Protein 3H7L (pdb70)

Nearest PDB structures (foldseek):
  3h7l-assembly1_A  TM=1.001E+00  e=5.854E-100  Vibrio parahaemolyticus
  6gdt-assembly2_B-3  TM=9.974E-01  e=3.362E-82  Vibrio cholerae O1 biovar El Tor str. N16961
  6gdt-assembly3_E  TM=9.983E-01  e=8.830E-82  Vibrio cholerae O1 biovar El Tor str. N16961
  5dgr-assembly1_B  TM=9.807E-01  e=1.541E-76  Photobacterium profundum
  5dgr-assembly1_A  TM=9.777E-01  e=1.490E-75  Photobacterium profundum

Foldseek 3Di:
DEWFFQLAADELQFWGKIKDFDQDPDDPDFKKFKAAPPVRHTDDIWGKAWQFDFQVAPRHTMIMTTPNVHRDWHKIWMDDDPYIHDIYTYHALRCNVPFLVFLLVQLVVFKDDDPQQVLQCFAAQPPPPGGFNLGFFGAFWLLGRKDFCWAPLLQPQATDGALLLLLLLLLLLLVLCPPHVSDPPVSSVSSLVSNQRSLVSLLRQADPQQFGFGIQHQQSPPDSVRGHRFYAAALSTHTDNLGGAALLRSLLSSLLSLLSNLPDPDHDPDHSVSSLVSNVSSLVSNVVCRLVSRNVSDDWLSSLLSNLSNLLSNCVRVVDVVSLVSNLVSLVVNLQQQDQDDPAHGFGAGDNPNQFGRDYLAAQLRSLVSLLSSLVPDDDDPSNVSNLVSSVSHLVRQLCLLVVTRHSLLQGKHWGDADVGGIDIASAYDQHGSRRGDDAARLNRLLNLLLSLLSSLVSHDDPVSNSSSSVNNVSSLGQCRQRDSVSDNQQAPGRDPHAFQCVVVPSGNGHSFGARAKAQDPVGRSYIDACPPVCVPPPSRNSRHRMTGRSSSSSNSSSSSSVSSSSVVVVVVVVD/DAWFFQLAADELQFWGKIKDFDQDQDDPDFKKFKAAPVVRDGPDMWGKAWQFDAQAAPRGTMIMTTPNVHRDWHKIWMDDDPYIHRIYTYYALRCVVPFLVFLLVQQVVFKQDDPQLVLQCFAAQPPPPGTFNLHIFGAFWLLGNKDFCWAPLLQVQATDGALLLLLLLLLLLLVLCPPHVSDDPVSSVSSLVSNQRSLVSLLRQADPQLFGFGIQHQQSPPDSVSGHGFYAAALRTHTDNLRGAALLRNLLSSLLSLLSNLPDPDHDPDHSVSSLVSSVSNLVSNVPCRLVSRNVSDDWLSSLLSNLSNLLSNCVRPVDVVSLVSNVVSLVRNLQQQQQDPPAHRFGDGDNPRQFGRDYLAAPLRSLVSLLSSLVPDPDPVVNVVSLVSSQSHLVRQLCLLVVGRHSLSQRWHWEDAVVGGIDIASAYDQRGSRRGDAAARLNHLLNLLLSLLSSLVSHDDVVSNSSSSVNNVSSLSCCSQSHSVSDNQQAPGRDPHAFQCVVVPSGDRHSFGARAKAQDPVGNSYIDALPPVCVPPPSRNRRHRMTGRSSSSSNSSSSSSVSSSSVVVVVVVD/DAWFAQLAADELQFWGKIKDFAQDQDDPDQKKFKAAPVPRHTPDMWGKAWLFDFQPAPRHTMIMTTDNVHRDWHWIWMDDDPYIHDIYTYYALRCNVVFQVQLLVQLVVFKQDDPQLVLQCFAAQPPPPGTFRLRFFGAFWLQGRKHFCWAPLLLVQATDGALLLLLLLLLLLLVLCPPHVSDDPVSSVSSLVSNQRSLVSLLRQADPQQFGFGMQHQQSPPDSVRGYGAYAAALSTHTDNLRGQALLSNLLSSLLSLLSNLVDPDHDPDHSVSSLVSSVSSLVSNVPCRLVSRNVSDDWLSSLLSNLSSLLSNCVRPVDVVSLVSNLVSLVVNLQQQDDDPPAHGFGCGDNPNQFTRDYLAAPLRSLLSLLSSVVPDDDDVSCVSSLVSSQSHLVRQLCLLVVGRHSLLQRWHFEDADVGGIDIANAYDQHGSSRGDAAARLNHLLNLLLSLLSSLVSHPDPVSNSSSSVNNVSSLSCCSQRDSVSENQQAPGGDPHAFQCVVVPSTDRHSFGARAKAADPVGRSYIDALDVVCVPPPSRNSRHRMTGRSSSSSNSSSSSSVSSSSVVVVVVVD

Sequence (1726 aa):
SLLLTNHIGYERLGPKKAIIQTEQPHLSSYTAQLICATSEQTVATFAVEEQGKVANWHQGYFYLIDFSSFTDSGDYFLQVEDSRSSTFTVGEHILLNQTLSDVIHYFKSQRCGGVFDQQDRQVPVLNANQTADVHGGWYDASSGDVSKYLSHLSYANYLNPQQTPMVVWNILKGLSLLEGSEDIAAFTRTRLIEEALFGADFLVRMQNEKGFFYMTVFDKWSKDTAQREICAYETQLGHKFDDYQAGFRQGGGVAIAALAAASRLGVHGEYDQQKYRNAAENGYWHLKEHNTQYLNDGEENIIDEYCALLASVELFKATKETRYLEESRLWAQRLVARQMSDEQIQHFWSSANQDGSRPYFHAAEAGLPTIALCEYLAIEDDSVQTESVKCIVNRACEFEIKISNKVTNPFGYPRQYVKGVNESKRDAFFVAHNNESGYWWQGENARLGSLATMAYLAQPHIASQEIQQQLSVFAQDALNWIVGLNPYDMCMLDGHGRNNPDYLPQYGFFNAKGGVCNGITGGFEDEEDIAFNPPAQKDDMLQNWRWGEQWIPHGAWYLLAIMSQAQHISQLATSKNISLLLTNHIGYERLGPKKAIIQTEQPHLSSYTAQLICATSEQTVATFAVEEQGKVANWHQGYFYLIDFSSFTDSGDYFLQVEDSRSSTFTVGEHILLNQTLSDVIHYFKSQRCGGVFDQQDRQVPVLNANQTADVHGGWYDASGDVSKYLSHLSYANYLNPQQTPMVVWNILKGLSLLEGSEDIAAFTRTRLIEEALFGADFLVRMQNEKGFFYMTVFDKWSKDTAQREICAYETQLGHKFDDYQAGFRQGGGVAIAALAAASRLGVHGEYDQQKYRNAAENGYWHLKEHNTQYLNDGEENIIDEYCALLASVELFKATKETRYLEESRRLWAQRLVARQMSDEQIQHFWSSANQDGSRPYFHAAEAGLPTIALCEYLAIEDDSVQTESSVKCIVNRACEFEIKISNKVTNPFGYPRQYVKGVNESKRDAFFVAHNNNESGYWWQGENARLGSLATMAYLAQPHIASQEIQQQLSVFAQDALNWIVGLNPYDMCMLDGHGRNNPDYLPQYGFFNAKGGVCNGITGGFEDEEDIAFNPPAQKDDMLQNWRWGEQWIPHGAWYLLAIMSQAQHISQLATSKNSLLLTNHIGYERLGPKKAIIQTEQPHLSSYTAQLICATSEQTVATFAVEEQGKVANWHQGYFYLIDFSSFTDSGDYFLQVEDSRSSTFTVGEHILLNQTLSDVIHYFKSQRCGGVFDQQDRQQVPVLNANQTADVHGGWYDASGDVSKYLSHLSYANYLNPQQTPMVVWNILKGLSLLEGSEDIAAFTRRTRLIEEALFGADFLVRMQNEEKGFFYMTVFDKWSKDTAQREICAYETQLGHKFDDYQAGFRQGGGVAIAALAAASRLGVHGEYDQQKYRNAAENGYWHLKEHNTQYLNDGEENIIDEYCALLASVELFKATKETRYLEESRLWAQRLVARQMSDEQIQHFWSSANQDGSRPYFHAAEAGLPTIALCEYLAIEDDSVQTESVKCIVNRACEFEIKISNKVTNPFGYPRQYVKGVNESSKRDAFFVAHNNESGYWWQGENARLGSLATMAYLAQPHIASQEIQQQLSVFAQDALNWIVGLNPYDMCMLDGHGRNNPDYLPQYGFFNAKGGVCNGITGGFEDEEDIAFNPPAQKDDMLQNWRWGEQWIPHGAWYLLAIMSSQAQHISQLATSKN

Organism: Vibrio parahaemolyticus serotype O3:K6 (strain RIMD 2210633) (NCBI:txid223926)

Solvent-accessible surface area: 58417 Å² total; per-residue (Å²): 78,77,9,0,1,0,14,17,1,0,4,62,72,15,31,1,30,0,0,5,14,9,129,68,79,57,20,69,22,1,13,0,55,0,13,26,31,127,61,118,114,74,71,26,56,9,9,0,40,29,59,15,103,0,51,85,8,107,26,2,39,0,2,26,0,62,0,39,71,20,52,86,70,29,58,13,8,0,60,7,108,107,14,111,2,34,59,1,36,1,9,96,30,15,0,7,106,92,0,5,48,52,0,3,100,3,0,101,69,30,50,10,26,52,100,40,20,125,53,0,113,117,0,56,6,37,124,32,163,105,71,14,68,0,25,2,0,0,30,5,13,16,6,8,20,0,0,4,0,0,14,4,5,43,1,20,36,14,0,0,0,0,0,0,0,0,0,2,0,1,12,32,0,4,49,35,4,108,87,43,174,32,22,66,85,145,24,71,78,35,0,24,65,1,0,13,44,0,0,11,0,0,12,28,0,31,19,182,152,4,6,1,12,2,0,0,0,1,80,88,45,56,63,33,80,62,2,35,0,0,4,13,53,50,52,127,0,83,38,92,68,51,25,36,0,0,1,0,2,0,0,0,0,0,0,0,0,0,0,9,0,4,104,24,79,84,88,23,119,53,65,42,105,93,0,55,65,4,0,27,94,0,0,73,22,2,75,130,60,5,72,126,28,7,62,69,30,93,28,4,0,1,0,0,0,0,0,0,0,0,0,0,6,0,40,65,14,29,167,65,92,109,0,6,58,19,0,19,7,3,0,2,27,0,19,39,4,20,55,52,46,179,93,12,115,47,2,6,0,0,29,76,98,4,53,11,0,14,14,4,6,0,0,11,0,0,0,2,1,0,0,9,10,0,15,79,24,15,108,51,92,78,10,12,85,28,0,61,58,20,0,20,106,0,0,46,17,9,16,131,2,4,107,108,66,56,26,2,4,10,2,0,6,8,2,0,46,1,69,149,67,94,45,60,30,4,7,8,9,0,20,90,10,61,9,70,29,15,12,9,0,2,2,0,1,1,0,0,0,0,0,2,0,9,19,0,14,104,29,8,99,45,126,122,24,47,105,65,0,14,65,10,0,5,10,0,0,2,2,0,0,0,3,0,5,55,15,8,0,2,0,10,43,27,46,87,86,53,20,69,35,9,54,119,127,45,52,122,17,21,140,0,0,0,2,2,0,2,2,0,4,69,144,60,45,69,36,4,4,22,41,26,127,79,15,111,114,59,95,121,29,12,36,7,0,2,19,4,15,1,0,0,0,0,0,0,0,0,0,0,0,0,4,1,33,15,18,28,97,88,54,91,72,154,142,194,92,76,9,0,1,0,15,12,0,0,3,60,61,15,27,2,28,0,0,4,15,10,138,104,67,36,25,79,20,2,12,0,50,0,17,24,37,126,56,124,119,77,66,25,61,11,16,0,39,30,54,25,122,2,52,89,13,108,26,9,51,0,3,31,0,70,0,41,69,16,53,84,72,27,73,12,8,0,43,6,100,121,11,119,1,34,58,2,36,1,10,85,31,15,1,7,104,88,0,3,46,52,0,5,102,5,0,102,71,29,50,11,25,55,88,41,20,126,54,0,125,117,0,56,6,29,126,31,161,109,68,16,68,0,22,2,0,0,34,5,14,18,6,8,20,0,0,2,0,0,14,2,4,46,2,20,37,17,0,0,0,0,0,0,0,0,0,2,0,2,12,33,0,5,54,34,3,107,86,49,174,28,25,62,86,152,24,70,80,39,0,21,68,2,0,10,46,0,0,12,0,0,12,33,0,34,23,162,144,4,7,1,11,0,0,1,0,0,84,87,47,52,61,35,84,67,1,42,0,0,3,9,48,50,50,124,0,78,37,88,69,52,22,42,0,0,1,0,2,0,0,0,0,0,0,0,0,0,0,7,0,4,106,24,79,82,91,23,116,55,65,41,117,94,0,60,56,2,0,27,87,0,0,73,20,2,69,138,57,4,70,121,30,9,62,66,39,87,22,3,0,1,0,0,0,0,0,0,0,0,0,0,5,0,31,48,14,29,143,66,92,112,0,13,63,23,0,36,5,1,2,12,18,0,21,34,8,21,55,52,41,189,101,15,114,48,2,7,0,1,25,57,106,3,52,14,0,14,14,6,4,0,0,11,0,0,0,1,0,0,0,10,7,0,12,82,20,13,123,51,81,103,18,27,102,46,8,55,62,27,0,20,104,0,0,52,16,8,13,134,3,4,104,114,61,55,22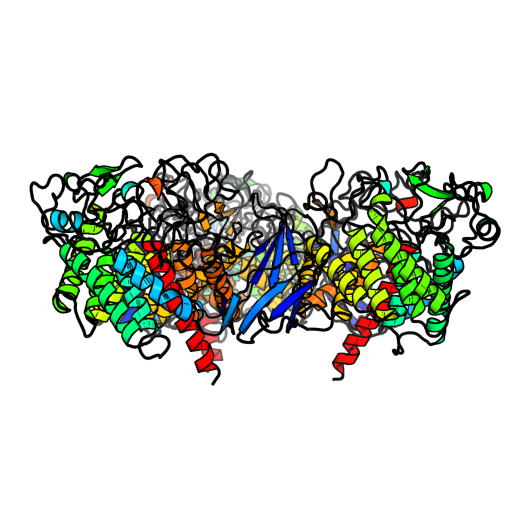,5,5,12,3,0,9,9,2,0,47,0,52,161,64,88,43,61,28,4,9,6,9,0,22,73,7,58,7,66,28,16,12,9,0,3,2,0,1,1,0,0,0,0,0,2,0,11,20,0,12,103,38,7,93,46,126,113,19,45,101,63,0,16,64,12,0,4,11,0,0,4,3,0,0,0,4,0,4,53,14,8,0,2,0,10,41,27,44,89,89,54,18,64,34,15,50,119,127,44,58,124,16,20,139,0,0,0,1,2,0,2,3,0,5,65,143,58,46,74,35,4,4,23,39,25,115,80,16,102,114,58,83,118,29,10,34,7,0,1,19,4,13,2,0,0,0,0,0,0,0,0,0,1,0,1,3,1,45,20,16,28,100,86,42,102,95,144,164,97,74,8,0,1,0,14,14,0,0,3,64,90,13,31,2,30,0,0,4,14,12,131,108,48,37,30,81,28,8,32,0,51,0,13,27,33,126,65,124,117,74,72,27,81,29,21,0,54,24,56,28,116,0,56,83,10,106,23,6,35,0,3,31,0,80,0,40,95,19,50,90,71,29,70,11,8,0,55,7,99,138,18,119,2,32,62,2,40,1,9,86,28,14,1,7,102,90,1,5,48,53,0,5,104,4,0,101,72,28,53,10,26,58,92,37,18,120,48,0,116,104,0,58,6,36,123,28,157,103,81,15,71,0,23,3,0,0,33,5,11,18,8,9,20,0,0,3,0,0,14,2,6,46,1,21,42,14,0,0,0,0,0,0,0,0,0,2,0,1,11,30,0,3,57,28,5,112,83,51,173,33,26,65,87,150,24,66,78,38,0,25,71,2,0,11,44,0,0,12,0,0,13,30,0,36,26,178,158,4,8,1,10,2,0,0,0,0,89,87,47,51,62,38,81,66,2,39,0,0,4,10,46,52,49,120,0,81,42,90,64,49,25,39,0,0,0,0,3,0,0,0,0,0,0,0,0,0,0,8,0,4,97,27,78,84,91,24,114,54,63,40,114,99,0,64,58,4,0,25,92,0,0,76,22,2,70,136,56,5,70,132,29,7,60,69,38,104,30,4,0,0,0,0,0,0,0,0,0,0,0,0,4,0,30,58,16,28,142,67,92,111,0,14,59,19,0,22,4,3,0,2,14,0,12,34,16,19,55,53,40,179,93,11,114,49,1,6,0,0,30,92,89,2,52,13,0,12,13,7,4,0,0,10,0,0,0,2,0,0,0,8,8,1,15,79,22,18,117,48,86,51,2,19,104,15,0,83,60,17,0,30,102,0,0,54,15,9,14,129,5,7,111,108,63,59,23,6,6,12,3,0,7,8,1,0,43,0,54,148,67,92,43,58,30,3,8,6,10,0,21,75,8,56,6,63,29,16,13,8,0,2,3,0,2,1,0,0,0,0,0,2,0,11,20,0,14,94,31,6,98,42,126,119,19,45,108,69,0,19,65,10,0,5,11,0,0,4,3,0,0,0,4,0,5,54,15,7,0,1,0,11,43,27,42,89,88,50,18,68,33,6,54,126,129,44,52,120,21,20,139,0,0,1,1,2,0,2,2,0,5,73,141,58,46,70,32,4,4,20,43,25,121,78,15,114,116,57,95,121,31,13,34,8,0,2,20,3,15,1,0,0,0,0,0,1,0,0,0,0,0,1,4,2,42,19,22,26,92,93,46,100,97,170,174

Radius of gyration: 39.63 Å; Cα contacts (8 Å, |Δi|>4): 4033; chains: 3; bounding box: 108×112×57 Å

B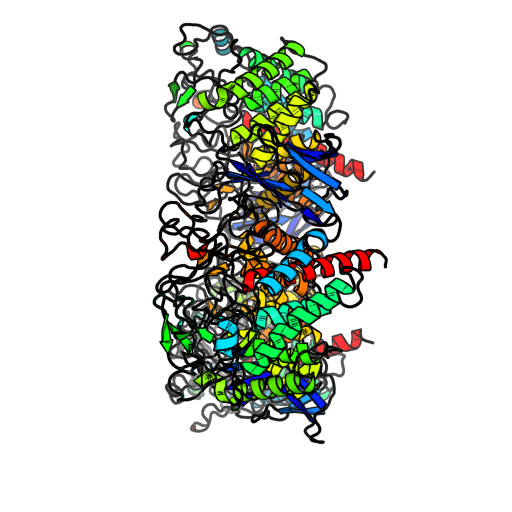-factor: mean 35.73, std 16.49, range [2.0, 120.87]

CATH classification: 2.60.40.10 (+1 more: 1.50.10.10)

Structure (mmCIF, N/CA/C/O backbone):
data_3H7L
#
_entry.id   3H7L
#
_cell.length_a   166.124
_cell.length_b   166.124
_cell.length_c   343.534
_cell.angle_alpha   90.00
_cell.angle_beta   90.00
_cell.angle_gamma   120.00
#
_symmetry.space_group_name_H-M   'P 65 2 2'
#
loop_
_entity.id
_entity.type
_entity.pdbx_description
1 polymer ENDOGLUCANASE
2 non-polymer GLYCEROL
3 water water
#
loop_
_atom_site.group_PDB
_atom_site.id
_atom_site.type_symbol
_atom_site.label_atom_id
_atom_site.label_alt_id
_atom_site.label_comp_id
_atom_site.label_asym_id
_atom_site.label_entity_id
_atom_site.label_seq_id
_atom_site.pdbx_PDB_ins_code
_atom_site.Cartn_x
_atom_site.Cartn_y
_atom_site.Cartn_z
_atom_site.occupancy
_atom_site.B_iso_or_equiv
_atom_site.auth_seq_id
_atom_site.auth_comp_id
_atom_site.auth_asym_id
_atom_site.auth_atom_id
_atom_site.pdbx_PDB_model_num
ATOM 1 N N . SER A 1 2 ? 32.270 133.042 9.527 1.00 45.10 1 SER A N 1
ATOM 2 C CA . SER A 1 2 ? 32.440 132.154 8.336 1.00 48.79 1 SER A CA 1
ATOM 3 C C . SER A 1 2 ? 33.484 132.707 7.362 1.00 44.90 1 SER A C 1
ATOM 4 O O . SER A 1 2 ? 33.318 133.809 6.828 1.00 44.92 1 SER A O 1
ATOM 7 N N . LEU A 1 3 ? 34.556 131.941 7.149 1.00 36.80 2 LEU A N 1
ATOM 8 C CA . LEU A 1 3 ? 35.603 132.299 6.184 1.00 34.85 2 LEU A CA 1
ATOM 9 C C . LEU A 1 3 ? 35.623 131.325 5.010 1.00 30.24 2 LEU A C 1
ATOM 10 O O . LEU A 1 3 ? 35.422 130.126 5.189 1.00 29.61 2 LEU A O 1
ATOM 15 N N . LEU A 1 4 ? 35.860 131.840 3.812 1.00 26.79 3 LEU A N 1
ATOM 16 C CA . LEU A 1 4 ? 36.073 130.983 2.659 1.00 27.93 3 LEU A CA 1
ATOM 17 C C . LEU A 1 4 ? 37.541 131.105 2.271 1.00 32.18 3 LEU A C 1
ATOM 18 O O . LEU A 1 4 ? 37.949 132.056 1.589 1.00 36.39 3 LEU A O 1
ATOM 23 N N . LEU A 1 5 ? 38.325 130.127 2.723 1.00 29.31 4 LEU A N 1
ATOM 24 C CA . LEU A 1 5 ? 39.788 130.161 2.626 1.00 27.06 4 LEU A CA 1
ATOM 25 C C . LEU A 1 5 ? 40.302 129.669 1.270 1.00 25.20 4 LEU A C 1
ATOM 26 O O . LEU A 1 5 ? 39.870 128.630 0.773 1.00 21.00 4 LEU A O 1
ATOM 31 N N . THR A 1 6 ? 41.212 130.441 0.676 1.00 26.52 5 THR A N 1
ATOM 32 C CA . THR A 1 6 ? 41.900 130.067 -0.561 1.00 28.23 5 THR A CA 1
ATOM 33 C C . THR A 1 6 ? 43.378 130.454 -0.489 1.00 32.52 5 THR A C 1
ATOM 34 O O . THR A 1 6 ? 43.837 131.088 0.478 1.00 29.35 5 THR A O 1
ATOM 38 N N . ASN A 1 7 ? 44.117 130.041 -1.516 1.00 34.38 6 ASN A N 1
ATOM 39 C CA . ASN A 1 7 ? 45.451 130.549 -1.781 1.00 34.59 6 ASN A CA 1
ATOM 40 C C . ASN A 1 7 ? 45.298 132.039 -2.100 1.00 32.30 6 ASN A C 1
ATOM 41 O O . ASN A 1 7 ? 44.565 132.404 -3.030 1.00 33.91 6 ASN A O 1
ATOM 46 N N . HIS A 1 8 ? 45.976 132.889 -1.321 1.00 31.26 7 HIS A N 1
ATOM 47 C CA . HIS A 1 8 ? 45.857 134.353 -1.462 1.00 25.20 7 HIS A CA 1
ATOM 48 C C . HIS A 1 8 ? 46.394 134.850 -2.797 1.00 28.58 7 HIS A C 1
ATOM 49 O O . HIS A 1 8 ? 45.936 135.865 -3.314 1.00 28.76 7 HIS A O 1
ATOM 56 N N . ILE A 1 9 ? 47.350 134.121 -3.365 1.00 26.81 8 ILE A N 1
ATOM 57 C CA . ILE A 1 9 ? 47.969 134.545 -4.603 1.00 28.60 8 ILE A CA 1
ATOM 58 C C . ILE A 1 9 ? 47.278 133.907 -5.791 1.00 28.52 8 ILE A C 1
ATOM 59 O O . ILE A 1 9 ? 46.740 134.603 -6.647 1.00 35.70 8 ILE A O 1
ATOM 64 N N . GLY A 1 10 ? 47.284 132.585 -5.845 1.00 31.60 9 GLY A N 1
ATOM 65 C CA . GLY A 1 10 ? 46.704 131.906 -6.996 1.00 33.39 9 GLY A CA 1
ATOM 66 C C . GLY A 1 10 ? 47.038 130.441 -7.184 1.00 35.00 9 GLY A C 1
ATOM 67 O O . GLY A 1 10 ? 47.748 129.831 -6.375 1.00 36.24 9 GLY A O 1
ATOM 68 N N . TYR A 1 11 ? 46.514 129.888 -8.273 1.00 32.34 10 TYR A N 1
ATOM 69 C CA . TYR A 1 11 ? 46.598 128.466 -8.560 1.00 31.39 10 TYR A CA 1
ATOM 70 C C . TYR A 1 11 ? 47.126 128.250 -9.964 1.00 30.93 10 TYR A C 1
ATOM 71 O O . TYR A 1 11 ? 46.921 129.093 -10.831 1.00 30.92 10 TYR A O 1
ATOM 80 N N . GLU A 1 12 ? 47.796 127.117 -10.177 1.00 31.35 11 GLU A N 1
ATOM 81 C CA . GLU A 1 12 ? 48.211 126.693 -11.507 1.00 30.81 11 GLU A CA 1
ATOM 82 C C . GLU A 1 12 ? 46.994 126.325 -12.318 1.00 31.10 11 GLU A C 1
ATOM 83 O O . GLU A 1 12 ? 46.113 125.617 -11.833 1.00 33.13 11 GLU A O 1
ATOM 89 N N . ARG A 1 13 ? 46.953 126.822 -13.551 1.00 35.34 12 ARG A N 1
ATOM 90 C CA . ARG A 1 13 ? 45.842 126.601 -14.475 1.00 35.12 12 ARG A CA 1
ATOM 91 C C . ARG A 1 13 ? 45.567 125.119 -14.692 1.00 36.68 12 ARG A C 1
ATOM 92 O O . ARG A 1 13 ? 44.406 124.699 -14.764 1.00 34.08 12 ARG A O 1
ATOM 100 N N . LEU A 1 14 ? 46.645 124.343 -14.797 1.00 36.66 13 LEU A N 1
ATOM 101 C CA . LEU A 1 14 ? 46.561 122.897 -14.902 1.00 39.54 13 LEU A CA 1
ATOM 102 C C . LEU A 1 14 ? 47.080 122.276 -13.616 1.00 40.78 13 LEU A C 1
ATOM 103 O O . LEU A 1 14 ? 48.152 121.676 -13.598 1.00 48.25 13 LEU A O 1
ATOM 108 N N . GLY A 1 15 ? 46.332 122.438 -12.531 1.00 40.02 14 GLY A N 1
ATOM 109 C CA . GLY A 1 15 ? 46.752 121.902 -11.248 1.00 34.13 14 GLY A CA 1
ATOM 110 C C . GLY A 1 15 ? 45.599 121.798 -10.273 1.00 34.89 14 GLY A C 1
ATOM 111 O O . GLY A 1 15 ? 44.487 122.249 -10.574 1.00 32.12 14 GLY A O 1
ATOM 112 N N . PRO A 1 16 ? 45.860 121.199 -9.095 1.00 30.50 15 PRO A N 1
ATOM 113 C CA . PRO A 1 16 ? 44.854 121.089 -8.041 1.00 31.15 15 PRO A CA 1
ATOM 114 C C . PRO A 1 16 ? 44.415 122.469 -7.539 1.00 32.46 15 PRO A C 1
ATOM 115 O O . PRO A 1 16 ? 45.247 123.347 -7.281 1.00 28.49 15 PRO A O 1
ATOM 119 N N . LYS A 1 17 ? 43.102 122.651 -7.451 1.00 32.17 16 LYS A N 1
ATOM 120 C CA . LYS A 1 17 ? 42.506 123.891 -7.003 1.00 26.45 16 LYS A CA 1
ATOM 121 C C . LYS A 1 17 ? 41.506 123.570 -5.895 1.00 31.97 16 LYS A C 1
ATOM 122 O O . LYS A 1 17 ? 40.480 122.933 -6.133 1.00 33.67 16 LYS A O 1
ATOM 128 N N . LYS A 1 18 ? 41.826 124.010 -4.683 1.00 30.08 17 LYS A N 1
ATOM 129 C CA . LYS A 1 18 ? 41.065 123.673 -3.491 1.00 29.30 17 LYS A CA 1
ATOM 130 C C . LYS A 1 18 ? 40.682 124.955 -2.781 1.00 31.92 17 LYS A C 1
ATOM 131 O O . LYS A 1 18 ? 41.457 125.910 -2.779 1.00 36.79 17 LYS A O 1
ATOM 137 N N . ALA A 1 19 ? 39.486 124.972 -2.191 1.00 33.37 18 ALA A N 1
ATOM 138 C CA . ALA A 1 19 ? 39.084 126.004 -1.237 1.00 26.36 18 ALA A CA 1
ATOM 139 C C . ALA A 1 19 ? 38.403 125.357 -0.047 1.00 26.63 18 ALA A C 1
ATOM 140 O O . ALA A 1 19 ? 37.839 124.268 -0.155 1.00 29.22 18 ALA A O 1
ATOM 142 N N . ILE A 1 20 ? 38.454 126.036 1.091 1.00 26.48 19 ILE A N 1
ATOM 143 C CA . ILE A 1 20 ? 37.912 125.496 2.324 1.00 29.36 19 ILE A CA 1
ATOM 144 C C . ILE A 1 20 ? 37.044 126.539 2.994 1.00 28.78 19 ILE A C 1
ATOM 145 O O . ILE A 1 20 ? 37.484 127.657 3.244 1.00 29.71 19 ILE A O 1
ATOM 150 N N . ILE A 1 21 ? 35.786 126.180 3.223 1.00 27.54 20 ILE A N 1
ATOM 151 C CA . ILE A 1 21 ? 34.907 126.965 4.069 1.00 30.87 20 ILE A CA 1
ATOM 152 C C . ILE A 1 21 ? 35.222 126.566 5.500 1.00 28.65 20 ILE A C 1
ATOM 153 O O . ILE A 1 21 ? 35.319 125.383 5.808 1.00 31.79 20 ILE A O 1
ATOM 158 N N . GLN A 1 22 ? 35.418 127.559 6.355 1.00 31.66 21 GLN A N 1
ATOM 159 C CA . GLN A 1 22 ? 35.668 127.330 7.770 1.00 29.66 21 GLN A CA 1
ATOM 160 C C . GLN A 1 22 ? 34.614 128.082 8.559 1.00 29.04 21 GLN A C 1
ATOM 161 O O . GLN A 1 22 ? 34.475 129.301 8.417 1.00 26.42 21 GLN A O 1
ATOM 167 N N . THR A 1 23 ? 33.877 127.350 9.391 1.00 29.44 22 THR A N 1
ATOM 168 C CA . THR A 1 23 ? 32.729 127.912 10.106 1.00 34.37 22 THR A CA 1
ATOM 169 C C . THR A 1 23 ? 32.404 127.125 11.375 1.00 35.91 22 THR A C 1
ATOM 170 O O . THR A 1 23 ? 32.865 125.999 11.549 1.00 35.64 22 THR A O 1
ATOM 174 N N . GLU A 1 24 ? 31.611 127.713 12.263 1.00 40.12 23 GLU A N 1
ATOM 175 C CA . GLU A 1 24 ? 31.184 126.986 13.461 1.00 48.37 23 GLU A CA 1
ATOM 176 C C . GLU A 1 24 ? 29.848 126.247 13.252 1.00 48.86 23 GLU A C 1
ATOM 177 O O . GLU A 1 24 ? 29.436 125.441 14.093 1.00 50.84 23 GLU A O 1
ATOM 183 N N . GLN A 1 25 ? 29.198 126.519 12.119 1.00 46.93 24 GLN A N 1
ATOM 184 C CA . GLN A 1 25 ? 28.006 125.793 11.691 1.00 47.75 24 GLN A CA 1
ATOM 185 C C . GLN A 1 25 ? 28.332 124.321 11.452 1.00 42.40 24 GLN A C 1
ATOM 186 O O . GLN A 1 25 ? 29.219 124.009 10.651 1.00 38.45 24 GLN A O 1
ATOM 192 N N . PRO A 1 26 ? 27.613 123.413 12.147 1.00 42.04 25 PRO A N 1
ATOM 193 C CA . PRO A 1 26 ? 27.717 121.975 11.916 1.00 36.22 25 PRO A CA 1
ATOM 194 C C . PRO A 1 26 ? 27.165 121.536 10.562 1.00 37.84 25 PRO A C 1
ATOM 195 O O . PRO A 1 26 ? 27.556 120.478 10.071 1.00 39.77 25 PRO A O 1
ATOM 199 N N . HIS A 1 27 ? 26.274 122.331 9.970 1.00 35.23 26 HIS A N 1
ATOM 200 C CA . HIS A 1 27 ? 25.782 122.089 8.606 1.00 35.08 26 HIS A CA 1
ATOM 201 C C . HIS A 1 27 ? 25.562 123.417 7.884 1.00 34.61 26 HIS A C 1
ATOM 202 O O . HIS A 1 27 ? 25.394 124.450 8.526 1.00 36.44 26 HIS A O 1
ATOM 209 N N . LEU A 1 28 ? 25.531 123.388 6.554 1.00 35.15 27 LEU A N 1
ATOM 210 C CA . LEU A 1 28 ? 25.249 124.596 5.765 1.00 36.08 27 LEU A CA 1
ATOM 211 C C . LEU A 1 28 ? 23.821 124.618 5.236 1.00 39.12 27 LEU A C 1
ATOM 212 O O . LEU A 1 28 ? 23.107 123.620 5.349 1.00 45.51 27 LEU A O 1
ATOM 217 N N . SER A 1 29 ? 23.408 125.756 4.669 1.00 37.63 28 SER A N 1
ATOM 218 C CA . SER A 1 29 ? 22.082 125.889 4.046 1.00 37.48 28 SER A CA 1
ATOM 219 C C . SER A 1 29 ? 22.160 125.805 2.521 1.00 36.71 28 SER A C 1
ATOM 220 O O . SER A 1 29 ? 21.129 125.782 1.832 1.00 36.68 28 SER A O 1
ATOM 223 N N . SER A 1 30 ? 23.385 125.757 2.005 1.00 33.84 29 SER A N 1
ATOM 224 C CA . SER A 1 30 ? 23.623 125.578 0.575 1.00 33.37 29 SER A CA 1
ATOM 225 C C . SER A 1 30 ? 24.876 124.759 0.418 1.00 31.19 29 SER A C 1
ATOM 226 O O . SER A 1 30 ? 25.803 124.894 1.215 1.00 35.77 29 SER A O 1
ATOM 229 N N . TYR A 1 31 ? 24.897 123.896 -0.594 1.00 31.43 30 TYR A N 1
ATOM 230 C CA . TYR A 1 31 ? 26.068 123.053 -0.858 1.00 33.01 30 TYR A CA 1
ATOM 231 C C . TYR A 1 31 ? 26.516 123.180 -2.308 1.00 30.98 30 TYR A C 1
ATOM 232 O O . TYR A 1 31 ? 27.062 122.252 -2.900 1.00 32.68 30 TYR A O 1
ATOM 241 N N . THR A 1 32 ? 26.263 124.353 -2.870 1.00 34.89 31 THR A N 1
ATOM 242 C CA . THR A 1 32 ? 26.821 124.732 -4.152 1.00 36.26 31 THR A CA 1
ATOM 243 C C . THR A 1 32 ? 27.658 125.992 -3.938 1.00 37.42 31 THR A C 1
ATOM 244 O O . THR A 1 32 ? 27.220 126.944 -3.284 1.00 39.14 31 THR A O 1
ATOM 248 N N . ALA A 1 33 ? 28.882 125.948 -4.451 1.00 37.49 32 ALA A N 1
ATOM 249 C CA . ALA A 1 33 ? 29.764 127.100 -4.534 1.00 39.14 32 ALA A CA 1
ATOM 250 C C . ALA A 1 33 ? 29.765 127.620 -5.967 1.00 36.74 32 ALA A C 1
ATOM 251 O O . ALA A 1 33 ? 29.747 126.834 -6.914 1.00 32.80 32 ALA A O 1
ATOM 253 N N . GLN A 1 34 ? 29.779 128.940 -6.126 1.00 37.57 33 GLN A N 1
ATOM 254 C CA . GLN A 1 34 ? 29.998 129.532 -7.444 1.00 39.77 33 GLN A CA 1
ATOM 255 C C . GLN A 1 34 ? 31.361 130.192 -7.530 1.00 38.56 33 GLN A C 1
ATOM 256 O O . GLN A 1 34 ? 31.794 130.926 -6.631 1.00 36.59 33 GLN A O 1
ATOM 262 N N . LEU A 1 35 ? 32.045 129.876 -8.618 1.00 37.87 34 LEU A N 1
ATOM 263 C CA . LEU A 1 35 ? 33.261 130.550 -8.999 1.00 38.94 34 LEU A CA 1
ATOM 264 C C . LEU A 1 35 ? 32.835 131.705 -9.881 1.00 37.52 34 LEU A C 1
ATOM 265 O O . LEU A 1 35 ? 32.149 131.511 -10.888 1.00 42.32 34 LEU A O 1
ATOM 270 N N . ILE A 1 36 ? 33.224 132.910 -9.477 1.00 38.59 35 ILE A N 1
ATOM 271 C CA . ILE A 1 36 ? 32.775 134.133 -10.127 1.00 39.04 35 ILE A CA 1
ATOM 272 C C . ILE A 1 36 ? 33.994 134.890 -10.625 1.00 39.56 35 ILE A C 1
ATOM 273 O O . ILE A 1 36 ? 34.952 135.081 -9.873 1.00 40.93 35 ILE A O 1
ATOM 278 N N . CYS A 1 37 ? 33.958 135.278 -11.901 1.00 41.14 36 CYS A N 1
ATOM 279 C CA . CYS A 1 37 ? 34.977 136.117 -12.518 1.00 40.62 36 CYS A CA 1
ATOM 280 C C . CYS A 1 37 ? 34.998 137.471 -11.834 1.00 40.22 36 CYS A C 1
ATOM 281 O O . CYS A 1 37 ? 33.970 138.119 -11.769 1.00 46.33 36 CYS A O 1
ATOM 284 N N . ALA A 1 38 ? 36.154 137.888 -11.316 1.00 40.58 37 ALA A N 1
ATOM 285 C CA . ALA A 1 38 ? 36.256 139.121 -10.501 1.00 43.17 37 ALA A CA 1
ATOM 286 C C . ALA A 1 38 ? 36.044 140.412 -11.289 1.00 47.96 37 ALA A C 1
ATOM 287 O O . ALA A 1 38 ? 35.556 141.400 -10.739 1.00 48.89 37 ALA A O 1
ATOM 289 N N . THR A 1 39 ? 36.409 140.389 -12.571 1.00 53.12 38 THR A N 1
ATOM 290 C CA . THR A 1 39 ? 36.237 141.528 -13.470 1.00 60.39 38 THR A CA 1
ATOM 291 C C . THR A 1 39 ? 34.762 141.757 -13.829 1.00 60.79 38 THR A C 1
ATOM 292 O O . THR A 1 39 ? 34.209 142.822 -13.538 1.00 61.99 38 THR A O 1
ATOM 296 N N . SER A 1 40 ? 34.133 140.757 -14.449 1.00 61.60 39 SER A N 1
ATOM 297 C CA . SER A 1 40 ? 32.760 140.884 -14.956 1.00 61.00 39 SER A CA 1
ATOM 298 C C . SER A 1 40 ? 31.687 140.604 -13.902 1.00 61.07 39 SER A C 1
ATOM 299 O O . SER A 1 40 ? 30.561 141.090 -14.014 1.00 62.72 39 SER A O 1
ATOM 302 N N . GLU A 1 41 ? 32.061 139.829 -12.884 1.00 60.88 40 GLU A N 1
ATOM 303 C CA . GLU A 1 41 ? 31.173 139.372 -11.796 1.00 62.89 40 GLU A CA 1
ATOM 304 C C . GLU A 1 41 ? 30.112 138.375 -12.252 1.00 62.63 40 GLU A C 1
ATOM 305 O O . GLU A 1 41 ? 29.103 138.159 -11.573 1.00 62.30 40 GLU A O 1
ATOM 311 N N . GLN A 1 42 ? 30.396 137.732 -13.386 1.00 62.55 41 GLN A N 1
ATOM 312 C CA . GLN A 1 42 ? 29.588 136.633 -13.899 1.00 62.02 41 GLN A CA 1
ATOM 313 C C . GLN A 1 42 ? 30.082 135.323 -13.307 1.00 59.05 41 GLN A C 1
ATOM 314 O O . GLN A 1 42 ? 31.286 135.128 -13.126 1.00 59.59 41 GLN A O 1
ATOM 320 N N . THR A 1 43 ? 29.142 134.435 -12.999 1.00 54.61 42 THR A N 1
ATOM 321 C CA . THR A 1 43 ? 29.457 133.097 -12.520 1.00 49.88 42 THR A CA 1
ATOM 322 C C . THR A 1 43 ? 29.919 132.250 -13.703 1.00 49.85 42 THR A C 1
ATOM 323 O O . THR A 1 43 ? 29.209 132.128 -14.698 1.00 51.41 42 THR A O 1
ATOM 327 N N . VAL A 1 44 ? 31.117 131.685 -13.600 1.00 46.36 43 VAL A N 1
ATOM 328 C CA . VAL A 1 44 ? 31.715 130.957 -14.722 1.00 43.40 43 VAL A CA 1
ATOM 329 C C . VAL A 1 44 ? 31.641 129.436 -14.574 1.00 43.09 43 VAL A C 1
ATOM 330 O O . VAL A 1 44 ? 31.685 128.708 -15.570 1.00 44.60 43 VAL A O 1
ATOM 334 N N . ALA A 1 45 ? 31.533 128.966 -13.333 1.00 38.06 44 ALA A N 1
ATOM 335 C CA . ALA A 1 45 ? 31.396 127.545 -13.027 1.00 40.30 44 ALA A CA 1
ATOM 336 C C . ALA A 1 45 ? 30.855 127.380 -11.616 1.00 42.29 44 ALA A C 1
ATOM 337 O O . ALA A 1 45 ? 31.048 128.261 -10.776 1.00 40.30 44 ALA A O 1
ATOM 339 N N . THR A 1 46 ? 30.174 126.260 -11.360 1.00 40.08 45 THR A N 1
ATOM 340 C CA . THR A 1 46 ? 29.702 125.930 -10.011 1.00 39.88 45 THR A CA 1
ATOM 341 C C . THR A 1 46 ? 30.225 124.573 -9.532 1.00 37.39 45 THR A C 1
ATOM 342 O O . THR A 1 46 ? 30.574 123.713 -10.341 1.00 42.65 45 THR A O 1
ATOM 346 N N . PHE A 1 47 ? 30.313 124.399 -8.214 1.00 35.96 46 PHE A N 1
ATOM 347 C CA . PHE A 1 47 ? 30.978 123.235 -7.609 1.00 35.65 46 PHE A CA 1
ATOM 348 C C . PHE A 1 47 ? 30.294 122.830 -6.305 1.00 37.03 46 PHE A C 1
ATOM 349 O O . PHE A 1 47 ? 29.667 123.662 -5.650 1.00 33.95 46 PHE A O 1
ATOM 357 N N . ALA A 1 48 ? 30.428 121.554 -5.939 1.00 36.29 47 ALA A N 1
ATOM 358 C CA . ALA A 1 48 ? 29.812 121.002 -4.728 1.00 34.76 47 ALA A CA 1
ATOM 359 C C . ALA A 1 48 ? 30.646 121.319 -3.512 1.00 36.20 47 ALA A C 1
ATOM 360 O O . ALA A 1 48 ? 31.871 121.424 -3.594 1.00 39.65 47 ALA A O 1
ATOM 362 N N . VAL A 1 49 ? 29.971 121.452 -2.381 1.00 34.44 48 VAL A N 1
ATOM 363 C CA . VAL A 1 49 ? 30.631 121.702 -1.114 1.00 32.94 48 VAL A CA 1
ATOM 364 C C . VAL A 1 49 ? 30.546 120.393 -0.336 1.00 37.23 48 VAL A C 1
ATOM 365 O O . VAL A 1 49 ? 29.458 119.848 -0.155 1.00 38.44 48 VAL A O 1
ATOM 369 N N . GLU A 1 50 ? 31.693 119.873 0.091 1.00 36.35 49 GLU A N 1
ATOM 370 C CA . GLU A 1 50 ? 31.733 118.586 0.770 1.00 32.65 49 GLU A CA 1
ATOM 371 C C . GLU A 1 50 ? 32.048 118.781 2.233 1.00 32.90 49 GLU A C 1
ATOM 372 O O . GLU A 1 50 ? 32.993 119.482 2.570 1.00 37.06 49 GLU A O 1
ATOM 378 N N . GLU A 1 51 ? 31.245 118.177 3.101 1.00 34.03 50 GLU A N 1
ATOM 379 C CA . GLU A 1 51 ? 31.479 118.242 4.549 1.00 37.15 50 GLU A CA 1
ATOM 380 C C . GLU A 1 51 ? 32.735 117.476 4.915 1.00 35.81 50 GLU A C 1
ATOM 381 O O . GLU A 1 51 ? 32.947 116.378 4.405 1.00 39.83 50 GLU A O 1
ATOM 387 N N . GLN A 1 52 ? 33.562 118.056 5.784 1.00 31.30 51 GLN A N 1
ATOM 388 C CA . GLN A 1 52 ? 34.767 117.379 6.273 1.00 32.53 51 GLN A CA 1
ATOM 389 C C . GLN A 1 52 ? 34.722 117.172 7.785 1.00 33.41 51 GLN A C 1
ATOM 390 O O . GLN A 1 52 ? 35.220 116.171 8.291 1.00 35.30 51 GLN A O 1
ATOM 396 N N . GLY A 1 53 ? 34.129 118.124 8.498 1.00 34.57 52 GLY A N 1
ATOM 397 C CA . GLY A 1 53 ? 33.947 118.012 9.942 1.00 39.31 52 GLY A CA 1
ATOM 398 C C . GLY A 1 53 ? 35.034 118.699 10.748 1.00 41.59 52 GLY A C 1
ATOM 399 O O . GLY A 1 53 ? 35.700 119.608 10.261 1.00 40.71 52 GLY A O 1
ATOM 400 N N . LYS A 1 54 ? 35.197 118.260 11.993 1.00 44.80 53 LYS A N 1
ATOM 401 C CA . LYS A 1 54 ? 36.251 118.742 12.882 1.00 44.78 53 LYS A CA 1
ATOM 402 C C . LYS A 1 54 ? 37.634 118.177 12.512 1.00 46.56 53 LYS A C 1
ATOM 403 O O . LYS A 1 54 ? 37.755 117.094 11.922 1.00 45.11 53 LYS A O 1
ATOM 409 N N . VAL A 1 55 ? 38.679 118.921 12.863 1.00 48.15 54 VAL A N 1
ATOM 410 C CA . VAL A 1 55 ? 40.053 118.449 12.697 1.00 45.20 54 VAL A CA 1
ATOM 411 C C . VAL A 1 55 ? 40.722 118.402 14.063 1.00 42.41 54 VAL A C 1
ATOM 412 O O . VAL A 1 55 ? 40.737 119.408 14.779 1.00 43.74 54 VAL A O 1
ATOM 416 N N . ALA A 1 56 ? 41.258 117.228 14.404 1.00 39.21 55 ALA A N 1
ATOM 417 C CA . ALA A 1 56 ? 41.919 116.974 15.679 1.00 40.06 55 ALA A CA 1
ATOM 418 C C . ALA A 1 56 ? 41.184 117.669 16.825 1.00 39.50 55 ALA A C 1
ATOM 419 O O . ALA A 1 56 ? 40.016 117.376 17.087 1.00 38.82 55 ALA A O 1
ATOM 421 N N . ASN A 1 57 ? 41.861 118.618 17.462 1.00 41.73 56 ASN A N 1
ATOM 422 C CA . ASN A 1 57 ? 41.248 119.464 18.475 1.00 43.58 56 ASN A CA 1
ATOM 423 C C . ASN A 1 57 ? 41.398 120.963 18.136 1.00 42.49 56 ASN A C 1
ATOM 424 O O . ASN A 1 57 ? 41.450 121.821 19.032 1.00 34.61 56 ASN A O 1
ATOM 429 N N . TRP A 1 58 ? 41.452 121.257 16.832 1.00 41.28 57 TRP A N 1
ATOM 430 C CA . TRP A 1 58 ? 41.542 122.626 16.313 1.00 41.63 57 TRP A CA 1
ATOM 431 C C . TRP A 1 58 ? 40.293 123.417 16.673 1.00 44.37 57 TRP A C 1
ATOM 432 O O . TRP A 1 58 ? 39.172 122.959 16.434 1.00 48.59 57 TRP A O 1
ATOM 443 N N . HIS A 1 59 ? 40.494 124.608 17.231 1.00 45.40 58 HIS A N 1
ATOM 444 C CA . HIS A 1 59 ? 39.404 125.421 17.779 1.00 49.09 58 HIS A CA 1
ATOM 445 C C . HIS A 1 59 ? 38.545 126.191 16.752 1.00 49.03 58 HIS A C 1
ATOM 446 O O . HIS A 1 59 ? 37.546 126.810 17.126 1.00 49.75 58 HIS A O 1
ATOM 453 N N . GLN A 1 60 ? 38.914 126.130 15.472 1.00 51.07 59 GLN A N 1
ATOM 454 C CA . GLN A 1 60 ? 38.236 126.903 14.412 1.00 51.64 59 GLN A CA 1
ATOM 455 C C . GLN A 1 60 ? 36.865 126.376 13.958 1.00 52.14 59 GLN A C 1
ATOM 456 O O . GLN A 1 60 ? 36.113 127.090 13.281 1.00 51.61 59 GLN A O 1
ATOM 462 N N . GLY A 1 61 ? 36.548 125.136 14.315 1.00 48.27 60 GLY A N 1
ATOM 463 C CA . GLY A 1 61 ? 35.223 124.597 14.051 1.00 42.62 60 GLY A CA 1
ATOM 464 C C . GLY A 1 61 ? 35.181 123.578 12.936 1.00 40.85 60 GLY A C 1
ATOM 465 O O . GLY A 1 61 ? 35.941 122.610 12.946 1.00 40.77 60 GLY A O 1
ATOM 466 N N . TYR A 1 62 ? 34.286 123.809 11.975 1.00 34.38 61 TYR A N 1
ATOM 467 C CA . TYR A 1 62 ? 33.963 122.841 10.935 1.00 33.41 61 TYR A CA 1
ATOM 468 C C . TYR A 1 62 ? 34.533 123.262 9.590 1.00 32.34 61 TYR A C 1
ATOM 469 O O . TYR A 1 62 ? 34.548 124.442 9.252 1.00 33.01 61 TYR A O 1
ATOM 478 N N . PHE A 1 63 ? 34.977 122.287 8.812 1.00 28.42 62 PHE A N 1
ATOM 479 C CA . PHE A 1 63 ? 35.635 122.581 7.555 1.00 27.70 62 PHE A CA 1
ATOM 480 C C . PHE A 1 63 ? 34.882 121.944 6.404 1.00 30.06 62 PHE A C 1
ATOM 481 O O . PHE A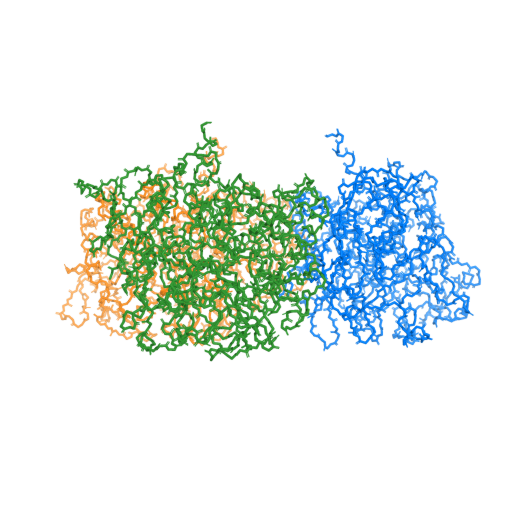 1 63 ? 34.410 120.816 6.520 1.00 31.67 62 PHE A O 1
ATOM 489 N N . TYR A 1 64 ? 34.760 122.684 5.306 1.00 24.48 63 TYR A N 1
ATOM 490 C CA . TYR A 1 64 ? 34.030 122.227 4.139 1.00 21.73 63 TYR A CA 1
ATOM 491 C C . TYR A 1 64 ? 34.921 122.394 2.920 1.00 23.95 63 TYR A C 1
ATOM 492 O O . TYR A 1 64 ? 35.481 123.451 2.712 1.00 29.02 63 TYR A O 1
ATOM 501 N N . LEU A 1 65 ? 35.059 121.337 2.132 1.00 26.40 64 LEU A N 1
ATOM 502 C CA . LEU A 1 65 ? 35.908 121.342 0.955 1.00 31.65 64 LEU A CA 1
ATOM 503 C C . LEU A 1 65 ? 35.157 121.762 -0.312 1.00 27.56 64 LEU A C 1
ATOM 504 O O . LEU A 1 65 ? 34.038 121.318 -0.557 1.00 26.01 64 LEU A O 1
ATOM 509 N N . ILE A 1 66 ? 35.791 122.624 -1.102 1.00 25.57 65 ILE A N 1
ATOM 510 C CA . ILE A 1 66 ? 35.369 122.913 -2.471 1.00 25.01 65 ILE A CA 1
ATOM 511 C C . ILE A 1 66 ? 36.529 122.561 -3.384 1.00 29.43 65 ILE A C 1
ATOM 512 O O . ILE A 1 66 ? 37.627 123.074 -3.205 1.00 33.36 65 ILE A O 1
ATOM 517 N N . ASP A 1 67 ? 36.292 121.671 -4.343 1.00 32.51 66 ASP A N 1
ATOM 518 C CA . ASP A 1 67 ? 37.333 121.235 -5.266 1.00 33.45 66 ASP A CA 1
ATOM 519 C C . ASP A 1 67 ? 37.054 121.763 -6.658 1.00 32.72 66 ASP A C 1
ATOM 520 O O . ASP A 1 67 ? 36.192 121.238 -7.367 1.00 37.34 66 ASP A O 1
ATOM 525 N N . PHE A 1 68 ? 37.790 122.796 -7.053 1.00 30.86 67 PHE A N 1
ATOM 526 C CA . PHE A 1 68 ? 37.606 123.387 -8.380 1.00 25.33 67 PHE A CA 1
ATOM 527 C C . PHE A 1 68 ? 38.717 123.061 -9.393 1.00 31.49 67 PHE A C 1
ATOM 528 O O . PHE A 1 68 ? 38.841 123.742 -10.421 1.00 28.83 67 PHE A O 1
ATOM 536 N N . SER A 1 69 ? 39.474 121.991 -9.108 1.00 29.21 68 SER A N 1
ATOM 537 C CA . SER A 1 69 ? 40.586 121.507 -9.940 1.00 32.57 68 SER A CA 1
ATOM 538 C C . SER A 1 69 ? 40.282 121.423 -11.429 1.00 33.90 68 SER A C 1
ATOM 539 O O . SER A 1 69 ? 41.139 121.726 -12.247 1.00 33.53 68 SER A O 1
ATOM 542 N N . SER A 1 70 ? 39.055 121.017 -11.753 1.00 40.49 69 SER A N 1
ATOM 543 C CA . SER A 1 70 ? 38.606 120.777 -13.122 1.00 43.27 69 SER A CA 1
ATOM 544 C C . SER A 1 70 ? 38.428 122.049 -13.950 1.00 45.96 69 SER A C 1
ATOM 545 O O . SER A 1 70 ? 38.375 121.982 -15.184 1.00 46.45 69 SER A O 1
ATOM 548 N N . PHE A 1 71 ? 38.317 123.191 -13.270 1.00 43.44 70 PHE A N 1
ATOM 549 C CA . PHE A 1 71 ? 38.299 124.493 -13.925 1.00 42.52 70 PHE A CA 1
ATOM 550 C C . PHE A 1 71 ? 39.708 124.804 -14.378 1.00 43.57 70 PHE A C 1
ATOM 551 O O . PHE A 1 71 ? 40.641 124.691 -13.599 1.00 44.24 70 PHE A O 1
ATOM 559 N N . THR A 1 72 ? 39.863 125.188 -15.640 1.00 43.38 71 THR A N 1
ATOM 560 C CA . THR A 1 72 ? 41.186 125.364 -16.229 1.00 43.14 71 THR A CA 1
ATOM 561 C C . THR A 1 72 ? 41.287 126.616 -17.096 1.00 44.15 71 THR A C 1
ATOM 562 O O . THR A 1 72 ? 42.003 126.616 -18.094 1.00 40.21 71 THR A O 1
ATOM 566 N N . ASP A 1 73 ? 40.569 127.675 -16.728 1.00 48.04 72 ASP A N 1
ATOM 567 C CA . ASP A 1 73 ? 40.652 128.941 -17.470 1.00 50.26 72 ASP A CA 1
ATOM 568 C C . ASP A 1 73 ? 41.403 130.007 -16.711 1.00 48.61 72 ASP A C 1
ATOM 569 O O . ASP A 1 73 ? 41.211 130.181 -15.511 1.00 50.76 72 ASP A O 1
ATOM 574 N N . SER A 1 74 ? 42.256 130.725 -17.429 1.00 47.39 73 SER A N 1
ATOM 575 C CA . SER A 1 74 ? 43.073 131.765 -16.831 1.00 44.94 73 SER A CA 1
ATOM 576 C C . SER A 1 74 ? 42.259 133.020 -16.507 1.00 44.88 73 SER A C 1
ATOM 577 O O . SER A 1 74 ? 41.225 133.265 -17.123 1.00 47.01 73 SER A O 1
ATOM 580 N N . GLY A 1 75 ? 42.720 133.798 -15.530 1.00 39.78 74 GLY A N 1
ATOM 581 C CA . GLY A 1 75 ? 42.024 135.013 -15.122 1.00 36.97 74 GLY A CA 1
ATOM 582 C C . GLY A 1 75 ? 41.941 135.160 -13.616 1.00 38.03 74 GLY A C 1
ATOM 583 O O . GLY A 1 75 ? 42.509 134.354 -12.870 1.00 38.75 74 GLY A O 1
ATOM 584 N N . ASP A 1 76 ? 41.230 136.191 -13.166 1.00 36.28 75 ASP A N 1
ATOM 585 C CA . ASP A 1 76 ? 41.054 136.422 -11.736 1.00 35.10 75 ASP A CA 1
ATOM 586 C C . ASP A 1 76 ? 39.630 136.153 -11.301 1.00 30.43 75 ASP A C 1
ATOM 587 O O . ASP A 1 76 ? 38.674 136.552 -11.964 1.00 27.69 75 ASP A O 1
ATOM 592 N N . TYR A 1 77 ? 39.508 135.443 -10.186 1.00 28.95 76 TYR A N 1
ATOM 593 C CA . TYR A 1 77 ? 38.242 134.880 -9.738 1.00 30.50 76 TYR A CA 1
ATOM 594 C C . TYR A 1 77 ? 38.101 135.000 -8.232 1.00 30.64 76 TYR A C 1
ATOM 595 O O . TYR A 1 77 ? 39.072 135.259 -7.527 1.00 29.37 76 TYR A O 1
ATOM 604 N N . PHE A 1 78 ? 36.883 134.811 -7.748 1.00 25.60 77 PHE A N 1
ATOM 605 C CA . PHE A 1 78 ? 36.668 134.551 -6.333 1.00 30.31 77 PHE A CA 1
ATOM 606 C C . PHE A 1 78 ? 35.574 133.508 -6.187 1.00 31.34 77 PHE A C 1
ATOM 607 O O . PHE A 1 78 ? 34.788 133.278 -7.121 1.00 33.59 77 PHE A O 1
ATOM 615 N N . LEU A 1 79 ? 35.536 132.875 -5.019 1.00 29.73 78 LEU A N 1
ATOM 616 C CA . LEU A 1 79 ? 34.502 131.900 -4.712 1.00 29.99 78 LEU A CA 1
ATOM 617 C C . LEU A 1 79 ? 33.405 132.504 -3.856 1.00 28.86 78 LEU A C 1
ATOM 618 O O . LEU A 1 79 ? 33.643 133.469 -3.121 1.00 27.99 78 LEU A O 1
ATOM 623 N N . GLN A 1 80 ? 32.200 131.946 -3.979 1.00 30.60 79 GLN A N 1
ATOM 624 C CA . GLN A 1 80 ? 31.059 132.371 -3.171 1.00 30.77 79 GLN A CA 1
ATOM 625 C C . GLN A 1 80 ? 30.127 131.234 -2.840 1.00 32.88 79 GLN A C 1
ATOM 626 O O . GLN A 1 80 ? 29.803 130.418 -3.695 1.00 31.22 79 GLN A O 1
ATOM 632 N N . VAL A 1 81 ? 29.717 131.185 -1.576 1.00 39.49 80 VAL A N 1
ATOM 633 C CA . VAL A 1 81 ? 28.652 130.310 -1.118 1.00 45.50 80 VAL A CA 1
ATOM 634 C C . VAL A 1 81 ? 27.830 131.132 -0.151 1.00 52.02 80 VAL A C 1
ATOM 635 O O . VAL A 1 81 ? 28.381 131.616 0.837 1.00 58.56 80 VAL A O 1
ATOM 639 N N . GLU A 1 82 ? 26.536 131.287 -0.434 1.00 55.06 81 GLU A N 1
ATOM 640 C CA . GLU A 1 82 ? 25.560 131.825 0.523 1.00 60.36 81 GLU A CA 1
ATOM 641 C C . GLU A 1 82 ? 26.099 133.001 1.359 1.00 60.77 81 GLU A C 1
ATOM 642 O O . GLU A 1 82 ? 26.135 134.140 0.890 1.00 58.24 81 GLU A O 1
ATOM 648 N N . ASP A 1 83 ? 26.544 132.683 2.580 1.00 64.45 82 ASP A N 1
ATOM 649 C CA . ASP A 1 83 ? 27.119 133.625 3.553 1.00 67.75 82 ASP A CA 1
ATOM 650 C C . ASP A 1 83 ? 28.398 134.331 3.065 1.00 65.24 82 ASP A C 1
ATOM 651 O O . ASP A 1 83 ? 28.537 135.555 3.166 1.00 63.67 82 ASP A O 1
ATOM 656 N N . SER A 1 84 ? 29.319 133.536 2.527 1.00 58.19 83 SER A N 1
ATOM 657 C CA . SER A 1 84 ? 30.713 133.907 2.472 1.00 50.75 83 SER A CA 1
ATOM 658 C C . SER A 1 84 ? 31.278 134.031 1.063 1.00 49.46 83 SER A C 1
ATOM 659 O O . SER A 1 84 ? 30.755 133.463 0.101 1.00 54.20 83 SER A O 1
ATOM 662 N N . ARG A 1 85 ? 32.376 134.769 0.967 1.00 43.86 84 ARG A N 1
ATOM 663 C CA . ARG A 1 85 ? 33.023 135.083 -0.294 1.00 35.05 84 ARG A CA 1
ATOM 664 C C . ARG A 1 85 ? 34.533 135.043 -0.052 1.00 32.94 84 ARG A C 1
ATOM 665 O O . ARG A 1 85 ? 35.018 135.493 0.989 1.00 31.20 84 ARG A O 1
ATOM 673 N N . SER A 1 86 ? 35.280 134.462 -0.982 1.00 32.30 85 SER A N 1
ATOM 674 C CA . SER A 1 86 ? 36.733 134.431 -0.845 1.00 31.59 85 SER A CA 1
ATOM 675 C C . SER A 1 86 ? 37.328 135.729 -1.364 1.00 34.67 85 SER A C 1
ATOM 676 O O . SER A 1 86 ? 36.644 136.503 -2.021 1.00 35.59 85 SER A O 1
ATOM 679 N N . SER A 1 87 ? 38.604 135.967 -1.077 1.00 33.67 86 SER A N 1
ATOM 680 C CA . SER A 1 87 ? 39.313 137.047 -1.731 1.00 32.58 86 SER A CA 1
ATOM 681 C C . SER A 1 87 ? 39.640 136.626 -3.163 1.00 35.02 86 SER A C 1
ATOM 682 O O . SER A 1 87 ? 39.449 135.473 -3.543 1.00 36.27 86 SER A O 1
ATOM 685 N N . THR A 1 88 ? 40.108 137.570 -3.964 1.00 39.43 87 THR A N 1
ATOM 686 C CA . THR A 1 88 ? 40.333 137.325 -5.382 1.00 40.32 87 THR A CA 1
ATOM 687 C C . THR A 1 88 ? 41.702 136.692 -5.685 1.00 36.09 87 THR A C 1
ATOM 688 O O . THR A 1 88 ? 42.742 137.250 -5.351 1.00 42.15 87 THR A O 1
ATOM 692 N N . PHE A 1 89 ? 41.698 135.534 -6.331 1.00 33.16 88 PHE A N 1
ATOM 693 C CA . PHE A 1 89 ? 42.944 134.845 -6.684 1.00 35.97 88 PHE A CA 1
ATOM 694 C C . PHE A 1 89 ? 43.112 134.782 -8.202 1.00 32.77 88 PHE A C 1
ATOM 695 O O . PHE A 1 89 ? 42.150 134.975 -8.936 1.00 29.66 88 PHE A O 1
ATOM 703 N N . THR A 1 90 ? 44.326 134.516 -8.667 1.00 31.89 89 THR A N 1
ATOM 704 C CA . THR A 1 90 ? 44.578 134.360 -10.105 1.00 34.48 89 THR A CA 1
ATOM 705 C C . THR A 1 90 ? 44.687 132.882 -10.470 1.00 35.05 89 THR A C 1
ATOM 706 O O . THR A 1 90 ? 45.184 132.081 -9.688 1.00 38.30 89 THR A O 1
ATOM 710 N N . VAL A 1 91 ? 44.203 132.514 -11.651 1.00 34.55 90 VAL A N 1
ATOM 711 C CA . VAL A 1 91 ? 44.454 131.186 -12.189 1.00 34.60 90 VAL A CA 1
ATOM 712 C C . VAL A 1 91 ? 45.352 131.374 -13.409 1.00 37.45 90 VAL A C 1
ATOM 713 O O . VAL A 1 91 ? 45.024 132.161 -14.295 1.00 38.56 90 VAL A O 1
ATOM 717 N N . GLY A 1 92 ? 46.504 130.698 -13.430 1.00 39.61 91 GLY A N 1
ATOM 718 C CA . GLY A 1 92 ? 47.428 130.769 -14.581 1.00 42.14 91 GLY A CA 1
ATOM 719 C C . GLY A 1 92 ? 48.698 129.938 -14.461 1.00 44.02 91 GLY A C 1
ATOM 720 O O . GLY A 1 92 ? 48.957 129.357 -13.405 1.00 44.18 91 GLY A O 1
ATOM 721 N N . GLU A 1 93 ? 49.482 129.886 -15.545 1.00 44.78 92 GLU A N 1
ATOM 722 C CA . GLU A 1 93 ? 50.789 129.198 -15.577 1.00 45.91 92 GLU A CA 1
ATOM 723 C C . GLU A 1 93 ? 51.845 129.889 -14.727 1.00 43.63 92 GLU A C 1
ATOM 724 O O . GLU A 1 93 ? 52.018 131.111 -14.808 1.00 42.92 92 GLU A O 1
ATOM 730 N N . HIS A 1 94 ? 52.556 129.085 -13.937 1.00 38.69 93 HIS A N 1
ATOM 731 C CA . HIS A 1 94 ? 53.709 129.525 -13.138 1.00 39.71 93 HIS A CA 1
ATOM 732 C C . HIS A 1 94 ? 53.398 130.693 -12.207 1.00 36.58 93 HIS A C 1
ATOM 733 O O . HIS A 1 94 ? 54.204 131.609 -12.079 1.00 34.78 93 HIS A O 1
ATOM 740 N N . ILE A 1 95 ? 52.238 130.645 -11.555 1.00 33.63 94 ILE A N 1
ATOM 741 C CA . ILE A 1 95 ? 51.744 131.802 -10.811 1.00 35.45 94 ILE A CA 1
ATOM 742 C C . ILE A 1 95 ? 52.614 132.193 -9.599 1.00 28.74 94 ILE A C 1
ATOM 743 O O . ILE A 1 95 ? 53.013 133.343 -9.486 1.00 24.90 94 ILE A O 1
ATOM 748 N N . LEU A 1 96 ? 52.964 131.238 -8.747 1.00 27.79 95 LEU A N 1
ATOM 749 C CA . LEU A 1 96 ? 53.825 131.543 -7.605 1.00 32.36 95 LEU A CA 1
ATOM 750 C C . LEU A 1 96 ? 55.242 131.939 -8.036 1.00 36.45 95 LEU A C 1
ATOM 751 O O . LEU A 1 96 ? 55.865 132.802 -7.413 1.00 36.51 95 LEU A O 1
ATOM 756 N N . LEU A 1 97 ? 55.737 131.315 -9.107 1.00 34.72 96 LEU A N 1
ATOM 757 C CA . LEU A 1 97 ? 57.010 131.703 -9.711 1.00 33.25 96 LEU A CA 1
ATOM 758 C C . LEU A 1 97 ? 56.975 133.173 -10.172 1.00 33.18 96 LEU A C 1
ATOM 759 O O . LEU A 1 97 ? 57.708 134.003 -9.626 1.00 31.67 96 LEU A O 1
ATOM 764 N N . ASN A 1 98 ? 56.104 133.464 -11.149 1.00 32.91 97 ASN A N 1
ATOM 765 C CA . ASN A 1 98 ? 55.893 134.797 -11.732 1.00 35.55 97 ASN A CA 1
ATOM 766 C C . ASN A 1 98 ? 55.697 135.918 -10.719 1.00 36.46 97 ASN A C 1
ATOM 767 O O . ASN A 1 98 ? 56.209 137.022 -10.912 1.00 37.70 97 ASN A O 1
ATOM 772 N N . GLN A 1 99 ? 54.954 135.627 -9.653 1.00 33.19 98 GLN A N 1
ATOM 773 C CA . GLN A 1 99 ? 54.537 136.642 -8.691 1.00 35.62 98 GLN A CA 1
ATOM 774 C C . GLN A 1 99 ? 55.482 136.822 -7.523 1.00 31.96 98 GLN A C 1
ATOM 775 O O . GLN A 1 99 ? 55.527 137.893 -6.925 1.00 37.35 98 GLN A O 1
ATOM 781 N N . THR A 1 100 ? 56.207 135.777 -7.150 1.00 30.79 99 THR A N 1
ATOM 782 C CA . THR A 1 100 ? 56.852 135.805 -5.842 1.00 26.07 99 THR A CA 1
ATOM 783 C C . THR A 1 100 ? 58.360 135.593 -5.813 1.00 28.81 99 THR A C 1
ATOM 784 O O . THR A 1 100 ? 58.997 135.946 -4.819 1.00 27.04 99 THR A O 1
ATOM 788 N N . LEU A 1 101 ? 58.939 135.029 -6.876 1.00 31.62 100 LEU A N 1
ATOM 789 C CA . LEU A 1 101 ? 60.362 134.662 -6.830 1.00 33.61 100 LEU A CA 1
ATOM 790 C C . LEU A 1 101 ? 61.272 135.879 -6.596 1.00 35.88 100 LEU A C 1
ATOM 791 O O . LEU A 1 101 ? 62.100 135.888 -5.662 1.00 34.01 100 LEU A O 1
ATOM 796 N N . SER A 1 102 ? 61.068 136.902 -7.423 1.00 31.84 101 SER A N 1
ATOM 797 C CA . SER A 1 102 ? 61.838 138.141 -7.382 1.00 32.63 101 SER A CA 1
ATOM 798 C C . SER A 1 102 ? 61.871 138.806 -6.003 1.00 27.23 101 SER A C 1
ATOM 799 O O . SER A 1 102 ? 62.906 139.309 -5.575 1.00 31.75 101 SER A O 1
ATOM 802 N N . ASP A 1 103 ? 60.745 138.777 -5.308 1.00 25.02 102 ASP A N 1
ATOM 803 C CA . ASP A 1 103 ? 60.664 139.335 -3.973 1.00 30.28 102 ASP A CA 1
ATOM 804 C C . ASP A 1 103 ? 61.428 138.520 -2.930 1.00 30.61 102 ASP A C 1
ATOM 805 O O . ASP A 1 103 ? 61.944 139.089 -1.974 1.00 32.65 102 ASP A O 1
ATOM 810 N N . VAL A 1 104 ? 61.499 137.199 -3.117 1.00 29.41 103 VAL A N 1
ATOM 811 C CA . VAL A 1 104 ? 62.291 136.335 -2.232 1.00 30.26 103 VAL A CA 1
ATOM 812 C C . VAL A 1 104 ? 63.809 136.558 -2.411 1.00 29.14 103 VAL A C 1
ATOM 813 O O . VAL A 1 104 ? 64.565 136.531 -1.431 1.00 24.43 103 VAL A O 1
ATOM 817 N N . ILE A 1 105 ? 64.239 136.806 -3.650 1.00 25.43 104 ILE A N 1
ATOM 818 C CA . ILE A 1 105 ? 65.633 137.143 -3.935 1.00 26.29 104 ILE A CA 1
ATOM 819 C C . ILE A 1 105 ? 66.003 138.455 -3.248 1.00 27.37 104 ILE A C 1
ATOM 820 O O . ILE A 1 105 ? 66.992 138.506 -2.506 1.00 27.56 104 ILE A O 1
ATOM 825 N N . HIS A 1 106 ? 65.186 139.493 -3.466 1.00 27.91 105 HIS A N 1
ATOM 826 C CA . HIS A 1 106 ? 65.361 140.786 -2.797 1.00 25.59 105 HIS A CA 1
ATOM 827 C C . HIS A 1 106 ? 65.351 140.627 -1.272 1.00 28.30 105 HIS A C 1
ATOM 828 O O . HIS A 1 106 ? 66.003 141.388 -0.556 1.00 30.93 105 HIS A O 1
ATOM 835 N N . TYR A 1 107 ? 64.606 139.638 -0.785 1.00 22.74 106 TYR A N 1
ATOM 836 C CA . TYR A 1 107 ? 64.592 139.312 0.627 1.00 31.75 106 TYR A CA 1
ATOM 837 C C . TYR A 1 107 ? 65.974 138.884 1.079 1.00 34.88 106 TYR A C 1
ATOM 838 O O . TYR A 1 107 ? 66.462 139.361 2.108 1.00 34.91 106 TYR A O 1
ATOM 847 N N . PHE A 1 108 ? 66.592 137.984 0.317 1.00 34.92 107 PHE A N 1
ATOM 848 C CA . PHE A 1 108 ? 67.899 137.468 0.701 1.00 37.59 107 PHE A CA 1
ATOM 849 C C . PHE A 1 108 ? 68.954 138.566 0.651 1.00 37.58 107 PHE A C 1
ATOM 850 O O . PHE A 1 108 ? 69.705 138.750 1.623 1.00 37.02 107 PHE A O 1
ATOM 858 N N . LYS A 1 109 ? 68.939 139.342 -0.436 1.00 29.23 108 LYS A N 1
ATOM 859 C CA . LYS A 1 109 ? 69.842 140.479 -0.586 1.00 26.46 108 LYS A CA 1
ATOM 860 C C . LYS A 1 109 ? 69.691 141.518 0.539 1.00 30.81 108 LYS A C 1
ATOM 861 O O . LYS A 1 109 ? 70.690 142.045 1.027 1.00 32.52 108 LYS A O 1
ATOM 867 N N . SER A 1 110 ? 68.453 141.782 0.961 1.00 32.50 109 SER A N 1
ATOM 868 C CA . SER A 1 110 ? 68.181 142.660 2.108 1.00 31.09 109 SER A CA 1
ATOM 869 C C . SER A 1 110 ? 68.687 142.109 3.443 1.00 33.14 109 SER A C 1
ATOM 870 O O . SER A 1 110 ? 68.899 142.873 4.395 1.00 34.63 109 SER A O 1
ATOM 873 N N . GLN A 1 111 ? 68.857 140.789 3.517 1.00 34.62 110 GLN A N 1
ATOM 874 C CA . GLN A 1 111 ? 69.270 140.137 4.763 1.00 32.37 110 GLN A CA 1
ATOM 875 C C . GLN A 1 111 ? 70.770 139.812 4.839 1.00 34.70 110 GLN A C 1
ATOM 876 O O . GLN A 1 111 ? 71.233 139.258 5.847 1.00 36.34 110 GLN A O 1
ATOM 882 N N . ARG A 1 112 ? 71.514 140.162 3.785 1.00 32.20 111 ARG A N 1
ATOM 883 C CA . ARG A 1 112 ? 72.981 140.044 3.764 1.00 30.71 111 ARG A CA 1
ATOM 884 C C . ARG A 1 112 ? 73.633 140.780 4.924 1.00 34.41 111 ARG A C 1
ATOM 885 O O . ARG A 1 112 ? 73.176 141.852 5.327 1.00 37.42 111 ARG A O 1
ATOM 893 N N . CYS A 1 113 ? 74.699 140.191 5.454 1.00 38.27 112 CYS A N 1
ATOM 894 C CA . CYS A 1 113 ? 75.467 140.788 6.532 1.00 36.92 112 CYS A CA 1
ATOM 895 C C . CYS A 1 113 ? 76.182 142.053 6.063 1.00 33.70 112 CYS A C 1
ATOM 896 O O . CYS A 1 113 ? 76.785 142.067 4.984 1.00 36.15 112 CYS A O 1
ATOM 899 N N . GLY A 1 114 ? 76.078 143.113 6.869 1.00 26.72 113 GLY A N 1
ATOM 900 C CA . GLY A 1 114 ? 76.641 144.417 6.529 1.00 28.89 113 GLY A CA 1
ATOM 901 C C . GLY A 1 114 ? 76.986 145.262 7.750 1.00 35.37 113 GLY A C 1
ATOM 902 O O . GLY A 1 114 ? 76.794 144.825 8.912 1.00 32.54 113 GLY A O 1
ATOM 903 N N . GLY A 1 115 ? 77.511 146.462 7.477 1.00 33.13 114 GLY A N 1
ATOM 904 C CA . GLY A 1 115 ? 77.782 147.477 8.495 1.00 37.12 114 GLY A CA 1
ATOM 905 C C . GLY A 1 115 ? 78.634 147.037 9.670 1.00 38.86 114 GLY A C 1
ATOM 906 O O . GLY A 1 115 ? 79.614 146.313 9.493 1.00 37.04 114 GLY A O 1
ATOM 907 N N . VAL A 1 116 ? 78.234 147.454 10.874 1.00 43.59 115 VAL A N 1
ATOM 908 C CA . VAL A 1 116 ? 78.988 147.174 12.111 1.00 44.70 115 VAL A CA 1
ATOM 909 C C . VAL A 1 116 ? 79.139 145.684 12.414 1.00 48.30 115 VAL A C 1
ATOM 910 O O . VAL A 1 116 ? 80.106 145.276 13.060 1.00 53.24 115 VAL A O 1
ATOM 914 N N . PHE A 1 117 ? 78.196 144.882 11.918 1.00 48.06 116 PHE A N 1
ATOM 915 C CA . PHE A 1 117 ? 78.222 143.434 12.102 1.00 42.94 116 PHE A CA 1
ATOM 916 C C . PHE A 1 117 ? 79.242 142.788 11.186 1.00 40.36 116 PHE A C 1
ATOM 917 O O . PHE A 1 117 ? 80.079 142.029 11.659 1.00 43.30 116 PHE A O 1
ATOM 925 N N . ASP A 1 118 ? 79.194 143.112 9.895 1.00 39.64 117 ASP A N 1
ATOM 926 C CA . ASP A 1 118 ? 80.125 142.548 8.912 1.00 39.96 117 ASP A CA 1
ATOM 927 C C . ASP A 1 118 ? 81.579 142.956 9.156 1.00 47.25 117 ASP A C 1
ATOM 928 O O . ASP A 1 118 ? 82.482 142.135 8.983 1.00 48.59 117 ASP A O 1
ATOM 933 N N . GLN A 1 119 ? 81.795 144.217 9.548 1.00 51.75 118 GLN A N 1
ATOM 934 C CA . GLN A 1 119 ? 83.136 144.727 9.865 1.00 55.81 118 GLN A CA 1
ATOM 935 C C . GLN A 1 119 ? 83.758 143.987 11.043 1.00 53.09 118 GLN A C 1
ATOM 936 O O . GLN A 1 119 ? 84.933 143.617 10.990 1.00 56.52 118 GLN A O 1
ATOM 942 N N . GLN A 1 120 ? 82.956 143.763 12.085 1.00 47.29 119 GLN A N 1
ATOM 943 C CA . GLN A 1 120 ? 83.359 142.956 13.233 1.00 46.70 119 GLN A CA 1
ATOM 944 C C . GLN A 1 120 ? 83.667 141.524 12.810 1.00 50.12 119 GLN A C 1
ATOM 945 O O . GLN A 1 120 ? 84.598 140.904 13.325 1.00 49.97 119 GLN A O 1
ATOM 951 N N . ASP A 1 121 ? 82.908 141.028 11.830 1.00 54.27 120 ASP A N 1
ATOM 952 C CA . ASP A 1 121 ? 83.043 139.657 11.325 1.00 52.89 120 ASP A CA 1
ATOM 953 C C . ASP A 1 121 ? 84.296 139.350 10.497 1.00 51.22 120 ASP A C 1
ATOM 954 O O . ASP A 1 121 ? 84.492 138.218 10.057 1.00 51.31 120 ASP A O 1
ATOM 959 N N . ARG A 1 122 ? 85.154 140.348 10.322 1.00 51.41 121 ARG A N 1
ATOM 960 C CA . ARG A 1 122 ? 86.469 140.137 9.720 1.00 51.37 121 ARG A CA 1
ATOM 961 C C . ARG A 1 122 ? 87.526 139.861 10.801 1.00 52.99 121 ARG A C 1
ATOM 962 O O . ARG A 1 122 ? 88.699 139.615 10.497 1.00 54.16 121 ARG A O 1
ATOM 970 N N . GLN A 1 123 ? 87.073 139.871 12.055 1.00 49.06 122 GLN A N 1
ATOM 971 C CA . GLN A 1 123 ? 87.920 139.821 13.234 1.00 51.18 122 GLN A CA 1
ATOM 972 C C . GLN A 1 123 ? 87.167 139.168 14.406 1.00 48.14 122 GLN A C 1
ATOM 973 O O . GLN A 1 123 ? 87.104 139.738 15.500 1.00 48.82 122 GLN A O 1
ATOM 979 N N . VAL A 1 124 ? 86.602 137.980 14.185 1.00 45.24 123 VAL A N 1
ATOM 980 C CA . VAL A 1 124 ? 85.745 137.337 15.190 1.00 45.75 123 VAL A CA 1
ATOM 981 C C . VAL A 1 124 ? 86.519 136.368 16.068 1.00 47.38 123 VAL A C 1
ATOM 982 O O . VAL A 1 124 ? 87.243 135.515 15.547 1.00 49.03 123 VAL A O 1
ATOM 986 N N . PRO A 1 125 ? 86.375 136.505 17.401 1.00 46.34 124 PRO A N 1
ATOM 987 C CA . PRO A 1 125 ? 86.890 135.564 18.406 1.00 52.71 124 PRO A CA 1
ATOM 988 C C . PRO A 1 125 ? 86.395 134.122 18.235 1.00 54.72 124 PRO A C 1
ATOM 989 O O . PRO A 1 125 ? 85.188 133.867 18.294 1.00 57.60 124 PRO A O 1
ATOM 993 N N . VAL A 1 126 ? 87.332 133.199 18.018 1.00 53.24 125 VAL A N 1
ATOM 994 C CA . VAL A 1 126 ? 87.041 131.768 18.019 1.00 47.40 125 VAL A CA 1
ATOM 995 C C . VAL A 1 126 ? 87.185 131.303 19.457 1.00 53.17 125 VAL A C 1
ATOM 996 O O . VAL A 1 126 ? 88.284 131.350 20.011 1.00 59.23 125 VAL A O 1
ATOM 1000 N N . LEU A 1 127 ? 86.073 130.871 20.052 1.00 56.19 126 LEU A N 1
ATOM 1001 C CA . LEU A 1 127 ? 85.992 130.602 21.489 1.00 58.24 126 LEU A CA 1
ATOM 1002 C C . LEU A 1 127 ? 87.033 129.594 21.968 1.00 61.64 126 LEU A C 1
ATOM 1003 O O . LEU A 1 127 ? 87.187 128.525 21.368 1.00 64.63 126 LEU A O 1
ATOM 1008 N N . ASN A 1 128 ? 87.750 129.971 23.033 1.00 63.56 127 ASN A N 1
ATOM 1009 C CA . ASN A 1 128 ? 88.833 129.178 23.644 1.00 65.95 127 ASN A CA 1
ATOM 1010 C C . ASN A 1 128 ? 89.901 128.690 22.658 1.00 68.21 127 ASN A C 1
ATOM 1011 O O . ASN A 1 128 ? 90.363 127.547 22.749 1.00 71.53 127 ASN A O 1
ATOM 1016 N N . ALA A 1 129 ? 90.278 129.555 21.718 1.00 68.66 128 ALA A N 1
ATOM 1017 C CA . ALA A 1 129 ? 91.263 129.208 20.689 1.00 71.16 128 ALA A CA 1
ATOM 1018 C C . ALA A 1 129 ? 92.341 130.282 20.542 1.00 73.16 128 ALA A C 1
ATOM 1019 O O . ALA A 1 129 ? 93.286 130.122 19.760 1.00 75.41 128 ALA A O 1
ATOM 1021 N N . ASN A 1 130 ? 92.183 131.366 21.305 1.00 73.48 129 ASN A N 1
ATOM 1022 C CA . ASN A 1 130 ? 93.132 132.482 21.362 1.00 74.59 129 ASN A CA 1
ATOM 1023 C C . ASN A 1 130 ? 93.536 133.047 19.992 1.00 73.06 129 ASN A C 1
ATOM 1024 O O . ASN A 1 130 ? 94.700 133.391 19.768 1.00 73.62 129 ASN A O 1
ATOM 1029 N N . GLN A 1 131 ? 92.555 133.126 19.091 1.00 70.37 130 GLN A N 1
ATOM 1030 C CA . GLN A 1 131 ? 92.748 133.641 17.733 1.00 67.90 130 GLN A CA 1
ATOM 1031 C C . GLN A 1 131 ? 91.461 134.229 17.136 1.00 64.52 130 GLN A C 1
ATOM 1032 O O . GLN A 1 131 ? 90.460 134.417 17.831 1.00 60.29 130 GLN A O 1
ATOM 1038 N N . THR A 1 132 ? 91.501 134.489 15.833 1.00 61.13 131 THR A N 1
ATOM 1039 C CA . THR A 1 132 ? 90.522 135.331 15.166 1.00 58.04 131 THR A CA 1
ATOM 1040 C C . THR A 1 132 ? 90.304 134.870 13.730 1.00 59.73 131 THR A C 1
ATOM 1041 O O . THR A 1 132 ? 91.255 134.430 13.062 1.00 58.12 131 THR A O 1
ATOM 1045 N N . ALA A 1 133 ? 89.053 134.945 13.266 1.00 56.47 132 ALA A N 1
ATOM 1046 C CA . ALA A 1 133 ? 88.735 134.571 11.888 1.00 52.70 132 ALA A CA 1
ATOM 1047 C C . ALA A 1 133 ? 88.034 135.687 11.121 1.00 50.32 132 ALA A C 1
ATOM 1048 O O . ALA A 1 133 ? 87.291 136.482 11.706 1.00 49.76 132 ALA A O 1
ATOM 1050 N N . ASP A 1 134 ? 88.305 135.747 9.815 1.00 48.30 133 ASP A N 1
ATOM 1051 C CA . ASP A 1 134 ? 87.585 136.618 8.886 1.00 48.97 133 ASP A CA 1
ATOM 1052 C C . ASP A 1 134 ? 86.443 135.818 8.266 1.00 49.68 133 ASP A C 1
ATOM 1053 O O . ASP A 1 134 ? 86.620 135.108 7.273 1.00 52.47 133 ASP A O 1
ATOM 1058 N N . VAL A 1 135 ? 85.266 135.940 8.865 1.00 47.35 134 VAL A N 1
ATOM 1059 C CA . VAL A 1 135 ? 84.086 135.235 8.375 1.00 44.95 134 VAL A CA 1
ATOM 1060 C C . VAL A 1 135 ? 82.977 136.215 7.928 1.00 45.21 134 VAL A C 1
ATOM 1061 O O . VAL A 1 135 ? 81.788 135.995 8.173 1.00 44.16 134 VAL A O 1
ATOM 1065 N N . HIS A 1 136 ? 83.380 137.298 7.261 1.00 44.81 135 HIS A N 1
ATOM 1066 C CA . HIS A 1 136 ? 82.429 138.291 6.760 1.00 40.29 135 HIS A CA 1
ATOM 1067 C C . HIS A 1 136 ? 81.606 137.696 5.606 1.00 41.16 135 HIS A C 1
ATOM 1068 O O . HIS A 1 136 ? 82.055 136.759 4.936 1.00 37.15 135 HIS A O 1
ATOM 1075 N N . GLY A 1 137 ? 80.401 138.226 5.401 1.00 38.17 136 GLY A N 1
ATOM 1076 C CA . GLY A 1 137 ? 79.515 137.745 4.346 1.00 34.78 136 GLY A CA 1
ATOM 1077 C C . GLY A 1 137 ? 78.390 136.924 4.934 1.00 36.69 136 GLY A C 1
ATOM 1078 O O . GLY A 1 137 ? 78.205 136.877 6.160 1.00 28.48 136 GLY A O 1
ATOM 1079 N N . GLY A 1 138 ? 77.632 136.272 4.059 1.00 37.31 137 GLY A N 1
ATOM 1080 C CA . GLY A 1 138 ? 76.486 135.465 4.489 1.00 39.97 137 GLY A CA 1
ATOM 1081 C C . GLY A 1 138 ? 75.286 136.318 4.848 1.00 39.58 137 GLY A C 1
ATOM 1082 O O . GLY A 1 138 ? 75.312 137.541 4.666 1.00 40.57 137 GLY A O 1
ATOM 1083 N N . TRP A 1 139 ? 74.238 135.668 5.357 1.00 33.61 138 TRP A N 1
ATOM 1084 C CA . TRP A 1 139 ? 73.010 136.341 5.761 1.00 26.13 138 TRP A CA 1
ATOM 1085 C C . TRP A 1 139 ? 72.785 136.267 7.265 1.00 32.34 138 TRP A C 1
ATOM 1086 O O . TRP A 1 139 ? 73.261 135.343 7.933 1.00 31.70 138 TRP A O 1
ATOM 1097 N N . TYR A 1 140 ? 72.059 137.252 7.793 1.00 35.43 139 TYR A N 1
ATOM 1098 C CA . TYR A 1 140 ? 71.564 137.189 9.159 1.00 36.92 139 TYR A CA 1
ATOM 1099 C C . TYR A 1 140 ? 70.560 136.062 9.170 1.00 38.32 139 TYR A C 1
ATOM 1100 O O . TYR A 1 140 ? 69.889 135.808 8.164 1.00 38.34 139 TYR A O 1
ATOM 1109 N N . ASP A 1 141 ? 70.461 135.382 10.300 1.00 37.79 140 ASP A N 1
ATOM 1110 C CA . ASP A 1 141 ? 69.686 134.156 10.352 1.00 40.68 140 ASP A CA 1
ATOM 1111 C C . ASP A 1 141 ? 68.177 134.391 10.377 1.00 39.94 140 ASP A C 1
ATOM 1112 O O . ASP A 1 141 ? 67.420 133.715 9.665 1.00 36.16 140 ASP A O 1
ATOM 1117 N N . ALA A 1 142 ? 67.768 135.355 11.199 1.00 38.23 141 ALA A N 1
ATOM 1118 C CA . ALA A 1 142 ? 66.369 135.621 11.478 1.00 36.31 141 ALA A CA 1
ATOM 1119 C C . ALA A 1 142 ? 66.093 137.125 11.510 1.00 34.08 141 ALA A C 1
ATOM 1120 O O . ALA A 1 142 ? 67.021 137.934 11.463 1.00 31.79 141 ALA A O 1
ATOM 1122 N N . SER A 1 143 ? 64.817 137.490 11.590 1.00 35.03 142 SER A N 1
ATOM 1123 C CA A SER A 1 143 ? 64.433 138.895 11.705 0.50 33.76 142 SER A CA 1
ATOM 1124 C CA B SER A 1 143 ? 64.405 138.887 11.727 0.50 36.67 142 SER A CA 1
ATOM 1125 C C . SER A 1 143 ? 64.769 139.454 13.098 1.00 38.24 142 SER A C 1
ATOM 1126 O O . SER A 1 143 ? 64.854 140.676 13.279 1.00 36.97 142 SER A O 1
ATOM 1131 N N . GLY A 1 144 ? 64.970 138.560 14.067 1.00 37.18 143 GLY A N 1
ATOM 1132 C CA . GLY A 1 144 ? 65.435 138.955 15.396 1.00 40.18 143 GLY A CA 1
ATOM 1133 C C . GLY A 1 144 ? 66.806 138.389 15.751 1.00 41.61 143 GLY A C 1
ATOM 1134 O O . GLY A 1 144 ? 67.147 138.306 16.932 1.00 42.74 143 GLY A O 1
ATOM 1135 N N . ASP A 1 145 ? 67.593 137.999 14.742 1.00 37.61 144 ASP A N 1
ATOM 1136 C CA . ASP A 1 145 ? 68.933 137.448 14.983 1.00 38.68 144 ASP A CA 1
ATOM 1137 C C . ASP A 1 145 ? 69.957 137.751 13.892 1.00 37.42 144 ASP A C 1
ATOM 1138 O O . ASP A 1 145 ? 69.848 137.256 12.763 1.00 36.43 144 ASP A O 1
ATOM 1143 N N . VAL A 1 146 ? 70.968 138.543 14.259 1.00 40.04 145 VAL A N 1
ATOM 1144 C CA . VAL A 1 146 ? 72.053 138.926 13.338 1.00 41.50 145 VAL A CA 1
ATOM 1145 C C . VAL A 1 146 ? 73.222 137.917 13.310 1.00 41.65 145 VAL A C 1
ATOM 1146 O O . VAL A 1 146 ? 74.174 138.056 12.518 1.00 37.73 145 VAL A O 1
ATOM 1150 N N . SER A 1 147 ? 73.124 136.898 14.160 1.00 36.58 146 SER A N 1
ATOM 1151 C CA . SER A 1 147 ? 74.037 135.764 14.128 1.00 35.84 146 SER A CA 1
ATOM 1152 C C . SER A 1 147 ? 73.964 134.984 12.801 1.00 38.24 146 SER A C 1
ATOM 1153 O O . SER A 1 147 ? 72.976 135.082 12.069 1.00 42.77 146 SER A O 1
ATOM 1156 N N . LYS A 1 148 ? 75.028 134.247 12.478 1.00 36.12 147 LYS A N 1
ATOM 1157 C CA . LYS A 1 148 ? 75.096 133.480 11.231 1.00 36.75 147 LYS A CA 1
ATOM 1158 C C . LYS A 1 148 ? 75.389 132.008 11.506 1.00 39.42 147 LYS A C 1
ATOM 1159 O O . LYS A 1 148 ? 76.336 131.673 12.219 1.00 40.91 147 LYS A O 1
ATOM 1165 N N . TYR A 1 149 ? 74.570 131.134 10.926 1.00 40.12 148 TYR A N 1
ATOM 1166 C CA . TYR A 1 149 ? 74.531 129.729 11.313 1.00 36.59 148 TYR A CA 1
ATOM 1167 C C . TYR A 1 149 ? 74.715 128.816 10.109 1.00 37.39 148 TYR A C 1
ATOM 1168 O O . TYR A 1 149 ? 74.117 129.032 9.064 1.00 41.02 148 TYR A O 1
ATOM 1177 N N . LEU A 1 150 ? 75.530 127.784 10.267 1.00 39.05 149 LEU A N 1
ATOM 1178 C CA . LEU A 1 150 ? 75.491 126.636 9.369 1.00 40.28 149 LEU A CA 1
ATOM 1179 C C . LEU A 1 150 ? 74.415 125.677 9.874 1.00 38.34 149 LEU A C 1
ATOM 1180 O O . LEU A 1 150 ? 73.722 125.017 9.079 1.00 37.30 149 LEU A O 1
ATOM 1185 N N . SER A 1 151 ? 74.305 125.626 11.204 1.00 24.63 150 SER A N 1
ATOM 1186 C CA . SER A 1 151 ? 73.254 124.925 11.928 1.00 29.48 150 SER A CA 1
ATOM 1187 C C . SER A 1 151 ? 73.258 125.363 13.389 1.00 31.80 150 SER A C 1
ATOM 1188 O O . SER A 1 151 ? 74.033 126.241 13.783 1.00 39.05 150 SER A O 1
ATOM 1191 N N . HIS A 1 152 ? 72.372 124.758 14.175 1.00 34.74 151 HIS A N 1
ATOM 1192 C CA . HIS A 1 152 ? 72.389 124.842 15.639 1.00 34.81 151 HIS A CA 1
ATOM 1193 C C . HIS A 1 152 ? 71.561 123.705 16.238 1.00 34.26 151 HIS A C 1
ATOM 1194 O O . HIS A 1 152 ? 71.223 122.757 15.520 1.00 33.65 151 HIS A O 1
ATOM 1201 N N . LEU A 1 153 ? 71.281 123.795 17.544 1.00 35.15 152 LEU A N 1
ATOM 1202 C CA . LEU A 1 153 ? 70.599 122.757 18.347 1.00 43.53 152 LEU A CA 1
ATOM 1203 C C . LEU A 1 153 ? 71.308 121.408 18.347 1.00 49.41 152 LEU A C 1
ATOM 1204 O O . LEU A 1 153 ? 70.653 120.368 18.484 1.00 50.77 152 LEU A O 1
ATOM 1209 N N . SER A 1 154 ? 72.637 121.432 18.213 1.00 52.94 153 SER A N 1
ATOM 1210 C CA . SER A 1 154 ? 73.429 120.218 18.000 1.00 50.75 153 SER A CA 1
ATOM 1211 C C . SER A 1 154 ? 73.340 119.255 19.176 1.00 48.39 153 SER A C 1
ATOM 1212 O O . SER A 1 154 ? 73.294 118.037 18.978 1.00 42.84 153 SER A O 1
ATOM 1215 N N . TYR A 1 155 ? 73.256 119.821 20.380 1.00 47.10 154 TYR A N 1
ATOM 1216 C CA . TYR A 1 155 ? 73.154 119.069 21.628 1.00 52.85 154 TYR A CA 1
ATOM 1217 C C . TYR A 1 155 ? 71.920 118.169 21.734 1.00 55.68 154 TYR A C 1
ATOM 1218 O O . TYR A 1 155 ? 71.919 117.213 22.510 1.00 61.20 154 TYR A O 1
ATOM 1227 N N . ALA A 1 156 ? 70.880 118.481 20.961 1.00 57.43 155 ALA A N 1
ATOM 1228 C CA . ALA A 1 156 ? 69.634 117.703 20.941 1.00 56.81 155 ALA A CA 1
ATOM 1229 C C . ALA A 1 156 ? 69.708 116.506 19.978 1.00 54.37 155 ALA A C 1
ATOM 1230 O O . ALA A 1 156 ? 68.856 115.609 20.019 1.00 52.34 155 ALA A O 1
ATOM 1232 N N . ASN A 1 157 ? 70.722 116.536 19.108 1.00 50.46 156 ASN A N 1
ATOM 1233 C CA . ASN A 1 157 ? 71.115 115.437 18.201 1.00 50.96 156 ASN A CA 1
ATOM 1234 C C . ASN A 1 157 ? 70.214 115.163 17.002 1.00 50.14 156 ASN A C 1
ATOM 1235 O O . ASN A 1 157 ? 70.705 114.881 15.903 1.00 47.60 156 ASN A O 1
ATOM 1240 N N . TYR A 1 158 ? 68.905 115.237 17.212 1.00 52.05 157 TYR A N 1
ATOM 1241 C CA . TYR A 1 158 ? 67.949 114.862 16.173 1.00 56.62 157 TYR A CA 1
ATOM 1242 C C . TYR A 1 158 ? 67.218 116.070 15.568 1.00 55.36 157 TYR A C 1
ATOM 1243 O O . TYR A 1 158 ? 66.301 115.912 14.753 1.00 56.18 157 TYR A O 1
ATOM 1252 N N . LEU A 1 159 ? 67.663 117.267 15.947 1.00 52.20 158 LEU A N 1
ATOM 1253 C CA . LEU A 1 159 ? 66.965 118.509 15.618 1.00 51.39 158 LEU A CA 1
ATOM 1254 C C . LEU A 1 159 ? 67.688 119.417 14.604 1.00 48.96 158 LEU A C 1
ATOM 1255 O O . LEU A 1 159 ? 67.055 120.267 13.984 1.00 52.21 158 LEU A O 1
ATOM 1260 N N . ASN A 1 160 ? 68.996 119.214 14.447 1.00 48.11 159 ASN A N 1
ATOM 1261 C CA . ASN A 1 160 ? 69.874 119.965 13.529 1.00 43.84 159 ASN A CA 1
ATOM 1262 C C . ASN A 1 160 ? 69.282 120.428 12.185 1.00 42.57 159 ASN A C 1
ATOM 1263 O O . ASN A 1 160 ? 69.110 119.612 11.264 1.00 35.82 159 ASN A O 1
ATOM 1268 N N . PRO A 1 161 ? 68.979 121.737 12.070 1.00 38.24 160 PRO A N 1
ATOM 1269 C CA . PRO A 1 161 ? 68.521 122.306 10.807 1.00 34.52 160 PRO A CA 1
ATOM 1270 C C . PRO A 1 161 ? 69.676 122.729 9.915 1.00 32.35 160 PRO A C 1
ATOM 1271 O O . PRO A 1 161 ? 70.662 123.259 10.400 1.00 31.50 160 PRO A O 1
ATOM 1275 N N . GLN A 1 162 ? 69.553 122.494 8.612 1.00 33.69 161 GLN A N 1
ATOM 1276 C CA . GLN A 1 162 ? 70.543 122.988 7.645 1.00 31.07 161 GLN A CA 1
ATOM 1277 C C . GLN A 1 162 ? 70.155 124.413 7.306 1.00 34.81 161 GLN A C 1
ATOM 1278 O O . GLN A 1 162 ? 69.032 124.655 6.864 1.00 39.76 161 GLN A O 1
ATOM 1284 N N . GLN A 1 163 ? 71.059 125.364 7.556 1.00 35.77 162 GLN A N 1
ATOM 1285 C CA . GLN A 1 163 ? 70.711 126.790 7.478 1.00 29.69 162 GLN A CA 1
ATOM 1286 C C . GLN A 1 163 ? 71.388 127.513 6.320 1.00 31.38 162 GLN A C 1
ATOM 1287 O O . GLN A 1 163 ? 70.970 127.332 5.181 1.00 31.52 162 GLN A O 1
ATOM 1293 N N . THR A 1 164 ? 72.423 128.308 6.585 1.00 33.41 163 THR A N 1
ATOM 1294 C CA . THR A 1 164 ? 73.125 129.029 5.502 1.00 33.57 163 THR A CA 1
ATOM 1295 C C . THR A 1 164 ? 73.536 128.172 4.288 1.00 33.79 163 THR A C 1
ATOM 1296 O O . THR A 1 164 ? 73.312 128.598 3.148 1.00 37.76 163 THR A O 1
ATOM 1300 N N . PRO A 1 165 ? 74.101 126.958 4.513 1.00 34.49 164 PRO A N 1
ATOM 1301 C CA . PRO A 1 165 ? 74.442 126.199 3.297 1.00 31.24 164 PRO A CA 1
ATOM 1302 C C . PRO A 1 165 ? 73.222 125.728 2.508 1.00 34.64 164 PRO A C 1
ATOM 1303 O O . PRO A 1 165 ? 73.303 125.599 1.269 1.00 35.51 164 PRO A O 1
ATOM 1307 N N . MET A 1 166 ? 72.112 125.487 3.219 1.00 35.75 165 MET A N 1
ATOM 1308 C CA . MET A 1 166 ? 70.848 125.069 2.598 1.00 36.32 165 MET A CA 1
ATOM 1309 C C . MET A 1 166 ? 70.325 126.149 1.653 1.00 35.60 165 MET A C 1
ATOM 1310 O O . MET A 1 166 ? 69.878 125.833 0.542 1.00 31.24 165 MET A O 1
ATOM 1315 N N . VAL A 1 167 ? 70.439 127.413 2.081 1.00 31.38 166 VAL A N 1
ATOM 1316 C CA . VAL A 1 167 ? 70.132 128.572 1.226 1.00 30.69 166 VAL A CA 1
ATOM 1317 C C . VAL A 1 167 ? 70.902 128.506 -0.101 1.00 27.52 166 VAL A C 1
ATOM 1318 O O . VAL A 1 167 ? 70.308 128.618 -1.181 1.00 27.56 166 VAL A O 1
ATOM 1322 N N . VAL A 1 168 ? 72.213 128.277 0.004 1.00 29.30 167 VAL A N 1
ATOM 1323 C CA . VAL A 1 168 ? 73.108 128.185 -1.150 1.00 30.11 167 VAL A CA 1
ATOM 1324 C C . VAL A 1 168 ? 72.791 126.980 -2.048 1.00 33.94 167 VAL A C 1
ATOM 1325 O O . VAL A 1 168 ? 72.690 127.122 -3.283 1.00 30.02 167 VAL A O 1
ATOM 1329 N N . TRP A 1 169 ? 72.630 125.806 -1.429 1.00 33.20 168 TRP A N 1
ATOM 1330 C CA . TRP A 1 169 ? 72.228 124.600 -2.158 1.00 33.56 168 TRP A CA 1
ATOM 1331 C C . TRP A 1 169 ? 70.904 124.804 -2.914 1.00 34.31 168 TRP A C 1
ATOM 1332 O O . TRP A 1 169 ? 70.822 124.527 -4.124 1.00 27.84 168 TRP A O 1
ATOM 1343 N N . ASN A 1 170 ? 69.892 125.313 -2.202 1.00 29.18 169 ASN A N 1
ATOM 1344 C CA . ASN A 1 170 ? 68.550 125.493 -2.771 1.00 30.28 169 ASN A CA 1
ATOM 1345 C C . ASN A 1 170 ? 68.512 126.386 -4.005 1.00 29.80 169 ASN A C 1
ATOM 1346 O O . ASN A 1 170 ? 67.840 126.057 -4.978 1.00 28.62 169 ASN A O 1
ATOM 1351 N N . ILE A 1 171 ? 69.250 127.498 -3.956 1.00 31.59 170 ILE A N 1
ATOM 1352 C CA . ILE A 1 171 ? 69.309 128.439 -5.072 1.00 30.44 170 ILE A CA 1
ATOM 1353 C C . ILE A 1 171 ? 69.984 127.788 -6.279 1.00 35.74 170 ILE A C 1
ATOM 1354 O O . ILE A 1 171 ? 69.496 127.882 -7.416 1.00 30.57 170 ILE A O 1
ATOM 1359 N N . LEU A 1 172 ? 71.081 127.092 -6.005 1.00 36.82 171 LEU A N 1
ATOM 1360 C CA . LEU A 1 172 ? 71.821 126.377 -7.033 1.00 37.58 171 LEU A CA 1
ATOM 1361 C C . LEU A 1 172 ? 71.004 125.245 -7.650 1.00 36.34 171 LEU A C 1
ATOM 1362 O O . LEU A 1 172 ? 71.027 125.053 -8.879 1.00 35.66 171 LEU A O 1
ATOM 1367 N N . LYS A 1 173 ? 70.270 124.524 -6.799 1.00 33.15 172 LYS A N 1
ATOM 1368 C CA . LYS A 1 173 ? 69.370 123.460 -7.248 1.00 34.19 172 LYS A CA 1
ATOM 1369 C C . LYS A 1 173 ? 68.254 124.007 -8.137 1.00 34.59 172 LYS A C 1
ATOM 1370 O O . LYS A 1 173 ? 67.998 123.473 -9.227 1.00 33.16 172 LYS A O 1
ATOM 1376 N N . GLY A 1 174 ? 67.621 125.084 -7.672 1.00 31.94 173 GLY A N 1
ATOM 1377 C CA . GLY A 1 174 ? 66.573 125.759 -8.422 1.00 33.02 173 GLY A CA 1
ATOM 1378 C C . GLY A 1 174 ? 67.066 126.271 -9.758 1.00 35.90 173 GLY A C 1
ATOM 1379 O O . GLY A 1 174 ? 66.387 126.119 -10.784 1.00 37.15 173 GLY A O 1
ATOM 1380 N N . LEU A 1 175 ? 68.258 126.867 -9.732 1.00 38.13 174 LEU A N 1
ATOM 1381 C CA . LEU A 1 175 ? 68.942 127.351 -10.927 1.00 40.67 174 LEU A CA 1
ATOM 1382 C C . LEU A 1 175 ? 69.090 126.261 -11.975 1.00 41.35 174 LEU A C 1
ATOM 1383 O O . LEU A 1 175 ? 68.802 126.492 -13.160 1.00 42.75 174 LEU A O 1
ATOM 1388 N N . SER A 1 176 ? 69.520 125.082 -11.517 1.00 41.44 175 SER A N 1
ATOM 1389 C CA . SER A 1 176 ? 69.746 123.928 -12.386 1.00 48.20 175 SER A CA 1
ATOM 1390 C C . SER A 1 176 ? 68.448 123.312 -12.911 1.00 47.27 175 SER A C 1
ATOM 1391 O O . SER A 1 176 ? 68.423 122.801 -14.033 1.00 47.32 175 SER A O 1
ATOM 1394 N N . LEU A 1 177 ? 67.380 123.382 -12.112 1.00 45.10 176 LEU A N 1
ATOM 1395 C CA . LEU A 1 177 ? 66.058 122.901 -12.536 1.00 43.58 176 LEU A CA 1
ATOM 1396 C C . LEU A 1 177 ? 65.455 123.720 -13.676 1.00 46.71 176 LEU A C 1
ATOM 1397 O O . LEU A 1 177 ? 64.828 123.170 -14.582 1.00 51.10 176 LEU A O 1
ATOM 1402 N N . LEU A 1 178 ? 65.651 125.031 -13.640 1.00 48.94 177 LEU A N 1
ATOM 1403 C CA . LEU A 1 178 ? 65.067 125.900 -14.652 1.00 50.72 177 LEU A CA 1
ATOM 1404 C C . LEU A 1 178 ? 66.096 126.321 -15.685 1.00 52.87 177 LEU A C 1
ATOM 1405 O O . LEU A 1 178 ? 65.834 127.217 -16.488 1.00 55.53 177 LEU A O 1
ATOM 1410 N N . GLU A 1 179 ? 67.258 125.670 -15.666 1.00 54.98 178 GLU A N 1
ATOM 1411 C CA . GLU A 1 179 ? 68.320 125.953 -16.628 1.00 59.31 178 GLU A CA 1
ATOM 1412 C C . GLU A 1 179 ? 67.914 125.528 -18.044 1.00 58.92 178 GLU A C 1
ATOM 1413 O O . GLU A 1 179 ? 67.521 124.381 -18.272 1.00 57.56 178 GLU A O 1
ATOM 1419 N N . GLY A 1 180 ? 67.980 126.471 -18.982 1.00 59.31 179 GLY A N 1
ATOM 1420 C CA . GLY A 1 180 ? 67.580 126.216 -20.366 1.00 60.76 179 GLY A CA 1
ATOM 1421 C C . GLY A 1 180 ? 66.095 126.385 -20.660 1.00 62.06 179 GLY A C 1
ATOM 1422 O O . GLY A 1 180 ? 65.661 126.237 -21.806 1.00 62.39 179 GLY A O 1
ATOM 1423 N N . SER A 1 181 ? 65.309 126.684 -19.631 1.00 63.45 180 SER A N 1
ATOM 1424 C CA . SER A 1 181 ? 63.886 126.957 -19.808 1.00 62.65 180 SER A CA 1
ATOM 1425 C C . SER A 1 181 ? 63.666 128.460 -19.809 1.00 62.96 180 SER A C 1
ATOM 1426 O O . SER A 1 181 ? 64.501 129.215 -19.311 1.00 62.93 180 SER A O 1
ATOM 1429 N N . GLU A 1 182 ? 62.538 128.893 -20.357 1.00 63.17 181 GLU A N 1
ATOM 1430 C CA . GLU A 1 182 ? 62.201 130.313 -20.379 1.00 62.99 181 GLU A CA 1
ATOM 1431 C C . GLU A 1 182 ? 61.300 130.720 -19.206 1.00 59.47 181 GLU A C 1
ATOM 1432 O O . GLU A 1 182 ? 60.740 131.821 -19.193 1.00 59.10 181 GLU A O 1
ATOM 1438 N N . ASP A 1 183 ? 61.190 129.827 -18.222 1.00 57.67 182 ASP A N 1
ATOM 1439 C CA . ASP A 1 183 ? 60.378 130.036 -17.015 1.00 56.02 182 ASP A CA 1
ATOM 1440 C C . ASP A 1 183 ? 60.796 131.280 -16.222 1.00 52.43 182 ASP A C 1
ATOM 1441 O O . ASP A 1 183 ? 59.950 132.095 -15.855 1.00 54.20 182 ASP A O 1
ATOM 1446 N N . ILE A 1 184 ? 62.095 131.426 -15.976 1.00 46.94 183 ILE A N 1
ATOM 1447 C CA . ILE A 1 184 ? 62.639 132.680 -15.459 1.00 41.46 183 ILE A CA 1
ATOM 1448 C C . ILE A 1 184 ? 63.402 133.447 -16.548 1.00 44.17 183 ILE A C 1
ATOM 1449 O O . ILE A 1 184 ? 63.815 132.876 -17.561 1.00 44.54 183 ILE A O 1
ATOM 1454 N N . ALA A 1 185 ? 63.570 134.748 -16.335 1.00 43.62 184 ALA A N 1
ATOM 1455 C CA . ALA A 1 185 ? 64.277 135.598 -17.283 1.00 44.48 184 ALA A CA 1
ATOM 1456 C C . ALA A 1 185 ? 65.780 135.589 -17.012 1.00 44.43 184 ALA A C 1
ATOM 1457 O O . ALA A 1 185 ? 66.220 135.178 -15.933 1.00 39.90 184 ALA A O 1
ATOM 1459 N N . ALA A 1 186 ? 66.555 136.040 -18.000 1.00 44.26 185 ALA A N 1
ATOM 1460 C CA . ALA A 1 186 ? 68.018 136.029 -17.931 1.00 42.33 185 ALA A CA 1
ATOM 1461 C C . ALA A 1 186 ? 68.560 136.784 -16.716 1.00 42.31 185 ALA A C 1
ATOM 1462 O O . ALA A 1 186 ? 69.483 136.319 -16.043 1.00 39.15 185 ALA A O 1
ATOM 1464 N N . PHE A 1 187 ? 67.962 137.939 -16.437 1.00 42.31 186 PHE A N 1
ATOM 1465 C CA . PHE A 1 187 ? 68.378 138.794 -15.336 1.00 39.24 186 PHE A CA 1
ATOM 1466 C C . PHE A 1 187 ? 68.048 138.178 -13.974 1.00 41.41 186 PHE A C 1
ATOM 1467 O O . PHE A 1 187 ? 68.771 138.412 -12.994 1.00 37.34 186 PHE A O 1
ATOM 1475 N N . THR A 1 188 ? 66.965 137.397 -13.920 1.00 40.20 187 THR A N 1
ATOM 1476 C CA . THR A 1 188 ? 66.593 136.670 -12.704 1.00 41.77 187 THR A CA 1
ATOM 1477 C C . THR A 1 188 ? 67.637 135.587 -12.405 1.00 42.48 187 THR A C 1
ATOM 1478 O O . THR A 1 188 ? 68.060 135.420 -11.253 1.00 33.70 187 THR A O 1
ATOM 1482 N N . ARG A 1 189 ? 68.058 134.882 -13.459 1.00 43.47 188 ARG A N 1
ATOM 1483 C CA . ARG A 1 189 ? 69.159 133.915 -13.377 1.00 46.07 188 ARG A CA 1
ATOM 1484 C C . ARG A 1 189 ? 70.446 134.571 -12.834 1.00 41.49 188 ARG A C 1
ATOM 1485 O O . ARG A 1 189 ? 71.015 134.076 -11.856 1.00 41.06 188 ARG A O 1
ATOM 1493 N N . THR A 1 190 ? 70.860 135.690 -13.445 1.00 33.77 189 THR A N 1
ATOM 1494 C CA . THR A 1 190 ? 71.987 136.508 -12.971 1.00 31.29 189 THR A CA 1
ATOM 1495 C C . THR A 1 190 ? 71.884 136.810 -11.456 1.00 35.31 189 THR A C 1
ATOM 1496 O O . THR A 1 190 ? 72.841 136.596 -10.701 1.00 34.21 189 THR A O 1
ATOM 1500 N N . ARG A 1 191 ? 70.712 137.287 -11.033 1.00 35.92 190 ARG A N 1
ATOM 1501 C CA . ARG A 1 191 ? 70.450 137.652 -9.645 1.00 35.30 190 ARG A CA 1
ATOM 1502 C C . ARG A 1 191 ? 70.509 136.452 -8.699 1.00 34.49 190 ARG A C 1
ATOM 1503 O O . ARG A 1 191 ? 71.006 136.559 -7.574 1.00 35.84 190 ARG A O 1
ATOM 1511 N N . LEU A 1 192 ? 70.007 135.308 -9.155 1.00 31.59 191 LEU A N 1
ATOM 1512 C CA . LEU A 1 192 ? 70.052 134.095 -8.338 1.00 33.31 191 LEU A CA 1
ATOM 1513 C C . LEU A 1 192 ? 71.489 133.588 -8.191 1.00 35.54 191 LEU A C 1
ATOM 1514 O O . LEU A 1 192 ? 71.920 133.276 -7.073 1.00 31.83 191 LEU A O 1
ATOM 1519 N N . ILE A 1 193 ? 72.224 133.554 -9.314 1.00 32.00 192 ILE A N 1
ATOM 1520 C CA . ILE A 1 193 ? 73.657 133.217 -9.330 1.00 29.18 192 ILE A CA 1
ATOM 1521 C C . ILE A 1 193 ? 74.441 134.095 -8.351 1.00 29.70 192 ILE A C 1
ATOM 1522 O O . ILE A 1 193 ? 75.204 133.579 -7.537 1.00 30.45 192 ILE A O 1
ATOM 1527 N N . GLU A 1 194 ? 74.209 135.408 -8.418 1.00 32.10 193 GLU A N 1
ATOM 1528 C CA . GLU A 1 194 ? 74.810 136.377 -7.501 1.00 34.76 193 GLU A CA 1
ATOM 1529 C C . GLU A 1 194 ? 74.568 136.059 -6.018 1.00 33.34 193 GLU A C 1
ATOM 1530 O O . GLU A 1 194 ? 75.483 136.153 -5.188 1.00 38.50 193 GLU A O 1
ATOM 1536 N N . GLU A 1 195 ? 73.336 135.675 -5.701 1.00 36.93 194 GLU A N 1
ATOM 1537 C CA . GLU A 1 195 ? 72.936 135.419 -4.323 1.00 32.60 194 GLU A CA 1
ATOM 1538 C C . GLU A 1 195 ? 73.524 134.115 -3.800 1.00 33.55 194 GLU A C 1
ATOM 1539 O O . GLU A 1 195 ? 73.862 133.994 -2.607 1.00 29.09 194 GLU A O 1
ATOM 1545 N N . ALA A 1 196 ? 73.639 133.151 -4.711 1.00 33.27 195 ALA A N 1
ATOM 1546 C CA . ALA A 1 196 ? 74.243 131.861 -4.424 1.00 34.20 195 ALA A CA 1
ATOM 1547 C C . ALA A 1 196 ? 75.742 132.033 -4.166 1.00 36.95 195 ALA A C 1
ATOM 1548 O O . ALA A 1 196 ? 76.252 131.588 -3.129 1.00 38.94 195 ALA A O 1
ATOM 1550 N N . LEU A 1 197 ? 76.424 132.722 -5.083 1.00 28.19 196 LEU A N 1
ATOM 1551 C CA . LEU A 1 197 ? 77.861 132.980 -4.951 1.00 31.09 196 LEU A CA 1
ATOM 1552 C C . LEU A 1 197 ? 78.220 133.805 -3.721 1.00 31.36 196 LEU A C 1
ATOM 1553 O O . LEU A 1 197 ? 79.283 133.601 -3.130 1.00 33.08 196 LEU A O 1
ATOM 1558 N N . PHE A 1 198 ? 77.332 134.721 -3.340 1.00 31.93 197 PHE A N 1
ATOM 1559 C CA . PHE A 1 198 ? 77.516 135.496 -2.123 1.00 33.19 197 PHE A CA 1
ATOM 1560 C C . PHE A 1 198 ? 77.633 134.574 -0.896 1.00 33.58 197 PHE A C 1
ATOM 1561 O O . PHE A 1 198 ? 78.542 134.736 -0.083 1.00 34.74 197 PHE A O 1
ATOM 1569 N N . GLY A 1 199 ? 76.727 133.606 -0.777 1.00 35.78 198 GLY A N 1
ATOM 1570 C CA . GLY A 1 199 ? 76.803 132.623 0.308 1.00 36.39 198 GLY A CA 1
ATOM 1571 C C . GLY A 1 199 ? 77.950 131.627 0.162 1.00 38.95 198 GLY A C 1
ATOM 1572 O O . GLY A 1 199 ? 78.525 131.181 1.165 1.00 33.09 198 GLY A O 1
ATOM 1573 N N . ALA A 1 200 ? 78.280 131.286 -1.089 1.00 35.94 199 ALA A N 1
ATOM 1574 C CA . ALA A 1 200 ? 79.387 130.379 -1.394 1.00 36.62 199 ALA A CA 1
ATOM 1575 C C . ALA A 1 200 ? 80.715 130.895 -0.816 1.00 39.58 199 ALA A C 1
ATOM 1576 O O . ALA A 1 200 ? 81.442 130.140 -0.156 1.00 36.14 199 ALA A O 1
ATOM 1578 N N . ASP A 1 201 ? 80.995 132.186 -1.040 1.00 37.92 200 ASP A N 1
ATOM 1579 C CA . ASP A 1 201 ? 82.204 132.840 -0.530 1.00 34.50 200 ASP A CA 1
ATOM 1580 C C . ASP A 1 201 ? 82.244 132.809 0.984 1.00 32.64 200 ASP A C 1
ATOM 1581 O O . ASP A 1 201 ? 83.314 132.671 1.585 1.00 35.97 200 ASP A O 1
ATOM 1586 N N . PHE A 1 202 ? 81.075 132.916 1.600 1.00 29.79 201 PHE A N 1
ATOM 1587 C CA . PHE A 1 202 ? 80.997 132.903 3.041 1.00 34.56 201 PHE A CA 1
ATOM 1588 C C . PHE A 1 202 ? 81.287 131.504 3.592 1.00 42.46 201 PHE A C 1
ATOM 1589 O O . PHE A 1 202 ? 81.814 131.359 4.704 1.00 44.29 201 PHE A O 1
ATOM 1597 N N . LEU A 1 203 ? 80.938 130.479 2.816 1.00 39.55 202 LEU A N 1
ATOM 1598 C CA . LEU A 1 203 ? 81.172 129.109 3.242 1.00 37.36 202 LEU A CA 1
ATOM 1599 C C . LEU A 1 203 ? 82.658 128.803 3.220 1.00 38.33 202 LEU A C 1
ATOM 1600 O O . LEU A 1 203 ? 83.169 128.176 4.149 1.00 35.39 202 LEU A O 1
ATOM 1605 N N . VAL A 1 204 ? 83.333 129.265 2.163 1.00 36.95 203 VAL A N 1
ATOM 1606 C CA . VAL A 1 204 ? 84.798 129.242 2.070 1.00 36.34 203 VAL A CA 1
ATOM 1607 C C . VAL A 1 204 ? 85.446 129.820 3.333 1.00 36.97 203 VAL A C 1
ATOM 1608 O O . VAL A 1 204 ? 86.271 129.164 3.969 1.00 41.67 203 VAL A O 1
ATOM 1612 N N . ARG A 1 205 ? 85.021 131.026 3.709 1.00 39.71 204 ARG A N 1
ATOM 1613 C CA . ARG A 1 205 ? 85.513 131.721 4.902 1.00 38.01 204 ARG A CA 1
ATOM 1614 C C . ARG A 1 205 ? 85.187 131.004 6.210 1.00 40.43 204 ARG A C 1
ATOM 1615 O O . ARG A 1 205 ? 85.892 131.174 7.208 1.00 43.18 204 ARG A O 1
ATOM 1623 N N . MET A 1 206 ? 84.124 130.204 6.211 1.00 43.12 205 MET A N 1
ATOM 1624 C CA . MET A 1 206 ? 83.729 129.472 7.420 1.00 43.42 205 MET A CA 1
ATOM 1625 C C . MET A 1 206 ? 84.493 128.157 7.589 1.00 42.96 205 MET A C 1
ATOM 1626 O O . MET A 1 206 ? 84.297 127.447 8.573 1.00 40.60 205 MET A O 1
ATOM 1631 N N . GLN A 1 207 ? 85.363 127.842 6.628 1.00 41.83 206 GLN A N 1
ATOM 1632 C CA . GLN A 1 207 ? 86.235 126.677 6.735 1.00 44.16 206 GLN A CA 1
ATOM 1633 C C . GLN A 1 207 ? 87.572 127.019 7.393 1.00 49.45 206 GLN A C 1
ATOM 1634 O O . GLN A 1 207 ? 88.317 127.888 6.917 1.00 50.38 206 GLN A O 1
ATOM 1640 N N . ASN A 1 208 ? 87.854 126.326 8.495 1.00 53.29 207 ASN A N 1
ATOM 1641 C CA . ASN A 1 208 ? 89.165 126.311 9.143 1.00 55.64 207 ASN A CA 1
ATOM 1642 C C . ASN A 1 208 ? 90.220 125.696 8.208 1.00 60.43 207 ASN A C 1
ATOM 1643 O O . ASN A 1 208 ? 89.867 124.975 7.271 1.00 65.02 207 ASN A O 1
ATOM 1648 N N . GLU A 1 209 ? 91.504 125.973 8.452 1.00 65.54 208 GLU A N 1
ATOM 1649 C CA . GLU A 1 209 ? 92.588 125.367 7.656 1.00 70.92 208 GLU A CA 1
ATOM 1650 C C . GLU A 1 209 ? 92.730 123.853 7.884 1.00 66.49 208 GLU A C 1
ATOM 1651 O O . GLU A 1 209 ? 93.222 123.139 7.005 1.00 68.42 208 GLU A O 1
ATOM 1657 N N . LYS A 1 210 ? 92.279 123.375 9.049 1.00 62.77 209 LYS A N 1
ATOM 1658 C CA . LYS A 1 210 ? 92.244 121.938 9.361 1.00 63.99 209 LYS A CA 1
ATOM 1659 C C . LYS A 1 210 ? 91.293 121.149 8.442 1.00 63.71 209 LYS A C 1
ATOM 1660 O O . LYS A 1 210 ? 91.528 119.966 8.174 1.00 65.03 209 LYS A O 1
ATOM 1666 N N . GLY A 1 211 ? 90.227 121.808 7.973 1.00 60.80 210 GLY A N 1
ATOM 1667 C CA . GLY A 1 211 ? 89.280 121.220 7.014 1.00 51.97 210 GLY A CA 1
ATOM 1668 C C . GLY A 1 211 ? 87.812 121.340 7.402 1.00 48.70 210 GLY A C 1
ATOM 1669 O O . GLY A 1 211 ? 86.931 121.330 6.536 1.00 44.08 210 GLY A O 1
ATOM 1670 N N . PHE A 1 212 ? 87.547 121.447 8.702 1.00 44.60 211 PHE A N 1
ATOM 1671 C CA . PHE A 1 212 ? 86.184 121.560 9.193 1.00 45.70 211 PHE A CA 1
ATOM 1672 C C . PHE A 1 212 ? 85.625 122.957 8.976 1.00 46.70 211 PHE A C 1
ATOM 1673 O O . PHE A 1 212 ? 86.371 123.938 8.932 1.00 46.40 211 PHE A O 1
ATOM 1681 N N . PHE A 1 213 ? 84.303 123.035 8.865 1.00 45.44 212 PHE A N 1
ATOM 1682 C CA . PHE A 1 213 ? 83.604 124.312 8.849 1.00 40.66 212 PHE A CA 1
ATOM 1683 C C . PHE A 1 213 ? 83.167 124.713 10.267 1.00 43.92 212 PHE A C 1
ATOM 1684 O O . PHE A 1 213 ? 82.839 123.855 11.105 1.00 40.64 212 PHE A O 1
ATOM 1692 N N . TYR A 1 214 ? 83.194 126.016 10.541 1.00 44.97 213 TYR A N 1
ATOM 1693 C CA . TYR A 1 214 ? 82.662 126.549 11.793 1.00 47.71 213 TYR A CA 1
ATOM 1694 C C . TYR A 1 214 ? 81.128 126.507 11.781 1.00 48.91 213 TYR A C 1
ATOM 1695 O O . TYR A 1 214 ? 80.503 126.722 10.736 1.00 47.57 213 TYR A O 1
ATOM 1704 N N . MET A 1 215 ? 80.521 126.250 12.936 1.00 47.64 214 MET A N 1
ATOM 1705 C CA . MET A 1 215 ? 79.072 126.074 12.990 1.00 45.95 214 MET A CA 1
ATOM 1706 C C . MET A 1 215 ? 78.275 127.383 13.095 1.00 48.69 214 MET A C 1
ATOM 1707 O O . MET A 1 215 ? 77.316 127.581 12.360 1.00 49.89 214 MET A O 1
ATOM 1712 N N . THR A 1 216 ? 78.665 128.258 14.015 1.00 50.35 215 THR A N 1
ATOM 1713 C CA . THR A 1 216 ? 77.898 129.466 14.299 1.00 52.40 215 THR A CA 1
ATOM 1714 C C . THR A 1 216 ? 78.819 130.661 14.525 1.00 51.74 215 THR A C 1
ATOM 1715 O O . THR A 1 216 ? 79.915 130.517 15.062 1.00 51.86 215 THR A O 1
ATOM 1719 N N . VAL A 1 217 ? 78.371 131.830 14.078 1.00 49.95 216 VAL A N 1
ATOM 1720 C CA . VAL A 1 217 ? 78.873 133.110 14.561 1.00 47.06 216 VAL A CA 1
ATOM 1721 C C . VAL A 1 217 ? 77.725 133.653 15.409 1.00 45.77 216 VAL A C 1
ATOM 1722 O O . VAL A 1 217 ? 76.724 134.090 14.870 1.00 46.10 216 VAL A O 1
ATOM 1726 N N . PHE A 1 218 ? 77.869 133.593 16.729 1.00 41.92 217 PHE A N 1
ATOM 1727 C CA . PHE A 1 218 ? 76.757 133.796 17.657 1.00 44.99 217 PHE A CA 1
ATOM 1728 C C . PHE A 1 218 ? 76.972 134.988 18.580 1.00 50.52 217 PHE A C 1
ATOM 1729 O O . PHE A 1 218 ? 78.081 135.211 19.065 1.00 55.93 217 PHE A O 1
ATOM 1737 N N . ASP A 1 219 ? 75.904 135.733 18.849 1.00 53.69 218 ASP A N 1
ATOM 1738 C CA . ASP A 1 219 ? 76.011 136.958 19.640 1.00 56.26 218 ASP A CA 1
ATOM 1739 C C . ASP A 1 219 ? 75.139 136.960 20.894 1.00 54.42 218 ASP A C 1
ATOM 1740 O O . ASP A 1 219 ? 74.981 138.001 21.536 1.00 55.13 218 ASP A O 1
ATOM 1745 N N . LYS A 1 220 ? 74.582 135.792 21.220 1.00 53.31 219 LYS A N 1
ATOM 1746 C CA . LYS A 1 220 ? 73.621 135.605 22.323 1.00 56.41 219 LYS A CA 1
ATOM 1747 C C . LYS A 1 220 ? 72.354 136.456 22.165 1.00 54.33 219 LYS A C 1
ATOM 1748 O O . LYS A 1 220 ? 71.747 136.889 23.153 1.00 54.59 219 LYS A O 1
ATOM 1754 N N . TRP A 1 221 ? 71.975 136.669 20.902 1.00 54.20 220 TRP A N 1
ATOM 1755 C CA . TRP A 1 221 ? 70.830 137.497 20.483 1.00 55.17 220 TRP A CA 1
ATOM 1756 C C . TRP A 1 221 ? 70.870 138.934 21.009 1.00 53.08 220 TRP A C 1
ATOM 1757 O O . TRP A 1 221 ? 69.823 139.523 21.282 1.00 52.70 220 TRP A O 1
ATOM 1768 N N . SER A 1 222 ? 72.069 139.498 21.132 1.00 51.90 221 SER A N 1
ATOM 1769 C CA . SER A 1 222 ? 72.230 140.808 21.771 1.00 51.32 221 SER A CA 1
ATOM 1770 C C . SER A 1 222 ? 72.365 141.970 20.779 1.00 52.83 221 SER A C 1
ATOM 1771 O O . SER A 1 222 ? 72.160 143.131 21.152 1.00 49.26 221 SER A O 1
ATOM 1774 N N . LYS A 1 223 ? 72.719 141.652 19.529 1.00 55.54 222 LYS A N 1
ATOM 1775 C CA . LYS A 1 223 ? 72.988 142.650 18.467 1.00 57.99 222 LYS A CA 1
ATOM 1776 C C . LYS A 1 223 ? 74.211 143.529 18.774 1.00 60.97 222 LYS A C 1
ATOM 1777 O O . LYS A 1 223 ? 74.527 144.458 18.019 1.00 59.80 222 LYS A O 1
ATOM 1783 N N . ASP A 1 224 ? 74.882 143.205 19.885 1.00 62.13 223 ASP A N 1
ATOM 1784 C CA . ASP A 1 224 ? 76.130 143.818 20.333 1.00 60.87 223 ASP A CA 1
ATOM 1785 C C . ASP A 1 224 ? 77.278 143.092 19.645 1.00 55.95 223 ASP A C 1
ATOM 1786 O O . ASP A 1 224 ? 77.461 141.887 19.852 1.00 53.89 223 ASP A O 1
ATOM 1791 N N . THR A 1 225 ? 78.036 143.836 18.834 1.00 53.59 224 THR A N 1
ATOM 1792 C CA . THR A 1 225 ? 79.153 143.294 18.041 1.00 53.62 224 THR A CA 1
ATOM 1793 C C . THR A 1 225 ? 80.301 142.748 18.901 1.00 58.04 224 THR A C 1
ATOM 1794 O O . THR A 1 225 ? 81.040 141.854 18.470 1.00 59.65 224 THR A O 1
ATOM 1798 N N . ALA A 1 226 ? 80.432 143.283 20.115 1.00 59.22 225 ALA A N 1
ATOM 1799 C CA . ALA A 1 226 ? 81.394 142.787 21.101 1.00 60.53 225 ALA A CA 1
ATOM 1800 C C . ALA A 1 226 ? 81.154 141.315 21.461 1.00 60.56 225 ALA A C 1
ATOM 1801 O O . ALA A 1 226 ? 82.102 140.590 21.765 1.00 64.53 225 ALA A O 1
ATOM 1803 N N . GLN A 1 227 ? 79.896 140.879 21.403 1.00 56.35 226 GLN A N 1
ATOM 1804 C CA . GLN A 1 227 ? 79.523 139.520 21.810 1.00 52.22 226 GLN A CA 1
ATOM 1805 C C . GLN A 1 227 ? 79.553 138.470 20.692 1.00 50.09 226 GLN A C 1
ATOM 1806 O O . GLN A 1 227 ? 79.282 137.290 20.946 1.00 47.66 226 GLN A O 1
ATOM 1812 N N . ARG A 1 228 ? 79.897 138.892 19.474 1.00 49.75 227 ARG A N 1
ATOM 1813 C CA . ARG A 1 228 ? 79.980 137.977 18.336 1.00 51.02 227 ARG A CA 1
ATOM 1814 C C . ARG A 1 228 ? 81.193 137.061 18.462 1.00 55.93 227 ARG A C 1
ATOM 1815 O O . ARG A 1 228 ? 82.336 137.519 18.419 1.00 60.75 227 ARG A O 1
ATOM 1823 N N . GLU A 1 229 ? 80.923 135.771 18.638 1.00 56.93 228 GLU A N 1
ATOM 1824 C CA . GLU A 1 229 ? 81.952 134.750 18.839 1.00 57.23 228 GLU A CA 1
ATOM 1825 C C . GLU A 1 229 ? 81.647 133.518 17.995 1.00 55.61 228 GLU A C 1
ATOM 1826 O O . GLU A 1 229 ? 80.500 133.055 17.960 1.00 57.06 228 GLU A O 1
ATOM 1832 N N . ILE A 1 230 ? 82.661 132.979 17.322 1.00 51.35 229 ILE A N 1
ATOM 1833 C CA . ILE A 1 230 ? 82.507 131.672 16.685 1.00 47.65 229 ILE A CA 1
ATOM 1834 C C . ILE A 1 230 ? 82.427 130.577 17.758 1.00 47.99 229 ILE A C 1
ATOM 1835 O O . ILE A 1 230 ? 83.392 130.331 18.478 1.00 48.59 229 ILE A O 1
ATOM 1840 N N . CYS A 1 231 ? 81.264 129.941 17.860 1.00 48.38 230 CYS A N 1
ATOM 1841 C CA . CYS A 1 231 ? 81.037 128.898 18.852 1.00 51.75 230 CYS A CA 1
ATOM 1842 C C . CYS A 1 231 ? 79.879 127.953 18.481 1.00 53.61 230 CYS A C 1
ATOM 1843 O O . CYS A 1 231 ? 79.384 127.960 17.357 1.00 48.07 230 CYS A O 1
ATOM 1846 N N . ALA A 1 232 ? 79.505 127.112 19.443 1.00 54.52 231 ALA A N 1
ATOM 1847 C CA . ALA A 1 232 ? 78.272 126.344 19.430 1.00 52.93 231 ALA A CA 1
ATOM 1848 C C . ALA A 1 232 ? 77.537 126.766 20.698 1.00 54.88 231 ALA A C 1
ATOM 1849 O O . ALA A 1 232 ? 78.166 127.300 21.622 1.00 54.43 231 ALA A O 1
ATOM 1851 N N . TYR A 1 233 ? 76.222 126.561 20.759 1.00 51.89 232 TYR A N 1
ATOM 1852 C CA . TYR A 1 233 ? 75.495 126.908 21.986 1.00 54.12 232 TYR A CA 1
ATOM 1853 C C . TYR A 1 233 ? 74.365 125.962 22.376 1.00 54.77 232 TYR A C 1
ATOM 1854 O O . TYR A 1 233 ? 73.900 125.156 21.558 1.00 52.52 232 TYR A O 1
ATOM 1863 N N . GLU A 1 234 ? 73.952 126.057 23.640 1.00 51.97 233 GLU A N 1
ATOM 1864 C CA . GLU A 1 234 ? 73.012 125.110 24.226 1.00 54.56 233 GLU A CA 1
ATOM 1865 C C . GLU A 1 234 ? 71.933 125.808 25.030 1.00 56.39 233 GLU A C 1
ATOM 1866 O O . GLU A 1 234 ? 72.158 126.903 25.549 1.00 62.16 233 GLU A O 1
ATOM 1872 N N . THR A 1 235 ? 70.778 125.145 25.140 1.00 58.19 234 THR A N 1
ATOM 1873 C CA . THR A 1 235 ? 69.557 125.640 25.816 1.00 63.02 234 THR A CA 1
ATOM 1874 C C . THR A 1 235 ? 68.954 126.912 25.193 1.00 66.09 234 THR A C 1
ATOM 1875 O O . THR A 1 235 ? 69.444 127.420 24.184 1.00 67.18 234 THR A O 1
ATOM 1879 N N . GLN A 1 236 ? 67.872 127.405 25.790 1.00 70.62 235 GLN A N 1
ATOM 1880 C CA . GLN A 1 236 ? 67.251 128.654 25.358 1.00 70.90 235 GLN A CA 1
ATOM 1881 C C . GLN A 1 236 ? 68.070 129.846 25.857 1.00 72.72 235 GLN A C 1
ATOM 1882 O O . GLN A 1 236 ? 68.037 130.927 25.257 1.00 74.19 235 GLN A O 1
ATOM 1888 N N . LEU A 1 237 ? 68.818 129.635 26.942 1.00 71.08 236 LEU A N 1
ATOM 1889 C CA . LEU A 1 237 ? 69.655 130.682 27.534 1.00 69.30 236 LEU A CA 1
ATOM 1890 C C . LEU A 1 237 ? 70.915 130.989 26.712 1.00 66.16 236 LEU A C 1
ATOM 1891 O O . LEU A 1 237 ? 71.541 132.034 26.901 1.00 65.57 236 LEU A O 1
ATOM 1896 N N . GLY A 1 238 ? 71.270 130.080 25.804 1.00 64.94 237 GLY A N 1
ATOM 1897 C CA . GLY A 1 238 ? 72.318 130.316 24.810 1.00 64.49 237 GLY A CA 1
ATOM 1898 C C . GLY A 1 238 ? 73.741 130.261 25.339 1.00 68.25 237 GLY A C 1
ATOM 1899 O O . GLY A 1 238 ? 74.584 131.069 24.928 1.00 66.20 237 GLY A O 1
ATOM 1900 N N . HIS A 1 239 ? 74.003 129.315 26.249 1.00 68.55 238 HIS A N 1
ATOM 1901 C CA . HIS A 1 239 ? 75.338 129.102 26.827 1.00 65.15 238 HIS A CA 1
ATOM 1902 C C . HIS A 1 239 ? 76.311 128.661 25.743 1.00 64.16 238 HIS A C 1
ATOM 1903 O O . HIS A 1 239 ? 76.084 127.656 25.072 1.00 59.20 238 HIS A O 1
ATOM 1910 N N . LYS A 1 240 ? 77.388 129.424 25.579 1.00 65.37 239 LYS A N 1
ATOM 1911 C CA . LYS A 1 240 ? 78.349 129.189 24.503 1.00 66.89 239 LYS A CA 1
ATOM 1912 C C . LYS A 1 240 ? 79.411 128.151 24.893 1.00 67.98 239 LYS A C 1
ATOM 1913 O O . LYS A 1 240 ? 80.015 128.229 25.969 1.00 67.98 239 LYS A O 1
ATOM 1919 N N . PHE A 1 241 ? 79.614 127.176 24.009 1.00 67.51 240 PHE A N 1
ATOM 1920 C CA . PHE A 1 241 ? 80.621 126.132 24.189 1.00 66.85 240 PHE A CA 1
ATOM 1921 C C . PHE A 1 241 ? 81.495 126.030 22.944 1.00 66.69 240 PHE A C 1
ATOM 1922 O O . PHE A 1 241 ? 81.154 126.572 21.893 1.00 66.57 240 PHE A O 1
ATOM 1930 N N . ASP A 1 242 ? 82.625 125.343 23.071 1.00 66.69 241 ASP A N 1
ATOM 1931 C CA . ASP A 1 242 ? 83.671 125.378 22.046 1.00 64.12 241 ASP A CA 1
ATOM 1932 C C . ASP A 1 242 ? 83.694 124.182 21.098 1.00 60.95 241 ASP A C 1
ATOM 1933 O O . ASP A 1 242 ? 84.743 123.849 20.546 1.00 63.94 241 ASP A O 1
ATOM 1938 N N . ASP A 1 243 ? 82.541 123.544 20.903 1.00 58.38 242 ASP A N 1
ATOM 1939 C CA . ASP A 1 243 ? 82.422 122.440 19.944 1.00 58.50 242 ASP A CA 1
ATOM 1940 C C . ASP A 1 243 ? 81.845 122.943 18.619 1.00 56.60 242 ASP A C 1
ATOM 1941 O O . ASP A 1 243 ? 80.788 122.500 18.162 1.00 58.69 242 ASP A O 1
ATOM 1946 N N . TYR A 1 244 ? 82.583 123.864 18.003 1.00 53.07 243 TYR A N 1
ATOM 1947 C CA . TYR A 1 244 ? 82.112 124.656 16.866 1.00 49.98 243 TYR A CA 1
ATOM 1948 C C . TYR A 1 244 ? 82.373 123.999 15.521 1.00 46.87 243 TYR A C 1
ATOM 1949 O O . TYR A 1 244 ? 82.072 124.574 14.472 1.00 45.82 243 TYR A O 1
ATOM 1958 N N . GLN A 1 245 ? 82.963 122.812 15.555 1.00 42.95 244 GLN A N 1
ATOM 1959 C CA . GLN A 1 245 ? 83.264 122.082 14.334 1.00 46.74 244 GLN A CA 1
ATOM 1960 C C . GLN A 1 245 ? 81.952 121.464 13.861 1.00 49.88 244 GLN A C 1
ATOM 1961 O O . GLN A 1 245 ? 81.232 120.827 14.649 1.00 50.30 244 GLN A O 1
ATOM 1967 N N . ALA A 1 246 ? 81.631 121.683 12.590 1.00 46.35 245 ALA A N 1
ATOM 1968 C CA . ALA A 1 246 ? 80.367 121.212 12.041 1.00 48.68 245 ALA A CA 1
ATOM 1969 C C . ALA A 1 246 ? 80.473 119.760 11.590 1.00 48.22 245 ALA A C 1
ATOM 1970 O O . ALA A 1 246 ? 81.254 119.435 10.691 1.00 46.98 245 ALA A O 1
ATOM 1972 N N . GLY A 1 247 ? 79.685 118.892 12.225 1.00 46.61 246 GLY A N 1
ATOM 1973 C CA . GLY A 1 247 ? 79.506 117.525 11.753 1.00 47.58 246 GLY A CA 1
ATOM 1974 C C . GLY A 1 247 ? 78.684 117.543 10.474 1.00 50.86 246 GLY A C 1
ATOM 1975 O O . GLY A 1 247 ? 78.112 118.579 10.114 1.00 53.63 246 GLY A O 1
ATOM 1976 N N . PHE A 1 248 ? 78.628 116.402 9.786 1.00 49.05 247 PHE A N 1
ATOM 1977 C CA . PHE A 1 248 ? 77.804 116.234 8.586 1.00 45.77 247 PHE A CA 1
ATOM 1978 C C . PHE A 1 248 ? 76.377 116.761 8.792 1.00 47.72 247 PHE A C 1
ATOM 1979 O O . PHE A 1 248 ? 75.849 117.493 7.951 1.00 40.12 247 PHE A O 1
ATOM 1987 N N . ARG A 1 249 ? 75.795 116.414 9.941 1.00 44.30 248 ARG A N 1
ATOM 1988 C CA . ARG A 1 249 ? 74.452 116.827 10.311 1.00 46.75 248 ARG A CA 1
ATOM 1989 C C . ARG A 1 249 ? 74.363 118.246 10.881 1.00 50.48 248 ARG A C 1
ATOM 1990 O O . ARG A 1 249 ? 73.271 118.810 10.995 1.00 50.40 248 ARG A O 1
ATOM 1998 N N . GLN A 1 250 ? 75.509 118.813 11.239 1.00 52.39 249 GLN A N 1
ATOM 1999 C CA . GLN A 1 250 ? 75.551 120.125 11.877 1.00 49.85 249 GLN A CA 1
ATOM 2000 C C . GLN A 1 250 ? 75.943 121.214 10.883 1.00 49.24 249 GLN A C 1
ATOM 2001 O O . GLN A 1 250 ? 76.624 122.178 11.236 1.00 50.36 249 GLN A O 1
ATOM 2007 N N . GLY A 1 251 ? 75.501 121.058 9.639 1.00 41.47 250 GLY A N 1
ATOM 2008 C CA . GLY A 1 251 ? 75.727 122.063 8.628 1.00 37.15 250 GLY A CA 1
ATOM 2009 C C . GLY A 1 251 ? 76.870 121.685 7.718 1.00 41.38 250 GLY A C 1
ATOM 2010 O O . GLY A 1 251 ? 76.913 122.117 6.553 1.00 35.94 250 GLY A O 1
ATOM 2011 N N . GLY A 1 252 ? 77.781 120.869 8.255 1.00 38.53 251 GLY A N 1
ATOM 2012 C CA . GLY A 1 252 ? 78.979 120.424 7.550 1.00 35.02 251 GLY A CA 1
ATOM 2013 C C . GLY A 1 252 ? 78.699 119.845 6.175 1.00 36.71 251 GLY A C 1
ATOM 2014 O O . GLY A 1 252 ? 79.280 120.291 5.184 1.00 31.86 251 GLY A O 1
ATOM 2015 N N . GLY A 1 253 ? 77.784 118.878 6.119 1.00 36.29 252 GLY A N 1
ATOM 2016 C CA . GLY A 1 253 ? 77.480 118.155 4.882 1.00 34.33 252 GLY A CA 1
ATOM 2017 C C . GLY A 1 253 ? 76.930 119.005 3.754 1.00 37.84 252 GLY A C 1
ATOM 2018 O O . GLY A 1 253 ? 77.382 118.888 2.606 1.00 38.85 252 GLY A O 1
ATOM 2019 N N . VAL A 1 254 ? 75.951 119.856 4.069 1.00 37.81 253 VAL A N 1
ATOM 2020 C CA . VAL A 1 254 ? 75.342 120.719 3.048 1.00 43.04 253 VAL A CA 1
ATOM 2021 C C . VAL A 1 254 ? 76.318 121.813 2.585 1.00 43.20 253 VAL A C 1
ATOM 2022 O O . VAL A 1 254 ? 76.322 122.194 1.394 1.00 33.29 253 VAL A O 1
ATOM 2026 N N . ALA A 1 255 ? 77.156 122.284 3.519 1.00 39.07 254 ALA A N 1
ATOM 2027 C CA . ALA A 1 255 ? 78.245 123.216 3.196 1.00 37.29 254 ALA A CA 1
ATOM 2028 C C . ALA A 1 255 ? 79.120 122.667 2.071 1.00 33.12 254 ALA A C 1
ATOM 2029 O O . ALA A 1 255 ? 79.390 123.370 1.088 1.00 38.51 254 ALA A O 1
ATOM 2031 N N . ILE A 1 256 ? 79.496 121.393 2.198 1.00 31.11 255 ILE A N 1
ATOM 2032 C CA . ILE A 1 256 ? 80.275 120.682 1.181 1.00 32.58 255 ILE A CA 1
ATOM 2033 C C . ILE A 1 256 ? 79.488 120.614 -0.134 1.00 30.97 255 ILE A C 1
ATOM 2034 O O . ILE A 1 256 ? 80.015 120.953 -1.195 1.00 32.54 255 ILE A O 1
ATOM 2039 N N . ALA A 1 257 ? 78.218 120.217 -0.039 1.00 31.31 256 ALA A N 1
ATOM 2040 C CA . ALA A 1 257 ? 77.343 120.068 -1.202 1.00 33.14 256 ALA A CA 1
ATOM 2041 C C . ALA A 1 257 ? 77.161 121.391 -1.920 1.00 35.94 256 ALA A C 1
ATOM 2042 O O . ALA A 1 257 ? 77.247 121.448 -3.152 1.00 32.81 256 ALA A O 1
ATOM 2044 N N . ALA A 1 258 ? 76.925 122.447 -1.138 1.00 32.80 257 ALA A N 1
ATOM 2045 C CA . ALA A 1 258 ? 76.740 123.795 -1.675 1.00 35.95 257 ALA A CA 1
ATOM 2046 C C . ALA A 1 258 ? 77.968 124.288 -2.452 1.00 36.99 257 ALA A C 1
ATOM 2047 O O . ALA A 1 258 ? 77.848 124.748 -3.594 1.00 32.08 257 ALA A O 1
ATOM 2049 N N . LEU A 1 259 ? 79.138 124.168 -1.822 1.00 38.00 258 LEU A N 1
ATOM 2050 C CA . LEU A 1 259 ? 80.404 124.566 -2.424 1.00 32.86 258 LEU A CA 1
ATOM 2051 C C . LEU A 1 259 ? 80.708 123.774 -3.687 1.00 34.57 258 LEU A C 1
ATOM 2052 O O . LEU A 1 259 ? 81.133 124.347 -4.690 1.00 29.57 258 LEU A O 1
ATOM 2057 N N . ALA A 1 260 ? 80.462 122.464 -3.627 1.00 38.30 259 ALA A N 1
ATOM 2058 C CA . ALA A 1 260 ? 80.623 121.569 -4.771 1.00 36.98 259 ALA A CA 1
ATOM 2059 C C . ALA A 1 260 ? 79.734 121.976 -5.941 1.00 38.42 259 ALA A C 1
ATOM 2060 O O . ALA A 1 260 ? 80.198 122.030 -7.089 1.00 37.92 259 ALA A O 1
ATOM 2062 N N . ALA A 1 261 ? 78.468 122.282 -5.642 1.00 36.95 260 ALA A N 1
ATOM 2063 C CA . ALA A 1 261 ? 77.507 122.727 -6.661 1.00 38.51 260 ALA A CA 1
ATOM 2064 C C . ALA A 1 261 ? 77.907 124.073 -7.254 1.00 37.36 260 ALA A C 1
ATOM 2065 O O . ALA A 1 261 ? 77.816 124.283 -8.477 1.00 33.43 260 ALA A O 1
ATOM 2067 N N . ALA A 1 262 ? 78.361 124.965 -6.369 1.00 35.41 261 ALA A N 1
ATOM 2068 C CA . ALA A 1 262 ? 78.867 126.284 -6.743 1.00 41.19 261 ALA A CA 1
ATOM 2069 C C . ALA A 1 262 ? 80.042 126.198 -7.717 1.00 41.94 261 ALA A C 1
ATOM 2070 O O . ALA A 1 262 ? 80.155 127.024 -8.631 1.00 43.31 261 ALA A O 1
ATOM 2072 N N . SER A 1 263 ? 80.892 125.184 -7.527 1.00 39.98 262 SER A N 1
ATOM 2073 C CA . SER A 1 263 ? 82.075 124.982 -8.353 1.00 44.17 262 SER A CA 1
ATOM 2074 C C . SER A 1 263 ? 81.765 124.606 -9.818 1.00 44.46 262 SER A C 1
ATOM 2075 O O . SER A 1 263 ? 82.632 124.715 -10.688 1.00 45.64 262 SER A O 1
ATOM 2078 N N . ARG A 1 264 ? 80.533 124.185 -10.088 1.00 45.70 263 ARG A N 1
ATOM 2079 C CA . ARG A 1 264 ? 80.123 123.817 -11.450 1.00 50.17 263 ARG A CA 1
ATOM 2080 C C . ARG A 1 264 ? 79.696 124.996 -12.326 1.00 47.29 263 ARG A C 1
ATOM 2081 O O . ARG A 1 264 ? 79.592 124.857 -13.549 1.00 48.34 263 ARG A O 1
ATOM 2089 N N . LEU A 1 265 ? 79.464 126.149 -11.701 1.00 47.92 264 LEU A N 1
ATOM 2090 C CA . LEU A 1 265 ? 79.018 127.354 -12.408 1.00 50.54 264 LEU A CA 1
ATOM 2091 C C . LEU A 1 265 ? 80.057 127.963 -13.359 1.00 52.53 264 LEU A C 1
ATOM 2092 O O . LEU A 1 265 ? 81.257 127.929 -13.079 1.00 55.05 264 LEU A O 1
ATOM 2097 N N . GLY A 1 266 ? 79.572 128.538 -14.464 1.00 52.64 265 GLY A N 1
ATOM 2098 C CA . GLY A 1 266 ? 80.400 129.267 -15.435 1.00 52.15 265 GLY A CA 1
ATOM 2099 C C . GLY A 1 266 ? 81.079 130.539 -14.924 1.00 51.91 265 GLY A C 1
ATOM 2100 O O . GLY A 1 266 ? 82.048 131.006 -15.522 1.00 53.21 265 GLY A O 1
ATOM 2101 N N . VAL A 1 267 ? 80.567 131.106 -13.831 1.00 46.87 266 VAL A N 1
ATOM 2102 C CA . VAL A 1 267 ? 81.146 132.296 -13.189 1.00 44.14 266 VAL A CA 1
ATOM 2103 C C . VAL A 1 267 ? 81.371 132.014 -11.696 1.00 39.56 266 VAL A C 1
ATOM 2104 O O . VAL A 1 267 ? 80.964 130.962 -11.210 1.00 37.57 266 VAL A O 1
ATOM 2108 N N . HIS A 1 268 ? 82.022 132.935 -10.981 1.00 35.68 267 HIS A N 1
ATOM 2109 C CA . HIS A 1 268 ? 82.359 132.730 -9.553 1.00 38.54 267 HIS A CA 1
ATOM 2110 C C . HIS A 1 268 ? 82.320 134.021 -8.726 1.00 36.15 267 HIS A C 1
ATOM 2111 O O . HIS A 1 268 ? 82.252 135.120 -9.274 1.00 33.77 267 HIS A O 1
ATOM 2118 N N . GLY A 1 269 ? 82.381 133.881 -7.403 1.00 39.13 268 GLY A N 1
ATOM 2119 C CA . GLY A 1 269 ? 82.336 135.030 -6.493 1.00 35.70 268 GLY A CA 1
ATOM 2120 C C . GLY A 1 269 ? 83.707 135.632 -6.282 1.00 40.25 268 GLY A C 1
ATOM 2121 O O . GLY A 1 269 ? 84.470 135.801 -7.238 1.00 41.65 268 GLY A O 1
ATOM 2122 N N . GLU A 1 270 ? 84.014 135.964 -5.028 1.00 43.16 269 GLU A N 1
ATOM 2123 C CA . GLU A 1 270 ? 85.340 136.459 -4.640 1.00 50.27 269 GLU A CA 1
ATOM 2124 C C . GLU A 1 270 ? 86.391 135.360 -4.829 1.00 52.80 269 GLU A C 1
ATOM 2125 O O . GLU A 1 270 ? 87.526 135.632 -5.204 1.00 55.64 269 GLU A O 1
ATOM 2131 N N . TYR A 1 271 ? 85.984 134.119 -4.575 1.00 55.08 270 TYR A N 1
ATOM 2132 C CA . TYR A 1 271 ? 86.814 132.941 -4.763 1.00 49.22 270 TYR A CA 1
ATOM 2133 C C . TYR A 1 271 ? 86.404 132.247 -6.055 1.00 49.87 270 TYR A C 1
ATOM 2134 O O . TYR A 1 271 ? 85.269 132.402 -6.499 1.00 52.75 270 TYR A O 1
ATOM 2143 N N . ASP A 1 272 ? 87.319 131.500 -6.671 1.00 51.06 271 ASP A N 1
ATOM 2144 C CA . ASP A 1 272 ? 87.016 130.831 -7.955 1.00 49.43 271 ASP A CA 1
ATOM 2145 C C . ASP A 1 272 ? 86.519 129.382 -7.819 1.00 47.15 271 ASP A C 1
ATOM 2146 O O . ASP A 1 272 ? 86.472 128.839 -6.705 1.00 37.23 271 ASP A O 1
ATOM 2151 N N . GLN A 1 273 ? 86.142 128.782 -8.956 1.00 43.14 272 GLN A N 1
ATOM 2152 C CA . GLN A 1 273 ? 85.560 127.434 -9.001 1.00 43.79 272 GLN A CA 1
ATOM 2153 C C . GLN A 1 273 ? 86.462 126.405 -8.328 1.00 49.02 272 GLN A C 1
ATOM 2154 O O . GLN A 1 273 ? 85.996 125.595 -7.521 1.00 48.64 272 GLN A O 1
ATOM 2160 N N . GLN A 1 274 ? 87.752 126.463 -8.665 1.00 54.04 273 GLN A N 1
ATOM 2161 C CA . GLN A 1 274 ? 88.791 125.623 -8.066 1.00 55.92 273 GLN A CA 1
ATOM 2162 C C . GLN A 1 274 ? 88.822 125.725 -6.533 1.00 50.31 273 GLN A C 1
ATOM 2163 O O . GLN A 1 274 ? 88.911 124.704 -5.838 1.00 43.10 273 GLN A O 1
ATOM 2169 N N . LYS A 1 275 ? 88.732 126.950 -6.021 1.00 47.41 274 LYS A N 1
ATOM 2170 C CA . LYS A 1 275 ? 88.727 127.188 -4.575 1.00 51.21 274 LYS A CA 1
ATOM 2171 C C . LYS A 1 275 ? 87.473 126.598 -3.893 1.00 52.80 274 LYS A C 1
ATOM 2172 O O . LYS A 1 275 ? 87.573 126.019 -2.797 1.00 49.95 274 LYS A O 1
ATOM 2178 N N . TYR A 1 276 ? 86.316 126.720 -4.557 1.00 51.09 275 TYR A N 1
ATOM 2179 C CA . TYR A 1 276 ? 85.068 126.101 -4.085 1.00 49.74 275 TYR A CA 1
ATOM 2180 C C . TYR A 1 276 ? 85.200 124.577 -4.038 1.00 49.45 275 TYR A C 1
ATOM 2181 O O . TYR A 1 276 ? 84.898 123.955 -3.011 1.00 48.15 275 TYR A O 1
ATOM 2190 N N . ARG A 1 277 ? 85.667 124.004 -5.150 1.00 45.94 276 ARG A N 1
ATOM 2191 C CA . ARG A 1 277 ? 85.898 122.564 -5.281 1.00 51.03 276 ARG A CA 1
ATOM 2192 C C . ARG A 1 277 ? 86.853 122.013 -4.215 1.00 48.17 276 ARG A C 1
ATOM 2193 O O . ARG A 1 277 ? 86.527 121.031 -3.549 1.00 46.35 276 ARG A O 1
ATOM 2201 N N . ASN A 1 278 ? 88.008 122.660 -4.047 1.00 49.55 277 ASN A N 1
ATOM 2202 C CA . ASN A 1 278 ? 89.013 122.231 -3.070 1.00 50.12 277 ASN A CA 1
ATOM 2203 C C . ASN A 1 278 ? 88.517 122.309 -1.644 1.00 48.49 277 ASN A C 1
ATOM 2204 O O . ASN A 1 278 ? 88.808 121.424 -0.846 1.00 53.44 277 ASN A O 1
ATOM 2209 N N . ALA A 1 279 ? 87.773 123.366 -1.330 1.00 46.99 278 ALA A N 1
ATOM 2210 C CA . ALA A 1 279 ? 87.179 123.531 0.000 1.00 47.65 278 ALA A CA 1
ATOM 2211 C C . ALA A 1 279 ? 86.160 122.430 0.285 1.00 46.21 278 ALA A C 1
ATOM 2212 O O . ALA A 1 279 ? 86.002 122.010 1.432 1.00 44.07 278 ALA A O 1
ATOM 2214 N N . ALA A 1 280 ? 85.493 121.960 -0.772 1.00 44.22 279 ALA A N 1
ATOM 2215 C CA . ALA A 1 280 ? 84.485 120.908 -0.661 1.00 45.78 279 ALA A CA 1
ATOM 2216 C C . ALA A 1 280 ? 85.135 119.554 -0.378 1.00 47.58 279 ALA A C 1
ATOM 2217 O O . ALA A 1 280 ? 84.834 118.915 0.647 1.00 45.74 279 ALA A O 1
ATOM 2219 N N . GLU A 1 281 ? 86.037 119.145 -1.276 1.00 45.84 280 GLU A N 1
ATOM 2220 C CA . GLU A 1 281 ? 86.826 117.911 -1.140 1.00 47.99 280 GLU A CA 1
ATOM 2221 C C . GLU A 1 281 ? 87.485 117.764 0.242 1.00 47.25 280 GLU A C 1
ATOM 2222 O O . GLU A 1 281 ? 87.306 116.743 0.914 1.00 48.31 280 GLU A O 1
ATOM 2228 N N . ASN A 1 282 ? 88.192 118.807 0.675 1.00 48.71 281 ASN A N 1
ATOM 2229 C CA . ASN A 1 282 ? 88.868 118.820 1.975 1.00 48.27 281 ASN A CA 1
ATOM 2230 C C . ASN A 1 282 ? 87.914 118.716 3.146 1.00 48.43 281 ASN A C 1
ATOM 2231 O O . ASN A 1 282 ? 88.222 118.042 4.136 1.00 46.75 281 ASN A O 1
ATOM 2236 N N . GLY A 1 283 ? 86.771 119.394 3.028 1.00 45.78 282 GLY A N 1
ATOM 2237 C CA . GLY A 1 283 ? 85.734 119.370 4.054 1.00 45.80 282 GLY A CA 1
ATOM 2238 C C . GLY A 1 283 ? 85.128 117.987 4.198 1.00 48.14 282 GLY A C 1
ATOM 2239 O O . GLY A 1 283 ? 84.882 117.513 5.323 1.00 45.71 282 GLY A O 1
ATOM 2240 N N . TYR A 1 284 ? 84.920 117.337 3.051 1.00 45.43 283 TYR A N 1
ATOM 2241 C CA . TYR A 1 284 ? 84.358 115.994 3.011 1.00 48.97 283 TYR A CA 1
ATOM 2242 C C . TYR A 1 284 ? 85.228 114.952 3.708 1.00 46.06 283 TYR A C 1
ATOM 2243 O O . TYR A 1 284 ? 84.799 114.336 4.694 1.00 40.08 283 TYR A O 1
ATOM 2252 N N . TRP A 1 285 ? 86.442 114.769 3.187 1.00 43.15 284 TRP A N 1
ATOM 2253 C CA . TRP A 1 285 ? 87.373 113.769 3.705 1.00 42.72 284 TRP A CA 1
ATOM 2254 C C . TRP A 1 285 ? 87.816 114.021 5.144 1.00 43.38 284 TRP A C 1
ATOM 2255 O O . TRP A 1 285 ? 88.148 113.076 5.865 1.00 46.88 284 TRP A O 1
ATOM 2266 N N . HIS A 1 286 ? 87.789 115.287 5.560 1.00 42.67 285 HIS A N 1
ATOM 2267 C CA . HIS A 1 286 ? 87.991 115.637 6.959 1.00 45.21 285 HIS A CA 1
ATOM 2268 C C . HIS A 1 286 ? 86.878 115.045 7.822 1.00 48.78 285 HIS A C 1
ATOM 2269 O O . HIS A 1 286 ? 87.139 114.506 8.903 1.00 50.30 285 HIS A O 1
ATOM 2276 N N . LEU A 1 287 ? 85.641 115.149 7.342 1.00 52.07 286 LEU A N 1
ATOM 2277 C CA . LEU A 1 287 ? 84.492 114.644 8.094 1.00 52.61 286 LEU A CA 1
ATOM 2278 C C . LEU A 1 287 ? 84.383 113.121 8.039 1.00 50.42 286 LEU A C 1
ATOM 2279 O O . LEU A 1 287 ? 83.983 112.497 9.024 1.00 46.06 286 LEU A O 1
ATOM 2284 N N . LYS A 1 288 ? 84.753 112.542 6.891 1.00 48.16 287 LYS A N 1
ATOM 2285 C CA . LYS A 1 288 ? 85.004 111.098 6.760 1.00 52.95 287 LYS A CA 1
ATOM 2286 C C . LYS A 1 288 ? 85.924 110.582 7.853 1.00 53.27 287 LYS A C 1
ATOM 2287 O O . LYS A 1 288 ? 85.712 109.502 8.397 1.00 57.63 287 LYS A O 1
ATOM 2293 N N . GLU A 1 289 ? 86.933 111.384 8.171 1.00 54.60 288 GLU A N 1
ATOM 2294 C CA . GLU A 1 289 ? 87.900 111.082 9.209 1.00 56.21 288 GLU A CA 1
ATOM 2295 C C . GLU A 1 289 ? 87.426 111.417 10.634 1.00 54.98 288 GLU A C 1
ATOM 2296 O O . GLU A 1 289 ? 87.711 110.666 11.573 1.00 52.78 288 GLU A O 1
ATOM 2302 N N . HIS A 1 290 ? 86.707 112.527 10.803 1.00 51.43 289 HIS A N 1
ATOM 2303 C CA . HIS A 1 290 ? 86.515 113.085 12.147 1.00 52.69 289 HIS A CA 1
ATOM 2304 C C . HIS A 1 290 ? 85.077 113.234 12.670 1.00 51.42 289 HIS A C 1
ATOM 2305 O O . HIS A 1 290 ? 84.888 113.595 13.844 1.00 42.20 289 HIS A O 1
ATOM 2312 N N . ASN A 1 291 ? 84.088 112.942 11.817 1.00 49.53 290 ASN A N 1
ATOM 2313 C CA . ASN A 1 291 ? 82.677 113.237 12.099 1.00 49.28 290 ASN A CA 1
ATOM 2314 C C . ASN A 1 291 ? 82.202 112.975 13.528 1.00 51.13 290 ASN A C 1
ATOM 2315 O O . ASN A 1 291 ? 81.679 113.878 14.180 1.00 47.90 290 ASN A O 1
ATOM 2320 N N . THR A 1 292 ? 82.436 111.753 14.009 1.00 54.08 291 THR A N 1
ATOM 2321 C CA . THR A 1 292 ? 81.877 111.251 15.272 1.00 55.04 291 THR A CA 1
ATOM 2322 C C . THR A 1 292 ? 82.415 111.953 16.524 1.00 56.85 291 THR A C 1
ATOM 2323 O O . THR A 1 292 ? 81.806 111.875 17.600 1.00 51.92 291 THR A O 1
ATOM 2327 N N . GLN A 1 293 ? 83.548 112.642 16.368 1.00 60.50 292 GLN A N 1
ATOM 2328 C CA . GLN A 1 293 ? 84.158 113.431 17.439 1.00 62.58 292 GLN A CA 1
ATOM 2329 C C . GLN A 1 293 ? 83.435 114.760 17.606 1.00 60.36 292 GLN A C 1
ATOM 2330 O O . GLN A 1 293 ? 83.480 115.369 18.679 1.00 60.00 292 GLN A O 1
ATOM 2336 N N . TYR A 1 294 ? 82.766 115.193 16.537 1.00 58.86 293 TYR A N 1
ATOM 2337 C CA . TYR A 1 294 ? 82.029 116.462 16.518 1.00 55.76 293 TYR A CA 1
ATOM 2338 C C . TYR A 1 294 ? 80.568 116.323 16.962 1.00 54.04 293 TYR A C 1
ATOM 2339 O O . TYR A 1 294 ? 79.989 117.276 17.492 1.00 55.15 293 TYR A O 1
ATOM 2348 N N . LEU A 1 295 ? 79.989 115.141 16.751 1.00 50.50 294 LEU A N 1
ATOM 2349 C CA . LEU A 1 295 ? 78.595 114.876 17.110 1.00 49.65 294 LEU A CA 1
ATOM 2350 C C . LEU A 1 295 ? 78.461 114.691 18.611 1.00 51.31 294 LEU A C 1
ATOM 2351 O O . LEU A 1 295 ? 79.170 113.879 19.196 1.00 58.76 294 LEU A O 1
ATOM 2356 N N . ASN A 1 296 ? 77.539 115.435 19.216 1.00 52.91 295 ASN A N 1
ATOM 2357 C CA . ASN A 1 296 ? 77.386 115.515 20.682 1.00 55.19 295 ASN A CA 1
ATOM 2358 C C . ASN A 1 296 ? 77.194 114.179 21.402 1.00 54.95 295 ASN A C 1
ATOM 2359 O O . ASN A 1 296 ? 77.687 113.999 22.511 1.00 54.78 295 ASN A O 1
ATOM 2364 N N . ASP A 1 297 ? 76.482 113.255 20.756 1.00 59.16 296 ASP A N 1
ATOM 2365 C CA . ASP A 1 297 ? 76.243 111.909 21.285 1.00 60.25 296 ASP A CA 1
ATOM 2366 C C . ASP A 1 297 ? 77.237 110.876 20.736 1.00 61.73 296 ASP A C 1
ATOM 2367 O O . ASP A 1 297 ? 77.337 109.765 21.253 1.00 62.60 296 ASP A O 1
ATOM 2372 N N . GLY A 1 298 ? 77.948 111.244 19.672 1.00 62.44 297 GLY A N 1
ATOM 2373 C CA . GLY A 1 298 ? 78.950 110.368 19.062 1.00 63.16 297 GLY A CA 1
ATOM 2374 C C . GLY A 1 298 ? 78.428 109.512 17.921 1.00 64.51 297 GLY A C 1
ATOM 2375 O O . GLY A 1 298 ? 79.197 109.069 17.061 1.00 61.80 297 GLY A O 1
ATOM 2376 N N . GLU A 1 299 ? 77.118 109.283 17.911 1.00 64.75 298 GLU A N 1
ATOM 2377 C CA . GLU A 1 299 ? 76.487 108.433 16.910 1.00 67.31 298 GLU A CA 1
ATOM 2378 C C . GLU A 1 299 ? 75.999 109.253 15.713 1.00 59.63 298 GLU A C 1
ATOM 2379 O O . GLU A 1 299 ? 75.317 110.269 15.876 1.00 54.08 298 GLU A O 1
ATOM 2385 N N . GLU A 1 300 ? 76.372 108.811 14.516 1.00 56.55 299 GLU A N 1
ATOM 2386 C CA . GLU A 1 300 ? 75.820 109.359 13.285 1.00 57.92 299 GLU A CA 1
ATOM 2387 C C . GLU A 1 300 ? 74.347 108.967 13.172 1.00 59.85 299 GLU A C 1
ATOM 2388 O O . GLU A 1 300 ? 73.987 107.836 13.511 1.00 67.92 299 GLU A O 1
ATOM 2394 N N . ASN A 1 301 ? 73.497 109.891 12.716 1.00 54.93 300 ASN A N 1
ATOM 2395 C CA . ASN A 1 301 ? 72.096 109.552 12.425 1.00 50.07 300 ASN A CA 1
ATOM 2396 C C . ASN A 1 301 ? 71.650 109.782 10.976 1.00 49.60 300 ASN A C 1
ATOM 2397 O O . ASN A 1 301 ? 72.480 109.862 10.060 1.00 50.83 300 ASN A O 1
ATOM 2402 N N . ILE A 1 302 ? 70.331 109.868 10.792 1.00 48.90 301 ILE A N 1
ATOM 2403 C CA . ILE A 1 302 ? 69.696 110.074 9.482 1.00 45.46 301 ILE A CA 1
ATOM 2404 C C . ILE A 1 302 ? 70.150 111.393 8.849 1.00 44.28 301 ILE A C 1
ATOM 2405 O O . ILE A 1 302 ? 70.426 111.451 7.640 1.00 43.13 301 ILE A O 1
ATOM 2410 N N . ILE A 1 303 ? 70.276 112.423 9.688 1.00 40.88 302 ILE A N 1
ATOM 2411 C CA . ILE A 1 303 ? 70.624 113.757 9.232 1.00 42.67 302 ILE A CA 1
ATOM 2412 C C . ILE A 1 303 ? 72.038 113.738 8.670 1.00 42.34 302 ILE A C 1
ATOM 2413 O O . ILE A 1 303 ? 72.269 114.259 7.574 1.00 44.48 302 ILE A O 1
ATOM 2418 N N . ASP A 1 304 ? 72.953 113.076 9.386 1.00 40.51 303 ASP A N 1
ATOM 2419 C CA . ASP A 1 304 ? 74.341 112.894 8.927 1.00 38.77 303 ASP A CA 1
ATOM 2420 C C . ASP A 1 304 ? 74.375 112.258 7.549 1.00 40.00 303 ASP A C 1
ATOM 2421 O O . ASP A 1 304 ? 75.097 112.725 6.667 1.00 38.67 303 ASP A O 1
ATOM 2426 N N . GLU A 1 305 ? 73.548 111.223 7.380 1.00 41.25 304 GLU A N 1
ATOM 2427 C CA . GLU A 1 305 ? 73.487 110.422 6.162 1.00 43.32 304 GLU A CA 1
ATOM 2428 C C . GLU A 1 305 ? 72.888 111.145 4.950 1.00 40.42 304 GLU A C 1
ATOM 2429 O O . GLU A 1 305 ? 73.437 111.028 3.853 1.00 35.83 304 GLU A O 1
ATOM 2435 N N . TYR A 1 306 ? 71.781 111.882 5.126 1.00 41.92 305 TYR A N 1
ATOM 2436 C CA . TYR A 1 306 ? 71.226 112.637 3.983 1.00 41.95 305 TYR A CA 1
ATOM 2437 C C . TYR A 1 306 ? 72.062 113.847 3.580 1.00 41.03 305 TYR A C 1
ATOM 2438 O O . TYR A 1 306 ? 72.142 114.173 2.390 1.00 38.80 305 TYR A O 1
ATOM 2447 N N . CYS A 1 307 ? 72.692 114.491 4.566 1.00 36.51 306 CYS A N 1
ATOM 2448 C CA . CYS A 1 307 ? 73.607 115.599 4.295 1.00 38.37 306 CYS A CA 1
ATOM 2449 C C . CYS A 1 307 ? 74.858 115.127 3.578 1.00 40.23 306 CYS A C 1
ATOM 2450 O O . CYS A 1 307 ? 75.288 115.743 2.591 1.00 39.77 306 CYS A O 1
ATOM 2453 N N . ALA A 1 308 ? 75.427 114.026 4.075 1.00 37.92 307 ALA A N 1
ATOM 2454 C CA . ALA A 1 308 ? 76.600 113.418 3.463 1.00 31.54 307 ALA A CA 1
ATOM 2455 C C . ALA A 1 308 ? 76.302 112.907 2.065 1.00 30.26 307 ALA A C 1
ATOM 2456 O O . ALA A 1 308 ? 77.160 112.983 1.178 1.00 29.29 307 ALA A O 1
ATOM 2458 N N . LEU A 1 309 ? 75.089 112.394 1.871 1.00 33.15 308 LEU A N 1
ATOM 2459 C CA . LEU A 1 309 ? 74.674 111.919 0.551 1.00 40.80 308 LEU A CA 1
ATOM 2460 C C . LEU A 1 309 ? 74.747 113.061 -0.461 1.00 40.21 308 LEU A C 1
ATOM 2461 O O . LEU A 1 309 ? 75.359 112.901 -1.513 1.00 38.98 308 LEU A O 1
ATOM 2466 N N . LEU A 1 310 ? 74.163 114.207 -0.092 1.00 42.43 309 LEU A N 1
ATOM 2467 C CA . LEU A 1 310 ? 74.174 115.434 -0.892 1.00 39.57 309 LEU A CA 1
ATOM 2468 C C . LEU A 1 310 ? 75.591 115.882 -1.223 1.00 36.60 309 LEU A C 1
ATOM 2469 O O . LEU A 1 310 ? 75.911 116.167 -2.393 1.00 36.15 309 LEU A O 1
ATOM 2474 N N . ALA A 1 311 ? 76.425 115.922 -0.181 1.00 30.64 310 ALA A N 1
ATOM 2475 C CA . ALA A 1 311 ? 77.856 116.229 -0.284 1.00 32.48 310 ALA A CA 1
ATOM 2476 C C . ALA A 1 311 ? 78.548 115.352 -1.329 1.00 36.29 310 ALA A C 1
ATOM 2477 O O . ALA A 1 311 ? 79.091 115.861 -2.315 1.00 38.00 310 ALA A O 1
ATOM 2479 N N . SER A 1 312 ? 78.471 114.036 -1.127 1.00 36.60 311 SER A N 1
ATOM 2480 C CA . SER A 1 312 ? 79.105 113.066 -2.009 1.00 36.05 311 SER A CA 1
ATOM 2481 C C . SER A 1 312 ? 78.527 113.055 -3.431 1.00 36.70 311 SER A C 1
ATOM 2482 O O . SER A 1 312 ? 79.264 112.813 -4.387 1.00 33.61 311 SER A O 1
ATOM 2485 N N . VAL A 1 313 ? 77.224 113.319 -3.567 1.00 36.96 312 VAL A N 1
ATOM 2486 C CA . VAL A 1 313 ? 76.591 113.373 -4.892 1.00 41.04 312 VAL A CA 1
ATOM 2487 C C . VAL A 1 313 ? 77.103 114.582 -5.678 1.00 43.20 312 VAL A C 1
ATOM 2488 O O . VAL A 1 313 ? 77.542 114.440 -6.830 1.00 40.34 312 VAL A O 1
ATOM 2492 N N . GLU A 1 314 ? 77.059 115.756 -5.040 1.00 44.41 313 GLU A N 1
ATOM 2493 C CA . GLU A 1 314 ? 77.501 116.996 -5.676 1.00 46.78 313 GLU A CA 1
ATOM 2494 C C . GLU A 1 314 ? 78.996 116.936 -6.006 1.00 45.67 313 GLU A C 1
ATOM 2495 O O . GLU A 1 314 ? 79.410 117.346 -7.100 1.00 41.50 313 GLU A O 1
ATOM 2501 N N . LEU A 1 315 ? 79.782 116.376 -5.082 1.00 46.34 314 LEU A N 1
ATOM 2502 C CA . LEU A 1 315 ? 81.212 116.119 -5.317 1.00 46.03 314 LEU A CA 1
ATOM 2503 C C . LEU A 1 315 ? 81.478 115.242 -6.536 1.00 46.62 314 LEU A C 1
ATOM 2504 O O . LEU A 1 315 ? 82.391 115.544 -7.307 1.00 47.26 314 LEU A O 1
ATOM 2509 N N . PHE A 1 316 ? 80.672 114.187 -6.718 1.00 47.64 315 PHE A N 1
ATOM 2510 C CA . PHE A 1 316 ? 80.731 113.356 -7.930 1.00 50.14 315 PHE A CA 1
ATOM 2511 C C . PHE A 1 316 ? 80.416 114.140 -9.204 1.00 52.41 315 PHE A C 1
ATOM 2512 O O . PHE A 1 316 ? 81.044 113.914 -10.241 1.00 52.44 315 PHE A O 1
ATOM 2520 N N . LYS A 1 317 ? 79.443 115.045 -9.128 1.00 54.85 316 LYS A N 1
ATOM 2521 C CA . LYS A 1 317 ? 79.006 115.794 -10.310 1.00 56.13 316 LYS A CA 1
ATOM 2522 C C . LYS A 1 317 ? 80.074 116.771 -10.784 1.00 55.10 316 LYS A C 1
ATOM 2523 O O . LYS A 1 317 ? 80.254 116.970 -11.994 1.00 54.31 316 LYS A O 1
ATOM 2529 N N . ALA A 1 318 ? 80.788 117.349 -9.816 1.00 52.18 317 ALA A N 1
ATOM 2530 C CA . ALA A 1 318 ? 81.829 118.346 -10.068 1.00 55.20 317 ALA A CA 1
ATOM 2531 C C . ALA A 1 318 ? 83.184 117.740 -10.463 1.00 58.14 317 ALA A C 1
ATOM 2532 O O . ALA A 1 318 ? 83.816 118.200 -11.423 1.00 59.26 317 ALA A O 1
ATOM 2534 N N . THR A 1 319 ? 83.623 116.718 -9.721 1.00 60.60 318 THR A N 1
ATOM 2535 C CA . THR A 1 319 ? 84.944 116.097 -9.941 1.00 60.07 318 THR A CA 1
ATOM 2536 C C . THR A 1 319 ? 84.937 114.965 -10.972 1.00 61.01 318 THR A C 1
ATOM 2537 O O . THR A 1 319 ? 85.951 114.727 -11.633 1.00 62.57 318 THR A O 1
ATOM 2541 N N . LYS A 1 320 ? 83.795 114.279 -11.086 1.00 60.87 319 LYS A N 1
ATOM 2542 C CA . LYS A 1 320 ? 83.618 113.070 -11.919 1.00 60.41 319 LYS A CA 1
ATOM 2543 C C . LYS A 1 320 ? 84.480 111.871 -11.472 1.00 58.53 319 LYS A C 1
ATOM 2544 O O . LYS A 1 320 ? 84.738 110.957 -12.248 1.00 59.07 319 LYS A O 1
ATOM 2550 N N . GLU A 1 321 ? 84.889 111.883 -10.205 1.00 56.71 320 GLU A N 1
ATOM 2551 C CA . GLU A 1 321 ? 85.697 110.822 -9.612 1.00 57.95 320 GLU A CA 1
ATOM 2552 C C . GLU A 1 321 ? 84.818 109.715 -9.045 1.00 59.32 320 GLU A C 1
ATOM 2553 O O . GLU A 1 321 ? 83.943 109.969 -8.206 1.00 56.08 320 GLU A O 1
ATOM 2559 N N . THR A 1 322 ? 85.097 108.487 -9.483 1.00 59.26 321 THR A N 1
ATOM 2560 C CA . THR A 1 322 ? 84.298 107.302 -9.164 1.00 60.69 321 THR A CA 1
ATOM 2561 C C . THR A 1 322 ? 84.187 107.014 -7.666 1.00 58.38 321 THR A C 1
ATOM 2562 O O . THR A 1 322 ? 83.225 106.381 -7.229 1.00 58.76 321 THR A O 1
ATOM 2566 N N . ARG A 1 323 ? 85.160 107.484 -6.884 1.00 57.05 322 ARG A N 1
ATOM 2567 C CA . ARG A 1 323 ? 85.154 107.272 -5.429 1.00 57.92 322 ARG A CA 1
ATOM 2568 C C . ARG A 1 323 ? 84.023 108.015 -4.720 1.00 56.81 322 ARG A C 1
ATOM 2569 O O . ARG A 1 323 ? 83.598 107.608 -3.638 1.00 57.07 322 ARG A O 1
ATOM 2577 N N . TYR A 1 324 ? 83.554 109.098 -5.341 1.00 54.17 323 TYR A N 1
ATOM 2578 C CA . TYR A 1 324 ? 82.417 109.865 -4.841 1.00 51.99 323 TYR A CA 1
ATOM 2579 C C . TYR A 1 324 ? 81.084 109.183 -5.171 1.00 52.07 323 TYR A C 1
ATOM 2580 O O . TYR A 1 324 ? 80.123 109.308 -4.411 1.00 53.10 323 TYR A O 1
ATOM 2589 N N . LEU A 1 325 ? 81.040 108.456 -6.289 1.00 52.46 324 LEU A N 1
ATOM 2590 C CA . LEU A 1 325 ? 79.913 107.564 -6.607 1.00 54.49 324 LEU A CA 1
ATOM 2591 C C . LEU A 1 325 ? 79.808 106.408 -5.605 1.00 53.86 324 LEU A C 1
ATOM 2592 O O . LEU A 1 325 ? 78.707 106.002 -5.242 1.00 54.19 324 LEU A O 1
ATOM 2597 N N . GLU A 1 326 ? 80.961 105.900 -5.169 1.00 51.92 325 GLU A N 1
ATOM 2598 C CA . GLU A 1 326 ? 81.050 104.888 -4.116 1.00 54.31 325 GLU A CA 1
ATOM 2599 C C . GLU A 1 326 ? 80.587 105.437 -2.772 1.00 51.32 325 GLU A C 1
ATOM 2600 O O . GLU A 1 326 ? 79.877 104.752 -2.030 1.00 51.01 325 GLU A O 1
ATOM 2606 N N . GLU A 1 327 ? 81.011 106.663 -2.460 1.00 50.25 326 GLU A N 1
ATOM 2607 C CA . GLU A 1 327 ? 80.588 107.357 -1.242 1.00 48.13 326 GLU A CA 1
ATOM 2608 C C . GLU A 1 327 ? 79.078 107.570 -1.277 1.00 46.55 326 GLU A C 1
ATOM 2609 O O . GLU A 1 327 ? 78.397 107.386 -0.272 1.00 44.83 326 GLU A O 1
ATOM 2615 N N . SER A 1 328 ? 78.565 107.934 -2.453 1.00 47.11 327 SER A N 1
ATOM 2616 C CA . SER A 1 328 ? 77.129 108.114 -2.663 1.00 47.74 327 SER A CA 1
ATOM 2617 C C . SER A 1 328 ? 76.383 106.816 -2.431 1.00 45.62 327 SER A C 1
ATOM 2618 O O . SER A 1 328 ? 75.386 106.813 -1.708 1.00 45.51 327 SER A O 1
ATOM 2621 N N . ARG A 1 329 ? 76.893 105.726 -3.024 1.00 43.56 328 ARG A N 1
ATOM 2622 C CA . ARG A 1 329 ? 76.354 104.370 -2.828 1.00 42.70 328 ARG A CA 1
ATOM 2623 C C . ARG A 1 329 ? 76.344 104.008 -1.348 1.00 41.05 328 ARG A C 1
ATOM 2624 O O . ARG A 1 329 ? 75.352 103.493 -0.846 1.00 39.05 328 ARG A O 1
ATOM 2632 N N . LEU A 1 330 ? 77.446 104.308 -0.662 1.00 43.38 329 LEU A N 1
ATOM 2633 C CA . LEU A 1 330 ? 77.568 104.102 0.780 1.00 44.36 329 LEU A CA 1
ATOM 2634 C C . LEU A 1 330 ? 76.456 104.815 1.551 1.00 45.25 329 LEU A C 1
ATOM 2635 O O . LEU A 1 330 ? 75.737 104.194 2.344 1.00 42.41 329 LEU A O 1
ATOM 2640 N N . TRP A 1 331 ? 76.328 106.120 1.308 1.00 46.75 330 TRP A N 1
ATOM 2641 C CA . TRP A 1 331 ? 75.423 106.959 2.082 1.00 42.89 330 TRP A CA 1
ATOM 2642 C C . TRP A 1 331 ? 73.966 106.650 1.782 1.00 43.31 330 TRP A C 1
ATOM 2643 O O . TRP A 1 331 ? 73.140 106.636 2.712 1.00 38.33 330 TRP A O 1
ATOM 2654 N N . ALA A 1 332 ? 73.685 106.373 0.499 1.00 37.62 331 ALA A N 1
ATOM 2655 C CA . ALA A 1 332 ? 72.372 105.910 0.035 1.00 39.66 331 ALA A CA 1
ATOM 2656 C C . ALA A 1 332 ? 71.877 104.694 0.810 1.00 42.29 331 ALA A C 1
ATOM 2657 O O . ALA A 1 332 ? 70.831 104.770 1.463 1.00 43.98 331 ALA A O 1
ATOM 2659 N N . GLN A 1 333 ? 72.653 103.604 0.772 1.00 44.57 332 GLN A N 1
ATOM 2660 C CA . GLN A 1 333 ? 72.279 102.331 1.412 1.00 46.84 332 GLN A CA 1
ATOM 2661 C C . GLN A 1 333 ? 72.093 102.481 2.911 1.00 48.70 332 GLN A C 1
ATOM 2662 O O . GLN A 1 333 ? 71.199 101.866 3.496 1.00 50.84 332 GLN A O 1
ATOM 2668 N N . ARG A 1 334 ? 72.933 103.319 3.513 1.00 50.09 333 ARG A N 1
ATOM 2669 C CA . ARG A 1 334 ? 72.855 103.629 4.938 1.00 54.32 333 ARG A CA 1
ATOM 2670 C C . ARG A 1 334 ? 71.612 104.440 5.288 1.00 55.48 333 ARG A C 1
ATOM 2671 O O . ARG A 1 334 ? 71.015 104.252 6.355 1.00 57.09 333 ARG A O 1
ATOM 2679 N N . LEU A 1 335 ? 71.230 105.334 4.379 1.00 55.44 334 LEU A N 1
ATOM 2680 C CA . LEU A 1 335 ? 70.036 106.153 4.546 1.00 53.63 334 LEU A CA 1
ATOM 2681 C C . LEU A 1 335 ? 68.779 105.314 4.335 1.00 52.50 334 LEU A C 1
ATOM 2682 O O . LEU A 1 335 ? 67.843 105.403 5.126 1.00 48.87 334 LEU A O 1
ATOM 2687 N N . VAL A 1 336 ? 68.779 104.502 3.274 1.00 49.24 335 VAL A N 1
ATOM 2688 C CA . VAL A 1 336 ? 67.704 103.538 2.979 1.00 48.66 335 VAL A CA 1
ATOM 2689 C C . VAL A 1 336 ? 67.304 102.717 4.226 1.00 48.57 335 VAL A C 1
ATOM 2690 O O . VAL A 1 336 ? 66.116 102.569 4.535 1.00 48.50 335 VAL A O 1
ATOM 2694 N N . ALA A 1 337 ? 68.315 102.256 4.961 1.00 47.39 336 ALA A N 1
ATOM 2695 C CA . ALA A 1 337 ? 68.151 101.493 6.205 1.00 49.43 336 ALA A CA 1
ATOM 2696 C C . ALA A 1 337 ? 67.467 102.233 7.358 1.00 46.39 336 ALA A C 1
ATOM 2697 O O . ALA A 1 337 ? 67.175 101.630 8.390 1.00 43.93 336 ALA A O 1
ATOM 2699 N N . ARG A 1 338 ? 67.230 103.533 7.190 1.00 48.61 337 ARG A N 1
ATOM 2700 C CA . ARG A 1 338 ? 66.471 104.318 8.177 1.00 45.87 337 ARG A CA 1
ATOM 2701 C C . ARG A 1 338 ? 64.961 104.149 8.005 1.00 44.13 337 ARG A C 1
ATOM 2702 O O . ARG A 1 338 ? 64.196 104.453 8.930 1.00 39.11 337 ARG A O 1
ATOM 2710 N N . GLN A 1 339 ? 64.547 103.683 6.819 1.00 43.54 338 GLN A N 1
ATOM 2711 C CA . GLN A 1 339 ? 63.147 103.341 6.557 1.00 47.69 338 GLN A CA 1
ATOM 2712 C C . GLN A 1 339 ? 62.742 102.030 7.246 1.00 51.48 338 GLN A C 1
ATOM 2713 O O . GLN A 1 339 ? 63.229 100.945 6.903 1.00 48.16 338 GLN A O 1
ATOM 2719 N N . MET A 1 340 ? 61.853 102.162 8.229 1.00 52.71 339 MET A N 1
ATOM 2720 C CA . MET A 1 340 ? 61.443 101.061 9.099 1.00 54.95 339 MET A CA 1
ATOM 2721 C C . MET A 1 340 ? 59.916 101.044 9.242 1.00 56.82 339 MET A C 1
ATOM 2722 O O . MET A 1 340 ? 59.273 102.084 9.118 1.00 60.83 339 MET A O 1
ATOM 2727 N N . SER A 1 341 ? 59.338 99.866 9.484 1.00 55.34 340 SER A N 1
ATOM 2728 C CA . SER A 1 341 ? 57.912 99.753 9.830 1.00 52.25 340 SER A CA 1
ATOM 2729 C C . SER A 1 341 ? 57.777 99.450 11.322 1.00 51.68 340 SER A C 1
ATOM 2730 O O . SER A 1 341 ? 58.742 99.015 11.948 1.00 53.86 340 SER A O 1
ATOM 2733 N N . ASP A 1 342 ? 56.603 99.698 11.899 1.00 51.12 341 ASP A N 1
ATOM 2734 C CA . ASP A 1 342 ? 56.327 99.261 13.277 1.00 57.38 341 ASP A CA 1
ATOM 2735 C C . ASP A 1 342 ? 54.848 98.920 13.538 1.00 59.62 341 ASP A C 1
ATOM 2736 O O . ASP A 1 342 ? 54.096 98.616 12.597 1.00 54.53 341 ASP A O 1
ATOM 2741 N N . GLU A 1 343 ? 54.465 98.952 14.817 1.00 63.40 342 GLU A N 1
ATOM 2742 C CA . GLU A 1 343 ? 53.088 98.739 15.265 1.00 69.91 342 GLU A CA 1
ATOM 2743 C C . GLU A 1 343 ? 52.112 99.720 14.620 1.00 68.68 342 GLU A C 1
ATOM 2744 O O . GLU A 1 343 ? 51.159 99.302 13.953 1.00 67.03 342 GLU A O 1
ATOM 2750 N N . GLN A 1 344 ? 52.381 101.015 14.807 1.00 66.16 343 GLN A N 1
ATOM 2751 C CA . GLN A 1 344 ? 51.516 102.093 14.324 1.00 60.41 343 GLN A CA 1
ATOM 2752 C C . GLN A 1 344 ? 51.653 102.380 12.826 1.00 56.62 343 GLN A C 1
ATOM 2753 O O . GLN A 1 344 ? 50.647 102.411 12.121 1.00 56.72 343 GLN A O 1
ATOM 2759 N N . ILE A 1 345 ? 52.879 102.581 12.337 1.00 52.66 344 ILE A N 1
ATOM 2760 C CA . ILE A 1 345 ? 53.090 103.051 10.951 1.00 55.46 344 ILE A CA 1
ATOM 2761 C C . ILE A 1 345 ? 53.901 102.085 10.077 1.00 55.12 344 ILE A C 1
ATOM 2762 O O . ILE A 1 345 ? 54.820 101.424 10.545 1.00 56.56 344 ILE A O 1
ATOM 2767 N N . GLN A 1 346 ? 53.546 102.015 8.801 1.00 59.34 345 GLN A N 1
ATOM 2768 C CA . GLN A 1 346 ? 54.361 101.341 7.797 1.00 63.17 345 GLN A CA 1
ATOM 2769 C C . GLN A 1 346 ? 55.317 102.327 7.116 1.00 63.15 345 GLN A C 1
ATOM 2770 O O . GLN A 1 346 ? 54.898 103.410 6.700 1.00 65.73 345 GLN A O 1
ATOM 2776 N N . HIS A 1 347 ? 56.592 101.944 7.027 1.00 60.91 346 HIS A N 1
ATOM 2777 C CA . HIS A 1 347 ? 57.629 102.631 6.222 1.00 59.08 346 HIS A CA 1
ATOM 2778 C C . HIS A 1 347 ? 57.961 104.101 6.574 1.00 58.07 346 HIS A C 1
ATOM 2779 O O . HIS A 1 347 ? 58.218 104.929 5.680 1.00 54.62 346 HIS A O 1
ATOM 2786 N N . PHE A 1 348 ? 57.988 104.410 7.873 1.00 52.94 347 PHE A N 1
ATOM 2787 C CA . PHE A 1 348 ? 58.400 105.740 8.337 1.00 52.88 347 PHE A CA 1
ATOM 2788 C C . PHE A 1 348 ? 59.920 105.969 8.227 1.00 53.68 347 PHE A C 1
ATOM 2789 O O . PHE A 1 348 ? 60.650 105.099 7.758 1.00 55.28 347 PHE A O 1
ATOM 2797 N N . TRP A 1 349 ? 60.381 107.156 8.620 1.00 51.10 348 TRP A N 1
ATOM 2798 C CA . TRP A 1 349 ? 61.808 107.420 8.743 1.00 42.77 348 TRP A CA 1
ATOM 2799 C C . TRP A 1 349 ? 62.159 107.465 10.211 1.00 43.22 348 TRP A C 1
ATOM 2800 O O . TRP A 1 349 ? 61.495 108.163 10.994 1.00 38.58 348 TRP A O 1
ATOM 2811 N N . SER A 1 350 ? 63.205 106.726 10.575 1.00 45.63 349 SER A N 1
ATOM 2812 C CA A SER A 1 350 ? 63.691 106.723 11.956 0.50 44.77 349 SER A CA 1
ATOM 2813 C CA B SER A 1 350 ? 63.704 106.691 11.948 0.50 46.56 349 SER A CA 1
ATOM 2814 C C . SER A 1 350 ? 64.907 107.614 12.131 1.00 46.02 349 SER A C 1
ATOM 2815 O O . SER A 1 350 ? 65.781 107.697 11.248 1.00 40.26 349 SER A O 1
ATOM 2820 N N . ALA A 1 351 ? 64.953 108.282 13.280 1.00 48.90 350 ALA A N 1
ATOM 2821 C CA . ALA A 1 351 ? 66.077 109.137 13.623 1.00 57.63 350 ALA A CA 1
ATOM 2822 C C . ALA A 1 351 ? 67.266 108.288 14.086 1.00 62.43 350 ALA A C 1
ATOM 2823 O O . ALA A 1 351 ? 68.344 108.354 13.485 1.00 63.99 350 ALA A O 1
ATOM 2825 N N . ASN A 1 352 ? 67.063 107.480 15.130 1.00 65.00 351 ASN A N 1
ATOM 2826 C CA . ASN A 1 352 ? 68.094 106.536 15.569 1.00 64.44 351 ASN A CA 1
ATOM 2827 C C . ASN A 1 352 ? 68.011 105.172 14.877 1.00 66.39 351 ASN A C 1
ATOM 2828 O O . ASN A 1 352 ? 67.272 105.010 13.897 1.00 64.46 351 ASN A O 1
ATOM 2833 N N . GLN A 1 353 ? 68.770 104.207 15.398 1.00 69.43 352 GLN A N 1
ATOM 2834 C CA . GLN A 1 353 ? 69.040 102.938 14.712 1.00 70.14 352 GLN A CA 1
ATOM 2835 C C . GLN A 1 353 ? 67.862 101.957 14.686 1.00 64.42 352 GLN A C 1
ATOM 2836 O O . GLN A 1 353 ? 67.590 101.326 13.660 1.00 56.17 352 GLN A O 1
ATOM 2842 N N . ASP A 1 354 ? 67.164 101.857 15.815 1.00 63.08 353 ASP A N 1
ATOM 2843 C CA . ASP A 1 354 ? 66.142 100.831 16.030 1.00 65.16 353 ASP A CA 1
ATOM 2844 C C . ASP A 1 354 ? 64.697 101.226 15.677 1.00 67.29 353 ASP A C 1
ATOM 2845 O O . ASP A 1 354 ? 63.825 100.360 15.571 1.00 72.50 353 ASP A O 1
ATOM 2850 N N . GLY A 1 355 ? 64.442 102.518 15.494 1.00 64.30 354 GLY A N 1
ATOM 2851 C CA . GLY A 1 355 ? 63.089 102.985 15.240 1.00 57.91 354 GLY A CA 1
ATOM 2852 C C . GLY A 1 355 ? 62.406 103.521 16.476 1.00 59.18 354 GLY A C 1
ATOM 2853 O O . GLY A 1 355 ? 61.267 103.976 16.400 1.00 62.41 354 GLY A O 1
ATOM 2854 N N . SER A 1 356 ? 63.099 103.483 17.615 1.00 60.34 355 SER A N 1
ATOM 2855 C CA . SER A 1 356 ? 62.527 103.935 18.890 1.00 60.71 355 SER A CA 1
ATOM 2856 C C . SER A 1 356 ? 62.269 105.439 18.913 1.00 63.27 355 SER A C 1
ATOM 2857 O O . SER A 1 356 ? 61.476 105.925 19.726 1.00 66.04 355 SER A O 1
ATOM 2860 N N . ARG A 1 357 ? 62.950 106.158 18.017 1.00 64.83 356 ARG A N 1
ATOM 2861 C CA . ARG A 1 357 ? 62.768 107.599 17.808 1.00 61.01 356 ARG A CA 1
ATOM 2862 C C . ARG A 1 357 ? 62.617 107.878 16.309 1.00 58.15 356 ARG A C 1
ATOM 2863 O O . ARG A 1 357 ? 63.571 107.701 15.538 1.00 55.76 356 ARG A O 1
ATOM 2871 N N . PRO A 1 358 ? 61.407 108.299 15.887 1.00 55.71 357 PRO A N 1
ATOM 2872 C CA . PRO A 1 358 ? 61.160 108.571 14.469 1.00 54.44 357 PRO A CA 1
ATOM 2873 C C . PRO A 1 358 ? 61.746 109.917 14.027 1.00 52.51 357 PRO A C 1
ATOM 2874 O O . PRO A 1 358 ? 61.977 110.814 14.862 1.00 49.00 357 PRO A O 1
ATOM 2878 N N . TYR A 1 359 ? 61.999 110.038 12.725 1.00 47.89 358 TYR A N 1
ATOM 2879 C CA . TYR A 1 359 ? 62.482 111.286 12.150 1.00 47.59 358 TYR A CA 1
ATOM 2880 C C . TYR A 1 359 ? 61.321 112.235 11.900 1.00 45.62 358 TYR A C 1
ATOM 2881 O O . TYR A 1 359 ? 60.381 111.905 11.189 1.00 47.70 358 TYR A O 1
ATOM 2890 N N . PHE A 1 360 ? 61.387 113.402 12.521 1.00 46.84 359 PHE A N 1
ATOM 2891 C CA . PHE A 1 360 ? 60.456 114.482 12.246 1.00 47.32 359 PHE A CA 1
ATOM 2892 C C . PHE A 1 360 ? 61.225 115.787 12.335 1.00 47.87 359 PHE A C 1
ATOM 2893 O O . PHE A 1 360 ? 61.921 116.046 13.322 1.00 45.94 359 PHE A O 1
ATOM 2901 N N . HIS A 1 361 ? 61.145 116.584 11.277 1.00 46.39 360 HIS A N 1
ATOM 2902 C CA . HIS A 1 361 ? 61.992 117.761 11.184 1.00 45.61 360 HIS A CA 1
ATOM 2903 C C . HIS A 1 361 ? 61.216 119.004 10.791 1.00 44.01 360 HIS A C 1
ATOM 2904 O O . HIS A 1 361 ? 60.750 119.106 9.644 1.00 36.99 360 HIS A O 1
ATOM 2911 N N . ALA A 1 362 ? 61.127 119.957 11.728 1.00 37.29 361 ALA A N 1
ATOM 2912 C CA . ALA A 1 362 ? 60.447 121.250 11.503 1.00 37.92 361 ALA A CA 1
ATOM 2913 C C . ALA A 1 362 ? 61.015 122.127 10.364 1.00 35.49 361 ALA A C 1
ATOM 2914 O O . ALA A 1 362 ? 60.395 123.110 9.962 1.00 33.79 361 ALA A O 1
ATOM 2916 N N . ALA A 1 363 ? 62.177 121.756 9.839 1.00 37.68 362 ALA A N 1
ATOM 2917 C CA . ALA A 1 363 ? 62.851 122.549 8.822 1.00 38.42 362 ALA A CA 1
ATOM 2918 C C . ALA A 1 363 ? 63.103 121.853 7.488 1.00 36.55 362 ALA A C 1
ATOM 2919 O O . ALA A 1 363 ? 63.186 122.525 6.465 1.00 44.62 362 ALA A O 1
ATOM 2921 N N . GLU A 1 364 ? 63.244 120.530 7.478 1.00 39.01 363 GLU A N 1
ATOM 2922 C CA . GLU A 1 364 ? 63.717 119.848 6.261 1.00 43.70 363 GLU A CA 1
ATOM 2923 C C . GLU A 1 364 ? 63.226 118.401 6.078 1.00 44.57 363 GLU A C 1
ATOM 2924 O O . GLU A 1 364 ? 63.866 117.608 5.385 1.00 43.98 363 GLU A O 1
ATOM 2930 N N . ALA A 1 365 ? 62.077 118.070 6.663 1.00 43.33 364 ALA A N 1
ATOM 2931 C CA . ALA A 1 365 ? 61.547 116.696 6.643 1.00 39.63 364 ALA A CA 1
ATOM 2932 C C . ALA A 1 365 ? 61.492 115.997 5.263 1.00 36.34 364 ALA A C 1
ATOM 2933 O O . ALA A 1 365 ? 61.439 114.764 5.196 1.00 37.55 364 ALA A O 1
ATOM 2935 N N . GLY A 1 366 ? 61.535 116.775 4.180 1.00 31.28 365 GLY A N 1
ATOM 2936 C CA . GLY A 1 366 ? 61.525 116.230 2.820 1.00 32.89 365 GLY A CA 1
ATOM 2937 C C . GLY A 1 366 ? 62.900 115.935 2.253 1.00 38.40 365 GLY A C 1
ATOM 2938 O O . GLY A 1 366 ? 63.039 115.559 1.076 1.00 33.49 365 GLY A O 1
ATOM 2939 N N . LEU A 1 367 ? 63.918 116.093 3.096 1.00 38.75 366 LEU A N 1
ATOM 2940 C CA . LEU A 1 367 ? 65.315 115.952 2.660 1.00 43.66 366 LEU A CA 1
ATOM 2941 C C . LEU A 1 367 ? 65.797 114.503 2.417 1.00 44.21 366 LEU A C 1
ATOM 2942 O O . LEU A 1 367 ? 66.524 114.275 1.440 1.00 42.90 366 LEU A O 1
ATOM 2947 N N . PRO A 1 368 ? 65.412 113.533 3.291 1.00 41.58 367 PRO A N 1
ATOM 2948 C CA . PRO A 1 368 ? 65.727 112.142 2.981 1.00 39.98 367 PRO A CA 1
ATOM 2949 C C . PRO A 1 368 ? 65.422 111.713 1.539 1.00 38.68 367 PRO A C 1
ATOM 2950 O O . PRO A 1 368 ? 66.297 111.160 0.872 1.00 38.78 367 PRO A O 1
ATOM 2954 N N . THR A 1 369 ? 64.218 111.997 1.056 1.00 37.81 368 THR A N 1
ATOM 2955 C CA . THR A 1 369 ? 63.824 111.583 -0.288 1.00 39.13 368 THR A CA 1
ATOM 2956 C C . THR A 1 369 ? 64.539 112.384 -1.371 1.00 38.97 368 THR A C 1
ATOM 2957 O O . THR A 1 369 ? 64.903 111.830 -2.400 1.00 40.80 368 THR A O 1
ATOM 2961 N N . ILE A 1 370 ? 64.743 113.680 -1.129 1.00 42.51 369 ILE A N 1
ATOM 2962 C CA . ILE A 1 370 ? 65.446 114.544 -2.084 1.00 39.85 369 ILE A CA 1
ATOM 2963 C C . ILE A 1 370 ? 66.880 114.045 -2.265 1.00 37.47 369 ILE A C 1
ATOM 2964 O O . ILE A 1 370 ? 67.355 113.892 -3.403 1.00 37.15 369 ILE A O 1
ATOM 2969 N N . ALA A 1 371 ? 67.543 113.767 -1.142 1.00 32.45 370 ALA A N 1
ATOM 2970 C CA . ALA A 1 371 ? 68.904 113.219 -1.151 1.00 37.14 370 ALA A CA 1
ATOM 2971 C C . ALA A 1 371 ? 68.990 111.904 -1.943 1.00 41.79 370 ALA A C 1
ATOM 297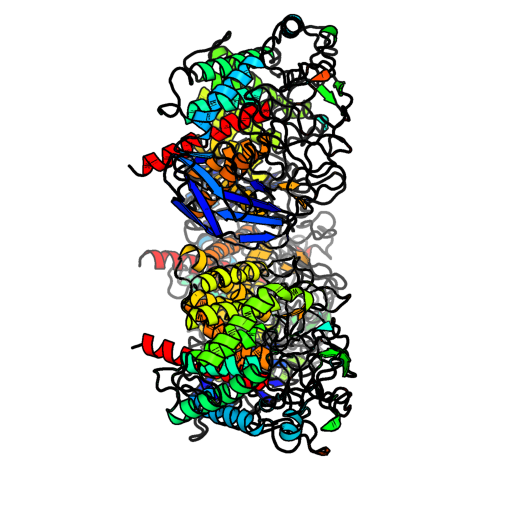2 O O . ALA A 1 371 ? 69.881 111.743 -2.786 1.00 46.17 370 ALA A O 1
ATOM 2974 N N . LEU A 1 372 ? 68.046 110.991 -1.699 1.00 40.54 371 LEU A N 1
ATOM 2975 C CA . LEU A 1 372 ? 67.992 109.725 -2.435 1.00 39.96 371 LEU A CA 1
ATOM 2976 C C . LEU A 1 372 ? 67.752 109.935 -3.926 1.00 38.97 371 LEU A C 1
ATOM 2977 O O . LEU A 1 372 ? 68.325 109.228 -4.746 1.00 40.59 371 LEU A O 1
ATOM 2982 N N . CYS A 1 373 ? 66.928 110.922 -4.268 1.00 37.67 372 CYS A N 1
ATOM 2983 C CA . CYS A 1 373 ? 66.636 111.244 -5.667 1.00 41.86 372 CYS A CA 1
ATOM 2984 C C . CYS A 1 373 ? 67.811 111.899 -6.378 1.00 43.14 372 CYS A C 1
ATOM 2985 O O . CYS A 1 373 ? 67.924 111.823 -7.614 1.00 45.97 372 CYS A O 1
ATOM 2988 N N . GLU A 1 374 ? 68.666 112.554 -5.591 1.00 44.26 373 GLU A N 1
ATOM 2989 C CA . GLU A 1 374 ? 69.912 113.119 -6.085 1.00 47.82 373 GLU A CA 1
ATOM 2990 C C . GLU A 1 374 ? 70.864 112.000 -6.496 1.00 51.02 373 GLU A C 1
ATOM 2991 O O . GLU A 1 374 ? 71.497 112.080 -7.554 1.00 48.99 373 GLU A O 1
ATOM 2997 N N . TYR A 1 375 ? 70.942 110.963 -5.655 1.00 53.14 374 TYR A N 1
ATOM 2998 C CA . TYR A 1 375 ? 71.687 109.734 -5.953 1.00 52.44 374 TYR A CA 1
ATOM 2999 C C . TYR A 1 375 ? 71.184 108.997 -7.203 1.00 51.32 374 TYR A C 1
ATOM 3000 O O . TYR A 1 375 ? 71.982 108.609 -8.056 1.00 51.32 374 TYR A O 1
ATOM 3009 N N . LEU A 1 376 ? 69.869 108.822 -7.316 1.00 50.56 375 LEU A N 1
ATOM 3010 C CA . LEU A 1 376 ? 69.280 108.064 -8.425 1.00 52.93 375 LEU A CA 1
ATOM 3011 C C . LEU A 1 376 ? 69.491 108.698 -9.803 1.00 53.39 375 LEU A C 1
ATOM 3012 O O . LEU A 1 376 ? 69.315 108.039 -10.826 1.00 58.63 375 LEU A O 1
ATOM 3017 N N . ALA A 1 377 ? 69.876 109.969 -9.814 1.00 55.10 376 ALA A N 1
ATOM 3018 C CA . ALA A 1 377 ? 70.124 110.714 -11.044 1.00 55.35 376 ALA A CA 1
ATOM 3019 C C . ALA A 1 377 ? 71.570 110.558 -11.528 1.00 57.00 376 ALA A C 1
ATOM 3020 O O . ALA A 1 377 ? 71.842 110.671 -12.730 1.00 49.86 376 ALA A O 1
ATOM 3022 N N . ILE A 1 378 ? 72.486 110.308 -10.585 1.00 59.51 377 ILE A N 1
ATOM 3023 C CA . ILE A 1 378 ? 73.916 110.126 -10.899 1.00 60.51 377 ILE A CA 1
ATOM 3024 C C . ILE A 1 378 ? 74.326 108.663 -11.062 1.00 62.90 377 ILE A C 1
ATOM 3025 O O . ILE A 1 378 ? 75.369 108.382 -11.655 1.00 63.58 377 ILE A O 1
ATOM 3030 N N . GLU A 1 379 ? 73.505 107.750 -10.534 1.00 64.86 378 GLU A N 1
ATOM 3031 C CA . GLU A 1 379 ? 73.721 106.307 -10.669 1.00 64.62 378 GLU A CA 1
ATOM 3032 C C . GLU A 1 379 ? 73.438 105.813 -12.098 1.00 68.74 378 GLU A C 1
ATOM 3033 O O . GLU A 1 379 ? 72.432 106.187 -12.705 1.00 64.48 378 GLU A O 1
ATOM 3039 N N . ASP A 1 380 ? 74.329 104.962 -12.610 1.00 78.41 379 ASP A N 1
ATOM 3040 C CA . ASP A 1 380 ? 74.437 104.683 -14.054 1.00 87.60 379 ASP A CA 1
ATOM 3041 C C . ASP A 1 380 ? 73.735 103.425 -14.581 1.00 90.77 379 ASP A C 1
ATOM 3042 O O . ASP A 1 380 ? 73.026 103.496 -15.591 1.00 91.74 379 ASP A O 1
ATOM 3047 N N . ASP A 1 381 ? 73.945 102.284 -13.918 1.00 94.54 380 ASP A N 1
ATOM 3048 C CA . ASP A 1 381 ? 73.350 101.003 -14.343 1.00 97.85 380 ASP A CA 1
ATOM 3049 C C . ASP A 1 381 ? 71.977 100.766 -13.703 1.00 99.73 380 ASP A C 1
ATOM 3050 O O . ASP A 1 381 ? 71.738 101.156 -12.552 1.00 100.74 380 ASP A O 1
ATOM 3055 N N . SER A 1 382 ? 71.097 100.108 -14.457 1.00 99.55 381 SER A N 1
ATOM 3056 C CA . SER A 1 382 ? 69.687 99.926 -14.088 1.00 101.24 381 SER A CA 1
ATOM 3057 C C . SER A 1 382 ? 69.419 99.127 -12.796 1.00 100.90 381 SER A C 1
ATOM 3058 O O . SER A 1 382 ? 68.482 99.436 -12.056 1.00 101.99 381 SER A O 1
ATOM 3061 N N . VAL A 1 383 ? 70.248 98.120 -12.528 1.00 99.37 382 VAL A N 1
ATOM 3062 C CA . VAL A 1 383 ? 69.981 97.133 -11.466 1.00 96.33 382 VAL A CA 1
ATOM 3063 C C . VAL A 1 383 ? 70.342 97.623 -10.051 1.00 91.94 382 VAL A C 1
ATOM 3064 O O . VAL A 1 383 ? 69.645 97.309 -9.080 1.00 89.37 382 VAL A O 1
ATOM 3068 N N . GLN A 1 384 ? 71.407 98.417 -9.957 1.00 89.47 383 GLN A N 1
ATOM 3069 C CA . GLN A 1 384 ? 71.868 98.996 -8.689 1.00 89.09 383 GLN A CA 1
ATOM 3070 C C . GLN A 1 384 ? 70.807 99.845 -7.981 1.00 89.24 383 GLN A C 1
ATOM 3071 O O . GLN A 1 384 ? 70.616 99.724 -6.762 1.00 87.86 383 GLN A O 1
ATOM 3077 N N . THR A 1 385 ? 70.117 100.674 -8.770 1.00 87.53 384 THR A N 1
ATOM 3078 C CA . THR A 1 385 ? 69.178 101.696 -8.285 1.00 83.59 384 THR A CA 1
ATOM 3079 C C . THR A 1 385 ? 67.917 101.144 -7.605 1.00 84.18 384 THR A C 1
ATOM 3080 O O . THR A 1 385 ? 67.321 101.820 -6.761 1.00 83.93 384 THR A O 1
ATOM 3084 N N . GLU A 1 386 ? 67.529 99.921 -7.971 1.00 82.89 385 GLU A N 1
ATOM 3085 C CA . GLU A 1 386 ? 66.165 99.429 -7.748 1.00 79.00 385 GLU A CA 1
ATOM 3086 C C . GLU A 1 386 ? 65.748 99.228 -6.300 1.00 72.77 385 GLU A C 1
ATOM 3087 O O . GLU A 1 386 ? 64.571 99.374 -5.983 1.00 70.04 385 GLU A O 1
ATOM 3093 N N . SER A 1 387 ? 66.703 98.934 -5.423 1.00 70.07 386 SER A N 1
ATOM 3094 C CA . SER A 1 387 ? 66.397 98.800 -3.994 1.00 73.66 386 SER A CA 1
ATOM 3095 C C . SER A 1 387 ? 66.069 100.148 -3.338 1.00 76.47 386 SER A C 1
ATOM 3096 O O . SER A 1 387 ? 65.389 100.200 -2.312 1.00 76.47 386 SER A O 1
ATOM 3099 N N . VAL A 1 388 ? 66.566 101.226 -3.941 1.00 77.10 387 VAL A N 1
ATOM 3100 C CA . VAL A 1 388 ? 66.337 102.589 -3.465 1.00 75.41 387 VAL A CA 1
ATOM 3101 C C . VAL A 1 388 ? 65.078 103.155 -4.128 1.00 72.89 387 VAL A C 1
ATOM 3102 O O . VAL A 1 388 ? 64.262 103.801 -3.462 1.00 70.68 387 VAL A O 1
ATOM 3106 N N . LYS A 1 389 ? 64.931 102.875 -5.431 1.00 68.85 388 LYS A N 1
ATOM 3107 C CA . LYS A 1 389 ? 63.811 103.321 -6.281 1.00 63.77 388 LYS A CA 1
ATOM 3108 C C . LYS A 1 389 ? 62.426 103.114 -5.661 1.00 63.40 388 LYS A C 1
ATOM 3109 O O . LYS A 1 389 ? 61.524 103.930 -5.851 1.00 61.69 388 LYS A O 1
ATOM 3115 N N . CYS A 1 390 ? 62.268 102.024 -4.918 1.00 64.03 389 CYS A N 1
ATOM 3116 C CA . CYS A 1 390 ? 61.006 101.730 -4.268 1.00 68.79 389 CYS A CA 1
ATOM 3117 C C . CYS A 1 390 ? 61.001 102.080 -2.785 1.00 65.04 389 CYS A C 1
ATOM 3118 O O . CYS A 1 390 ? 59.937 102.125 -2.171 1.00 68.42 389 CYS A O 1
ATOM 3121 N N . ILE A 1 391 ? 62.179 102.322 -2.210 1.00 63.86 390 ILE A N 1
ATOM 3122 C CA . ILE A 1 391 ? 62.274 102.893 -0.855 1.00 62.58 390 ILE A CA 1
ATOM 3123 C C . ILE A 1 391 ? 61.838 104.364 -0.931 1.00 60.00 390 ILE A C 1
ATOM 3124 O O . ILE A 1 391 ? 61.227 104.894 0.007 1.00 57.77 390 ILE A O 1
ATOM 3129 N N . VAL A 1 392 ? 62.135 104.992 -2.074 1.00 56.91 391 VAL A N 1
ATOM 3130 C CA . VAL A 1 392 ? 61.599 106.308 -2.439 1.00 53.36 391 VAL A CA 1
ATOM 3131 C C . VAL A 1 392 ? 60.069 106.235 -2.515 1.00 53.82 391 VAL A C 1
ATOM 3132 O O . VAL A 1 392 ? 59.379 106.958 -1.776 1.00 52.01 391 VAL A O 1
ATOM 3136 N N . ASN A 1 393 ? 59.559 105.335 -3.368 1.00 48.78 392 ASN A N 1
ATOM 3137 C CA . ASN A 1 393 ? 58.126 105.100 -3.515 1.00 42.22 392 ASN A CA 1
ATOM 3138 C C . ASN A 1 393 ? 57.413 104.857 -2.188 1.00 41.89 392 ASN A C 1
ATOM 3139 O O . ASN A 1 393 ? 56.335 105.404 -1.963 1.00 44.67 392 ASN A O 1
ATOM 3144 N N . ARG A 1 394 ? 58.031 104.079 -1.304 1.00 39.85 393 ARG A N 1
ATOM 3145 C CA . ARG A 1 394 ? 57.469 103.816 0.026 1.00 44.90 393 ARG A CA 1
ATOM 3146 C C . ARG A 1 394 ? 57.453 105.036 0.938 1.00 46.04 393 ARG A C 1
ATOM 3147 O O . ARG A 1 394 ? 56.543 105.186 1.754 1.00 46.36 393 ARG A O 1
ATOM 3155 N N . ALA A 1 395 ? 58.469 105.893 0.806 1.00 48.94 394 ALA A N 1
ATOM 3156 C CA . ALA A 1 395 ? 58.566 107.113 1.610 1.00 42.74 394 ALA A CA 1
ATOM 3157 C C . ALA A 1 395 ? 57.504 108.125 1.180 1.00 43.55 394 ALA A C 1
ATOM 3158 O O . ALA A 1 395 ? 56.797 108.675 2.035 1.00 37.31 394 ALA A O 1
ATOM 3160 N N . CYS A 1 396 ? 57.384 108.340 -0.139 1.00 41.75 395 CYS A N 1
ATOM 3161 C CA . CYS A 1 396 ? 56.346 109.202 -0.721 1.00 42.97 395 CYS A CA 1
ATOM 3162 C C . CYS A 1 396 ? 54.949 108.804 -0.243 1.00 50.03 395 CYS A C 1
ATOM 3163 O O . CYS A 1 396 ? 54.200 109.645 0.275 1.00 47.97 395 CYS A O 1
ATOM 3166 N N . GLU A 1 397 ? 54.633 107.514 -0.393 1.00 52.60 396 GLU A N 1
ATOM 3167 C CA . GLU A 1 397 ? 53.345 106.944 -0.008 1.00 52.91 396 GLU A CA 1
ATOM 3168 C C . GLU A 1 397 ? 53.104 107.014 1.490 1.00 47.71 396 GLU A C 1
ATOM 3169 O O . GLU A 1 397 ? 51.957 107.057 1.931 1.00 48.87 396 GLU A O 1
ATOM 3175 N N . PHE A 1 398 ? 54.183 107.020 2.263 1.00 42.51 397 PHE A N 1
ATOM 3176 C CA . PHE A 1 398 ? 54.082 107.178 3.705 1.00 43.02 397 PHE A CA 1
ATOM 3177 C C . PHE A 1 398 ? 53.590 108.580 4.075 1.00 46.37 397 PHE A C 1
ATOM 3178 O O . PHE A 1 398 ? 52.755 108.727 4.976 1.00 43.54 397 PHE A O 1
ATOM 3186 N N . GLU A 1 399 ? 54.116 109.593 3.380 1.00 48.13 398 GLU A N 1
ATOM 3187 C CA . GLU A 1 399 ? 53.749 110.995 3.626 1.00 45.49 398 GLU A CA 1
ATOM 3188 C C . GLU A 1 399 ? 52.264 111.205 3.374 1.00 41.95 398 GLU A C 1
ATOM 3189 O O . GLU A 1 399 ? 51.531 111.683 4.248 1.00 39.13 398 GLU A O 1
ATOM 3195 N N . ILE A 1 400 ? 51.851 110.795 2.179 1.00 33.70 399 ILE A N 1
ATOM 3196 C CA . ILE A 1 400 ? 50.463 110.771 1.744 1.00 39.25 399 ILE A CA 1
ATOM 3197 C C . ILE A 1 400 ? 49.537 110.068 2.740 1.00 40.18 399 ILE A C 1
ATOM 3198 O O . ILE A 1 400 ? 48.536 110.647 3.160 1.00 43.39 399 ILE A O 1
ATOM 3203 N N . LYS A 1 401 ? 49.897 108.848 3.137 1.00 43.25 400 LYS A N 1
ATOM 3204 C CA . LYS A 1 401 ? 49.065 108.044 4.040 1.00 43.03 400 LYS A CA 1
ATOM 3205 C C . LYS A 1 401 ? 49.009 108.555 5.469 1.00 40.17 400 LYS A C 1
ATOM 3206 O O . LYS A 1 401 ? 47.946 108.513 6.093 1.00 42.06 400 LYS A O 1
ATOM 3212 N N . ILE A 1 402 ? 50.129 109.052 5.992 1.00 37.46 401 ILE A N 1
ATOM 3213 C CA . ILE A 1 402 ? 50.102 109.617 7.343 1.00 36.07 401 ILE A CA 1
ATOM 3214 C C . ILE A 1 402 ? 49.294 110.921 7.356 1.00 42.92 401 ILE A C 1
ATOM 3215 O O . ILE A 1 402 ? 48.702 111.296 8.383 1.00 38.00 401 ILE A O 1
ATOM 3220 N N . SER A 1 403 ? 49.226 111.569 6.189 1.00 44.73 402 SER A N 1
ATOM 3221 C CA . SER A 1 403 ? 48.438 112.784 6.030 1.00 45.74 402 SER A CA 1
ATOM 3222 C C . SER A 1 403 ? 46.951 112.513 5.779 1.00 46.16 402 SER A C 1
ATOM 3223 O O . SER A 1 403 ? 46.126 113.405 6.008 1.00 41.57 402 SER A O 1
ATOM 3226 N N . ASN A 1 404 ? 46.622 111.293 5.326 1.00 46.12 403 ASN A N 1
ATOM 3227 C CA . ASN A 1 404 ? 45.225 110.833 5.172 1.00 46.50 403 ASN A CA 1
ATOM 3228 C C . ASN A 1 404 ? 44.679 110.086 6.385 1.00 47.38 403 ASN A C 1
ATOM 3229 O O . ASN A 1 404 ? 43.508 109.725 6.404 1.00 45.95 403 ASN A O 1
ATOM 3234 N N . LYS A 1 405 ? 45.527 109.845 7.384 1.00 49.14 404 LYS A N 1
ATOM 3235 C CA . LYS A 1 405 ? 45.168 108.977 8.512 1.00 52.76 404 LYS A CA 1
ATOM 3236 C C . LYS A 1 405 ? 44.073 109.559 9.419 1.00 52.75 404 LYS A C 1
ATOM 3237 O O . LYS A 1 405 ? 43.301 108.812 10.023 1.00 54.62 404 LYS A O 1
ATOM 3243 N N . VAL A 1 406 ? 44.015 110.885 9.518 1.00 49.43 405 VAL A N 1
ATOM 3244 C CA . VAL A 1 406 ? 42.896 111.549 10.186 1.00 49.55 405 VAL A CA 1
ATOM 3245 C C . VAL A 1 406 ? 42.225 112.562 9.244 1.00 51.84 405 VAL A C 1
ATOM 3246 O O . VAL A 1 406 ? 42.607 112.672 8.068 1.00 52.39 405 VAL A O 1
ATOM 3250 N N . THR A 1 407 ? 41.214 113.269 9.755 1.00 49.81 406 THR A N 1
ATOM 3251 C CA . THR A 1 407 ? 40.528 114.308 8.994 1.00 50.16 406 THR A CA 1
ATOM 3252 C C . THR A 1 407 ? 41.529 115.414 8.721 1.00 44.78 406 THR A C 1
ATOM 3253 O O . THR A 1 407 ? 42.113 115.967 9.659 1.00 37.15 406 THR A O 1
ATOM 3257 N N . ASN A 1 408 ? 41.741 115.700 7.437 1.00 35.69 407 ASN A N 1
ATOM 3258 C CA . ASN A 1 408 ? 42.754 116.672 7.009 1.00 38.29 407 ASN A CA 1
ATOM 3259 C C . ASN A 1 408 ? 42.391 117.397 5.691 1.00 35.74 407 ASN A C 1
ATOM 3260 O O . ASN A 1 408 ? 42.950 117.085 4.634 1.00 33.47 407 ASN A O 1
ATOM 3265 N N . PRO A 1 409 ? 41.457 118.374 5.763 1.00 36.80 408 PRO A N 1
ATOM 3266 C CA . PRO A 1 409 ? 40.945 119.095 4.588 1.00 35.91 408 PRO A CA 1
ATOM 3267 C C . PRO A 1 409 ? 42.027 119.926 3.902 1.00 35.45 408 PRO A C 1
ATOM 3268 O O . PRO A 1 409 ? 42.046 120.032 2.672 1.00 34.03 408 PRO A O 1
ATOM 3272 N N . PHE A 1 410 ? 42.925 120.488 4.707 1.00 33.75 409 PHE A N 1
ATOM 3273 C CA . PHE A 1 410 ? 43.994 121.336 4.211 1.00 34.26 409 PHE A CA 1
ATOM 3274 C C . PHE A 1 410 ? 45.079 120.561 3.476 1.00 34.33 409 PHE A C 1
ATOM 3275 O O . PHE A 1 410 ? 45.748 121.108 2.599 1.00 37.01 409 PHE A O 1
ATOM 3283 N N . GLY A 1 411 ? 45.222 119.280 3.809 1.00 36.10 410 GLY A N 1
ATOM 3284 C CA . GLY A 1 411 ? 46.287 118.459 3.253 1.00 33.79 410 GLY A CA 1
ATOM 3285 C C . GLY A 1 411 ? 47.630 118.873 3.831 1.00 34.63 410 GLY A C 1
ATOM 3286 O O . GLY A 1 411 ? 48.661 118.780 3.154 1.00 36.55 410 GLY A O 1
ATOM 3287 N N . TYR A 1 412 ? 47.600 119.354 5.079 1.00 33.68 411 TYR A N 1
ATOM 3288 C CA . TYR A 1 412 ? 48.798 119.702 5.822 1.00 34.88 411 TYR A CA 1
ATOM 3289 C C . TYR A 1 412 ? 49.581 118.420 6.005 1.00 37.93 411 TYR A C 1
ATOM 3290 O O . TYR A 1 412 ? 49.028 117.438 6.497 1.00 37.80 411 TYR A O 1
ATOM 3299 N N . PRO A 1 413 ? 50.865 118.420 5.601 1.00 40.56 412 PRO A N 1
ATOM 3300 C CA . PRO A 1 413 ? 51.671 117.204 5.691 1.00 40.34 412 PRO A CA 1
ATOM 3301 C C . PRO A 1 413 ? 51.879 116.786 7.146 1.00 41.14 412 PRO A C 1
ATOM 3302 O O . PRO A 1 413 ? 52.391 117.555 7.969 1.00 40.04 412 PRO A O 1
ATOM 3306 N N . ARG A 1 414 ? 51.417 115.581 7.452 1.00 43.66 413 ARG A N 1
ATOM 3307 C CA . ARG A 1 414 ? 51.478 115.056 8.803 1.00 41.48 413 ARG A CA 1
ATOM 3308 C C . ARG A 1 414 ? 52.761 114.269 8.979 1.00 42.03 413 ARG A C 1
ATOM 3309 O O . ARG A 1 414 ? 53.476 113.986 8.010 1.00 42.42 413 ARG A O 1
ATOM 3317 N N . GLN A 1 415 ? 53.054 113.923 10.220 1.00 43.37 414 GLN A N 1
ATOM 3318 C CA . GLN A 1 415 ? 54.349 113.360 10.563 1.00 50.64 414 GLN A CA 1
ATOM 3319 C C . GLN A 1 415 ? 54.238 112.405 11.753 1.00 52.88 414 GLN A C 1
ATOM 3320 O O . GLN A 1 415 ? 53.244 112.427 12.492 1.00 49.56 414 GLN A O 1
ATOM 3326 N N . TYR A 1 416 ? 55.254 111.554 11.900 1.00 51.03 415 TYR A N 1
ATOM 3327 C CA . TYR A 1 416 ? 55.364 110.607 13.006 1.00 48.25 415 TYR A CA 1
ATOM 3328 C C . TYR A 1 416 ? 56.325 111.194 14.048 1.00 44.39 415 TYR A C 1
ATOM 3329 O O . TYR A 1 416 ? 57.521 111.338 13.793 1.00 38.81 415 TYR A O 1
ATOM 3338 N N . VAL A 1 417 ? 55.783 111.566 15.205 1.00 44.21 416 VAL A N 1
ATOM 3339 C CA . VAL A 1 417 ? 56.554 112.276 16.226 1.00 49.05 416 VAL A CA 1
ATOM 3340 C C . VAL A 1 417 ? 56.687 111.469 17.516 1.00 55.55 416 VAL A C 1
ATOM 3341 O O . VAL A 1 417 ? 55.992 110.469 17.703 1.00 59.84 416 VAL A O 1
ATOM 3345 N N . LYS A 1 418 ? 57.588 111.910 18.393 1.00 56.26 417 LYS A N 1
ATOM 3346 C CA . LYS A 1 418 ? 57.752 111.329 19.715 1.00 56.11 417 LYS A CA 1
ATOM 3347 C C . LYS A 1 418 ? 58.327 112.382 20.640 1.00 55.28 417 LYS A C 1
ATOM 3348 O O . LYS A 1 418 ? 59.313 113.038 20.312 1.00 56.20 417 LYS A O 1
ATOM 3354 N N . GLY A 1 419 ? 57.707 112.543 21.798 1.00 55.59 418 GLY A N 1
ATOM 3355 C CA . GLY A 1 419 ? 58.293 113.349 22.847 1.00 58.88 418 GLY A CA 1
ATOM 3356 C C . GLY A 1 419 ? 59.257 112.535 23.691 1.00 63.84 418 GLY A C 1
ATOM 3357 O O . GLY A 1 419 ? 59.223 111.299 23.672 1.00 64.00 418 GLY A O 1
ATOM 3358 N N . VAL A 1 420 ? 60.134 113.227 24.416 1.00 67.83 419 VAL A N 1
ATOM 3359 C CA . VAL A 1 420 ? 60.914 112.602 25.483 1.00 70.09 419 VAL A CA 1
ATOM 3360 C C . VAL A 1 420 ? 59.928 112.161 26.583 1.00 71.30 419 VAL A C 1
ATOM 3361 O O . VAL A 1 420 ? 59.088 112.955 27.018 1.00 70.44 419 VAL A O 1
ATOM 3365 N N . ASN A 1 421 ? 60.000 110.881 26.963 1.00 74.21 420 ASN A N 1
ATOM 3366 C CA . ASN A 1 421 ? 59.096 110.246 27.956 1.00 79.64 420 ASN A CA 1
ATOM 3367 C C . ASN A 1 421 ? 57.630 110.102 27.526 1.00 79.93 420 ASN A C 1
ATOM 3368 O O . ASN A 1 421 ? 56.734 110.000 28.370 1.00 81.05 420 ASN A O 1
ATOM 3373 N N . GLU A 1 422 ? 57.392 110.110 26.219 1.00 79.33 421 GLU A N 1
ATOM 3374 C CA . GLU A 1 422 ? 56.074 109.824 25.664 1.00 79.56 421 GLU A CA 1
ATOM 3375 C C . GLU A 1 422 ? 56.273 108.745 24.634 1.00 74.68 421 GLU A C 1
ATOM 3376 O O . GLU A 1 422 ? 57.374 108.587 24.104 1.00 72.78 421 GLU A O 1
ATOM 3382 N N . SER A 1 423 ? 55.205 108.014 24.333 1.00 72.20 422 SER A N 1
ATOM 3383 C CA . SER A 1 423 ? 55.232 107.056 23.232 1.00 67.55 422 SER A CA 1
ATOM 3384 C C . SER A 1 423 ? 55.011 107.766 21.894 1.00 62.28 422 SER A C 1
ATOM 3385 O O . SER A 1 423 ? 54.483 108.882 21.848 1.00 59.08 422 SER A O 1
ATOM 3388 N N . LYS A 1 424 ? 55.445 107.112 20.821 1.00 58.37 423 LYS A N 1
ATOM 3389 C CA . LYS A 1 424 ? 55.268 107.597 19.457 1.00 58.79 423 LYS A CA 1
ATOM 3390 C C . LYS A 1 424 ? 53.801 107.826 19.086 1.00 60.30 423 LYS A C 1
ATOM 3391 O O . LYS A 1 424 ? 52.916 107.092 19.534 1.00 60.30 423 LYS A O 1
ATOM 3397 N N . ARG A 1 425 ? 53.570 108.853 18.268 1.00 59.50 424 ARG A N 1
ATOM 3398 C CA . ARG A 1 425 ? 52.244 109.199 17.750 1.00 53.73 424 ARG A CA 1
ATOM 3399 C C . ARG A 1 425 ? 52.348 109.871 16.386 1.00 50.67 424 ARG A C 1
ATOM 3400 O O . ARG A 1 425 ? 53.336 110.546 16.100 1.00 48.44 424 ARG A O 1
ATOM 3408 N N . ASP A 1 426 ? 51.338 109.672 15.541 1.00 49.34 425 ASP A N 1
ATOM 3409 C CA . ASP A 1 426 ? 51.181 110.517 14.355 1.00 49.51 425 ASP A CA 1
ATOM 3410 C C . ASP A 1 426 ? 50.613 111.876 14.783 1.00 47.05 425 ASP A C 1
ATOM 3411 O O . ASP A 1 426 ? 49.841 111.967 15.746 1.00 43.21 425 ASP A O 1
ATOM 3416 N N . ALA A 1 427 ? 51.037 112.932 14.094 1.00 46.50 426 ALA A N 1
ATOM 3417 C CA . ALA A 1 427 ? 50.613 114.298 14.409 1.00 41.36 426 ALA A CA 1
ATOM 3418 C C . ALA A 1 427 ? 50.658 115.170 13.166 1.00 39.86 426 ALA A C 1
ATOM 3419 O O . ALA A 1 427 ? 51.277 114.802 12.161 1.00 40.75 426 ALA A O 1
ATOM 3421 N N . PHE A 1 428 ? 49.983 116.313 13.236 1.00 36.66 427 PHE A N 1
ATOM 3422 C CA . PHE A 1 428 ? 50.153 117.368 12.253 1.00 37.96 427 PHE A CA 1
ATOM 3423 C C . PHE A 1 428 ? 51.517 118.044 12.462 1.00 37.93 427 PHE A C 1
ATOM 3424 O O . PHE A 1 428 ? 52.316 118.164 11.527 1.00 38.61 427 PHE A O 1
ATOM 3432 N N . PHE A 1 429 ? 51.781 118.441 13.705 1.00 38.72 428 PHE A N 1
ATOM 3433 C CA . PHE A 1 429 ? 52.917 119.293 14.035 1.00 41.78 428 PHE A CA 1
ATOM 3434 C C . PHE A 1 429 ? 53.985 118.554 14.851 1.00 41.57 428 PHE A C 1
ATOM 3435 O O . PHE A 1 429 ? 53.708 117.499 15.433 1.00 39.63 428 PHE A O 1
ATOM 3443 N N . VAL A 1 430 ? 55.198 119.113 14.875 1.00 41.75 429 VAL A N 1
ATOM 3444 C CA . VAL A 1 430 ? 56.318 118.593 15.682 1.00 41.31 429 VAL A CA 1
ATOM 3445 C C . VAL A 1 430 ? 56.046 118.615 17.203 1.00 43.30 429 VAL A C 1
ATOM 3446 O O . VAL A 1 430 ? 55.275 119.452 17.696 1.00 41.97 429 VAL A O 1
ATOM 3450 N N . ALA A 1 431 ? 56.671 117.680 17.927 1.00 42.80 430 ALA A N 1
ATOM 3451 C CA . ALA A 1 431 ? 56.465 117.538 19.370 1.00 41.14 430 ALA A CA 1
ATOM 3452 C C . ALA A 1 431 ? 57.184 118.636 20.132 1.00 44.14 430 ALA A C 1
ATOM 3453 O O . ALA A 1 431 ? 58.326 118.974 19.822 1.00 45.30 430 ALA A O 1
ATOM 3455 N N . HIS A 1 432 ? 56.500 119.181 21.132 1.00 44.77 431 HIS A N 1
ATOM 3456 C CA . HIS A 1 432 ? 56.984 120.320 21.902 1.00 47.28 431 HIS A CA 1
ATOM 3457 C C . HIS A 1 432 ? 58.004 119.908 22.953 1.00 53.04 431 HIS A C 1
ATOM 3458 O O . HIS A 1 432 ? 58.948 120.646 23.236 1.00 52.25 431 HIS A O 1
ATOM 3465 N N . ASN A 1 433 ? 57.798 118.731 23.535 1.00 56.97 432 ASN A N 1
ATOM 3466 C CA . ASN A 1 433 ? 58.691 118.208 24.551 1.00 61.28 432 ASN A CA 1
ATOM 3467 C C . ASN A 1 433 ? 59.719 117.261 23.927 1.00 59.44 432 ASN A C 1
ATOM 3468 O O . ASN A 1 433 ? 59.519 116.050 23.881 1.00 56.23 432 ASN A O 1
ATOM 3473 N N . ASN A 1 434 ? 60.812 117.821 23.417 1.00 60.54 433 ASN A N 1
ATOM 3474 C CA . ASN A 1 434 ? 61.852 117.006 22.786 1.00 61.80 433 ASN A CA 1
ATOM 3475 C C . ASN A 1 434 ? 63.216 117.145 23.466 1.00 61.21 433 ASN A C 1
ATOM 3476 O O . ASN A 1 434 ? 63.312 117.661 24.585 1.00 62.51 433 ASN A O 1
ATOM 3481 N N . GLU A 1 435 ? 64.261 116.699 22.772 1.00 60.59 434 GLU A N 1
ATOM 3482 C CA . GLU A 1 435 ? 65.621 116.626 23.317 1.00 62.53 434 GLU A CA 1
ATOM 3483 C C . GLU A 1 435 ? 66.310 117.987 23.485 1.00 61.22 434 GLU A C 1
ATOM 3484 O O . GLU A 1 435 ? 67.458 118.048 23.931 1.00 62.75 434 GLU A O 1
ATOM 3490 N N . SER A 1 436 ? 65.611 119.064 23.130 1.00 59.95 435 SER A N 1
ATOM 3491 C CA . SER A 1 436 ? 66.121 120.424 23.297 1.00 58.48 435 SER A CA 1
ATOM 3492 C C . SER A 1 436 ? 65.713 121.022 24.643 1.00 56.46 435 SER A C 1
ATOM 3493 O O . SER A 1 436 ? 66.491 121.744 25.271 1.00 54.88 435 SER A O 1
ATOM 3496 N N . GLY A 1 437 ? 64.487 120.732 25.066 1.00 55.80 436 GLY A N 1
ATOM 3497 C CA . GLY A 1 437 ? 63.967 121.246 26.332 1.00 61.69 436 GLY A CA 1
ATOM 3498 C C . GLY A 1 437 ? 63.285 122.596 26.210 1.00 62.04 436 GLY A C 1
ATOM 3499 O O . GLY A 1 437 ? 62.956 123.221 27.228 1.00 62.78 436 GLY A O 1
ATOM 3500 N N . TYR A 1 438 ? 63.081 123.039 24.963 1.00 61.72 437 TYR A N 1
ATOM 3501 C CA . TYR A 1 438 ? 62.384 124.299 24.656 1.00 57.68 437 TYR A CA 1
ATOM 3502 C C . TYR A 1 438 ? 61.904 124.405 23.198 1.00 52.23 437 TYR A C 1
ATOM 3503 O O . TYR A 1 438 ? 60.864 125.003 22.932 1.00 52.43 437 TYR A O 1
ATOM 3512 N N . TRP A 1 439 ? 62.659 123.829 22.266 1.00 46.45 438 TRP A N 1
ATOM 3513 C CA . TRP A 1 439 ? 62.575 124.238 20.861 1.00 44.08 438 TRP A CA 1
ATOM 3514 C C . TRP A 1 439 ? 61.499 123.567 20.027 1.00 46.55 438 TRP A C 1
ATOM 3515 O O . TRP A 1 439 ? 61.517 122.348 19.813 1.00 49.22 438 TRP A O 1
ATOM 3526 N N . TRP A 1 440 ? 60.582 124.396 19.535 1.00 48.71 439 TRP A N 1
ATOM 3527 C CA . TRP A 1 440 ? 59.606 124.033 18.498 1.00 45.39 439 TRP A CA 1
ATOM 3528 C C . TRP A 1 440 ? 59.071 125.339 17.914 1.00 44.49 439 TRP A C 1
ATOM 3529 O O . TRP A 1 440 ? 58.994 126.354 18.616 1.00 44.20 439 TRP A O 1
ATOM 3540 N N . GLN A 1 441 ? 58.701 125.312 16.637 1.00 40.51 440 GLN A N 1
ATOM 3541 C CA . GLN A 1 441 ? 58.190 126.506 15.958 1.00 40.34 440 GLN A CA 1
ATOM 3542 C C . GLN A 1 441 ? 57.390 126.165 14.701 1.00 39.77 440 GLN A C 1
ATOM 3543 O O . GLN A 1 441 ? 57.282 124.995 14.311 1.00 42.42 440 GLN A O 1
ATOM 3549 N N . GLY A 1 442 ? 56.835 127.193 14.064 1.00 33.26 441 GLY A N 1
ATOM 3550 C CA . GLY A 1 442 ? 56.150 127.018 12.787 1.00 35.49 441 GLY A CA 1
ATOM 3551 C C . GLY A 1 442 ? 57.036 126.287 11.793 1.00 33.18 441 GLY A C 1
ATOM 3552 O O . GLY A 1 442 ? 58.272 126.350 11.885 1.00 30.49 441 GLY A O 1
ATOM 3553 N N . GLU A 1 443 ? 56.410 125.594 10.848 1.00 27.48 442 GLU A N 1
ATOM 3554 C CA . GLU A 1 443 ? 57.129 124.645 10.015 1.00 29.01 442 GLU A CA 1
ATOM 3555 C C . GLU A 1 443 ? 57.102 124.984 8.539 1.00 29.61 442 GLU A C 1
ATOM 3556 O O . GLU A 1 443 ? 57.068 124.076 7.712 1.00 31.83 442 GLU A O 1
ATOM 3562 N N . ASN A 1 444 ? 57.133 126.269 8.192 1.00 32.07 443 ASN A N 1
ATOM 3563 C CA . ASN A 1 444 ? 57.025 126.651 6.773 1.00 30.89 443 ASN A CA 1
ATOM 3564 C C . ASN A 1 444 ? 58.134 126.119 5.868 1.00 33.33 443 ASN A C 1
ATOM 3565 O O . ASN A 1 444 ? 57.879 125.811 4.699 1.00 33.65 443 ASN A O 1
ATOM 3570 N N . ALA A 1 445 ? 59.353 126.020 6.402 1.00 34.35 444 ALA A N 1
ATOM 3571 C CA . ALA A 1 445 ? 60.486 125.425 5.675 1.00 34.62 444 ALA A CA 1
ATOM 3572 C C . ALA A 1 445 ? 60.242 123.938 5.422 1.00 35.17 444 ALA A C 1
ATOM 3573 O O . ALA A 1 445 ? 60.481 123.438 4.312 1.00 29.04 444 ALA A O 1
ATOM 3575 N N . ARG A 1 446 ? 59.758 123.241 6.458 1.00 34.48 445 ARG A N 1
ATOM 3576 C CA . ARG A 1 446 ? 59.423 121.819 6.346 1.00 34.56 445 ARG A CA 1
ATOM 3577 C C . ARG A 1 446 ? 58.486 121.606 5.156 1.00 32.49 445 ARG A C 1
ATOM 3578 O O . ARG A 1 446 ? 58.754 120.776 4.287 1.00 30.23 445 ARG A O 1
ATOM 3586 N N . LEU A 1 447 ? 57.433 122.418 5.106 1.00 29.27 446 LEU A N 1
ATOM 3587 C CA . LEU A 1 447 ? 56.423 122.370 4.054 1.00 29.13 446 LEU A CA 1
ATOM 3588 C C . LEU A 1 447 ? 56.973 122.692 2.674 1.00 26.14 446 LEU A C 1
ATOM 3589 O O . LEU A 1 447 ? 56.558 122.085 1.689 1.00 24.85 446 LEU A O 1
ATOM 3594 N N . GLY A 1 448 ? 57.896 123.650 2.618 1.00 26.81 447 GLY A N 1
ATOM 3595 C CA . GLY A 1 448 ? 58.624 123.978 1.396 1.00 27.78 447 GLY A CA 1
ATOM 3596 C C . GLY A 1 448 ? 59.473 122.815 0.904 1.00 31.17 447 GLY A C 1
ATOM 3597 O O . GLY A 1 448 ? 59.516 122.543 -0.301 1.00 22.69 447 GLY A O 1
ATOM 3598 N N . SER A 1 449 ? 60.136 122.131 1.840 1.00 28.91 448 SER A N 1
ATOM 3599 C CA . SER A 1 449 ? 60.942 120.941 1.519 1.00 36.56 448 SER A CA 1
ATOM 3600 C C . SER A 1 449 ? 60.100 119.746 1.084 1.00 36.65 448 SER A C 1
ATOM 3601 O O . SER A 1 449 ? 60.511 119.002 0.196 1.00 40.72 448 SER A O 1
ATOM 3604 N N . LEU A 1 450 ? 58.934 119.573 1.709 1.00 35.64 449 LEU A N 1
ATOM 3605 C CA . LEU A 1 450 ? 58.029 118.464 1.386 1.00 32.78 449 LEU A CA 1
ATOM 3606 C C . LEU A 1 450 ? 57.389 118.672 0.022 1.00 32.14 449 LEU A C 1
ATOM 3607 O O . LEU A 1 450 ? 57.237 117.724 -0.747 1.00 34.56 449 LEU A O 1
ATOM 3612 N N . ALA A 1 451 ? 57.053 119.922 -0.284 1.00 32.34 450 ALA A N 1
ATOM 3613 C CA . ALA A 1 451 ? 56.573 120.285 -1.616 1.00 31.99 450 ALA A CA 1
ATOM 3614 C C . ALA A 1 451 ? 57.646 120.025 -2.672 1.00 33.07 450 ALA A C 1
ATOM 3615 O O . ALA A 1 451 ? 57.361 119.472 -3.735 1.00 24.32 450 ALA A O 1
ATOM 3617 N N . THR A 1 452 ? 58.878 120.422 -2.350 1.00 34.74 451 THR A N 1
ATOM 3618 C CA . THR A 1 452 ? 60.029 120.191 -3.217 1.00 39.25 451 THR A CA 1
ATOM 3619 C C . THR A 1 452 ? 60.208 118.691 -3.459 1.00 37.56 451 THR A C 1
ATOM 3620 O O . THR A 1 452 ? 60.262 118.262 -4.620 1.00 33.69 451 THR A O 1
ATOM 3624 N N . MET A 1 453 ? 60.275 117.925 -2.359 1.00 32.94 452 MET A N 1
ATOM 3625 C CA . MET A 1 453 ? 60.328 116.456 -2.378 1.00 35.94 452 MET A CA 1
ATOM 3626 C C . MET A 1 453 ? 59.301 115.912 -3.342 1.00 37.82 452 MET A C 1
ATOM 3627 O O . MET A 1 453 ? 59.658 115.247 -4.314 1.00 41.97 452 MET A O 1
ATOM 3632 N N . ALA A 1 454 ? 58.038 116.256 -3.099 1.00 36.52 453 ALA A N 1
ATOM 3633 C CA . ALA A 1 454 ? 56.932 115.771 -3.910 1.00 35.42 453 ALA A CA 1
ATOM 3634 C C . ALA A 1 454 ? 57.070 116.081 -5.401 1.00 37.41 453 ALA A C 1
ATOM 3635 O O . ALA A 1 454 ? 56.618 115.307 -6.233 1.00 41.37 453 ALA A O 1
ATOM 3637 N N . TYR A 1 455 ? 57.699 117.202 -5.740 1.00 41.31 454 TYR A N 1
ATOM 3638 C CA . TYR A 1 455 ? 57.866 117.569 -7.140 1.00 43.81 454 TYR A CA 1
ATOM 3639 C C . TYR A 1 455 ? 59.048 116.844 -7.760 1.00 46.20 454 TYR A C 1
ATOM 3640 O O . TYR A 1 455 ? 58.999 116.440 -8.926 1.00 46.98 454 TYR A O 1
ATOM 3649 N N . LEU A 1 456 ? 60.097 116.668 -6.962 1.00 47.66 455 LEU A N 1
ATOM 3650 C CA . LEU A 1 456 ? 61.370 116.143 -7.453 1.00 48.58 455 LEU A CA 1
ATOM 3651 C C . LEU A 1 456 ? 61.457 114.616 -7.444 1.00 50.26 455 LEU A C 1
ATOM 3652 O O . LEU A 1 456 ? 62.312 114.041 -8.124 1.00 51.72 455 LEU A O 1
ATOM 3657 N N . ALA A 1 457 ? 60.575 113.973 -6.675 1.00 47.17 456 ALA A N 1
ATOM 3658 C CA . ALA A 1 457 ? 60.512 112.517 -6.614 1.00 43.02 456 ALA A CA 1
ATOM 3659 C C . ALA A 1 457 ? 59.682 111.957 -7.754 1.00 45.98 456 ALA A C 1
ATOM 3660 O O . ALA A 1 457 ? 59.744 110.763 -8.038 1.00 50.03 456 ALA A O 1
ATOM 3662 N N . GLN A 1 458 ? 58.932 112.828 -8.420 1.00 49.78 457 GLN A N 1
ATOM 3663 C CA . GLN A 1 458 ? 58.000 112.411 -9.472 1.00 52.09 457 GLN A CA 1
ATOM 3664 C C . GLN A 1 458 ? 58.555 111.620 -10.675 1.00 54.17 457 GLN A C 1
ATOM 3665 O O . GLN A 1 458 ? 57.863 110.720 -11.153 1.00 55.49 457 GLN A O 1
ATOM 3671 N N . PRO A 1 459 ? 59.779 111.947 -11.170 1.00 57.75 458 PRO A N 1
ATOM 3672 C CA . PRO A 1 459 ? 60.355 111.061 -12.197 1.00 61.65 458 PRO A CA 1
ATOM 3673 C C . PRO A 1 459 ? 60.680 109.643 -11.703 1.00 62.85 458 PRO A C 1
ATOM 3674 O O . PRO A 1 459 ? 60.662 108.706 -12.493 1.00 61.56 458 PRO A O 1
ATOM 3678 N N . HIS A 1 460 ? 60.950 109.491 -10.410 1.00 65.61 459 HIS A N 1
ATOM 3679 C CA . HIS A 1 460 ? 61.294 108.186 -9.838 1.00 67.19 459 HIS A CA 1
ATOM 3680 C C . HIS A 1 460 ? 60.094 107.406 -9.266 1.00 68.04 459 HIS A C 1
ATOM 3681 O O . HIS A 1 460 ? 60.278 106.372 -8.614 1.00 69.21 459 HIS A O 1
ATOM 3688 N N . ILE A 1 461 ? 58.878 107.901 -9.516 1.00 68.50 460 ILE A N 1
ATOM 3689 C CA . ILE A 1 461 ? 57.644 107.211 -9.109 1.00 65.52 460 ILE A CA 1
ATOM 3690 C C . ILE A 1 461 ? 57.048 106.491 -10.315 1.00 68.90 460 ILE A C 1
ATOM 3691 O O . ILE A 1 461 ? 56.920 107.077 -11.400 1.00 65.98 460 ILE A O 1
ATOM 3696 N N . ALA A 1 462 ? 56.705 105.218 -10.111 1.00 72.55 461 ALA A N 1
ATOM 3697 C CA . ALA A 1 462 ? 56.199 104.348 -11.168 1.00 74.95 461 ALA A CA 1
ATOM 3698 C C . ALA A 1 462 ? 54.771 104.710 -11.561 1.00 75.46 461 ALA A C 1
ATOM 3699 O O . ALA A 1 462 ? 54.499 105.063 -12.717 1.00 73.13 461 ALA A O 1
ATOM 3701 N N . SER A 1 463 ? 53.879 104.635 -10.576 1.00 77.26 462 SER A N 1
ATOM 3702 C CA . SER A 1 463 ? 52.443 104.803 -10.773 1.00 79.25 462 SER A CA 1
ATOM 3703 C C . SER A 1 463 ? 52.078 106.254 -11.101 1.00 79.10 462 SER A C 1
ATOM 3704 O O . SER A 1 463 ? 52.552 107.183 -10.441 1.00 80.63 462 SER A O 1
ATOM 3707 N N . GLN A 1 464 ? 51.245 106.447 -12.122 1.00 76.43 463 GLN A N 1
ATOM 3708 C CA . GLN A 1 464 ? 50.738 107.780 -12.447 1.00 75.95 463 GLN A CA 1
ATOM 3709 C C . GLN A 1 464 ? 49.722 108.246 -11.400 1.00 75.27 463 GLN A C 1
ATOM 3710 O O . GLN A 1 464 ? 49.572 109.442 -11.157 1.00 74.89 463 GLN A O 1
ATOM 3716 N N . GLU A 1 465 ? 49.035 107.277 -10.801 1.00 76.42 464 GLU A N 1
ATOM 3717 C CA . GLU A 1 465 ? 48.157 107.468 -9.650 1.00 77.98 464 GLU A CA 1
ATOM 3718 C C . GLU A 1 465 ? 48.855 108.198 -8.487 1.00 76.32 464 GLU A C 1
ATOM 3719 O O . GLU A 1 465 ? 48.327 109.181 -7.959 1.00 76.39 464 GLU A O 1
ATOM 3725 N N . ILE A 1 466 ? 50.038 107.714 -8.107 1.00 72.91 465 ILE A N 1
ATOM 3726 C CA . ILE A 1 466 ? 50.771 108.233 -6.947 1.00 71.93 465 ILE A CA 1
ATOM 3727 C C . ILE A 1 466 ? 51.415 109.584 -7.278 1.00 66.46 465 ILE A C 1
ATOM 3728 O O . ILE A 1 466 ? 51.516 110.461 -6.416 1.00 64.63 465 ILE A O 1
ATOM 3733 N N . GLN A 1 467 ? 51.813 109.750 -8.537 1.00 61.64 466 GLN A N 1
ATOM 3734 C CA . GLN A 1 467 ? 52.334 111.017 -9.034 1.00 55.77 466 GLN A CA 1
ATOM 3735 C C . GLN A 1 467 ? 51.356 112.175 -8.801 1.00 56.53 466 GLN A C 1
ATOM 3736 O O . GLN A 1 467 ? 51.729 113.200 -8.234 1.00 57.35 466 GLN A O 1
ATOM 3742 N N . GLN A 1 468 ? 50.102 111.992 -9.208 1.00 53.32 467 GLN A N 1
ATOM 3743 C CA . GLN A 1 468 ? 49.090 113.033 -9.069 1.00 52.08 467 GLN A CA 1
ATOM 3744 C C . GLN A 1 468 ? 48.661 113.267 -7.630 1.00 50.85 467 GLN A C 1
ATOM 3745 O O . GLN A 1 468 ? 48.148 114.333 -7.317 1.00 55.47 467 GLN A O 1
ATOM 3751 N N . GLN A 1 469 ? 48.873 112.281 -6.762 1.00 49.72 468 GLN A N 1
ATOM 3752 C CA . GLN A 1 469 ? 48.657 112.462 -5.331 1.00 56.01 468 GLN A CA 1
ATOM 3753 C C . GLN A 1 469 ? 49.732 113.378 -4.769 1.00 52.48 468 GLN A C 1
ATOM 3754 O O . GLN A 1 469 ? 49.474 114.143 -3.837 1.00 53.43 468 GLN A O 1
ATOM 3760 N N . LEU A 1 470 ? 50.938 113.273 -5.337 1.00 48.34 469 LEU A N 1
ATOM 3761 C CA . LEU A 1 470 ? 52.080 114.101 -4.941 1.00 42.02 469 LEU A CA 1
ATOM 3762 C C . LEU A 1 470 ? 51.921 115.544 -5.409 1.00 41.66 469 LEU A C 1
ATOM 3763 O O . LEU A 1 470 ? 52.287 116.469 -4.676 1.00 42.03 469 LEU A O 1
ATOM 3768 N N . SER A 1 471 ? 51.369 115.725 -6.615 1.00 37.09 470 SER A N 1
ATOM 3769 C CA . SER A 1 471 ? 50.990 117.049 -7.113 1.00 36.56 470 SER A CA 1
ATOM 3770 C C . SER A 1 471 ? 49.980 117.740 -6.189 1.00 36.78 470 SER A C 1
ATOM 3771 O O . SER A 1 471 ? 50.086 118.946 -5.954 1.00 38.59 470 SER A O 1
ATOM 3774 N N . VAL A 1 472 ? 49.022 116.973 -5.666 1.00 32.16 471 VAL A N 1
ATOM 3775 C CA . VAL A 1 472 ? 48.076 117.475 -4.661 1.00 32.66 471 VAL A CA 1
ATOM 3776 C C . VAL A 1 472 ? 48.789 117.785 -3.348 1.00 33.66 471 VAL A C 1
ATOM 3777 O O . VAL A 1 472 ? 48.598 118.864 -2.785 1.00 35.09 471 VAL A O 1
ATOM 3781 N N . PHE A 1 473 ? 49.617 116.842 -2.889 1.00 33.62 472 PHE A N 1
ATOM 3782 C CA . PHE A 1 473 ? 50.370 116.948 -1.626 1.00 35.08 472 PHE A CA 1
ATOM 3783 C C . PHE A 1 473 ? 51.175 118.256 -1.543 1.00 38.88 472 PHE A C 1
ATOM 3784 O O . PHE A 1 473 ? 51.107 118.990 -0.538 1.00 32.64 472 PHE A O 1
ATOM 3792 N N . ALA A 1 474 ? 51.912 118.520 -2.626 1.00 36.30 473 ALA A N 1
ATOM 3793 C CA . ALA A 1 474 ? 52.807 119.661 -2.772 1.00 34.68 473 ALA A CA 1
ATOM 3794 C C . ALA A 1 474 ? 52.068 121.001 -2.805 1.00 36.82 473 ALA A C 1
ATOM 3795 O O . ALA A 1 474 ? 52.420 121.929 -2.065 1.00 34.62 473 ALA A O 1
ATOM 3797 N N . GLN A 1 475 ? 51.061 121.089 -3.676 1.00 37.00 474 GLN A N 1
ATOM 3798 C CA . GLN A 1 475 ? 50.185 122.253 -3.764 1.00 36.81 474 GLN A CA 1
ATOM 3799 C C . GLN A 1 475 ? 49.523 122.572 -2.419 1.00 35.07 474 GLN A C 1
ATOM 3800 O O . GLN A 1 475 ? 49.465 123.730 -2.023 1.00 38.21 474 GLN A O 1
ATOM 3806 N N . ASP A 1 476 ? 49.051 121.540 -1.725 1.00 30.24 475 ASP A N 1
ATOM 3807 C CA . ASP A 1 476 ? 48.515 121.667 -0.368 1.00 36.30 475 ASP A CA 1
ATOM 3808 C C . ASP A 1 476 ? 49.471 122.387 0.584 1.00 36.70 475 ASP A C 1
ATOM 3809 O O . ASP A 1 476 ? 49.035 123.211 1.393 1.00 37.74 475 ASP A O 1
ATOM 3814 N N . ALA A 1 477 ? 50.763 122.050 0.479 1.00 37.47 476 ALA A N 1
ATOM 3815 C CA . ALA A 1 477 ? 51.823 122.620 1.317 1.00 32.68 476 ALA A CA 1
ATOM 3816 C C . ALA A 1 477 ? 52.088 124.081 0.953 1.00 31.32 476 ALA A C 1
ATOM 3817 O O . ALA A 1 477 ? 52.241 124.929 1.849 1.00 29.13 476 ALA A O 1
ATOM 3819 N N . LEU A 1 478 ? 52.121 124.363 -0.356 1.00 24.15 477 LEU A N 1
ATOM 3820 C CA . LEU A 1 478 ? 52.281 125.725 -0.871 1.00 23.04 477 LEU A CA 1
ATOM 3821 C C . LEU A 1 478 ? 51.086 126.630 -0.514 1.00 28.75 477 LEU A C 1
ATOM 3822 O O . LEU A 1 478 ? 51.285 127.744 0.001 1.00 31.19 477 LEU A O 1
ATOM 3827 N N . ASN A 1 479 ? 49.867 126.133 -0.766 1.00 23.46 478 ASN A N 1
ATOM 3828 C CA . ASN A 1 479 ? 48.616 126.788 -0.364 1.00 22.17 478 ASN A CA 1
ATOM 3829 C C . ASN A 1 479 ? 48.619 127.243 1.096 1.00 23.10 478 ASN A C 1
ATOM 3830 O O . ASN A 1 479 ? 48.241 128.374 1.381 1.00 31.81 478 ASN A O 1
ATOM 3835 N N . TRP A 1 480 ? 49.044 126.362 2.003 1.00 21.10 479 TRP A N 1
ATOM 3836 C CA . TRP A 1 480 ? 49.124 126.676 3.443 1.00 25.13 479 TRP A CA 1
ATOM 3837 C C . TRP A 1 480 ? 50.011 127.885 3.710 1.00 29.40 479 TRP A C 1
ATOM 3838 O O . TRP A 1 480 ? 49.617 128.779 4.458 1.00 32.36 479 TRP A O 1
ATOM 3849 N N . ILE A 1 481 ? 51.205 127.885 3.103 1.00 33.12 480 ILE A N 1
ATOM 3850 C CA . ILE A 1 481 ? 52.207 128.945 3.277 1.00 29.94 480 ILE A CA 1
ATOM 3851 C C . ILE A 1 481 ? 51.668 130.302 2.819 1.00 30.20 480 ILE A C 1
ATOM 3852 O O . ILE A 1 481 ? 51.888 131.314 3.474 1.00 30.12 480 ILE A O 1
ATOM 3857 N N . VAL A 1 482 ? 50.930 130.313 1.713 1.00 32.21 481 VAL A N 1
ATOM 3858 C CA . VAL A 1 482 ? 50.421 131.571 1.167 1.00 27.84 481 VAL A CA 1
ATOM 3859 C C . VAL A 1 482 ? 48.902 131.815 1.346 1.00 29.27 481 VAL A C 1
ATOM 3860 O O . VAL A 1 482 ? 48.215 132.313 0.438 1.00 32.94 481 VAL A O 1
ATOM 3864 N N . GLY A 1 483 ? 48.382 131.467 2.519 1.00 20.87 482 GLY A N 1
ATOM 3865 C CA . GLY A 1 483 ? 47.038 131.888 2.891 1.00 24.92 482 GLY A CA 1
ATOM 3866 C C . GLY A 1 483 ? 45.947 130.867 3.158 1.00 29.88 482 GLY A C 1
ATOM 3867 O O . GLY A 1 483 ? 45.055 131.116 3.987 1.00 31.47 482 GLY A O 1
ATOM 3868 N N . LEU A 1 484 ? 45.992 129.725 2.471 1.00 28.77 483 LEU A N 1
ATOM 3869 C CA . LEU A 1 484 ? 44.984 128.675 2.696 1.00 24.19 483 LEU A CA 1
ATOM 3870 C C . LEU A 1 484 ? 45.315 127.890 3.974 1.00 21.20 483 LEU A C 1
ATOM 3871 O O . LEU A 1 484 ? 45.923 126.814 3.951 1.00 22.75 483 LEU A O 1
ATOM 3876 N N . ASN A 1 485 ? 44.903 128.470 5.094 1.00 23.14 484 ASN A N 1
ATOM 3877 C CA . ASN A 1 485 ? 45.129 127.901 6.412 1.00 22.40 484 ASN A CA 1
ATOM 3878 C C . ASN A 1 485 ? 44.088 128.495 7.360 1.00 24.63 484 ASN A C 1
ATOM 3879 O O . ASN A 1 485 ? 43.490 129.519 7.027 1.00 28.35 484 ASN A O 1
ATOM 3884 N N . PRO A 1 486 ? 43.858 127.865 8.535 1.00 29.91 485 PRO A N 1
ATOM 3885 C CA . PRO A 1 486 ? 42.871 128.342 9.520 1.00 26.42 485 PRO A CA 1
ATOM 3886 C C . PRO A 1 486 ? 42.986 129.780 9.980 1.00 28.80 485 PRO A C 1
ATOM 3887 O O . PRO A 1 486 ? 42.081 130.276 10.661 1.00 35.27 485 PRO A O 1
ATOM 3891 N N . TYR A 1 487 ? 44.070 130.450 9.604 1.00 30.31 486 TYR A N 1
ATOM 3892 C CA . TYR A 1 487 ? 44.330 131.805 10.065 1.00 27.33 486 TYR A CA 1
ATOM 3893 C C . TYR A 1 487 ? 44.164 132.849 8.957 1.00 28.84 486 TYR A C 1
ATOM 3894 O O . TYR A 1 487 ? 44.290 134.052 9.217 1.00 29.25 486 TYR A O 1
ATOM 3903 N N . ASP A 1 488 ? 43.862 132.380 7.739 1.00 24.96 487 ASP A N 1
ATOM 3904 C CA . ASP A 1 488 ? 43.640 133.250 6.557 1.00 28.11 487 ASP A CA 1
ATOM 3905 C C . ASP A 1 488 ? 44.819 134.221 6.369 1.00 27.82 487 ASP A C 1
ATOM 3906 O O . ASP A 1 488 ? 44.643 135.416 6.104 1.00 30.17 487 ASP A O 1
ATOM 3911 N N . MET A 1 489 ? 46.025 133.682 6.525 1.00 26.87 488 MET A N 1
ATOM 3912 C CA . MET A 1 489 ? 47.244 134.476 6.640 1.00 24.17 488 MET A CA 1
ATOM 3913 C C . MET A 1 489 ? 48.258 133.989 5.631 1.00 29.45 488 MET A C 1
ATOM 3914 O O . MET A 1 489 ? 48.664 132.824 5.658 1.00 32.33 488 MET A O 1
ATOM 3919 N N . CYS A 1 490 ? 48.628 134.876 4.709 1.00 28.93 489 CYS A N 1
ATOM 3920 C CA . CYS A 1 490 ? 49.767 134.625 3.852 1.00 24.77 489 CYS A CA 1
ATOM 3921 C C . CYS A 1 490 ? 51.017 134.867 4.663 1.00 25.56 489 CYS A C 1
ATOM 3922 O O . CYS A 1 490 ? 51.175 135.920 5.280 1.00 29.80 489 CYS A O 1
ATOM 3925 N N . MET A 1 491 ? 51.897 133.880 4.683 1.00 23.45 490 MET A N 1
ATOM 3926 C CA . MET A 1 491 ? 53.075 133.962 5.526 1.00 25.53 490 MET A CA 1
ATOM 3927 C C . MET A 1 491 ? 54.297 134.465 4.749 1.00 29.12 490 MET A C 1
ATOM 3928 O O . MET A 1 491 ? 55.340 134.757 5.339 1.00 28.65 490 MET A O 1
ATOM 3933 N N . LEU A 1 492 ? 54.135 134.612 3.431 1.00 27.23 491 LEU A N 1
ATOM 3934 C CA . LEU A 1 492 ? 55.101 135.317 2.595 1.00 25.41 491 LEU A CA 1
ATOM 3935 C C . LEU A 1 492 ? 54.831 136.824 2.688 1.00 28.60 491 LEU A C 1
ATOM 3936 O O . LEU A 1 492 ? 53.793 137.303 2.228 1.00 32.82 491 LEU A O 1
ATOM 3941 N N . ASP A 1 493 ? 55.774 137.558 3.284 1.00 33.10 492 ASP A N 1
ATOM 3942 C CA . ASP A 1 493 ? 55.635 138.996 3.551 1.00 32.15 492 ASP A CA 1
ATOM 3943 C C . ASP A 1 493 ? 55.671 139.829 2.269 1.00 32.89 492 ASP A C 1
ATOM 3944 O O . ASP A 1 493 ? 56.558 139.651 1.424 1.00 33.72 492 ASP A O 1
ATOM 3949 N N . GLY A 1 494 ? 54.681 140.713 2.129 1.00 29.69 493 GLY A N 1
ATOM 3950 C CA . GLY A 1 494 ? 54.488 141.524 0.930 1.00 30.50 493 GLY A CA 1
ATOM 3951 C C . GLY A 1 494 ? 53.475 140.994 -0.062 1.00 32.96 493 GLY A C 1
ATOM 3952 O O . GLY A 1 494 ? 53.239 141.615 -1.101 1.00 34.54 493 GLY A O 1
ATOM 3953 N N . HIS A 1 495 ? 52.877 139.847 0.254 1.00 33.21 494 HIS A N 1
ATOM 3954 C CA . HIS A 1 495 ? 51.893 139.203 -0.628 1.00 28.00 494 HIS A CA 1
ATOM 3955 C C . HIS A 1 495 ? 50.685 138.781 0.160 1.00 30.57 494 HIS A C 1
ATOM 3956 O O . HIS A 1 495 ? 50.791 138.531 1.380 1.00 24.15 494 HIS A O 1
ATOM 3963 N N . GLY A 1 496 ? 49.546 138.710 -0.539 1.00 29.24 495 GLY A N 1
ATOM 3964 C CA . GLY A 1 496 ? 48.248 138.376 0.068 1.00 27.36 495 GLY A CA 1
ATOM 3965 C C . GLY A 1 496 ? 47.928 139.235 1.282 1.00 31.48 495 GLY A C 1
ATOM 3966 O O . GLY A 1 496 ? 48.199 140.440 1.284 1.00 34.02 495 GLY A O 1
ATOM 3967 N N . ARG A 1 497 ? 47.380 138.631 2.334 1.00 26.48 496 ARG A N 1
ATOM 3968 C CA . ARG A 1 497 ? 46.982 139.434 3.472 1.00 25.61 496 ARG A CA 1
ATOM 3969 C C . ARG A 1 497 ? 47.169 138.791 4.843 1.00 28.86 496 ARG A C 1
ATOM 3970 O O . ARG A 1 497 ? 47.497 137.608 4.948 1.00 27.25 496 ARG A O 1
ATOM 3978 N N . ASN A 1 498 ? 46.983 139.611 5.874 1.00 26.37 497 ASN A N 1
ATOM 3979 C CA . ASN A 1 498 ? 47.326 139.294 7.253 1.00 28.34 497 ASN A CA 1
ATOM 3980 C C . ASN A 1 498 ? 48.765 138.910 7.491 1.00 24.98 497 ASN A C 1
ATOM 3981 O O . ASN A 1 498 ? 49.022 138.053 8.327 1.00 27.12 497 ASN A O 1
ATOM 3986 N N . ASN A 1 499 ? 49.696 139.537 6.766 1.00 25.20 498 ASN A N 1
ATOM 3987 C CA . ASN A 1 499 ? 51.130 139.365 7.038 1.00 24.03 498 ASN A CA 1
ATOM 3988 C C . ASN A 1 499 ? 51.443 139.646 8.515 1.00 28.25 498 ASN A C 1
ATOM 3989 O O . ASN A 1 499 ? 51.103 140.716 9.039 1.00 25.33 498 ASN A O 1
ATOM 3994 N N . PRO A 1 500 ? 52.053 138.671 9.203 1.00 31.20 499 PRO A N 1
ATOM 3995 C CA . PRO A 1 500 ? 52.452 138.901 10.597 1.00 26.55 499 PRO A CA 1
ATOM 3996 C C . PRO A 1 500 ? 53.755 139.705 10.700 1.00 28.71 499 PRO A C 1
ATOM 3997 O O . PRO A 1 500 ? 54.633 139.557 9.856 1.00 32.65 499 PRO A O 1
ATOM 4001 N N . ASP A 1 501 ? 53.883 140.565 11.705 1.00 34.61 500 ASP A N 1
ATOM 4002 C CA . ASP A 1 501 ? 55.187 141.173 11.980 1.00 41.16 500 ASP A CA 1
ATOM 4003 C C . ASP A 1 501 ? 55.833 140.428 13.138 1.00 38.25 500 ASP A C 1
ATOM 4004 O O . ASP A 1 501 ? 55.178 139.608 13.782 1.00 40.58 500 ASP A O 1
ATOM 4009 N N . TYR A 1 502 ? 57.117 140.688 13.385 1.00 39.87 501 TYR A N 1
ATOM 4010 C CA . TYR A 1 502 ? 57.800 140.061 14.512 1.00 35.76 501 TYR A CA 1
ATOM 4011 C C . TYR A 1 502 ? 57.800 140.962 15.747 1.00 39.80 501 TYR A C 1
ATOM 4012 O O . TYR A 1 502 ? 56.872 140.884 16.551 1.00 42.37 501 TYR A O 1
ATOM 4021 N N . LEU A 1 503 ? 58.821 141.806 15.908 1.00 41.86 502 LEU A N 1
ATOM 4022 C CA . LEU A 1 503 ? 58.862 142.770 17.022 1.00 37.88 502 LEU A CA 1
ATOM 4023 C C . LEU A 1 503 ? 59.242 144.178 16.551 1.00 36.81 502 LEU A C 1
ATOM 4024 O O . LEU A 1 503 ? 60.355 144.643 16.831 1.00 36.04 502 LEU A O 1
ATOM 4029 N N . PRO A 1 504 ? 58.317 144.859 15.830 1.00 36.92 503 PRO A N 1
ATOM 4030 C CA . PRO A 1 504 ? 58.575 146.182 15.265 1.00 37.01 503 PRO A CA 1
ATOM 4031 C C . PRO A 1 504 ? 58.887 147.262 16.306 1.00 41.68 503 PRO A C 1
ATOM 4032 O O . PRO A 1 504 ? 59.619 148.204 16.005 1.00 43.89 503 PRO A O 1
ATOM 4036 N N . GLN A 1 505 ? 58.360 147.109 17.520 1.00 45.17 504 GLN A N 1
ATOM 4037 C CA . GLN A 1 505 ? 58.587 148.058 18.611 1.00 51.08 504 GLN A CA 1
ATOM 4038 C C . GLN A 1 505 ? 60.037 148.083 19.114 1.00 50.25 504 GLN A C 1
ATOM 4039 O O . GLN A 1 505 ? 60.430 149.013 19.808 1.00 54.12 504 GLN A O 1
ATOM 4045 N N . TYR A 1 506 ? 60.817 147.058 18.767 1.00 53.17 505 TYR A N 1
ATOM 4046 C CA . TYR A 1 506 ? 62.257 147.026 19.051 1.00 49.12 505 TYR A CA 1
ATOM 4047 C C . TYR A 1 506 ? 63.078 147.033 17.763 1.00 45.63 505 TYR A C 1
ATOM 4048 O O . TYR A 1 506 ? 64.288 146.790 17.779 1.00 48.16 505 TYR A O 1
ATOM 4057 N N . GLY A 1 507 ? 62.411 147.319 16.648 1.00 39.75 506 GLY A N 1
ATOM 4058 C CA . GLY A 1 507 ? 63.085 147.454 15.366 1.00 34.94 506 GLY A CA 1
ATOM 4059 C C . GLY A 1 507 ? 63.470 146.124 14.754 1.00 33.98 506 GLY A C 1
ATOM 4060 O O . GLY A 1 507 ? 64.398 146.050 13.952 1.00 35.69 506 GLY A O 1
ATOM 4061 N N . PHE A 1 508 ? 62.773 145.065 15.151 1.00 33.19 507 PHE A N 1
ATOM 4062 C CA . PHE A 1 508 ? 62.954 143.778 14.508 1.00 35.60 507 PHE A CA 1
ATOM 4063 C C . PHE A 1 508 ? 61.743 143.549 13.618 1.00 34.07 507 PHE A C 1
ATOM 4064 O O . PHE A 1 508 ? 60.714 143.027 14.044 1.00 31.39 507 PHE A O 1
ATOM 4072 N N . PHE A 1 509 ? 61.882 144.002 12.376 1.00 33.90 508 PHE A N 1
ATOM 4073 C CA . PHE A 1 509 ? 60.807 143.955 11.408 1.00 36.24 508 PHE A CA 1
ATOM 4074 C C . PHE A 1 509 ? 60.986 142.747 10.512 1.00 36.78 508 PHE A C 1
ATOM 4075 O O . PHE A 1 509 ? 62.118 142.376 10.174 1.00 36.55 508 PHE A O 1
ATOM 4083 N N . ASN A 1 510 ? 59.867 142.150 10.109 1.00 32.59 509 ASN A N 1
ATOM 4084 C CA . ASN A 1 510 ? 59.892 141.149 9.067 1.00 28.32 509 ASN A CA 1
ATOM 4085 C C . ASN A 1 510 ? 60.131 141.859 7.735 1.00 27.45 509 ASN A C 1
ATOM 4086 O O . ASN A 1 510 ? 59.698 143.000 7.540 1.00 25.74 509 ASN A O 1
ATOM 4091 N N . ALA A 1 511 ? 60.846 141.203 6.837 1.00 20.61 510 ALA A N 1
ATOM 4092 C CA . ALA A 1 511 ? 61.216 141.834 5.577 1.00 28.23 510 ALA A CA 1
ATOM 4093 C C . ALA A 1 511 ? 60.359 141.317 4.437 1.00 26.24 510 ALA A C 1
ATOM 4094 O O . ALA A 1 511 ? 60.076 140.125 4.357 1.00 27.60 510 ALA A O 1
ATOM 4096 N N . LYS A 1 512 ? 59.945 142.227 3.562 1.00 30.24 511 LYS A N 1
ATOM 4097 C CA . LYS A 1 512 ? 59.258 141.878 2.320 1.00 27.78 511 LYS A CA 1
ATOM 4098 C C . LYS A 1 512 ? 60.007 140.761 1.603 1.00 26.08 511 LYS A C 1
ATOM 4099 O O . LYS A 1 512 ? 61.233 140.777 1.538 1.00 29.21 511 LYS A O 1
ATOM 4105 N N . GLY A 1 513 ? 59.261 139.785 1.099 1.00 26.71 512 GLY A N 1
ATOM 4106 C CA . GLY A 1 513 ? 59.825 138.633 0.397 1.00 26.53 512 GLY A CA 1
ATOM 4107 C C . GLY A 1 513 ? 60.218 137.463 1.287 1.00 28.54 512 GLY A C 1
ATOM 4108 O O . GLY A 1 513 ? 60.602 136.403 0.790 1.00 29.64 512 GLY A O 1
ATOM 4109 N N . GLY A 1 514 ? 60.130 137.653 2.600 1.00 22.60 513 GLY A N 1
ATOM 4110 C CA . GLY A 1 514 ? 60.497 136.621 3.540 1.00 27.73 513 GLY A CA 1
ATOM 4111 C C . GLY A 1 514 ? 59.336 135.831 4.104 1.00 31.79 513 GLY A C 1
ATOM 4112 O O . GLY A 1 514 ? 58.198 136.310 4.171 1.00 30.23 513 GLY A O 1
ATOM 4113 N N . VAL A 1 515 ? 59.640 134.610 4.530 1.00 28.09 514 VAL A N 1
ATOM 4114 C CA . VAL A 1 515 ? 58.636 133.720 5.082 1.00 26.99 514 VAL A CA 1
ATOM 4115 C C . VAL A 1 515 ? 58.913 133.514 6.575 1.00 27.84 514 VAL A C 1
ATOM 4116 O O . VAL A 1 515 ? 60.041 133.172 6.963 1.00 28.59 514 VAL A O 1
ATOM 4120 N N . CYS A 1 516 ? 57.898 133.751 7.406 1.00 21.49 515 CYS A N 1
ATOM 4121 C CA . CYS A 1 516 ? 58.032 133.539 8.854 1.00 31.02 515 CYS A CA 1
ATOM 4122 C C . CYS A 1 516 ? 57.903 132.053 9.220 1.00 35.49 515 CYS A C 1
ATOM 4123 O O . CYS A 1 516 ? 57.679 131.208 8.338 1.00 35.66 515 CYS A O 1
ATOM 4126 N N . ASN A 1 517 ? 58.035 131.740 10.512 1.00 36.19 516 ASN A N 1
ATOM 4127 C CA . ASN A 1 517 ? 57.955 130.354 10.983 1.00 36.67 516 ASN A CA 1
ATOM 4128 C C . ASN A 1 517 ? 56.628 129.697 10.634 1.00 36.86 516 ASN A C 1
ATOM 4129 O O . ASN A 1 517 ? 56.592 128.716 9.880 1.00 35.15 516 ASN A O 1
ATOM 4134 N N . GLY A 1 518 ? 55.546 130.237 11.186 1.00 32.97 517 GLY A N 1
ATOM 4135 C CA . GLY A 1 518 ? 54.222 129.767 10.848 1.00 31.04 517 GLY A CA 1
ATOM 4136 C C . GLY A 1 518 ? 53.430 129.167 11.984 1.00 34.53 517 GLY A C 1
ATOM 4137 O O . GLY A 1 518 ? 53.649 129.472 13.168 1.00 27.48 517 GLY A O 1
ATOM 4138 N N . ILE A 1 519 ? 52.522 128.277 11.601 1.00 35.88 518 ILE A N 1
ATOM 4139 C CA . ILE A 1 519 ? 51.527 127.718 12.510 1.00 37.13 518 ILE A CA 1
ATOM 4140 C C . ILE A 1 519 ? 52.048 126.442 13.201 1.00 36.85 518 ILE A C 1
ATOM 4141 O O . ILE A 1 519 ? 52.703 125.604 12.573 1.00 29.40 518 ILE A O 1
ATOM 4146 N N . THR A 1 520 ? 51.774 126.328 14.500 1.00 34.37 519 THR A N 1
ATOM 4147 C CA . THR A 1 520 ? 52.250 125.207 15.311 1.00 37.14 519 THR A CA 1
ATOM 4148 C C . THR A 1 520 ? 51.098 124.397 15.890 1.00 38.83 519 THR A C 1
ATOM 4149 O O . THR A 1 520 ? 49.931 124.725 15.675 1.00 41.65 519 THR A O 1
ATOM 4153 N N . GLY A 1 521 ? 51.437 123.348 16.643 1.00 37.55 520 GLY A N 1
ATOM 4154 C CA . GLY A 1 521 ? 50.486 122.710 17.551 1.00 34.83 520 GLY A CA 1
ATOM 4155 C C . GLY A 1 521 ? 50.231 123.688 18.677 1.00 32.18 520 GLY A C 1
ATOM 4156 O O . GLY A 1 521 ? 51.080 124.530 18.951 1.00 38.02 520 GLY A O 1
ATOM 4157 N N . GLY A 1 522 ? 49.070 123.608 19.321 1.00 30.67 521 GLY A N 1
ATOM 4158 C CA . GLY A 1 522 ? 48.741 124.540 20.410 1.00 36.09 521 GLY A CA 1
ATOM 4159 C C . GLY A 1 522 ? 49.707 124.430 21.582 1.00 38.15 521 GLY A C 1
ATOM 4160 O O . GLY A 1 522 ? 50.310 123.376 21.796 1.00 33.51 521 GLY A O 1
ATOM 4161 N N . PHE A 1 523 ? 49.858 125.521 22.330 1.00 44.00 522 PHE A N 1
ATOM 4162 C CA . PHE A 1 523 ? 50.868 125.615 23.392 1.00 49.39 522 PHE A CA 1
ATOM 4163 C C . PHE A 1 523 ? 50.612 124.666 24.567 1.00 53.75 522 PHE A C 1
ATOM 4164 O O . PHE A 1 523 ? 51.553 124.062 25.087 1.00 56.92 522 PHE A O 1
ATOM 4172 N N . GLU A 1 524 ? 49.351 124.542 24.978 1.00 54.67 523 GLU A N 1
ATOM 4173 C CA . GLU A 1 524 ? 48.977 123.650 26.083 1.00 57.31 523 GLU A CA 1
ATOM 4174 C C . GLU A 1 524 ? 48.504 122.282 25.578 1.00 58.16 523 GLU A C 1
ATOM 4175 O O . GLU A 1 524 ? 48.763 121.252 26.205 1.00 59.77 523 GLU A O 1
ATOM 4181 N N . ASP A 1 525 ? 47.818 122.290 24.437 1.00 58.11 524 ASP A N 1
ATOM 4182 C CA . ASP A 1 525 ? 47.291 121.090 23.802 1.00 54.73 524 ASP A CA 1
ATOM 4183 C C . ASP A 1 525 ? 47.876 121.040 22.397 1.00 51.78 524 ASP A C 1
ATOM 4184 O O . ASP A 1 525 ? 47.614 121.915 21.585 1.00 51.22 524 ASP A O 1
ATOM 4189 N N . GLU A 1 526 ? 48.654 120.002 22.111 1.00 49.13 525 GLU A N 1
ATOM 4190 C CA . GLU A 1 526 ? 49.314 119.868 20.811 1.00 46.11 525 GLU A CA 1
ATOM 4191 C C . GLU A 1 526 ? 48.397 119.376 19.701 1.00 48.67 525 GLU A C 1
ATOM 4192 O O . GLU A 1 526 ? 48.769 119.413 18.523 1.00 44.64 525 GLU A O 1
ATOM 4198 N N . GLU A 1 527 ? 47.212 118.895 20.080 1.00 53.71 526 GLU A N 1
ATOM 4199 C CA . GLU A 1 527 ? 46.165 118.546 19.108 1.00 52.36 526 GLU A CA 1
ATOM 4200 C C . GLU A 1 527 ? 45.355 119.781 18.676 1.00 49.82 526 GLU A C 1
ATOM 4201 O O . GLU A 1 527 ? 44.748 119.783 17.603 1.00 47.04 526 GLU A O 1
ATOM 4207 N N . ASP A 1 528 ? 45.379 120.824 19.512 1.00 45.60 527 ASP A N 1
ATOM 4208 C CA . ASP A 1 528 ? 44.932 122.170 19.144 1.00 44.30 527 ASP A CA 1
ATOM 4209 C C . ASP A 1 528 ? 45.952 122.806 18.172 1.00 42.98 527 ASP A C 1
ATOM 4210 O O . ASP A 1 528 ? 46.977 122.201 17.841 1.00 42.46 527 ASP A O 1
ATOM 4215 N N . ILE A 1 529 ? 45.659 124.017 17.705 1.00 40.19 528 ILE A N 1
ATOM 4216 C CA . ILE A 1 529 ? 46.483 124.703 16.707 1.00 32.42 528 ILE A CA 1
ATOM 4217 C C . ILE A 1 529 ? 46.718 126.138 17.205 1.00 36.96 528 ILE A C 1
ATOM 4218 O O . ILE A 1 529 ? 45.857 126.705 17.895 1.00 38.07 528 ILE A O 1
ATOM 4223 N N . ALA A 1 530 ? 47.887 126.710 16.910 1.00 35.76 529 ALA A N 1
ATOM 4224 C CA . ALA A 1 530 ? 48.213 128.060 17.406 1.00 37.86 529 ALA A CA 1
ATOM 4225 C C . ALA A 1 530 ? 48.999 128.965 16.440 1.00 37.41 529 ALA A C 1
ATOM 4226 O O . ALA A 1 530 ? 49.856 128.499 15.671 1.00 40.77 529 ALA A O 1
ATOM 4228 N N . PHE A 1 531 ? 48.663 130.254 16.480 1.00 35.88 530 PHE A N 1
ATOM 4229 C CA . PHE A 1 531 ? 49.490 131.319 15.911 1.00 38.32 530 PHE A CA 1
ATOM 4230 C C . PHE A 1 531 ? 49.320 132.563 16.767 1.00 39.81 530 PHE A C 1
ATOM 4231 O O . PHE A 1 531 ? 48.235 133.149 16.807 1.00 43.02 530 PHE A O 1
ATOM 4239 N N . ASN A 1 532 ? 50.411 132.962 17.422 1.00 37.72 531 ASN A N 1
ATOM 4240 C CA . ASN A 1 532 ? 50.386 133.946 18.502 1.00 38.76 531 ASN A CA 1
ATOM 4241 C C . ASN A 1 532 ? 49.146 133.834 19.400 1.00 40.50 531 ASN A C 1
ATOM 4242 O O . ASN A 1 532 ? 48.342 134.775 19.447 1.00 41.61 531 ASN A O 1
ATOM 4247 N N . PRO A 1 533 ? 48.972 132.686 20.096 1.00 40.12 532 PRO A N 1
ATOM 4248 C CA . PRO A 1 533 ? 47.818 132.544 20.985 1.00 42.47 532 PRO A CA 1
ATOM 4249 C C . PRO A 1 533 ? 47.905 133.568 22.117 1.00 45.09 532 PRO A C 1
ATOM 4250 O O . PRO A 1 533 ? 49.016 133.886 22.545 1.00 44.32 532 PRO A O 1
ATOM 4254 N N . PRO A 1 534 ? 46.748 134.097 22.574 1.00 49.60 533 PRO A N 1
ATOM 4255 C CA . PRO A 1 534 ? 46.637 135.198 23.556 1.00 51.82 533 PRO A CA 1
ATOM 4256 C C . PRO A 1 534 ? 47.568 135.120 24.772 1.00 50.78 533 PRO A C 1
ATOM 4257 O O . PRO A 1 534 ? 48.115 136.142 25.191 1.00 51.12 533 PRO A O 1
ATOM 4261 N N . ALA A 1 535 ? 47.757 133.916 25.307 1.00 53.77 534 ALA A N 1
ATOM 4262 C CA . ALA A 1 535 ? 48.561 133.715 26.512 1.00 58.86 534 ALA A CA 1
ATOM 4263 C C . ALA A 1 535 ? 50.079 133.774 26.293 1.00 59.00 534 ALA A C 1
ATOM 4264 O O . ALA A 1 535 ? 50.828 134.000 27.241 1.00 62.48 534 ALA A O 1
ATOM 4266 N N . GLN A 1 536 ? 50.531 133.585 25.056 1.00 58.26 535 GLN A N 1
ATOM 4267 C CA . GLN A 1 536 ? 51.971 133.567 24.758 1.00 57.62 535 GLN A CA 1
ATOM 4268 C C . GLN A 1 536 ? 52.409 134.703 23.842 1.00 58.45 535 GLN A C 1
ATOM 4269 O O . GLN A 1 536 ? 53.604 134.972 23.706 1.00 56.64 535 GLN A O 1
ATOM 4275 N N . LYS A 1 537 ? 51.422 135.353 23.227 1.00 58.87 536 LYS A N 1
ATOM 4276 C CA . LYS A 1 537 ? 51.596 136.415 22.230 1.00 60.27 536 LYS A CA 1
ATOM 4277 C C . LYS A 1 537 ? 52.551 137.543 22.671 1.00 60.76 536 LYS A C 1
ATOM 4278 O O . LYS A 1 537 ? 53.389 137.999 21.888 1.00 56.44 536 LYS A O 1
ATOM 4284 N N . ASP A 1 538 ? 52.429 137.968 23.927 1.00 60.52 537 ASP A N 1
ATOM 4285 C CA . ASP A 1 538 ? 53.251 139.048 24.462 1.00 60.79 537 ASP A CA 1
ATOM 4286 C C . ASP A 1 538 ? 54.432 138.532 25.278 1.00 59.69 537 ASP A C 1
ATOM 4287 O O . ASP A 1 538 ? 55.312 139.310 25.661 1.00 58.14 537 ASP A O 1
ATOM 4292 N N . ASP A 1 539 ? 54.439 137.228 25.556 1.00 60.37 538 ASP A N 1
ATOM 4293 C CA . ASP A 1 539 ? 55.563 136.590 26.243 1.00 60.26 538 ASP A CA 1
ATOM 4294 C C . ASP A 1 539 ? 56.744 136.549 25.280 1.00 55.40 538 ASP A C 1
ATOM 4295 O O . ASP A 1 539 ? 56.726 135.847 24.273 1.00 52.90 538 ASP A O 1
ATOM 4300 N N . MET A 1 540 ? 57.770 137.316 25.608 1.00 53.59 539 MET A N 1
ATOM 4301 C CA . MET A 1 540 ? 58.896 137.501 24.712 1.00 55.68 539 MET A CA 1
ATOM 4302 C C . MET A 1 540 ? 59.827 136.296 24.661 1.00 55.23 539 MET A C 1
ATOM 4303 O O . MET A 1 540 ? 60.591 136.121 23.703 1.00 47.65 539 MET A O 1
ATOM 4308 N N . LEU A 1 541 ? 59.719 135.456 25.687 1.00 54.63 540 LEU A N 1
ATOM 4309 C CA . LEU A 1 541 ? 60.404 134.175 25.733 1.00 56.67 540 LEU A CA 1
ATOM 4310 C C . LEU A 1 541 ? 59.753 133.144 24.814 1.00 53.20 540 LEU A C 1
ATOM 4311 O O . LEU A 1 541 ? 60.335 132.089 24.566 1.00 51.78 540 LEU A O 1
ATOM 4316 N N . GLN A 1 542 ? 58.552 133.445 24.317 1.00 52.33 541 GLN A N 1
ATOM 4317 C CA . GLN A 1 542 ? 57.784 132.487 23.510 1.00 49.64 541 GLN A CA 1
ATOM 4318 C C . GLN A 1 542 ? 57.385 132.954 22.110 1.00 48.21 541 GLN A C 1
ATOM 4319 O O . GLN A 1 542 ? 57.230 132.128 21.215 1.00 48.48 541 GLN A O 1
ATOM 4325 N N . ASN A 1 543 ? 57.218 134.262 21.917 1.00 47.81 542 ASN A N 1
ATOM 4326 C CA . ASN A 1 543 ? 56.561 134.785 20.703 1.00 48.71 542 ASN A CA 1
ATOM 4327 C C . ASN A 1 543 ? 57.359 134.721 19.389 1.00 49.92 542 ASN A C 1
ATOM 4328 O O . ASN A 1 543 ? 56.849 135.086 18.326 1.00 56.98 542 ASN A O 1
ATOM 4333 N N . TRP A 1 544 ? 58.600 134.251 19.479 1.00 47.68 543 TRP A N 1
ATOM 4334 C CA . TRP A 1 544 ? 59.474 134.033 18.327 1.00 42.28 543 TRP A CA 1
ATOM 4335 C C . TRP A 1 544 ? 59.049 132.817 17.501 1.00 41.89 543 TRP A C 1
ATOM 4336 O O . TRP A 1 544 ? 59.452 132.682 16.347 1.00 41.34 543 TRP A O 1
ATOM 4347 N N . ARG A 1 545 ? 58.244 131.938 18.098 1.00 39.08 544 ARG A N 1
ATOM 4348 C CA . ARG A 1 545 ? 57.914 130.648 17.491 1.00 40.06 544 ARG A CA 1
ATOM 4349 C C . ARG A 1 545 ? 57.008 130.754 16.273 1.00 38.47 544 ARG A C 1
ATOM 4350 O O . ARG A 1 545 ? 57.022 129.878 15.415 1.00 41.37 544 ARG A O 1
ATOM 4358 N N . TRP A 1 546 ? 56.228 131.829 16.201 1.00 37.54 545 TRP A N 1
ATOM 4359 C CA . TRP A 1 546 ? 55.228 131.990 15.151 1.00 32.73 545 TRP A CA 1
ATOM 4360 C C . TRP A 1 546 ? 55.622 133.051 14.114 1.00 33.55 545 TRP A C 1
ATOM 4361 O O . TRP A 1 546 ? 55.863 132.728 12.940 1.00 29.93 545 TRP A O 1
ATOM 4372 N N . GLY A 1 547 ? 55.730 134.301 14.568 1.00 34.13 546 GLY A N 1
ATOM 4373 C CA . GLY A 1 547 ? 55.924 135.452 13.684 1.00 36.86 546 GLY A CA 1
ATOM 4374 C C . GLY A 1 547 ? 57.309 135.777 13.130 1.00 38.37 546 GLY A C 1
ATOM 4375 O O . GLY A 1 547 ? 57.422 136.554 12.182 1.00 40.59 546 GLY A O 1
ATOM 4376 N N . GLU A 1 548 ? 58.362 135.207 13.709 1.00 40.11 547 GLU A N 1
ATOM 4377 C CA . GLU A 1 548 ? 59.725 135.533 13.292 1.00 36.53 547 GLU A CA 1
ATOM 4378 C C . GLU A 1 548 ? 60.057 134.866 11.960 1.00 30.14 547 GLU A C 1
ATOM 4379 O O . GLU A 1 548 ? 59.713 133.710 11.740 1.00 28.51 547 GLU A O 1
ATOM 4385 N N . GLN A 1 549 ? 60.694 135.625 11.070 1.00 32.53 548 GLN A N 1
ATOM 4386 C CA . GLN A 1 549 ? 61.268 135.083 9.841 1.00 36.39 548 GLN A CA 1
ATOM 4387 C C . GLN A 1 549 ? 62.587 134.389 10.147 1.00 33.30 548 GLN A C 1
ATOM 4388 O O . GLN A 1 549 ? 63.196 134.636 11.179 1.00 32.27 548 GLN A O 1
ATOM 4394 N N . TRP A 1 550 ? 63.007 133.524 9.232 1.00 34.96 549 TRP A N 1
ATOM 4395 C CA . TRP A 1 550 ? 64.149 132.638 9.411 1.00 32.36 549 TRP A CA 1
ATOM 4396 C C . TRP A 1 550 ? 64.493 132.143 8.017 1.00 31.45 549 TRP A C 1
ATOM 4397 O O . TRP A 1 550 ? 63.624 131.615 7.333 1.00 29.96 549 TRP A O 1
ATOM 4408 N N . ILE A 1 551 ? 65.746 132.314 7.603 1.00 30.20 550 ILE A N 1
ATOM 4409 C CA . ILE A 1 551 ? 66.165 132.047 6.208 1.00 33.17 550 ILE A CA 1
ATOM 4410 C C . ILE A 1 551 ? 65.839 130.678 5.566 1.00 34.35 550 ILE A C 1
ATOM 4411 O O . ILE A 1 551 ? 65.599 130.633 4.356 1.00 32.15 550 ILE A O 1
ATOM 4416 N N . PRO A 1 552 ? 65.832 129.566 6.352 1.00 35.28 551 PRO A N 1
ATOM 4417 C CA . PRO A 1 552 ? 65.392 128.297 5.748 1.00 35.80 551 PRO A CA 1
ATOM 4418 C C . PRO A 1 552 ? 64.010 128.357 5.087 1.00 34.42 551 PRO A C 1
ATOM 4419 O O . PRO A 1 552 ? 63.875 127.923 3.938 1.00 32.53 551 PRO A O 1
ATOM 4423 N N . HIS A 1 553 ? 63.017 128.897 5.804 1.00 28.71 552 HIS A N 1
ATOM 4424 C CA . HIS A 1 553 ? 61.666 129.092 5.277 1.00 21.51 552 HIS A CA 1
ATOM 4425 C C . HIS A 1 553 ? 61.687 129.701 3.872 1.00 26.06 552 HIS A C 1
ATOM 4426 O O . HIS A 1 553 ? 61.096 129.151 2.948 1.00 27.83 552 HIS A O 1
ATOM 4433 N N . GLY A 1 554 ? 62.388 130.822 3.712 1.00 22.25 553 GLY A N 1
ATOM 4434 C CA . GLY A 1 554 ? 62.419 131.511 2.439 1.00 18.32 553 GLY A CA 1
ATOM 4435 C C . GLY A 1 554 ? 63.074 130.671 1.369 1.00 25.01 553 GLY A C 1
ATOM 4436 O O . GLY A 1 554 ? 62.583 130.602 0.226 1.00 24.38 553 GLY A O 1
ATOM 4437 N N . ALA A 1 555 ? 64.182 130.035 1.754 1.00 25.90 554 ALA A N 1
ATOM 4438 C CA . ALA A 1 555 ? 65.004 129.228 0.846 1.00 30.74 554 ALA A CA 1
ATOM 4439 C C . ALA A 1 555 ? 64.235 128.000 0.373 1.00 32.11 554 ALA A C 1
ATOM 4440 O O . ALA A 1 555 ? 64.238 127.665 -0.826 1.00 26.81 554 ALA A O 1
ATOM 4442 N N . TRP A 1 556 ? 63.551 127.357 1.319 1.00 27.72 555 TRP A N 1
ATOM 4443 C CA . TRP A 1 556 ? 62.732 126.197 0.994 1.00 29.46 555 TRP A CA 1
ATOM 4444 C C . TRP A 1 556 ? 61.502 126.523 0.159 1.00 31.85 555 TRP A C 1
ATOM 4445 O O . TRP A 1 556 ? 61.150 125.741 -0.730 1.00 25.56 555 TRP A O 1
ATOM 4456 N N . TYR A 1 557 ? 60.869 127.669 0.443 1.00 31.86 556 TYR A N 1
ATOM 4457 C CA . TYR A 1 557 ? 59.782 128.188 -0.384 1.00 26.54 556 TYR A CA 1
ATOM 4458 C C . TYR A 1 557 ? 60.267 128.488 -1.808 1.00 25.17 556 TYR A C 1
ATOM 4459 O O . TYR A 1 557 ? 59.571 128.218 -2.801 1.00 29.95 556 TYR A O 1
ATOM 4468 N N . LEU A 1 558 ? 61.457 129.065 -1.897 1.00 20.40 557 LEU A N 1
ATOM 4469 C CA . LEU A 1 558 ? 62.031 129.446 -3.177 1.00 25.57 557 LEU A CA 1
ATOM 4470 C C . LEU A 1 558 ? 62.339 128.224 -4.038 1.00 27.23 557 LEU A C 1
ATOM 4471 O O . LEU A 1 558 ? 62.050 128.220 -5.232 1.00 28.18 557 LEU A O 1
ATOM 4476 N N . LEU A 1 559 ? 62.904 127.187 -3.420 1.00 33.26 558 LEU A N 1
ATOM 4477 C CA . LEU A 1 559 ? 63.142 125.921 -4.114 1.00 33.64 558 LEU A CA 1
ATOM 4478 C C . LEU A 1 559 ? 61.826 125.255 -4.500 1.00 36.80 558 LEU A C 1
ATOM 4479 O O . LEU A 1 559 ? 61.694 124.780 -5.641 1.00 34.17 558 LEU A O 1
ATOM 4484 N N . ALA A 1 560 ? 60.860 125.254 -3.573 1.00 25.08 559 ALA A N 1
ATOM 4485 C CA . ALA A 1 560 ? 59.536 124.683 -3.844 1.00 23.99 559 ALA A CA 1
ATOM 4486 C C . ALA A 1 560 ? 58.836 125.273 -5.068 1.00 23.41 559 ALA A C 1
ATOM 4487 O O . ALA A 1 560 ? 58.177 124.541 -5.802 1.00 22.93 559 ALA A O 1
ATOM 4489 N N . ILE A 1 561 ? 58.967 126.581 -5.277 1.00 24.34 560 ILE A N 1
ATOM 4490 C CA . ILE A 1 561 ? 58.262 127.221 -6.380 1.00 28.79 560 ILE A CA 1
ATOM 4491 C C . ILE A 1 561 ? 59.020 127.041 -7.684 1.00 28.67 560 ILE A C 1
ATOM 4492 O O . ILE A 1 561 ? 58.421 127.006 -8.748 1.00 29.62 560 ILE A O 1
ATOM 4497 N N . MET A 1 562 ? 60.339 126.917 -7.590 1.00 33.53 561 MET A N 1
ATOM 4498 C CA . MET A 1 562 ? 61.166 126.651 -8.762 1.00 32.00 561 MET A CA 1
ATOM 4499 C C . MET A 1 562 ? 60.991 125.182 -9.191 1.00 36.14 561 MET A C 1
ATOM 4500 O O . MET A 1 562 ? 60.884 124.891 -10.393 1.00 27.46 561 MET A O 1
ATOM 4505 N N . SER A 1 563 ? 60.924 124.279 -8.201 1.00 33.95 562 SER A N 1
ATOM 4506 C CA . SER A 1 563 ? 60.554 122.867 -8.418 1.00 31.89 562 SER A CA 1
ATOM 4507 C C . SER A 1 563 ? 59.191 122.738 -9.073 1.00 32.81 562 SER A C 1
ATOM 4508 O O . SER A 1 563 ? 59.048 122.001 -10.058 1.00 34.04 562 SER A O 1
ATOM 4511 N N . GLN A 1 564 ? 58.205 123.457 -8.523 1.00 29.50 563 GLN A N 1
ATOM 4512 C CA . GLN A 1 564 ? 56.841 123.487 -9.067 1.00 31.36 563 GLN A CA 1
ATOM 4513 C C . GLN A 1 564 ? 56.824 123.916 -10.531 1.00 31.01 563 GLN A C 1
ATOM 4514 O O . GLN A 1 564 ? 56.189 123.277 -11.362 1.00 31.83 563 GLN A O 1
ATOM 4520 N N . ALA A 1 565 ? 57.541 124.997 -10.821 1.00 34.28 564 ALA A N 1
ATOM 4521 C CA . ALA A 1 565 ? 57.608 125.577 -12.151 1.00 36.14 564 ALA A CA 1
ATOM 4522 C C . ALA A 1 565 ? 58.208 124.606 -13.143 1.00 39.90 564 ALA A C 1
ATOM 4523 O O . ALA A 1 565 ? 57.813 124.577 -14.310 1.00 43.68 564 ALA A O 1
ATOM 4525 N N . GLN A 1 566 ? 59.164 123.817 -12.668 1.00 42.35 565 GLN A N 1
ATOM 4526 C CA . GLN A 1 566 ? 59.842 122.842 -13.499 1.00 48.36 565 GLN A CA 1
ATOM 4527 C C . GLN A 1 566 ? 58.875 121.715 -13.842 1.00 47.43 565 GLN A C 1
ATOM 4528 O O . GLN A 1 566 ? 58.720 121.372 -15.019 1.00 47.48 565 GLN A O 1
ATOM 4534 N N . HIS A 1 567 ? 58.220 121.182 -12.807 1.00 45.43 566 HIS A N 1
ATOM 4535 C CA . HIS A 1 567 ? 57.189 120.142 -12.927 1.00 44.22 566 HIS A CA 1
ATOM 4536 C C . HIS A 1 567 ? 56.019 120.518 -13.850 1.00 40.21 566 HIS A C 1
ATOM 4537 O O . HIS A 1 567 ? 55.537 119.677 -14.617 1.00 44.14 566 HIS A O 1
ATOM 4544 N N . ILE A 1 568 ? 55.571 121.770 -13.759 1.00 37.68 567 ILE A N 1
ATOM 4545 C CA . ILE A 1 568 ? 54.501 122.300 -14.606 1.00 39.24 567 ILE A CA 1
ATOM 4546 C C . ILE A 1 568 ? 54.954 122.365 -16.059 1.00 39.81 567 ILE A C 1
ATOM 4547 O O . ILE A 1 568 ? 54.231 121.931 -16.955 1.00 45.64 567 ILE A O 1
ATOM 4552 N N . SER A 1 569 ? 56.157 122.886 -16.277 1.00 43.52 568 SER A N 1
ATOM 4553 C CA . SER A 1 569 ? 56.754 122.946 -17.608 1.00 51.59 568 SER A CA 1
ATOM 4554 C C . SER A 1 569 ? 56.897 121.556 -18.217 1.00 56.22 568 SER A C 1
ATOM 4555 O O . SER A 1 569 ? 56.613 121.368 -19.398 1.00 53.33 568 SER A O 1
ATOM 4558 N N . GLN A 1 570 ? 57.312 120.600 -17.382 1.00 62.25 569 GLN A N 1
ATOM 4559 C CA . GLN A 1 570 ? 57.524 119.204 -17.761 1.00 68.19 569 GLN A CA 1
ATOM 4560 C C . GLN A 1 570 ? 56.259 118.504 -18.239 1.00 69.90 569 GLN A C 1
ATOM 4561 O O . GLN A 1 570 ? 56.314 117.709 -19.173 1.00 74.13 569 GLN A O 1
ATOM 4567 N N . LEU A 1 571 ? 55.134 118.791 -17.587 1.00 73.10 570 LEU A N 1
ATOM 4568 C CA . LEU A 1 571 ? 53.836 118.233 -17.975 1.00 74.97 570 LEU A CA 1
ATOM 4569 C C . LEU A 1 571 ? 53.356 118.752 -19.332 1.00 77.81 570 LEU A C 1
ATOM 4570 O O . LEU A 1 571 ? 52.863 117.975 -20.154 1.00 80.00 570 LEU A O 1
ATOM 4575 N N . ALA A 1 572 ? 53.509 120.059 -19.556 1.00 79.81 571 ALA A N 1
ATOM 4576 C CA . ALA A 1 572 ? 53.140 120.701 -20.821 1.00 81.79 571 ALA A CA 1
ATOM 4577 C C . ALA A 1 572 ? 54.070 120.310 -21.983 1.00 85.96 571 ALA A C 1
ATOM 4578 O O . ALA A 1 572 ? 53.663 120.357 -23.149 1.00 84.56 571 ALA A O 1
ATOM 4580 N N . THR A 1 573 ? 55.309 119.930 -21.654 1.00 92.08 572 THR A N 1
ATOM 4581 C CA . THR A 1 573 ? 56.293 119.425 -22.630 1.00 96.30 572 THR A CA 1
ATOM 4582 C C . THR A 1 573 ? 55.898 118.027 -23.133 1.00 97.94 572 THR A C 1
ATOM 4583 O O . THR A 1 573 ? 55.950 117.758 -24.339 1.00 99.31 572 THR A O 1
ATOM 4587 N N . SER A 1 574 ? 55.495 117.159 -22.199 1.00 98.51 573 SER A N 1
ATOM 4588 C CA . SER A 1 574 ? 55.056 115.788 -22.498 1.00 99.24 573 SER A CA 1
ATOM 4589 C C . SER A 1 574 ? 53.760 115.732 -23.310 1.00 102.32 573 SER A C 1
ATOM 4590 O O . SER A 1 574 ? 53.557 114.797 -24.091 1.00 102.69 573 SER A O 1
ATOM 4593 N N . LYS A 1 575 ? 52.897 116.731 -23.112 1.00 104.64 574 LYS A N 1
ATOM 4594 C CA . LYS A 1 575 ? 51.608 116.832 -23.803 1.00 106.13 574 LYS A CA 1
ATOM 4595 C C . LYS A 1 575 ? 51.706 117.025 -25.319 1.00 109.63 574 LYS A C 1
ATOM 4596 O O . LYS A 1 575 ? 50.820 116.586 -26.053 1.00 113.00 574 LYS A O 1
ATOM 4602 N N . ASN A 1 576 ? 52.771 117.676 -25.786 1.00 111.42 575 ASN A N 1
ATOM 4603 C CA . ASN A 1 576 ? 52.967 117.890 -27.227 1.00 113.27 575 ASN A CA 1
ATOM 4604 C C . ASN A 1 576 ? 53.401 116.640 -28.003 1.00 114.36 575 ASN A C 1
ATOM 4605 O O . ASN A 1 576 ? 52.975 116.430 -29.142 1.00 114.68 575 ASN A O 1
ATOM 4610 N N . ILE A 1 577 ? 54.241 115.816 -27.379 1.00 115.32 576 ILE A N 1
ATOM 4611 C CA . ILE A 1 577 ? 54.664 114.546 -27.970 1.00 115.15 576 ILE A CA 1
ATOM 4612 C C . ILE A 1 577 ? 53.809 113.384 -27.446 1.00 113.18 576 ILE A C 1
ATOM 4613 O O . ILE A 1 577 ? 52.588 113.362 -27.629 1.00 108.26 576 ILE A O 1
ATOM 4618 N N . SER B 1 2 ? 83.812 88.124 10.239 1.00 60.12 1 SER B N 1
ATOM 4619 C CA . SER B 1 2 ? 83.035 88.471 9.011 1.00 58.21 1 SER B CA 1
ATOM 4620 C C . SER B 1 2 ? 83.053 87.337 7.975 1.00 55.18 1 SER B C 1
ATOM 4621 O O . SER B 1 2 ? 84.117 86.967 7.474 1.00 54.09 1 SER B O 1
ATOM 4624 N N . LEU B 1 3 ? 81.871 86.797 7.664 1.00 49.29 2 LEU B N 1
ATOM 4625 C CA . LEU B 1 3 ? 81.717 85.748 6.646 1.00 39.52 2 LEU B CA 1
ATOM 4626 C C . LEU B 1 3 ? 80.901 86.223 5.457 1.00 35.22 2 LEU B C 1
ATOM 4627 O O . LEU B 1 3 ? 79.897 86.917 5.612 1.00 36.86 2 LEU B O 1
ATOM 4632 N N . LEU B 1 4 ? 81.318 85.825 4.266 1.00 33.49 3 LEU B N 1
ATOM 4633 C CA . LEU B 1 4 ? 80.533 86.103 3.066 1.00 30.43 3 LEU B CA 1
ATOM 4634 C C . LEU B 1 4 ? 79.868 84.807 2.564 1.00 27.51 3 LEU B C 1
ATOM 4635 O O . LEU B 1 4 ? 80.505 83.984 1.900 1.00 30.69 3 LEU B O 1
ATOM 4640 N N . LEU B 1 5 ? 78.583 84.648 2.904 1.00 25.40 4 LEU B N 1
ATOM 4641 C CA . LEU B 1 5 ? 77.836 83.391 2.732 1.00 22.65 4 LEU B CA 1
ATOM 4642 C C . LEU B 1 5 ? 77.287 83.218 1.324 1.00 25.32 4 LEU B C 1
ATOM 4643 O O . LEU B 1 5 ? 76.701 84.139 0.772 1.00 25.33 4 LEU B O 1
ATOM 4648 N N . THR B 1 6 ? 77.499 82.034 0.753 1.00 24.89 5 THR B N 1
ATOM 4649 C CA . THR B 1 6 ? 76.950 81.658 -0.555 1.00 28.49 5 THR B CA 1
ATOM 4650 C C . THR B 1 6 ? 76.462 80.207 -0.543 1.00 27.69 5 THR B C 1
ATOM 4651 O O . THR B 1 6 ? 76.683 79.454 0.406 1.00 27.60 5 THR B O 1
ATOM 4655 N N . ASN B 1 7 ? 75.776 79.833 -1.611 1.00 27.21 6 ASN B N 1
ATOM 4656 C CA . ASN B 1 7 ? 75.586 78.444 -1.933 1.00 23.43 6 ASN B CA 1
ATOM 4657 C C . ASN B 1 7 ? 76.980 77.841 -2.136 1.00 24.49 6 ASN B C 1
ATOM 4658 O O . ASN B 1 7 ? 77.757 78.329 -2.969 1.00 28.94 6 ASN B O 1
ATOM 4663 N N . HIS B 1 8 ? 77.300 76.800 -1.368 1.00 18.22 7 HIS B N 1
ATOM 4664 C CA . HIS B 1 8 ? 78.630 76.168 -1.425 1.00 20.38 7 HIS B CA 1
ATOM 4665 C C . HIS B 1 8 ? 78.908 75.460 -2.739 1.00 23.66 7 HIS B C 1
ATOM 4666 O O . HIS B 1 8 ? 80.069 75.278 -3.118 1.00 27.53 7 HIS B O 1
ATOM 4673 N N . ILE B 1 9 ? 77.841 75.065 -3.424 1.00 23.93 8 ILE B N 1
ATOM 4674 C CA . ILE B 1 9 ? 77.953 74.313 -4.660 1.00 25.51 8 ILE B CA 1
ATOM 4675 C C . ILE B 1 9 ? 77.849 75.234 -5.857 1.00 25.52 8 ILE B C 1
ATOM 4676 O O . ILE B 1 9 ? 78.812 75.391 -6.602 1.00 26.54 8 ILE B O 1
ATOM 4681 N N . GLY B 1 10 ? 76.694 75.863 -6.023 1.00 26.83 9 GLY B N 1
ATOM 4682 C CA . GLY B 1 10 ? 76.508 76.762 -7.136 1.00 22.43 9 GLY B CA 1
ATOM 4683 C C . GLY B 1 10 ? 75.100 77.253 -7.355 1.00 28.18 9 GLY B C 1
ATOM 4684 O O . GLY B 1 10 ? 74.182 76.929 -6.584 1.00 24.94 9 GLY B O 1
ATOM 4685 N N . TYR B 1 11 ? 74.944 78.036 -8.426 1.00 21.63 10 TYR B N 1
ATOM 4686 C CA . TYR B 1 11 ? 73.694 78.714 -8.749 1.00 24.96 10 TYR B CA 1
ATOM 4687 C C . TYR B 1 11 ? 73.314 78.419 -10.182 1.00 25.12 10 TYR B C 1
ATOM 4688 O O . TYR B 1 11 ? 74.180 78.180 -11.025 1.00 25.26 10 TYR B O 1
ATOM 4697 N N . GLU B 1 12 ? 72.016 78.439 -10.449 1.00 23.07 11 GLU B N 1
ATOM 4698 C CA . GLU B 1 12 ? 71.529 78.347 -11.811 1.00 27.17 11 GLU B CA 1
ATOM 4699 C C . GLU B 1 12 ? 71.878 79.611 -12.574 1.00 28.66 11 GLU B C 1
ATOM 4700 O O . GLU B 1 12 ? 71.622 80.731 -12.103 1.00 22.50 11 GLU B O 1
ATOM 4706 N N . ARG B 1 13 ? 72.474 79.409 -13.750 1.00 32.46 12 ARG B N 1
ATOM 4707 C CA . ARG B 1 13 ? 72.796 80.481 -14.694 1.00 33.76 12 ARG B CA 1
ATOM 4708 C C . ARG B 1 13 ? 71.643 81.465 -14.895 1.00 33.65 12 ARG B C 1
ATOM 4709 O O . ARG B 1 13 ? 71.842 82.687 -14.850 1.00 32.05 12 ARG B O 1
ATOM 4717 N N . LEU B 1 14 ? 70.446 80.913 -15.097 1.00 34.35 13 LEU B N 1
ATOM 4718 C CA . LEU B 1 14 ? 69.227 81.690 -15.287 1.00 36.50 13 LEU B CA 1
ATOM 4719 C C . LEU B 1 14 ? 68.321 81.489 -14.080 1.00 36.56 13 LEU B C 1
ATOM 4720 O O . LEU B 1 14 ? 67.286 80.823 -14.163 1.00 41.71 13 LEU B O 1
ATOM 4725 N N . GLY B 1 15 ? 68.733 82.056 -12.952 1.00 34.22 14 GLY B N 1
ATOM 4726 C CA . GLY B 1 15 ? 68.029 81.854 -11.697 1.00 31.48 14 GLY B CA 1
ATOM 4727 C C . GLY B 1 15 ? 68.484 82.844 -10.651 1.00 30.24 14 GLY B C 1
ATOM 4728 O O . GLY B 1 15 ? 69.487 83.538 -10.845 1.00 33.61 14 GLY B O 1
ATOM 4729 N N . PRO B 1 16 ? 67.739 82.928 -9.536 1.00 30.06 15 PRO B N 1
ATOM 4730 C CA . PRO B 1 16 ? 68.074 83.843 -8.449 1.00 24.85 15 PRO B CA 1
ATOM 4731 C C . PRO B 1 16 ? 69.470 83.568 -7.913 1.00 20.52 15 PRO B C 1
ATOM 4732 O O . PRO B 1 16 ? 69.864 82.404 -7.748 1.00 14.53 15 PRO B O 1
ATOM 4736 N N . LYS B 1 17 ? 70.225 84.638 -7.696 1.00 20.40 16 LYS B N 1
ATOM 4737 C CA . LYS B 1 17 ? 71.563 84.539 -7.152 1.00 22.35 16 LYS B CA 1
ATOM 4738 C C . LYS B 1 17 ? 71.675 85.492 -5.972 1.00 23.97 16 LYS B C 1
ATOM 4739 O O . LYS B 1 17 ? 71.536 86.702 -6.122 1.00 26.82 16 LYS B O 1
ATOM 4745 N N . LYS B 1 18 ? 71.897 84.924 -4.795 1.00 24.80 17 LYS B N 1
ATOM 4746 C CA . LYS B 1 18 ? 71.992 85.686 -3.555 1.00 21.79 17 LYS B CA 1
ATOM 4747 C C . LYS B 1 18 ? 73.299 85.358 -2.825 1.00 23.35 17 LYS B C 1
ATOM 4748 O O . LYS B 1 18 ? 73.762 84.215 -2.852 1.00 25.44 17 LYS B O 1
ATOM 4754 N N . ALA B 1 19 ? 73.903 86.372 -2.205 1.00 23.92 18 ALA B N 1
ATOM 4755 C CA . ALA B 1 19 ? 74.907 86.158 -1.172 1.00 21.02 18 ALA B CA 1
ATOM 4756 C C . ALA B 1 19 ? 74.586 87.052 0.007 1.00 24.02 18 ALA B C 1
ATOM 4757 O O . ALA B 1 19 ? 73.826 88.006 -0.126 1.00 27.52 18 ALA B O 1
ATOM 4759 N N . ILE B 1 20 ? 75.162 86.737 1.163 1.00 27.85 19 ILE B N 1
ATOM 4760 C CA . ILE B 1 20 ? 74.883 87.454 2.411 1.00 29.57 19 ILE B CA 1
ATOM 4761 C C . ILE B 1 20 ? 76.164 87.628 3.225 1.00 33.34 19 ILE B C 1
ATOM 4762 O O . ILE B 1 20 ? 76.906 86.663 3.429 1.00 34.78 19 ILE B O 1
ATOM 4767 N N . ILE B 1 21 ? 76.436 88.856 3.667 1.00 31.70 20 ILE B N 1
ATOM 4768 C CA . ILE B 1 21 ? 77.549 89.095 4.569 1.00 31.54 20 ILE B CA 1
ATOM 4769 C C . ILE B 1 21 ? 77.027 88.964 5.990 1.00 32.64 20 ILE B C 1
ATOM 4770 O O . ILE B 1 21 ? 75.997 89.536 6.339 1.00 31.40 20 ILE B O 1
ATOM 4775 N N . GLN B 1 22 ? 77.737 88.183 6.790 1.00 34.26 21 GLN B N 1
ATOM 4776 C CA . GLN B 1 22 ? 77.414 88.006 8.190 1.00 40.15 21 GLN B CA 1
ATOM 4777 C C . GLN B 1 22 ? 78.576 88.530 9.026 1.00 42.90 21 GLN B C 1
ATOM 4778 O O . GLN B 1 22 ? 79.690 88.001 8.968 1.00 43.89 21 GLN B O 1
ATOM 4784 N N . THR B 1 23 ? 78.301 89.580 9.795 1.00 45.45 22 THR B N 1
ATOM 4785 C CA . THR B 1 23 ? 79.324 90.289 10.564 1.00 47.84 22 THR B CA 1
ATOM 4786 C C . THR B 1 23 ? 78.716 90.903 11.820 1.00 46.36 22 THR B C 1
ATOM 4787 O O . THR B 1 23 ? 77.500 90.970 11.949 1.00 47.92 22 THR B O 1
ATOM 4791 N N . GLU B 1 24 ? 79.560 91.327 12.751 1.00 50.59 23 GLU B N 1
ATOM 4792 C CA . GLU B 1 24 ? 79.086 91.961 13.985 1.00 57.58 23 GLU B CA 1
ATOM 4793 C C . GLU B 1 24 ? 79.088 93.487 13.865 1.00 56.95 23 GLU B C 1
ATOM 4794 O O . GLU B 1 24 ? 78.520 94.191 14.704 1.00 57.11 23 GLU B O 1
ATOM 4800 N N . GLN B 1 25 ? 79.746 93.967 12.812 1.00 56.30 24 GLN B N 1
ATOM 4801 C CA . GLN B 1 25 ? 79.762 95.367 12.407 1.00 56.39 24 GLN B CA 1
ATOM 4802 C C . GLN B 1 25 ? 78.366 95.878 12.037 1.00 57.07 24 GLN B C 1
ATOM 4803 O O . GLN B 1 25 ? 77.739 95.363 11.098 1.00 52.71 24 GLN B O 1
ATOM 4809 N N . PRO B 1 26 ? 77.880 96.906 12.769 1.00 57.73 25 PRO B N 1
ATOM 4810 C CA . PRO B 1 26 ? 76.595 97.557 12.482 1.00 54.37 25 PRO B CA 1
ATOM 4811 C C . PRO B 1 26 ? 76.553 98.252 11.122 1.00 48.26 25 PRO B C 1
ATOM 4812 O O . PRO B 1 26 ? 75.474 98.421 10.566 1.00 49.78 25 PRO B O 1
ATOM 4816 N N . HIS B 1 27 ? 77.711 98.658 10.602 1.00 47.75 26 HIS B N 1
ATOM 4817 C CA . HIS B 1 27 ? 77.812 99.275 9.276 1.00 52.74 26 HIS B CA 1
ATOM 4818 C C . HIS B 1 27 ? 79.090 98.821 8.579 1.00 51.04 26 HIS B C 1
ATOM 4819 O O . HIS B 1 27 ? 80.038 98.379 9.230 1.00 50.81 26 HIS B O 1
ATOM 4826 N N . LEU B 1 28 ? 79.110 98.927 7.256 1.00 48.81 27 LEU B N 1
ATOM 4827 C CA . LEU B 1 28 ? 80.297 98.584 6.483 1.00 50.19 27 LEU B CA 1
ATOM 4828 C C . LEU B 1 28 ? 81.062 99.824 6.073 1.00 52.80 27 LEU B C 1
ATOM 4829 O O . LEU B 1 28 ? 80.523 100.928 6.087 1.00 56.72 27 LEU B O 1
ATOM 4834 N N . SER B 1 29 ? 82.321 99.631 5.700 1.00 55.22 28 SER B N 1
ATOM 4835 C CA . SER B 1 29 ? 83.143 100.703 5.154 1.00 55.36 28 SER B CA 1
ATOM 4836 C C . SER B 1 29 ? 82.921 100.855 3.642 1.00 54.28 28 SER B C 1
ATOM 4837 O O . SER B 1 29 ? 83.331 101.857 3.048 1.00 56.48 28 SER B O 1
ATOM 4840 N N . SER B 1 30 ? 82.280 99.860 3.027 1.00 52.48 29 SER B N 1
ATOM 4841 C CA . SER B 1 30 ? 81.952 99.910 1.598 1.00 52.24 29 SER B CA 1
ATOM 4842 C C . SER B 1 30 ? 80.726 99.070 1.274 1.00 50.29 29 SER B C 1
ATOM 4843 O O . SER B 1 30 ? 80.502 98.022 1.874 1.00 48.91 29 SER B O 1
ATOM 4846 N N . TYR B 1 31 ? 79.939 99.550 0.315 1.00 47.59 30 TYR B N 1
ATOM 4847 C CA . TYR B 1 31 ? 78.669 98.928 -0.043 1.00 43.42 30 TYR B CA 1
ATOM 4848 C C . TYR B 1 31 ? 78.690 98.517 -1.509 1.00 45.65 30 TYR B C 1
ATOM 4849 O O . TYR B 1 31 ? 77.719 98.697 -2.247 1.00 47.19 30 TYR B O 1
ATOM 4858 N N . THR B 1 32 ? 79.824 97.954 -1.911 1.00 49.87 31 THR B N 1
ATOM 4859 C CA . THR B 1 32 ? 80.022 97.442 -3.259 1.00 54.18 31 THR B CA 1
ATOM 4860 C C . THR B 1 32 ? 80.755 96.100 -3.181 1.00 52.75 31 THR B C 1
ATOM 4861 O O . THR B 1 32 ? 81.714 95.942 -2.411 1.00 52.54 31 THR B O 1
ATOM 4865 N N . ALA B 1 33 ? 80.264 95.138 -3.961 1.00 48.98 32 ALA B N 1
ATOM 4866 C CA . ALA B 1 33 ? 80.825 93.801 -4.032 1.00 44.95 32 ALA B CA 1
ATOM 4867 C C . ALA B 1 33 ? 81.253 93.519 -5.454 1.00 44.21 32 ALA B C 1
ATOM 4868 O O . ALA B 1 33 ? 80.583 93.919 -6.407 1.00 44.19 32 ALA B O 1
ATOM 4870 N N . GLN B 1 34 ? 82.370 92.821 -5.596 1.00 42.29 33 GLN B N 1
ATOM 4871 C CA . GLN B 1 34 ? 82.840 92.434 -6.913 1.00 47.04 33 GLN B CA 1
ATOM 4872 C C . GLN B 1 34 ? 82.759 90.925 -7.104 1.00 45.89 33 GLN B C 1
ATOM 4873 O O . GLN B 1 34 ? 83.116 90.147 -6.210 1.00 44.54 33 GLN B O 1
ATOM 4879 N N . LEU B 1 35 ? 82.240 90.524 -8.262 1.00 42.74 34 LEU B N 1
ATOM 4880 C CA . LEU B 1 35 ? 82.227 89.124 -8.645 1.00 40.82 34 LEU B CA 1
ATOM 4881 C C . LEU B 1 35 ? 83.508 88.872 -9.405 1.00 45.04 34 LEU B C 1
ATOM 4882 O O . LEU B 1 35 ? 83.788 89.518 -10.415 1.00 48.25 34 LEU B O 1
ATOM 4887 N N . ILE B 1 36 ? 84.302 87.947 -8.889 1.00 45.97 35 ILE B N 1
ATOM 4888 C CA . ILE B 1 36 ? 85.609 87.680 -9.443 1.00 47.16 35 ILE B CA 1
ATOM 4889 C C . ILE B 1 36 ? 85.675 86.253 -9.968 1.00 51.36 35 ILE B C 1
ATOM 4890 O O . ILE B 1 36 ? 85.398 85.301 -9.241 1.00 53.73 35 ILE B O 1
ATOM 4895 N N . CYS B 1 37 ? 86.022 86.128 -11.244 1.00 55.11 36 CYS B N 1
ATOM 4896 C CA . CYS B 1 37 ? 86.331 84.850 -11.867 1.00 57.59 36 CYS B CA 1
ATOM 4897 C C . CYS B 1 37 ? 87.459 84.135 -11.108 1.00 57.96 36 CYS B C 1
ATOM 4898 O O . CYS B 1 37 ? 88.490 84.735 -10.830 1.00 58.37 36 CYS B O 1
ATOM 4901 N N . ALA B 1 38 ? 87.252 82.869 -10.749 1.00 60.10 37 ALA B N 1
ATOM 4902 C CA . ALA B 1 38 ? 88.236 82.136 -9.931 1.00 62.53 37 ALA B CA 1
ATOM 4903 C C . ALA B 1 38 ? 89.493 81.712 -10.702 1.00 64.95 37 ALA B C 1
ATOM 4904 O O . ALA B 1 38 ? 90.553 81.531 -10.102 1.00 65.55 37 ALA B O 1
ATOM 4906 N N . THR B 1 39 ? 89.368 81.555 -12.022 1.00 66.80 38 THR B N 1
ATOM 4907 C CA . THR B 1 39 ? 90.505 81.225 -12.884 1.00 68.77 38 THR B CA 1
ATOM 4908 C C . THR B 1 39 ? 91.356 82.459 -13.168 1.00 69.09 38 THR B C 1
ATOM 4909 O O . THR B 1 39 ? 92.524 82.508 -12.775 1.00 70.27 38 THR B O 1
ATOM 4913 N N . SER B 1 40 ? 90.756 83.456 -13.822 1.00 68.33 39 SER B N 1
ATOM 4914 C CA . SER B 1 40 ? 91.492 84.616 -14.331 1.00 66.56 39 SER B CA 1
ATOM 4915 C C . SER B 1 40 ? 91.806 85.667 -13.267 1.00 64.99 39 SER B C 1
ATOM 4916 O O . SER B 1 40 ? 92.686 86.504 -13.464 1.00 66.85 39 SER B O 1
ATOM 4919 N N . GLU B 1 41 ? 91.080 85.608 -12.150 1.00 63.02 40 GLU B N 1
ATOM 4920 C CA . GLU B 1 41 ? 91.130 86.604 -11.062 1.00 61.20 40 GLU B CA 1
ATOM 4921 C C . GLU B 1 41 ? 90.682 88.016 -11.460 1.00 59.18 40 GLU B C 1
ATOM 4922 O O . GLU B 1 41 ? 90.816 88.962 -10.677 1.00 54.70 40 GLU B O 1
ATOM 4928 N N . GLN B 1 42 ? 90.120 88.133 -12.661 1.00 60.59 41 GLN B N 1
ATOM 4929 C CA . GLN B 1 42 ? 89.587 89.386 -13.180 1.00 66.04 41 GLN B CA 1
ATOM 4930 C C . GLN B 1 42 ? 88.170 89.586 -12.669 1.00 63.89 41 GLN B C 1
ATOM 4931 O O . GLN B 1 42 ? 87.359 88.660 -12.727 1.00 65.68 41 GLN B O 1
ATOM 4937 N N . THR B 1 43 ? 87.882 90.789 -12.167 1.00 62.16 42 THR B N 1
ATOM 4938 C CA . THR B 1 43 ? 86.521 91.187 -11.789 1.00 59.24 42 THR B CA 1
ATOM 4939 C C . THR B 1 43 ? 85.632 91.164 -13.030 1.00 58.95 42 THR B C 1
ATOM 4940 O O . THR B 1 43 ? 85.933 91.816 -14.025 1.00 62.08 42 THR B O 1
ATOM 4944 N N . VAL B 1 44 ? 84.554 90.388 -12.970 1.00 56.67 43 VAL B N 1
ATOM 4945 C CA . VAL B 1 44 ? 83.669 90.225 -14.116 1.00 53.05 43 VAL B CA 1
ATOM 4946 C C . VAL B 1 44 ? 82.374 91.029 -13.982 1.00 49.38 43 VAL B C 1
ATOM 4947 O O . VAL B 1 44 ? 81.719 91.306 -14.989 1.00 48.90 43 VAL B O 1
ATOM 4951 N N . ALA B 1 45 ? 82.016 91.394 -12.746 1.00 44.68 44 ALA B N 1
ATOM 4952 C CA . ALA B 1 45 ? 80.831 92.219 -12.475 1.00 42.91 44 ALA B CA 1
ATOM 4953 C C . ALA B 1 45 ? 80.855 92.834 -11.073 1.00 44.50 44 ALA B C 1
ATOM 4954 O O . ALA B 1 45 ? 81.636 92.413 -10.209 1.00 42.34 44 ALA B O 1
ATOM 4956 N N . THR B 1 46 ? 79.984 93.824 -10.866 1.00 44.26 45 THR B N 1
ATOM 4957 C CA . THR B 1 46 ? 79.942 94.630 -9.644 1.00 44.08 45 THR B CA 1
ATOM 4958 C C . THR B 1 46 ? 78.500 94.753 -9.148 1.00 41.84 45 THR B C 1
ATOM 4959 O O . THR B 1 46 ? 77.585 94.946 -9.950 1.00 43.09 45 THR B O 1
ATOM 4963 N N . PHE B 1 47 ? 78.297 94.617 -7.835 1.00 42.24 46 PHE B N 1
ATOM 4964 C CA . PHE B 1 47 ? 76.947 94.576 -7.253 1.00 41.19 46 PHE B CA 1
ATOM 4965 C C . PHE B 1 47 ? 76.793 95.407 -5.988 1.00 38.37 46 PHE B C 1
ATOM 4966 O O . PHE B 1 47 ? 77.762 95.683 -5.291 1.00 38.78 46 PHE B O 1
ATOM 4974 N N . ALA B 1 48 ? 75.560 95.817 -5.720 1.00 36.20 47 ALA B N 1
ATOM 4975 C CA . ALA B 1 48 ? 75.254 96.633 -4.562 1.00 40.22 47 ALA B CA 1
ATOM 4976 C C . ALA B 1 48 ? 75.154 95.747 -3.334 1.00 40.57 47 ALA B C 1
ATOM 4977 O O . ALA B 1 48 ? 74.858 94.558 -3.444 1.00 43.76 47 ALA B O 1
ATOM 4979 N N . VAL B 1 49 ? 75.404 96.335 -2.171 1.00 36.47 48 VAL B N 1
ATOM 4980 C CA . VAL B 1 49 ? 75.285 95.644 -0.894 1.00 34.76 48 VAL B CA 1
ATOM 4981 C C . VAL B 1 49 ? 74.227 96.376 -0.065 1.00 39.20 48 VAL B C 1
ATOM 4982 O O . VAL B 1 49 ? 74.357 97.578 0.185 1.00 42.50 48 VAL B O 1
ATOM 4986 N N . GLU B 1 50 ? 73.181 95.659 0.345 1.00 39.96 49 GLU B N 1
ATOM 4987 C CA . GLU B 1 50 ? 72.043 96.272 1.032 1.00 41.81 49 GLU B CA 1
ATOM 4988 C C . GLU B 1 50 ? 72.006 95.895 2.503 1.00 41.00 49 GLU B C 1
ATOM 4989 O O . GLU B 1 50 ? 72.132 94.729 2.846 1.00 41.78 49 GLU B O 1
ATOM 4995 N N . GLU B 1 51 ? 71.820 96.885 3.370 1.00 46.80 50 GLU B N 1
ATOM 4996 C CA . GLU B 1 51 ? 71.650 96.636 4.803 1.00 48.20 50 GLU B CA 1
ATOM 4997 C C . GLU B 1 51 ? 70.341 95.898 5.073 1.00 49.18 50 GLU B C 1
ATOM 4998 O O . GLU B 1 51 ? 69.370 96.048 4.325 1.00 54.44 50 GLU B O 1
ATOM 5004 N N . GLN B 1 52 ? 70.325 95.085 6.126 1.00 43.64 51 GLN B N 1
ATOM 5005 C CA . GLN B 1 52 ? 69.123 94.369 6.540 1.00 39.86 51 GLN B CA 1
ATOM 5006 C C . GLN B 1 52 ? 68.955 94.537 8.039 1.00 41.72 51 GLN B C 1
ATOM 5007 O O . GLN B 1 52 ? 67.844 94.593 8.551 1.00 44.61 51 GLN B O 1
ATOM 5013 N N . GLY B 1 53 ? 70.076 94.619 8.742 1.00 46.72 52 GLY B N 1
ATOM 5014 C CA . GLY B 1 53 ? 70.056 94.748 10.189 1.00 50.58 52 GLY B CA 1
ATOM 5015 C C . GLY B 1 53 ? 70.019 93.386 10.849 1.00 52.49 52 GLY B C 1
ATOM 5016 O O . GLY B 1 53 ? 70.818 92.498 10.525 1.00 50.70 52 GLY B O 1
ATOM 5017 N N . LYS B 1 54 ? 69.077 93.217 11.768 1.00 53.08 53 LYS B N 1
ATOM 5018 C CA . LYS B 1 54 ? 69.032 92.011 12.577 1.00 51.95 53 LYS B CA 1
ATOM 5019 C C . LYS B 1 54 ? 67.779 91.178 12.345 1.00 48.77 53 LYS B C 1
ATOM 5020 O O . LYS B 1 54 ? 66.692 91.706 12.070 1.00 48.64 53 LYS B O 1
ATOM 5026 N N . VAL B 1 55 ? 67.960 89.864 12.449 1.00 41.89 54 VAL B N 1
ATOM 5027 C CA . VAL B 1 55 ? 66.893 88.901 12.239 1.00 34.56 54 VAL B CA 1
ATOM 5028 C C . VAL B 1 55 ? 66.462 88.361 13.593 1.00 29.78 54 VAL B C 1
ATOM 5029 O O . VAL B 1 55 ? 67.304 87.911 14.374 1.00 29.93 54 VAL B O 1
ATOM 5033 N N . ALA B 1 56 ? 65.152 88.437 13.846 1.00 28.11 55 ALA B N 1
ATOM 5034 C CA . ALA B 1 56 ? 64.493 87.871 15.019 1.00 36.22 55 ALA B CA 1
ATOM 5035 C C . ALA B 1 56 ? 65.313 88.100 16.291 1.00 37.08 55 ALA B C 1
ATOM 5036 O O . ALA B 1 56 ? 65.505 89.244 16.711 1.00 38.08 55 ALA B O 1
ATOM 5038 N N . ASN B 1 57 ? 65.828 87.025 16.875 1.00 40.20 56 ASN B N 1
ATOM 5039 C CA . ASN B 1 57 ? 66.743 87.152 18.000 1.00 40.68 56 ASN B CA 1
ATOM 5040 C C . ASN B 1 57 ? 68.002 86.328 17.787 1.00 38.27 56 ASN B C 1
ATOM 5041 O O . ASN B 1 57 ? 68.655 85.913 18.748 1.00 41.33 56 ASN B O 1
ATOM 5046 N N . TRP B 1 58 ? 68.335 86.119 16.515 1.00 34.07 57 TRP B N 1
ATOM 5047 C CA . TRP B 1 58 ? 69.474 85.305 16.083 1.00 36.77 57 TRP B CA 1
ATOM 5048 C C . TRP B 1 58 ? 70.785 85.936 16.545 1.00 39.49 57 TRP B C 1
ATOM 5049 O O . TRP B 1 58 ? 70.989 87.141 16.382 1.00 38.33 57 TRP B O 1
ATOM 5060 N N . HIS B 1 59 ? 71.674 85.115 17.098 1.00 42.26 58 HIS B N 1
ATOM 5061 C CA . HIS B 1 59 ? 72.891 85.605 17.742 1.00 40.69 58 HIS B CA 1
ATOM 5062 C C . HIS B 1 59 ? 74.065 85.939 16.810 1.00 40.77 58 HIS B C 1
ATOM 5063 O O . HIS B 1 59 ? 75.090 86.407 17.288 1.00 43.60 58 HIS B O 1
ATOM 5070 N N . GLN B 1 60 ? 73.922 85.742 15.497 1.00 42.13 59 GLN B N 1
ATOM 5071 C CA . GLN B 1 60 ? 75.043 86.007 14.561 1.00 45.39 59 GLN B CA 1
ATOM 5072 C C . GLN B 1 60 ? 75.311 87.470 14.192 1.00 48.72 59 GLN B C 1
ATOM 5073 O O . GLN B 1 60 ? 76.316 87.765 13.531 1.00 52.91 59 GLN B O 1
ATOM 5079 N N . GLY B 1 61 ? 74.418 88.372 14.595 1.00 49.23 60 GLY B N 1
ATOM 5080 C CA . GLY B 1 61 ? 74.613 89.803 14.372 1.00 46.38 60 GLY B CA 1
ATOM 5081 C C . GLY B 1 61 ? 73.923 90.378 13.151 1.00 43.19 60 GLY B C 1
ATOM 5082 O O . GLY B 1 61 ? 72.700 90.311 13.032 1.00 48.32 60 GLY B O 1
ATOM 5083 N N . TYR B 1 62 ? 74.711 90.951 12.246 1.00 40.62 61 TYR B N 1
ATOM 5084 C CA . TYR B 1 62 ? 74.176 91.801 11.174 1.00 41.85 61 TYR B CA 1
ATOM 5085 C C . TYR B 1 62 ? 74.281 91.159 9.803 1.00 38.08 61 TYR B C 1
ATOM 5086 O O . TYR B 1 62 ? 75.276 90.501 9.488 1.00 37.40 61 TYR B O 1
ATOM 5095 N N . PHE B 1 63 ? 73.263 91.375 8.979 1.00 31.29 62 PHE B N 1
ATOM 5096 C CA . PHE B 1 63 ? 73.242 90.781 7.646 1.00 32.51 62 PHE B CA 1
ATOM 5097 C C . PHE B 1 63 ? 73.129 91.821 6.577 1.00 29.18 62 PHE B C 1
ATOM 5098 O O . PHE B 1 63 ? 72.476 92.841 6.769 1.00 32.85 62 PHE B O 1
ATOM 5106 N N . TYR B 1 64 ? 73.791 91.551 5.458 1.00 27.52 63 TYR B N 1
ATOM 5107 C CA . TYR B 1 64 ? 73.817 92.448 4.317 1.00 30.77 63 TYR B CA 1
ATOM 5108 C C . TYR B 1 64 ? 73.563 91.617 3.066 1.00 32.48 63 TYR B C 1
ATOM 5109 O O . TYR B 1 64 ? 74.123 90.538 2.921 1.00 32.38 63 TYR B O 1
ATOM 5118 N N . LEU B 1 65 ? 72.731 92.123 2.161 1.00 32.46 64 LEU B N 1
ATOM 5119 C CA . LEU B 1 65 ? 72.250 91.326 1.039 1.00 35.59 64 LEU B CA 1
ATOM 5120 C C . LEU B 1 65 ? 72.942 91.716 -0.253 1.00 31.60 64 LEU B C 1
ATOM 5121 O O . LEU B 1 65 ? 73.030 92.891 -0.576 1.00 36.88 64 LEU B O 1
ATOM 5126 N N . ILE B 1 66 ? 73.447 90.726 -0.979 1.00 31.65 65 ILE B N 1
ATOM 5127 C CA . ILE B 1 66 ? 73.986 90.945 -2.318 1.00 29.58 65 ILE B CA 1
ATOM 5128 C C . ILE B 1 66 ? 73.156 90.137 -3.308 1.00 35.60 65 ILE B C 1
ATOM 5129 O O . ILE B 1 66 ? 73.115 88.909 -3.235 1.00 38.21 65 ILE B O 1
ATOM 5134 N N . ASP B 1 67 ? 72.487 90.834 -4.224 1.00 37.47 66 ASP B N 1
ATOM 5135 C CA . ASP B 1 67 ? 71.653 90.191 -5.237 1.00 36.95 66 ASP B CA 1
ATOM 5136 C C . ASP B 1 67 ? 72.355 90.247 -6.585 1.00 38.37 66 ASP B C 1
ATOM 5137 O O . ASP B 1 67 ? 72.375 91.284 -7.243 1.00 44.45 66 ASP B O 1
ATOM 5142 N N . PHE B 1 68 ? 72.900 89.116 -7.013 1.00 36.77 67 PHE B N 1
ATOM 5143 C CA . PHE B 1 68 ? 73.621 89.070 -8.280 1.00 31.45 67 PHE B CA 1
ATOM 5144 C C . PHE B 1 68 ? 72.922 88.264 -9.378 1.00 31.38 67 PHE B C 1
ATOM 5145 O O . PHE B 1 68 ? 73.573 87.687 -10.249 1.00 35.60 67 PHE B O 1
ATOM 5153 N N . SER B 1 69 ? 71.589 88.262 -9.336 1.00 29.95 68 SER B N 1
ATOM 5154 C CA . SER B 1 69 ? 70.753 87.468 -10.240 1.00 31.47 68 SER B CA 1
ATOM 5155 C C . SER B 1 69 ? 70.906 87.810 -11.720 1.00 35.23 68 SER B C 1
ATOM 5156 O O . SER B 1 69 ? 70.745 86.937 -12.574 1.00 31.55 68 SER B O 1
ATOM 5159 N N . SER B 1 70 ? 71.217 89.075 -12.007 1.00 40.55 69 SER B N 1
ATOM 5160 C CA . SER B 1 70 ? 71.325 89.580 -13.381 1.00 46.19 69 SER B CA 1
ATOM 5161 C C . SER B 1 70 ? 72.524 89.004 -14.128 1.00 46.99 69 SER B C 1
ATOM 5162 O O . SER B 1 70 ? 72.524 88.965 -15.365 1.00 47.30 69 SER B O 1
ATOM 5165 N N . PHE B 1 71 ? 73.541 88.571 -13.377 1.00 44.39 70 PHE B N 1
ATOM 5166 C CA . PHE B 1 71 ? 74.703 87.898 -13.955 1.00 46.65 70 PHE B CA 1
ATOM 5167 C C . PHE B 1 71 ? 74.297 86.545 -14.532 1.00 49.05 70 PHE B C 1
ATOM 5168 O O . PHE B 1 71 ? 73.691 85.744 -13.841 1.00 52.58 70 PHE B O 1
ATOM 5176 N N . THR B 1 72 ? 74.612 86.294 -15.800 1.00 46.28 71 THR B N 1
ATOM 5177 C CA . THR B 1 72 ? 74.163 85.063 -16.451 1.00 43.21 71 THR B CA 1
ATOM 5178 C C . THR B 1 72 ? 75.264 84.352 -17.218 1.00 43.07 71 THR B C 1
ATOM 5179 O O . THR B 1 72 ? 74.995 83.718 -18.236 1.00 45.21 71 THR B O 1
ATOM 5183 N N . ASP B 1 73 ? 76.501 84.454 -16.743 1.00 44.71 72 ASP B N 1
ATOM 5184 C CA . ASP B 1 73 ? 77.618 83.806 -17.429 1.00 49.52 72 ASP B CA 1
ATOM 5185 C C . ASP B 1 73 ? 78.097 82.563 -16.689 1.00 49.88 72 ASP B C 1
ATOM 5186 O O . ASP B 1 73 ? 78.326 82.601 -15.480 1.00 54.82 72 ASP B O 1
ATOM 5191 N N . SER B 1 74 ? 78.253 81.468 -17.427 1.00 48.31 73 SER B N 1
ATOM 5192 C CA . SER B 1 74 ? 78.737 80.208 -16.873 1.00 49.09 73 SER B CA 1
ATOM 5193 C C . SER B 1 74 ? 80.191 80.267 -16.405 1.00 46.17 73 SER B C 1
ATOM 5194 O O . SER B 1 74 ? 81.007 80.956 -17.001 1.00 50.76 73 SER B O 1
ATOM 5197 N N . GLY B 1 75 ? 80.510 79.534 -15.341 1.00 45.49 74 GLY B N 1
ATOM 5198 C CA . GLY B 1 75 ? 81.889 79.428 -14.862 1.00 40.43 74 GLY B CA 1
ATOM 5199 C C . GLY B 1 75 ? 82.014 79.422 -13.357 1.00 37.78 74 GLY B C 1
ATOM 5200 O O . GLY B 1 75 ? 81.017 79.394 -12.652 1.00 42.40 74 GLY B O 1
ATOM 5201 N N . ASP B 1 76 ? 83.247 79.451 -12.864 1.00 38.99 75 ASP B N 1
ATOM 5202 C CA . ASP B 1 76 ? 83.499 79.463 -11.427 1.00 39.06 75 ASP B CA 1
ATOM 5203 C C . ASP B 1 76 ? 83.920 80.842 -10.943 1.00 39.45 75 ASP B C 1
ATOM 5204 O O . ASP B 1 76 ? 84.865 81.442 -11.463 1.00 41.81 75 ASP B O 1
ATOM 5209 N N . TYR B 1 77 ? 83.207 81.343 -9.944 1.00 35.58 76 TYR B N 1
ATOM 5210 C CA . TYR B 1 77 ? 83.434 82.687 -9.447 1.00 35.32 76 TYR B CA 1
ATOM 5211 C C . TYR B 1 77 ? 83.468 82.670 -7.939 1.00 38.23 76 TYR B C 1
ATOM 5212 O O . TYR B 1 77 ? 83.186 81.643 -7.328 1.00 41.30 76 TYR B O 1
ATOM 5221 N N . PHE B 1 78 ? 83.838 83.808 -7.352 1.00 36.80 77 PHE B N 1
ATOM 5222 C CA . PHE B 1 78 ? 83.615 84.073 -5.931 1.00 39.44 77 PHE B CA 1
ATOM 5223 C C . PHE B 1 78 ? 83.284 85.543 -5.725 1.00 40.27 77 PHE B C 1
ATOM 5224 O O . PHE B 1 78 ? 83.381 86.354 -6.656 1.00 35.70 77 PHE B O 1
ATOM 5232 N N . LEU B 1 79 ? 82.896 85.885 -4.504 1.00 41.14 78 LEU B N 1
ATOM 5233 C CA . LEU B 1 79 ? 82.548 87.260 -4.196 1.00 45.04 78 LEU B CA 1
ATOM 5234 C C . LEU B 1 79 ? 83.523 87.915 -3.226 1.00 45.90 78 LEU B C 1
ATOM 5235 O O . LEU B 1 79 ? 84.039 87.263 -2.309 1.00 46.88 78 LEU B O 1
ATOM 5240 N N . GLN B 1 80 ? 83.773 89.205 -3.455 1.00 47.91 79 GLN B N 1
ATOM 5241 C CA . GLN B 1 80 ? 84.707 89.992 -2.651 1.00 49.39 79 GLN B CA 1
ATOM 5242 C C . GLN B 1 80 ? 84.087 91.298 -2.160 1.00 49.49 79 GLN B C 1
ATOM 5243 O O . GLN B 1 80 ? 83.535 92.080 -2.942 1.00 42.05 79 GLN B O 1
ATOM 5249 N N . VAL B 1 81 ? 84.175 91.521 -0.853 1.00 51.96 80 VAL B N 1
ATOM 5250 C CA . VAL B 1 81 ? 83.881 92.823 -0.277 1.00 59.35 80 VAL B CA 1
ATOM 5251 C C . VAL B 1 81 ? 85.052 93.173 0.618 1.00 65.31 80 VAL B C 1
ATOM 5252 O O . VAL B 1 81 ? 85.310 92.458 1.583 1.00 73.04 80 VAL B O 1
ATOM 5256 N N . GLU B 1 82 ? 85.760 94.254 0.286 1.00 68.34 81 GLU B N 1
ATOM 5257 C CA . GLU B 1 82 ? 86.829 94.803 1.130 1.00 73.04 81 GLU B CA 1
ATOM 5258 C C . GLU B 1 82 ? 87.768 93.723 1.670 1.00 74.81 81 GLU B C 1
ATOM 5259 O O . GLU B 1 82 ? 88.675 93.254 0.976 1.00 75.72 81 GLU B O 1
ATOM 5265 N N . ASP B 1 83 ? 87.501 93.323 2.912 1.00 75.00 82 ASP B N 1
ATOM 5266 C CA . ASP B 1 83 ? 88.251 92.286 3.612 1.00 77.89 82 ASP B CA 1
ATOM 5267 C C . ASP B 1 83 ? 87.745 90.873 3.288 1.00 75.92 82 ASP B C 1
ATOM 5268 O O . ASP B 1 83 ? 88.539 89.974 2.981 1.00 80.10 82 ASP B O 1
ATOM 5273 N N . SER B 1 84 ? 86.424 90.701 3.340 1.00 66.88 83 SER B N 1
ATOM 5274 C CA . SER B 1 84 ? 85.776 89.393 3.251 1.00 58.00 83 SER B CA 1
ATOM 5275 C C . SER B 1 84 ? 85.686 88.818 1.829 1.00 53.73 83 SER B C 1
ATOM 5276 O O . SER B 1 84 ? 85.480 89.541 0.852 1.00 51.24 83 SER B O 1
ATOM 5279 N N . ARG B 1 85 ? 85.818 87.499 1.749 1.00 49.21 84 ARG B N 1
ATOM 5280 C CA . ARG B 1 85 ? 85.877 86.761 0.497 1.00 46.91 84 ARG B CA 1
ATOM 5281 C C . ARG B 1 85 ? 84.992 85.500 0.626 1.00 44.87 84 ARG B C 1
ATOM 5282 O O . ARG B 1 85 ? 84.976 84.847 1.673 1.00 43.72 84 ARG B O 1
ATOM 5290 N N . SER B 1 86 ? 84.227 85.174 -0.407 1.00 41.71 85 SER B N 1
ATOM 5291 C CA . SER B 1 86 ? 83.395 83.973 -0.344 1.00 41.25 85 SER B CA 1
ATOM 5292 C C . SER B 1 86 ? 84.161 82.815 -0.931 1.00 43.37 85 SER B C 1
ATOM 5293 O O . SER B 1 86 ? 85.053 83.025 -1.748 1.00 47.62 85 SER B O 1
ATOM 5296 N N . SER B 1 87 ? 83.801 81.592 -0.541 1.00 42.83 86 SER B N 1
ATOM 5297 C CA . SER B 1 87 ? 84.331 80.403 -1.213 1.00 39.21 86 SER B CA 1
ATOM 5298 C C . SER B 1 87 ? 83.824 80.394 -2.652 1.00 41.32 86 SER B C 1
ATOM 5299 O O . SER B 1 87 ? 82.830 81.057 -2.977 1.00 39.70 86 SER B O 1
ATOM 5302 N N . THR B 1 88 ? 84.526 79.675 -3.521 1.00 41.99 87 THR B N 1
ATOM 5303 C CA . THR B 1 88 ? 84.203 79.706 -4.944 1.00 43.31 87 THR B CA 1
ATOM 5304 C C . THR B 1 88 ? 83.043 78.779 -5.296 1.00 38.27 87 THR B C 1
ATOM 5305 O O . THR B 1 88 ? 82.987 77.639 -4.848 1.00 43.51 87 THR B O 1
ATOM 5309 N N . PHE B 1 89 ? 82.124 79.279 -6.106 1.00 33.02 88 PHE B N 1
ATOM 5310 C CA . PHE B 1 89 ? 80.944 78.538 -6.510 1.00 30.04 88 PHE B CA 1
ATOM 5311 C C . PHE B 1 89 ? 80.856 78.516 -8.031 1.00 32.23 88 PHE B C 1
ATOM 5312 O O . PHE B 1 89 ? 81.503 79.318 -8.695 1.00 29.48 88 PHE B O 1
ATOM 5320 N N . THR B 1 90 ? 80.024 77.621 -8.562 1.00 32.94 89 THR B N 1
ATOM 5321 C CA . THR B 1 90 ? 79.830 77.452 -9.995 1.00 33.96 89 THR B CA 1
ATOM 5322 C C . THR B 1 90 ? 78.531 78.111 -10.410 1.00 36.41 89 THR B C 1
ATOM 5323 O O . THR B 1 90 ? 77.576 78.134 -9.646 1.00 37.18 89 THR B O 1
ATOM 5327 N N . VAL B 1 91 ? 78.500 78.665 -11.618 1.00 34.19 90 VAL B N 1
ATOM 5328 C CA . VAL B 1 91 ? 77.271 79.166 -12.200 1.00 28.20 90 VAL B CA 1
ATOM 5329 C C . VAL B 1 91 ? 77.059 78.377 -13.479 1.00 33.97 90 VAL B C 1
ATOM 5330 O O . VAL B 1 91 ? 77.938 78.344 -14.339 1.00 39.58 90 VAL B O 1
ATOM 5334 N N . GLY B 1 92 ? 75.915 77.708 -13.594 1.00 36.97 91 GLY B N 1
ATOM 5335 C CA . GLY B 1 92 ? 75.648 76.846 -14.753 1.00 36.90 91 GLY B CA 1
ATOM 5336 C C . GLY B 1 92 ? 74.219 76.349 -14.841 1.00 37.10 91 GLY B C 1
ATOM 5337 O O . GLY B 1 92 ? 73.391 76.692 -14.015 1.00 41.75 91 GLY B O 1
ATOM 5338 N N . GLU B 1 93 ? 73.925 75.550 -15.858 1.00 39.55 92 GLU B N 1
ATOM 5339 C CA . GLU B 1 93 ? 72.615 74.929 -15.968 1.00 43.45 92 GLU B CA 1
ATOM 5340 C C . GLU B 1 93 ? 72.594 73.598 -15.234 1.00 39.64 92 GLU B C 1
ATOM 5341 O O . GLU B 1 93 ? 73.532 72.802 -15.349 1.00 38.64 92 GLU B O 1
ATOM 5347 N N . HIS B 1 94 ? 71.514 73.379 -14.485 1.00 33.10 93 HIS B N 1
ATOM 5348 C CA . HIS B 1 94 ? 71.258 72.134 -13.760 1.00 30.05 93 HIS B CA 1
ATOM 5349 C C . HIS B 1 94 ? 72.308 71.764 -12.722 1.00 27.35 93 HIS B C 1
ATOM 5350 O O . HIS B 1 94 ? 72.553 70.586 -12.484 1.00 28.93 93 HIS B O 1
ATOM 5357 N N . ILE B 1 95 ? 72.887 72.775 -12.084 1.00 24.11 94 ILE B N 1
ATOM 5358 C CA . ILE B 1 95 ? 74.035 72.562 -11.217 1.00 27.45 94 ILE B CA 1
ATOM 5359 C C . ILE B 1 95 ? 73.825 71.559 -10.058 1.00 26.30 94 ILE B C 1
ATOM 5360 O O . ILE B 1 95 ? 74.584 70.608 -9.971 1.00 32.90 94 ILE B O 1
ATOM 5365 N N . LEU B 1 96 ? 72.790 71.698 -9.229 1.00 22.74 95 LEU B N 1
ATOM 5366 C CA . LEU B 1 96 ? 72.615 70.748 -8.122 1.00 20.04 95 LEU B CA 1
ATOM 5367 C C . LEU B 1 96 ? 72.280 69.336 -8.604 1.00 20.90 95 LEU B C 1
ATOM 5368 O O . LEU B 1 96 ? 72.717 68.352 -8.015 1.00 22.51 95 LEU B O 1
ATOM 5373 N N . LEU B 1 97 ? 71.533 69.245 -9.696 1.00 21.41 96 LEU B N 1
ATOM 5374 C CA . LEU B 1 97 ? 71.265 67.967 -10.354 1.00 23.56 96 LEU B CA 1
ATOM 5375 C C . LEU B 1 97 ? 72.548 67.261 -10.813 1.00 24.52 96 LEU B C 1
ATOM 5376 O O . LEU B 1 97 ? 72.820 66.144 -10.376 1.00 28.56 96 LEU B O 1
ATOM 5381 N N . ASN B 1 98 ? 73.306 67.916 -11.698 1.00 25.51 97 ASN B N 1
ATOM 5382 C CA . ASN B 1 98 ? 74.612 67.444 -12.178 1.00 26.95 97 ASN B CA 1
ATOM 5383 C C . ASN B 1 98 ? 75.527 67.032 -11.029 1.00 30.68 97 ASN B C 1
ATOM 5384 O O . ASN B 1 98 ? 76.055 65.923 -11.007 1.00 35.73 97 ASN B O 1
ATOM 5389 N N . GLN B 1 99 ? 75.668 67.931 -10.060 1.00 25.98 98 GLN B N 1
ATOM 5390 C CA . GLN B 1 99 ? 76.668 67.813 -9.014 1.00 23.92 98 GLN B CA 1
ATOM 5391 C C . GLN B 1 99 ? 76.321 66.860 -7.877 1.00 25.13 98 GLN B C 1
ATOM 5392 O O . GLN B 1 99 ? 77.232 66.332 -7.224 1.00 22.55 98 GLN B O 1
ATOM 5398 N N . THR B 1 100 ? 75.029 66.666 -7.596 1.00 23.10 99 THR B N 1
ATOM 5399 C CA . THR B 1 100 ? 74.658 66.007 -6.336 1.00 21.27 99 THR B CA 1
ATOM 5400 C C . THR B 1 100 ? 73.712 64.804 -6.395 1.00 24.46 99 THR B C 1
ATOM 5401 O O . THR B 1 100 ? 73.670 64.011 -5.436 1.00 22.02 99 THR B O 1
ATOM 5405 N N . LEU B 1 101 ? 72.982 64.640 -7.498 1.00 19.42 100 LEU B N 1
ATOM 5406 C CA . LEU B 1 101 ? 71.931 63.617 -7.538 1.00 21.99 100 LEU B CA 1
ATOM 5407 C C . LEU B 1 101 ? 72.478 62.206 -7.318 1.00 26.80 100 LEU B C 1
ATOM 5408 O O . LEU B 1 101 ? 71.982 61.464 -6.453 1.00 25.57 100 LEU B O 1
ATOM 5413 N N . SER B 1 102 ? 73.512 61.867 -8.085 1.00 25.29 101 SER B N 1
ATOM 5414 C CA . SER B 1 102 ? 74.145 60.558 -8.028 1.00 24.99 101 SER B CA 1
ATOM 5415 C C . SER B 1 102 ? 74.600 60.204 -6.603 1.00 20.56 101 SER B C 1
ATOM 5416 O O . SER B 1 102 ? 74.461 59.064 -6.164 1.00 25.31 101 SER B O 1
ATOM 5419 N N . ASP B 1 103 ? 75.118 61.194 -5.887 1.00 20.06 102 ASP B N 1
ATOM 5420 C CA . ASP B 1 103 ? 75.535 61.007 -4.498 1.00 17.94 102 ASP B CA 1
ATOM 5421 C C . ASP B 1 103 ? 74.409 60.691 -3.536 1.00 16.03 102 ASP B C 1
ATOM 5422 O O . ASP B 1 103 ? 74.595 59.868 -2.631 1.00 22.62 102 ASP B O 1
ATOM 5427 N N . VAL B 1 104 ? 73.247 61.312 -3.747 1.00 14.78 103 VAL B N 1
ATOM 5428 C CA . VAL B 1 104 ? 72.058 61.057 -2.931 1.00 16.27 103 VAL B CA 1
ATOM 5429 C C . VAL B 1 104 ? 71.516 59.637 -3.179 1.00 20.59 103 VAL B C 1
ATOM 5430 O O . VAL B 1 104 ? 71.147 58.936 -2.225 1.00 17.98 103 VAL B O 1
ATOM 5434 N N . ILE B 1 105 ? 71.521 59.208 -4.444 1.00 12.35 104 ILE B N 1
ATOM 5435 C CA . ILE B 1 105 ? 71.143 57.844 -4.813 1.00 14.18 104 ILE B CA 1
ATOM 5436 C C . ILE B 1 105 ? 72.030 56.798 -4.129 1.00 14.35 104 ILE B C 1
ATOM 5437 O O . ILE B 1 105 ? 71.513 55.833 -3.551 1.00 19.83 104 ILE B O 1
ATOM 5442 N N . HIS B 1 106 ? 73.351 56.990 -4.203 1.00 11.47 105 HIS B N 1
ATOM 5443 C CA . HIS B 1 106 ? 74.326 56.140 -3.498 1.00 11.98 105 HIS B CA 1
ATOM 5444 C C . HIS B 1 106 ? 74.120 56.131 -1.970 1.00 14.55 105 HIS B C 1
ATOM 5445 O O . HIS B 1 106 ? 74.349 55.113 -1.313 1.00 15.65 105 HIS B O 1
ATOM 5452 N N . TYR B 1 107 ? 73.670 57.258 -1.425 1.00 12.58 106 TYR B N 1
ATOM 5453 C CA . TYR B 1 107 ? 73.328 57.357 -0.014 1.00 17.38 106 TYR B CA 1
ATOM 5454 C C . TYR B 1 107 ? 72.190 56.424 0.344 1.00 20.92 106 TYR B C 1
ATOM 5455 O O . TYR B 1 107 ? 72.266 55.711 1.363 1.00 19.04 106 TYR B O 1
ATOM 5464 N N . PHE B 1 108 ? 71.153 56.405 -0.495 1.00 13.53 107 PHE B N 1
ATOM 5465 C CA . PHE B 1 108 ? 70.031 55.525 -0.245 1.00 13.44 107 PHE B CA 1
ATOM 5466 C C . PHE B 1 108 ? 70.455 54.082 -0.338 1.00 20.15 107 PHE B C 1
ATOM 5467 O O . PHE B 1 108 ? 70.181 53.300 0.585 1.00 16.81 107 PHE B O 1
ATOM 5475 N N . LYS B 1 109 ? 71.185 53.754 -1.403 1.00 14.95 108 LYS B N 1
ATOM 5476 C CA . LYS B 1 109 ? 71.710 52.407 -1.571 1.00 18.08 108 LYS B CA 1
ATOM 5477 C C . LYS B 1 109 ? 72.605 51.958 -0.399 1.00 17.59 108 LYS B C 1
ATOM 5478 O O . LYS B 1 109 ? 72.532 50.800 0.040 1.00 15.21 108 LYS B O 1
ATOM 5484 N N . SER B 1 110 ? 73.431 52.869 0.111 1.00 17.36 109 SER B N 1
ATOM 5485 C CA . SER B 1 110 ? 74.250 52.584 1.301 1.00 17.88 109 SER B CA 1
ATOM 5486 C C . SER B 1 110 ? 73.447 52.406 2.595 1.00 16.50 109 SER B C 1
ATOM 5487 O O . SER B 1 110 ? 73.996 51.940 3.586 1.00 21.01 109 SER B O 1
ATOM 5490 N N . GLN B 1 111 ? 72.164 52.776 2.579 1.00 17.65 110 GLN B N 1
ATOM 5491 C CA . GLN B 1 111 ? 71.318 52.741 3.781 1.00 17.68 110 GLN B CA 1
ATOM 5492 C C . GLN B 1 111 ? 70.284 51.638 3.753 1.00 20.46 110 GLN B C 1
ATOM 5493 O O . GLN B 1 111 ? 69.486 51.506 4.683 1.00 23.33 110 GLN B O 1
ATOM 5499 N N . ARG B 1 112 ? 70.306 50.841 2.693 1.00 17.43 111 ARG B N 1
ATOM 5500 C CA . ARG B 1 112 ? 69.435 49.684 2.596 1.00 20.63 111 ARG B CA 1
ATOM 5501 C C . ARG B 1 112 ? 69.654 48.749 3.772 1.00 19.60 111 ARG B C 1
ATOM 5502 O O . ARG B 1 112 ? 70.786 48.533 4.181 1.00 25.82 111 ARG B O 1
ATOM 5510 N N . CYS B 1 113 ? 68.570 48.212 4.317 1.00 23.01 112 CYS B N 1
ATOM 5511 C CA . CYS B 1 113 ? 68.650 47.287 5.435 1.00 25.56 112 CYS B CA 1
ATOM 5512 C C . CYS B 1 113 ? 69.440 46.037 5.041 1.00 26.03 112 CYS B C 1
ATOM 5513 O O . CYS B 1 113 ? 69.273 45.504 3.941 1.00 22.54 112 CYS B O 1
ATOM 5516 N N . GLY B 1 114 ? 70.325 45.588 5.927 1.00 21.78 113 GLY B N 1
ATOM 5517 C CA . GLY B 1 114 ? 71.176 44.442 5.617 1.00 20.85 113 GLY B CA 1
ATOM 5518 C C . GLY B 1 114 ? 71.636 43.652 6.822 1.00 26.49 113 GLY B C 1
ATOM 5519 O O . GLY B 1 114 ? 71.178 43.886 7.965 1.00 25.35 113 GLY B O 1
ATOM 5520 N N . GLY B 1 115 ? 72.525 42.700 6.535 1.00 25.79 114 GLY B N 1
ATOM 5521 C CA . GLY B 1 115 ? 73.224 41.885 7.526 1.00 18.03 114 GLY B CA 1
ATOM 5522 C C . GLY B 1 115 ? 72.300 41.270 8.545 1.00 23.61 114 GLY B C 1
ATOM 5523 O O . GLY B 1 115 ? 71.266 40.696 8.183 1.00 19.10 114 GLY B O 1
ATOM 5524 N N . VAL B 1 116 ? 72.647 41.438 9.821 1.00 12.99 115 VAL B N 1
ATOM 5525 C CA . VAL B 1 116 ? 71.900 40.811 10.907 1.00 17.03 115 VAL B CA 1
ATOM 5526 C C . VAL B 1 116 ? 70.522 41.419 11.058 1.00 19.35 115 VAL B C 1
ATOM 5527 O O . VAL B 1 116 ? 69.583 40.744 11.465 1.00 31.71 115 VAL B O 1
ATOM 5531 N N . PHE B 1 117 ? 70.407 42.693 10.715 1.00 20.41 116 PHE B N 1
ATOM 5532 C CA . PHE B 1 117 ? 69.156 43.403 10.854 1.00 20.46 116 PHE B CA 1
ATOM 5533 C C . PHE B 1 117 ? 68.141 42.899 9.846 1.00 19.51 116 PHE B C 1
ATOM 5534 O O . PHE B 1 117 ? 67.015 42.591 10.225 1.00 23.01 116 PHE B O 1
ATOM 5542 N N . ASP B 1 118 ? 68.541 42.776 8.579 1.00 21.97 117 ASP B N 1
ATOM 5543 C CA . ASP B 1 118 ? 67.648 42.221 7.570 1.00 17.41 117 ASP B CA 1
ATOM 5544 C C . ASP B 1 118 ? 67.337 40.746 7.805 1.00 21.46 117 ASP B C 1
ATOM 5545 O O . ASP B 1 118 ? 66.213 40.321 7.569 1.00 24.48 117 ASP B O 1
ATOM 5550 N N . GLN B 1 119 ? 68.326 39.977 8.265 1.00 26.51 118 GLN B N 1
ATOM 5551 C CA . GLN B 1 119 ? 68.110 38.577 8.660 1.00 35.34 118 GLN B CA 1
ATOM 5552 C C . GLN B 1 119 ? 67.017 38.462 9.724 1.00 28.81 118 GLN B C 1
ATOM 5553 O O . GLN B 1 119 ? 66.076 37.679 9.570 1.00 27.44 118 GLN B O 1
ATOM 5559 N N . GLN B 1 120 ? 67.128 39.268 10.778 1.00 27.60 119 GLN B N 1
ATOM 5560 C CA . GLN B 1 120 ? 66.122 39.298 11.850 1.00 27.21 119 GLN B CA 1
ATOM 5561 C C . GLN B 1 120 ? 64.748 39.728 11.336 1.00 29.48 119 GLN B C 1
ATOM 5562 O O . GLN B 1 120 ? 63.718 39.251 11.817 1.00 24.27 119 GLN B O 1
ATOM 5568 N N . ASP B 1 121 ? 64.756 40.588 10.315 1.00 28.77 120 ASP B N 1
ATOM 5569 C CA . ASP B 1 121 ? 63.540 41.143 9.736 1.00 26.95 120 ASP B CA 1
ATOM 5570 C C . ASP B 1 121 ? 62.690 40.186 8.910 1.00 30.57 120 ASP B C 1
ATOM 5571 O O . ASP B 1 121 ? 61.548 40.517 8.577 1.00 35.78 120 ASP B O 1
ATOM 5576 N N . ARG B 1 122 ? 63.222 39.005 8.596 1.00 28.77 121 ARG B N 1
ATOM 5577 C CA . ARG B 1 122 ? 62.442 37.967 7.901 1.00 26.54 121 ARG B CA 1
ATOM 5578 C C . ARG B 1 122 ? 61.539 37.214 8.884 1.00 27.65 121 ARG B C 1
ATOM 5579 O O . ARG B 1 122 ? 60.743 36.366 8.479 1.00 30.22 121 ARG B O 1
ATOM 5587 N N . GLN B 1 123 ? 61.662 37.551 10.175 1.00 29.79 122 GLN B N 1
ATOM 5588 C CA . GLN B 1 123 ? 60.952 36.898 11.270 1.00 31.09 122 GLN B CA 1
ATOM 5589 C C . GLN B 1 123 ? 60.794 37.897 12.422 1.00 32.62 122 GLN B C 1
ATOM 5590 O O . GLN B 1 123 ? 61.330 37.671 13.512 1.00 38.93 122 GLN B O 1
ATOM 5596 N N . VAL B 1 124 ? 60.064 38.988 12.193 1.00 32.43 123 VAL B N 1
ATOM 5597 C CA . VAL B 1 124 ? 59.878 40.033 13.216 1.00 33.39 123 VAL B CA 1
ATOM 5598 C C . VAL B 1 124 ? 58.599 39.802 14.025 1.00 33.10 123 VAL B C 1
ATOM 5599 O O . VAL B 1 124 ? 57.530 39.628 13.440 1.00 33.43 123 VAL B O 1
ATOM 5603 N N . PRO B 1 125 ? 58.707 39.789 15.370 1.00 30.62 124 PRO B N 1
ATOM 5604 C CA . PRO B 1 125 ? 57.511 39.766 16.215 1.00 28.97 124 PRO B CA 1
ATOM 5605 C C . PRO B 1 125 ? 56.569 40.947 15.950 1.00 28.23 124 PRO B C 1
ATOM 5606 O O . PRO B 1 125 ? 56.991 42.107 15.980 1.00 28.85 124 PRO B O 1
ATOM 5610 N N . VAL B 1 126 ? 55.310 40.627 15.672 1.00 24.05 125 VAL B N 1
ATOM 5611 C CA . VAL B 1 126 ? 54.235 41.612 15.615 1.00 26.45 125 VAL B CA 1
ATOM 5612 C C . VAL B 1 126 ? 53.669 41.715 17.019 1.00 28.92 125 VAL B C 1
ATOM 5613 O O . VAL B 1 126 ? 53.176 40.725 17.561 1.00 35.55 125 VAL B O 1
ATOM 5617 N N . LEU B 1 127 ? 53.749 42.903 17.605 1.00 31.90 126 LEU B N 1
ATOM 5618 C CA . LEU B 1 127 ? 53.524 43.085 19.040 1.00 29.08 126 LEU B CA 1
ATOM 5619 C C . LEU B 1 127 ? 52.106 42.704 19.477 1.00 31.51 126 LEU B C 1
ATOM 5620 O O . LEU B 1 127 ? 51.123 43.107 18.845 1.00 31.86 126 LEU B O 1
ATOM 5625 N N . ASN B 1 128 ? 52.040 41.896 20.544 1.00 32.13 127 ASN B N 1
ATOM 5626 C CA . ASN B 1 128 ? 50.804 41.342 21.141 1.00 33.37 127 ASN B CA 1
ATOM 5627 C C . ASN B 1 128 ? 49.907 40.519 20.216 1.00 36.92 127 ASN B C 1
ATOM 5628 O O . ASN B 1 128 ? 48.712 40.365 20.480 1.00 42.16 127 ASN B O 1
ATOM 5633 N N . ALA B 1 129 ? 50.489 39.974 19.151 1.00 39.00 128 ALA B N 1
ATOM 5634 C CA . ALA B 1 129 ? 49.721 39.250 18.144 1.00 39.31 128 ALA B CA 1
ATOM 5635 C C . ALA B 1 129 ? 50.186 37.806 18.004 1.00 43.45 128 ALA B C 1
ATOM 5636 O O . ALA B 1 129 ? 49.688 37.078 17.136 1.00 47.28 128 ALA B O 1
ATOM 5638 N N . ASN B 1 130 ? 51.124 37.397 18.865 1.00 45.31 129 ASN B N 1
ATOM 5639 C CA . ASN B 1 130 ? 51.645 36.017 18.903 1.00 49.48 129 ASN B CA 1
ATOM 5640 C C . ASN B 1 130 ? 51.881 35.410 17.501 1.00 50.30 129 ASN B C 1
ATOM 5641 O O . ASN B 1 130 ? 51.409 34.311 17.180 1.00 52.63 129 ASN B O 1
ATOM 5646 N N . GLN B 1 131 ? 52.588 36.179 16.672 1.00 48.51 130 GLN B N 1
ATOM 5647 C CA . GLN B 1 131 ? 52.928 35.814 15.301 1.00 45.45 130 GLN B CA 1
ATOM 5648 C C . GLN B 1 131 ? 54.071 36.692 14.807 1.00 42.44 130 GLN B C 1
ATOM 5649 O O . GLN B 1 131 ? 54.430 37.697 15.422 1.00 39.75 130 GLN B O 1
ATOM 5655 N N . THR B 1 132 ? 54.613 36.310 13.664 1.00 40.44 131 THR B N 1
ATOM 5656 C CA . THR B 1 132 ? 55.862 36.843 13.187 1.00 33.27 131 THR B CA 1
ATOM 5657 C C . THR B 1 132 ? 55.646 37.289 11.731 1.00 31.44 131 THR B C 1
ATOM 5658 O O . THR B 1 132 ? 54.713 36.823 11.077 1.00 32.56 131 THR B O 1
ATOM 5662 N N . ALA B 1 133 ? 56.461 38.216 11.233 1.00 28.16 132 ALA B N 1
ATOM 5663 C CA . ALA B 1 133 ? 56.275 38.704 9.859 1.00 26.08 132 ALA B CA 1
ATOM 5664 C C . ALA B 1 133 ? 57.586 38.882 9.111 1.00 26.29 132 ALA B C 1
ATOM 5665 O O . ALA B 1 133 ? 58.585 39.305 9.700 1.00 22.87 132 ALA B O 1
ATOM 5667 N N . ASP B 1 134 ? 57.572 38.560 7.814 1.00 29.60 133 ASP B N 1
ATOM 5668 C CA . ASP B 1 134 ? 58.714 38.830 6.929 1.00 29.69 133 ASP B CA 1
ATOM 5669 C C . ASP B 1 134 ? 58.640 40.245 6.339 1.00 29.17 133 ASP B C 1
ATOM 5670 O O . ASP B 1 134 ? 57.973 40.493 5.327 1.00 26.82 133 ASP B O 1
ATOM 5675 N N . VAL B 1 135 ? 59.347 41.169 6.986 1.00 28.18 134 VAL B N 1
ATOM 5676 C CA . VAL B 1 135 ? 59.412 42.557 6.529 1.00 23.72 134 VAL B CA 1
ATOM 5677 C C . VAL B 1 135 ? 60.849 43.026 6.237 1.00 26.42 134 VAL B C 1
ATOM 5678 O O . VAL B 1 135 ? 61.239 44.163 6.537 1.00 29.16 134 VAL B O 1
ATOM 5682 N N . HIS B 1 136 ? 61.621 42.138 5.618 1.00 26.98 135 HIS B N 1
ATOM 5683 C CA . HIS B 1 136 ? 62.986 42.448 5.212 1.00 26.79 135 HIS B CA 1
ATOM 5684 C C . HIS B 1 136 ? 62.933 43.482 4.077 1.00 23.92 135 HIS B C 1
ATOM 5685 O O . HIS B 1 136 ? 61.897 43.629 3.431 1.00 21.09 135 HIS B O 1
ATOM 5692 N N . GLY B 1 137 ? 64.028 44.220 3.887 1.00 23.23 136 GLY B N 1
ATOM 5693 C CA . GLY B 1 137 ? 64.104 45.276 2.891 1.00 17.82 136 GLY B CA 1
ATOM 5694 C C . GLY B 1 137 ? 63.967 46.671 3.478 1.00 24.78 136 GLY B C 1
ATOM 5695 O O . GLY B 1 137 ? 64.019 46.864 4.703 1.00 21.37 136 GLY B O 1
ATOM 5696 N N . GLY B 1 138 ? 63.794 47.655 2.602 1.00 17.21 137 GLY B N 1
ATOM 5697 C CA . GLY B 1 138 ? 63.701 49.055 3.019 1.00 14.58 137 GLY B CA 1
ATOM 5698 C C . GLY B 1 138 ? 65.027 49.644 3.449 1.00 16.65 137 GLY B C 1
ATOM 5699 O O . GLY B 1 138 ? 66.055 48.967 3.393 1.00 18.76 137 GLY B O 1
ATOM 5700 N N . TRP B 1 139 ? 64.994 50.906 3.887 1.00 17.43 138 TRP B N 1
ATOM 5701 C CA . TRP B 1 139 ? 66.170 51.613 4.371 1.00 18.02 138 TRP B CA 1
ATOM 5702 C C . TRP B 1 139 ? 66.099 51.854 5.874 1.00 20.93 138 TRP B C 1
ATOM 5703 O O . TRP B 1 139 ? 65.018 52.001 6.420 1.00 19.85 138 TRP B O 1
ATOM 5714 N N . TYR B 1 140 ? 67.258 51.921 6.524 1.00 19.83 139 TYR B N 1
ATOM 5715 C CA . TYR B 1 140 ? 67.357 52.408 7.905 1.00 23.78 139 TYR B CA 1
ATOM 5716 C C . TYR B 1 140 ? 66.887 53.858 7.984 1.00 22.76 139 TYR B C 1
ATOM 5717 O O . TYR B 1 140 ? 67.171 54.670 7.092 1.00 19.53 139 TYR B O 1
ATOM 5726 N N . ASP B 1 141 ? 66.181 54.184 9.061 1.00 17.65 140 ASP B N 1
ATOM 5727 C CA . ASP B 1 141 ? 65.535 55.474 9.132 1.00 18.04 140 ASP B CA 1
ATOM 5728 C C . ASP B 1 141 ? 66.495 56.663 9.241 1.00 21.92 140 ASP B C 1
ATOM 5729 O O . ASP B 1 141 ? 66.244 57.722 8.660 1.00 26.89 140 ASP B O 1
ATOM 5734 N N . ALA B 1 142 ? 67.591 56.472 9.971 1.00 20.46 141 ALA B N 1
ATOM 5735 C CA . ALA B 1 142 ? 68.466 57.562 10.349 1.00 19.86 141 ALA B CA 1
ATOM 5736 C C . ALA B 1 142 ? 69.902 57.057 10.471 1.00 20.93 141 ALA B C 1
ATOM 5737 O O . ALA B 1 142 ? 70.124 55.842 10.490 1.00 14.11 141 ALA B O 1
ATOM 5739 N N . SER B 1 143 ? 70.868 57.977 10.566 1.00 23.33 142 SER B N 1
ATOM 5740 C CA . SER B 1 143 ? 72.272 57.604 10.845 1.00 24.39 142 SER B CA 1
ATOM 5741 C C . SER B 1 143 ? 72.487 56.977 12.226 1.00 22.63 142 SER B C 1
ATOM 5742 O O . SER B 1 143 ? 73.465 56.260 12.441 1.00 23.20 142 SER B O 1
ATOM 5745 N N . GLY B 1 144 ? 71.562 57.215 13.143 1.00 25.15 143 GLY B N 1
ATOM 5746 C CA . GLY B 1 144 ? 71.639 56.569 14.443 1.00 25.01 143 GLY B CA 1
ATOM 5747 C C . GLY B 1 144 ? 70.435 55.706 14.750 1.00 29.67 143 GLY B C 1
ATOM 5748 O O . GLY B 1 144 ? 70.127 55.510 15.916 1.00 21.32 143 GLY B O 1
ATOM 5749 N N . ASP B 1 145 ? 69.750 55.194 13.717 1.00 24.96 144 ASP B N 1
ATOM 5750 C CA . ASP B 1 145 ? 68.583 54.340 13.936 1.00 22.78 144 ASP B CA 1
ATOM 5751 C C . ASP B 1 145 ? 68.434 53.313 12.826 1.00 22.21 144 ASP B C 1
ATOM 5752 O O . ASP B 1 145 ? 68.104 53.664 11.702 1.00 25.89 144 ASP B O 1
ATOM 5757 N N . VAL B 1 146 ? 68.643 52.038 13.159 1.00 23.96 145 VAL B N 1
ATOM 5758 C CA . VAL B 1 146 ? 68.421 50.939 12.207 1.00 24.46 145 VAL B CA 1
ATOM 5759 C C . VAL B 1 146 ? 66.959 50.469 12.122 1.00 22.99 145 VAL B C 1
ATOM 5760 O O . VAL B 1 146 ? 66.671 49.454 11.478 1.00 18.44 145 VAL B O 1
ATOM 5764 N N . SER B 1 147 ? 66.048 51.201 12.768 1.00 19.95 146 SER B N 1
ATOM 5765 C CA . SER B 1 147 ? 64.618 50.914 12.679 1.00 21.51 146 SER B CA 1
ATOM 5766 C C . SER B 1 147 ? 64.087 51.397 11.349 1.00 18.88 146 SER B C 1
ATOM 5767 O O . SER B 1 147 ? 64.705 52.232 10.700 1.00 22.56 146 SER B O 1
ATOM 5770 N N . LYS B 1 148 ? 62.943 50.861 10.941 1.00 16.76 147 LYS B N 1
ATOM 5771 C CA . LYS B 1 148 ? 62.351 51.232 9.674 1.00 20.62 147 LYS B CA 1
ATOM 5772 C C . LYS B 1 148 ? 60.915 51.691 9.913 1.00 24.49 147 LYS B C 1
ATOM 5773 O O . LYS B 1 148 ? 60.213 51.121 10.742 1.00 20.62 147 LYS B O 1
ATOM 5779 N N . TYR B 1 149 ? 60.495 52.739 9.198 1.00 29.12 148 TYR B N 1
ATOM 5780 C CA . TYR B 1 149 ? 59.276 53.476 9.530 1.00 24.24 148 TYR B CA 1
ATOM 5781 C C . TYR B 1 149 ? 58.465 53.792 8.298 1.00 22.33 148 TYR B C 1
ATOM 5782 O O . TYR B 1 149 ? 59.001 54.272 7.316 1.00 21.09 148 TYR B O 1
ATOM 5791 N N . LEU B 1 150 ? 57.162 53.567 8.372 1.00 21.88 149 LEU B N 1
ATOM 5792 C CA . LEU B 1 150 ? 56.233 54.265 7.503 1.00 19.78 149 LEU B CA 1
ATOM 5793 C C . LEU B 1 150 ? 56.044 55.699 7.987 1.00 23.60 149 LEU B C 1
ATOM 5794 O O . LEU B 1 150 ? 55.947 56.643 7.165 1.00 17.58 149 LEU B O 1
ATOM 5799 N N . SER B 1 151 ? 55.992 55.835 9.321 1.00 12.04 150 SER B N 1
ATOM 5800 C CA . SER B 1 151 ? 55.815 57.101 10.043 1.00 13.00 150 SER B CA 1
ATOM 5801 C C . SER B 1 151 ? 56.047 56.867 11.539 1.00 19.38 150 SER B C 1
ATOM 5802 O O . SER B 1 151 ? 56.259 55.732 11.970 1.00 17.58 150 SER B O 1
ATOM 5805 N N . HIS B 1 152 ? 56.022 57.949 12.315 1.00 20.49 151 HIS B N 1
ATOM 5806 C CA . HIS B 1 152 ? 55.900 57.877 13.771 1.00 21.08 151 HIS B CA 1
ATOM 5807 C C . HIS B 1 152 ? 55.256 59.140 14.336 1.00 22.71 151 HIS B C 1
ATOM 5808 O O . HIS B 1 152 ? 54.693 59.936 13.579 1.00 18.31 151 HIS B O 1
ATOM 5815 N N . LEU B 1 153 ? 55.291 59.281 15.661 1.00 19.32 152 LEU B N 1
ATOM 5816 C CA . LEU B 1 153 ? 54.660 60.388 16.406 1.00 23.38 152 LEU B CA 1
ATOM 5817 C C . LEU B 1 153 ? 53.148 60.448 16.228 1.00 26.65 152 LEU B C 1
ATOM 5818 O O . LEU B 1 153 ? 52.547 61.527 16.332 1.00 27.90 152 LEU B O 1
ATOM 5823 N N . SER B 1 154 ? 52.542 59.282 15.980 1.00 27.29 153 SER B N 1
ATOM 5824 C CA . SER B 1 154 ? 51.097 59.161 15.759 1.00 26.21 153 SER B CA 1
ATOM 5825 C C . SER B 1 154 ? 50.249 59.666 16.932 1.00 26.72 153 SER B C 1
ATOM 5826 O O . SER B 1 154 ? 49.155 60.214 16.719 1.00 18.80 153 SER B O 1
ATOM 5829 N N . TYR B 1 155 ? 50.787 59.503 18.146 1.00 24.71 154 TYR B N 1
ATOM 5830 C CA . TYR B 1 155 ? 50.119 59.874 19.394 1.00 25.56 154 TYR B CA 1
ATOM 5831 C C . TYR B 1 155 ? 49.967 61.370 19.548 1.00 26.07 154 TYR B C 1
ATOM 5832 O O . TYR B 1 155 ? 49.174 61.824 20.373 1.00 33.56 154 TYR B O 1
ATOM 5841 N N . ALA B 1 156 ? 50.743 62.132 18.777 1.00 26.28 155 ALA B N 1
ATOM 5842 C CA . ALA B 1 156 ? 50.666 63.596 18.795 1.00 24.54 155 ALA B CA 1
ATOM 5843 C C . ALA B 1 156 ? 49.693 64.119 17.738 1.00 26.07 155 ALA B C 1
ATOM 5844 O O . ALA B 1 156 ? 49.425 65.321 17.664 1.00 23.37 155 ALA B O 1
ATOM 5846 N N . ASN B 1 157 ? 49.201 63.205 16.903 1.00 27.58 156 ASN B N 1
ATOM 5847 C CA . ASN B 1 157 ? 48.149 63.469 15.911 1.00 23.84 156 ASN B CA 1
ATOM 5848 C C . ASN B 1 157 ? 48.451 64.410 14.747 1.00 20.11 156 ASN B C 1
ATOM 5849 O O . ASN B 1 157 ? 48.036 64.134 13.626 1.00 25.72 156 ASN B O 1
ATOM 5854 N N . TYR B 1 158 ? 49.174 65.502 15.003 1.00 21.45 157 TYR B N 1
ATOM 5855 C CA . TYR B 1 158 ? 49.450 66.526 13.985 1.00 25.23 157 TYR B CA 1
ATOM 5856 C C . TYR B 1 158 ? 50.899 66.545 13.482 1.00 26.56 157 TYR B C 1
ATOM 5857 O O . TYR B 1 158 ? 51.308 67.457 12.757 1.00 26.16 157 TYR B O 1
ATOM 5866 N N . LEU B 1 159 ? 51.661 65.520 13.837 1.00 26.23 158 LEU B N 1
ATOM 5867 C CA . LEU B 1 159 ? 53.093 65.537 13.601 1.00 29.10 158 LEU B CA 1
ATOM 5868 C C . LEU B 1 159 ? 53.606 64.482 12.634 1.00 29.46 158 LEU B C 1
ATOM 5869 O O . LEU B 1 159 ? 54.769 64.536 12.243 1.00 31.18 158 LEU B O 1
ATOM 5874 N N . ASN B 1 160 ? 52.732 63.551 12.260 1.00 24.97 159 ASN B N 1
ATOM 5875 C CA . ASN B 1 160 ? 53.063 62.388 11.448 1.00 20.90 159 ASN B CA 1
ATOM 5876 C C . ASN B 1 160 ? 53.877 62.720 10.207 1.00 23.07 159 ASN B C 1
ATOM 5877 O O . ASN B 1 160 ? 53.365 63.359 9.279 1.00 24.64 159 ASN B O 1
ATOM 5882 N N . PRO B 1 161 ? 55.163 62.330 10.199 1.00 22.03 160 PRO B N 1
ATOM 5883 C CA . PRO B 1 161 ? 55.926 62.534 8.984 1.00 18.79 160 PRO B CA 1
ATOM 5884 C C . PRO B 1 161 ? 55.848 61.303 8.096 1.00 18.90 160 PRO B C 1
ATOM 5885 O O . PRO B 1 161 ? 55.821 60.187 8.594 1.00 18.79 160 PRO B O 1
ATOM 5889 N N . GLN B 1 162 ? 55.786 61.498 6.786 1.00 16.91 161 GLN B N 1
ATOM 5890 C CA . GLN B 1 162 ? 55.806 60.353 5.874 1.00 11.17 161 GLN B CA 1
ATOM 5891 C C . GLN B 1 162 ? 57.274 59.995 5.677 1.00 16.48 161 GLN B C 1
ATOM 5892 O O . GLN B 1 162 ? 58.101 60.877 5.405 1.00 17.06 161 GLN B O 1
ATOM 5898 N N . GLN B 1 163 ? 57.615 58.722 5.867 1.00 12.38 162 GLN B N 1
ATOM 5899 C CA . GLN B 1 163 ? 59.015 58.346 5.912 1.00 14.29 162 GLN B CA 1
ATOM 5900 C C . GLN B 1 163 ? 59.395 57.439 4.741 1.00 18.55 162 GLN B C 1
ATOM 5901 O O . GLN B 1 163 ? 59.598 57.953 3.634 1.00 27.47 162 GLN B O 1
ATOM 5907 N N . THR B 1 164 ? 59.482 56.126 4.957 1.00 15.89 163 THR B N 1
ATOM 5908 C CA . THR B 1 164 ? 59.819 55.191 3.879 1.00 18.38 163 THR B CA 1
ATOM 5909 C C . THR B 1 164 ? 58.992 55.416 2.599 1.00 22.54 163 THR B C 1
ATOM 5910 O O . THR B 1 164 ? 59.590 55.565 1.537 1.00 21.70 163 THR B O 1
ATOM 5914 N N . PRO B 1 165 ? 57.637 55.514 2.703 1.00 23.12 164 PRO B N 1
ATOM 5915 C CA . PRO B 1 165 ? 56.937 55.619 1.427 1.00 21.39 164 PRO B CA 1
ATOM 5916 C C . PRO B 1 165 ? 57.171 56.935 0.702 1.00 24.64 164 PRO B C 1
ATOM 5917 O O . PRO B 1 165 ? 57.065 56.974 -0.523 1.00 24.64 164 PRO B O 1
ATOM 5921 N N . MET B 1 166 ? 57.511 57.994 1.433 1.00 25.59 165 MET B N 1
ATOM 5922 C CA . MET B 1 166 ? 57.835 59.275 0.786 1.00 24.50 165 MET B CA 1
ATOM 5923 C C . MET B 1 166 ? 59.056 59.135 -0.137 1.00 26.96 165 MET B C 1
ATOM 5924 O O . MET B 1 166 ? 59.045 59.641 -1.264 1.00 24.32 165 MET B O 1
ATOM 5929 N N . VAL B 1 167 ? 60.073 58.410 0.333 1.00 21.11 166 VAL B N 1
ATOM 5930 C CA . VAL B 1 167 ? 61.255 58.104 -0.467 1.00 20.45 166 VAL B CA 1
ATOM 5931 C C . VAL B 1 167 ? 60.875 57.503 -1.829 1.00 21.93 166 VAL B C 1
ATOM 5932 O O . VAL B 1 167 ? 61.331 57.988 -2.857 1.00 25.05 166 VAL B O 1
ATOM 5936 N N . VAL B 1 168 ? 60.017 56.485 -1.826 1.00 21.22 167 VAL B N 1
ATOM 5937 C CA . VAL B 1 168 ? 59.596 55.806 -3.053 1.00 17.23 167 VAL B CA 1
ATOM 5938 C C . VAL B 1 168 ? 58.819 56.756 -3.977 1.00 26.14 167 VAL B C 1
ATOM 5939 O O . VAL B 1 168 ? 59.112 56.853 -5.188 1.00 20.70 167 VAL B O 1
ATOM 5943 N N . TRP B 1 169 ? 57.845 57.459 -3.397 1.00 19.23 168 TRP B N 1
ATOM 5944 C CA . TRP B 1 169 ? 57.001 58.376 -4.152 1.00 18.14 168 TRP B CA 1
ATOM 5945 C C . TRP B 1 169 ? 57.833 59.512 -4.759 1.00 19.63 168 TRP B C 1
ATOM 5946 O O . TRP B 1 169 ? 57.713 59.821 -5.967 1.00 22.01 168 TRP B O 1
ATOM 5957 N N . ASN B 1 170 ? 58.674 60.125 -3.926 1.00 17.73 169 ASN B N 1
ATOM 5958 C CA . ASN B 1 170 ? 59.608 61.169 -4.373 1.00 16.94 169 ASN B CA 1
ATOM 5959 C C . ASN B 1 170 ? 60.484 60.743 -5.543 1.00 19.49 169 ASN B C 1
ATOM 5960 O O . ASN B 1 170 ? 60.591 61.472 -6.515 1.00 21.88 169 ASN B O 1
ATOM 5965 N N . ILE B 1 171 ? 61.088 59.560 -5.452 1.00 20.55 170 ILE B N 1
ATOM 5966 C CA . ILE B 1 171 ? 61.948 59.062 -6.517 1.00 23.07 170 ILE B CA 1
ATOM 5967 C C . ILE B 1 171 ? 61.146 58.874 -7.830 1.00 23.71 170 ILE B C 1
ATOM 5968 O O . ILE B 1 171 ? 61.556 59.343 -8.891 1.00 23.31 170 ILE B O 1
ATOM 5973 N N . LEU B 1 172 ? 59.991 58.227 -7.720 1.00 19.77 171 LEU B N 1
ATOM 5974 C CA . LEU B 1 172 ? 59.097 58.005 -8.847 1.00 23.06 171 LEU B CA 1
ATOM 5975 C C . LEU B 1 172 ? 58.566 59.301 -9.451 1.00 22.90 171 LEU B C 1
ATOM 5976 O O . LEU B 1 172 ? 58.514 59.427 -10.671 1.00 29.90 171 LEU B O 1
ATOM 5981 N N . LYS B 1 173 ? 58.202 60.257 -8.595 1.00 20.35 172 LYS B N 1
ATOM 5982 C CA . LYS B 1 173 ? 57.793 61.594 -9.024 1.00 18.85 172 LYS B CA 1
ATOM 5983 C C . LYS B 1 173 ? 58.918 62.334 -9.760 1.00 22.34 172 LYS B C 1
ATOM 5984 O O . LYS B 1 173 ? 58.683 62.925 -10.829 1.00 24.02 172 LYS B O 1
ATOM 5990 N N . GLY B 1 174 ? 60.132 62.281 -9.207 1.00 15.29 173 GLY B N 1
ATOM 5991 C CA . GLY B 1 174 ? 61.307 62.836 -9.869 1.00 18.27 173 GLY B CA 1
ATOM 5992 C C . GLY B 1 174 ? 61.574 62.205 -11.235 1.00 24.60 173 GLY B C 1
ATOM 5993 O O . GLY B 1 174 ? 61.893 62.900 -12.209 1.00 23.15 173 GLY B O 1
ATOM 5994 N N . LEU B 1 175 ? 61.431 60.882 -11.291 1.00 26.58 174 LEU B N 1
ATOM 5995 C CA . LEU B 1 175 ? 61.588 60.112 -12.518 1.00 30.28 174 LEU B CA 1
ATOM 5996 C C . LEU B 1 175 ? 60.643 60.612 -13.606 1.00 28.87 174 LEU B C 1
ATOM 5997 O O . LEU B 1 175 ? 61.076 60.890 -14.718 1.00 32.37 174 LEU B O 1
ATOM 6002 N N . SER B 1 176 ? 59.365 60.761 -13.267 1.00 29.85 175 SER B N 1
ATOM 6003 C CA . SER B 1 176 ? 58.359 61.159 -14.251 1.00 29.69 175 SER B CA 1
ATOM 6004 C C . SER B 1 176 ? 58.506 62.607 -14.696 1.00 29.68 175 SER B C 1
ATOM 6005 O O . SER B 1 176 ? 58.193 62.936 -15.855 1.00 30.70 175 SER B O 1
ATOM 6008 N N . LEU B 1 177 ? 58.999 63.468 -13.804 1.00 23.89 176 LEU B N 1
ATOM 6009 C CA . LEU B 1 177 ? 59.307 64.843 -14.197 1.00 24.56 176 LEU B CA 1
ATOM 6010 C C . LEU B 1 177 ? 60.365 64.933 -15.297 1.00 29.77 176 LEU B C 1
ATOM 6011 O O . LEU B 1 177 ? 60.204 65.693 -16.245 1.00 30.34 176 LEU B O 1
ATOM 6016 N N . LEU B 1 178 ? 61.437 64.152 -15.181 1.00 35.07 177 LEU B N 1
ATOM 6017 C CA . LEU B 1 178 ? 62.546 64.245 -16.142 1.00 32.50 177 LEU B CA 1
ATOM 6018 C C . LEU B 1 178 ? 62.451 63.247 -17.279 1.00 33.17 177 LEU B C 1
ATOM 6019 O O . LEU B 1 178 ? 63.291 63.255 -18.179 1.00 41.21 177 LEU B O 1
ATOM 6024 N N . GLU B 1 179 ? 61.424 62.401 -17.227 1.00 32.16 178 GLU B N 1
ATOM 6025 C CA . GLU B 1 179 ? 61.168 61.384 -18.233 1.00 35.68 178 GLU B CA 1
ATOM 6026 C C . GLU B 1 179 ? 61.015 61.976 -19.637 1.00 40.40 178 GLU B C 1
ATOM 6027 O O . GLU B 1 179 ? 60.177 62.845 -19.870 1.00 41.04 178 GLU B O 1
ATOM 6033 N N . GLY B 1 180 ? 61.841 61.509 -20.565 1.00 42.65 179 GLY B N 1
ATOM 6034 C CA . GLY B 1 180 ? 61.803 62.001 -21.938 1.00 45.60 179 GLY B CA 1
ATOM 6035 C C . GLY B 1 180 ? 62.712 63.185 -22.225 1.00 44.82 179 GLY B C 1
ATOM 6036 O O . GLY B 1 180 ? 62.782 63.649 -23.362 1.00 51.24 179 GLY B O 1
ATOM 6037 N N . SER B 1 181 ? 63.396 63.688 -21.204 1.00 40.86 180 SER B N 1
ATOM 6038 C CA . SER B 1 181 ? 64.399 64.725 -21.394 1.00 40.70 180 SER B CA 1
ATOM 6039 C C . SER B 1 181 ? 65.786 64.113 -21.224 1.00 44.71 180 SER B C 1
ATOM 6040 O O . SER B 1 181 ? 65.919 62.951 -20.806 1.00 43.41 180 SER B O 1
ATOM 6043 N N . GLU B 1 182 ? 66.816 64.896 -21.535 1.00 44.54 181 GLU B N 1
ATOM 6044 C CA . GLU B 1 182 ? 68.185 64.440 -21.346 1.00 43.71 181 GLU B CA 1
ATOM 6045 C C . GLU B 1 182 ? 68.852 65.067 -20.135 1.00 41.01 181 GLU B C 1
ATOM 6046 O O . GLU B 1 182 ? 70.074 65.175 -20.077 1.00 42.17 181 GLU B O 1
ATOM 6052 N N . ASP B 1 183 ? 68.041 65.465 -19.161 1.00 34.72 182 ASP B N 1
ATOM 6053 C CA . ASP B 1 183 ? 68.553 66.111 -17.964 1.00 36.36 182 ASP B CA 1
ATOM 6054 C C . ASP B 1 183 ? 69.338 65.129 -17.109 1.00 31.24 182 ASP B C 1
ATOM 6055 O O . ASP B 1 183 ? 70.303 65.506 -16.459 1.00 26.29 182 ASP B O 1
ATOM 6060 N N . ILE B 1 184 ? 68.922 63.867 -17.131 1.00 27.22 183 ILE B N 1
ATOM 6061 C CA . ILE B 1 184 ? 69.699 62.791 -16.537 1.00 28.40 183 ILE B CA 1
ATOM 6062 C C . ILE B 1 184 ? 69.995 61.704 -17.564 1.00 29.20 183 ILE B C 1
ATOM 6063 O O . ILE B 1 184 ? 69.264 61.546 -18.554 1.00 30.77 183 ILE B O 1
ATOM 6068 N N . ALA B 1 185 ? 71.064 60.955 -17.310 1.00 26.43 184 ALA B N 1
ATOM 6069 C CA . ALA B 1 185 ? 71.499 59.901 -18.203 1.00 26.55 184 ALA B CA 1
ATOM 6070 C C . ALA B 1 185 ? 70.674 58.646 -18.005 1.00 27.51 184 ALA B C 1
ATOM 6071 O O . ALA B 1 185 ? 70.042 58.467 -16.953 1.00 26.66 184 ALA B O 1
ATOM 6073 N N . ALA B 1 186 ? 70.691 57.783 -19.025 1.00 25.87 185 ALA B N 1
ATOM 6074 C CA . ALA B 1 186 ? 69.978 56.506 -18.998 1.00 25.10 185 ALA B CA 1
ATOM 6075 C C . ALA B 1 186 ? 70.302 55.676 -17.745 1.00 27.71 185 ALA B C 1
ATOM 6076 O O . ALA B 1 186 ? 69.385 55.213 -17.053 1.00 29.25 185 ALA B O 1
ATOM 6078 N N . PHE B 1 187 ? 71.599 55.538 -17.441 1.00 26.05 186 PHE B N 1
ATOM 6079 C CA . PHE B 1 187 ? 72.080 54.788 -16.278 1.00 18.30 186 PHE B CA 1
ATOM 6080 C C . PHE B 1 187 ? 71.607 55.388 -14.944 1.00 27.55 186 PHE B C 1
ATOM 6081 O O . PHE B 1 187 ? 71.333 54.646 -13.986 1.00 17.49 186 PHE B O 1
ATOM 6089 N N . THR B 1 188 ? 71.513 56.719 -14.896 1.00 24.93 187 THR B N 1
ATOM 6090 C CA . THR B 1 188 ? 70.971 57.419 -13.730 1.00 27.24 187 THR B CA 1
ATOM 6091 C C . THR B 1 188 ? 69.511 57.039 -13.517 1.00 27.00 187 THR B C 1
ATOM 6092 O O . THR B 1 188 ? 69.104 56.736 -12.392 1.00 26.57 187 THR B O 1
ATOM 6096 N N . ARG B 1 189 ? 68.746 57.035 -14.612 1.00 30.61 188 ARG B N 1
ATOM 6097 C CA . ARG B 1 189 ? 67.348 56.618 -14.591 1.00 29.83 188 ARG B CA 1
ATOM 6098 C C . ARG B 1 189 ? 67.201 55.158 -14.124 1.00 27.37 188 ARG B C 1
ATOM 6099 O O . ARG B 1 189 ? 66.369 54.861 -13.264 1.00 23.83 188 ARG B O 1
ATOM 6107 N N . THR B 1 190 ? 68.029 54.263 -14.665 1.00 24.27 189 THR B N 1
ATOM 6108 C CA . THR B 1 190 ? 68.073 52.870 -14.206 1.00 21.62 189 THR B CA 1
ATOM 6109 C C . THR B 1 190 ? 68.309 52.777 -12.671 1.00 22.80 189 THR B C 1
ATOM 6110 O O . THR B 1 190 ? 67.681 51.978 -11.973 1.00 24.64 189 THR B O 1
ATOM 6114 N N . ARG B 1 191 ? 69.211 53.611 -12.168 1.00 20.71 190 ARG B N 1
ATOM 6115 C CA . ARG B 1 191 ? 69.601 53.585 -10.770 1.00 23.41 190 ARG B CA 1
ATOM 6116 C C . ARG B 1 191 ? 68.483 54.077 -9.843 1.00 21.84 190 ARG B C 1
ATOM 6117 O O . ARG B 1 191 ? 68.288 53.538 -8.755 1.00 28.30 190 ARG B O 1
ATOM 6125 N N . LEU B 1 192 ? 67.754 55.097 -10.292 1.00 23.92 191 LEU B N 1
ATOM 6126 C CA . LEU B 1 192 ? 66.632 55.652 -9.536 1.00 23.08 191 LEU B CA 1
ATOM 6127 C C . LEU B 1 192 ? 65.481 54.654 -9.489 1.00 27.21 191 LEU B C 1
ATOM 6128 O O . LEU B 1 192 ? 64.901 54.419 -8.414 1.00 23.85 191 LEU B O 1
ATOM 6133 N N . ILE B 1 193 ? 65.177 54.053 -10.647 1.00 12.40 192 ILE B N 1
ATOM 6134 C CA . ILE B 1 193 ? 64.184 52.981 -10.723 1.00 15.57 192 ILE B CA 1
ATOM 6135 C C . ILE B 1 193 ? 64.474 51.825 -9.740 1.00 19.44 192 ILE B C 1
ATOM 6136 O O . ILE B 1 193 ? 63.558 51.332 -9.062 1.00 19.45 192 ILE B O 1
ATOM 6141 N N . GLU B 1 194 ? 65.734 51.402 -9.669 1.00 18.85 193 GLU B N 1
ATOM 6142 C CA . GLU B 1 194 ? 66.120 50.300 -8.795 1.00 26.00 193 GLU B CA 1
ATOM 6143 C C . GLU B 1 194 ? 65.848 50.620 -7.333 1.00 22.92 193 GLU B C 1
ATOM 6144 O O . GLU B 1 194 ? 65.304 49.789 -6.604 1.00 25.03 193 GLU B O 1
ATOM 6150 N N . GLU B 1 195 ? 66.220 51.833 -6.927 1.00 25.75 194 GLU B N 1
ATOM 6151 C CA . GLU B 1 195 ? 66.042 52.293 -5.545 1.00 21.08 194 GLU B CA 1
ATOM 6152 C C . GLU B 1 195 ? 64.570 52.401 -5.152 1.00 24.23 194 GLU B C 1
ATOM 6153 O O . GLU B 1 195 ? 64.197 52.042 -4.028 1.00 16.54 194 GLU B O 1
ATOM 6159 N N . ALA B 1 196 ? 63.745 52.873 -6.090 1.00 19.62 195 ALA B N 1
ATOM 6160 C CA . ALA B 1 196 ? 62.315 53.008 -5.862 1.00 21.22 195 ALA B CA 1
ATOM 6161 C C . ALA B 1 196 ? 61.668 51.635 -5.693 1.00 25.04 195 ALA B C 1
ATOM 6162 O O . ALA B 1 196 ? 60.912 51.406 -4.734 1.00 21.28 195 ALA B O 1
ATOM 6164 N N . LEU B 1 197 ? 62.003 50.718 -6.599 1.00 23.12 196 LEU B N 1
ATOM 6165 C CA . LEU B 1 197 ? 61.434 49.377 -6.576 1.00 23.97 196 LEU B CA 1
ATOM 6166 C C . LEU B 1 197 ? 61.905 48.576 -5.389 1.00 23.12 196 LEU B C 1
ATOM 6167 O O . LEU B 1 197 ? 61.149 47.762 -4.858 1.00 30.30 196 LEU B O 1
ATOM 6172 N N . PHE B 1 198 ? 63.149 48.801 -4.979 1.00 22.09 197 PHE B N 1
ATOM 6173 C CA . PHE B 1 198 ? 63.632 48.256 -3.723 1.00 23.16 197 PHE B CA 1
ATOM 6174 C C . PHE B 1 198 ? 62.694 48.640 -2.557 1.00 20.15 197 PHE B C 1
ATOM 6175 O O . PHE B 1 198 ? 62.346 47.797 -1.735 1.00 27.47 197 PHE B O 1
ATOM 6183 N N . GLY B 1 199 ? 62.286 49.907 -2.512 1.00 20.26 198 GLY B N 1
ATOM 6184 C CA . GLY B 1 199 ? 61.335 50.396 -1.523 1.00 14.81 198 GLY B CA 1
ATOM 6185 C C . GLY B 1 199 ? 59.935 49.847 -1.703 1.00 19.79 198 GLY B C 1
ATOM 6186 O O . GLY B 1 199 ? 59.289 49.479 -0.718 1.00 19.74 198 GLY B O 1
ATOM 6187 N N . ALA B 1 200 ? 59.471 49.777 -2.958 1.00 18.56 199 ALA B N 1
ATOM 6188 C CA . ALA B 1 200 ? 58.138 49.256 -3.274 1.00 14.39 199 ALA B CA 1
ATOM 6189 C C . ALA B 1 200 ? 57.952 47.830 -2.756 1.00 21.24 199 ALA B C 1
ATOM 6190 O O . ALA B 1 200 ? 56.905 47.512 -2.207 1.00 27.12 199 ALA B O 1
ATOM 6192 N N . ASP B 1 201 ? 58.986 46.999 -2.903 1.00 21.56 200 ASP B N 1
ATOM 6193 C CA . ASP B 1 201 ? 58.998 45.629 -2.394 1.00 19.55 200 ASP B CA 1
ATOM 6194 C C . ASP B 1 201 ? 58.822 45.561 -0.888 1.00 19.89 200 ASP B C 1
ATOM 6195 O O . ASP B 1 201 ? 58.071 44.731 -0.382 1.00 20.41 200 ASP B O 1
ATOM 6200 N N . PHE B 1 202 ? 59.523 46.434 -0.177 1.00 20.23 201 PHE B N 1
ATOM 6201 C CA . PHE B 1 202 ? 59.380 46.539 1.264 1.00 18.93 201 PHE B CA 1
ATOM 6202 C C . PHE B 1 202 ? 57.939 46.916 1.627 1.00 24.17 201 PHE B C 1
ATOM 6203 O O . PHE B 1 202 ? 57.356 46.333 2.541 1.00 22.33 201 PHE B O 1
ATOM 6211 N N . LEU B 1 203 ? 57.359 47.856 0.879 1.00 24.15 202 LEU B N 1
ATOM 6212 C CA . LEU B 1 203 ? 55.995 48.294 1.136 1.00 24.17 202 LEU B CA 1
ATOM 6213 C C . LEU B 1 203 ? 54.993 47.143 1.013 1.00 26.50 202 LEU B C 1
ATOM 6214 O O . LEU B 1 203 ? 54.184 46.936 1.929 1.00 25.44 202 LEU B O 1
ATOM 6219 N N . VAL B 1 204 ? 55.090 46.380 -0.084 1.00 18.14 203 VAL B N 1
ATOM 6220 C CA . VAL B 1 204 ? 54.332 45.128 -0.272 1.00 17.55 203 VAL B CA 1
ATOM 6221 C C . VAL B 1 204 ? 54.435 44.204 0.959 1.00 20.01 203 VAL B C 1
ATOM 6222 O O . VAL B 1 204 ? 53.427 43.720 1.467 1.00 22.54 203 VAL B O 1
ATOM 6226 N N . ARG B 1 205 ? 55.655 43.992 1.436 1.00 19.89 204 ARG B N 1
ATOM 6227 C CA . ARG B 1 205 ? 55.896 43.129 2.581 1.00 26.82 204 ARG B CA 1
ATOM 6228 C C . ARG B 1 205 ? 55.364 43.706 3.877 1.00 17.23 204 ARG B C 1
ATOM 6229 O O . ARG B 1 205 ? 55.051 42.961 4.781 1.00 28.29 204 ARG B O 1
ATOM 6237 N N . MET B 1 206 ? 55.278 45.031 3.954 1.00 22.01 205 MET B N 1
ATOM 6238 C CA . MET B 1 206 ? 54.776 45.723 5.143 1.00 24.25 205 MET B CA 1
ATOM 6239 C C . MET B 1 206 ? 53.243 45.696 5.255 1.00 25.98 205 MET B C 1
ATOM 6240 O O . MET B 1 206 ? 52.705 46.057 6.297 1.00 27.27 205 MET B O 1
ATOM 6245 N N . GLN B 1 207 ? 52.553 45.249 4.204 1.00 22.74 206 GLN B N 1
ATOM 6246 C CA . GLN B 1 207 ? 51.097 45.110 4.242 1.00 25.11 206 GLN B CA 1
ATOM 6247 C C . GLN B 1 207 ? 50.617 43.797 4.851 1.00 29.66 206 GLN B C 1
ATOM 6248 O O . GLN B 1 207 ? 50.936 42.703 4.358 1.00 22.79 206 GLN B O 1
ATOM 6254 N N . ASN B 1 208 ? 49.823 43.927 5.913 1.00 30.22 207 ASN B N 1
ATOM 6255 C CA . ASN B 1 208 ? 49.145 42.796 6.524 1.00 31.74 207 ASN B CA 1
ATOM 6256 C C . ASN B 1 208 ? 48.066 42.290 5.579 1.00 32.08 207 ASN B C 1
ATOM 6257 O O . ASN B 1 208 ? 47.529 43.061 4.779 1.00 33.54 207 ASN B O 1
ATOM 6262 N N . GLU B 1 209 ? 47.763 40.995 5.669 1.00 35.35 208 GLU B N 1
ATOM 6263 C CA . GLU B 1 209 ? 46.733 40.357 4.837 1.00 39.50 208 GLU B CA 1
ATOM 6264 C C . GLU B 1 209 ? 45.337 41.006 4.936 1.00 35.80 208 GLU B C 1
ATOM 6265 O O . GLU B 1 209 ? 44.548 40.921 3.982 1.00 34.88 208 GLU B O 1
ATOM 6271 N N . LYS B 1 210 ? 45.053 41.679 6.058 1.00 31.07 209 LYS B N 1
ATOM 6272 C CA . LYS B 1 210 ? 43.788 42.410 6.224 1.00 31.14 209 LYS B CA 1
ATOM 6273 C C . LYS B 1 210 ? 43.709 43.666 5.327 1.00 30.48 209 LYS B C 1
ATOM 6274 O O . LYS B 1 210 ? 42.618 44.129 4.982 1.00 29.52 209 LYS B O 1
ATOM 6280 N N . GLY B 1 211 ? 44.863 44.208 4.946 1.00 27.90 210 GLY B N 1
ATOM 6281 C CA . GLY B 1 211 ? 44.914 45.344 4.024 1.00 22.62 210 GLY B CA 1
ATOM 6282 C C . GLY B 1 211 ? 45.727 46.502 4.560 1.00 25.29 210 GLY B C 1
ATOM 6283 O O . GLY B 1 211 ? 46.194 47.344 3.785 1.00 17.30 210 GLY B O 1
ATOM 6284 N N . PHE B 1 212 ? 45.902 46.551 5.888 1.00 20.06 211 PHE B N 1
ATOM 6285 C CA . PHE B 1 212 ? 46.666 47.628 6.487 1.00 17.49 211 PHE B CA 1
ATOM 6286 C C . PHE B 1 212 ? 48.164 47.384 6.379 1.00 19.85 211 PHE B C 1
ATOM 6287 O O . PHE B 1 212 ? 48.611 46.235 6.275 1.00 19.98 211 PHE B O 1
ATOM 6295 N N . PHE B 1 213 ? 48.928 48.476 6.397 1.00 21.02 212 PHE B N 1
ATOM 6296 C CA . PHE B 1 213 ? 50.381 48.422 6.458 1.00 20.31 212 PHE B CA 1
ATOM 6297 C C . PHE B 1 213 ? 50.851 48.592 7.900 1.00 24.34 212 PHE B C 1
ATOM 6298 O O . PHE B 1 213 ? 50.242 49.336 8.673 1.00 28.98 212 PHE B O 1
ATOM 6306 N N . TYR B 1 214 ? 51.927 47.898 8.261 1.00 26.54 213 TYR B N 1
ATOM 6307 C CA . TYR B 1 214 ? 52.549 48.063 9.575 1.00 25.39 213 TYR B CA 1
ATOM 6308 C C . TYR B 1 214 ? 53.274 49.398 9.635 1.00 23.68 213 TYR B C 1
ATOM 6309 O O . TYR B 1 214 ? 53.853 49.829 8.648 1.00 22.68 213 TYR B O 1
ATOM 6318 N N . MET B 1 215 ? 53.267 50.051 10.791 1.00 22.06 214 MET B N 1
ATOM 6319 C CA . MET B 1 215 ? 53.785 51.416 10.841 1.00 20.04 214 MET B CA 1
ATOM 6320 C C . MET B 1 215 ? 55.303 51.449 11.018 1.00 18.80 214 MET B C 1
ATOM 6321 O O . MET B 1 215 ? 55.979 52.400 10.601 1.00 16.90 214 MET B O 1
ATOM 6326 N N . THR B 1 216 ? 55.839 50.423 11.668 1.00 22.24 215 THR B N 1
ATOM 6327 C CA . THR B 1 216 ? 57.208 50.485 12.172 1.00 27.34 215 THR B CA 1
ATOM 6328 C C . THR B 1 216 ? 57.764 49.112 12.488 1.00 28.26 215 THR B C 1
ATOM 6329 O O . THR B 1 216 ? 57.054 48.246 12.993 1.00 27.13 215 THR B O 1
ATOM 6333 N N . VAL B 1 217 ? 59.040 48.932 12.161 1.00 28.36 216 VAL B N 1
ATOM 6334 C CA . VAL B 1 217 ? 59.888 47.932 12.785 1.00 25.21 216 VAL B CA 1
ATOM 6335 C C . VAL B 1 217 ? 60.774 48.721 13.746 1.00 24.20 216 VAL B C 1
ATOM 6336 O O . VAL B 1 217 ? 61.637 49.476 13.306 1.00 26.24 216 VAL B O 1
ATOM 6340 N N . PHE B 1 218 ? 60.560 48.557 15.049 1.00 24.87 217 PHE B N 1
ATOM 6341 C CA . PHE B 1 218 ? 61.226 49.414 16.045 1.00 24.20 217 PHE B CA 1
ATOM 6342 C C . PHE B 1 218 ? 62.013 48.643 17.106 1.00 25.73 217 PHE B C 1
ATOM 6343 O O . PHE B 1 218 ? 61.569 47.611 17.612 1.00 26.70 217 PHE B O 1
ATOM 6351 N N . ASP B 1 219 ? 63.186 49.163 17.439 1.00 24.88 218 ASP B N 1
ATOM 6352 C CA . ASP B 1 219 ? 64.128 48.443 18.259 1.00 22.33 218 ASP B CA 1
ATOM 6353 C C . ASP B 1 219 ? 64.447 49.206 19.531 1.00 20.90 218 ASP B C 1
ATOM 6354 O O . ASP B 1 219 ? 65.391 48.853 20.232 1.00 22.77 218 ASP B O 1
ATOM 6359 N N . LYS B 1 220 ? 63.696 50.272 19.787 1.00 23.66 219 LYS B N 1
ATOM 6360 C CA . LYS B 1 220 ? 63.961 51.217 20.895 1.00 26.67 219 LYS B CA 1
ATOM 6361 C C . LYS B 1 220 ? 65.348 51.885 20.834 1.00 27.24 219 LYS B C 1
ATOM 6362 O O . LYS B 1 220 ? 65.951 52.179 21.870 1.00 29.58 219 LYS B O 1
ATOM 6368 N N . TRP B 1 221 ? 65.826 52.122 19.609 1.00 31.60 220 TRP B N 1
ATOM 6369 C CA . TRP B 1 221 ? 67.146 52.730 19.315 1.00 33.30 220 TRP B CA 1
ATOM 6370 C C . TRP B 1 221 ? 68.349 51.944 19.855 1.00 33.75 220 TRP B C 1
ATOM 6371 O O . TRP B 1 221 ? 69.420 52.521 20.062 1.00 35.43 220 TRP B O 1
ATOM 6382 N N . SER B 1 222 ? 68.175 50.636 20.055 1.00 32.83 221 SER B N 1
ATOM 6383 C CA . SER B 1 222 ? 69.122 49.821 20.828 1.00 32.26 221 SER B CA 1
ATOM 6384 C C . SER B 1 222 ? 70.183 49.181 19.964 1.00 33.09 221 SER B C 1
ATOM 6385 O O . SER B 1 222 ? 71.277 48.867 20.445 1.00 33.60 221 SER B O 1
ATOM 6388 N N . LYS B 1 223 ? 69.834 48.969 18.696 1.00 33.28 222 LYS B N 1
ATOM 6389 C CA . LYS B 1 223 ? 70.646 48.227 17.718 1.00 37.08 222 LYS B CA 1
ATOM 6390 C C . LYS B 1 223 ? 70.779 46.739 18.060 1.00 38.95 222 LYS B C 1
ATOM 6391 O O . LYS B 1 223 ? 71.602 46.024 17.474 1.00 43.10 222 LYS B O 1
ATOM 6397 N N . ASP B 1 224 ? 69.950 46.287 18.999 1.00 33.39 223 ASP B N 1
ATOM 6398 C CA . ASP B 1 224 ? 69.817 44.887 19.316 1.00 33.46 223 ASP B CA 1
ATOM 6399 C C . ASP B 1 224 ? 68.784 44.329 18.353 1.00 30.59 223 ASP B C 1
ATOM 6400 O O . ASP B 1 224 ? 67.692 44.881 18.229 1.00 33.23 223 ASP B O 1
ATOM 6405 N N . THR B 1 225 ? 69.135 43.244 17.664 1.00 31.23 224 THR B N 1
ATOM 6406 C CA . THR B 1 225 ? 68.219 42.601 16.714 1.00 30.71 224 THR B CA 1
ATOM 6407 C C . THR B 1 225 ? 67.062 41.926 17.428 1.00 30.49 224 THR B C 1
ATOM 6408 O O . THR B 1 225 ? 65.961 41.829 16.885 1.00 28.83 224 THR B O 1
ATOM 6412 N N . ALA B 1 226 ? 67.312 41.471 18.653 1.00 30.76 225 ALA B N 1
ATOM 6413 C CA . ALA B 1 226 ? 66.275 40.809 19.447 1.00 31.62 225 ALA B CA 1
ATOM 6414 C C . ALA B 1 226 ? 65.172 41.770 19.911 1.00 31.86 225 ALA B C 1
ATOM 6415 O O . ALA B 1 226 ? 64.106 41.323 20.344 1.00 36.74 225 ALA B O 1
ATOM 6417 N N . GLN B 1 227 ? 65.427 43.078 19.818 1.00 29.30 226 GLN B N 1
ATOM 6418 C CA . GLN B 1 227 ? 64.440 44.089 20.218 1.00 26.45 226 GLN B CA 1
ATOM 6419 C C . GLN B 1 227 ? 63.598 44.620 19.063 1.00 20.86 226 GLN B C 1
ATOM 6420 O O . GLN B 1 227 ? 62.735 45.458 19.273 1.00 24.17 226 GLN B O 1
ATOM 6426 N N . ARG B 1 228 ? 63.846 44.125 17.853 1.00 26.41 227 ARG B N 1
ATOM 6427 C CA . ARG B 1 228 ? 63.118 44.571 16.669 1.00 24.35 227 ARG B CA 1
ATOM 6428 C C . ARG B 1 228 ? 61.708 44.008 16.669 1.00 25.93 227 ARG B C 1
ATOM 6429 O O . ARG B 1 228 ? 61.510 42.801 16.524 1.00 33.05 227 ARG B O 1
ATOM 6437 N N . GLU B 1 229 ? 60.733 44.891 16.859 1.00 27.69 228 GLU B N 1
ATOM 6438 C CA . GLU B 1 229 ? 59.323 44.510 16.859 1.00 25.77 228 GLU B CA 1
ATOM 6439 C C . GLU B 1 229 ? 58.475 45.416 15.982 1.00 26.13 228 GLU B C 1
ATOM 6440 O O . GLU B 1 229 ? 58.706 46.628 15.890 1.00 24.67 228 GLU B O 1
ATOM 6446 N N . ILE B 1 230 ? 57.462 44.825 15.368 1.00 24.77 229 ILE B N 1
ATOM 6447 C CA . ILE B 1 230 ? 56.441 45.605 14.725 1.00 24.92 229 ILE B CA 1
ATOM 6448 C C . ILE B 1 230 ? 55.475 46.191 15.765 1.00 28.89 229 ILE B C 1
ATOM 6449 O O . ILE B 1 230 ? 54.742 45.460 16.440 1.00 28.14 229 ILE B O 1
ATOM 6454 N N . CYS B 1 231 ? 55.496 47.517 15.875 1.00 27.88 230 CYS B N 1
ATOM 6455 C CA . CYS B 1 231 ? 54.677 48.246 16.824 1.00 33.71 230 CYS B CA 1
ATOM 6456 C C . CYS B 1 231 ? 54.537 49.700 16.388 1.00 36.63 230 CYS B C 1
ATOM 6457 O O . CYS B 1 231 ? 54.971 50.082 15.300 1.00 42.87 230 CYS B O 1
ATOM 6460 N N . ALA B 1 232 ? 53.887 50.485 17.241 1.00 37.82 231 ALA B N 1
ATOM 6461 C CA . ALA B 1 232 ? 53.930 51.937 17.202 1.00 31.00 231 ALA B CA 1
ATOM 6462 C C . ALA B 1 232 ? 54.507 52.322 18.540 1.00 27.05 231 ALA B C 1
ATOM 6463 O O . ALA B 1 232 ? 54.512 51.517 19.463 1.00 31.81 231 ALA B O 1
ATOM 6465 N N . TYR B 1 233 ? 55.000 53.543 18.658 1.00 27.86 232 TYR B N 1
ATOM 6466 C CA . TYR B 1 233 ? 55.560 53.968 19.926 1.00 24.63 232 TYR B CA 1
ATOM 6467 C C . TYR B 1 233 ? 55.260 55.391 20.286 1.00 24.01 232 TYR B C 1
ATOM 6468 O O . TYR B 1 233 ? 54.818 56.177 19.442 1.00 20.43 232 TYR B O 1
ATOM 6477 N N . GLU B 1 234 ? 55.494 55.709 21.561 1.00 23.56 233 GLU B N 1
ATOM 6478 C CA . GLU B 1 234 ? 55.144 57.008 22.120 1.00 22.54 233 GLU B CA 1
ATOM 6479 C C . GLU B 1 234 ? 56.245 57.529 23.027 1.00 22.63 233 GLU B C 1
ATOM 6480 O O . GLU B 1 234 ? 56.963 56.743 23.651 1.00 26.84 233 GLU B O 1
ATOM 6486 N N . THR B 1 235 ? 56.346 58.862 23.102 1.00 20.27 234 THR B N 1
ATOM 6487 C CA . THR B 1 235 ? 57.305 59.610 23.946 1.00 25.83 234 THR B CA 1
ATOM 6488 C C . THR B 1 235 ? 58.764 59.447 23.507 1.00 28.59 234 THR B C 1
ATOM 6489 O O . THR B 1 235 ? 59.079 58.642 22.623 1.00 29.00 234 THR B O 1
ATOM 6493 N N . GLN B 1 236 ? 59.653 60.201 24.157 1.00 28.36 235 GLN B N 1
ATOM 6494 C CA . GLN B 1 236 ? 61.082 60.180 23.844 1.00 25.89 235 GLN B CA 1
ATOM 6495 C C . GLN B 1 236 ? 61.738 58.873 24.291 1.00 29.80 235 GLN B C 1
ATOM 6496 O O . GLN B 1 236 ? 62.849 58.540 23.856 1.00 32.50 235 GLN B O 1
ATOM 6502 N N . LEU B 1 237 ? 61.028 58.125 25.139 1.00 28.35 236 LEU B N 1
ATOM 6503 C CA . LEU B 1 237 ? 61.533 56.875 25.699 1.00 28.39 236 LEU B CA 1
ATOM 6504 C C . LEU B 1 237 ? 61.135 55.647 24.865 1.00 27.23 236 LEU B C 1
ATOM 6505 O O . LEU B 1 237 ? 61.656 54.550 25.067 1.00 29.78 236 LEU B O 1
ATOM 6510 N N . GLY B 1 238 ? 60.226 55.844 23.922 1.00 23.30 237 GLY B N 1
ATOM 6511 C CA . GLY B 1 238 ? 59.918 54.828 22.930 1.00 24.91 237 GLY B CA 1
ATOM 6512 C C . GLY B 1 238 ? 59.122 53.666 23.468 1.00 28.21 237 GLY B C 1
ATOM 6513 O O . GLY B 1 238 ? 59.410 52.523 23.126 1.00 33.67 237 GLY B O 1
ATOM 6514 N N . HIS B 1 239 ? 58.125 53.956 24.311 1.00 26.92 238 HIS B N 1
ATOM 6515 C CA . HIS B 1 239 ? 57.218 52.936 24.840 1.00 22.70 238 HIS B CA 1
ATOM 6516 C C . HIS B 1 239 ? 56.437 52.347 23.693 1.00 23.96 238 HIS B C 1
ATOM 6517 O O . HIS B 1 239 ? 55.844 53.085 22.919 1.00 29.37 238 HIS B O 1
ATOM 6524 N N . LYS B 1 240 ? 56.442 51.023 23.581 1.00 22.49 239 LYS B N 1
ATOM 6525 C CA . LYS B 1 240 ? 55.839 50.363 22.433 1.00 28.74 239 LYS B CA 1
ATOM 6526 C C . LYS B 1 240 ? 54.401 49.968 22.691 1.00 31.76 239 LYS B C 1
ATOM 6527 O O . LYS B 1 240 ? 54.052 49.507 23.779 1.00 30.30 239 LYS B O 1
ATOM 6533 N N . PHE B 1 241 ? 53.569 50.154 21.670 1.00 32.68 240 PHE B N 1
ATOM 6534 C CA . PHE B 1 241 ? 52.157 49.808 21.736 1.00 30.81 240 PHE B CA 1
ATOM 6535 C C . PHE B 1 241 ? 51.741 49.120 20.453 1.00 33.40 240 PHE B C 1
ATOM 6536 O O . PHE B 1 241 ? 52.391 49.297 19.418 1.00 32.63 240 PHE B O 1
ATOM 6544 N N . ASP B 1 242 ? 50.662 48.337 20.530 1.00 33.28 241 ASP B N 1
ATOM 6545 C CA . ASP B 1 242 ? 50.224 47.478 19.431 1.00 35.73 241 ASP B CA 1
ATOM 6546 C C . ASP B 1 242 ? 49.273 48.125 18.405 1.00 37.95 241 ASP B C 1
ATOM 6547 O O . ASP B 1 242 ? 48.580 47.413 17.667 1.00 36.76 241 ASP B O 1
ATOM 6552 N N . ASP B 1 243 ? 49.240 49.457 18.358 1.00 33.76 242 ASP B N 1
ATOM 6553 C CA . ASP B 1 243 ? 48.513 50.151 17.302 1.00 34.56 242 ASP B CA 1
ATOM 6554 C C . ASP B 1 243 ? 49.439 50.433 16.116 1.00 33.68 242 ASP B C 1
ATOM 6555 O O . ASP B 1 243 ? 49.729 51.583 15.792 1.00 29.09 242 ASP B O 1
ATOM 6560 N N . TYR B 1 244 ? 49.876 49.357 15.466 1.00 32.23 243 TYR B N 1
ATOM 6561 C CA . TYR B 1 244 ? 50.848 49.414 14.375 1.00 31.39 243 TYR B CA 1
ATOM 6562 C C . TYR B 1 244 ? 50.184 49.616 13.026 1.00 28.81 243 TYR B C 1
ATOM 6563 O O . TYR B 1 244 ? 50.863 49.680 12.007 1.00 31.76 243 TYR B O 1
ATOM 6572 N N . GLN B 1 245 ? 48.860 49.676 13.016 1.00 27.67 244 GLN B N 1
ATOM 6573 C CA . GLN B 1 245 ? 48.118 49.862 11.779 1.00 22.37 244 GLN B CA 1
ATOM 6574 C C . GLN B 1 245 ? 48.288 51.296 11.309 1.00 23.74 244 GLN B C 1
ATOM 6575 O O . GLN B 1 245 ? 47.943 52.244 12.035 1.00 26.99 244 GLN B O 1
ATOM 6581 N N . ALA B 1 246 ? 48.830 51.461 10.102 1.00 22.52 245 ALA B N 1
ATOM 6582 C CA . ALA B 1 246 ? 49.094 52.799 9.578 1.00 20.10 245 ALA B CA 1
ATOM 6583 C C . ALA B 1 246 ? 47.814 53.424 9.037 1.00 22.98 245 ALA B C 1
ATOM 6584 O O . ALA B 1 246 ? 47.190 52.888 8.119 1.00 31.03 245 ALA B O 1
ATOM 6586 N N . GLY B 1 247 ? 47.432 54.565 9.602 1.00 19.44 246 GLY B N 1
ATOM 6587 C CA . GLY B 1 247 ? 46.330 55.349 9.074 1.00 22.43 246 GLY B CA 1
ATOM 6588 C C . GLY B 1 247 ? 46.712 56.006 7.755 1.00 27.77 246 GLY B C 1
ATOM 6589 O O . GLY B 1 247 ? 47.824 55.824 7.257 1.00 29.38 246 GLY B O 1
ATOM 6590 N N . PHE B 1 248 ? 45.793 56.770 7.180 1.00 25.02 247 PHE B N 1
ATOM 6591 C CA . PHE B 1 248 ? 46.110 57.572 6.013 1.00 25.41 247 PHE B CA 1
ATOM 6592 C C . PHE B 1 248 ? 47.273 58.514 6.338 1.00 25.49 247 PHE B C 1
ATOM 6593 O O . PHE B 1 248 ? 48.235 58.577 5.570 1.00 26.84 247 PHE B O 1
ATOM 6601 N N . ARG B 1 249 ? 47.211 59.194 7.493 1.00 18.56 248 ARG B N 1
ATOM 6602 C CA . ARG B 1 249 ? 48.266 60.149 7.898 1.00 14.52 248 ARG B CA 1
ATOM 6603 C C . ARG B 1 249 ? 49.540 59.520 8.485 1.00 14.09 248 ARG B C 1
ATOM 6604 O O . ARG B 1 249 ? 50.549 60.206 8.682 1.00 16.59 248 ARG B O 1
ATOM 6612 N N . GLN B 1 250 ? 49.499 58.222 8.745 1.00 10.30 249 GLN B N 1
ATOM 6613 C CA . GLN B 1 250 ? 50.582 57.545 9.418 1.00 17.00 249 GLN B CA 1
ATOM 6614 C C . GLN B 1 250 ? 51.388 56.696 8.437 1.00 18.80 249 GLN B C 1
ATOM 6615 O O . GLN B 1 250 ? 51.884 55.625 8.790 1.00 17.92 249 GLN B O 1
ATOM 6621 N N . GLY B 1 251 ? 51.537 57.180 7.207 1.00 20.33 250 GLY B N 1
ATOM 6622 C CA . GLY B 1 251 ? 52.360 56.478 6.239 1.00 12.93 250 GLY B CA 1
ATOM 6623 C C . GLY B 1 251 ? 51.581 55.669 5.239 1.00 20.33 250 GLY B C 1
ATOM 6624 O O . GLY B 1 251 ? 52.074 55.425 4.132 1.00 27.07 250 GLY B O 1
ATOM 6625 N N . GLY B 1 252 ? 50.362 55.279 5.610 1.00 19.72 251 GLY B N 1
ATOM 6626 C CA . GLY B 1 252 ? 49.520 54.404 4.792 1.00 15.11 251 GLY B CA 1
ATOM 6627 C C . GLY B 1 252 ? 49.097 54.993 3.458 1.00 23.13 251 GLY B C 1
ATOM 6628 O O . GLY B 1 252 ? 49.114 54.296 2.443 1.00 23.76 251 GLY B O 1
ATOM 6629 N N . GLY B 1 253 ? 48.727 56.274 3.456 1.00 24.89 252 GLY B N 1
ATOM 6630 C CA . GLY B 1 253 ? 48.303 56.965 2.240 1.00 18.75 252 GLY B CA 1
ATOM 6631 C C . GLY B 1 253 ? 49.410 57.019 1.200 1.00 23.93 252 GLY B C 1
ATOM 6632 O O . GLY B 1 253 ? 49.229 56.603 0.047 1.00 16.58 252 GLY B O 1
ATOM 6633 N N . VAL B 1 254 ? 50.571 57.510 1.620 1.00 20.69 253 VAL B N 1
ATOM 6634 C CA . VAL B 1 254 ? 51.722 57.582 0.739 1.00 21.00 253 VAL B CA 1
ATOM 6635 C C . VAL B 1 254 ? 52.228 56.191 0.308 1.00 22.48 253 VAL B C 1
ATOM 6636 O O . VAL B 1 254 ? 52.697 56.042 -0.829 1.00 22.19 253 VAL B O 1
ATOM 6640 N N . ALA B 1 255 ? 52.079 55.183 1.176 1.00 18.35 254 ALA B N 1
ATOM 6641 C CA . ALA B 1 255 ? 52.376 53.784 0.815 1.00 19.09 254 ALA B CA 1
ATOM 6642 C C . ALA B 1 255 ? 51.536 53.299 -0.367 1.00 21.03 254 ALA B C 1
ATOM 6643 O O . ALA B 1 255 ? 52.073 52.714 -1.305 1.00 26.41 254 ALA B O 1
ATOM 6645 N N . ILE B 1 256 ? 50.231 53.558 -0.311 1.00 18.80 255 ILE B N 1
ATOM 6646 C CA . ILE B 1 256 ? 49.309 53.273 -1.407 1.00 15.54 255 ILE B CA 1
ATOM 6647 C C . ILE B 1 256 ? 49.739 54.024 -2.668 1.00 20.18 255 ILE B C 1
ATOM 6648 O O . ILE B 1 256 ? 49.851 53.418 -3.746 1.00 21.51 255 ILE B O 1
ATOM 6653 N N . ALA B 1 257 ? 49.993 55.329 -2.520 1.00 19.46 256 ALA B N 1
ATOM 6654 C CA . ALA B 1 257 ? 50.411 56.195 -3.632 1.00 19.03 256 ALA B CA 1
ATOM 6655 C C . ALA B 1 257 ? 51.696 55.687 -4.307 1.00 24.66 256 ALA B C 1
ATOM 6656 O O . ALA B 1 257 ? 51.755 55.552 -5.536 1.00 24.73 256 ALA B O 1
ATOM 6658 N N . ALA B 1 258 ? 52.704 55.384 -3.489 1.00 21.67 257 ALA B N 1
ATOM 6659 C CA . ALA B 1 258 ? 53.984 54.856 -3.961 1.00 19.66 257 ALA B CA 1
ATOM 6660 C C . ALA B 1 258 ? 53.855 53.513 -4.690 1.00 22.64 257 ALA B C 1
ATOM 6661 O O . ALA B 1 258 ? 54.495 53.309 -5.715 1.00 19.16 257 ALA B O 1
ATOM 6663 N N . LEU B 1 259 ? 53.018 52.613 -4.176 1.00 25.19 258 LEU B N 1
ATOM 6664 C CA . LEU B 1 259 ? 52.779 51.322 -4.840 1.00 21.37 258 LEU B CA 1
ATOM 6665 C C . LEU B 1 259 ? 52.030 51.441 -6.165 1.00 22.02 258 LEU B C 1
ATOM 6666 O O . LEU B 1 259 ? 52.313 50.722 -7.129 1.00 19.45 258 LEU B O 1
ATOM 6671 N N . ALA B 1 260 ? 51.074 52.356 -6.199 1.00 25.27 259 ALA B N 1
ATOM 6672 C CA . ALA B 1 260 ? 50.300 52.626 -7.389 1.00 19.47 259 ALA B CA 1
ATOM 6673 C C . ALA B 1 260 ? 51.191 53.253 -8.451 1.00 24.34 259 ALA B C 1
ATOM 6674 O O . ALA B 1 260 ? 51.087 52.909 -9.633 1.00 29.22 259 ALA B O 1
ATOM 6676 N N . ALA B 1 261 ? 52.071 54.159 -8.027 1.00 22.91 260 ALA B N 1
ATOM 6677 C CA . ALA B 1 261 ? 53.038 54.778 -8.932 1.00 21.23 260 ALA B CA 1
ATOM 6678 C C . ALA B 1 261 ? 54.071 53.768 -9.424 1.00 23.01 260 ALA B C 1
ATOM 6679 O O . ALA B 1 261 ? 54.446 53.794 -10.598 1.00 21.06 260 ALA B O 1
ATOM 6681 N N . ALA B 1 262 ? 54.514 52.875 -8.534 1.00 16.82 261 ALA B N 1
ATOM 6682 C CA . ALA B 1 262 ? 55.468 51.835 -8.915 1.00 21.04 261 ALA B CA 1
ATOM 6683 C C . ALA B 1 262 ? 54.895 50.888 -9.970 1.00 24.06 261 ALA B C 1
ATOM 6684 O O . ALA B 1 262 ? 55.628 50.410 -10.847 1.00 24.14 261 ALA B O 1
ATOM 6686 N N . SER B 1 263 ? 53.585 50.649 -9.890 1.00 21.92 262 SER B N 1
ATOM 6687 C CA . SER B 1 263 ? 52.895 49.739 -10.790 1.00 22.46 262 SER B CA 1
ATOM 6688 C C . SER B 1 263 ? 52.809 50.261 -12.237 1.00 24.86 262 SER B C 1
ATOM 6689 O O . SER B 1 263 ? 52.432 49.529 -13.158 1.00 29.65 262 SER B O 1
ATOM 6692 N N . ARG B 1 264 ? 53.179 51.518 -12.432 1.00 26.06 263 ARG B N 1
ATOM 6693 C CA . ARG B 1 264 ? 53.127 52.121 -13.754 1.00 32.56 263 ARG B CA 1
ATOM 6694 C C . ARG B 1 264 ? 54.424 51.979 -14.540 1.00 34.14 263 ARG B C 1
ATOM 6695 O O . ARG B 1 264 ? 54.485 52.377 -15.699 1.00 33.96 263 ARG B O 1
ATOM 6703 N N . LEU B 1 265 ? 55.449 51.405 -13.912 1.00 33.05 264 LEU B N 1
ATOM 6704 C CA . LEU B 1 265 ? 56.754 51.241 -14.557 1.00 33.82 264 LEU B CA 1
ATOM 6705 C C . LEU B 1 265 ? 56.836 50.014 -15.461 1.00 31.93 264 LEU B C 1
ATOM 6706 O O . LEU B 1 265 ? 56.163 49.014 -15.232 1.00 32.97 264 LEU B O 1
ATOM 6711 N N . GLY B 1 266 ? 57.692 50.098 -16.474 1.00 34.93 265 GLY B N 1
ATOM 6712 C CA . GLY B 1 266 ? 57.884 49.016 -17.436 1.00 31.37 265 GLY B CA 1
ATOM 6713 C C . GLY B 1 266 ? 58.675 47.861 -16.859 1.00 35.34 265 GLY B C 1
ATOM 6714 O O . GLY B 1 266 ? 58.633 46.752 -17.397 1.00 41.49 265 GLY B O 1
ATOM 6715 N N . VAL B 1 267 ? 59.407 48.125 -15.775 1.00 32.40 266 VAL B N 1
ATOM 6716 C CA . VAL B 1 267 ? 60.161 47.095 -15.055 1.00 29.95 266 VAL B CA 1
ATOM 6717 C C . VAL B 1 267 ? 59.654 46.990 -13.624 1.00 30.02 266 VAL B C 1
ATOM 6718 O O . VAL B 1 267 ? 59.031 47.918 -13.121 1.00 33.32 266 VAL B O 1
ATOM 6722 N N . HIS B 1 268 ? 59.912 45.861 -12.973 1.00 26.69 267 HIS B N 1
ATOM 6723 C CA . HIS B 1 268 ? 59.453 45.664 -11.607 1.00 28.91 267 HIS B CA 1
ATOM 6724 C C . HIS B 1 268 ? 60.543 45.072 -10.717 1.00 29.35 267 HIS B C 1
ATOM 6725 O O . HIS B 1 268 ? 61.566 44.599 -11.207 1.00 28.41 267 HIS B O 1
ATOM 6732 N N . GLY B 1 269 ? 60.317 45.110 -9.407 1.00 24.22 268 GLY B N 1
ATOM 6733 C CA . GLY B 1 269 ? 61.241 44.522 -8.432 1.00 25.08 268 GLY B CA 1
ATOM 6734 C C . GLY B 1 269 ? 60.938 43.054 -8.238 1.00 26.76 268 GLY B C 1
ATOM 6735 O O . GLY B 1 269 ? 60.571 42.365 -9.190 1.00 24.77 268 GLY B O 1
ATOM 6736 N N . GLU B 1 270 ? 61.080 42.571 -7.004 1.00 23.13 269 GLU B N 1
ATOM 6737 C CA . GLU B 1 270 ? 60.779 41.183 -6.690 1.00 25.29 269 GLU B CA 1
ATOM 6738 C C . GLU B 1 270 ? 59.326 40.874 -7.048 1.00 29.57 269 GLU B C 1
ATOM 6739 O O . GLU B 1 270 ? 59.026 39.802 -7.571 1.00 31.93 269 GLU B O 1
ATOM 6745 N N . TYR B 1 271 ? 58.434 41.833 -6.803 1.00 29.61 270 TYR B N 1
ATOM 6746 C CA . TYR B 1 271 ? 57.015 41.674 -7.105 1.00 27.49 270 TYR B CA 1
ATOM 6747 C C . TYR B 1 271 ? 56.659 42.416 -8.385 1.00 31.23 270 TYR B C 1
ATOM 6748 O O . TYR B 1 271 ? 57.278 43.431 -8.705 1.00 35.75 270 TYR B O 1
ATOM 6757 N N . ASP B 1 272 ? 55.666 41.916 -9.117 1.00 30.06 271 ASP B N 1
ATOM 6758 C CA . ASP B 1 272 ? 55.281 42.529 -10.394 1.00 30.03 271 ASP B CA 1
ATOM 6759 C C . ASP B 1 272 ? 54.338 43.730 -10.239 1.00 30.54 271 ASP B C 1
ATOM 6760 O O . ASP B 1 272 ? 53.922 44.071 -9.115 1.00 28.84 271 ASP B O 1
ATOM 6765 N N . GLN B 1 273 ? 54.017 44.370 -11.363 1.00 22.00 272 GLN B N 1
ATOM 6766 C CA . GLN B 1 273 ? 53.199 45.582 -11.347 1.00 25.19 272 GLN B CA 1
ATOM 6767 C C . GLN B 1 273 ? 51.797 45.329 -10.795 1.00 27.90 272 GLN B C 1
ATOM 6768 O O . GLN B 1 273 ? 51.225 46.201 -10.139 1.00 29.93 272 GLN B O 1
ATOM 6774 N N . GLN B 1 274 ? 51.247 44.149 -11.082 1.00 25.43 273 GLN B N 1
ATOM 6775 C CA . GLN B 1 274 ? 49.936 43.755 -10.585 1.00 30.61 273 GLN B CA 1
ATOM 6776 C C . GLN B 1 274 ? 49.934 43.588 -9.058 1.00 25.16 273 GLN B C 1
ATOM 6777 O O . GLN B 1 274 ? 48.964 43.961 -8.418 1.00 24.69 273 GLN B O 1
ATOM 6783 N N . LYS B 1 275 ? 51.003 43.041 -8.483 1.00 22.78 274 LYS B N 1
ATOM 6784 C CA . LYS B 1 275 ? 51.097 42.917 -7.015 1.00 25.96 274 LYS B CA 1
ATOM 6785 C C . LYS B 1 275 ? 51.119 44.305 -6.391 1.00 28.21 274 LYS B C 1
ATOM 6786 O O . LYS B 1 275 ? 50.410 44.554 -5.416 1.00 30.92 274 LYS B O 1
ATOM 6792 N N . TYR B 1 276 ? 51.884 45.216 -7.000 1.00 29.34 275 TYR B N 1
ATOM 6793 C CA . TYR B 1 276 ? 51.975 46.598 -6.533 1.00 28.92 275 TYR B CA 1
ATOM 6794 C C . TYR B 1 276 ? 50.614 47.285 -6.555 1.00 30.95 275 TYR B C 1
ATOM 6795 O O . TYR B 1 276 ? 50.190 47.883 -5.553 1.00 29.11 275 TYR B O 1
ATOM 6804 N N . ARG B 1 277 ? 49.941 47.177 -7.698 1.00 27.73 276 ARG B N 1
ATOM 6805 C CA . ARG B 1 277 ? 48.610 47.729 -7.901 1.00 32.36 276 ARG B CA 1
ATOM 6806 C C . ARG B 1 277 ? 47.562 47.130 -6.949 1.00 29.58 276 ARG B C 1
ATOM 6807 O O . ARG B 1 277 ? 46.761 47.864 -6.377 1.00 30.73 276 ARG B O 1
ATOM 6815 N N . ASN B 1 278 ? 47.574 45.813 -6.765 1.00 27.53 277 ASN B N 1
ATOM 6816 C CA . ASN B 1 278 ? 46.584 45.172 -5.901 1.00 29.74 277 ASN B CA 1
ATOM 6817 C C . ASN B 1 278 ? 46.792 45.547 -4.452 1.00 29.71 277 ASN B C 1
ATOM 6818 O O . ASN B 1 278 ? 45.831 45.829 -3.761 1.00 31.91 277 ASN B O 1
ATOM 6823 N N . ALA B 1 279 ? 48.052 45.579 -4.018 1.00 28.68 278 ALA B N 1
ATOM 6824 C CA . ALA B 1 279 ? 48.400 45.987 -2.663 1.00 29.52 278 ALA B CA 1
ATOM 6825 C C . ALA B 1 279 ? 47.905 47.405 -2.421 1.00 29.09 278 ALA B C 1
ATOM 6826 O O . ALA B 1 279 ? 47.377 47.689 -1.345 1.00 19.46 278 ALA B O 1
ATOM 6828 N N . ALA B 1 280 ? 48.055 48.266 -3.441 1.00 26.86 279 ALA B N 1
ATOM 6829 C CA . ALA B 1 280 ? 47.642 49.674 -3.378 1.00 27.33 279 ALA B CA 1
ATOM 6830 C C . ALA B 1 280 ? 46.123 49.826 -3.297 1.00 32.00 279 ALA B C 1
ATOM 6831 O O . ALA B 1 280 ? 45.622 50.592 -2.463 1.00 28.72 279 ALA B O 1
ATOM 6833 N N . GLU B 1 281 ? 45.408 49.085 -4.158 1.00 32.06 280 GLU B N 1
ATOM 6834 C CA . GLU B 1 281 ? 43.941 49.079 -4.193 1.00 30.28 280 GLU B CA 1
ATOM 6835 C C . GLU B 1 281 ? 43.347 48.585 -2.869 1.00 29.98 280 GLU B C 1
ATOM 6836 O O . GLU B 1 281 ? 42.519 49.267 -2.261 1.00 31.24 280 GLU B O 1
ATOM 6842 N N . ASN B 1 282 ? 43.803 47.418 -2.420 1.00 29.77 281 ASN B N 1
ATOM 6843 C CA . ASN B 1 282 ? 43.338 46.825 -1.177 1.00 28.81 281 ASN B CA 1
ATOM 6844 C C . ASN B 1 282 ? 43.602 47.730 -0.005 1.00 30.49 281 ASN B C 1
ATOM 6845 O O . ASN B 1 282 ? 42.707 47.945 0.808 1.00 38.23 281 ASN B O 1
ATOM 6850 N N . GLY B 1 283 ? 44.815 48.285 0.050 1.00 29.39 282 GLY B N 1
ATOM 6851 C CA . GLY B 1 283 ? 45.213 49.212 1.101 1.00 25.54 282 GLY B CA 1
ATOM 6852 C C . GLY B 1 283 ? 44.326 50.441 1.185 1.00 26.69 282 GLY B C 1
ATOM 6853 O O . GLY B 1 283 ? 43.981 50.887 2.295 1.00 22.31 282 GLY B O 1
ATOM 6854 N N . TYR B 1 284 ? 43.951 50.972 0.013 1.00 19.19 283 TYR B N 1
ATOM 6855 C CA . TYR B 1 284 ? 43.097 52.153 -0.087 1.00 22.72 283 TYR B CA 1
ATOM 6856 C C . TYR B 1 284 ? 41.671 51.947 0.425 1.00 24.34 283 TYR B C 1
ATOM 6857 O O . TYR B 1 284 ? 41.158 52.747 1.215 1.00 21.21 283 TYR B O 1
ATOM 6866 N N . TRP B 1 285 ? 41.017 50.902 -0.069 1.00 24.15 284 TRP B N 1
ATOM 6867 C CA . TRP B 1 285 ? 39.651 50.643 0.333 1.00 24.20 284 TRP B CA 1
ATOM 6868 C C . TRP B 1 285 ? 39.594 50.154 1.794 1.00 28.59 284 TRP B C 1
ATOM 6869 O O . TRP B 1 285 ? 38.600 50.392 2.484 1.00 28.14 284 TRP B O 1
ATOM 6880 N N . HIS B 1 286 ? 40.674 49.521 2.264 1.00 22.92 285 HIS B N 1
ATOM 6881 C CA . HIS B 1 286 ? 40.787 49.153 3.661 1.00 26.16 285 HIS B CA 1
ATOM 6882 C C . HIS B 1 286 ? 40.736 50.402 4.523 1.00 28.55 285 HIS B C 1
ATOM 6883 O O . HIS B 1 286 ? 39.968 50.458 5.470 1.00 32.04 285 HIS B O 1
ATOM 6890 N N . LEU B 1 287 ? 41.538 51.405 4.176 1.00 32.26 286 LEU B N 1
ATOM 6891 C CA . LEU B 1 287 ? 41.596 52.627 4.967 1.00 25.61 286 LEU B CA 1
ATOM 6892 C C . LEU B 1 287 ? 40.356 53.490 4.811 1.00 28.02 286 LEU B C 1
ATOM 6893 O O . LEU B 1 287 ? 39.921 54.104 5.786 1.00 26.40 286 LEU B O 1
ATOM 6898 N N . LYS B 1 288 ? 39.781 53.520 3.603 1.00 26.47 287 LYS B N 1
ATOM 6899 C CA . LYS B 1 288 ? 38.453 54.121 3.394 1.00 29.78 287 LYS B CA 1
ATOM 6900 C C . LYS B 1 288 ? 37.438 53.621 4.415 1.00 32.69 287 LYS B C 1
ATOM 6901 O O . LYS B 1 288 ? 36.717 54.416 5.024 1.00 36.24 287 LYS B O 1
ATOM 6907 N N . GLU B 1 289 ? 37.416 52.304 4.611 1.00 31.10 288 GLU B N 1
ATOM 6908 C CA . GLU B 1 289 ? 36.601 51.661 5.633 1.00 37.14 288 GLU B CA 1
ATOM 6909 C C . GLU B 1 289 ? 37.023 51.927 7.084 1.00 33.50 288 GLU B C 1
ATOM 6910 O O . GLU B 1 289 ? 36.184 52.206 7.924 1.00 37.23 288 GLU B O 1
ATOM 6916 N N . HIS B 1 290 ? 38.317 51.855 7.367 1.00 32.78 289 HIS B N 1
ATOM 6917 C CA . HIS B 1 290 ? 38.795 51.694 8.737 1.00 33.67 289 HIS B CA 1
ATOM 6918 C C . HIS B 1 290 ? 39.604 52.841 9.327 1.00 33.22 289 HIS B C 1
ATOM 6919 O O . HIS B 1 290 ? 39.918 52.792 10.520 1.00 29.15 289 HIS B O 1
ATOM 6926 N N . ASN B 1 291 ? 39.943 53.850 8.520 1.00 22.14 290 ASN B N 1
ATOM 6927 C CA . ASN B 1 291 ? 40.948 54.850 8.916 1.00 26.87 290 ASN B CA 1
ATOM 6928 C C . ASN B 1 291 ? 40.866 55.362 10.340 1.00 27.23 290 ASN B C 1
ATOM 6929 O O . ASN B 1 291 ? 41.843 55.289 11.071 1.00 31.57 290 ASN B O 1
ATOM 6934 N N . THR B 1 292 ? 39.693 55.858 10.727 1.00 31.46 291 THR B N 1
ATOM 6935 C CA . THR B 1 292 ? 39.507 56.555 12.007 1.00 30.98 291 THR B CA 1
ATOM 6936 C C . THR B 1 292 ? 39.725 55.666 13.233 1.00 28.32 291 THR B C 1
ATOM 6937 O O . THR B 1 292 ? 39.930 56.171 14.340 1.00 25.24 291 THR B O 1
ATOM 6941 N N . GLN B 1 293 ? 39.693 54.348 13.012 1.00 28.78 292 GLN B N 1
ATOM 6942 C CA . GLN B 1 293 ? 39.998 53.347 14.037 1.00 30.47 292 GLN B CA 1
ATOM 6943 C C . GLN B 1 293 ? 41.493 53.295 14.313 1.00 32.69 292 GLN B C 1
ATOM 6944 O O . GLN B 1 293 ? 41.916 52.818 15.362 1.00 33.27 292 GLN B O 1
ATOM 6950 N N . TYR B 1 294 ? 42.292 53.796 13.373 1.00 29.15 293 TYR B N 1
ATOM 6951 C CA . TYR B 1 294 ? 43.737 53.730 13.499 1.00 26.31 293 TYR B CA 1
ATOM 6952 C C . TYR B 1 294 ? 44.357 55.038 13.965 1.00 24.16 293 TYR B C 1
ATOM 6953 O O . TYR B 1 294 ? 45.553 55.088 14.269 1.00 26.01 293 TYR B O 1
ATOM 6962 N N . LEU B 1 295 ? 43.540 56.086 14.019 1.00 22.70 294 LEU B N 1
ATOM 6963 C CA . LEU B 1 295 ? 43.986 57.425 14.402 1.00 16.69 294 LEU B CA 1
ATOM 6964 C C . LEU B 1 295 ? 43.816 57.574 15.904 1.00 25.25 294 LEU B C 1
ATOM 6965 O O . LEU B 1 295 ? 42.786 57.164 16.464 1.00 24.98 294 LEU B O 1
ATOM 6970 N N . ASN B 1 296 ? 44.826 58.151 16.549 1.00 23.05 295 ASN B N 1
ATOM 6971 C CA . ASN B 1 296 ? 44.893 58.194 18.015 1.00 31.46 295 ASN B CA 1
ATOM 6972 C C . ASN B 1 296 ? 43.809 59.058 18.634 1.00 32.69 295 ASN B C 1
ATOM 6973 O O . ASN B 1 296 ? 43.275 58.704 19.675 1.00 40.34 295 ASN B O 1
ATOM 6978 N N . ASP B 1 297 ? 43.477 60.174 17.985 1.00 33.79 296 ASP B N 1
ATOM 6979 C CA . ASP B 1 297 ? 42.361 61.003 18.427 1.00 29.44 296 ASP B CA 1
ATOM 6980 C C . ASP B 1 297 ? 41.038 60.684 17.712 1.00 28.84 296 ASP B C 1
ATOM 6981 O O . ASP B 1 297 ? 40.016 61.328 17.947 1.00 28.28 296 ASP B O 1
ATOM 6986 N N . GLY B 1 298 ? 41.073 59.680 16.839 1.00 28.85 297 GLY B N 1
ATOM 6987 C CA . GLY B 1 298 ? 39.891 59.238 16.100 1.00 24.22 297 GLY B CA 1
ATOM 6988 C C . GLY B 1 298 ? 39.380 60.190 15.024 1.00 26.20 297 GLY B C 1
ATOM 6989 O O . GLY B 1 298 ? 38.315 59.955 14.448 1.00 26.93 297 GLY B O 1
ATOM 6990 N N . GLU B 1 299 ? 40.135 61.250 14.740 1.00 24.08 298 GLU B N 1
ATOM 6991 C CA . GLU B 1 299 ? 39.670 62.326 13.870 1.00 29.14 298 GLU B CA 1
ATOM 6992 C C . GLU B 1 299 ? 40.652 62.587 12.735 1.00 23.00 298 GLU B C 1
ATOM 6993 O O . GLU B 1 299 ? 41.813 62.906 12.978 1.00 23.16 298 GLU B O 1
ATOM 6999 N N . GLU B 1 300 ? 40.183 62.462 11.496 1.00 25.69 299 GLU B N 1
ATOM 7000 C CA . GLU B 1 300 ? 41.021 62.750 10.328 1.00 28.85 299 GLU B CA 1
ATOM 7001 C C . GLU B 1 300 ? 41.388 64.225 10.275 1.00 24.34 299 GLU B C 1
ATOM 7002 O O . GLU B 1 300 ? 40.550 65.080 10.546 1.00 29.03 299 GLU B O 1
ATOM 7008 N N . ASN B 1 301 ? 42.647 64.521 9.962 1.00 24.19 300 ASN B N 1
ATOM 7009 C CA . ASN B 1 301 ? 43.057 65.904 9.756 1.00 22.23 300 ASN B CA 1
ATOM 7010 C C . ASN B 1 301 ? 43.661 66.184 8.383 1.00 22.72 300 ASN B C 1
ATOM 7011 O O . ASN B 1 301 ? 43.520 65.381 7.457 1.00 20.00 300 ASN B O 1
ATOM 7016 N N . ILE B 1 302 ? 44.322 67.333 8.270 1.00 21.16 301 ILE B N 1
ATOM 7017 C CA . ILE B 1 302 ? 44.953 67.768 7.030 1.00 20.12 301 ILE B CA 1
ATOM 7018 C C . ILE B 1 302 ? 45.930 66.723 6.457 1.00 26.05 301 ILE B C 1
ATOM 7019 O O . ILE B 1 302 ? 45.952 66.493 5.233 1.00 24.45 301 ILE B O 1
ATOM 7024 N N . ILE B 1 303 ? 46.678 66.060 7.347 1.00 19.10 302 ILE B N 1
ATOM 7025 C CA . ILE B 1 303 ? 47.713 65.117 6.951 1.00 18.49 302 ILE B CA 1
ATOM 7026 C C . ILE B 1 303 ? 47.073 63.918 6.285 1.00 22.70 302 ILE B C 1
ATOM 7027 O O . ILE B 1 303 ? 47.565 63.457 5.252 1.00 21.86 302 ILE B O 1
ATOM 7032 N N . ASP B 1 304 ? 45.955 63.452 6.848 1.00 17.32 303 ASP B N 1
ATOM 7033 C CA . ASP B 1 304 ? 45.177 62.378 6.243 1.00 17.05 303 ASP B CA 1
ATOM 7034 C C . ASP B 1 304 ? 44.766 62.752 4.830 1.00 21.08 303 ASP B C 1
ATOM 7035 O O . ASP B 1 304 ? 44.936 61.959 3.908 1.00 20.68 303 ASP B O 1
ATOM 7040 N N . GLU B 1 305 ? 44.269 63.981 4.685 1.00 19.79 304 GLU B N 1
ATOM 7041 C CA . GLU B 1 305 ? 43.645 64.450 3.460 1.00 25.08 304 GLU B CA 1
ATOM 7042 C C . GLU B 1 305 ? 44.632 64.553 2.317 1.00 21.12 304 GLU B C 1
ATOM 7043 O O . GLU B 1 305 ? 44.370 64.023 1.241 1.00 27.93 304 GLU B O 1
ATOM 7049 N N . TYR B 1 306 ? 45.782 65.179 2.553 1.00 16.60 305 TYR B N 1
ATOM 7050 C CA . TYR B 1 306 ? 46.825 65.195 1.521 1.00 19.92 305 TYR B CA 1
ATOM 7051 C C . TYR B 1 306 ? 47.451 63.834 1.185 1.00 22.72 305 TYR B C 1
ATOM 7052 O O . TYR B 1 306 ? 47.780 63.573 0.020 1.00 21.28 305 TYR B O 1
ATOM 7061 N N . CYS B 1 307 ? 47.571 62.955 2.181 1.00 27.46 306 CYS B N 1
ATOM 7062 C CA . CYS B 1 307 ? 48.085 61.596 1.927 1.00 26.88 306 CYS B CA 1
ATOM 7063 C C . CYS B 1 307 ? 47.129 60.726 1.117 1.00 25.30 306 CYS B C 1
ATOM 7064 O O . CYS B 1 307 ? 47.543 60.033 0.170 1.00 19.96 306 CYS B O 1
ATOM 7067 N N . ALA B 1 308 ? 45.853 60.790 1.483 1.00 23.24 307 ALA B N 1
ATOM 7068 C CA . ALA B 1 308 ? 44.809 60.063 0.785 1.00 21.82 307 ALA B CA 1
ATOM 7069 C C . ALA B 1 308 ? 44.564 60.603 -0.630 1.00 21.94 307 ALA B C 1
ATOM 7070 O O . ALA B 1 308 ? 44.190 59.848 -1.529 1.00 24.75 307 ALA B O 1
ATOM 7072 N N . LEU B 1 309 ? 44.773 61.905 -0.816 1.00 20.51 308 LEU B N 1
ATOM 7073 C CA . LEU B 1 309 ? 44.641 62.532 -2.123 1.00 20.23 308 LEU B CA 1
ATOM 7074 C C . LEU B 1 309 ? 45.757 62.071 -3.051 1.00 27.35 308 LEU B C 1
ATOM 7075 O O . LEU B 1 309 ? 45.507 61.825 -4.234 1.00 26.85 308 LEU B O 1
ATOM 7080 N N . LEU B 1 310 ? 46.976 61.958 -2.511 1.00 24.39 309 LEU B N 1
ATOM 7081 C CA . LEU B 1 310 ? 48.090 61.364 -3.241 1.00 24.45 309 LEU B CA 1
ATOM 7082 C C . LEU B 1 310 ? 47.757 59.943 -3.667 1.00 25.84 309 LEU B C 1
ATOM 7083 O O . LEU B 1 310 ? 47.959 59.570 -4.840 1.00 24.21 309 LEU B O 1
ATOM 7088 N N . ALA B 1 311 ? 47.222 59.179 -2.711 1.00 16.47 310 ALA B N 1
ATOM 7089 C CA . ALA B 1 311 ? 46.824 57.786 -2.920 1.00 17.92 310 ALA B CA 1
ATOM 7090 C C . ALA B 1 311 ? 45.799 57.651 -4.048 1.00 18.10 310 ALA B C 1
ATOM 7091 O O . ALA B 1 311 ? 45.975 56.841 -4.966 1.00 22.78 310 ALA B O 1
ATOM 7093 N N . SER B 1 312 ? 44.752 58.469 -4.001 1.00 13.86 311 SER B N 1
ATOM 7094 C CA . SER B 1 312 ? 43.662 58.315 -4.955 1.00 18.57 311 SER B CA 1
ATOM 7095 C C . SER B 1 312 ? 44.051 58.801 -6.353 1.00 20.55 311 SER B C 1
ATOM 7096 O O . SER B 1 312 ? 43.640 58.202 -7.361 1.00 26.47 311 SER B O 1
ATOM 7099 N N . VAL B 1 313 ? 44.835 59.879 -6.407 1.00 16.86 312 VAL B N 1
ATOM 7100 C CA . VAL B 1 313 ? 45.349 60.392 -7.671 1.00 22.94 312 VAL B CA 1
ATOM 7101 C C . VAL B 1 313 ? 46.209 59.326 -8.383 1.00 27.06 312 VAL B C 1
ATOM 7102 O O . VAL B 1 313 ? 45.972 59.002 -9.563 1.00 25.59 312 VAL B O 1
ATOM 7106 N N . GLU B 1 314 ? 47.165 58.752 -7.649 1.00 27.01 313 GLU B N 1
ATOM 7107 C CA . GLU B 1 314 ? 48.033 57.716 -8.209 1.00 27.85 313 GLU B CA 1
ATOM 7108 C C . GLU B 1 314 ? 47.239 56.464 -8.616 1.00 30.02 313 GLU B C 1
ATOM 7109 O O . GLU B 1 314 ? 47.501 55.881 -9.672 1.00 28.82 313 GLU B O 1
ATOM 7115 N N . LEU B 1 315 ? 46.248 56.089 -7.806 1.00 24.37 314 LEU B N 1
ATOM 7116 C CA . LEU B 1 315 ? 45.354 54.988 -8.162 1.00 25.92 314 LEU B CA 1
ATOM 7117 C C . LEU B 1 315 ? 44.573 55.233 -9.440 1.00 26.04 314 LEU B C 1
ATOM 7118 O O . LEU B 1 315 ? 44.421 54.319 -10.239 1.00 31.29 314 LEU B O 1
ATOM 7123 N N . PHE B 1 316 ? 44.101 56.462 -9.642 1.00 26.27 315 PHE B N 1
ATOM 7124 C CA . PHE B 1 316 ? 43.446 56.825 -10.899 1.00 28.79 315 PHE B CA 1
ATOM 7125 C C . PHE B 1 316 ? 44.392 56.720 -12.089 1.00 31.01 315 PHE B C 1
ATOM 7126 O O . PHE B 1 316 ? 44.006 56.224 -13.136 1.00 30.81 315 PHE B O 1
ATOM 7134 N N . LYS B 1 317 ? 45.623 57.198 -11.925 1.00 35.27 316 LYS B N 1
ATOM 7135 C CA . LYS B 1 317 ? 46.610 57.150 -13.002 1.00 32.05 316 LYS B CA 1
ATOM 7136 C C . LYS B 1 317 ? 46.960 55.712 -13.352 1.00 32.57 316 LYS B C 1
ATOM 7137 O O . LYS B 1 317 ? 47.119 55.378 -14.532 1.00 28.89 316 LYS B O 1
ATOM 7143 N N . ALA B 1 318 ? 47.041 54.872 -12.320 1.00 27.65 317 ALA B N 1
ATOM 7144 C CA . ALA B 1 318 ? 47.421 53.468 -12.465 1.00 28.30 317 ALA B CA 1
ATOM 7145 C C . ALA B 1 318 ? 46.326 52.610 -13.085 1.00 31.84 317 ALA B C 1
ATOM 7146 O O . ALA B 1 318 ? 46.611 51.758 -13.931 1.00 31.75 317 ALA B O 1
ATOM 7148 N N . THR B 1 319 ? 45.082 52.840 -12.663 1.00 33.36 318 THR B N 1
ATOM 7149 C CA . THR B 1 319 ? 43.965 51.959 -13.005 1.00 31.24 318 THR B CA 1
ATOM 7150 C C . THR B 1 319 ? 43.037 52.518 -14.071 1.00 29.36 318 THR B C 1
ATOM 7151 O O . THR B 1 319 ? 42.377 51.754 -14.766 1.00 37.95 318 THR B O 1
ATOM 7155 N N . LYS B 1 320 ? 42.958 53.842 -14.156 1.00 34.33 319 LYS B N 1
ATOM 7156 C CA . LYS B 1 320 ? 41.997 54.565 -15.019 1.00 39.74 319 LYS B CA 1
ATOM 7157 C C . LYS B 1 320 ? 40.524 54.466 -14.570 1.00 39.12 319 LYS B C 1
ATOM 7158 O O . LYS B 1 320 ? 39.638 55.055 -15.191 1.00 44.17 319 LYS B O 1
ATOM 7164 N N . GLU B 1 321 ? 40.281 53.745 -13.479 1.00 40.13 320 GLU B N 1
ATOM 7165 C CA . GLU B 1 321 ? 38.950 53.615 -12.895 1.00 40.44 320 GLU B CA 1
ATOM 7166 C C . GLU B 1 321 ? 38.430 54.960 -12.393 1.00 41.64 320 GLU B C 1
ATOM 7167 O O . GLU B 1 321 ? 39.085 55.631 -11.590 1.00 40.78 320 GLU B O 1
ATOM 7173 N N . THR B 1 322 ? 37.246 55.330 -12.883 1.00 42.19 321 THR B N 1
ATOM 7174 C CA . THR B 1 322 ? 36.617 56.626 -12.618 1.00 38.57 321 THR B CA 1
ATOM 7175 C C . THR B 1 322 ? 36.339 56.866 -11.135 1.00 35.15 321 THR B C 1
ATOM 7176 O O . THR B 1 322 ? 36.401 58.008 -10.671 1.00 32.68 321 THR B O 1
ATOM 7180 N N . ARG B 1 323 ? 36.081 55.792 -10.389 1.00 34.59 322 ARG B N 1
ATOM 7181 C CA . ARG B 1 323 ? 35.879 55.896 -8.935 1.00 37.36 322 ARG B CA 1
ATOM 7182 C C . ARG B 1 323 ? 37.027 56.574 -8.192 1.00 37.92 322 ARG B C 1
ATOM 7183 O O . ARG B 1 323 ? 36.793 57.273 -7.209 1.00 42.44 322 ARG B O 1
ATOM 7191 N N . TYR B 1 324 ? 38.254 56.397 -8.684 1.00 36.20 323 TYR B N 1
ATOM 7192 C CA . TYR B 1 324 ? 39.428 57.004 -8.050 1.00 37.09 323 TYR B CA 1
ATOM 7193 C C . TYR B 1 324 ? 39.537 58.505 -8.310 1.00 35.68 323 TYR B C 1
ATOM 7194 O O . TYR B 1 324 ? 40.122 59.233 -7.507 1.00 38.84 323 TYR B O 1
ATOM 7203 N N . LEU B 1 325 ? 38.964 58.954 -9.427 1.00 35.06 324 LEU B N 1
ATOM 7204 C CA . LEU B 1 325 ? 38.832 60.378 -9.716 1.00 33.70 324 LEU B CA 1
ATOM 7205 C C . LEU B 1 325 ? 37.786 60.979 -8.801 1.00 28.09 324 LEU B C 1
ATOM 7206 O O . LEU B 1 325 ? 37.954 62.096 -8.310 1.00 30.55 324 LEU B O 1
ATOM 7211 N N . GLU B 1 326 ? 36.719 60.222 -8.571 1.00 27.36 325 GLU B N 1
ATOM 7212 C CA . GLU B 1 326 ? 35.691 60.616 -7.621 1.00 34.14 325 GLU B CA 1
ATOM 7213 C C . GLU B 1 326 ? 36.238 60.661 -6.199 1.00 33.05 325 GLU B C 1
ATOM 7214 O O . GLU B 1 326 ? 35.913 61.582 -5.443 1.00 39.88 325 GLU B O 1
ATOM 7220 N N . GLU B 1 327 ? 37.086 59.692 -5.853 1.00 29.57 326 GLU B N 1
ATOM 7221 C CA . GLU B 1 327 ? 37.795 59.714 -4.572 1.00 30.10 326 GLU B CA 1
ATOM 7222 C C . GLU B 1 327 ? 38.733 60.920 -4.471 1.00 27.82 326 GLU B C 1
ATOM 7223 O O . GLU B 1 327 ? 38.843 61.525 -3.409 1.00 26.34 326 GLU B O 1
ATOM 7229 N N . SER B 1 328 ? 39.384 61.276 -5.580 1.00 29.78 327 SER B N 1
ATOM 7230 C CA . SER B 1 328 ? 40.314 62.415 -5.613 1.00 28.80 327 SER B CA 1
ATOM 7231 C C . SER B 1 328 ? 39.573 63.713 -5.339 1.00 31.88 327 SER B C 1
ATOM 7232 O O . SER B 1 328 ? 40.024 64.547 -4.530 1.00 32.01 327 SER B O 1
ATOM 7235 N N . ARG B 1 329 ? 38.421 63.849 -5.998 1.00 27.86 328 ARG B N 1
ATOM 7236 C CA A ARG B 1 329 ? 37.534 64.985 -5.787 0.50 26.16 328 ARG B CA 1
ATOM 7237 C CA B ARG B 1 329 ? 37.535 64.984 -5.789 0.50 27.54 328 ARG B CA 1
ATOM 7238 C C . ARG B 1 329 ? 37.103 65.114 -4.323 1.00 26.80 328 ARG B C 1
ATOM 7239 O O . ARG B 1 329 ? 37.068 66.215 -3.789 1.00 24.67 328 ARG B O 1
ATOM 7254 N N . LEU B 1 330 ? 36.809 63.987 -3.673 1.00 23.76 329 LEU B N 1
ATOM 7255 C CA . LEU B 1 330 ? 36.467 63.987 -2.253 1.00 30.57 329 LEU B CA 1
ATOM 7256 C C . LEU B 1 330 ? 37.601 64.564 -1.403 1.00 30.96 329 LEU B C 1
ATOM 7257 O O . LEU B 1 330 ? 37.385 65.462 -0.599 1.00 32.52 329 LEU B O 1
ATOM 7262 N N . TRP B 1 331 ? 38.807 64.048 -1.604 1.00 28.70 330 TRP B N 1
ATOM 7263 C CA . TRP B 1 331 ? 39.959 64.486 -0.839 1.00 25.19 330 TRP B CA 1
ATOM 7264 C C . TRP B 1 331 ? 40.393 65.910 -1.145 1.00 28.54 330 TRP B C 1
ATOM 7265 O O . TRP B 1 331 ? 40.817 66.634 -0.236 1.00 26.36 330 TRP B O 1
ATOM 7276 N N . ALA B 1 332 ? 40.267 66.315 -2.409 1.00 27.52 331 ALA B N 1
ATOM 7277 C CA . ALA B 1 332 ? 40.598 67.678 -2.804 1.00 26.63 331 ALA B CA 1
ATOM 7278 C C . ALA B 1 332 ? 39.685 68.676 -2.096 1.00 27.45 331 ALA B C 1
ATOM 7279 O O . ALA B 1 332 ? 40.171 69.686 -1.578 1.00 29.79 331 ALA B O 1
ATOM 7281 N N . GLN B 1 333 ? 38.383 68.368 -2.042 1.00 29.22 332 GLN B N 1
ATOM 7282 C CA . GLN B 1 333 ? 37.400 69.224 -1.353 1.00 28.86 332 GLN B CA 1
ATOM 7283 C C . GLN B 1 333 ? 37.643 69.362 0.137 1.00 29.21 332 GLN B C 1
ATOM 7284 O O . GLN B 1 333 ? 37.426 70.427 0.723 1.00 31.57 332 GLN B O 1
ATOM 7290 N N . ARG B 1 334 ? 38.102 68.275 0.739 1.00 29.31 333 ARG B N 1
ATOM 7291 C CA . ARG B 1 334 ? 38.395 68.243 2.151 1.00 31.47 333 ARG B CA 1
ATOM 7292 C C . ARG B 1 334 ? 39.658 69.026 2.430 1.00 30.58 333 ARG B C 1
ATOM 7293 O O . ARG B 1 334 ? 39.765 69.714 3.438 1.00 27.87 333 ARG B O 1
ATOM 7301 N N . LEU B 1 335 ? 40.614 68.910 1.519 1.00 29.53 334 LEU B N 1
ATOM 7302 C CA . LEU B 1 335 ? 41.891 69.550 1.690 1.00 28.19 334 LEU B CA 1
ATOM 7303 C C . LEU B 1 335 ? 41.752 71.054 1.499 1.00 28.65 334 LEU B C 1
ATOM 7304 O O . LEU B 1 335 ? 42.252 71.813 2.336 1.00 31.51 334 LEU B O 1
ATOM 7309 N N . VAL B 1 336 ? 41.058 71.485 0.436 1.00 22.63 335 VAL B N 1
ATOM 7310 C CA . VAL B 1 336 ? 40.889 72.930 0.179 1.00 23.49 335 VAL B CA 1
ATOM 7311 C C . VAL B 1 336 ? 40.220 73.648 1.347 1.00 26.05 335 VAL B C 1
ATOM 7312 O O . VAL B 1 336 ? 40.524 74.808 1.624 1.00 32.79 335 VAL B O 1
ATOM 7316 N N . ALA B 1 337 ? 39.365 72.924 2.065 1.00 27.19 336 ALA B N 1
ATOM 7317 C CA . ALA B 1 337 ? 38.691 73.448 3.241 1.00 28.01 336 ALA B CA 1
ATOM 7318 C C . ALA B 1 337 ? 39.625 73.738 4.421 1.00 32.24 336 ALA B C 1
ATOM 7319 O O . ALA B 1 337 ? 39.219 74.404 5.377 1.00 33.92 336 ALA B O 1
ATOM 7321 N N . ARG B 1 338 ? 40.866 73.251 4.362 1.00 30.35 337 ARG B N 1
ATOM 7322 C CA . ARG B 1 338 ? 41.813 73.453 5.474 1.00 24.16 337 ARG B CA 1
ATOM 7323 C C . ARG B 1 338 ? 42.456 74.829 5.404 1.00 29.33 337 ARG B C 1
ATOM 7324 O O . ARG B 1 338 ? 43.028 75.300 6.394 1.00 29.23 337 ARG B O 1
ATOM 7332 N N . GLN B 1 339 ? 42.374 75.453 4.223 1.00 22.46 338 GLN B N 1
ATOM 7333 C CA . GLN B 1 339 ? 42.850 76.809 4.012 1.00 22.37 338 GLN B CA 1
ATOM 7334 C C . GLN B 1 339 ? 41.863 77.788 4.623 1.00 27.11 338 GLN B C 1
ATOM 7335 O O . GLN B 1 339 ? 40.709 77.867 4.204 1.00 26.22 338 GLN B O 1
ATOM 7341 N N . MET B 1 340 ? 42.316 78.507 5.645 1.00 29.94 339 MET B N 1
ATOM 7342 C CA . MET B 1 340 ? 41.437 79.322 6.461 1.00 26.22 339 MET B CA 1
ATOM 7343 C C . MET B 1 340 ? 42.159 80.623 6.749 1.00 29.56 339 MET B C 1
ATOM 7344 O O . MET B 1 340 ? 43.377 80.711 6.597 1.00 26.92 339 MET B O 1
ATOM 7349 N N . SER B 1 341 ? 41.404 81.638 7.156 1.00 30.34 340 SER B N 1
ATOM 7350 C CA . SER B 1 341 ? 41.987 82.908 7.577 1.00 30.14 340 SER B CA 1
ATOM 7351 C C . SER B 1 341 ? 41.601 83.173 9.034 1.00 27.90 340 SER B C 1
ATOM 7352 O O . SER B 1 341 ? 40.575 82.678 9.516 1.00 22.49 340 SER B O 1
ATOM 7355 N N . ASP B 1 342 ? 42.428 83.934 9.739 1.00 25.57 341 ASP B N 1
ATOM 7356 C CA . ASP B 1 342 ? 42.041 84.404 11.062 1.00 35.43 341 ASP B CA 1
ATOM 7357 C C . ASP B 1 342 ? 42.398 85.886 11.209 1.00 38.49 341 ASP B C 1
ATOM 7358 O O . ASP B 1 342 ? 42.575 86.577 10.205 1.00 36.17 341 ASP B O 1
ATOM 7363 N N . GLU B 1 343 ? 42.517 86.362 12.445 1.00 41.49 342 GLU B N 1
ATOM 7364 C CA . GLU B 1 343 ? 42.843 87.763 12.704 1.00 49.43 342 GLU B CA 1
ATOM 7365 C C . GLU B 1 343 ? 44.290 88.148 12.381 1.00 48.43 342 GLU B C 1
ATOM 7366 O O . GLU B 1 343 ? 44.577 89.322 12.148 1.00 52.62 342 GLU B O 1
ATOM 7372 N N . GLN B 1 344 ? 45.190 87.166 12.362 1.00 47.54 343 GLN B N 1
ATOM 7373 C CA . GLN B 1 344 ? 46.605 87.405 12.070 1.00 43.13 343 GLN B CA 1
ATOM 7374 C C . GLN B 1 344 ? 46.967 87.175 10.597 1.00 42.24 343 GLN B C 1
ATOM 7375 O O . GLN B 1 344 ? 47.580 88.035 9.957 1.00 43.88 343 GLN B O 1
ATOM 7381 N N . ILE B 1 345 ? 46.598 86.006 10.076 1.00 36.70 344 ILE B N 1
ATOM 7382 C CA . ILE B 1 345 ? 47.054 85.540 8.766 1.00 36.03 344 ILE B CA 1
ATOM 7383 C C . ILE B 1 345 ? 45.870 85.203 7.855 1.00 34.78 344 ILE B C 1
ATOM 7384 O O . ILE B 1 345 ? 44.866 84.630 8.292 1.00 33.22 344 ILE B O 1
ATOM 7389 N N . GLN B 1 346 ? 45.994 85.586 6.589 1.00 35.40 345 GLN B N 1
ATOM 7390 C CA . GLN B 1 346 ? 45.050 85.188 5.563 1.00 36.29 345 GLN B CA 1
ATOM 7391 C C . GLN B 1 346 ? 45.581 83.938 4.873 1.00 38.09 345 GLN B C 1
ATOM 7392 O O . GLN B 1 346 ? 46.773 83.863 4.542 1.00 36.98 345 GLN B O 1
ATOM 7398 N N . HIS B 1 347 ? 44.687 82.968 4.674 1.00 35.45 346 HIS B N 1
ATOM 7399 C CA . HIS B 1 347 ? 44.943 81.755 3.891 1.00 26.90 346 HIS B CA 1
ATOM 7400 C C . HIS B 1 347 ? 46.066 80.863 4.447 1.00 29.82 346 HIS B C 1
ATOM 7401 O O . HIS B 1 347 ? 46.861 80.319 3.685 1.00 27.53 346 HIS B O 1
ATOM 7408 N N . PHE B 1 348 ? 46.126 80.706 5.772 1.00 28.71 347 PHE B N 1
ATOM 7409 C CA . PHE B 1 348 ? 47.030 79.716 6.366 1.00 26.16 347 PHE B CA 1
ATOM 7410 C C . PHE B 1 348 ? 46.449 78.307 6.188 1.00 27.96 347 PHE B C 1
ATOM 7411 O O . PHE B 1 348 ? 45.314 78.157 5.751 1.00 34.05 347 PHE B O 1
ATOM 7419 N N . TRP B 1 349 ? 47.237 77.277 6.470 1.00 25.10 348 TRP B N 1
ATOM 7420 C CA . TRP B 1 349 ? 46.721 75.916 6.451 1.00 18.88 348 TRP B CA 1
ATOM 7421 C C . TRP B 1 349 ? 46.421 75.537 7.890 1.00 25.22 348 TRP B C 1
ATOM 7422 O O . TRP B 1 349 ? 47.284 75.699 8.773 1.00 21.28 348 TRP B O 1
ATOM 7433 N N . SER B 1 350 ? 45.208 75.044 8.130 1.00 25.46 349 SER B N 1
ATOM 7434 C CA A SER B 1 350 ? 44.812 74.574 9.453 0.50 23.56 349 SER B CA 1
ATOM 7435 C CA B SER B 1 350 ? 44.830 74.577 9.456 0.50 25.83 349 SER B CA 1
ATOM 7436 C C . SER B 1 350 ? 44.965 73.062 9.558 1.00 26.90 349 SER B C 1
ATOM 7437 O O . SER B 1 350 ? 44.639 72.321 8.613 1.00 23.46 349 SER B O 1
ATOM 7442 N N . ALA B 1 351 ? 45.465 72.614 10.704 1.00 26.62 350 ALA B N 1
ATOM 7443 C CA . ALA B 1 351 ? 45.599 71.202 10.977 1.00 29.58 350 ALA B CA 1
ATOM 7444 C C . ALA B 1 351 ? 44.246 70.596 11.371 1.00 30.79 350 ALA B C 1
ATOM 7445 O O . ALA B 1 351 ? 43.794 69.625 10.756 1.00 32.38 350 ALA B O 1
ATOM 7447 N N . ASN B 1 352 ? 43.596 71.195 12.368 1.00 32.89 351 ASN B N 1
ATOM 7448 C CA . ASN B 1 352 ? 42.244 70.805 12.764 1.00 31.04 351 ASN B CA 1
ATOM 7449 C C . ASN B 1 352 ? 41.162 71.608 12.019 1.00 31.68 351 ASN B C 1
ATOM 7450 O O . ASN B 1 352 ? 41.482 72.420 11.155 1.00 29.35 351 ASN B O 1
ATOM 7455 N N . GLN B 1 353 ? 39.895 71.400 12.365 1.00 36.29 352 GLN B N 1
ATOM 7456 C CA . GLN B 1 353 ? 38.790 71.912 11.549 1.00 41.22 352 GLN B CA 1
ATOM 7457 C C . GLN B 1 353 ? 38.521 73.399 11.698 1.00 35.12 352 GLN B C 1
ATOM 7458 O O . GLN B 1 353 ? 38.177 74.070 10.723 1.00 33.81 352 GLN B O 1
ATOM 7464 N N . ASP B 1 354 ? 38.689 73.921 12.908 1.00 31.26 353 ASP B N 1
ATOM 7465 C CA . ASP B 1 354 ? 38.281 75.291 13.179 1.00 32.21 353 ASP B CA 1
ATOM 7466 C C . ASP B 1 354 ? 39.406 76.323 13.070 1.00 34.29 353 ASP B C 1
ATOM 7467 O O . ASP B 1 354 ? 39.173 77.521 13.245 1.00 43.14 353 ASP B O 1
ATOM 7472 N N . GLY B 1 355 ? 40.618 75.869 12.779 1.00 29.86 354 GLY B N 1
ATOM 7473 C CA . GLY B 1 355 ? 41.728 76.788 12.592 1.00 24.92 354 GLY B CA 1
ATOM 7474 C C . GLY B 1 355 ? 42.470 77.146 13.858 1.00 25.07 354 GLY B C 1
ATOM 7475 O O . GLY B 1 355 ? 43.416 77.925 13.815 1.00 27.24 354 GLY B O 1
ATOM 7476 N N . SER B 1 356 ? 42.060 76.577 14.985 1.00 26.54 355 SER B N 1
ATOM 7477 C CA . SER B 1 356 ? 42.713 76.866 16.265 1.00 30.46 355 SER B CA 1
ATOM 7478 C C . SER B 1 356 ? 44.117 76.266 16.355 1.00 33.85 355 SER B C 1
ATOM 7479 O O . SER B 1 356 ? 44.957 76.788 17.081 1.00 40.98 355 SER B O 1
ATOM 7482 N N . ARG B 1 357 ? 44.361 75.178 15.618 1.00 34.01 356 ARG B N 1
ATOM 7483 C CA . ARG B 1 357 ? 45.703 74.596 15.485 1.00 27.85 356 ARG B CA 1
ATOM 7484 C C . ARG B 1 357 ? 46.144 74.612 14.019 1.00 22.61 356 ARG B C 1
ATOM 7485 O O . ARG B 1 357 ? 45.617 73.861 13.208 1.00 22.30 356 ARG B O 1
ATOM 7493 N N . PRO B 1 358 ? 47.116 75.467 13.682 1.00 23.17 357 PRO B N 1
ATOM 7494 C CA . PRO B 1 358 ? 47.532 75.586 12.287 1.00 23.69 357 PRO B CA 1
ATOM 7495 C C . PRO B 1 358 ? 48.480 74.473 11.869 1.00 24.03 357 PRO B C 1
ATOM 7496 O O . PRO B 1 358 ? 49.201 73.895 12.701 1.00 21.41 357 PRO B O 1
ATOM 7500 N N . TYR B 1 359 ? 48.460 74.172 10.578 1.00 21.89 358 TYR B N 1
ATOM 7501 C CA . TYR B 1 359 ?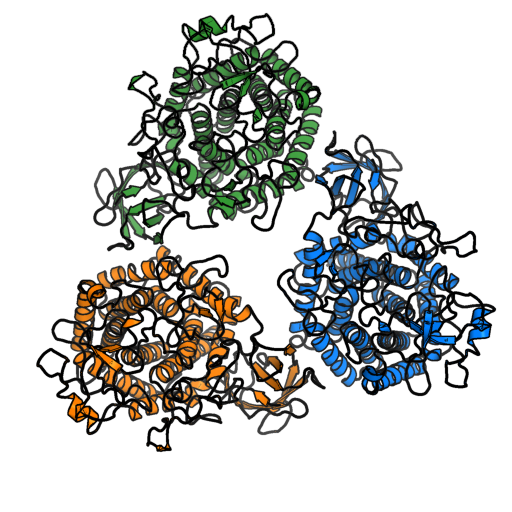 49.380 73.221 10.023 1.00 18.60 358 TYR B CA 1
ATOM 7502 C C . TYR B 1 359 ? 50.762 73.840 9.964 1.00 21.12 358 TYR B C 1
ATOM 7503 O O . TYR B 1 359 ? 50.950 74.932 9.417 1.00 23.97 358 TYR B O 1
ATOM 7512 N N . PHE B 1 360 ? 51.709 73.153 10.599 1.00 25.31 359 PHE B N 1
ATOM 7513 C CA . PHE B 1 360 ? 53.141 73.374 10.409 1.00 22.92 359 PHE B CA 1
ATOM 7514 C C . PHE B 1 360 ? 53.808 72.014 10.491 1.00 27.18 359 PHE B C 1
ATOM 7515 O O . PHE B 1 360 ? 53.377 71.153 11.272 1.00 28.76 359 PHE B O 1
ATOM 7523 N N . HIS B 1 361 ? 54.820 71.796 9.656 1.00 24.20 360 HIS B N 1
ATOM 7524 C CA . HIS B 1 361 ? 55.406 70.464 9.536 1.00 23.76 360 HIS B CA 1
ATOM 7525 C C . HIS B 1 361 ? 56.889 70.491 9.194 1.00 27.59 360 HIS B C 1
ATOM 7526 O O . HIS B 1 361 ? 57.279 70.885 8.077 1.00 27.76 360 HIS B O 1
ATOM 7533 N N . ALA B 1 362 ? 57.698 70.027 10.148 1.00 24.20 361 ALA B N 1
ATOM 7534 C CA . ALA B 1 362 ? 59.167 69.972 10.035 1.00 22.56 361 ALA B CA 1
ATOM 7535 C C . ALA B 1 362 ? 59.708 69.100 8.878 1.00 19.30 361 ALA B C 1
ATOM 7536 O O . ALA B 1 362 ? 60.873 69.226 8.503 1.00 13.01 361 ALA B O 1
ATOM 7538 N N . ALA B 1 363 ? 58.863 68.217 8.345 1.00 17.96 362 ALA B N 1
ATOM 7539 C CA . ALA B 1 363 ? 59.261 67.269 7.318 1.00 20.54 362 ALA B CA 1
ATOM 7540 C C . ALA B 1 363 ? 58.648 67.518 5.949 1.00 21.75 362 ALA B C 1
ATOM 7541 O O . ALA B 1 363 ? 59.262 67.171 4.949 1.00 26.16 362 ALA B O 1
ATOM 7543 N N . GLU B 1 364 ? 57.441 68.081 5.885 1.00 24.48 363 GLU B N 1
ATOM 7544 C CA . GLU B 1 364 ? 56.690 68.052 4.616 1.00 21.83 363 GLU B CA 1
ATOM 7545 C C . GLU B 1 364 ? 55.647 69.162 4.403 1.00 23.30 363 GLU B C 1
ATOM 7546 O O . GLU B 1 364 ? 54.541 68.884 3.913 1.00 19.41 363 GLU B O 1
ATOM 7552 N N . ALA B 1 365 ? 55.995 70.409 4.727 1.00 15.24 364 ALA B N 1
ATOM 7553 C CA . ALA B 1 365 ? 55.041 71.523 4.617 1.00 18.90 364 ALA B CA 1
ATOM 7554 C C . ALA B 1 365 ? 54.508 71.821 3.182 1.00 21.38 364 ALA B C 1
ATOM 7555 O O . ALA B 1 365 ? 53.411 72.379 3.020 1.00 18.69 364 ALA B O 1
ATOM 7557 N N . GLY B 1 366 ? 55.268 71.438 2.153 1.00 20.03 365 GLY B N 1
ATOM 7558 C CA . GLY B 1 366 ? 54.834 71.633 0.762 1.00 19.92 365 GLY B CA 1
ATOM 7559 C C . GLY B 1 366 ? 53.798 70.637 0.260 1.00 21.85 365 GLY B C 1
ATOM 7560 O O . GLY B 1 366 ? 53.280 70.771 -0.845 1.00 22.16 365 GLY B O 1
ATOM 7561 N N . LEU B 1 367 ? 53.484 69.642 1.081 1.00 24.09 366 LEU B N 1
ATOM 7562 C CA . LEU B 1 367 ? 52.631 68.529 0.665 1.00 24.73 366 LEU B CA 1
ATOM 7563 C C . LEU B 1 367 ? 51.146 68.860 0.385 1.00 22.48 366 LEU B C 1
ATOM 7564 O O . LEU B 1 367 ? 50.582 68.303 -0.573 1.00 20.43 366 LEU B O 1
ATOM 7569 N N . PRO B 1 368 ? 50.500 69.730 1.207 1.00 15.68 367 PRO B N 1
ATOM 7570 C CA . PRO B 1 368 ? 49.154 70.194 0.798 1.00 13.87 367 PRO B CA 1
ATOM 7571 C C . PRO B 1 368 ? 49.049 70.740 -0.648 1.00 13.35 367 PRO B C 1
ATOM 7572 O O . PRO B 1 368 ? 48.179 70.305 -1.382 1.00 14.58 367 PRO B O 1
ATOM 7576 N N . THR B 1 369 ? 49.917 71.670 -1.043 1.00 17.56 368 THR B N 1
ATOM 7577 C CA . THR B 1 369 ? 49.922 72.177 -2.431 1.00 23.36 368 THR B CA 1
ATOM 7578 C C . THR B 1 369 ? 50.370 71.132 -3.449 1.00 22.58 368 THR B C 1
ATOM 7579 O O . THR B 1 369 ? 49.740 70.991 -4.500 1.00 24.84 368 THR B O 1
ATOM 7583 N N . ILE B 1 370 ? 51.432 70.390 -3.131 1.00 25.62 369 ILE B N 1
ATOM 7584 C CA . ILE B 1 370 ? 51.890 69.294 -3.999 1.00 19.89 369 ILE B CA 1
ATOM 7585 C C . ILE B 1 370 ? 50.742 68.336 -4.337 1.00 23.88 369 ILE B C 1
ATOM 7586 O O . ILE B 1 370 ? 50.503 68.045 -5.525 1.00 25.34 369 ILE B O 1
ATOM 7591 N N . ALA B 1 371 ? 50.011 67.880 -3.314 1.00 14.98 370 ALA B N 1
ATOM 7592 C CA . ALA B 1 371 ? 48.898 66.945 -3.542 1.00 17.60 370 ALA B CA 1
ATOM 7593 C C . ALA B 1 371 ? 47.774 67.584 -4.368 1.00 23.55 370 ALA B C 1
ATOM 7594 O O . ALA B 1 371 ? 47.156 66.921 -5.207 1.00 24.15 370 ALA B O 1
ATOM 7596 N N . LEU B 1 372 ? 47.535 68.877 -4.144 1.00 22.07 371 LEU B N 1
ATOM 7597 C CA . LEU B 1 372 ? 46.562 69.619 -4.930 1.00 22.29 371 LEU B CA 1
ATOM 7598 C C . LEU B 1 372 ? 46.963 69.714 -6.410 1.00 20.59 371 LEU B C 1
ATOM 7599 O O . LEU B 1 372 ? 46.121 69.581 -7.288 1.00 24.69 371 LEU B O 1
ATOM 7604 N N . CYS B 1 373 ? 48.251 69.904 -6.678 1.00 23.21 372 CYS B N 1
ATOM 7605 C CA . CYS B 1 373 ? 48.766 69.943 -8.061 1.00 25.35 372 CYS B CA 1
ATOM 7606 C C . CYS B 1 373 ? 48.791 68.583 -8.756 1.00 24.34 372 CYS B C 1
ATOM 7607 O O . CYS B 1 373 ? 48.682 68.504 -9.977 1.00 28.25 372 CYS B O 1
ATOM 7610 N N . GLU B 1 374 ? 48.947 67.518 -7.974 1.00 26.54 373 GLU B N 1
ATOM 7611 C CA . GLU B 1 374 ? 48.802 66.163 -8.488 1.00 28.56 373 GLU B CA 1
ATOM 7612 C C . GLU B 1 374 ? 47.379 65.970 -8.982 1.00 32.39 373 GLU B C 1
ATOM 7613 O O . GLU B 1 374 ? 47.161 65.447 -10.075 1.00 32.37 373 GLU B O 1
ATOM 7619 N N . TYR B 1 375 ? 46.423 66.417 -8.169 1.00 30.36 374 TYR B N 1
ATOM 7620 C CA . TYR B 1 375 ? 45.012 66.380 -8.519 1.00 30.83 374 TYR B CA 1
ATOM 7621 C C . TYR B 1 375 ? 44.682 67.203 -9.770 1.00 26.38 374 TYR B C 1
ATOM 7622 O O . TYR B 1 375 ? 43.918 66.762 -10.617 1.00 30.73 374 TYR B O 1
ATOM 7631 N N . LEU B 1 376 ? 45.263 68.388 -9.887 1.00 25.89 375 LEU B N 1
ATOM 7632 C CA . LEU B 1 376 ? 44.987 69.260 -11.031 1.00 30.97 375 LEU B CA 1
ATOM 7633 C C . LEU B 1 376 ? 45.380 68.617 -12.342 1.00 30.47 375 LEU B C 1
ATOM 7634 O O . LEU B 1 376 ? 44.795 68.926 -13.369 1.00 34.44 375 LEU B O 1
ATOM 7639 N N . ALA B 1 377 ? 46.354 67.710 -12.280 1.00 31.34 376 ALA B N 1
ATOM 7640 C CA . ALA B 1 377 ? 46.880 67.028 -13.452 1.00 31.69 376 ALA B CA 1
ATOM 7641 C C . ALA B 1 377 ? 45.968 65.900 -13.939 1.00 33.46 376 ALA B C 1
ATOM 7642 O O . ALA B 1 377 ? 46.092 65.447 -15.077 1.00 30.40 376 ALA B O 1
ATOM 7644 N N . ILE B 1 378 ? 45.063 65.433 -13.082 1.00 33.88 377 ILE B N 1
ATOM 7645 C CA . ILE B 1 378 ? 44.126 64.387 -13.504 1.00 30.86 377 ILE B CA 1
ATOM 7646 C C . ILE B 1 378 ? 42.696 64.897 -13.714 1.00 28.59 377 ILE B C 1
ATOM 7647 O O . ILE B 1 378 ? 41.862 64.201 -14.284 1.00 28.06 377 ILE B O 1
ATOM 7652 N N . GLU B 1 379 ? 42.425 66.112 -13.249 1.00 34.34 378 GLU B N 1
ATOM 7653 C CA . GLU B 1 379 ? 41.084 66.676 -13.316 1.00 36.26 378 GLU B CA 1
ATOM 7654 C C . GLU B 1 379 ? 40.840 67.333 -14.672 1.00 39.95 378 GLU B C 1
ATOM 7655 O O . GLU B 1 379 ? 41.526 68.284 -15.046 1.00 44.26 378 GLU B O 1
ATOM 7661 N N . ASP B 1 380 ? 39.869 66.806 -15.412 1.00 46.30 379 ASP B N 1
ATOM 7662 C CA . ASP B 1 380 ? 39.509 67.353 -16.726 1.00 50.86 379 ASP B CA 1
ATOM 7663 C C . ASP B 1 380 ? 38.347 68.371 -16.681 1.00 48.86 379 ASP B C 1
ATOM 7664 O O . ASP B 1 380 ? 38.219 69.209 -17.584 1.00 48.87 379 ASP B O 1
ATOM 7669 N N . ASP B 1 381 ? 37.520 68.297 -15.633 1.00 44.75 380 ASP B N 1
ATOM 7670 C CA . ASP B 1 381 ? 36.434 69.260 -15.414 1.00 46.95 380 ASP B CA 1
ATOM 7671 C C . ASP B 1 381 ? 36.947 70.669 -15.071 1.00 47.97 380 ASP B C 1
ATOM 7672 O O . ASP B 1 381 ? 37.562 70.889 -14.021 1.00 38.93 380 ASP B O 1
ATOM 7677 N N . SER B 1 382 ? 36.656 71.612 -15.968 1.00 50.14 381 SER B N 1
ATOM 7678 C CA . SER B 1 382 ? 37.184 72.978 -15.915 1.00 52.76 381 SER B CA 1
ATOM 7679 C C . SER B 1 382 ? 36.812 73.778 -14.665 1.00 49.43 381 SER B C 1
ATOM 7680 O O . SER B 1 382 ? 37.615 74.574 -14.177 1.00 47.15 381 SER B O 1
ATOM 7683 N N . VAL B 1 383 ? 35.598 73.562 -14.167 1.00 48.78 382 VAL B N 1
ATOM 7684 C CA . VAL B 1 383 ? 35.072 74.278 -13.003 1.00 51.32 382 VAL B CA 1
ATOM 7685 C C . VAL B 1 383 ? 35.843 73.938 -11.709 1.00 49.84 382 VAL B C 1
ATOM 7686 O O . VAL B 1 383 ? 36.276 74.838 -10.988 1.00 48.66 382 VAL B O 1
ATOM 7690 N N . GLN B 1 384 ? 36.014 72.646 -11.438 1.00 46.33 383 GLN B N 1
ATOM 7691 C CA . GLN B 1 384 ? 36.774 72.189 -10.281 1.00 49.68 383 GLN B CA 1
ATOM 7692 C C . GLN B 1 384 ? 38.280 72.414 -10.408 1.00 47.64 383 GLN B C 1
ATOM 7693 O O . GLN B 1 384 ? 38.957 72.610 -9.394 1.00 46.74 383 GLN B O 1
ATOM 7699 N N . THR B 1 385 ? 38.796 72.382 -11.639 1.00 40.44 384 THR B N 1
ATOM 7700 C CA . THR B 1 385 ? 40.178 72.783 -11.914 1.00 42.88 384 THR B CA 1
ATOM 7701 C C . THR B 1 385 ? 40.399 74.222 -11.446 1.00 46.62 384 THR B C 1
ATOM 7702 O O . THR B 1 385 ? 41.326 74.502 -10.689 1.00 49.18 384 THR B O 1
ATOM 7706 N N . GLU B 1 386 ? 39.514 75.115 -11.874 1.00 47.50 385 GLU B N 1
ATOM 7707 C CA . GLU B 1 386 ? 39.629 76.535 -11.571 1.00 49.44 385 GLU B CA 1
ATOM 7708 C C . GLU B 1 386 ? 39.532 76.853 -10.068 1.00 44.33 385 GLU B C 1
ATOM 7709 O O . GLU B 1 386 ? 40.281 77.700 -9.562 1.00 43.74 385 GLU B O 1
ATOM 7715 N N . SER B 1 387 ? 38.635 76.149 -9.374 1.00 38.01 386 SER B N 1
ATOM 7716 C CA A SER B 1 387 ? 38.408 76.369 -7.949 0.50 38.14 386 SER B CA 1
ATOM 7717 C CA B SER B 1 387 ? 38.398 76.354 -7.945 0.50 38.45 386 SER B CA 1
ATOM 7718 C C . SER B 1 387 ? 39.625 75.975 -7.112 1.00 38.62 386 SER B C 1
ATOM 7719 O O . SER B 1 387 ? 40.027 76.710 -6.201 1.00 37.27 386 SER B O 1
ATOM 7724 N N . VAL B 1 388 ? 40.215 74.822 -7.435 1.00 38.61 387 VAL B N 1
ATOM 7725 C CA . VAL B 1 388 ? 41.436 74.339 -6.778 1.00 38.80 387 VAL B CA 1
ATOM 7726 C C . VAL B 1 388 ? 42.641 75.212 -7.149 1.00 35.38 387 VAL B C 1
ATOM 7727 O O . VAL B 1 388 ? 43.479 75.521 -6.295 1.00 34.48 387 VAL B O 1
ATOM 7731 N N . LYS B 1 389 ? 42.678 75.657 -8.406 1.00 31.82 388 LYS B N 1
ATOM 7732 C CA . LYS B 1 389 ? 43.757 76.501 -8.929 1.00 33.15 388 LYS B CA 1
ATOM 7733 C C . LYS B 1 389 ? 43.915 77.801 -8.139 1.00 38.21 388 LYS B C 1
ATOM 7734 O O . LYS B 1 389 ? 45.023 78.360 -8.027 1.00 36.38 388 LYS B O 1
ATOM 7740 N N . CYS B 1 390 ? 42.813 78.284 -7.579 1.00 35.20 389 CYS B N 1
ATOM 7741 C CA . CYS B 1 390 ? 42.899 79.515 -6.833 1.00 41.08 389 CYS B CA 1
ATOM 7742 C C . CYS B 1 390 ? 43.144 79.302 -5.338 1.00 35.24 389 CYS B C 1
ATOM 7743 O O . CYS B 1 390 ? 43.515 80.229 -4.629 1.00 42.44 389 CYS B O 1
ATOM 7746 N N . ILE B 1 391 ? 42.988 78.067 -4.875 1.00 33.20 390 ILE B N 1
ATOM 7747 C CA . ILE B 1 391 ? 43.448 77.689 -3.526 1.00 34.19 390 ILE B CA 1
ATOM 7748 C C . ILE B 1 391 ? 44.981 77.582 -3.529 1.00 33.54 390 ILE B C 1
ATOM 7749 O O . ILE B 1 391 ? 45.663 78.077 -2.626 1.00 26.94 390 ILE B O 1
ATOM 7754 N N . VAL B 1 392 ? 45.503 76.954 -4.582 1.00 35.43 391 VAL B N 1
ATOM 7755 C CA . VAL B 1 392 ? 46.935 76.817 -4.806 1.00 29.66 391 VAL B CA 1
ATOM 7756 C C . VAL B 1 392 ? 47.596 78.197 -4.833 1.00 31.55 391 VAL B C 1
ATOM 7757 O O . VAL B 1 392 ? 48.598 78.416 -4.142 1.00 29.97 391 VAL B O 1
ATOM 7761 N N . ASN B 1 393 ? 47.005 79.125 -5.595 1.00 32.47 392 ASN B N 1
ATOM 7762 C CA . ASN B 1 393 ? 47.498 80.501 -5.689 1.00 29.73 392 ASN B CA 1
ATOM 7763 C C . ASN B 1 393 ? 47.541 81.201 -4.337 1.00 27.95 392 ASN B C 1
ATOM 7764 O O . ASN B 1 393 ? 48.535 81.823 -4.004 1.00 32.52 392 ASN B O 1
ATOM 7769 N N . ARG B 1 394 ? 46.471 81.068 -3.559 1.00 25.60 393 ARG B N 1
ATOM 7770 C CA . ARG B 1 394 ? 46.416 81.602 -2.201 1.00 25.77 393 ARG B CA 1
ATOM 7771 C C . ARG B 1 394 ? 47.460 80.971 -1.290 1.00 24.44 393 ARG B C 1
ATOM 7772 O O . ARG B 1 394 ? 48.081 81.665 -0.483 1.00 28.33 393 ARG B O 1
ATOM 7780 N N . ALA B 1 395 ? 47.658 79.662 -1.444 1.00 23.75 394 ALA B N 1
ATOM 7781 C CA . ALA B 1 395 ? 48.632 78.921 -0.652 1.00 20.30 394 ALA B CA 1
ATOM 7782 C C . ALA B 1 395 ? 50.053 79.389 -0.897 1.00 25.20 394 ALA B C 1
ATOM 7783 O O . ALA B 1 395 ? 50.800 79.649 0.058 1.00 28.55 394 ALA B O 1
ATOM 7785 N N . CYS B 1 396 ? 50.414 79.518 -2.171 1.00 23.12 395 CYS B N 1
ATOM 7786 C CA . CYS B 1 396 ? 51.750 79.957 -2.545 1.00 24.22 395 CYS B CA 1
ATOM 7787 C C . CYS B 1 396 ? 51.992 81.372 -2.058 1.00 28.55 395 CYS B C 1
ATOM 7788 O O . CYS B 1 396 ? 53.044 81.651 -1.479 1.00 33.68 395 CYS B O 1
ATOM 7791 N N . GLU B 1 397 ? 50.996 82.243 -2.255 1.00 31.21 396 GLU B N 1
ATOM 7792 C CA . GLU B 1 397 ? 51.060 83.631 -1.792 1.00 28.51 396 GLU B CA 1
ATOM 7793 C C . GLU B 1 397 ? 51.171 83.744 -0.280 1.00 25.76 396 GLU B C 1
ATOM 7794 O O . GLU B 1 397 ? 51.888 84.603 0.214 1.00 29.46 396 GLU B O 1
ATOM 7800 N N . PHE B 1 398 ? 50.472 82.872 0.440 1.00 24.94 397 PHE B N 1
ATOM 7801 C CA . PHE B 1 398 ? 50.600 82.799 1.900 1.00 27.42 397 PHE B CA 1
ATOM 7802 C C . PHE B 1 398 ? 52.046 82.502 2.326 1.00 28.64 397 PHE B C 1
ATOM 7803 O O . PHE B 1 398 ? 52.575 83.167 3.227 1.00 32.30 397 PHE B O 1
ATOM 7811 N N . GLU B 1 399 ? 52.667 81.517 1.662 1.00 27.24 398 GLU B N 1
ATOM 7812 C CA . GLU B 1 399 ? 54.033 81.082 1.954 1.00 26.17 398 GLU B CA 1
ATOM 7813 C C . GLU B 1 399 ? 55.013 82.224 1.750 1.00 31.20 398 GLU B C 1
ATOM 7814 O O . GLU B 1 399 ? 55.874 82.482 2.607 1.00 27.58 398 GLU B O 1
ATOM 7820 N N . ILE B 1 400 ? 54.850 82.912 0.616 1.00 24.98 399 ILE B N 1
ATOM 7821 C CA . ILE B 1 400 ? 55.649 84.076 0.284 1.00 25.96 399 ILE B CA 1
ATOM 7822 C C . ILE B 1 400 ? 55.460 85.203 1.299 1.00 27.65 399 ILE B C 1
ATOM 7823 O O . ILE B 1 400 ? 56.437 85.766 1.780 1.00 29.99 399 ILE B O 1
ATOM 7828 N N . LYS B 1 401 ? 54.209 85.494 1.648 1.00 30.18 400 LYS B N 1
ATOM 7829 C CA . LYS B 1 401 ? 53.900 86.609 2.537 1.00 28.75 400 LYS B CA 1
ATOM 7830 C C . LYS B 1 401 ? 54.350 86.419 3.981 1.00 28.68 400 LYS B C 1
ATOM 7831 O O . LYS B 1 401 ? 54.893 87.342 4.579 1.00 28.02 400 LYS B O 1
ATOM 7837 N N . ILE B 1 402 ? 54.150 85.221 4.528 1.00 27.38 401 ILE B N 1
ATOM 7838 C CA . ILE B 1 402 ? 54.626 84.918 5.882 1.00 22.34 401 ILE B CA 1
ATOM 7839 C C . ILE B 1 402 ? 56.158 84.925 5.953 1.00 28.04 401 ILE B C 1
ATOM 7840 O O . ILE B 1 402 ? 56.733 85.262 6.990 1.00 24.34 401 ILE B O 1
ATOM 7845 N N . SER B 1 403 ? 56.815 84.614 4.835 1.00 30.07 402 SER B N 1
ATOM 7846 C CA . SER B 1 403 ? 58.272 84.660 4.783 1.00 30.01 402 SER B CA 1
ATOM 7847 C C . SER B 1 403 ? 58.810 86.087 4.655 1.00 33.28 402 SER B C 1
ATOM 7848 O O . SER B 1 403 ? 59.927 86.368 5.097 1.00 33.72 402 SER B O 1
ATOM 7851 N N . ASN B 1 404 ? 58.007 86.976 4.067 1.00 34.76 403 ASN B N 1
ATOM 7852 C CA . ASN B 1 404 ? 58.387 88.376 3.827 1.00 36.83 403 ASN B CA 1
ATOM 7853 C C . ASN B 1 404 ? 57.907 89.303 4.948 1.00 36.84 403 ASN B C 1
ATOM 7854 O O . ASN B 1 404 ? 58.153 90.507 4.914 1.00 36.21 403 ASN B O 1
ATOM 7859 N N . LYS B 1 405 ? 57.227 88.725 5.937 1.00 36.24 404 LYS B N 1
ATOM 7860 C CA . LYS B 1 405 ? 56.560 89.455 7.014 1.00 35.28 404 LYS B CA 1
ATOM 7861 C C . LYS B 1 405 ? 57.527 90.205 7.927 1.00 35.94 404 LYS B C 1
ATOM 7862 O O . LYS B 1 405 ? 57.192 91.259 8.486 1.00 37.65 404 LYS B O 1
ATOM 7868 N N . VAL B 1 406 ? 58.714 89.635 8.097 1.00 33.35 405 VAL B N 1
ATOM 7869 C CA . VAL B 1 406 ? 59.755 90.205 8.943 1.00 33.31 405 VAL B CA 1
ATOM 7870 C C . VAL B 1 406 ? 61.063 90.218 8.151 1.00 34.08 405 VAL B C 1
ATOM 7871 O O . VAL B 1 406 ? 61.092 89.755 7.009 1.00 32.46 405 VAL B O 1
ATOM 7875 N N . THR B 1 407 ? 62.129 90.758 8.743 1.00 36.39 406 THR B N 1
ATOM 7876 C CA . THR B 1 407 ? 63.458 90.744 8.122 1.00 36.73 406 THR B CA 1
ATOM 7877 C C . THR B 1 407 ? 63.902 89.295 7.945 1.00 34.12 406 THR B C 1
ATOM 7878 O O . THR B 1 407 ? 63.903 88.515 8.891 1.00 32.09 406 THR B O 1
ATOM 7882 N N . ASN B 1 408 ? 64.226 88.938 6.709 1.00 31.80 407 ASN B N 1
ATOM 7883 C CA . ASN B 1 408 ? 64.509 87.556 6.357 1.00 28.34 407 ASN B CA 1
ATOM 7884 C C . ASN B 1 408 ? 65.395 87.541 5.111 1.00 31.96 407 ASN B C 1
ATOM 7885 O O . ASN B 1 408 ? 64.932 87.156 4.022 1.00 33.02 407 ASN B O 1
ATOM 7890 N N . PRO B 1 409 ? 66.674 87.959 5.261 1.00 30.17 408 PRO B N 1
ATOM 7891 C CA . PRO B 1 409 ? 67.576 88.073 4.111 1.00 24.43 408 PRO B CA 1
ATOM 7892 C C . PRO B 1 409 ? 67.877 86.714 3.484 1.00 29.78 408 PRO B C 1
ATOM 7893 O O . PRO B 1 409 ? 68.056 86.629 2.264 1.00 32.04 408 PRO B O 1
ATOM 7897 N N . PHE B 1 410 ? 67.901 85.662 4.309 1.00 22.70 409 PHE B N 1
ATOM 7898 C CA . PHE B 1 410 ? 68.110 84.308 3.824 1.00 24.25 409 PHE B CA 1
ATOM 7899 C C . PHE B 1 410 ? 66.923 83.789 3.011 1.00 27.56 409 PHE B C 1
ATOM 7900 O O . PHE B 1 410 ? 67.086 82.909 2.161 1.00 24.01 409 PHE B O 1
ATOM 7908 N N . GLY B 1 411 ? 65.743 84.348 3.273 1.00 28.99 410 GLY B N 1
ATOM 7909 C CA . GLY B 1 411 ? 64.506 83.902 2.650 1.00 30.28 410 GLY B CA 1
ATOM 7910 C C . GLY B 1 411 ? 64.135 82.520 3.140 1.00 31.88 410 GLY B C 1
ATOM 7911 O O . GLY B 1 411 ? 63.628 81.694 2.368 1.00 36.01 410 GLY B O 1
ATOM 7912 N N . TYR B 1 412 ? 64.426 82.261 4.414 1.00 27.12 411 TYR B N 1
ATOM 7913 C CA . TYR B 1 412 ? 64.041 81.013 5.043 1.00 28.21 411 TYR B CA 1
ATOM 7914 C C . TYR B 1 412 ? 62.533 80.989 5.074 1.00 28.69 411 TYR B C 1
ATOM 7915 O O . TYR B 1 412 ? 61.917 81.949 5.526 1.00 35.72 411 TYR B O 1
ATOM 7924 N N . PRO B 1 413 ? 61.931 79.899 4.575 1.00 29.07 412 PRO B N 1
ATOM 7925 C CA . PRO B 1 413 ? 60.471 79.784 4.551 1.00 24.55 412 PRO B CA 1
ATOM 7926 C C . PRO B 1 413 ? 59.876 79.745 5.958 1.00 25.34 412 PRO B C 1
ATOM 7927 O O . PRO B 1 413 ? 60.086 78.789 6.712 1.00 31.13 412 PRO B O 1
ATOM 7931 N N . ARG B 1 414 ? 59.179 80.818 6.309 1.00 22.16 413 ARG B N 1
ATOM 7932 C CA . ARG B 1 414 ? 58.578 80.962 7.630 1.00 20.71 413 ARG B CA 1
ATOM 7933 C C . ARG B 1 414 ? 57.247 80.230 7.704 1.00 23.39 413 ARG B C 1
ATOM 7934 O O . ARG B 1 414 ? 56.730 79.739 6.687 1.00 22.01 413 ARG B O 1
ATOM 7942 N N . GLN B 1 415 ? 56.700 80.138 8.911 1.00 20.16 414 GLN B N 1
ATOM 7943 C CA . GLN B 1 415 ? 55.549 79.292 9.132 1.00 20.60 414 GLN B CA 1
ATOM 7944 C C . GLN B 1 415 ? 54.647 79.804 10.263 1.00 30.18 414 GLN B C 1
ATOM 7945 O O . GLN B 1 415 ? 55.033 80.686 11.034 1.00 36.50 414 GLN B O 1
ATOM 7951 N N . TYR B 1 416 ? 53.437 79.263 10.333 1.00 26.95 415 TYR B N 1
ATOM 7952 C CA . TYR B 1 416 ? 52.442 79.681 11.304 1.00 27.02 415 TYR B CA 1
ATOM 7953 C C . TYR B 1 416 ? 52.286 78.551 12.297 1.00 24.18 415 TYR B C 1
ATOM 7954 O O . TYR B 1 416 ? 51.726 77.499 11.978 1.00 26.04 415 TYR B O 1
ATOM 7963 N N . VAL B 1 417 ? 52.826 78.762 13.489 1.00 20.97 416 VAL B N 1
ATOM 7964 C CA . VAL B 1 417 ? 52.952 77.700 14.486 1.00 23.21 416 VAL B CA 1
ATOM 7965 C C . VAL B 1 417 ? 52.080 77.924 15.733 1.00 28.44 416 VAL B C 1
ATOM 7966 O O . VAL B 1 417 ? 51.543 79.012 15.943 1.00 29.74 416 VAL B O 1
ATOM 7970 N N . LYS B 1 418 ? 51.954 76.885 16.553 1.00 28.65 417 LYS B N 1
ATOM 7971 C CA . LYS B 1 418 ? 51.299 77.001 17.835 1.00 29.85 417 LYS B CA 1
ATOM 7972 C C . LYS B 1 418 ? 51.857 75.978 18.813 1.00 33.66 417 LYS B C 1
ATOM 7973 O O . LYS B 1 418 ? 51.797 74.766 18.576 1.00 39.61 417 LYS B O 1
ATOM 7979 N N . GLY B 1 419 ? 52.402 76.471 19.915 1.00 31.97 418 GLY B N 1
ATOM 7980 C CA . GLY B 1 419 ? 52.757 75.598 21.020 1.00 35.49 418 GLY B CA 1
ATOM 7981 C C . GLY B 1 419 ? 51.502 75.283 21.812 1.00 37.44 418 GLY B C 1
ATOM 7982 O O . GLY B 1 419 ? 50.530 76.044 21.757 1.00 39.34 418 GLY B O 1
ATOM 7983 N N . VAL B 1 420 ? 51.498 74.156 22.523 1.00 36.47 419 VAL B N 1
ATOM 7984 C CA . VAL B 1 420 ? 50.394 73.850 23.433 1.00 38.21 419 VAL B CA 1
ATOM 7985 C C . VAL B 1 420 ? 50.357 74.909 24.547 1.00 42.06 419 VAL B C 1
ATOM 7986 O O . VAL B 1 420 ? 51.411 75.339 25.050 1.00 40.01 419 VAL B O 1
ATOM 7990 N N . ASN B 1 421 ? 49.146 75.375 24.864 1.00 45.21 420 ASN B N 1
ATOM 7991 C CA . ASN B 1 421 ? 48.914 76.450 25.853 1.00 50.71 420 ASN B CA 1
ATOM 7992 C C . ASN B 1 421 ? 49.575 77.799 25.545 1.00 49.65 420 ASN B C 1
ATOM 7993 O O . ASN B 1 421 ? 49.646 78.672 26.411 1.00 52.99 420 ASN B O 1
ATOM 7998 N N . GLU B 1 422 ? 50.070 77.945 24.319 1.00 49.20 421 GLU B N 1
ATOM 7999 C CA . GLU B 1 422 ? 50.521 79.222 23.782 1.00 50.71 421 GLU B CA 1
ATOM 8000 C C . GLU B 1 422 ? 49.516 79.564 22.703 1.00 42.41 421 GLU B C 1
ATOM 8001 O O . GLU B 1 422 ? 48.709 78.728 22.319 1.00 43.25 421 GLU B O 1
ATOM 8007 N N . SER B 1 423 ? 49.555 80.784 22.201 1.00 39.81 422 SER B N 1
ATOM 8008 C CA . SER B 1 423 ? 48.664 81.142 21.115 1.00 40.61 422 SER B CA 1
ATOM 8009 C C . SER B 1 423 ? 49.447 81.163 19.811 1.00 37.48 422 SER B C 1
ATOM 8010 O O . SER B 1 423 ? 50.682 81.125 19.823 1.00 38.19 422 SER B O 1
ATOM 8013 N N . LYS B 1 424 ? 48.717 81.207 18.700 1.00 32.20 423 LYS B N 1
ATOM 8014 C CA . LYS B 1 424 ? 49.303 81.175 17.358 1.00 31.30 423 LYS B CA 1
ATOM 8015 C C . LYS B 1 424 ? 50.231 82.347 17.065 1.00 32.27 423 LYS B C 1
ATOM 8016 O O . LYS B 1 424 ? 50.004 83.467 17.522 1.00 38.38 423 LYS B O 1
ATOM 8022 N N . ARG B 1 425 ? 51.287 82.058 16.313 1.00 29.85 424 ARG B N 1
ATOM 8023 C CA . ARG B 1 425 ? 52.295 83.036 15.955 1.00 27.64 424 ARG B CA 1
ATOM 8024 C C . ARG B 1 425 ? 53.005 82.622 14.681 1.00 30.98 424 ARG B C 1
ATOM 8025 O O . ARG B 1 425 ? 53.174 81.435 14.400 1.00 32.42 424 ARG B O 1
ATOM 8033 N N . ASP B 1 426 ? 53.425 83.610 13.907 1.00 29.49 425 ASP B N 1
ATOM 8034 C CA . ASP B 1 426 ? 54.341 83.336 12.822 1.00 29.68 425 ASP B CA 1
ATOM 8035 C C . ASP B 1 426 ? 55.764 83.162 13.388 1.00 25.97 425 ASP B C 1
ATOM 8036 O O . ASP B 1 426 ? 56.198 83.908 14.274 1.00 26.07 425 ASP B O 1
ATOM 8041 N N . ALA B 1 427 ? 56.466 82.154 12.883 1.00 24.13 426 ALA B N 1
ATOM 8042 C CA . ALA B 1 427 ? 57.823 81.842 13.310 1.00 24.30 426 ALA B CA 1
ATOM 8043 C C . ALA B 1 427 ? 58.686 81.503 12.106 1.00 25.01 426 ALA B C 1
ATOM 8044 O O . ALA B 1 427 ? 58.174 81.361 10.995 1.00 25.53 426 ALA B O 1
ATOM 8046 N N . PHE B 1 428 ? 59.993 81.394 12.336 1.00 22.40 427 PHE B N 1
ATOM 8047 C CA . PHE B 1 428 ? 60.900 80.825 11.356 1.00 24.36 427 PHE B CA 1
ATOM 8048 C C . PHE B 1 428 ? 60.831 79.321 11.468 1.00 20.75 427 PHE B C 1
ATOM 8049 O O . PHE B 1 428 ? 60.712 78.638 10.471 1.00 20.80 427 PHE B O 1
ATOM 8057 N N . PHE B 1 429 ? 60.887 78.823 12.704 1.00 22.51 428 PHE B N 1
ATOM 8058 C CA . PHE B 1 429 ? 61.049 77.394 12.975 1.00 17.29 428 PHE B CA 1
ATOM 8059 C C . PHE B 1 429 ? 59.831 76.782 13.642 1.00 17.53 428 PHE B C 1
ATOM 8060 O O . PHE B 1 429 ? 58.993 77.503 14.177 1.00 23.48 428 PHE B O 1
ATOM 8068 N N . VAL B 1 430 ? 59.717 75.456 13.601 1.00 21.55 429 VAL B N 1
ATOM 8069 C CA . VAL B 1 430 ? 58.613 74.764 14.278 1.00 23.61 429 VAL B CA 1
ATOM 8070 C C . VAL B 1 430 ? 58.570 75.018 15.796 1.00 27.02 429 VAL B C 1
ATOM 8071 O O . VAL B 1 430 ? 59.600 75.256 16.430 1.00 29.79 429 VAL B O 1
ATOM 8075 N N . ALA B 1 431 ? 57.365 74.965 16.356 1.00 27.83 430 ALA B N 1
ATOM 8076 C CA . ALA B 1 431 ? 57.155 75.134 17.789 1.00 25.71 430 ALA B CA 1
ATOM 8077 C C . ALA B 1 431 ? 57.715 73.952 18.573 1.00 29.18 430 ALA B C 1
ATOM 8078 O O . ALA B 1 431 ? 57.459 72.789 18.236 1.00 29.54 430 ALA B O 1
ATOM 8080 N N . HIS B 1 432 ? 58.473 74.263 19.622 1.00 28.97 431 HIS B N 1
ATOM 8081 C CA . HIS B 1 432 ? 59.136 73.253 20.448 1.00 28.24 431 HIS B CA 1
ATOM 8082 C C . HIS B 1 432 ? 58.207 72.531 21.407 1.00 30.20 431 HIS B C 1
ATOM 8083 O O . HIS B 1 432 ? 58.322 71.310 21.582 1.00 29.15 431 HIS B O 1
ATOM 8090 N N . ASN B 1 433 ? 57.308 73.290 22.035 1.00 30.76 432 ASN B N 1
ATOM 8091 C CA A ASN B 1 433 ? 56.356 72.742 23.005 0.50 30.54 432 ASN B CA 1
ATOM 8092 C CA B ASN B 1 433 ? 56.377 72.719 22.994 0.50 29.82 432 ASN B CA 1
ATOM 8093 C C . ASN B 1 433 ? 55.065 72.321 22.316 1.00 28.52 432 ASN B C 1
ATOM 8094 O O . ASN B 1 433 ? 54.076 73.032 22.347 1.00 29.10 432 ASN B O 1
ATOM 8103 N N . ASN B 1 434 ? 55.091 71.156 21.684 1.00 26.90 433 ASN B N 1
ATOM 8104 C CA . ASN B 1 434 ? 53.955 70.693 20.928 1.00 27.24 433 ASN B CA 1
ATOM 8105 C C . ASN B 1 434 ? 53.413 69.390 21.490 1.00 25.56 433 ASN B C 1
ATOM 8106 O O . ASN B 1 434 ? 53.929 68.871 22.476 1.00 35.06 433 ASN B O 1
ATOM 8111 N N . GLU B 1 435 ? 52.392 68.854 20.828 1.00 25.80 434 GLU B N 1
ATOM 8112 C CA . GLU B 1 435 ? 51.626 67.685 21.275 1.00 27.56 434 GLU B CA 1
ATOM 8113 C C . GLU B 1 435 ? 52.449 66.439 21.573 1.00 26.60 434 GLU B C 1
ATOM 8114 O O . GLU B 1 435 ? 51.961 65.538 22.250 1.00 30.89 434 GLU B O 1
ATOM 8120 N N . SER B 1 436 ? 53.676 66.389 21.056 1.00 25.98 435 SER B N 1
ATOM 8121 C CA . SER B 1 436 ? 54.582 65.253 21.261 1.00 23.19 435 SER B CA 1
ATOM 8122 C C . SER B 1 436 ? 55.246 65.302 22.626 1.00 23.36 435 SER B C 1
ATOM 8123 O O . SER B 1 436 ? 55.682 64.278 23.129 1.00 24.30 435 SER B O 1
ATOM 8126 N N . GLY B 1 437 ? 55.358 66.500 23.195 1.00 24.29 436 GLY B N 1
ATOM 8127 C CA . GLY B 1 437 ? 56.017 66.693 24.478 1.00 26.59 436 GLY B CA 1
ATOM 8128 C C . GLY B 1 437 ? 57.536 66.624 24.453 1.00 29.97 436 GLY B C 1
ATOM 8129 O O . GLY B 1 437 ? 58.161 66.642 25.518 1.00 27.72 436 GLY B O 1
ATOM 8130 N N . TYR B 1 438 ? 58.132 66.538 23.257 1.00 27.72 437 TYR B N 1
ATOM 8131 C CA . TYR B 1 438 ? 59.601 66.498 23.106 1.00 26.47 437 TYR B CA 1
ATOM 8132 C C . TYR B 1 438 ? 60.120 66.823 21.704 1.00 25.20 437 TYR B C 1
ATOM 8133 O O . TYR B 1 438 ? 61.232 67.320 21.555 1.00 26.33 437 TYR B O 1
ATOM 8142 N N . TRP B 1 439 ? 59.333 66.519 20.684 1.00 22.82 438 TRP B N 1
ATOM 8143 C CA . TRP B 1 439 ? 59.895 66.436 19.342 1.00 24.86 438 TRP B CA 1
ATOM 8144 C C . TRP B 1 439 ? 59.963 67.767 18.608 1.00 25.88 438 TRP B C 1
ATOM 8145 O O . TRP B 1 439 ? 58.980 68.500 18.529 1.00 32.19 438 TRP B O 1
ATOM 8156 N N . TRP B 1 440 ? 61.163 68.052 18.106 1.00 25.63 439 TRP B N 1
ATOM 8157 C CA . TRP B 1 440 ? 61.469 69.103 17.132 1.00 23.06 439 TRP B CA 1
ATOM 8158 C C . TRP B 1 440 ? 62.928 68.912 16.784 1.00 26.72 439 TRP B C 1
ATOM 8159 O O . TRP B 1 440 ? 63.714 68.395 17.606 1.00 22.10 439 TRP B O 1
ATOM 8170 N N . GLN B 1 441 ? 63.280 69.354 15.577 1.00 21.87 440 GLN B N 1
ATOM 8171 C CA . GLN B 1 441 ? 64.594 69.139 14.989 1.00 19.23 440 GLN B CA 1
ATOM 8172 C C . GLN B 1 441 ? 64.681 69.977 13.713 1.00 19.92 440 GLN B C 1
ATOM 8173 O O . GLN B 1 441 ? 63.686 70.578 13.302 1.00 17.00 440 GLN B O 1
ATOM 8179 N N . GLY B 1 442 ? 65.857 70.012 13.090 1.00 15.31 441 GLY B N 1
ATOM 8180 C CA . GLY B 1 442 ? 66.055 70.759 11.846 1.00 20.46 441 GLY B CA 1
ATOM 8181 C C . GLY B 1 442 ? 65.068 70.388 10.748 1.00 19.08 441 GLY B C 1
ATOM 8182 O O . GLY B 1 442 ? 64.511 69.287 10.739 1.00 21.91 441 GLY B O 1
ATOM 8183 N N . GLU B 1 443 ? 64.849 71.307 9.820 1.00 19.33 442 GLU B N 1
ATOM 8184 C CA . GLU B 1 443 ? 63.738 71.176 8.886 1.00 24.51 442 GLU B CA 1
ATOM 8185 C C . GLU B 1 443 ? 64.167 71.035 7.425 1.00 20.21 442 GLU B C 1
ATOM 8186 O O . GLU B 1 443 ? 63.500 71.541 6.520 1.00 22.91 442 GLU B O 1
ATOM 8192 N N . ASN B 1 444 ? 65.267 70.338 7.191 1.00 17.28 443 ASN B N 1
ATOM 8193 C CA . ASN B 1 444 ? 65.782 70.219 5.839 1.00 16.66 443 ASN B CA 1
ATOM 8194 C C . ASN B 1 444 ? 64.831 69.551 4.834 1.00 18.90 443 ASN B C 1
ATOM 8195 O O . ASN B 1 444 ? 64.696 70.012 3.704 1.00 21.86 443 ASN B O 1
ATOM 8200 N N . ALA B 1 445 ? 64.145 68.497 5.265 1.00 16.88 444 ALA B N 1
ATOM 8201 C CA . ALA B 1 445 ? 63.088 67.890 4.471 1.00 16.27 444 ALA B CA 1
ATOM 8202 C C . ALA B 1 445 ? 61.947 68.869 4.177 1.00 20.06 444 ALA B C 1
ATOM 8203 O O . ALA B 1 445 ? 61.427 68.888 3.068 1.00 18.56 444 ALA B O 1
ATOM 8205 N N . ARG B 1 446 ? 61.558 69.677 5.170 1.00 22.35 445 ARG B N 1
ATOM 8206 C CA . ARG B 1 446 ? 60.479 70.669 4.989 1.00 20.66 445 ARG B CA 1
ATOM 8207 C C . ARG B 1 446 ? 60.809 71.653 3.871 1.00 15.68 445 ARG B C 1
ATOM 8208 O O . ARG B 1 446 ? 59.956 71.975 3.044 1.00 16.20 445 ARG B O 1
ATOM 8216 N N . LEU B 1 447 ? 62.055 72.122 3.891 1.00 14.43 446 LEU B N 1
ATOM 8217 C CA . LEU B 1 447 ? 62.615 73.041 2.916 1.00 13.70 446 LEU B CA 1
ATOM 8218 C C . LEU B 1 447 ? 62.656 72.409 1.532 1.00 19.01 446 LEU B C 1
ATOM 8219 O O . LEU B 1 447 ? 62.306 73.048 0.531 1.00 23.19 446 LEU B O 1
ATOM 8224 N N . GLY B 1 448 ? 63.042 71.139 1.488 1.00 17.79 447 GLY B N 1
ATOM 8225 C CA . GLY B 1 448 ? 63.045 70.379 0.260 1.00 18.10 447 GLY B CA 1
ATOM 8226 C C . GLY B 1 448 ? 61.645 70.240 -0.295 1.00 24.12 447 GLY B C 1
ATOM 8227 O O . GLY B 1 448 ? 61.438 70.335 -1.515 1.00 11.39 447 GLY B O 1
ATOM 8228 N N . SER B 1 449 ? 60.685 70.040 0.609 1.00 18.88 448 SER B N 1
ATOM 8229 C CA . SER B 1 449 ? 59.284 69.877 0.226 1.00 17.13 448 SER B CA 1
ATOM 8230 C C . SER B 1 449 ? 58.664 71.194 -0.226 1.00 16.39 448 SER B C 1
ATOM 8231 O O . SER B 1 449 ? 57.801 71.210 -1.104 1.00 19.09 448 SER B O 1
ATOM 8234 N N . LEU B 1 450 ? 59.115 72.297 0.371 1.00 14.08 449 LEU B N 1
ATOM 8235 C CA . LEU B 1 450 ? 58.570 73.611 0.036 1.00 15.71 449 LEU B CA 1
ATOM 8236 C C . LEU B 1 450 ? 59.143 74.114 -1.296 1.00 17.98 449 LEU B C 1
ATOM 8237 O O . LEU B 1 450 ? 58.448 74.789 -2.048 1.00 22.02 449 LEU B O 1
ATOM 8242 N N . ALA B 1 451 ? 60.396 73.752 -1.577 1.00 20.11 450 ALA B N 1
ATOM 8243 C CA . ALA B 1 451 ? 61.058 74.072 -2.839 1.00 17.13 450 ALA B CA 1
ATOM 8244 C C . ALA B 1 451 ? 60.441 73.307 -3.985 1.00 20.88 450 ALA B C 1
ATOM 8245 O O . ALA B 1 451 ? 60.239 73.859 -5.057 1.00 23.30 450 ALA B O 1
ATOM 8247 N N . THR B 1 452 ? 60.162 72.026 -3.747 1.00 22.88 451 THR B N 1
ATOM 8248 C CA . THR B 1 452 ? 59.467 71.175 -4.708 1.00 20.06 451 THR B CA 1
ATOM 8249 C C . THR B 1 452 ? 58.099 71.763 -5.056 1.00 22.93 451 THR B C 1
ATOM 8250 O O . THR B 1 452 ? 57.756 71.884 -6.242 1.00 24.07 451 THR B O 1
ATOM 8254 N N . MET B 1 453 ? 57.356 72.150 -4.016 1.00 21.54 452 MET B N 1
ATOM 8255 C CA . MET B 1 453 ? 56.047 72.797 -4.140 1.00 21.73 452 MET B CA 1
ATOM 8256 C C . MET B 1 453 ? 56.140 74.034 -5.007 1.00 23.77 452 MET B C 1
ATOM 8257 O O . MET B 1 453 ? 55.342 74.221 -5.916 1.00 22.46 452 MET B O 1
ATOM 8262 N N . ALA B 1 454 ? 57.125 74.874 -4.716 1.00 26.12 453 ALA B N 1
ATOM 8263 C CA . ALA B 1 454 ? 57.302 76.098 -5.462 1.00 23.92 453 ALA B CA 1
ATOM 8264 C C . ALA B 1 454 ? 57.598 75.849 -6.953 1.00 29.95 453 ALA B C 1
ATOM 8265 O O . ALA B 1 454 ? 57.077 76.568 -7.802 1.00 34.87 453 ALA B O 1
ATOM 8267 N N . TYR B 1 455 ? 58.374 74.815 -7.291 1.00 29.18 454 TYR B N 1
ATOM 8268 C CA . TYR B 1 455 ? 58.556 74.471 -8.718 1.00 27.23 454 TYR B CA 1
ATOM 8269 C C . TYR B 1 455 ? 57.318 73.858 -9.344 1.00 29.86 454 TYR B C 1
ATOM 8270 O O . TYR B 1 455 ? 56.981 74.176 -10.490 1.00 37.23 454 TYR B O 1
ATOM 8279 N N . LEU B 1 456 ? 56.650 72.987 -8.592 1.00 28.83 455 LEU B N 1
ATOM 8280 C CA . LEU B 1 456 ? 55.548 72.197 -9.127 1.00 27.77 455 LEU B CA 1
ATOM 8281 C C . LEU B 1 456 ? 54.272 73.004 -9.303 1.00 28.38 455 LEU B C 1
ATOM 8282 O O . LEU B 1 456 ? 53.467 72.701 -10.184 1.00 28.65 455 LEU B O 1
ATOM 8287 N N . ALA B 1 457 ? 54.113 74.047 -8.489 1.00 27.14 456 ALA B N 1
ATOM 8288 C CA . ALA B 1 457 ? 52.923 74.901 -8.527 1.00 30.31 456 ALA B CA 1
ATOM 8289 C C . ALA B 1 457 ? 52.948 75.879 -9.681 1.00 29.44 456 ALA B C 1
ATOM 8290 O O . ALA B 1 457 ? 51.905 76.368 -10.111 1.00 33.68 456 ALA B O 1
ATOM 8292 N N . GLN B 1 458 ? 54.141 76.163 -10.175 1.00 30.36 457 GLN B N 1
ATOM 8293 C CA . GLN B 1 458 ? 54.333 77.217 -11.158 1.00 33.16 457 GLN B CA 1
ATOM 8294 C C . GLN B 1 458 ? 53.504 77.185 -12.442 1.00 29.92 457 GLN B C 1
ATOM 8295 O O . GLN B 1 458 ? 53.034 78.242 -12.849 1.00 28.65 457 GLN B O 1
ATOM 8301 N N . PRO B 1 459 ? 53.328 76.000 -13.082 1.00 32.36 458 PRO B N 1
ATOM 8302 C CA . PRO B 1 459 ? 52.354 75.940 -14.188 1.00 35.88 458 PRO B CA 1
ATOM 8303 C C . PRO B 1 459 ? 50.961 76.486 -13.856 1.00 37.84 458 PRO B C 1
ATOM 8304 O O . PRO B 1 459 ? 50.322 77.079 -14.716 1.00 43.13 458 PRO B O 1
ATOM 8308 N N . HIS B 1 460 ? 50.518 76.319 -12.615 1.00 36.93 459 HIS B N 1
ATOM 8309 C CA . HIS B 1 460 ? 49.160 76.685 -12.231 1.00 36.28 459 HIS B CA 1
ATOM 8310 C C . HIS B 1 460 ? 49.003 78.110 -11.689 1.00 37.14 459 HIS B C 1
ATOM 8311 O O . HIS B 1 460 ? 47.895 78.546 -11.390 1.00 42.27 459 HIS B O 1
ATOM 8318 N N . ILE B 1 461 ? 50.107 78.833 -11.558 1.00 39.49 460 ILE B N 1
ATOM 8319 C CA . ILE B 1 461 ? 50.072 80.194 -11.036 1.00 40.82 460 ILE B CA 1
ATOM 8320 C C . ILE B 1 461 ? 49.709 81.189 -12.143 1.00 47.75 460 ILE B C 1
ATOM 8321 O O . ILE B 1 461 ? 50.318 81.198 -13.216 1.00 46.12 460 ILE B O 1
ATOM 8326 N N . ALA B 1 462 ? 48.698 82.010 -11.872 1.00 53.32 461 ALA B N 1
ATOM 8327 C CA . ALA B 1 462 ? 48.244 83.029 -12.810 1.00 57.60 461 ALA B CA 1
ATOM 8328 C C . ALA B 1 462 ? 49.317 84.096 -13.057 1.00 56.47 461 ALA B C 1
ATOM 8329 O O . ALA B 1 462 ? 49.863 84.203 -14.160 1.00 55.46 461 ALA B O 1
ATOM 8331 N N . SER B 1 463 ? 49.625 84.845 -12.002 1.00 57.76 462 SER B N 1
ATOM 8332 C CA . SER B 1 463 ? 50.532 85.985 -12.051 1.00 59.30 462 SER B CA 1
ATOM 8333 C C . SER B 1 463 ? 52.004 85.585 -12.244 1.00 60.95 462 SER B C 1
ATOM 8334 O O . SER B 1 463 ? 52.556 84.797 -11.473 1.00 62.46 462 SER B O 1
ATOM 8337 N N . GLN B 1 464 ? 52.629 86.147 -13.280 1.00 60.07 463 GLN B N 1
ATOM 8338 C CA . GLN B 1 464 ? 54.034 85.887 -13.597 1.00 57.55 463 GLN B CA 1
ATOM 8339 C C . GLN B 1 464 ? 54.994 86.429 -12.542 1.00 55.62 463 GLN B C 1
ATOM 8340 O O . GLN B 1 464 ? 56.123 85.943 -12.416 1.00 55.66 463 GLN B O 1
ATOM 8346 N N . GLU B 1 465 ? 54.541 87.437 -11.800 1.00 53.05 464 GLU B N 1
ATOM 8347 C CA . GLU B 1 465 ? 55.299 87.989 -10.687 1.00 53.10 464 GLU B CA 1
ATOM 8348 C C . GLU B 1 465 ? 55.388 86.993 -9.534 1.00 50.00 464 GLU B C 1
ATOM 8349 O O . GLU B 1 465 ? 56.450 86.854 -8.920 1.00 51.22 464 GLU B O 1
ATOM 8355 N N . ILE B 1 466 ? 54.290 86.289 -9.256 1.00 45.57 465 ILE B N 1
ATOM 8356 C CA . ILE B 1 466 ? 54.297 85.263 -8.209 1.00 46.81 465 ILE B CA 1
ATOM 8357 C C . ILE B 1 466 ? 55.150 84.072 -8.658 1.00 43.25 465 ILE B C 1
ATOM 8358 O O . ILE B 1 466 ? 55.886 83.495 -7.856 1.00 44.96 465 ILE B O 1
ATOM 8363 N N . GLN B 1 467 ? 55.074 83.740 -9.947 1.00 40.02 466 GLN B N 1
ATOM 8364 C CA . GLN B 1 467 ? 55.905 82.691 -10.533 1.00 40.06 466 GLN B CA 1
ATOM 8365 C C . GLN B 1 467 ? 57.392 82.925 -10.294 1.00 42.99 466 GLN B C 1
ATOM 8366 O O . GLN B 1 467 ? 58.125 81.995 -9.941 1.00 42.04 466 GLN B O 1
ATOM 8372 N N . GLN B 1 468 ? 57.829 84.170 -10.475 1.00 45.02 467 GLN B N 1
ATOM 8373 C CA . GLN B 1 468 ? 59.226 84.513 -10.269 1.00 46.53 467 GLN B CA 1
ATOM 8374 C C . GLN B 1 468 ? 59.592 84.590 -8.795 1.00 41.42 467 GLN B C 1
ATOM 8375 O O . GLN B 1 468 ? 60.700 84.222 -8.415 1.00 44.25 467 GLN B O 1
ATOM 8381 N N . GLN B 1 469 ? 58.650 85.038 -7.971 1.00 38.70 468 GLN B N 1
ATOM 8382 C CA . GLN B 1 469 ? 58.836 85.048 -6.520 1.00 38.49 468 GLN B CA 1
ATOM 8383 C C . GLN B 1 469 ? 58.967 83.630 -5.965 1.00 37.22 468 GLN B C 1
ATOM 8384 O O . GLN B 1 469 ? 59.678 83.412 -4.985 1.00 34.08 468 GLN B O 1
ATOM 8390 N N . LEU B 1 470 ? 58.274 82.678 -6.593 1.00 32.65 469 LEU B N 1
ATOM 8391 C CA . LEU B 1 470 ? 58.348 81.287 -6.176 1.00 29.54 469 LEU B CA 1
ATOM 8392 C C . LEU B 1 470 ? 59.697 80.673 -6.484 1.00 27.53 469 LEU B C 1
ATOM 8393 O O . LEU B 1 470 ? 60.191 79.874 -5.698 1.00 32.35 469 LEU B O 1
ATOM 8398 N N . SER B 1 471 ? 60.294 81.076 -7.602 1.00 25.26 470 SER B N 1
ATOM 8399 C CA . SER B 1 471 ? 61.658 80.688 -7.947 1.00 25.25 470 SER B CA 1
ATOM 8400 C C . SER B 1 471 ? 62.692 81.176 -6.918 1.00 27.06 470 SER B C 1
ATOM 8401 O O . SER B 1 471 ? 63.626 80.444 -6.575 1.00 25.51 470 SER B O 1
ATOM 8404 N N . VAL B 1 472 ? 62.525 82.403 -6.438 1.00 22.23 471 VAL B N 1
ATOM 8405 C CA . VAL B 1 472 ? 63.393 82.928 -5.394 1.00 24.86 471 VAL B CA 1
ATOM 8406 C C . VAL B 1 472 ? 63.190 82.108 -4.124 1.00 24.68 471 VAL B C 1
ATOM 8407 O O . VAL B 1 472 ? 64.162 81.669 -3.517 1.00 25.63 471 VAL B O 1
ATOM 8411 N N . PHE B 1 473 ? 61.922 81.876 -3.782 1.00 22.73 472 PHE B N 1
ATOM 8412 C CA . PHE B 1 473 ? 61.494 81.103 -2.614 1.00 23.44 472 PHE B CA 1
ATOM 8413 C C . PHE B 1 473 ? 62.146 79.723 -2.603 1.00 23.51 472 PHE B C 1
ATOM 8414 O O . PHE B 1 473 ? 62.773 79.336 -1.615 1.00 22.76 472 PHE B O 1
ATOM 8422 N N . ALA B 1 474 ? 62.034 79.024 -3.729 1.00 22.99 473 ALA B N 1
ATOM 8423 C CA . ALA B 1 474 ? 62.572 77.681 -3.897 1.00 18.75 473 ALA B CA 1
ATOM 8424 C C . ALA B 1 474 ? 64.095 77.651 -3.824 1.00 23.47 473 ALA B C 1
ATOM 8425 O O . ALA B 1 474 ? 64.671 76.815 -3.108 1.00 26.18 473 ALA B O 1
ATOM 8427 N N . GLN B 1 475 ? 64.739 78.572 -4.545 1.00 23.02 474 GLN B N 1
ATOM 8428 C CA . GLN B 1 475 ? 66.196 78.695 -4.524 1.00 22.17 474 GLN B CA 1
ATOM 8429 C C . GLN B 1 475 ? 66.728 79.085 -3.143 1.00 21.34 474 GLN B C 1
ATOM 8430 O O . GLN B 1 475 ? 67.786 78.628 -2.746 1.00 25.70 474 GLN B O 1
ATOM 8436 N N . ASP B 1 476 ? 65.981 79.908 -2.416 1.00 25.75 475 ASP B N 1
ATOM 8437 C CA . ASP B 1 476 ? 66.329 80.272 -1.042 1.00 29.72 475 ASP B CA 1
ATOM 8438 C C . ASP B 1 476 ? 66.400 79.057 -0.126 1.00 28.51 475 ASP B C 1
ATOM 8439 O O . ASP B 1 476 ? 67.324 78.936 0.676 1.00 30.32 475 ASP B O 1
ATOM 8444 N N . ALA B 1 477 ? 65.427 78.160 -0.288 1.00 28.46 476 ALA B N 1
ATOM 8445 C CA . ALA B 1 477 ? 65.333 76.926 0.473 1.00 26.36 476 ALA B CA 1
ATOM 8446 C C . ALA B 1 477 ? 66.502 75.999 0.145 1.00 24.96 476 ALA B C 1
ATOM 8447 O O . ALA B 1 477 ? 67.152 75.465 1.052 1.00 25.69 476 ALA B O 1
ATOM 8449 N N . LEU B 1 478 ? 66.781 75.842 -1.147 1.00 19.10 477 LEU B N 1
ATOM 8450 C CA . LEU B 1 478 ? 67.891 75.015 -1.594 1.00 18.74 477 LEU B CA 1
ATOM 8451 C C . LEU B 1 478 ? 69.237 75.594 -1.211 1.00 18.77 477 LEU B C 1
ATOM 8452 O O . LEU B 1 478 ? 70.117 74.851 -0.793 1.00 22.62 477 LEU B O 1
ATOM 8457 N N . ASN B 1 479 ? 69.392 76.911 -1.338 1.00 16.25 478 ASN B N 1
ATOM 8458 C CA . ASN B 1 479 ? 70.619 77.585 -0.923 1.00 17.16 478 ASN B CA 1
ATOM 8459 C C . ASN B 1 479 ? 70.954 77.311 0.540 1.00 19.87 478 ASN B C 1
ATOM 8460 O O . ASN B 1 479 ? 72.123 77.137 0.896 1.00 17.63 478 ASN B O 1
ATOM 8465 N N . TRP B 1 480 ? 69.921 77.288 1.377 1.00 15.77 479 TRP B N 1
ATOM 8466 C CA . TRP B 1 480 ? 70.096 77.107 2.810 1.00 22.58 479 TRP B CA 1
ATOM 8467 C C . TRP B 1 480 ? 70.678 75.734 3.124 1.00 25.23 479 TRP B C 1
ATOM 8468 O O . TRP B 1 480 ? 71.615 75.621 3.923 1.00 20.93 479 TRP B O 1
ATOM 8479 N N . ILE B 1 481 ? 70.129 74.701 2.481 1.00 28.89 480 ILE B N 1
ATOM 8480 C CA . ILE B 1 481 ? 70.556 73.322 2.739 1.00 24.36 480 ILE B CA 1
ATOM 8481 C C . ILE B 1 481 ? 72.003 73.124 2.285 1.00 23.79 480 ILE B C 1
ATOM 8482 O O . ILE B 1 481 ? 72.788 72.444 2.945 1.00 25.96 480 ILE B O 1
ATOM 8487 N N . VAL B 1 482 ? 72.373 73.759 1.184 1.00 20.35 481 VAL B N 1
ATOM 8488 C CA . VAL B 1 482 ? 73.736 73.605 0.721 1.00 20.14 481 VAL B CA 1
ATOM 8489 C C . VAL B 1 482 ? 74.699 74.739 1.112 1.00 20.84 481 VAL B C 1
ATOM 8490 O O . VAL B 1 482 ? 75.659 75.001 0.411 1.00 23.13 481 VAL B O 1
ATOM 8494 N N . GLY B 1 483 ? 74.452 75.379 2.259 1.00 28.28 482 GLY B N 1
ATOM 8495 C CA . GLY B 1 483 ? 75.475 76.195 2.916 1.00 25.26 482 GLY B CA 1
ATOM 8496 C C . GLY B 1 483 ? 75.260 77.687 3.095 1.00 31.26 482 GLY B C 1
ATOM 8497 O O . GLY B 1 483 ? 75.995 78.332 3.858 1.00 29.97 482 GLY B O 1
ATOM 8498 N N . LEU B 1 484 ? 74.281 78.249 2.386 1.00 28.20 483 LEU B N 1
ATOM 8499 C CA . LEU B 1 484 ? 73.944 79.661 2.541 1.00 22.43 483 LEU B CA 1
ATOM 8500 C C . LEU B 1 484 ? 73.057 79.838 3.780 1.00 22.55 483 LEU B C 1
ATOM 8501 O O . LEU B 1 484 ? 71.838 80.001 3.688 1.00 20.89 483 LEU B O 1
ATOM 8506 N N . ASN B 1 485 ? 73.700 79.811 4.939 1.00 18.95 484 ASN B N 1
ATOM 8507 C CA . ASN B 1 485 ? 73.017 79.844 6.229 1.00 22.33 484 ASN B CA 1
ATOM 8508 C C . ASN B 1 485 ? 73.974 80.420 7.289 1.00 21.40 484 ASN B C 1
ATOM 8509 O O . ASN B 1 485 ? 75.189 80.479 7.052 1.00 19.40 484 ASN B O 1
ATOM 8514 N N . PRO B 1 486 ? 73.444 80.873 8.440 1.00 23.41 485 PRO B N 1
ATOM 8515 C CA . PRO B 1 486 ? 74.306 81.494 9.455 1.00 26.28 485 PRO B CA 1
ATOM 8516 C C . PRO B 1 486 ? 75.479 80.671 9.968 1.00 24.91 485 PRO B C 1
ATOM 8517 O O . PRO B 1 486 ? 76.347 81.215 10.642 1.00 31.70 485 PRO B O 1
ATOM 8521 N N . TYR B 1 487 ? 75.520 79.384 9.644 1.00 26.94 486 TYR B N 1
ATOM 8522 C CA . TYR B 1 487 ? 76.568 78.511 10.156 1.00 25.69 486 TYR B CA 1
ATOM 8523 C C . TYR B 1 487 ? 77.591 78.152 9.085 1.00 25.95 486 TYR B C 1
ATOM 8524 O O . TYR B 1 487 ? 78.537 77.396 9.357 1.00 25.18 486 TYR B O 1
ATOM 8533 N N . ASP B 1 488 ? 77.403 78.709 7.885 1.00 21.04 487 ASP B N 1
ATOM 8534 C CA . ASP B 1 488 ? 78.293 78.466 6.738 1.00 26.43 487 ASP B CA 1
ATOM 8535 C C . ASP B 1 488 ? 78.539 76.969 6.563 1.00 24.27 487 ASP B C 1
ATOM 8536 O O . ASP B 1 488 ? 79.687 76.521 6.440 1.00 26.49 487 ASP B O 1
ATOM 8541 N N . MET B 1 489 ? 77.451 76.202 6.583 1.00 17.44 488 MET B N 1
ATOM 8542 C CA . MET B 1 489 ? 77.522 74.748 6.705 1.00 18.42 488 MET B CA 1
ATOM 8543 C C . MET B 1 489 ? 76.698 74.099 5.627 1.00 18.32 488 MET B C 1
ATOM 8544 O O . MET B 1 489 ? 75.475 74.265 5.598 1.00 21.31 488 MET B O 1
ATOM 8549 N N . CYS B 1 490 ? 77.354 73.348 4.750 1.00 21.90 489 CYS B N 1
ATOM 8550 C CA . CYS B 1 490 ? 76.611 72.529 3.793 1.00 20.67 489 CYS B CA 1
ATOM 8551 C C . CYS B 1 490 ? 76.116 71.269 4.487 1.00 20.46 489 CYS B C 1
ATOM 8552 O O . CYS B 1 490 ? 76.911 70.499 5.047 1.00 25.88 489 CYS B O 1
ATOM 8555 N N . MET B 1 491 ? 74.804 71.067 4.472 1.00 18.20 490 MET B N 1
ATOM 8556 C CA . MET B 1 491 ? 74.220 69.961 5.232 1.00 20.58 490 MET B CA 1
ATOM 8557 C C . MET B 1 491 ? 74.016 68.668 4.388 1.00 25.30 490 MET B C 1
ATOM 8558 O O . MET B 1 491 ? 73.602 67.622 4.912 1.00 22.18 490 MET B O 1
ATOM 8563 N N . LEU B 1 492 ? 74.355 68.749 3.095 1.00 19.78 491 LEU B N 1
ATOM 8564 C CA . LEU B 1 492 ? 74.516 67.569 2.238 1.00 17.71 491 LEU B CA 1
ATOM 8565 C C . LEU B 1 492 ? 75.945 67.044 2.400 1.00 18.50 491 LEU B C 1
ATOM 8566 O O . LEU B 1 492 ? 76.908 67.762 2.129 1.00 18.70 491 LEU B O 1
ATOM 8571 N N . ASP B 1 493 ? 76.079 65.804 2.863 1.00 20.99 492 ASP B N 1
ATOM 8572 C CA . ASP B 1 493 ? 77.380 65.240 3.245 1.00 20.89 492 ASP B CA 1
ATOM 8573 C C . ASP B 1 493 ? 78.206 64.850 2.012 1.00 21.89 492 ASP B C 1
ATOM 8574 O O . ASP B 1 493 ? 77.721 64.144 1.131 1.00 21.52 492 ASP B O 1
ATOM 8579 N N . GLY B 1 494 ? 79.451 65.317 1.957 1.00 20.09 493 GLY B N 1
ATOM 8580 C CA . GLY B 1 494 ? 80.355 65.058 0.833 1.00 15.18 493 GLY B CA 1
ATOM 8581 C C . GLY B 1 494 ? 80.483 66.242 -0.116 1.00 24.37 493 GLY B C 1
ATOM 8582 O O . GLY B 1 494 ? 81.207 66.181 -1.119 1.00 24.55 493 GLY B O 1
ATOM 8583 N N . HIS B 1 495 ? 79.765 67.317 0.200 1.00 19.45 494 HIS B N 1
ATOM 8584 C CA . HIS B 1 495 ? 79.739 68.511 -0.635 1.00 21.02 494 HIS B CA 1
ATOM 8585 C C . HIS B 1 495 ? 79.938 69.715 0.226 1.00 24.54 494 HIS B C 1
ATOM 8586 O O . HIS B 1 495 ? 79.613 69.678 1.425 1.00 21.59 494 HIS B O 1
ATOM 8593 N N . GLY B 1 496 ? 80.501 70.764 -0.374 1.00 21.94 495 GLY B N 1
ATOM 8594 C CA . GLY B 1 496 ? 80.760 72.028 0.320 1.00 23.90 495 GLY B CA 1
ATOM 8595 C C . GLY B 1 496 ? 81.623 71.844 1.551 1.00 27.05 495 GLY B C 1
ATOM 8596 O O . GLY B 1 496 ? 82.464 70.932 1.602 1.00 30.77 495 GLY B O 1
ATOM 8597 N N . ARG B 1 497 ? 81.422 72.679 2.562 1.00 24.64 496 ARG B N 1
ATOM 8598 C CA . ARG B 1 497 ? 82.234 72.508 3.762 1.00 25.77 496 ARG B CA 1
ATOM 8599 C C . ARG B 1 497 ? 81.465 72.615 5.071 1.00 22.49 496 ARG B C 1
ATOM 8600 O O . ARG B 1 497 ? 80.284 72.968 5.088 1.00 19.62 496 ARG B O 1
ATOM 8608 N N . ASN B 1 498 ? 82.146 72.245 6.152 1.00 22.57 497 ASN B N 1
ATOM 8609 C CA . ASN B 1 498 ? 81.568 72.177 7.497 1.00 24.25 497 ASN B CA 1
ATOM 8610 C C . ASN B 1 498 ? 80.473 71.136 7.688 1.00 23.98 497 ASN B C 1
ATOM 8611 O O . ASN B 1 498 ? 79.670 71.248 8.603 1.00 32.79 497 ASN B O 1
ATOM 8616 N N . ASN B 1 499 ? 80.468 70.112 6.834 1.00 25.54 498 ASN B N 1
ATOM 8617 C CA . ASN B 1 499 ? 79.615 68.950 7.002 1.00 20.50 498 ASN B CA 1
ATOM 8618 C C . ASN B 1 499 ? 79.635 68.513 8.474 1.00 24.25 498 ASN B C 1
ATOM 8619 O O . ASN B 1 499 ? 80.712 68.288 9.039 1.00 21.77 498 ASN B O 1
ATOM 8624 N N . PRO B 1 500 ? 78.452 68.453 9.115 1.00 22.90 499 PRO B N 1
ATOM 8625 C CA . PRO B 1 500 ? 78.381 67.956 10.503 1.00 22.60 499 PRO B CA 1
ATOM 8626 C C . PRO B 1 500 ? 78.369 66.431 10.592 1.00 24.72 499 PRO B C 1
ATOM 8627 O O . PRO B 1 500 ? 77.953 65.744 9.649 1.00 19.74 499 PRO B O 1
ATOM 8631 N N . ASP B 1 501 ? 78.848 65.897 11.706 1.00 22.40 500 ASP B N 1
ATOM 8632 C CA . ASP B 1 501 ? 78.693 64.464 11.945 1.00 26.71 500 ASP B CA 1
ATOM 8633 C C . ASP B 1 501 ? 77.682 64.250 13.079 1.00 24.09 500 ASP B C 1
ATOM 8634 O O . ASP B 1 501 ? 77.274 65.205 13.732 1.00 23.20 500 ASP B O 1
ATOM 8639 N N . TYR B 1 502 ? 77.257 63.007 13.285 1.00 25.24 501 TYR B N 1
ATOM 8640 C CA . TYR B 1 502 ? 76.304 62.696 14.336 1.00 24.54 501 TYR B CA 1
ATOM 8641 C C . TYR B 1 502 ? 77.062 62.130 15.547 1.00 23.12 501 TYR B C 1
ATOM 8642 O O . TYR B 1 502 ? 77.536 62.904 16.364 1.00 17.73 501 TYR B O 1
ATOM 8651 N N . LEU B 1 503 ? 77.208 60.808 15.654 1.00 21.75 502 LEU B N 1
ATOM 8652 C CA . LEU B 1 503 ? 78.027 60.221 16.732 1.00 24.01 502 LEU B CA 1
ATOM 8653 C C . LEU B 1 503 ? 79.080 59.244 16.222 1.00 24.40 502 LEU B C 1
ATOM 8654 O O . LEU B 1 503 ? 78.930 58.022 16.413 1.00 29.10 502 LEU B O 1
ATOM 8659 N N . PRO B 1 504 ? 80.154 59.772 15.577 1.00 25.15 503 PRO B N 1
ATOM 8660 C CA . PRO B 1 504 ? 81.270 58.938 15.094 1.00 23.76 503 PRO B CA 1
ATOM 8661 C C . PRO B 1 504 ? 81.909 58.082 16.194 1.00 26.03 503 PRO B C 1
ATOM 8662 O O . PRO B 1 504 ? 82.250 56.921 15.950 1.00 27.55 503 PRO B O 1
ATOM 8666 N N . GLN B 1 505 ? 82.021 58.644 17.395 1.00 27.91 504 GLN B N 1
ATOM 8667 C CA . GLN B 1 505 ? 82.583 57.944 18.561 1.00 33.20 504 GLN B CA 1
ATOM 8668 C C . GLN B 1 505 ? 81.863 56.652 18.953 1.00 27.54 504 GLN B C 1
ATOM 8669 O O . GLN B 1 505 ? 82.479 55.768 19.528 1.00 37.78 504 GLN B O 1
ATOM 8675 N N . TYR B 1 506 ? 80.576 56.542 18.636 1.00 25.89 505 TYR B N 1
ATOM 8676 C CA . TYR B 1 506 ? 79.829 55.309 18.856 1.00 22.33 505 TYR B CA 1
ATOM 8677 C C . TYR B 1 506 ? 79.584 54.525 17.572 1.00 25.78 505 TYR B C 1
ATOM 8678 O O . TYR B 1 506 ? 78.862 53.528 17.590 1.00 28.10 505 TYR B O 1
ATOM 8687 N N . GLY B 1 507 ? 80.170 54.975 16.465 1.00 18.45 506 GLY B N 1
ATOM 8688 C CA . GLY B 1 507 ? 80.013 54.287 15.193 1.00 20.54 506 GLY B CA 1
ATOM 8689 C C . GLY B 1 507 ? 78.815 54.731 14.377 1.00 22.70 506 GLY B C 1
ATOM 8690 O O . GLY B 1 507 ? 78.472 54.095 13.393 1.00 27.11 506 GLY B O 1
ATOM 8691 N N . PHE B 1 508 ? 78.179 55.827 14.777 1.00 26.12 507 PHE B N 1
ATOM 8692 C CA . PHE B 1 508 ? 77.004 56.312 14.071 1.00 25.46 507 PHE B CA 1
ATOM 8693 C C . PHE B 1 508 ? 77.405 57.506 13.215 1.00 26.20 507 PHE B C 1
ATOM 8694 O O . PHE B 1 508 ? 77.310 58.661 13.619 1.00 28.19 507 PHE B O 1
ATOM 8702 N N . PHE B 1 509 ? 77.908 57.177 12.028 1.00 21.20 508 PHE B N 1
ATOM 8703 C CA . PHE B 1 509 ? 78.503 58.144 11.125 1.00 22.26 508 PHE B CA 1
ATOM 8704 C C . PHE B 1 509 ? 77.453 58.603 10.143 1.00 17.21 508 PHE B C 1
ATOM 8705 O O . PHE B 1 509 ? 76.647 57.811 9.664 1.00 19.02 508 PHE B O 1
ATOM 8713 N N . ASN B 1 510 ? 77.471 59.886 9.841 1.00 10.78 509 ASN B N 1
ATOM 8714 C CA . ASN B 1 510 ? 76.688 60.395 8.750 1.00 17.64 509 ASN B CA 1
ATOM 8715 C C . ASN B 1 510 ? 77.240 59.835 7.422 1.00 13.44 509 ASN B C 1
ATOM 8716 O O . ASN B 1 510 ? 78.435 59.610 7.277 1.00 16.35 509 ASN B O 1
ATOM 8721 N N . ALA B 1 511 ? 76.334 59.528 6.511 1.00 15.89 510 ALA B N 1
ATOM 8722 C CA . ALA B 1 511 ? 76.680 58.919 5.234 1.00 19.79 510 ALA B CA 1
ATOM 8723 C C . ALA B 1 511 ? 76.854 60.002 4.195 1.00 13.43 510 ALA B C 1
ATOM 8724 O O . ALA B 1 511 ? 76.020 60.903 4.091 1.00 15.65 510 ALA B O 1
ATOM 8726 N N . LYS B 1 512 ? 77.941 59.932 3.437 1.00 18.70 511 LYS B N 1
ATOM 8727 C CA . LYS B 1 512 ? 78.067 60.724 2.195 1.00 18.73 511 LYS B CA 1
ATOM 8728 C C . LYS B 1 512 ? 76.798 60.664 1.316 1.00 16.09 511 LYS B C 1
ATOM 8729 O O . LYS B 1 512 ? 76.192 59.600 1.148 1.00 13.16 511 LYS B O 1
ATOM 8735 N N . GLY B 1 513 ? 76.380 61.817 0.800 1.00 17.65 512 GLY B N 1
ATOM 8736 C CA . GLY B 1 513 ? 75.183 61.916 -0.035 1.00 19.31 512 GLY B CA 1
ATOM 8737 C C . GLY B 1 513 ? 73.899 62.111 0.756 1.00 18.71 512 GLY B C 1
ATOM 8738 O O . GLY B 1 513 ? 72.837 62.332 0.178 1.00 20.09 512 GLY B O 1
ATOM 8739 N N . GLY B 1 514 ? 73.993 62.006 2.079 1.00 16.73 513 GLY B N 1
ATOM 8740 C CA . GLY B 1 514 ? 72.839 62.176 2.943 1.00 15.68 513 GLY B CA 1
ATOM 8741 C C . GLY B 1 514 ? 72.668 63.617 3.343 1.00 16.36 513 GLY B C 1
ATOM 8742 O O . GLY B 1 514 ? 73.548 64.438 3.084 1.00 17.97 513 GLY B O 1
ATOM 8743 N N . VAL B 1 515 ? 71.527 63.921 3.958 1.00 16.98 514 VAL B N 1
ATOM 8744 C CA . VAL B 1 515 ? 71.216 65.267 4.453 1.00 17.73 514 VAL B CA 1
ATOM 8745 C C . VAL B 1 515 ? 70.777 65.153 5.911 1.00 18.95 514 VAL B C 1
ATOM 8746 O O . VAL B 1 515 ? 69.921 64.328 6.240 1.00 20.11 514 VAL B O 1
ATOM 8750 N N . CYS B 1 516 ? 71.376 65.964 6.779 1.00 21.06 515 CYS B N 1
ATOM 8751 C CA . CYS B 1 516 ? 71.050 65.930 8.207 1.00 22.42 515 CYS B CA 1
ATOM 8752 C C . CYS B 1 516 ? 69.807 66.759 8.516 1.00 23.78 515 CYS B C 1
ATOM 8753 O O . CYS B 1 516 ? 69.334 67.520 7.652 1.00 24.67 515 CYS B O 1
ATOM 8756 N N . ASN B 1 517 ? 69.278 66.600 9.734 1.00 24.92 516 ASN B N 1
ATOM 8757 C CA . ASN B 1 517 ? 68.133 67.389 10.223 1.00 22.33 516 ASN B CA 1
ATOM 8758 C C . ASN B 1 517 ? 68.312 68.870 9.930 1.00 20.06 516 ASN B C 1
ATOM 8759 O O . ASN B 1 517 ? 67.538 69.460 9.179 1.00 22.19 516 ASN B O 1
ATOM 8764 N N . GLY B 1 518 ? 69.355 69.461 10.500 1.00 16.20 517 GLY B N 1
ATOM 8765 C CA . GLY B 1 518 ? 69.640 70.860 10.252 1.00 17.10 517 GLY B CA 1
ATOM 8766 C C . GLY B 1 518 ? 69.388 71.834 11.392 1.00 24.11 517 GLY B C 1
ATOM 8767 O O . GLY B 1 518 ? 69.380 71.467 12.581 1.00 24.06 517 GLY B O 1
ATOM 8768 N N . ILE B 1 519 ? 69.169 73.085 11.000 1.00 18.99 518 ILE B N 1
ATOM 8769 C CA . ILE B 1 519 ? 69.137 74.229 11.902 1.00 23.49 518 ILE B CA 1
ATOM 8770 C C . ILE B 1 519 ? 67.759 74.413 12.578 1.00 25.23 518 ILE B C 1
ATOM 8771 O O . ILE B 1 519 ? 66.717 74.234 11.956 1.00 26.39 518 ILE B O 1
ATOM 8776 N N . THR B 1 520 ? 67.766 74.711 13.872 1.00 23.90 519 THR B N 1
ATOM 8777 C CA . THR B 1 520 ? 66.520 74.913 14.604 1.00 22.79 519 THR B CA 1
ATOM 8778 C C . THR B 1 520 ? 66.443 76.318 15.207 1.00 22.59 519 THR B C 1
ATOM 8779 O O . THR B 1 520 ? 67.393 77.100 15.115 1.00 26.14 519 THR B O 1
ATOM 8783 N N . GLY B 1 521 ? 65.303 76.634 15.818 1.00 24.50 520 GLY B N 1
ATOM 8784 C CA . GLY B 1 521 ? 65.210 77.787 16.698 1.00 21.05 520 GLY B CA 1
ATOM 8785 C C . GLY B 1 521 ? 65.920 77.397 17.976 1.00 24.40 520 GLY B C 1
ATOM 8786 O O . GLY B 1 521 ? 66.076 76.201 18.253 1.00 26.07 520 GLY B O 1
ATOM 8787 N N . GLY B 1 522 ? 66.351 78.386 18.754 1.00 24.64 521 GLY B N 1
ATOM 8788 C CA . GLY B 1 522 ? 67.182 78.131 19.939 1.00 25.19 521 GLY B CA 1
ATOM 8789 C C . GLY B 1 522 ? 66.520 77.260 21.001 1.00 25.53 521 GLY B C 1
ATOM 8790 O O . GLY B 1 522 ? 65.298 77.215 21.093 1.00 21.48 521 GLY B O 1
ATOM 8791 N N . PHE B 1 523 ? 67.331 76.559 21.795 1.00 29.49 522 PHE B N 1
ATOM 8792 C CA . PHE B 1 523 ? 66.815 75.629 22.800 1.00 32.72 522 PHE B CA 1
ATOM 8793 C C . PHE B 1 523 ? 66.050 76.330 23.919 1.00 33.76 522 PHE B C 1
ATOM 8794 O O . PHE B 1 523 ? 65.032 75.817 24.378 1.00 33.86 522 PHE B O 1
ATOM 8802 N N . GLU B 1 524 ? 66.555 77.489 24.349 1.00 36.48 523 GLU B N 1
ATOM 8803 C CA . GLU B 1 524 ? 65.951 78.275 25.431 1.00 40.16 523 GLU B CA 1
ATOM 8804 C C . GLU B 1 524 ? 65.060 79.380 24.887 1.00 40.77 523 GLU B C 1
ATOM 8805 O O . GLU B 1 524 ? 64.081 79.765 25.528 1.00 45.71 523 GLU B O 1
ATOM 8811 N N . ASP B 1 525 ? 65.408 79.887 23.707 1.00 36.12 524 ASP B N 1
ATOM 8812 C CA . ASP B 1 525 ? 64.661 80.958 23.058 1.00 35.25 524 ASP B CA 1
ATOM 8813 C C . ASP B 1 525 ? 64.440 80.612 21.586 1.00 34.17 524 ASP B C 1
ATOM 8814 O O . ASP B 1 525 ? 65.384 80.577 20.805 1.00 34.82 524 ASP B O 1
ATOM 8819 N N . GLU B 1 526 ? 63.186 80.390 21.208 1.00 30.35 525 GLU B N 1
ATOM 8820 C CA . GLU B 1 526 ? 62.856 79.967 19.854 1.00 30.09 525 GLU B CA 1
ATOM 8821 C C . GLU B 1 526 ? 63.015 81.073 18.813 1.00 33.85 525 GLU B C 1
ATOM 8822 O O . GLU B 1 526 ? 63.038 80.808 17.609 1.00 35.32 525 GLU B O 1
ATOM 8828 N N . GLU B 1 527 ? 63.134 82.307 19.293 1.00 33.04 526 GLU B N 1
ATOM 8829 C CA . GLU B 1 527 ? 63.381 83.466 18.447 1.00 32.41 526 GLU B CA 1
ATOM 8830 C C . GLU B 1 527 ? 64.852 83.572 18.073 1.00 32.13 526 GLU B C 1
ATOM 8831 O O . GLU B 1 527 ? 65.218 84.258 17.112 1.00 33.86 526 GLU B O 1
ATOM 8837 N N . ASP B 1 528 ? 65.684 82.887 18.855 1.00 30.03 527 ASP B N 1
ATOM 8838 C CA . ASP B 1 528 ? 67.108 82.723 18.584 1.00 29.93 527 ASP B CA 1
ATOM 8839 C C . ASP B 1 528 ? 67.261 81.510 17.659 1.00 28.58 527 ASP B C 1
ATOM 8840 O O . ASP B 1 528 ? 66.270 80.865 17.302 1.00 28.34 527 ASP B O 1
ATOM 8845 N N . ILE B 1 529 ? 68.500 81.197 17.290 1.00 24.51 528 ILE B N 1
ATOM 8846 C CA . ILE B 1 529 ? 68.792 80.127 16.338 1.00 23.85 528 ILE B CA 1
ATOM 8847 C C . ILE B 1 529 ? 69.821 79.138 16.921 1.00 24.51 528 ILE B C 1
ATOM 8848 O O . ILE B 1 529 ? 70.739 79.541 17.633 1.00 25.29 528 ILE B O 1
ATOM 8853 N N . ALA B 1 530 ? 69.660 77.846 16.640 1.00 23.84 529 ALA B N 1
ATOM 8854 C CA . ALA B 1 530 ? 70.622 76.853 17.118 1.00 25.61 529 ALA B CA 1
ATOM 8855 C C . ALA B 1 530 ? 71.098 75.833 16.059 1.00 27.92 529 ALA B C 1
ATOM 8856 O O . ALA B 1 530 ? 70.347 75.421 15.162 1.00 33.29 529 ALA B O 1
ATOM 8858 N N . PHE B 1 531 ? 72.379 75.486 16.164 1.00 26.13 530 PHE B N 1
ATOM 8859 C CA . PHE B 1 531 ? 72.932 74.260 15.617 1.00 23.19 530 PHE B CA 1
ATOM 8860 C C . PHE B 1 531 ? 74.037 73.809 16.558 1.00 24.23 530 PHE B C 1
ATOM 8861 O O . PHE B 1 531 ? 75.057 74.503 16.714 1.00 26.72 530 PHE B O 1
ATOM 8869 N N . ASN B 1 532 ? 73.824 72.640 17.168 1.00 25.91 531 ASN B N 1
ATOM 8870 C CA . ASN B 1 532 ? 74.690 72.103 18.232 1.00 31.12 531 ASN B CA 1
ATOM 8871 C C . ASN B 1 532 ? 75.102 73.149 19.271 1.00 27.64 531 ASN B C 1
ATOM 8872 O O . ASN B 1 532 ? 76.298 73.377 19.475 1.00 31.42 531 ASN B O 1
ATOM 8877 N N . PRO B 1 533 ? 74.123 73.816 19.902 1.00 27.52 532 PRO B N 1
ATOM 8878 C CA . PRO B 1 533 ? 74.521 74.851 20.845 1.00 30.99 532 PRO B CA 1
ATOM 8879 C C . PRO B 1 533 ? 75.264 74.208 22.022 1.00 31.08 532 PRO B C 1
ATOM 8880 O O . PRO B 1 533 ? 74.941 73.072 22.386 1.00 27.07 532 PRO B O 1
ATOM 8884 N N . PRO B 1 534 ? 76.274 74.912 22.578 1.00 35.17 533 PRO B N 1
ATOM 8885 C CA . PRO B 1 534 ? 77.152 74.427 23.650 1.00 33.86 533 PRO B CA 1
ATOM 8886 C C . PRO B 1 534 ? 76.436 73.661 24.761 1.00 31.83 533 PRO B C 1
ATOM 8887 O O . PRO B 1 534 ? 76.922 72.622 25.195 1.00 33.14 533 PRO B O 1
ATOM 8891 N N . ALA B 1 535 ? 75.279 74.155 25.188 1.00 32.37 534 ALA B N 1
ATOM 8892 C CA . ALA B 1 535 ? 74.577 73.587 26.338 1.00 35.10 534 ALA B CA 1
ATOM 8893 C C . ALA B 1 535 ? 73.936 72.227 26.070 1.00 37.07 534 ALA B C 1
ATOM 8894 O O . ALA B 1 535 ? 73.570 71.523 27.015 1.00 37.73 534 ALA B O 1
ATOM 8896 N N . GLN B 1 536 ? 73.791 71.859 24.796 1.00 34.72 535 GLN B N 1
ATOM 8897 C CA . GLN B 1 536 ? 73.126 70.601 24.429 1.00 32.77 535 GLN B CA 1
ATOM 8898 C C . GLN B 1 536 ? 73.949 69.725 23.488 1.00 34.11 535 GLN B C 1
ATOM 8899 O O . GLN B 1 536 ? 73.686 68.533 23.359 1.00 34.08 535 GLN B O 1
ATOM 8905 N N . LYS B 1 537 ? 74.937 70.348 22.844 1.00 34.00 536 LYS B N 1
ATOM 8906 C CA . LYS B 1 537 ? 75.926 69.730 21.959 1.00 34.93 536 LYS B CA 1
ATOM 8907 C C . LYS B 1 537 ? 76.333 68.295 22.323 1.00 38.19 536 LYS B C 1
ATOM 8908 O O . LYS B 1 537 ? 76.395 67.422 21.452 1.00 37.80 536 LYS B O 1
ATOM 8914 N N . ASP B 1 538 ? 76.597 68.065 23.610 1.00 37.52 537 ASP B N 1
ATOM 8915 C CA . ASP B 1 538 ? 77.135 66.800 24.106 1.00 38.36 537 ASP B CA 1
ATOM 8916 C C . ASP B 1 538 ? 76.121 65.956 24.858 1.00 40.32 537 ASP B C 1
ATOM 8917 O O . ASP B 1 538 ? 76.483 64.964 25.501 1.00 45.29 537 ASP B O 1
ATOM 8922 N N . ASP B 1 539 ? 74.858 66.356 24.800 1.00 37.19 538 ASP B N 1
ATOM 8923 C CA . ASP B 1 539 ? 73.801 65.613 25.456 1.00 30.76 538 ASP B CA 1
ATOM 8924 C C . ASP B 1 539 ? 73.185 64.638 24.435 1.00 31.70 538 ASP B C 1
ATOM 8925 O O . ASP B 1 539 ? 72.552 65.064 23.473 1.00 29.37 538 ASP B O 1
ATOM 8930 N N . MET B 1 540 ? 73.372 63.336 24.663 1.00 32.41 539 MET B N 1
ATOM 8931 C CA . MET B 1 540 ? 72.862 62.277 23.775 1.00 37.47 539 MET B CA 1
ATOM 8932 C C . MET B 1 540 ? 71.355 62.366 23.641 1.00 36.39 539 MET B C 1
ATOM 8933 O O . MET B 1 540 ? 70.781 61.875 22.670 1.00 34.28 539 MET B O 1
ATOM 8938 N N . LEU B 1 541 ? 70.707 62.970 24.632 1.00 34.01 540 LEU B N 1
ATOM 8939 C CA . LEU B 1 541 ? 69.261 63.060 24.606 1.00 32.70 540 LEU B CA 1
ATOM 8940 C C . LEU B 1 541 ? 68.758 64.176 23.692 1.00 26.50 540 LEU B C 1
ATOM 8941 O O . LEU B 1 541 ? 67.588 64.193 23.327 1.00 27.10 540 LEU B O 1
ATOM 8946 N N . GLN B 1 542 ? 69.644 65.102 23.338 1.00 22.83 541 GLN B N 1
ATOM 8947 C CA . GLN B 1 542 ? 69.276 66.276 22.554 1.00 23.45 541 GLN B CA 1
ATOM 8948 C C . GLN B 1 542 ? 70.027 66.427 21.230 1.00 25.80 541 GLN B C 1
ATOM 8949 O O . GLN B 1 542 ? 69.522 67.070 20.318 1.00 29.37 541 GLN B O 1
ATOM 8955 N N . ASN B 1 543 ? 71.227 65.857 21.123 1.00 25.34 542 ASN B N 1
ATOM 8956 C CA . ASN B 1 543 ? 72.122 66.206 20.013 1.00 26.79 542 ASN B CA 1
ATOM 8957 C C . ASN B 1 543 ? 71.781 65.547 18.679 1.00 26.95 542 ASN B C 1
ATOM 8958 O O . ASN B 1 543 ? 72.540 65.628 17.725 1.00 34.26 542 ASN B O 1
ATOM 8963 N N . TRP B 1 544 ? 70.637 64.878 18.650 1.00 23.10 543 TRP B N 1
ATOM 8964 C CA . TRP B 1 544 ? 70.115 64.255 17.464 1.00 23.67 543 TRP B CA 1
ATOM 8965 C C . TRP B 1 544 ? 69.350 65.263 16.624 1.00 25.76 543 TRP B C 1
ATOM 8966 O O . TRP B 1 544 ? 69.162 65.068 15.430 1.00 24.58 543 TRP B O 1
ATOM 8977 N N . ARG B 1 545 ? 68.916 66.345 17.263 1.00 25.11 544 ARG B N 1
ATOM 8978 C CA . ARG B 1 545 ? 68.031 67.320 16.638 1.00 22.83 544 ARG B CA 1
ATOM 8979 C C . ARG B 1 545 ? 68.685 68.059 15.483 1.00 21.67 544 ARG B C 1
ATOM 8980 O O . ARG B 1 545 ? 68.003 68.537 14.588 1.00 28.57 544 ARG B O 1
ATOM 8988 N N . TRP B 1 546 ? 70.010 68.137 15.500 1.00 22.88 545 TRP B N 1
ATOM 8989 C CA . TRP B 1 546 ? 70.739 68.952 14.547 1.00 19.88 545 TRP B CA 1
ATOM 8990 C C . TRP B 1 546 ? 71.499 68.107 13.533 1.00 20.90 545 TRP B C 1
ATOM 8991 O O . TRP B 1 546 ? 71.195 68.148 12.338 1.00 23.68 545 TRP B O 1
ATOM 9002 N N . GLY B 1 547 ? 72.452 67.321 14.026 1.00 19.81 546 GLY B N 1
ATOM 9003 C CA . GLY B 1 547 ? 73.427 66.630 13.192 1.00 16.68 546 GLY B CA 1
ATOM 9004 C C . GLY B 1 547 ? 73.093 65.250 12.658 1.00 17.49 546 GLY B C 1
ATOM 9005 O O . GLY B 1 547 ? 73.823 64.740 11.818 1.00 22.17 546 GLY B O 1
ATOM 9006 N N . GLU B 1 548 ? 72.007 64.637 13.127 1.00 18.13 547 GLU B N 1
ATOM 9007 C CA . GLU B 1 548 ? 71.620 63.306 12.643 1.00 17.31 547 GLU B CA 1
ATOM 9008 C C . GLU B 1 548 ? 70.986 63.353 11.260 1.00 14.79 547 GLU B C 1
ATOM 9009 O O . GLU B 1 548 ? 70.181 64.233 10.976 1.00 16.44 547 GLU B O 1
ATOM 9015 N N . GLN B 1 549 ? 71.336 62.383 10.425 1.00 18.10 548 GLN B N 1
ATOM 9016 C CA . GLN B 1 549 ? 70.740 62.255 9.104 1.00 19.02 548 GLN B CA 1
ATOM 9017 C C . GLN B 1 549 ? 69.474 61.425 9.202 1.00 20.86 548 GLN B C 1
ATOM 9018 O O . GLN B 1 549 ? 69.415 60.473 9.961 1.00 27.00 548 GLN B O 1
ATOM 9024 N N . TRP B 1 550 ? 68.455 61.809 8.448 1.00 19.85 549 TRP B N 1
ATOM 9025 C CA . TRP B 1 550 ? 67.158 61.153 8.492 1.00 13.12 549 TRP B CA 1
ATOM 9026 C C . TRP B 1 550 ? 66.716 61.039 7.031 1.00 17.92 549 TRP B C 1
ATOM 9027 O O . TRP B 1 550 ? 66.854 62.005 6.298 1.00 21.47 549 TRP B O 1
ATOM 9038 N N . ILE B 1 551 ? 66.196 59.881 6.610 1.00 17.82 550 ILE B N 1
ATOM 9039 C CA . ILE B 1 551 ? 65.889 59.648 5.176 1.00 21.53 550 ILE B CA 1
ATOM 9040 C C . ILE B 1 551 ? 64.959 60.663 4.463 1.00 19.75 550 ILE B C 1
ATOM 9041 O O . ILE B 1 551 ? 65.158 60.902 3.271 1.00 25.31 550 ILE B O 1
ATOM 9046 N N . PRO B 1 552 ? 63.949 61.241 5.167 1.00 22.07 551 PRO B N 1
ATOM 9047 C CA . PRO B 1 552 ? 63.134 62.255 4.488 1.00 14.86 551 PRO B CA 1
ATOM 9048 C C . PRO B 1 552 ? 63.907 63.461 3.971 1.00 18.26 551 PRO B C 1
ATOM 9049 O O . PRO B 1 552 ? 63.571 63.976 2.882 1.00 16.50 551 PRO B O 1
ATOM 9053 N N . HIS B 1 553 ? 64.956 63.869 4.692 1.00 13.77 552 HIS B N 1
ATOM 9054 C CA . HIS B 1 553 ? 65.777 65.004 4.253 1.00 13.05 552 HIS B CA 1
ATOM 9055 C C . HIS B 1 553 ? 66.393 64.755 2.868 1.00 22.29 552 HIS B C 1
ATOM 9056 O O . HIS B 1 553 ? 66.298 65.618 2.011 1.00 16.73 552 HIS B O 1
ATOM 9063 N N . GLY B 1 554 ? 66.980 63.570 2.664 1.00 21.33 553 GLY B N 1
ATOM 9064 C CA . GLY B 1 554 ? 67.578 63.183 1.392 1.00 17.38 553 GLY B CA 1
ATOM 9065 C C . GLY B 1 554 ? 66.552 63.052 0.282 1.00 21.30 553 GLY B C 1
ATOM 9066 O O . GLY B 1 554 ? 66.780 63.516 -0.843 1.00 21.74 553 GLY B O 1
ATOM 9067 N N . ALA B 1 555 ? 65.415 62.438 0.611 1.00 22.72 554 ALA B N 1
ATOM 9068 C CA . ALA B 1 555 ? 64.335 62.204 -0.346 1.00 21.23 554 ALA B CA 1
ATOM 9069 C C . ALA B 1 555 ? 63.728 63.502 -0.844 1.00 26.00 554 ALA B C 1
ATOM 9070 O O . ALA B 1 555 ? 63.430 63.649 -2.047 1.00 23.20 554 ALA B O 1
ATOM 9072 N N . TRP B 1 556 ? 63.555 64.450 0.077 1.00 17.13 555 TRP B N 1
ATOM 9073 C CA . TRP B 1 556 ? 63.014 65.743 -0.300 1.00 20.00 555 TRP B CA 1
ATOM 9074 C C . TRP B 1 556 ? 64.000 66.601 -1.058 1.00 21.72 555 TRP B C 1
ATOM 9075 O O . TRP B 1 556 ? 63.601 67.265 -2.027 1.00 17.87 555 TRP B O 1
ATOM 9086 N N . TYR B 1 557 ? 65.272 66.576 -0.629 1.00 15.81 556 TYR B N 1
ATOM 9087 C CA . TYR B 1 557 ? 66.336 67.225 -1.393 1.00 17.33 556 TYR B CA 1
ATOM 9088 C C . TYR B 1 557 ? 66.347 66.703 -2.842 1.00 17.21 556 TYR B C 1
ATOM 9089 O O . TYR B 1 557 ? 66.294 67.494 -3.774 1.00 22.26 556 TYR B O 1
ATOM 9098 N N . LEU B 1 558 ? 66.384 65.380 -3.004 1.00 13.14 557 LEU B N 1
ATOM 9099 C CA . LEU B 1 558 ? 66.404 64.738 -4.327 1.00 20.01 557 LEU B CA 1
ATOM 9100 C C . LEU B 1 558 ? 65.237 65.174 -5.238 1.00 19.03 557 LEU B C 1
ATOM 9101 O O . LEU B 1 558 ? 65.438 65.472 -6.420 1.00 22.56 557 LEU B O 1
ATOM 9106 N N . LEU B 1 559 ? 64.032 65.217 -4.671 1.00 19.97 558 LEU B N 1
ATOM 9107 C CA . LEU B 1 559 ? 62.856 65.694 -5.386 1.00 20.85 558 LEU B CA 1
ATOM 9108 C C . LEU B 1 559 ? 62.965 67.169 -5.779 1.00 23.88 558 LEU B C 1
ATOM 9109 O O . LEU B 1 559 ? 62.586 67.541 -6.900 1.00 22.16 558 LEU B O 1
ATOM 9114 N N . ALA B 1 560 ? 63.507 67.988 -4.876 1.00 16.19 559 ALA B N 1
ATOM 9115 C CA . ALA B 1 560 ? 63.646 69.409 -5.139 1.00 17.55 559 ALA B CA 1
ATOM 9116 C C . ALA B 1 560 ? 64.628 69.692 -6.283 1.00 20.21 559 ALA B C 1
ATOM 9117 O O . ALA B 1 560 ? 64.350 70.533 -7.130 1.00 24.84 559 ALA B O 1
ATOM 9119 N N . ILE B 1 561 ? 65.744 68.967 -6.331 1.00 18.48 560 ILE B N 1
ATOM 9120 C CA . ILE B 1 561 ? 66.728 69.199 -7.379 1.00 20.74 560 ILE B CA 1
ATOM 9121 C C . ILE B 1 561 ? 66.249 68.679 -8.735 1.00 21.75 560 ILE B C 1
ATOM 9122 O O . ILE B 1 561 ? 66.611 69.218 -9.761 1.00 20.13 560 ILE B O 1
ATOM 9127 N N . MET B 1 562 ? 65.412 67.647 -8.714 1.00 23.11 561 MET B N 1
ATOM 9128 C CA . MET B 1 562 ? 64.820 67.107 -9.917 1.00 19.55 561 MET B CA 1
ATOM 9129 C C . MET B 1 562 ? 63.676 68.034 -10.365 1.00 25.25 561 MET B C 1
ATOM 9130 O O . MET B 1 562 ? 63.465 68.238 -11.564 1.00 26.53 561 MET B O 1
ATOM 9135 N N . SER B 1 563 ? 62.979 68.633 -9.395 1.00 29.99 562 SER B N 1
ATOM 9136 C CA . SER B 1 563 ? 61.935 69.638 -9.673 1.00 27.23 562 SER B CA 1
ATOM 9137 C C . SER B 1 563 ? 62.485 70.933 -10.251 1.00 26.00 562 SER B C 1
ATOM 9138 O O . SER B 1 563 ? 61.908 71.497 -11.190 1.00 27.25 562 SER B O 1
ATOM 9141 N N . GLN B 1 564 ? 63.594 71.393 -9.677 1.00 19.67 563 GLN B N 1
ATOM 9142 C CA . GLN B 1 564 ? 64.351 72.520 -10.214 1.00 19.72 563 GLN B CA 1
ATOM 9143 C C . GLN B 1 564 ? 64.786 72.315 -11.661 1.00 21.07 563 GLN B C 1
ATOM 9144 O O . GLN B 1 564 ? 64.676 73.225 -12.474 1.00 21.34 563 GLN B O 1
ATOM 9150 N N . ALA B 1 565 ? 65.287 71.121 -11.953 1.00 18.34 564 ALA B N 1
ATOM 9151 C CA . ALA B 1 565 ? 65.875 70.811 -13.238 1.00 24.71 564 ALA B CA 1
ATOM 9152 C C . ALA B 1 565 ? 64.817 70.860 -14.323 1.00 27.03 564 ALA B C 1
ATOM 9153 O O . ALA B 1 565 ? 65.036 71.426 -15.394 1.00 30.44 564 ALA B O 1
ATOM 9155 N N . GLN B 1 566 ? 63.660 70.294 -14.009 1.00 31.65 565 GLN B N 1
ATOM 9156 C CA . GLN B 1 566 ? 62.529 70.264 -14.911 1.00 32.23 565 GLN B CA 1
ATOM 9157 C C . GLN B 1 566 ? 62.021 71.676 -15.170 1.00 34.38 565 GLN B C 1
ATOM 9158 O O . GLN B 1 566 ? 61.725 72.038 -16.318 1.00 31.17 565 GLN B O 1
ATOM 9164 N N . HIS B 1 567 ? 61.944 72.465 -14.098 1.00 27.27 566 HIS B N 1
ATOM 9165 C CA . HIS B 1 567 ? 61.574 73.869 -14.183 1.00 26.79 566 HIS B CA 1
ATOM 9166 C C . HIS B 1 567 ? 62.517 74.667 -15.091 1.00 29.62 566 HIS B C 1
ATOM 9167 O O . HIS B 1 567 ? 62.060 75.346 -16.006 1.00 31.53 566 HIS B O 1
ATOM 9174 N N . ILE B 1 568 ? 63.822 74.560 -14.834 1.00 29.30 567 ILE B N 1
ATOM 9175 C CA . ILE B 1 568 ? 64.853 75.275 -15.584 1.00 29.53 567 ILE B CA 1
ATOM 9176 C C . ILE B 1 568 ? 64.851 74.861 -17.063 1.00 31.77 567 ILE B C 1
ATOM 9177 O O . ILE B 1 568 ? 65.012 75.708 -17.944 1.00 38.20 567 ILE B O 1
ATOM 9182 N N . SER B 1 569 ? 64.623 73.576 -17.321 1.00 32.56 568 SER B N 1
ATOM 9183 C CA . SER B 1 569 ? 64.498 73.060 -18.687 1.00 37.67 568 SER B CA 1
ATOM 9184 C C . SER B 1 569 ? 63.290 73.616 -19.417 1.00 44.73 568 SER B C 1
ATOM 9185 O O . SER B 1 569 ? 63.357 73.849 -20.621 1.00 49.16 568 SER B O 1
ATOM 9188 N N . GLN B 1 570 ? 62.195 73.822 -18.687 1.00 48.39 569 GLN B N 1
ATOM 9189 C CA . GLN B 1 570 ? 60.950 74.282 -19.281 1.00 53.09 569 GLN B CA 1
ATOM 9190 C C . GLN B 1 570 ? 61.019 75.721 -19.753 1.00 56.22 569 GLN B C 1
ATOM 9191 O O . GLN B 1 570 ? 60.489 76.038 -20.809 1.00 58.64 569 GLN B O 1
ATOM 9197 N N . LEU B 1 571 ? 61.683 76.574 -18.975 1.00 62.45 570 LEU B N 1
ATOM 9198 C CA . LEU B 1 571 ? 61.847 77.991 -19.304 1.00 65.07 570 LEU B CA 1
ATOM 9199 C C . LEU B 1 571 ? 62.667 78.198 -20.576 1.00 71.42 570 LEU B C 1
ATOM 9200 O O . LEU B 1 571 ? 62.359 79.080 -21.381 1.00 76.83 570 LEU B O 1
ATOM 9205 N N . ALA B 1 572 ? 63.698 77.373 -20.747 1.00 75.93 571 ALA B N 1
ATOM 9206 C CA . ALA B 1 572 ? 64.607 77.460 -21.889 1.00 79.30 571 ALA B CA 1
ATOM 9207 C C . ALA B 1 572 ? 64.009 76.924 -23.195 1.00 81.76 571 ALA B C 1
ATOM 9208 O O . ALA B 1 572 ? 64.402 77.365 -24.279 1.00 84.99 571 ALA B O 1
ATOM 9210 N N . THR B 1 573 ? 63.077 75.974 -23.089 1.00 84.24 572 THR B N 1
ATOM 9211 C CA . THR B 1 573 ? 62.359 75.424 -24.251 1.00 88.88 572 THR B CA 1
ATOM 9212 C C . THR B 1 573 ? 61.361 76.452 -24.801 1.00 93.33 572 THR B C 1
ATOM 9213 O O . THR B 1 573 ? 61.168 76.557 -26.019 1.00 93.71 572 THR B O 1
ATOM 9217 N N . SER B 1 574 ? 60.755 77.215 -23.890 1.00 97.93 573 SER B N 1
ATOM 9218 C CA . SER B 1 574 ? 59.843 78.316 -24.225 1.00 103.46 573 SER B CA 1
ATOM 9219 C C . SER B 1 574 ? 60.537 79.498 -24.921 1.00 107.43 573 SER B C 1
ATOM 9220 O O . SER B 1 574 ? 59.915 80.209 -25.718 1.00 107.91 573 SER B O 1
ATOM 9223 N N . LYS B 1 575 ? 61.820 79.698 -24.612 1.00 110.35 574 LYS B N 1
ATOM 9224 C CA . LYS B 1 575 ? 62.621 80.794 -25.175 1.00 111.87 574 LYS B CA 1
ATOM 9225 C C . LYS B 1 575 ? 63.080 80.569 -26.628 1.00 113.29 574 LYS B C 1
ATOM 9226 O O . LYS B 1 575 ? 63.575 81.501 -27.274 1.00 114.68 574 LYS B O 1
ATOM 9232 N N . ASN B 1 576 ? 62.912 79.345 -27.136 1.00 112.50 575 ASN B N 1
ATOM 9233 C CA . ASN B 1 576 ? 63.367 78.990 -28.483 1.00 111.10 575 ASN B CA 1
ATOM 9234 C C . ASN B 1 576 ? 62.252 78.910 -29.526 1.00 109.33 575 ASN B C 1
ATOM 9235 O O . ASN B 1 576 ? 61.268 78.193 -29.348 1.00 106.87 575 ASN B O 1
ATOM 9240 N N . SER C 1 2 ? 19.909 66.365 7.961 1.00 43.38 1 SER C N 1
ATOM 9241 C CA . SER C 1 2 ? 20.553 66.656 6.639 1.00 44.77 1 SER C CA 1
ATOM 9242 C C . SER C 1 2 ? 19.565 67.277 5.644 1.00 40.65 1 SER C C 1
ATOM 9243 O O . SER C 1 2 ? 18.666 66.600 5.133 1.00 38.95 1 SER C O 1
ATOM 9246 N N . LEU C 1 3 ? 19.744 68.568 5.381 1.00 34.23 2 LEU C N 1
ATOM 9247 C CA . LEU C 1 3 ? 18.835 69.326 4.528 1.00 27.91 2 LEU C CA 1
ATOM 9248 C C . LEU C 1 3 ? 19.584 69.902 3.355 1.00 23.33 2 LEU C C 1
ATOM 9249 O O . LEU C 1 3 ? 20.654 70.479 3.524 1.00 20.66 2 LEU C O 1
ATOM 9254 N N . LEU C 1 4 ? 19.024 69.736 2.162 1.00 22.91 3 LEU C N 1
ATOM 9255 C CA . LEU C 1 4 ? 19.569 70.379 0.977 1.00 17.84 3 LEU C CA 1
ATOM 9256 C C . LEU C 1 4 ? 18.725 71.621 0.690 1.00 18.01 3 LEU C C 1
ATOM 9257 O O . LEU C 1 4 ? 17.666 71.534 0.073 1.00 22.17 3 LEU C O 1
ATOM 9262 N N . LEU C 1 5 ? 19.212 72.769 1.158 1.00 18.24 4 LEU C N 1
ATOM 9263 C CA . LEU C 1 5 ? 18.479 74.041 1.141 1.00 19.59 4 LEU C CA 1
ATOM 9264 C C . LEU C 1 5 ? 18.545 74.752 -0.203 1.00 23.56 4 LEU C C 1
ATOM 9265 O O . LEU C 1 5 ? 19.613 74.864 -0.801 1.00 22.91 4 LEU C O 1
ATOM 9270 N N . THR C 1 6 ? 17.383 75.215 -0.665 1.00 25.80 5 THR C N 1
ATOM 9271 C CA . THR C 1 6 ? 17.238 75.936 -1.931 1.00 24.78 5 THR C CA 1
ATOM 9272 C C . THR C 1 6 ? 16.214 77.038 -1.738 1.00 26.53 5 THR C C 1
ATOM 9273 O O . THR C 1 6 ? 15.514 77.080 -0.718 1.00 22.77 5 THR C O 1
ATOM 9277 N N . ASN C 1 7 ? 16.172 77.945 -2.708 1.00 19.36 6 ASN C N 1
ATOM 9278 C CA . ASN C 1 7 ? 15.057 78.834 -2.903 1.00 19.70 6 ASN C CA 1
ATOM 9279 C C . ASN C 1 7 ? 13.853 77.923 -3.137 1.00 20.31 6 ASN C C 1
ATOM 9280 O O . ASN C 1 7 ? 13.883 77.085 -4.051 1.00 29.53 6 ASN C O 1
ATOM 9285 N N . HIS C 1 8 ? 12.816 78.064 -2.301 1.00 16.51 7 HIS C N 1
ATOM 9286 C CA . HIS C 1 8 ? 11.626 77.206 -2.364 1.00 17.09 7 HIS C CA 1
ATOM 9287 C C . HIS C 1 8 ? 10.806 77.472 -3.636 1.00 21.15 7 HIS C C 1
ATOM 9288 O O . HIS C 1 8 ? 10.023 76.636 -4.050 1.00 26.43 7 HIS C O 1
ATOM 9295 N N . ILE C 1 9 ? 10.989 78.637 -4.244 1.00 20.33 8 ILE C N 1
ATOM 9296 C CA . ILE C 1 9 ? 10.220 79.021 -5.410 1.00 21.27 8 ILE C CA 1
ATOM 9297 C C . ILE C 1 9 ? 11.020 78.795 -6.696 1.00 21.71 8 ILE C C 1
ATOM 9298 O O . ILE C 1 9 ? 10.663 77.953 -7.522 1.00 22.42 8 ILE C O 1
ATOM 9303 N N . GLY C 1 10 ? 12.115 79.521 -6.858 1.00 23.86 9 GLY C N 1
ATOM 9304 C CA . GLY C 1 10 ? 12.938 79.334 -8.039 1.00 25.67 9 GLY C CA 1
ATOM 9305 C C . GLY C 1 10 ? 14.037 80.343 -8.294 1.00 28.75 9 GLY C C 1
ATOM 9306 O O . GLY C 1 10 ? 14.247 81.269 -7.499 1.00 25.05 9 GLY C O 1
ATOM 9307 N N . TYR C 1 11 ? 14.726 80.156 -9.423 1.00 19.34 10 TYR C N 1
ATOM 9308 C CA . TYR C 1 11 ? 15.905 80.938 -9.764 1.00 17.63 10 TYR C CA 1
ATOM 9309 C C . TYR C 1 11 ? 15.774 81.533 -11.167 1.00 23.67 10 TYR C C 1
ATOM 9310 O O . TYR C 1 11 ? 15.120 80.967 -12.045 1.00 21.92 10 TYR C O 1
ATOM 9319 N N . GLU C 1 12 ? 16.398 82.686 -11.369 1.00 27.99 11 GLU C N 1
ATOM 9320 C CA . GLU C 1 12 ? 16.421 83.325 -12.669 1.00 29.28 11 GLU C CA 1
ATOM 9321 C C . GLU C 1 12 ? 17.261 82.492 -13.614 1.00 30.27 11 GLU C C 1
ATOM 9322 O O . GLU C 1 12 ? 18.352 82.047 -13.247 1.00 33.40 11 GLU C O 1
ATOM 9328 N N . ARG C 1 13 ? 16.725 82.263 -14.811 1.00 29.58 12 ARG C N 1
ATOM 9329 C CA . ARG C 1 13 ? 17.393 81.490 -15.867 1.00 30.43 12 ARG C CA 1
ATOM 9330 C C . ARG C 1 13 ? 18.833 81.936 -16.102 1.00 29.28 12 ARG C C 1
ATOM 9331 O O . ARG C 1 13 ? 19.739 81.106 -16.140 1.00 25.00 12 ARG C O 1
ATOM 9339 N N . LEU C 1 14 ? 19.026 83.248 -16.235 1.00 31.73 13 LEU C N 1
ATOM 9340 C CA . LEU C 1 14 ? 20.349 83.846 -16.379 1.00 33.22 13 LEU C CA 1
ATOM 9341 C C . LEU C 1 14 ? 20.764 84.605 -15.111 1.00 36.36 13 LEU C C 1
ATOM 9342 O O . LEU C 1 14 ? 21.021 85.806 -15.169 1.00 42.78 13 LEU C O 1
ATOM 9347 N N . GLY C 1 15 ? 20.822 83.915 -13.975 1.00 31.80 14 GLY C N 1
ATOM 9348 C CA . GLY C 1 15 ? 21.250 84.536 -12.723 1.00 28.30 14 GLY C CA 1
ATOM 9349 C C . GLY C 1 15 ? 21.882 83.531 -11.777 1.00 26.53 14 GLY C C 1
ATOM 9350 O O . GLY C 1 15 ? 21.917 82.343 -12.085 1.00 26.23 14 GLY C O 1
ATOM 9351 N N . PRO C 1 16 ? 22.386 84.005 -10.619 1.00 24.82 15 PRO C N 1
ATOM 9352 C CA . PRO C 1 16 ? 23.059 83.184 -9.586 1.00 20.68 15 PRO C CA 1
ATOM 9353 C C . PRO C 1 16 ? 22.150 82.080 -9.085 1.00 14.79 15 PRO C C 1
ATOM 9354 O O . PRO C 1 16 ? 20.960 82.312 -8.882 1.00 13.54 15 PRO C O 1
ATOM 9358 N N . LYS C 1 17 ? 22.692 80.877 -8.936 1.00 16.43 16 LYS C N 1
ATOM 9359 C CA . LYS C 1 17 ? 21.925 79.728 -8.479 1.00 15.18 16 LYS C CA 1
ATOM 9360 C C . LYS C 1 17 ? 22.764 78.982 -7.460 1.00 24.50 16 LYS C C 1
ATOM 9361 O O . LYS C 1 17 ? 23.833 78.473 -7.783 1.00 23.42 16 LYS C O 1
ATOM 9367 N N . LYS C 1 18 ? 22.248 78.916 -6.236 1.00 25.91 17 LYS C N 1
ATOM 9368 C CA . LYS C 1 18 ? 22.953 78.364 -5.086 1.00 22.63 17 LYS C CA 1
ATOM 9369 C C . LYS C 1 18 ? 22.063 77.385 -4.321 1.00 20.11 17 LYS C C 1
ATOM 9370 O O . LYS C 1 18 ? 20.878 77.654 -4.114 1.00 17.90 17 LYS C O 1
ATOM 9376 N N . ALA C 1 19 ? 22.624 76.250 -3.917 1.00 19.41 18 ALA C N 1
ATOM 9377 C CA . ALA C 1 19 ? 22.005 75.404 -2.895 1.00 15.10 18 ALA C CA 1
ATOM 9378 C C . ALA C 1 19 ? 23.008 75.173 -1.786 1.00 19.89 18 ALA C C 1
ATOM 9379 O O . ALA C 1 19 ? 24.216 75.287 -2.012 1.00 20.22 18 ALA C O 1
ATOM 9381 N N . ILE C 1 20 ? 22.510 74.838 -0.597 1.00 19.91 19 ILE C N 1
ATOM 9382 C CA . ILE C 1 20 ? 23.367 74.616 0.563 1.00 21.78 19 ILE C CA 1
ATOM 9383 C C . ILE C 1 20 ? 22.975 73.339 1.306 1.00 24.76 19 ILE C C 1
ATOM 9384 O O . ILE C 1 20 ? 21.821 73.180 1.682 1.00 27.93 19 ILE C O 1
ATOM 9389 N N . ILE C 1 21 ? 23.925 72.423 1.495 1.00 21.24 20 ILE C N 1
ATOM 9390 C CA . ILE C 1 21 ? 23.701 71.281 2.377 1.00 22.63 20 ILE C CA 1
ATOM 9391 C C . ILE C 1 21 ? 23.972 71.711 3.808 1.00 24.30 20 ILE C C 1
ATOM 9392 O O . ILE C 1 21 ? 24.984 72.346 4.095 1.00 26.03 20 ILE C O 1
ATOM 9397 N N . GLN C 1 22 ? 23.053 71.375 4.698 1.00 25.96 21 GLN C N 1
ATOM 9398 C CA . GLN C 1 22 ? 23.217 71.680 6.096 1.00 27.47 21 GLN C CA 1
ATOM 9399 C C . GLN C 1 22 ? 23.070 70.375 6.855 1.00 29.01 21 GLN C C 1
ATOM 9400 O O . GLN C 1 22 ? 22.100 69.653 6.651 1.00 28.40 21 GLN C O 1
ATOM 9406 N N . THR C 1 23 ? 24.051 70.081 7.708 1.00 27.74 22 THR C N 1
ATOM 9407 C CA . THR C 1 23 ? 24.132 68.820 8.435 1.00 28.34 22 THR C CA 1
ATOM 9408 C C . THR C 1 23 ? 25.085 68.939 9.608 1.00 28.68 22 THR C C 1
ATOM 9409 O O . THR C 1 23 ? 25.939 69.813 9.629 1.00 28.96 22 THR C O 1
ATOM 9413 N N . GLU C 1 24 ? 24.942 68.042 10.577 1.00 33.97 23 GLU C N 1
ATOM 9414 C CA . GLU C 1 24 ? 25.841 68.006 11.722 1.00 38.24 23 GLU C CA 1
ATOM 9415 C C . GLU C 1 24 ? 27.090 67.154 11.452 1.00 35.15 23 GLU C C 1
ATOM 9416 O O . GLU C 1 24 ? 28.018 67.125 12.268 1.00 38.65 23 GLU C O 1
ATOM 9422 N N . GLN C 1 25 ? 27.108 66.480 10.300 1.00 31.58 24 GLN C N 1
ATOM 9423 C CA . GLN C 1 25 ? 28.289 65.773 9.803 1.00 26.94 24 GLN C CA 1
ATOM 9424 C C . GLN C 1 25 ? 29.388 66.745 9.387 1.00 27.62 24 GLN C C 1
ATOM 9425 O O . GLN C 1 25 ? 29.120 67.690 8.641 1.00 29.72 24 GLN C O 1
ATOM 9431 N N . PRO C 1 26 ? 30.626 66.533 9.881 1.00 25.29 25 PRO C N 1
ATOM 9432 C CA . PRO C 1 26 ? 31.734 67.428 9.527 1.00 25.01 25 PRO C CA 1
ATOM 9433 C C . PRO C 1 26 ? 32.331 67.174 8.132 1.00 25.34 25 PRO C C 1
ATOM 9434 O O . PRO C 1 26 ? 33.043 68.043 7.621 1.00 30.44 25 PRO C O 1
ATOM 9438 N N . HIS C 1 27 ? 32.045 66.016 7.527 1.00 20.72 26 HIS C N 1
ATOM 9439 C CA . HIS C 1 27 ? 32.401 65.746 6.115 1.00 23.74 26 HIS C CA 1
ATOM 9440 C C . HIS C 1 27 ? 31.280 64.985 5.413 1.00 26.67 26 HIS C C 1
ATOM 9441 O O . HIS C 1 27 ? 30.402 64.428 6.067 1.00 32.03 26 HIS C O 1
ATOM 9448 N N . LEU C 1 28 ? 31.320 64.952 4.082 1.00 31.39 27 LEU C N 1
ATOM 9449 C CA . LEU C 1 28 ? 30.394 64.121 3.294 1.00 28.85 27 LEU C CA 1
ATOM 9450 C C . LEU C 1 28 ? 31.056 62.869 2.710 1.00 27.86 27 LEU C C 1
ATOM 9451 O O . LEU C 1 28 ? 32.279 62.748 2.676 1.00 32.71 27 LEU C O 1
ATOM 9456 N N . SER C 1 29 ? 30.235 61.938 2.251 1.00 26.15 28 SER C N 1
ATOM 9457 C CA . SER C 1 29 ? 30.728 60.738 1.603 1.00 28.02 28 SER C CA 1
ATOM 9458 C C . SER C 1 29 ? 30.813 60.943 0.087 1.00 29.93 28 SER C C 1
ATOM 9459 O O . SER C 1 29 ? 31.527 60.230 -0.609 1.00 31.68 28 SER C O 1
ATOM 9462 N N . SER C 1 30 ? 30.086 61.927 -0.419 1.00 29.72 29 SER C N 1
ATOM 9463 C CA . SER C 1 30 ? 30.142 62.261 -1.829 1.00 37.07 29 SER C CA 1
ATOM 9464 C C . SER C 1 30 ? 30.180 63.771 -1.974 1.00 36.76 29 SER C C 1
ATOM 9465 O O . SER C 1 30 ? 29.539 64.503 -1.210 1.00 38.03 29 SER C O 1
ATOM 9468 N N . TYR C 1 31 ? 30.946 64.235 -2.950 1.00 31.33 30 TYR C N 1
ATOM 9469 C CA . TYR C 1 31 ? 31.090 65.661 -3.152 1.00 31.80 30 TYR C CA 1
ATOM 9470 C C . TYR C 1 31 ? 30.572 66.103 -4.511 1.00 31.42 30 TYR C C 1
ATOM 9471 O O . TYR C 1 31 ? 31.005 67.117 -5.055 1.00 30.28 30 TYR C O 1
ATOM 9480 N N . THR C 1 32 ? 29.606 65.344 -5.026 1.00 33.71 31 THR C N 1
ATOM 9481 C CA . THR C 1 32 ? 28.959 65.648 -6.299 1.00 37.38 31 THR C CA 1
ATOM 9482 C C . THR C 1 32 ? 27.459 65.742 -6.080 1.00 35.04 31 THR C C 1
ATOM 9483 O O . THR C 1 32 ? 26.858 64.891 -5.410 1.00 35.26 31 THR C O 1
ATOM 9487 N N . ALA C 1 33 ? 26.870 66.799 -6.628 1.00 33.87 32 ALA C N 1
ATOM 9488 C CA . ALA C 1 33 ? 25.425 66.982 -6.638 1.00 34.34 32 ALA C CA 1
ATOM 9489 C C . ALA C 1 33 ? 24.903 66.786 -8.044 1.00 32.82 32 ALA C C 1
ATOM 9490 O O . ALA C 1 33 ? 25.531 67.207 -9.014 1.00 33.05 32 ALA C O 1
ATOM 9492 N N . GLN C 1 34 ? 23.748 66.151 -8.161 1.00 37.40 33 GLN C N 1
ATOM 9493 C CA . GLN C 1 34 ? 23.082 66.072 -9.460 1.00 38.02 33 GLN C CA 1
ATOM 9494 C C . GLN C 1 34 ? 21.847 66.948 -9.484 1.00 34.29 33 GLN C C 1
ATOM 9495 O O . GLN C 1 34 ? 21.052 66.980 -8.530 1.00 26.49 33 GLN C O 1
ATOM 9501 N N . LEU C 1 35 ? 21.724 67.687 -10.577 1.00 31.74 34 LEU C N 1
ATOM 9502 C CA . LEU C 1 35 ? 20.515 68.409 -10.863 1.00 29.71 34 LEU C CA 1
ATOM 9503 C C . LEU C 1 35 ? 19.669 67.500 -11.732 1.00 30.94 34 LEU C C 1
ATOM 9504 O O . LEU C 1 35 ? 20.087 67.049 -12.800 1.00 33.61 34 LEU C O 1
ATOM 9509 N N . ILE C 1 36 ? 18.478 67.222 -11.229 1.00 35.28 35 ILE C N 1
ATOM 9510 C CA . ILE C 1 36 ? 17.571 66.249 -11.799 1.00 35.90 35 ILE C CA 1
ATOM 9511 C C . ILE C 1 36 ? 16.293 66.961 -12.238 1.00 37.49 35 ILE C C 1
ATOM 9512 O O . ILE C 1 36 ? 15.737 67.777 -11.500 1.00 35.78 35 ILE C O 1
ATOM 9517 N N . CYS C 1 37 ? 15.858 66.660 -13.455 1.00 39.41 36 CYS C N 1
ATOM 9518 C CA . CYS C 1 37 ? 14.604 67.142 -14.003 1.00 42.27 36 CYS C CA 1
ATOM 9519 C C . CYS C 1 37 ? 13.438 66.586 -13.182 1.00 43.32 36 CYS C C 1
ATOM 9520 O O . CYS C 1 37 ? 13.386 65.390 -12.911 1.00 39.69 36 CYS C O 1
ATOM 9523 N N . ALA C 1 38 ? 12.519 67.456 -12.767 1.00 46.62 37 ALA C N 1
ATOM 9524 C CA . ALA C 1 38 ? 11.418 67.049 -11.889 1.00 47.14 37 ALA C CA 1
ATOM 9525 C C . ALA C 1 38 ? 10.390 66.150 -12.588 1.00 49.57 37 ALA C C 1
ATOM 9526 O O . ALA C 1 38 ? 9.786 65.286 -11.955 1.00 48.82 37 ALA C O 1
ATOM 9528 N N . THR C 1 39 ? 10.222 66.351 -13.893 1.00 53.86 38 THR C N 1
ATOM 9529 C CA . THR C 1 39 ? 9.303 65.564 -14.713 1.00 59.52 38 THR C CA 1
ATOM 9530 C C . THR C 1 39 ? 9.855 64.155 -14.982 1.00 61.33 38 THR C C 1
ATOM 9531 O O . THR C 1 39 ? 9.347 63.164 -14.445 1.00 58.77 38 THR C O 1
ATOM 9535 N N . SER C 1 40 ? 10.910 64.087 -15.796 1.00 61.41 39 SER C N 1
ATOM 9536 C CA . SER C 1 40 ? 11.448 62.823 -16.302 1.00 60.17 39 SER C CA 1
ATOM 9537 C C . SER C 1 40 ? 12.296 62.060 -15.286 1.00 59.54 39 SER C C 1
ATOM 9538 O O . SER C 1 40 ? 12.528 60.859 -15.442 1.00 61.88 39 SER C O 1
ATOM 9541 N N . GLU C 1 41 ? 12.755 62.771 -14.257 1.00 57.94 40 GLU C N 1
ATOM 9542 C CA . GLU C 1 41 ? 13.658 62.252 -13.210 1.00 56.17 40 GLU C CA 1
ATOM 9543 C C . GLU C 1 41 ? 15.038 61.871 -13.759 1.00 53.40 40 GLU C C 1
ATOM 9544 O O . GLU C 1 41 ? 15.785 61.081 -13.169 1.00 50.60 40 GLU C O 1
ATOM 9550 N N . GLN C 1 42 ? 15.367 62.507 -14.881 1.00 51.81 41 GLN C N 1
ATOM 9551 C CA . GLN C 1 42 ? 16.655 62.384 -15.542 1.00 51.40 41 GLN C CA 1
ATOM 9552 C C . GLN C 1 42 ? 17.602 63.460 -15.033 1.00 47.55 41 GLN C C 1
ATOM 9553 O O . GLN C 1 42 ? 17.224 64.629 -14.926 1.00 45.12 41 GLN C O 1
ATOM 9559 N N . THR C 1 43 ? 18.829 63.059 -14.718 1.00 43.44 42 THR C N 1
ATOM 9560 C CA . THR C 1 43 ? 19.887 64.000 -14.389 1.00 38.80 42 THR C CA 1
ATOM 9561 C C . THR C 1 43 ? 20.260 64.812 -15.629 1.00 38.49 42 THR C C 1
ATOM 9562 O O . THR C 1 43 ? 20.559 64.246 -16.676 1.00 38.82 42 THR C O 1
ATOM 9566 N N . VAL C 1 44 ? 20.221 66.134 -15.503 1.00 34.67 43 VAL C N 1
ATOM 9567 C CA . VAL C 1 44 ? 20.553 67.024 -16.603 1.00 31.00 43 VAL C CA 1
ATOM 9568 C C . VAL C 1 44 ? 21.938 67.667 -16.461 1.00 34.41 43 VAL C C 1
ATOM 9569 O O . VAL C 1 44 ? 22.495 68.158 -17.448 1.00 38.18 43 VAL C O 1
ATOM 9573 N N . ALA C 1 45 ? 22.487 67.666 -15.244 1.00 28.17 44 ALA C N 1
ATOM 9574 C CA . ALA C 1 45 ? 23.812 68.237 -14.971 1.00 26.39 44 ALA C CA 1
ATOM 9575 C C . ALA C 1 45 ? 24.325 67.797 -13.607 1.00 29.68 44 ALA C C 1
ATOM 9576 O O . ALA C 1 45 ? 23.550 67.346 -12.768 1.00 33.43 44 ALA C O 1
ATOM 9578 N N . THR C 1 46 ? 25.634 67.907 -13.395 1.00 30.26 45 THR C N 1
ATOM 9579 C CA . THR C 1 46 ? 26.229 67.631 -12.079 1.00 31.92 45 THR C CA 1
ATOM 9580 C C . THR C 1 46 ? 27.116 68.789 -11.646 1.00 33.64 45 THR C C 1
ATOM 9581 O O . THR C 1 46 ? 27.626 69.542 -12.483 1.00 36.36 45 THR C O 1
ATOM 9585 N N . PHE C 1 47 ? 27.268 68.949 -10.336 1.00 33.52 46 PHE C N 1
ATOM 9586 C CA . PHE C 1 47 ? 27.973 70.097 -9.772 1.00 33.22 46 PHE C CA 1
ATOM 9587 C C . PHE C 1 47 ? 28.780 69.690 -8.551 1.00 34.34 46 PHE C C 1
ATOM 9588 O O . PHE C 1 47 ? 28.444 68.718 -7.878 1.00 36.54 46 PHE C O 1
ATOM 9596 N N . ALA C 1 48 ? 29.850 70.435 -8.282 1.00 33.39 47 ALA C N 1
ATOM 9597 C CA . ALA C 1 48 ? 30.704 70.190 -7.129 1.00 32.75 47 ALA C CA 1
ATOM 9598 C C . ALA C 1 48 ? 30.067 70.683 -5.843 1.00 31.91 47 ALA C C 1
ATOM 9599 O O . ALA C 1 48 ? 29.332 71.668 -5.835 1.00 35.36 47 ALA C O 1
ATOM 9601 N N . VAL C 1 49 ? 30.376 69.990 -4.759 1.00 29.83 48 VAL C N 1
ATOM 9602 C CA . VAL C 1 49 ? 29.962 70.392 -3.430 1.00 29.59 48 VAL C CA 1
ATOM 9603 C C . VAL C 1 49 ? 31.212 70.868 -2.695 1.00 30.06 48 VAL C C 1
ATOM 9604 O O . VAL C 1 49 ? 32.157 70.098 -2.542 1.00 34.67 48 VAL C O 1
ATOM 9608 N N . GLU C 1 50 ? 31.227 72.127 -2.259 1.00 27.98 49 GLU C N 1
ATOM 9609 C CA . GLU C 1 50 ? 32.375 72.682 -1.522 1.00 29.62 49 GLU C CA 1
ATOM 9610 C C . GLU C 1 50 ? 32.074 72.863 -0.036 1.00 28.58 49 GLU C C 1
ATOM 9611 O O . GLU C 1 50 ? 31.056 73.439 0.312 1.00 32.57 49 GLU C O 1
ATOM 9617 N N . GLU C 1 51 ? 32.966 72.376 0.827 1.00 28.79 50 GLU C N 1
ATOM 9618 C CA . GLU C 1 51 ? 32.847 72.541 2.284 1.00 28.12 50 GLU C CA 1
ATOM 9619 C C . GLU C 1 51 ? 33.006 74.000 2.686 1.00 27.71 50 GLU C C 1
ATOM 9620 O O . GLU C 1 51 ? 33.895 74.682 2.186 1.00 32.04 50 GLU C O 1
ATOM 9626 N N . GLN C 1 52 ? 32.153 74.473 3.590 1.00 27.47 51 GLN C N 1
ATOM 9627 C CA . GLN C 1 52 ? 32.241 75.852 4.083 1.00 24.68 51 GLN C CA 1
ATOM 9628 C C . GLN C 1 52 ? 32.615 75.893 5.565 1.00 25.42 51 GLN C C 1
ATOM 9629 O O . GLN C 1 52 ? 33.145 76.886 6.063 1.00 26.03 51 GLN C O 1
ATOM 9635 N N . GLY C 1 53 ? 32.349 74.800 6.259 1.00 22.81 52 GLY C N 1
ATOM 9636 C CA . GLY C 1 53 ? 32.597 74.739 7.677 1.00 24.10 52 GLY C CA 1
ATOM 9637 C C . GLY C 1 53 ? 31.408 75.313 8.410 1.00 28.42 52 GLY C C 1
ATOM 9638 O O . GLY C 1 53 ? 30.282 75.307 7.895 1.00 24.44 52 GLY C O 1
ATOM 9639 N N . LYS C 1 54 ? 31.686 75.815 9.613 1.00 29.45 53 LYS C N 1
ATOM 9640 C CA . LYS C 1 54 ? 30.694 76.390 10.517 1.00 24.97 53 LYS C CA 1
ATOM 9641 C C . LYS C 1 54 ? 30.559 77.893 10.304 1.00 23.92 53 LYS C C 1
ATOM 9642 O O . LYS C 1 54 ? 31.469 78.544 9.782 1.00 27.26 53 LYS C O 1
ATOM 9648 N N . VAL C 1 55 ? 29.404 78.423 10.706 1.00 23.81 54 VAL C N 1
ATOM 9649 C CA . VAL C 1 55 ? 29.080 79.838 10.590 1.00 23.52 54 VAL C CA 1
ATOM 9650 C C . VAL C 1 55 ? 28.894 80.400 11.979 1.00 19.01 54 VAL C C 1
ATOM 9651 O O . VAL C 1 55 ? 28.036 79.925 12.730 1.00 22.77 54 VAL C O 1
ATOM 9655 N N . ALA C 1 56 ? 29.717 81.392 12.313 1.00 20.83 55 ALA C N 1
ATOM 9656 C CA . ALA C 1 56 ? 29.613 82.122 13.568 1.00 19.00 55 ALA C CA 1
ATOM 9657 C C . ALA C 1 56 ? 29.421 81.131 14.708 1.00 19.42 55 ALA C C 1
ATOM 9658 O O . ALA C 1 56 ? 30.236 80.228 14.885 1.00 22.47 55 ALA C O 1
ATOM 9660 N N . ASN C 1 57 ? 28.316 81.253 15.429 1.00 26.79 56 ASN C N 1
ATOM 9661 C CA . ASN C 1 57 ? 27.983 80.318 16.495 1.00 25.93 56 ASN C CA 1
ATOM 9662 C C . ASN C 1 57 ? 26.638 79.624 16.235 1.00 26.54 56 ASN C C 1
ATOM 9663 O O . ASN C 1 57 ? 25.962 79.186 17.172 1.00 28.74 56 ASN C O 1
ATOM 9668 N N . TRP C 1 58 ? 26.267 79.515 14.961 1.00 21.15 57 TRP C N 1
ATOM 9669 C CA . TRP C 1 58 ? 24.995 78.921 14.551 1.00 20.12 57 TRP C CA 1
ATOM 9670 C C . TRP C 1 58 ? 24.947 77.426 14.890 1.00 24.89 57 TRP C C 1
ATOM 9671 O O . TRP C 1 58 ? 25.870 76.668 14.557 1.00 32.59 57 TRP C O 1
ATOM 9682 N N . HIS C 1 59 ? 23.863 77.008 15.544 1.00 22.49 58 HIS C N 1
ATOM 9683 C CA . HIS C 1 59 ? 23.720 75.647 16.076 1.00 18.15 58 HIS C CA 1
ATOM 9684 C C . HIS C 1 59 ? 23.362 74.554 15.042 1.00 24.87 58 HIS C C 1
ATOM 9685 O O . HIS C 1 59 ? 23.272 73.372 15.391 1.00 24.44 58 HIS C O 1
ATOM 9692 N N . GLN C 1 60 ? 23.163 74.930 13.778 1.00 28.78 59 GLN C N 1
ATOM 9693 C CA . GLN C 1 60 ? 22.747 73.954 12.763 1.00 29.28 59 GLN C CA 1
ATOM 9694 C C . GLN C 1 60 ? 23.887 73.048 12.297 1.00 33.67 59 GLN C C 1
ATOM 9695 O O . GLN C 1 60 ? 23.628 71.984 11.725 1.00 38.63 59 GLN C O 1
ATOM 9701 N N . GLY C 1 61 ? 25.132 73.470 12.527 1.00 29.26 60 GLY C N 1
ATOM 9702 C CA . GLY C 1 61 ? 26.300 72.647 12.207 1.00 23.84 60 GLY C CA 1
ATOM 9703 C C . GLY C 1 61 ? 27.148 73.091 11.024 1.00 26.19 60 GLY C C 1
ATOM 9704 O O . GLY C 1 61 ? 27.714 74.179 11.033 1.00 25.66 60 GLY C O 1
ATOM 9705 N N . TYR C 1 62 ? 27.226 72.240 10.003 1.00 23.24 61 TYR C N 1
ATOM 9706 C CA . TYR C 1 62 ? 28.161 72.418 8.899 1.00 26.28 61 TYR C CA 1
ATOM 9707 C C . TYR C 1 62 ? 27.440 72.719 7.599 1.00 24.26 61 TYR C C 1
ATOM 9708 O O . TYR C 1 62 ? 26.383 72.162 7.307 1.00 23.04 61 TYR C O 1
ATOM 9717 N N . PHE C 1 63 ? 28.032 73.591 6.803 1.00 24.59 62 PHE C N 1
ATOM 9718 C CA . PHE C 1 63 ? 27.386 74.017 5.574 1.00 24.91 62 PHE C CA 1
ATOM 9719 C C . PHE C 1 63 ? 28.260 73.690 4.380 1.00 27.65 62 PHE C C 1
ATOM 9720 O O . PHE C 1 63 ? 29.490 73.713 4.471 1.00 24.92 62 PHE C O 1
ATOM 9728 N N . TYR C 1 64 ? 27.607 73.331 3.280 1.00 26.14 63 TYR C N 1
ATOM 9729 C CA . TYR C 1 64 ? 28.284 72.894 2.075 1.00 18.21 63 TYR C CA 1
ATOM 9730 C C . TYR C 1 64 ? 27.604 73.578 0.908 1.00 24.99 63 TYR C C 1
ATOM 9731 O O . TYR C 1 64 ? 26.374 73.593 0.823 1.00 26.46 63 TYR C O 1
ATOM 9740 N N . LEU C 1 65 ? 28.404 74.129 0.004 1.00 21.07 64 LEU C N 1
ATOM 9741 C CA . LEU C 1 65 ? 27.895 74.997 -1.040 1.00 24.56 64 LEU C CA 1
ATOM 9742 C C . LEU C 1 65 ? 27.836 74.295 -2.386 1.00 24.14 64 LEU C C 1
ATOM 9743 O O . LEU C 1 65 ? 28.806 73.676 -2.810 1.00 20.23 64 LEU C O 1
ATOM 9748 N N . ILE C 1 66 ? 26.691 74.400 -3.051 1.00 28.13 65 ILE C N 1
ATOM 9749 C CA . ILE C 1 66 ? 26.563 73.993 -4.453 1.00 24.38 65 ILE C CA 1
ATOM 9750 C C . ILE C 1 66 ? 26.223 75.209 -5.291 1.00 25.82 65 ILE C C 1
ATOM 9751 O O . ILE C 1 66 ? 25.203 75.847 -5.060 1.00 30.24 65 ILE C O 1
ATOM 9756 N N . ASP C 1 67 ? 27.085 75.515 -6.260 1.00 28.53 66 ASP C N 1
ATOM 9757 C CA . ASP C 1 67 ? 26.903 76.636 -7.174 1.00 27.90 66 ASP C CA 1
ATOM 9758 C C . ASP C 1 67 ? 26.505 76.089 -8.538 1.00 28.63 66 ASP C C 1
ATOM 9759 O O . ASP C 1 67 ? 27.332 75.512 -9.254 1.00 28.06 66 ASP C O 1
ATOM 9764 N N . PHE C 1 68 ? 25.249 76.295 -8.914 1.00 26.45 67 PHE C N 1
ATOM 9765 C CA . PHE C 1 68 ? 24.792 75.824 -10.213 1.00 18.86 67 PHE C CA 1
ATOM 9766 C C . PHE C 1 68 ? 24.348 76.927 -11.160 1.00 21.13 67 PHE C C 1
ATOM 9767 O O . PHE C 1 68 ? 23.544 76.693 -12.068 1.00 27.02 67 PHE C O 1
ATOM 9775 N N . SER C 1 69 ? 24.928 78.114 -10.975 1.00 21.64 68 SER C N 1
ATOM 9776 C CA . SER C 1 69 ? 24.614 79.296 -11.786 1.00 25.36 68 SER C CA 1
ATOM 9777 C C . SER C 1 69 ? 24.795 79.112 -13.288 1.00 26.01 68 SER C C 1
ATOM 9778 O O . SER C 1 69 ? 24.083 79.746 -14.054 1.00 29.75 68 SER C O 1
ATOM 9781 N N . SER C 1 70 ? 25.735 78.253 -13.693 1.00 30.47 69 SER C N 1
ATOM 9782 C CA . SER C 1 70 ? 26.055 78.028 -15.110 1.00 32.60 69 SER C CA 1
ATOM 9783 C C . SER C 1 70 ? 24.921 77.340 -15.865 1.00 35.46 69 SER C C 1
ATOM 9784 O O . SER C 1 70 ? 24.882 77.371 -17.097 1.00 38.94 69 SER C O 1
ATOM 9787 N N . PHE C 1 71 ? 24.010 76.714 -15.124 1.00 33.35 70 PHE C N 1
ATOM 9788 C CA . PHE C 1 71 ? 22.869 76.045 -15.726 1.00 32.17 70 PHE C CA 1
ATOM 9789 C C . PHE C 1 71 ? 21.830 77.057 -16.161 1.00 33.15 70 PHE C C 1
ATOM 9790 O O . PHE C 1 71 ? 21.419 77.880 -15.361 1.00 34.22 70 PHE C O 1
ATOM 9798 N N . THR C 1 72 ? 21.401 77.006 -17.422 1.00 33.31 71 THR C N 1
ATOM 9799 C CA . THR C 1 72 ? 20.485 78.029 -17.950 1.00 28.53 71 THR C CA 1
ATOM 9800 C C . THR C 1 72 ? 19.296 77.493 -18.737 1.00 27.87 71 THR C C 1
ATOM 9801 O O . THR C 1 72 ? 18.785 78.192 -19.604 1.00 35.76 71 THR C O 1
ATOM 9805 N N . ASP C 1 73 ? 18.856 76.271 -18.462 1.00 33.24 72 ASP C N 1
ATOM 9806 C CA . ASP C 1 73 ? 17.665 75.733 -19.134 1.00 35.42 72 ASP C CA 1
ATOM 9807 C C . ASP C 1 73 ? 16.441 75.818 -18.240 1.00 36.18 72 ASP C C 1
ATOM 9808 O O . ASP C 1 73 ? 16.495 75.447 -17.074 1.00 32.27 72 ASP C O 1
ATOM 9813 N N . SER C 1 74 ? 15.334 76.277 -18.810 1.00 35.57 73 SER C N 1
ATOM 9814 C CA . SER C 1 74 ? 14.080 76.419 -18.084 1.00 33.83 73 SER C CA 1
ATOM 9815 C C . SER C 1 74 ? 13.380 75.105 -17.749 1.00 35.45 73 SER C C 1
ATOM 9816 O O . SER C 1 74 ? 13.457 74.127 -18.498 1.00 37.31 73 SER C O 1
ATOM 9819 N N . GLY C 1 75 ? 12.679 75.112 -16.622 1.00 31.29 74 GLY C N 1
ATOM 9820 C CA . GLY C 1 75 ? 11.908 73.966 -16.171 1.00 35.58 74 GLY C CA 1
ATOM 9821 C C . GLY C 1 75 ? 11.908 73.858 -14.656 1.00 33.19 74 GLY C C 1
ATOM 9822 O O . GLY C 1 75 ? 12.375 74.765 -13.967 1.00 36.92 74 GLY C O 1
ATOM 9823 N N . ASP C 1 76 ? 11.369 72.756 -14.142 1.00 29.32 75 ASP C N 1
ATOM 9824 C CA . ASP C 1 76 ? 11.406 72.469 -12.719 1.00 31.04 75 ASP C CA 1
ATOM 9825 C C . ASP C 1 76 ? 12.429 71.390 -12.472 1.00 31.91 75 ASP C C 1
ATOM 9826 O O . ASP C 1 76 ? 12.557 70.447 -13.262 1.00 30.68 75 ASP C O 1
ATOM 9831 N N . TYR C 1 77 ? 13.177 71.542 -11.384 1.00 24.97 76 TYR C N 1
ATOM 9832 C CA . TYR C 1 77 ? 14.275 70.640 -11.083 1.00 21.94 76 TYR C CA 1
ATOM 9833 C C . TYR C 1 77 ? 14.362 70.449 -9.601 1.00 17.77 76 TYR C C 1
ATOM 9834 O O . TYR C 1 77 ? 13.793 71.226 -8.857 1.00 24.90 76 TYR C O 1
ATOM 9843 N N . PHE C 1 78 ? 15.081 69.418 -9.175 1.00 20.90 77 PHE C N 1
ATOM 9844 C CA . PHE C 1 78 ? 15.540 69.329 -7.796 1.00 25.47 77 PHE C CA 1
ATOM 9845 C C . PHE C 1 78 ? 17.004 68.904 -7.748 1.00 26.68 77 PHE C C 1
ATOM 9846 O O . PHE C 1 78 ? 17.585 68.480 -8.751 1.00 27.31 77 PHE C O 1
ATOM 9854 N N . LEU C 1 79 ? 17.598 69.041 -6.572 1.00 27.19 78 LEU C N 1
ATOM 9855 C CA . LEU C 1 79 ? 18.988 68.703 -6.379 1.00 25.12 78 LEU C CA 1
ATOM 9856 C C . LEU C 1 79 ? 19.110 67.501 -5.461 1.00 27.27 78 LEU C C 1
ATOM 9857 O O . LEU C 1 79 ? 18.322 67.337 -4.521 1.00 31.82 78 LEU C O 1
ATOM 9862 N N . GLN C 1 80 ? 20.096 66.657 -5.739 1.00 31.44 79 GLN C N 1
ATOM 9863 C CA . GLN C 1 80 ? 20.311 65.456 -4.940 1.00 36.00 79 GLN C CA 1
ATOM 9864 C C . GLN C 1 80 ? 21.788 65.207 -4.664 1.00 36.49 79 GLN C C 1
ATOM 9865 O O . GLN C 1 80 ? 22.622 65.287 -5.567 1.00 35.24 79 GLN C O 1
ATOM 9871 N N . VAL C 1 81 ? 22.102 64.942 -3.399 1.00 38.27 80 VAL C N 1
ATOM 9872 C CA . VAL C 1 81 ? 23.425 64.489 -3.005 1.00 42.15 80 VAL C CA 1
ATOM 9873 C C . VAL C 1 81 ? 23.227 63.282 -2.124 1.00 47.20 80 VAL C C 1
ATOM 9874 O O . VAL C 1 81 ? 22.704 63.410 -1.017 1.00 54.67 80 VAL C O 1
ATOM 9878 N N . GLU C 1 82 ? 23.636 62.121 -2.634 1.00 55.54 81 GLU C N 1
ATOM 9879 C CA . GLU C 1 82 ? 23.671 60.870 -1.878 1.00 60.70 81 GLU C CA 1
ATOM 9880 C C . GLU C 1 82 ? 22.296 60.550 -1.273 1.00 63.77 81 GLU C C 1
ATOM 9881 O O . GLU C 1 82 ? 21.373 60.142 -1.992 1.00 61.65 81 GLU C O 1
ATOM 9887 N N . ASP C 1 83 ? 22.171 60.781 0.035 1.00 67.14 82 ASP C N 1
ATOM 9888 C CA . ASP C 1 83 ? 20.942 60.530 0.785 1.00 73.06 82 ASP C CA 1
ATOM 9889 C C . ASP C 1 83 ? 20.344 61.846 1.308 1.00 69.40 82 ASP C C 1
ATOM 9890 O O . ASP C 1 83 ? 20.109 62.014 2.513 1.00 68.30 82 ASP C O 1
ATOM 9895 N N . SER C 1 84 ? 20.118 62.772 0.376 1.00 60.42 83 SER C N 1
ATOM 9896 C CA . SER C 1 84 ? 19.540 64.075 0.660 1.00 48.68 83 SER C CA 1
ATOM 9897 C C . SER C 1 84 ? 19.091 64.731 -0.640 1.00 43.58 83 SER C C 1
ATOM 9898 O O . SER C 1 84 ? 19.826 64.775 -1.622 1.00 36.54 83 SER C O 1
ATOM 9901 N N . ARG C 1 85 ? 17.879 65.268 -0.606 1.00 41.77 84 ARG C N 1
ATOM 9902 C CA . ARG C 1 85 ? 17.169 65.742 -1.778 1.00 36.64 84 ARG C CA 1
ATOM 9903 C C . ARG C 1 85 ? 16.527 67.085 -1.425 1.00 34.05 84 ARG C C 1
ATOM 9904 O O . ARG C 1 85 ? 15.899 67.213 -0.374 1.00 29.93 84 ARG C O 1
ATOM 9912 N N . SER C 1 86 ? 16.691 68.085 -2.284 1.00 28.42 85 SER C N 1
ATOM 9913 C CA . SER C 1 86 ? 15.969 69.354 -2.121 1.00 27.85 85 SER C CA 1
ATOM 9914 C C . SER C 1 86 ? 14.536 69.228 -2.638 1.00 29.01 85 SER C C 1
ATOM 9915 O O . SER C 1 86 ? 14.196 68.247 -3.305 1.00 25.24 85 SER C O 1
ATOM 9918 N N . SER C 1 87 ? 13.698 70.220 -2.341 1.00 26.02 86 SER C N 1
ATOM 9919 C CA . SER C 1 87 ? 12.376 70.272 -2.947 1.00 26.78 86 SER C CA 1
ATOM 9920 C C . SER C 1 87 ? 12.517 70.783 -4.384 1.00 30.11 86 SER C C 1
ATOM 9921 O O . SER C 1 87 ? 13.551 71.351 -4.741 1.00 31.84 86 SER C O 1
ATOM 9924 N N . THR C 1 88 ? 11.505 70.568 -5.219 1.00 29.59 87 THR C N 1
ATOM 9925 C CA . THR C 1 88 ? 11.607 71.028 -6.607 1.00 33.11 87 THR C CA 1
ATOM 9926 C C . THR C 1 88 ? 11.373 72.541 -6.743 1.00 32.36 87 THR C C 1
ATOM 9927 O O . THR C 1 88 ? 10.451 73.106 -6.166 1.00 34.72 87 THR C O 1
ATOM 9931 N N . PHE C 1 89 ? 12.230 73.186 -7.514 1.00 30.18 88 PHE C N 1
ATOM 9932 C CA . PHE C 1 89 ? 12.161 74.622 -7.715 1.00 29.20 88 PHE C CA 1
ATOM 9933 C C . PHE C 1 89 ? 12.130 74.878 -9.231 1.00 22.60 88 PHE C C 1
ATOM 9934 O O . PHE C 1 89 ? 12.413 73.967 -9.997 1.00 25.60 88 PHE C O 1
ATOM 9942 N N . THR C 1 90 ? 11.809 76.103 -9.648 1.00 22.96 89 THR C N 1
ATOM 9943 C CA . THR C 1 90 ? 11.762 76.455 -11.082 1.00 29.99 89 THR C CA 1
ATOM 9944 C C . THR C 1 90 ? 12.956 77.301 -11.533 1.00 28.15 89 THR C C 1
ATOM 9945 O O . THR C 1 90 ? 13.413 78.175 -10.808 1.00 29.00 89 THR C O 1
ATOM 9949 N N . VAL C 1 91 ? 13.470 77.015 -12.725 1.00 30.65 90 VAL C N 1
ATOM 9950 C CA . VAL C 1 91 ? 14.401 77.907 -13.403 1.00 25.77 90 VAL C CA 1
ATOM 9951 C C . VAL C 1 91 ? 13.639 78.576 -14.547 1.00 29.11 90 VAL C C 1
ATOM 9952 O O . VAL C 1 91 ? 13.118 77.895 -15.426 1.00 32.33 90 VAL C O 1
ATOM 9956 N N . GLY C 1 92 ? 13.548 79.906 -14.516 1.00 31.45 91 GLY C N 1
ATOM 9957 C CA . GLY C 1 92 ? 12.833 80.669 -15.554 1.00 23.01 91 GLY C CA 1
ATOM 9958 C C . GLY C 1 92 ? 12.998 82.174 -15.447 1.00 26.93 91 GLY C C 1
ATOM 9959 O O . GLY C 1 92 ? 13.500 82.680 -14.441 1.00 34.37 91 GLY C O 1
ATOM 9960 N N . GLU C 1 93 ? 12.582 82.888 -16.492 1.00 28.37 92 GLU C N 1
ATOM 9961 C CA . GLU C 1 93 ? 12.604 84.351 -16.528 1.00 29.79 92 GLU C CA 1
ATOM 9962 C C . GLU C 1 93 ? 11.572 84.941 -15.577 1.00 31.03 92 GLU C C 1
ATOM 9963 O O . GLU C 1 93 ? 10.418 84.498 -15.546 1.00 31.10 92 GLU C O 1
ATOM 9969 N N . HIS C 1 94 ? 11.997 85.948 -14.817 1.00 29.28 93 HIS C N 1
ATOM 9970 C CA . HIS C 1 94 ? 11.119 86.721 -13.925 1.00 26.26 93 HIS C CA 1
ATOM 9971 C C . HIS C 1 94 ? 10.324 85.887 -12.927 1.00 22.41 93 HIS C C 1
ATOM 9972 O O . HIS C 1 94 ? 9.153 86.164 -12.689 1.00 23.16 93 HIS C O 1
ATOM 9979 N N . ILE C 1 95 ? 10.974 84.885 -12.339 1.00 21.43 94 ILE C N 1
ATOM 9980 C CA . ILE C 1 95 ? 10.271 83.852 -11.589 1.00 19.40 94 ILE C CA 1
ATOM 9981 C C . ILE C 1 95 ? 9.576 84.375 -10.325 1.00 22.22 94 ILE C C 1
ATOM 9982 O O . ILE C 1 95 ? 8.381 84.173 -10.182 1.00 20.47 94 ILE C O 1
ATOM 9987 N N . LEU C 1 96 ? 10.284 85.109 -9.466 1.00 20.52 95 LEU C N 1
ATOM 9988 C CA . LEU C 1 96 ? 9.661 85.695 -8.277 1.00 22.28 95 LEU C CA 1
ATOM 9989 C C . LEU C 1 96 ? 8.597 86.732 -8.634 1.00 25.67 95 LEU C C 1
ATOM 9990 O O . LEU C 1 96 ? 7.542 86.783 -7.991 1.00 18.39 95 LEU C O 1
ATOM 9995 N N . LEU C 1 97 ? 8.858 87.532 -9.669 1.00 25.72 96 LEU C N 1
ATOM 9996 C CA . LEU C 1 97 ? 7.861 88.480 -10.144 1.00 27.31 96 LEU C CA 1
ATOM 9997 C C . LEU C 1 97 ? 6.580 87.784 -10.607 1.00 28.91 96 LEU C C 1
ATOM 9998 O O . LEU C 1 97 ? 5.496 88.099 -10.092 1.00 28.62 96 LEU C O 1
ATOM 10003 N N . ASN C 1 98 ? 6.676 86.846 -11.557 1.00 29.86 97 ASN C N 1
ATOM 10004 C CA . ASN C 1 98 ? 5.439 86.188 -11.982 1.00 33.20 97 ASN C CA 1
ATOM 10005 C C . ASN C 1 98 ? 4.810 85.164 -11.020 1.00 29.92 97 ASN C C 1
ATOM 10006 O O . ASN C 1 98 ? 3.590 85.024 -10.983 1.00 30.38 97 ASN C O 1
ATOM 10011 N N . GLN C 1 99 ? 5.620 84.522 -10.190 1.00 27.08 98 GLN C N 1
ATOM 10012 C CA . GLN C 1 99 ? 5.078 83.645 -9.142 1.00 26.37 98 GLN C CA 1
ATOM 10013 C C . GLN C 1 99 ? 4.443 84.375 -7.968 1.00 17.29 98 GLN C C 1
ATOM 10014 O O . GLN C 1 99 ? 3.485 83.860 -7.403 1.00 14.13 98 GLN C O 1
ATOM 10020 N N . THR C 1 100 ? 4.954 85.554 -7.592 1.00 18.03 99 THR C N 1
ATOM 10021 C CA . THR C 1 100 ? 4.584 86.126 -6.264 1.00 16.24 99 THR C CA 1
ATOM 10022 C C . THR C 1 100 ? 4.038 87.549 -6.175 1.00 20.53 99 THR C C 1
ATOM 10023 O O . THR C 1 100 ? 3.514 87.942 -5.111 1.00 19.44 99 THR C O 1
ATOM 10027 N N . LEU C 1 101 ? 4.144 88.335 -7.246 1.00 17.41 100 LEU C N 1
ATOM 10028 C CA . LEU C 1 101 ? 3.759 89.748 -7.122 1.00 17.14 100 LEU C CA 1
ATOM 10029 C C . LEU C 1 101 ? 2.279 89.936 -6.776 1.00 20.93 100 LEU C C 1
ATOM 10030 O O . LEU C 1 101 ? 1.944 90.613 -5.789 1.00 26.24 100 LEU C O 1
ATOM 10035 N N . SER C 1 102 ? 1.411 89.302 -7.558 1.00 19.58 101 SER C N 1
ATOM 10036 C CA . SER C 1 102 ? -0.034 89.388 -7.350 1.00 17.38 101 SER C CA 1
ATOM 10037 C C . SER C 1 102 ? -0.475 89.096 -5.903 1.00 8.91 101 SER C C 1
ATOM 10038 O O . SER C 1 102 ? -1.326 89.795 -5.364 1.00 14.13 101 SER C O 1
ATOM 10041 N N . ASP C 1 103 ? 0.091 88.051 -5.315 1.00 13.84 102 ASP C N 1
ATOM 10042 C CA . ASP C 1 103 ? -0.242 87.634 -3.947 1.00 16.03 102 ASP C CA 1
ATOM 10043 C C . ASP C 1 103 ? 0.132 88.677 -2.924 1.00 14.42 102 ASP C C 1
ATOM 10044 O O . ASP C 1 103 ? -0.610 88.887 -1.978 1.00 24.05 102 ASP C O 1
ATOM 10049 N N . VAL C 1 104 ? 1.280 89.327 -3.135 1.00 22.35 103 VAL C N 1
ATOM 10050 C CA . VAL C 1 104 ? 1.692 90.460 -2.321 1.00 19.69 103 VAL C CA 1
ATOM 10051 C C . VAL C 1 104 ? 0.718 91.628 -2.457 1.00 23.77 103 VAL C C 1
ATOM 10052 O O . VAL C 1 104 ? 0.377 92.260 -1.439 1.00 18.28 103 VAL C O 1
ATOM 10056 N N . ILE C 1 105 ? 0.233 91.893 -3.677 1.00 17.45 104 ILE C N 1
ATOM 10057 C CA . ILE C 1 105 ? -0.749 92.973 -3.850 1.00 16.87 104 ILE C CA 1
ATOM 10058 C C . ILE C 1 105 ? -2.051 92.662 -3.095 1.00 19.41 104 ILE C C 1
ATOM 10059 O O . ILE C 1 105 ? -2.557 93.513 -2.357 1.00 16.88 104 ILE C O 1
ATOM 10064 N N . HIS C 1 106 ? -2.567 91.442 -3.259 1.00 20.83 105 HIS C N 1
ATOM 10065 C CA . HIS C 1 106 ? -3.731 90.983 -2.498 1.00 18.85 105 HIS C CA 1
ATOM 10066 C C . HIS C 1 106 ? -3.500 91.037 -0.994 1.00 21.80 105 HIS C C 1
ATOM 10067 O O . HIS C 1 106 ? -4.430 91.307 -0.222 1.00 24.73 105 HIS C O 1
ATOM 10074 N N . TYR C 1 107 ? -2.261 90.790 -0.573 1.00 20.66 106 TYR C N 1
ATOM 10075 C CA . TYR C 1 107 ? -1.915 90.921 0.836 1.00 22.27 106 TYR C CA 1
ATOM 10076 C C . TYR C 1 107 ? -2.178 92.335 1.324 1.00 23.63 106 TYR C C 1
ATOM 10077 O O . TYR C 1 107 ? -2.805 92.522 2.375 1.00 22.29 106 TYR C O 1
ATOM 10086 N N . PHE C 1 108 ? -1.688 93.323 0.569 1.00 20.02 107 PHE C N 1
ATOM 10087 C CA . PHE C 1 108 ? -1.902 94.717 0.942 1.00 20.43 107 PHE C CA 1
ATOM 10088 C C . PHE C 1 108 ? -3.387 95.080 0.986 1.00 22.75 107 PHE C C 1
ATOM 10089 O O . PHE C 1 108 ? -3.852 95.636 1.985 1.00 19.13 107 PHE C O 1
ATOM 10097 N N . LYS C 1 109 ? -4.141 94.675 -0.036 1.00 16.32 108 LYS C N 1
ATOM 10098 C CA . LYS C 1 109 ? -5.580 94.931 -0.038 1.00 16.41 108 LYS C CA 1
ATOM 10099 C C . LYS C 1 109 ? -6.315 94.259 1.128 1.00 14.29 108 LYS C C 1
ATOM 10100 O O . LYS C 1 109 ? -7.265 94.820 1.652 1.00 18.84 108 LYS C O 1
ATOM 10106 N N . SER C 1 110 ? -5.872 93.066 1.520 1.00 15.80 109 SER C N 1
ATOM 10107 C CA . SER C 1 110 ? -6.438 92.365 2.674 1.00 16.59 109 SER C CA 1
ATOM 10108 C C . SER C 1 110 ? -6.170 93.057 4.019 1.00 19.96 109 SER C C 1
ATOM 10109 O O . SER C 1 110 ? -6.865 92.793 5.010 1.00 19.51 109 SER C O 1
ATOM 10112 N N . GLN C 1 111 ? -5.174 93.943 4.040 1.00 21.18 110 GLN C N 1
ATOM 10113 C CA . GLN C 1 111 ? -4.725 94.589 5.270 1.00 17.62 110 GLN C CA 1
ATOM 10114 C C . GLN C 1 111 ? -5.169 96.034 5.360 1.00 24.69 110 GLN C C 1
ATOM 10115 O O . GLN C 1 111 ? -4.789 96.748 6.298 1.00 23.86 110 GLN C O 1
ATOM 10121 N N . ARG C 1 112 ? -5.959 96.469 4.379 1.00 21.01 111 ARG C N 1
ATOM 10122 C CA . ARG C 1 112 ? -6.617 97.777 4.446 1.00 23.25 111 ARG C CA 1
ATOM 10123 C C . ARG C 1 112 ? -7.442 97.944 5.732 1.00 22.76 111 ARG C C 1
ATOM 10124 O O . ARG C 1 112 ? -8.083 97.009 6.205 1.00 16.91 111 ARG C O 1
ATOM 10132 N N . CYS C 1 113 ? -7.383 99.130 6.313 1.00 24.14 112 CYS C N 1
ATOM 10133 C CA . CYS C 1 113 ? -8.110 99.403 7.528 1.00 25.07 112 CYS C CA 1
ATOM 10134 C C . CYS C 1 113 ? -9.586 99.442 7.162 1.00 25.62 112 CYS C C 1
ATOM 10135 O O . CYS C 1 113 ? -9.960 99.993 6.126 1.00 27.90 112 CYS C O 1
ATOM 10138 N N . GLY C 1 114 ? -10.414 98.805 7.984 1.00 23.43 113 GLY C N 1
ATOM 10139 C CA . GLY C 1 114 ? -11.822 98.696 7.677 1.00 22.11 113 GLY C CA 1
ATOM 10140 C C . GLY C 1 114 ? -12.675 98.499 8.900 1.00 22.83 113 GLY C C 1
ATOM 10141 O O . GLY C 1 114 ? -12.165 98.530 10.037 1.00 26.60 113 GLY C O 1
ATOM 10142 N N . GLY C 1 115 ? -13.976 98.303 8.661 1.00 19.90 114 GLY C N 1
ATOM 10143 C CA . GLY C 1 115 ? -14.923 97.943 9.721 1.00 23.11 114 GLY C CA 1
ATOM 10144 C C . GLY C 1 115 ? -14.910 98.905 10.892 1.00 17.18 114 GLY C C 1
ATOM 10145 O O . GLY C 1 115 ? -14.819 100.125 10.693 1.00 13.96 114 GLY C O 1
ATOM 10146 N N . VAL C 1 116 ? -14.967 98.359 12.108 1.00 22.81 115 VAL C N 1
ATOM 10147 C CA . VAL C 1 116 ? -15.062 99.188 13.331 1.00 21.84 115 VAL C CA 1
ATOM 10148 C C . VAL C 1 116 ? -13.877 100.128 13.523 1.00 22.37 115 VAL C C 1
ATOM 10149 O O . VAL C 1 116 ? -14.049 101.268 13.971 1.00 28.32 115 VAL C O 1
ATOM 10153 N N . PHE C 1 117 ? -12.692 99.652 13.144 1.00 23.74 116 PHE C N 1
ATOM 10154 C CA . PHE C 1 117 ? -11.447 100.385 13.331 1.00 21.32 116 PHE C CA 1
ATOM 10155 C C . PHE C 1 117 ? -11.406 101.606 12.441 1.00 22.13 116 PHE C C 1
ATOM 10156 O O . PHE C 1 117 ? -11.133 102.708 12.921 1.00 20.63 116 PHE C O 1
ATOM 10164 N N . ASP C 1 118 ? -11.716 101.421 11.158 1.00 18.80 117 ASP C N 1
ATOM 10165 C CA . ASP C 1 118 ? -11.763 102.551 10.233 1.00 20.55 117 ASP C CA 1
ATOM 10166 C C . ASP C 1 118 ? -12.913 103.505 10.564 1.00 21.38 117 ASP C C 1
ATOM 10167 O O . ASP C 1 118 ? -12.794 104.702 10.328 1.00 20.00 117 ASP C O 1
ATOM 10172 N N . GLN C 1 119 ? -14.015 102.979 11.104 1.00 21.16 118 GLN C N 1
ATOM 10173 C CA . GLN C 1 119 ? -15.111 103.831 11.562 1.00 28.27 118 GLN C CA 1
ATOM 10174 C C . GLN C 1 119 ? -14.642 104.766 12.669 1.00 26.24 118 GLN C C 1
ATOM 10175 O O . GLN C 1 119 ? -14.874 105.970 12.575 1.00 25.43 118 GLN C O 1
ATOM 10181 N N . GLN C 1 120 ? -13.956 104.224 13.682 1.00 21.47 119 GLN C N 1
ATOM 10182 C CA . GLN C 1 120 ? -13.397 105.036 14.775 1.00 21.01 119 GLN C CA 1
ATOM 10183 C C . GLN C 1 120 ? -12.369 106.080 14.297 1.00 26.07 119 GLN C C 1
ATOM 10184 O O . GLN C 1 120 ? -12.264 107.172 14.874 1.00 24.50 119 GLN C O 1
ATOM 10190 N N . ASP C 1 121 ? -11.640 105.742 13.227 1.00 20.61 120 ASP C N 1
ATOM 10191 C CA . ASP C 1 121 ? -10.547 106.574 12.690 1.00 21.93 120 ASP C CA 1
ATOM 10192 C C . ASP C 1 121 ? -11.008 107.831 11.954 1.00 26.46 120 ASP C C 1
ATOM 10193 O O . ASP C 1 121 ? -10.201 108.714 11.648 1.00 23.38 120 ASP C O 1
ATOM 10198 N N . ARG C 1 122 ? -12.309 107.912 11.690 1.00 30.48 121 ARG C N 1
ATOM 10199 C CA . ARG C 1 122 ? -12.921 109.123 11.158 1.00 31.27 121 ARG C CA 1
ATOM 10200 C C . ARG C 1 122 ? -13.076 110.192 12.260 1.00 30.74 121 ARG C C 1
ATOM 10201 O O . ARG C 1 122 ? -13.283 111.354 11.946 1.00 37.05 121 ARG C O 1
ATOM 10209 N N . GLN C 1 123 ? -13.016 109.790 13.536 1.00 31.67 122 GLN C N 1
ATOM 10210 C CA A GLN C 1 123 ? -13.034 110.731 14.672 0.50 33.70 122 GLN C CA 1
ATOM 10211 C CA B GLN C 1 123 ? -13.031 110.726 14.668 0.50 34.05 122 GLN C CA 1
ATOM 10212 C C . GLN C 1 123 ? -12.134 110.226 15.797 1.00 35.57 122 GLN C C 1
ATOM 10213 O O . GLN C 1 123 ? -12.615 109.883 16.889 1.00 41.67 122 GLN C O 1
ATOM 10224 N N . VAL C 1 124 ? -10.831 110.173 15.545 1.00 35.99 123 VAL C N 1
ATOM 10225 C CA . VAL C 1 124 ? -9.885 109.677 16.559 1.00 30.98 123 VAL C CA 1
ATOM 10226 C C . VAL C 1 124 ? -9.259 110.844 17.346 1.00 31.91 123 VAL C C 1
ATOM 10227 O O . VAL C 1 124 ? -8.847 111.834 16.744 1.00 29.44 123 VAL C O 1
ATOM 10231 N N . PRO C 1 125 ? -9.246 110.752 18.700 1.00 29.58 124 PRO C N 1
ATOM 10232 C CA . PRO C 1 125 ? -8.688 111.816 19.538 1.00 28.52 124 PRO C CA 1
ATOM 10233 C C . PRO C 1 125 ? -7.207 112.026 19.310 1.00 27.77 124 PRO C C 1
ATOM 10234 O O . PRO C 1 125 ? -6.447 111.055 19.250 1.00 34.59 124 PRO C O 1
ATOM 10238 N N . VAL C 1 126 ? -6.814 113.289 19.178 1.00 22.55 125 VAL C N 1
ATOM 10239 C CA . VAL C 1 126 ? -5.415 113.680 19.151 1.00 20.92 125 VAL C CA 1
ATOM 10240 C C . VAL C 1 126 ? -4.993 113.947 20.598 1.00 28.91 125 VAL C C 1
ATOM 10241 O O . VAL C 1 126 ? -5.614 114.765 21.288 1.00 29.48 125 VAL C O 1
ATOM 10245 N N . LEU C 1 127 ? -3.962 113.240 21.055 1.00 30.00 126 LEU C N 1
ATOM 10246 C CA . LEU C 1 127 ? -3.620 113.194 22.479 1.00 33.34 126 LEU C CA 1
ATOM 10247 C C . LEU C 1 127 ? -3.236 114.570 23.027 1.00 36.35 126 LEU C C 1
ATOM 10248 O O . LEU C 1 127 ? -2.385 115.268 22.443 1.00 37.06 126 LEU C O 1
ATOM 10253 N N . ASN C 1 128 ? -3.908 114.952 24.120 1.00 34.11 127 ASN C N 1
ATOM 10254 C CA . ASN C 1 128 ? -3.745 116.255 24.785 1.00 36.29 127 ASN C CA 1
ATOM 10255 C C . ASN C 1 128 ? -4.093 117.485 23.948 1.00 38.16 127 ASN C C 1
ATOM 10256 O O . ASN C 1 128 ? -3.625 118.583 24.242 1.00 45.74 127 ASN C O 1
ATOM 10261 N N . ALA C 1 129 ? -4.911 117.320 22.918 1.00 35.85 128 ALA C N 1
ATOM 10262 C CA . ALA C 1 129 ? -5.166 118.417 22.001 1.00 38.69 128 ALA C CA 1
ATOM 10263 C C . ALA C 1 129 ? -6.621 118.852 22.052 1.00 43.11 128 ALA C C 1
ATOM 10264 O O . ALA C 1 129 ? -7.019 119.795 21.348 1.00 46.62 128 ALA C O 1
ATOM 10266 N N . ASN C 1 130 ? -7.395 118.161 22.893 1.00 41.33 129 ASN C N 1
ATOM 10267 C CA . ASN C 1 130 ? -8.846 118.325 22.993 1.00 42.23 129 ASN C CA 1
ATOM 10268 C C . ASN C 1 130 ? -9.516 118.569 21.643 1.00 41.58 129 ASN C C 1
ATOM 10269 O O . ASN C 1 130 ? -10.263 119.531 21.458 1.00 42.53 129 ASN C O 1
ATOM 10274 N N . GLN C 1 131 ? -9.188 117.698 20.695 1.00 43.83 130 GLN C N 1
ATOM 10275 C CA . GLN C 1 131 ? -9.747 117.718 19.348 1.00 43.08 130 GLN C CA 1
ATOM 10276 C C . GLN C 1 131 ? -9.605 116.327 18.752 1.00 43.57 130 GLN C C 1
ATOM 10277 O O . GLN C 1 131 ? -8.926 115.454 19.308 1.00 43.27 130 GLN C O 1
ATOM 10283 N N . THR C 1 132 ? -10.249 116.134 17.613 1.00 37.22 131 THR C N 1
ATOM 10284 C CA . THR C 1 132 ? -10.406 114.828 17.037 1.00 32.12 131 THR C CA 1
ATOM 10285 C C . THR C 1 132 ? -9.942 114.950 15.592 1.00 32.30 131 THR C C 1
ATOM 10286 O O . THR C 1 132 ? -9.945 116.055 15.050 1.00 33.83 131 THR C O 1
ATOM 10290 N N . ALA C 1 133 ? -9.490 113.854 14.981 1.00 27.52 132 ALA C N 1
ATOM 10291 C CA . ALA C 1 133 ? -9.103 113.903 13.566 1.00 25.30 132 ALA C CA 1
ATOM 10292 C C . ALA C 1 133 ? -9.682 112.752 12.763 1.00 26.28 132 ALA C C 1
ATOM 10293 O O . ALA C 1 133 ? -9.947 111.687 13.313 1.00 29.56 132 ALA C O 1
ATOM 10295 N N . ASP C 1 134 ? -9.899 112.999 11.472 1.00 24.85 133 ASP C N 1
ATOM 10296 C CA . ASP C 1 134 ? -10.359 111.996 10.510 1.00 25.12 133 ASP C CA 1
ATOM 10297 C C . ASP C 1 134 ? -9.141 111.502 9.767 1.00 24.33 133 ASP C C 1
ATOM 10298 O O . ASP C 1 134 ? -8.617 112.174 8.871 1.00 29.14 133 ASP C O 1
ATOM 10303 N N . VAL C 1 135 ? -8.691 110.315 10.142 1.00 28.24 134 VAL C N 1
ATOM 10304 C CA . VAL C 1 135 ? -7.515 109.705 9.526 1.00 25.20 134 VAL C CA 1
ATOM 10305 C C . VAL C 1 135 ? -7.826 108.265 9.122 1.00 23.21 134 VAL C C 1
ATOM 10306 O O . VAL C 1 135 ? -6.985 107.365 9.237 1.00 28.17 134 VAL C O 1
ATOM 10310 N N . HIS C 1 136 ? -9.056 108.054 8.657 1.00 22.63 135 HIS C N 1
ATOM 10311 C CA . HIS C 1 136 ? -9.474 106.762 8.121 1.00 23.99 135 HIS C CA 1
ATOM 10312 C C . HIS C 1 136 ? -8.621 106.411 6.889 1.00 24.06 135 HIS C C 1
ATOM 10313 O O . HIS C 1 136 ? -8.021 107.295 6.263 1.00 17.61 135 HIS C O 1
ATOM 10320 N N . GLY C 1 137 ? -8.544 105.122 6.576 1.00 24.70 136 GLY C N 1
ATOM 10321 C CA . GLY C 1 137 ? -7.709 104.643 5.491 1.00 15.61 136 GLY C CA 1
ATOM 10322 C C . GLY C 1 137 ? -6.430 103.994 5.976 1.00 23.96 136 GLY C C 1
ATOM 10323 O O . GLY C 1 137 ? -6.260 103.694 7.180 1.00 18.23 136 GLY C O 1
ATOM 10324 N N . GLY C 1 138 ? -5.522 103.777 5.031 1.00 19.81 137 GLY C N 1
ATOM 10325 C CA . GLY C 1 138 ? -4.242 103.124 5.298 1.00 19.00 137 GLY C CA 1
ATOM 10326 C C . GLY C 1 138 ? -4.369 101.642 5.605 1.00 21.43 137 GLY C C 1
ATOM 10327 O O . GLY C 1 138 ? -5.452 101.059 5.515 1.00 20.08 137 GLY C O 1
ATOM 10328 N N . TRP C 1 139 ? -3.247 101.041 5.976 1.00 18.67 138 TRP C N 1
ATOM 10329 C CA . TRP C 1 139 ? -3.192 99.635 6.290 1.00 19.92 138 TRP C CA 1
ATOM 10330 C C . TRP C 1 139 ? -2.903 99.448 7.772 1.00 23.26 138 TRP C C 1
ATOM 10331 O O . TRP C 1 139 ? -2.200 100.253 8.368 1.00 21.96 138 TRP C O 1
ATOM 10342 N N . TYR C 1 140 ? -3.439 98.373 8.347 1.00 22.08 139 TYR C N 1
ATOM 10343 C CA . TYR C 1 140 ? -2.984 97.858 9.627 1.00 19.78 139 TYR C CA 1
ATOM 10344 C C . TYR C 1 140 ? -1.486 97.572 9.572 1.00 22.92 139 TYR C C 1
ATOM 10345 O O . TYR C 1 140 ? -0.958 97.150 8.536 1.00 23.80 139 TYR C O 1
ATOM 10354 N N . ASP C 1 141 ? -0.798 97.785 10.689 1.00 23.05 140 ASP C N 1
ATOM 10355 C CA . ASP C 1 141 ? 0.650 97.720 10.664 1.00 18.40 140 ASP C CA 1
ATOM 10356 C C . ASP C 1 141 ? 1.231 96.320 10.609 1.00 20.40 140 ASP C C 1
ATOM 10357 O O . ASP C 1 141 ? 2.291 96.102 10.009 1.00 20.33 140 ASP C O 1
ATOM 10362 N N . ALA C 1 142 ? 0.544 95.375 11.235 1.00 15.22 141 ALA C N 1
ATOM 10363 C CA . ALA C 1 142 ? 1.115 94.061 11.460 1.00 13.77 141 ALA C CA 1
ATOM 10364 C C . ALA C 1 142 ? -0.026 93.086 11.592 1.00 13.00 141 ALA C C 1
ATOM 10365 O O . ALA C 1 142 ? -1.153 93.514 11.815 1.00 21.30 141 ALA C O 1
ATOM 10367 N N . SER C 1 143 ? 0.254 91.786 11.483 1.00 15.97 142 SER C N 1
ATOM 10368 C CA . SER C 1 143 ? -0.757 90.739 11.740 1.00 18.96 142 SER C CA 1
ATOM 10369 C C . SER C 1 143 ? -1.304 90.701 13.195 1.00 21.16 142 SER C C 1
ATOM 10370 O O . SER C 1 143 ? -2.327 90.062 13.471 1.00 20.18 142 SER C O 1
ATOM 10373 N N . GLY C 1 144 ? -0.653 91.407 14.114 1.00 20.47 143 GLY C N 1
ATOM 10374 C CA . GLY C 1 144 ? -1.151 91.480 15.482 1.00 21.80 143 GLY C CA 1
ATOM 10375 C C . GLY C 1 144 ? -1.311 92.895 15.990 1.00 24.95 143 GLY C C 1
ATOM 10376 O O . GLY C 1 144 ? -1.300 93.117 17.200 1.00 30.39 143 GLY C O 1
ATOM 10377 N N . ASP C 1 145 ? -1.461 93.850 15.075 1.00 18.73 144 ASP C N 1
ATOM 10378 C CA . ASP C 1 145 ? -1.589 95.256 15.438 1.00 18.95 144 ASP C CA 1
ATOM 10379 C C . ASP C 1 145 ? -2.431 96.000 14.408 1.00 19.45 144 ASP C C 1
ATOM 10380 O O . ASP C 1 145 ? -2.073 96.084 13.230 1.00 22.22 144 ASP C O 1
ATOM 10385 N N . VAL C 1 146 ? -3.558 96.537 14.869 1.00 15.79 145 VAL C N 1
ATOM 10386 C CA . VAL C 1 146 ? -4.475 97.304 14.023 1.00 16.78 145 VAL C CA 1
ATOM 10387 C C . VAL C 1 146 ? -4.155 98.800 14.021 1.00 17.89 145 VAL C C 1
ATOM 10388 O O . VAL C 1 146 ? -4.945 99.625 13.536 1.00 21.40 145 VAL C O 1
ATOM 10392 N N . SER C 1 147 ? -2.995 99.155 14.566 1.00 18.46 146 SER C N 1
ATOM 10393 C CA . SER C 1 147 ? -2.582 100.542 14.608 1.00 19.01 146 SER C CA 1
ATOM 10394 C C . SER C 1 147 ? -1.962 100.896 13.269 1.00 21.25 146 SER C C 1
ATOM 10395 O O . SER C 1 147 ? -1.629 100.002 12.482 1.00 21.98 146 SER C O 1
ATOM 10398 N N . LYS C 1 148 ? -1.852 102.196 12.989 1.00 14.94 147 LYS C N 1
ATOM 10399 C CA . LYS C 1 148 ? -1.332 102.640 11.712 1.00 22.49 147 LYS C CA 1
ATOM 10400 C C . LYS C 1 148 ? -0.228 103.616 12.028 1.00 22.45 147 LYS C C 1
ATOM 10401 O O . LYS C 1 148 ? -0.360 104.435 12.941 1.00 16.29 147 LYS C O 1
ATOM 10407 N N . TYR C 1 149 ? 0.867 103.496 11.284 1.00 18.74 148 TYR C N 1
ATOM 10408 C CA . TYR C 1 149 ? 2.121 104.125 11.643 1.00 17.07 148 TYR C CA 1
ATOM 10409 C C . TYR C 1 149 ? 2.765 104.750 10.429 1.00 22.61 148 TYR C C 1
ATOM 10410 O O . TYR C 1 149 ? 2.798 104.150 9.357 1.00 20.74 148 TYR C O 1
ATOM 10419 N N . LEU C 1 150 ? 3.318 105.941 10.615 1.00 25.59 149 LEU C N 1
ATOM 10420 C CA . LEU C 1 150 ? 4.303 106.485 9.691 1.00 25.11 149 LEU C CA 1
ATOM 10421 C C . LEU C 1 150 ? 5.671 105.951 10.106 1.00 22.07 149 LEU C C 1
ATOM 10422 O O . LEU C 1 150 ? 6.516 105.616 9.255 1.00 17.61 149 LEU C O 1
ATOM 10427 N N . SER C 1 151 ? 5.858 105.879 11.429 1.00 10.94 150 SER C N 1
ATOM 10428 C CA . SER C 1 151 ? 7.047 105.330 12.079 1.00 16.29 150 SER C CA 1
ATOM 10429 C C . SER C 1 151 ? 6.753 105.082 13.563 1.00 18.69 150 SER C C 1
ATOM 10430 O O . SER C 1 151 ? 5.642 105.325 14.026 1.00 18.75 150 SER C O 1
ATOM 10433 N N . HIS C 1 152 ? 7.751 104.563 14.277 1.00 14.62 151 HIS C N 1
ATOM 10434 C CA . HIS C 1 152 ? 7.792 104.573 15.739 1.00 25.29 151 HIS C CA 1
ATOM 10435 C C . HIS C 1 152 ? 9.243 104.395 16.183 1.00 25.59 151 HIS C C 1
ATOM 10436 O O . HIS C 1 152 ? 10.170 104.570 15.373 1.00 21.71 151 HIS C O 1
ATOM 10443 N N . LEU C 1 153 ? 9.415 104.067 17.467 1.00 21.70 152 LEU C N 1
ATOM 10444 C CA . LEU C 1 153 ? 10.711 103.968 18.144 1.00 21.34 152 LEU C CA 1
ATOM 10445 C C . LEU C 1 153 ? 11.516 105.256 18.101 1.00 22.53 152 LEU C C 1
ATOM 10446 O O . LEU C 1 153 ? 12.750 105.204 18.120 1.00 24.35 152 LEU C O 1
ATOM 10451 N N . SER C 1 154 ? 10.824 106.402 18.041 1.00 25.94 153 SER C N 1
ATOM 10452 C CA . SER C 1 154 ? 11.488 107.706 17.856 1.00 26.81 153 SER C CA 1
ATOM 10453 C C . SER C 1 154 ? 12.379 108.062 19.043 1.00 26.40 153 SER C C 1
ATOM 10454 O O . SER C 1 154 ? 13.448 108.648 18.870 1.00 24.75 153 SER C O 1
ATOM 10457 N N . TYR C 1 155 ? 11.955 107.649 20.233 1.00 21.91 154 TYR C N 1
ATOM 10458 C CA . TYR C 1 155 ? 12.728 107.857 21.450 1.00 23.84 154 TYR C CA 1
ATOM 10459 C C . TYR C 1 155 ? 14.114 107.202 21.426 1.00 23.90 154 TYR C C 1
ATOM 10460 O O . TYR C 1 155 ? 14.991 107.593 22.190 1.00 27.23 154 TYR C O 1
ATOM 10469 N N . ALA C 1 156 ? 14.318 106.223 20.548 1.00 23.18 155 ALA C N 1
ATOM 10470 C CA . ALA C 1 156 ? 15.629 105.576 20.414 1.00 24.32 155 ALA C CA 1
ATOM 10471 C C . ALA C 1 156 ? 16.525 106.310 19.423 1.00 25.91 155 ALA C C 1
ATOM 10472 O O . ALA C 1 156 ? 17.699 105.970 19.272 1.00 26.59 155 ALA C O 1
ATOM 10474 N N . ASN C 1 157 ? 15.940 107.296 18.739 1.00 24.22 156 ASN C N 1
ATOM 10475 C CA . ASN C 1 157 ? 16.610 108.201 17.791 1.00 23.23 156 ASN C CA 1
ATOM 10476 C C . ASN C 1 157 ? 17.206 107.603 16.524 1.00 20.98 156 ASN C C 1
ATOM 10477 O O . ASN C 1 157 ? 17.100 108.199 15.454 1.00 20.36 156 ASN C O 1
ATOM 10482 N N . TYR C 1 158 ? 17.844 106.449 16.653 1.00 21.59 157 TYR C N 1
ATOM 10483 C CA . TYR C 1 158 ? 18.551 105.814 15.547 1.00 28.29 157 TYR C CA 1
ATOM 10484 C C . TYR C 1 158 ? 17.801 104.597 14.972 1.00 27.25 157 TYR C C 1
ATOM 10485 O O . TYR C 1 158 ? 18.334 103.870 14.132 1.00 28.30 157 TYR C O 1
ATOM 10494 N N . LEU C 1 159 ? 16.561 104.396 15.411 1.00 24.61 158 LEU C N 1
ATOM 10495 C CA . LEU C 1 159 ? 15.826 103.181 15.090 1.00 26.35 158 LEU C CA 1
ATOM 10496 C C . LEU C 1 159 ? 14.616 103.353 14.176 1.00 24.21 158 LEU C C 1
ATOM 10497 O O . LEU C 1 159 ? 14.115 102.364 13.663 1.00 30.48 158 LEU C O 1
ATOM 10502 N N . ASN C 1 160 ? 14.185 104.591 13.950 1.00 27.10 159 ASN C N 1
ATOM 10503 C CA . ASN C 1 160 ? 13.005 104.898 13.122 1.00 25.86 159 ASN C CA 1
ATOM 10504 C C . ASN C 1 160 ? 12.895 104.124 11.805 1.00 24.05 159 ASN C C 1
ATOM 10505 O O . ASN C 1 160 ? 13.719 104.327 10.907 1.00 19.05 159 ASN C O 1
ATOM 10510 N N . PRO C 1 161 ? 11.894 103.214 11.709 1.00 18.27 160 PRO C N 1
ATOM 10511 C CA . PRO C 1 161 ? 11.614 102.576 10.438 1.00 13.83 160 PRO C CA 1
ATOM 10512 C C . PRO C 1 161 ? 10.578 103.369 9.667 1.00 20.56 160 PRO C C 1
ATOM 10513 O O . PRO C 1 161 ? 9.711 103.991 10.272 1.00 18.96 160 PRO C O 1
ATOM 10517 N N . GLN C 1 162 ? 10.678 103.364 8.338 1.00 15.93 161 GLN C N 1
ATOM 10518 C CA . GLN C 1 162 ? 9.661 103.986 7.508 1.00 17.73 161 GLN C CA 1
ATOM 10519 C C . GLN C 1 162 ? 8.611 102.925 7.271 1.00 19.40 161 GLN C C 1
ATOM 10520 O O . GLN C 1 162 ? 8.923 101.843 6.765 1.00 21.46 161 GLN C O 1
ATOM 10526 N N . GLN C 1 163 ? 7.378 103.221 7.669 1.00 15.41 162 GLN C N 1
ATOM 10527 C CA . GLN C 1 163 ? 6.295 102.246 7.595 1.00 19.09 162 GLN C CA 1
ATOM 10528 C C . GLN C 1 163 ? 5.286 102.550 6.490 1.00 20.86 162 GLN C C 1
ATOM 10529 O O . GLN C 1 163 ? 5.613 102.344 5.315 1.00 27.09 162 GLN C O 1
ATOM 10535 N N . THR C 1 164 ? 4.089 103.031 6.839 1.00 20.62 163 THR C N 1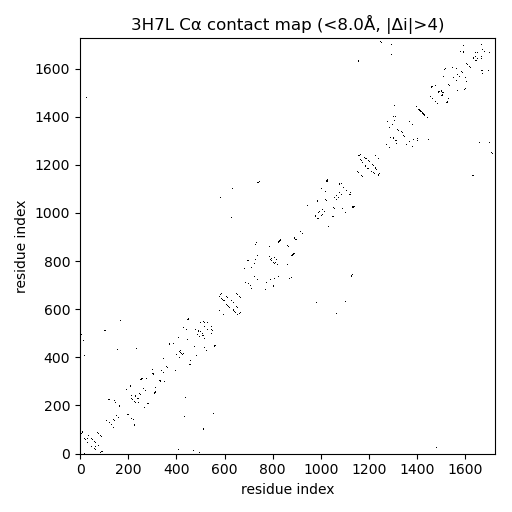
ATOM 10536 C CA . THR C 1 164 ? 3.048 103.328 5.830 1.00 23.32 163 THR C CA 1
ATOM 10537 C C . THR C 1 164 ? 3.557 104.099 4.596 1.00 25.43 163 THR C C 1
ATOM 10538 O O . THR C 1 164 ? 3.307 103.657 3.476 1.00 26.74 163 THR C O 1
ATOM 10542 N N . PRO C 1 165 ? 4.309 105.218 4.796 1.00 27.99 164 PRO C N 1
ATOM 10543 C CA . PRO C 1 165 ? 4.802 105.949 3.627 1.00 22.64 164 PRO C CA 1
ATOM 10544 C C . PRO C 1 165 ? 5.755 105.146 2.751 1.00 24.26 164 PRO C C 1
ATOM 10545 O O . PRO C 1 165 ? 5.846 105.400 1.547 1.00 23.96 164 PRO C O 1
ATOM 10549 N N . MET C 1 166 ? 6.469 104.193 3.348 1.00 23.23 165 MET C N 1
ATOM 10550 C CA . MET C 1 166 ? 7.430 103.407 2.584 1.00 21.90 165 MET C CA 1
ATOM 10551 C C . MET C 1 166 ? 6.693 102.494 1.632 1.00 22.26 165 MET C C 1
ATOM 10552 O O . MET C 1 166 ? 7.158 102.252 0.523 1.00 25.27 165 MET C O 1
ATOM 10557 N N . VAL C 1 167 ? 5.528 102.023 2.064 1.00 22.85 166 VAL C N 1
ATOM 10558 C CA . VAL C 1 167 ? 4.711 101.137 1.256 1.00 23.93 166 VAL C CA 1
ATOM 10559 C C . VAL C 1 167 ? 4.340 101.849 -0.042 1.00 24.49 166 VAL C C 1
ATOM 10560 O O . VAL C 1 167 ? 4.596 101.331 -1.122 1.00 25.93 166 VAL C O 1
ATOM 10564 N N . VAL C 1 168 ? 3.796 103.060 0.088 1.00 29.39 167 VAL C N 1
ATOM 10565 C CA . VAL C 1 168 ? 3.350 103.880 -1.045 1.00 19.63 167 VAL C CA 1
ATOM 10566 C C . VAL C 1 168 ? 4.519 104.224 -1.957 1.00 25.44 167 VAL C C 1
ATOM 10567 O O . VAL C 1 168 ? 4.438 104.029 -3.172 1.00 26.03 167 VAL C O 1
ATOM 10571 N N . TRP C 1 169 ? 5.617 104.703 -1.374 1.00 23.55 168 TRP C N 1
ATOM 10572 C CA . TRP C 1 169 ? 6.786 105.024 -2.180 1.00 21.97 168 TRP C CA 1
ATOM 10573 C C . TRP C 1 169 ? 7.284 103.792 -2.956 1.00 25.47 168 TRP C C 1
ATOM 10574 O O . TRP C 1 169 ? 7.565 103.901 -4.152 1.00 21.02 168 TRP C O 1
ATOM 10585 N N . ASN C 1 170 ? 7.374 102.639 -2.278 1.00 18.94 169 ASN C N 1
ATOM 10586 C CA . ASN C 1 170 ? 7.837 101.401 -2.913 1.00 17.65 169 ASN C CA 1
ATOM 10587 C C . ASN C 1 170 ? 6.983 100.965 -4.100 1.00 19.24 169 ASN C C 1
ATOM 10588 O O . ASN C 1 170 ? 7.533 100.571 -5.123 1.00 24.90 169 ASN C O 1
ATOM 10593 N N . ILE C 1 171 ? 5.657 101.072 -3.981 1.00 20.85 170 ILE C N 1
ATOM 10594 C CA . ILE C 1 171 ? 4.762 100.696 -5.074 1.00 18.28 170 ILE C CA 1
ATOM 10595 C C . ILE C 1 171 ? 5.062 101.572 -6.278 1.00 23.35 170 ILE C C 1
ATOM 10596 O O . ILE C 1 171 ? 5.347 101.068 -7.373 1.00 18.29 170 ILE C O 1
ATOM 10601 N N . LEU C 1 172 ? 5.035 102.881 -6.052 1.00 23.04 171 LEU C N 1
ATOM 10602 C CA . LEU C 1 172 ? 5.215 103.871 -7.119 1.00 26.72 171 LEU C CA 1
ATOM 10603 C C . LEU C 1 172 ? 6.574 103.751 -7.793 1.00 27.66 171 LEU C C 1
ATOM 10604 O O . LEU C 1 172 ? 6.682 103.911 -9.026 1.00 26.58 171 LEU C O 1
ATOM 10609 N N . LYS C 1 173 ? 7.589 103.434 -6.986 1.00 21.45 172 LYS C N 1
ATOM 10610 C CA . LYS C 1 173 ? 8.933 103.185 -7.484 1.00 20.13 172 LYS C CA 1
ATOM 10611 C C . LYS C 1 173 ? 8.985 101.952 -8.378 1.00 24.17 172 LYS C C 1
ATOM 10612 O O . LYS C 1 173 ? 9.512 102.029 -9.490 1.00 29.60 172 LYS C O 1
ATOM 10618 N N . GLY C 1 174 ? 8.424 100.837 -7.902 1.00 23.70 173 GLY C N 1
ATOM 10619 C CA . GLY C 1 174 ? 8.324 99.602 -8.697 1.00 22.37 173 GLY C CA 1
ATOM 10620 C C . GLY C 1 174 ? 7.519 99.819 -9.974 1.00 29.20 173 GLY C C 1
ATOM 10621 O O . GLY C 1 174 ? 7.883 99.344 -11.064 1.00 29.65 173 GLY C O 1
ATOM 10622 N N . LEU C 1 175 ? 6.429 100.561 -9.829 1.00 23.07 174 LEU C N 1
ATOM 10623 C CA . LEU C 1 175 ? 5.562 100.916 -10.930 1.00 23.79 174 LEU C CA 1
ATOM 10624 C C . LEU C 1 175 ? 6.325 101.697 -12.015 1.00 27.45 174 LEU C C 1
ATOM 10625 O O . LEU C 1 175 ? 6.183 101.398 -13.201 1.00 29.95 174 LEU C O 1
ATOM 10630 N N . SER C 1 176 ? 7.158 102.658 -11.608 1.00 26.22 175 SER C N 1
ATOM 10631 C CA . SER C 1 176 ? 7.934 103.451 -12.561 1.00 27.47 175 SER C CA 1
ATOM 10632 C C . SER C 1 176 ? 9.090 102.669 -13.200 1.00 28.82 175 SER C C 1
ATOM 10633 O O . SER C 1 176 ? 9.427 102.905 -14.366 1.00 31.27 175 SER C O 1
ATOM 10636 N N . LEU C 1 177 ? 9.675 101.734 -12.447 1.00 28.41 176 LEU C N 1
ATOM 10637 C CA . LEU C 1 177 ? 10.720 100.845 -12.967 1.00 25.89 176 LEU C CA 1
ATOM 10638 C C . LEU C 1 177 ? 10.212 99.953 -14.098 1.00 30.05 176 LEU C C 1
ATOM 10639 O O . LEU C 1 177 ? 10.914 99.717 -15.083 1.00 34.74 176 LEU C O 1
ATOM 10644 N N . LEU C 1 178 ? 8.997 99.441 -13.952 1.00 30.46 177 LEU C N 1
ATOM 10645 C CA . LEU C 1 178 ? 8.467 98.507 -14.939 1.00 32.32 177 LEU C CA 1
ATOM 10646 C C . LEU C 1 178 ? 7.582 99.171 -16.001 1.00 36.17 177 LEU C C 1
ATOM 10647 O O . LEU C 1 178 ? 7.093 98.488 -16.915 1.00 38.51 177 LEU C O 1
ATOM 10652 N N . GLU C 1 179 ? 7.400 100.491 -15.884 1.00 38.65 178 GLU C N 1
ATOM 10653 C CA . GLU C 1 179 ? 6.619 101.263 -16.847 1.00 44.11 178 GLU C CA 1
ATOM 10654 C C . GLU C 1 179 ? 7.206 101.156 -18.249 1.00 41.94 178 GLU C C 1
ATOM 10655 O O . GLU C 1 179 ? 8.418 101.259 -18.435 1.00 42.10 178 GLU C O 1
ATOM 10661 N N . GLY C 1 180 ? 6.336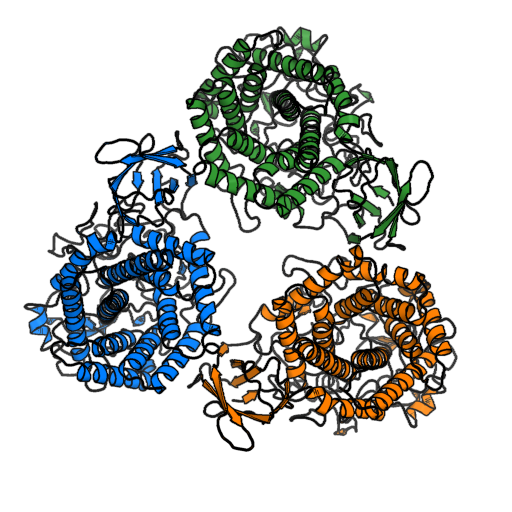 100.906 -19.223 1.00 42.98 179 GLY C N 1
ATOM 10662 C CA . GLY C 1 180 ? 6.742 100.817 -20.616 1.00 39.11 179 GLY C CA 1
ATOM 10663 C C . GLY C 1 180 ? 7.060 99.400 -21.034 1.00 40.51 179 GLY C C 1
ATOM 10664 O O . GLY C 1 180 ? 7.049 99.089 -22.226 1.00 48.39 179 GLY C O 1
ATOM 10665 N N . SER C 1 181 ? 7.336 98.539 -20.058 1.00 38.61 180 SER C N 1
ATOM 10666 C CA . SER C 1 181 ? 7.688 97.148 -20.331 1.00 38.02 180 SER C CA 1
ATOM 10667 C C . SER C 1 181 ? 6.470 96.219 -20.332 1.00 42.80 180 SER C C 1
ATOM 10668 O O . SER C 1 181 ? 5.328 96.643 -20.099 1.00 41.65 180 SER C O 1
ATOM 10671 N N . GLU C 1 182 ? 6.731 94.945 -20.600 1.00 44.17 181 GLU C N 1
ATOM 10672 C CA . GLU C 1 182 ? 5.685 93.936 -20.642 1.00 43.91 181 GLU C CA 1
ATOM 10673 C C . GLU C 1 182 ? 5.873 92.919 -19.522 1.00 39.90 181 GLU C C 1
ATOM 10674 O O . GLU C 1 182 ? 5.252 91.855 -19.521 1.00 37.37 181 GLU C O 1
ATOM 10680 N N . ASP C 1 183 ? 6.719 93.278 -18.559 1.00 36.55 182 ASP C N 1
ATOM 10681 C CA . ASP C 1 183 ? 7.025 92.417 -17.413 1.00 38.32 182 ASP C CA 1
ATOM 10682 C C . ASP C 1 183 ? 5.819 92.190 -16.503 1.00 33.14 182 ASP C C 1
ATOM 10683 O O . ASP C 1 183 ? 5.686 91.119 -15.916 1.00 36.44 182 ASP C O 1
ATOM 10688 N N . ILE C 1 184 ? 4.964 93.205 -16.372 1.00 27.95 183 ILE C N 1
ATOM 10689 C CA . ILE C 1 184 ? 3.655 93.030 -15.758 1.00 25.84 183 ILE C CA 1
ATOM 10690 C C . ILE C 1 184 ? 2.532 93.360 -16.732 1.00 30.55 183 ILE C C 1
ATOM 10691 O O . ILE C 1 184 ? 2.717 94.124 -17.686 1.00 34.31 183 ILE C O 1
ATOM 10696 N N . ALA C 1 185 ? 1.375 92.752 -16.493 1.00 30.59 184 ALA C N 1
ATOM 10697 C CA . ALA C 1 185 ? 0.185 92.969 -17.307 1.00 28.72 184 ALA C CA 1
ATOM 10698 C C . ALA C 1 185 ? -0.461 94.301 -16.970 1.00 28.51 184 ALA C C 1
ATOM 10699 O O . ALA C 1 185 ? -0.210 94.867 -15.907 1.00 31.86 184 ALA C O 1
ATOM 10701 N N . ALA C 1 186 ? -1.295 94.799 -17.877 1.00 31.59 185 ALA C N 1
ATOM 10702 C CA . ALA C 1 186 ? -1.996 96.064 -17.674 1.00 29.29 185 ALA C CA 1
ATOM 10703 C C . ALA C 1 186 ? -2.831 96.052 -16.396 1.00 28.53 185 ALA C C 1
ATOM 10704 O O . ALA C 1 186 ? -2.847 97.041 -15.645 1.00 28.61 185 ALA C O 1
ATOM 10706 N N . PHE C 1 187 ? -3.496 94.920 -16.146 1.00 17.76 186 PHE C N 1
ATOM 10707 C CA . PHE C 1 187 ? -4.363 94.773 -14.994 1.00 18.67 186 PHE C CA 1
ATOM 10708 C C . PHE C 1 187 ? -3.572 94.784 -13.682 1.00 24.06 186 PHE C C 1
ATOM 10709 O O . PHE C 1 187 ? -4.086 95.209 -12.652 1.00 16.82 186 PHE C O 1
ATOM 10717 N N . THR C 1 188 ? -2.326 94.328 -13.746 1.00 22.11 187 THR C N 1
ATOM 10718 C CA . THR C 1 188 ? -1.449 94.312 -12.593 1.00 25.97 187 THR C CA 1
ATOM 10719 C C . THR C 1 188 ? -1.043 95.734 -12.234 1.00 27.22 187 THR C C 1
ATOM 10720 O O . THR C 1 188 ? -1.083 96.102 -11.056 1.00 22.37 187 THR C O 1
ATOM 10724 N N . ARG C 1 189 ? -0.699 96.529 -13.255 1.00 24.50 188 ARG C N 1
ATOM 10725 C CA A ARG C 1 189 ? -0.378 97.942 -13.050 0.50 21.57 188 ARG C CA 1
ATOM 10726 C CA B ARG C 1 189 ? -0.385 97.942 -13.075 0.50 25.03 188 ARG C CA 1
ATOM 10727 C C . ARG C 1 189 ? -1.562 98.670 -12.410 1.00 25.22 188 ARG C C 1
ATOM 10728 O O . ARG C 1 189 ? -1.390 99.427 -11.442 1.00 21.59 188 ARG C O 1
ATOM 10743 N N . THR C 1 190 ? -2.760 98.415 -12.930 1.00 24.48 189 THR C N 1
ATOM 10744 C CA . THR C 1 190 ? -3.985 98.995 -12.398 1.00 22.36 189 THR C CA 1
ATOM 10745 C C . THR C 1 190 ? -4.140 98.712 -10.894 1.00 20.31 189 THR C C 1
ATOM 10746 O O . THR C 1 190 ? -4.443 99.614 -10.110 1.00 18.74 189 THR C O 1
ATOM 10750 N N . ARG C 1 191 ? -3.922 97.454 -10.517 1.00 19.77 190 ARG C N 1
ATOM 10751 C CA . ARG C 1 191 ? -4.049 97.016 -9.136 1.00 25.74 190 ARG C CA 1
ATOM 10752 C C . ARG C 1 191 ? -3.020 97.701 -8.249 1.00 23.51 190 ARG C C 1
ATOM 10753 O O . ARG C 1 191 ? -3.352 98.138 -7.152 1.00 29.20 190 ARG C O 1
ATOM 10761 N N . LEU C 1 192 ? -1.784 97.814 -8.744 1.00 21.08 191 LEU C N 1
ATOM 10762 C CA . LEU C 1 192 ? -0.711 98.493 -8.008 1.00 25.69 191 LEU C CA 1
ATOM 10763 C C . LEU C 1 192 ? -1.002 99.972 -7.793 1.00 24.07 191 LEU C C 1
ATOM 10764 O O . LEU C 1 192 ? -0.823 100.494 -6.679 1.00 24.65 191 LEU C O 1
ATOM 10769 N N . ILE C 1 193 ? -1.476 100.626 -8.853 1.00 21.39 192 ILE C N 1
ATOM 10770 C CA . ILE C 1 193 ? -1.866 102.030 -8.804 1.00 20.25 192 ILE C CA 1
ATOM 10771 C C . ILE C 1 193 ? -2.992 102.240 -7.796 1.00 21.74 192 ILE C C 1
ATOM 10772 O O . ILE C 1 193 ? -2.951 103.193 -7.007 1.00 24.33 192 ILE C O 1
ATOM 10777 N N . GLU C 1 194 ? -3.974 101.337 -7.804 1.00 20.31 193 GLU C N 1
ATOM 10778 C CA . GLU C 1 194 ? -5.060 101.368 -6.821 1.00 22.98 193 GLU C CA 1
ATOM 10779 C C . GLU C 1 194 ? -4.508 101.364 -5.389 1.00 19.72 193 GLU C C 1
ATOM 10780 O O . GLU C 1 194 ? -4.912 102.175 -4.563 1.00 23.65 193 GLU C O 1
ATOM 10786 N N . GLU C 1 195 ? -3.554 100.470 -5.134 1.00 21.03 194 GLU C N 1
ATOM 10787 C CA . GLU C 1 195 ? -2.974 100.287 -3.815 1.00 19.98 194 GLU C CA 1
ATOM 10788 C C . GLU C 1 195 ? -2.102 101.453 -3.371 1.00 23.73 194 GLU C C 1
ATOM 10789 O O . GLU C 1 195 ? -2.116 101.816 -2.192 1.00 25.53 194 GLU C O 1
ATOM 10795 N N . ALA C 1 196 ? -1.353 102.042 -4.305 1.00 19.22 195 ALA C N 1
ATOM 10796 C CA . ALA C 1 196 ? -0.542 103.228 -4.001 1.00 19.45 195 ALA C CA 1
ATOM 10797 C C . ALA C 1 196 ? -1.393 104.470 -3.664 1.00 24.14 195 ALA C C 1
ATOM 10798 O O . ALA C 1 196 ? -1.131 105.158 -2.668 1.00 22.07 195 ALA C O 1
ATOM 10800 N N . LEU C 1 197 ? -2.435 104.717 -4.459 1.00 21.55 196 LEU C N 1
ATOM 10801 C CA . LEU C 1 197 ? -3.336 105.848 -4.226 1.00 20.31 196 LEU C CA 1
ATOM 10802 C C . LEU C 1 197 ? -4.160 105.710 -2.950 1.00 24.37 196 LEU C C 1
ATOM 10803 O O . LEU C 1 197 ? -4.511 106.723 -2.334 1.00 25.34 196 LEU C O 1
ATOM 10808 N N . PHE C 1 198 ? -4.460 104.469 -2.559 1.00 26.43 197 PHE C N 1
ATOM 10809 C CA . PHE C 1 198 ? -5.152 104.205 -1.290 1.00 23.81 197 PHE C CA 1
ATOM 10810 C C . PHE C 1 198 ? -4.322 104.758 -0.117 1.00 25.04 197 PHE C C 1
ATOM 10811 O O . PHE C 1 198 ? -4.843 105.422 0.770 1.00 25.42 197 PHE C O 1
ATOM 10819 N N . GLY C 1 199 ? -3.022 104.492 -0.140 1.00 25.85 198 GLY C N 1
ATOM 10820 C CA . GLY C 1 199 ? -2.124 104.983 0.883 1.00 16.66 198 GLY C CA 1
ATOM 10821 C C . GLY C 1 199 ? -1.826 106.460 0.761 1.00 22.19 198 GLY C C 1
ATOM 10822 O O . GLY C 1 199 ? -1.654 107.145 1.783 1.00 22.25 198 GLY C O 1
ATOM 10823 N N . ALA C 1 200 ? -1.760 106.960 -0.477 1.00 17.72 199 ALA C N 1
ATOM 10824 C CA . ALA C 1 200 ? -1.564 108.390 -0.707 1.00 16.44 199 ALA C CA 1
ATOM 10825 C C . ALA C 1 200 ? -2.656 109.212 -0.016 1.00 19.61 199 ALA C C 1
ATOM 10826 O O . ALA C 1 200 ? -2.357 110.193 0.661 1.00 21.87 199 ALA C O 1
ATOM 10828 N N . ASP C 1 201 ? -3.911 108.775 -0.172 1.00 24.19 200 ASP C N 1
ATOM 10829 C CA . ASP C 1 201 ? -5.077 109.406 0.440 1.00 22.46 200 ASP C CA 1
ATOM 10830 C C . ASP C 1 201 ? -4.981 109.444 1.950 1.00 24.01 200 ASP C C 1
ATOM 10831 O O . ASP C 1 201 ? -5.376 110.426 2.584 1.00 33.33 200 ASP C O 1
ATOM 10836 N N . PHE C 1 202 ? -4.463 108.364 2.521 1.00 24.58 201 PHE C N 1
ATOM 10837 C CA . PHE C 1 202 ? -4.287 108.259 3.947 1.00 21.68 201 PHE C CA 1
ATOM 10838 C C . PHE C 1 202 ? -3.221 109.227 4.438 1.00 23.86 201 PHE C C 1
ATOM 10839 O O . PHE C 1 202 ? -3.341 109.796 5.531 1.00 18.56 201 PHE C O 1
ATOM 10847 N N . LEU C 1 203 ? -2.186 109.427 3.624 1.00 21.39 202 LEU C N 1
ATOM 10848 C CA . LEU C 1 203 ? -1.110 110.337 4.003 1.00 23.80 202 LEU C CA 1
ATOM 10849 C C . LEU C 1 203 ? -1.594 111.773 4.005 1.00 26.64 202 LEU C C 1
ATOM 10850 O O . LEU C 1 203 ? -1.231 112.541 4.894 1.00 24.95 202 LEU C O 1
ATOM 10855 N N . VAL C 1 204 ? -2.419 112.118 3.013 1.00 22.65 203 VAL C N 1
ATOM 10856 C CA . VAL C 1 204 ? -3.067 113.420 2.957 1.00 17.77 203 VAL C CA 1
ATOM 10857 C C . VAL C 1 204 ? -3.871 113.674 4.250 1.00 21.84 203 VAL C C 1
ATOM 10858 O O . VAL C 1 204 ? -3.808 114.764 4.829 1.00 20.87 203 VAL C O 1
ATOM 10862 N N . ARG C 1 205 ? -4.600 112.657 4.704 1.00 18.85 204 ARG C N 1
ATOM 10863 C CA . ARG C 1 205 ? -5.421 112.767 5.903 1.00 21.87 204 ARG C CA 1
ATOM 10864 C C . ARG C 1 205 ? -4.579 112.854 7.163 1.00 23.48 204 ARG C C 1
ATOM 10865 O O . ARG C 1 205 ? -5.012 113.437 8.162 1.00 26.74 204 ARG C O 1
ATOM 10873 N N . MET C 1 206 ? -3.379 112.275 7.113 1.00 27.53 205 MET C N 1
ATOM 10874 C CA . MET C 1 206 ? -2.502 112.259 8.277 1.00 28.72 205 MET C CA 1
ATOM 10875 C C . MET C 1 206 ? -1.800 113.592 8.478 1.00 28.58 205 MET C C 1
ATOM 10876 O O . MET C 1 206 ? -1.230 113.833 9.542 1.00 25.39 205 MET C O 1
ATOM 10881 N N . GLN C 1 207 ? -1.878 114.471 7.479 1.00 25.06 206 GLN C N 1
ATOM 10882 C CA . GLN C 1 207 ? -1.321 115.816 7.609 1.00 26.19 206 GLN C CA 1
ATOM 10883 C C . GLN C 1 207 ? -2.220 116.808 8.362 1.00 31.15 206 GLN C C 1
ATOM 10884 O O . GLN C 1 207 ? -3.341 117.111 7.932 1.00 35.06 206 GLN C O 1
ATOM 10890 N N . ASN C 1 208 ? -1.703 117.324 9.473 1.00 27.53 207 ASN C N 1
ATOM 10891 C CA . ASN C 1 208 ? -2.298 118.449 10.176 1.00 30.99 207 ASN C CA 1
ATOM 10892 C C . ASN C 1 208 ? -2.238 119.732 9.313 1.00 37.27 207 ASN C C 1
ATOM 10893 O O . ASN C 1 208 ? -1.376 119.852 8.433 1.00 36.21 207 ASN C O 1
ATOM 10898 N N A GLU C 1 209 ? -3.157 120.668 9.562 0.50 39.10 208 GLU C N 1
ATOM 10899 N N B GLU C 1 209 ? -3.163 120.657 9.579 0.50 37.90 208 GLU C N 1
ATOM 10900 C CA A GLU C 1 209 ? -3.237 121.940 8.823 0.50 39.55 208 GLU C CA 1
ATOM 10901 C CA B GLU C 1 209 ? -3.264 121.951 8.891 0.50 38.62 208 GLU C CA 1
ATOM 10902 C C A GLU C 1 209 ? -1.959 122.788 8.950 0.50 37.73 208 GLU C C 1
ATOM 10903 C C B GLU C 1 209 ? -1.990 122.798 8.974 0.50 37.23 208 GLU C C 1
ATOM 10904 O O A GLU C 1 209 ? -1.596 123.503 8.010 0.50 36.57 208 GLU C O 1
ATOM 10905 O O B GLU C 1 209 ? -1.676 123.540 8.041 0.50 36.24 208 GLU C O 1
ATOM 10916 N N . LYS C 1 210 ? -1.263 122.671 10.085 1.00 34.73 209 LYS C N 1
ATOM 10917 C CA . LYS C 1 210 ? 0.017 123.375 10.291 1.00 34.49 209 LYS C CA 1
ATOM 10918 C C . LYS C 1 210 ? 1.124 122.898 9.337 1.00 36.79 209 LYS C C 1
ATOM 10919 O O . LYS C 1 210 ? 2.055 123.648 9.047 1.00 42.99 209 LYS C O 1
ATOM 10925 N N . GLY C 1 211 ? 1.014 121.660 8.847 1.00 40.60 210 GLY C N 1
ATOM 10926 C CA . GLY C 1 211 ? 1.901 121.139 7.800 1.00 33.78 210 GLY C CA 1
ATOM 10927 C C . GLY C 1 211 ? 2.635 119.854 8.162 1.00 33.15 210 GLY C C 1
ATOM 10928 O O . GLY C 1 211 ? 3.209 119.187 7.287 1.00 28.82 210 GLY C O 1
ATOM 10929 N N . PHE C 1 212 ? 2.628 119.504 9.449 1.00 29.22 211 PHE C N 1
ATOM 10930 C CA . PHE C 1 212 ? 3.232 118.249 9.877 1.00 25.75 211 PHE C CA 1
ATOM 10931 C C . PHE C 1 212 ? 2.284 117.070 9.668 1.00 23.44 211 PHE C C 1
ATOM 10932 O O . PHE C 1 212 ? 1.067 117.253 9.533 1.00 22.40 211 PHE C O 1
ATOM 10940 N N . PHE C 1 213 ? 2.855 115.866 9.645 1.00 22.11 212 PHE C N 1
ATOM 10941 C CA . PHE C 1 213 ? 2.076 114.632 9.640 1.00 23.57 212 PHE C CA 1
ATOM 10942 C C . PHE C 1 213 ? 2.049 114.028 11.040 1.00 21.44 212 PHE C C 1
ATOM 10943 O O . PHE C 1 213 ? 3.011 114.153 11.792 1.00 22.45 212 PHE C O 1
ATOM 10951 N N . TYR C 1 214 ? 0.935 113.393 11.385 1.00 24.25 213 TYR C N 1
ATOM 10952 C CA . TYR C 1 214 ? 0.829 112.611 12.614 1.00 24.43 213 TYR C CA 1
ATOM 10953 C C . TYR C 1 214 ? 1.633 111.317 12.453 1.00 23.84 213 TYR C C 1
ATOM 10954 O O . TYR C 1 214 ? 1.679 110.752 11.363 1.00 27.36 213 TYR C O 1
ATOM 10963 N N . MET C 1 215 ? 2.267 110.848 13.525 1.00 21.85 214 MET C N 1
ATOM 10964 C CA . MET C 1 215 ? 3.178 109.693 13.436 1.00 20.82 214 MET C CA 1
ATOM 10965 C C . MET C 1 215 ? 2.480 108.333 13.572 1.00 23.32 214 MET C C 1
ATOM 10966 O O . MET C 1 215 ? 2.897 107.346 12.950 1.00 18.71 214 MET C O 1
ATOM 10971 N N . THR C 1 216 ? 1.431 108.287 14.396 1.00 25.13 215 THR C N 1
ATOM 10972 C CA . THR C 1 216 ? 0.737 107.046 14.723 1.00 29.82 215 THR C CA 1
ATOM 10973 C C . THR C 1 216 ? -0.734 107.272 15.032 1.00 30.62 215 THR C C 1
ATOM 10974 O O . THR C 1 216 ? -1.104 108.308 15.577 1.00 34.22 215 THR C O 1
ATOM 10978 N N . VAL C 1 217 ? -1.561 106.288 14.683 1.00 32.57 216 VAL C N 1
ATOM 10979 C CA . VAL C 1 217 ? -2.818 106.032 15.391 1.00 26.33 216 VAL C CA 1
ATOM 10980 C C . VAL C 1 217 ? -2.579 104.748 16.181 1.00 25.68 216 VAL C C 1
ATOM 10981 O O . VAL C 1 217 ? -2.400 103.699 15.580 1.00 26.54 216 VAL C O 1
ATOM 10985 N N . PHE C 1 218 ? -2.572 104.819 17.513 1.00 19.44 217 PHE C N 1
ATOM 10986 C CA . PHE C 1 218 ? -2.073 103.710 18.340 1.00 21.45 217 PHE C CA 1
ATOM 10987 C C . PHE C 1 218 ? -3.047 103.339 19.458 1.00 24.47 217 PHE C C 1
ATOM 10988 O O . PHE C 1 218 ? -3.567 104.208 20.166 1.00 24.60 217 PHE C O 1
ATOM 10996 N N . ASP C 1 219 ? -3.266 102.039 19.627 1.00 26.95 218 ASP C N 1
ATOM 10997 C CA . ASP C 1 219 ? -4.284 101.535 20.538 1.00 24.18 218 ASP C CA 1
ATOM 10998 C C . ASP C 1 219 ? -3.725 100.697 21.685 1.00 23.60 218 ASP C C 1
ATOM 10999 O O . ASP C 1 219 ? -4.456 99.881 22.240 1.00 25.48 218 ASP C O 1
ATOM 11004 N N . LYS C 1 220 ? -2.441 100.865 22.005 1.00 25.29 219 LYS C N 1
ATOM 11005 C CA . LYS C 1 220 ? -1.735 100.028 23.008 1.00 27.53 219 LYS C CA 1
ATOM 11006 C C . LYS C 1 220 ? -1.832 98.512 22.747 1.00 28.56 219 LYS C C 1
ATOM 11007 O O . LYS C 1 220 ? -1.875 97.704 23.693 1.00 26.51 219 LYS C O 1
ATOM 11013 N N . TRP C 1 221 ? -1.874 98.150 21.459 1.00 28.94 220 TRP C N 1
ATOM 11014 C CA . TRP C 1 221 ? -2.029 96.762 20.988 1.00 29.50 220 TRP C CA 1
ATOM 11015 C C . TRP C 1 221 ? -3.278 96.058 21.534 1.00 29.32 220 TRP C C 1
ATOM 11016 O O . TRP C 1 221 ? -3.305 94.837 21.607 1.00 29.90 220 TRP C O 1
ATOM 11027 N N . SER C 1 222 ? -4.309 96.820 21.894 1.00 28.60 221 SER C N 1
ATOM 11028 C CA . SER C 1 222 ? -5.431 96.271 22.656 1.00 30.21 221 SER C CA 1
ATOM 11029 C C . SER C 1 222 ? -6.558 95.757 21.782 1.00 32.32 221 SER C C 1
ATOM 11030 O O . SER C 1 222 ? -7.349 94.914 22.231 1.00 37.42 221 SER C O 1
ATOM 11033 N N . LYS C 1 223 ? -6.638 96.282 20.556 1.00 30.26 222 LYS C N 1
ATOM 11034 C CA . LYS C 1 223 ? -7.724 95.990 19.603 1.00 28.54 222 LYS C CA 1
ATOM 11035 C C . LYS C 1 223 ? -9.055 96.610 20.027 1.00 30.04 222 LYS C C 1
ATOM 11036 O O . LYS C 1 223 ? -10.119 96.273 19.493 1.00 31.32 222 LYS C O 1
ATOM 11042 N N . ASP C 1 224 ? -8.978 97.519 20.993 1.00 31.44 223 ASP C N 1
ATOM 11043 C CA . ASP C 1 224 ? -10.119 98.254 21.506 1.00 30.06 223 ASP C CA 1
ATOM 11044 C C . ASP C 1 224 ? -10.138 99.569 20.730 1.00 28.12 223 ASP C C 1
ATOM 11045 O O . ASP C 1 224 ? -9.122 100.261 20.658 1.00 27.87 223 ASP C O 1
ATOM 11050 N N . THR C 1 225 ? -11.278 99.892 20.120 1.00 28.79 224 THR C N 1
ATOM 11051 C CA . THR C 1 225 ? -11.406 101.130 19.337 1.00 30.35 224 THR C CA 1
ATOM 11052 C C . THR C 1 225 ? -11.379 102.374 20.219 1.00 25.54 224 THR C C 1
ATOM 11053 O O . THR C 1 225 ? -10.866 103.414 19.803 1.00 24.58 224 THR C O 1
ATOM 11057 N N . ALA C 1 226 ? -11.905 102.256 21.442 1.00 27.40 225 ALA C N 1
ATOM 11058 C CA . ALA C 1 226 ? -11.884 103.359 22.412 1.00 26.38 225 ALA C CA 1
ATOM 11059 C C . ALA C 1 226 ? -10.465 103.791 22.772 1.00 24.46 225 ALA C C 1
ATOM 11060 O O . ALA C 1 226 ? -10.257 104.900 23.266 1.00 25.88 225 ALA C O 1
ATOM 11062 N N . GLN C 1 227 ? -9.496 102.915 22.502 1.00 20.38 226 GLN C N 1
ATOM 11063 C CA . GLN C 1 227 ? -8.083 103.187 22.788 1.00 23.55 226 GLN C CA 1
ATOM 11064 C C . GLN C 1 227 ? -7.274 103.779 21.618 1.00 24.01 226 GLN C C 1
ATOM 11065 O O . GLN C 1 227 ? -6.116 104.159 21.798 1.00 23.38 226 GLN C O 1
ATOM 11071 N N . ARG C 1 228 ? -7.877 103.880 20.433 1.00 21.73 227 ARG C N 1
ATOM 11072 C CA . ARG C 1 228 ? -7.179 104.472 19.296 1.00 24.04 227 ARG C CA 1
ATOM 11073 C C . ARG C 1 228 ? -6.972 105.972 19.497 1.00 25.45 227 ARG C C 1
ATOM 11074 O O . ARG C 1 228 ? -7.925 106.734 19.624 1.00 32.85 227 ARG C O 1
ATOM 11082 N N . GLU C 1 229 ? -5.711 106.378 19.544 1.00 31.22 228 GLU C N 1
ATOM 11083 C CA . GLU C 1 229 ? -5.337 107.772 19.790 1.00 30.74 228 GLU C CA 1
ATOM 11084 C C . GLU C 1 229 ? -4.224 108.151 18.846 1.00 25.35 228 GLU C C 1
ATOM 11085 O O . GLU C 1 229 ? -3.364 107.324 18.529 1.00 26.55 228 GLU C O 1
ATOM 11091 N N . ILE C 1 230 ? -4.228 109.400 18.398 1.00 20.06 229 ILE C N 1
ATOM 11092 C CA . ILE C 1 230 ? -3.058 109.926 17.717 1.00 18.92 229 ILE C CA 1
ATOM 11093 C C . ILE C 1 230 ? -1.992 110.338 18.738 1.00 22.86 229 ILE C C 1
ATOM 11094 O O . ILE C 1 230 ? -2.246 111.178 19.612 1.00 21.98 229 ILE C O 1
ATOM 11099 N N . CYS C 1 231 ? -0.811 109.731 18.620 1.00 25.13 230 CYS C N 1
ATOM 11100 C CA . CYS C 1 231 ? 0.271 109.964 19.561 1.00 27.67 230 CYS C CA 1
ATOM 11101 C C . CYS C 1 231 ? 1.603 109.418 19.075 1.00 29.24 230 CYS C C 1
ATOM 11102 O O . CYS C 1 231 ? 1.713 108.876 17.976 1.00 29.49 230 CYS C O 1
ATOM 11105 N N . ALA C 1 232 ? 2.613 109.590 19.924 1.00 29.66 231 ALA C N 1
ATOM 11106 C CA . ALA C 1 232 ? 3.855 108.842 19.864 1.00 27.19 231 ALA C CA 1
ATOM 11107 C C . ALA C 1 232 ? 3.798 107.900 21.042 1.00 25.94 231 ALA C C 1
ATOM 11108 O O . ALA C 1 232 ? 2.943 108.061 21.914 1.00 31.15 231 ALA C O 1
ATOM 11110 N N . TYR C 1 233 ? 4.686 106.910 21.073 1.00 24.27 232 TYR C N 1
ATOM 11111 C CA . TYR C 1 233 ? 4.793 106.050 22.246 1.00 24.43 232 TYR C CA 1
ATOM 11112 C C . TYR C 1 233 ? 6.183 105.544 22.517 1.00 24.00 232 TYR C C 1
ATOM 11113 O O . TYR C 1 233 ? 7.038 105.568 21.641 1.00 17.02 232 TYR C O 1
ATOM 11122 N N . GLU C 1 234 ? 6.411 105.118 23.759 1.00 25.24 233 GLU C N 1
ATOM 11123 C CA . GLU C 1 234 ? 7.749 104.747 24.197 1.00 23.74 233 GLU C CA 1
ATOM 11124 C C . GLU C 1 234 ? 7.742 103.484 25.041 1.00 23.64 233 GLU C C 1
ATOM 11125 O O . GLU C 1 234 ? 6.775 103.216 25.770 1.00 22.88 233 GLU C O 1
ATOM 11131 N N . THR C 1 235 ? 8.854 102.746 24.954 1.00 18.98 234 THR C N 1
ATOM 11132 C CA . THR C 1 235 ? 9.075 101.432 25.590 1.00 22.33 234 THR C CA 1
ATOM 11133 C C . THR C 1 235 ? 8.202 100.321 25.007 1.00 26.35 234 THR C C 1
ATOM 11134 O O . THR C 1 235 ? 7.322 100.569 24.158 1.00 26.42 234 THR C O 1
ATOM 11138 N N . GLN C 1 236 ? 8.449 99.097 25.478 1.00 24.27 235 GLN C N 1
ATOM 11139 C CA . GLN C 1 236 ? 7.652 97.932 25.086 1.00 26.14 235 GLN C CA 1
ATOM 11140 C C . GLN C 1 236 ? 6.247 97.989 25.698 1.00 30.10 235 GLN C C 1
ATOM 11141 O O . GLN C 1 236 ? 5.327 97.289 25.255 1.00 29.86 235 GLN C O 1
ATOM 11147 N N . LEU C 1 237 ? 6.085 98.834 26.712 1.00 29.19 236 LEU C N 1
ATOM 11148 C CA . LEU C 1 237 ? 4.805 98.989 27.393 1.00 26.96 236 LEU C CA 1
ATOM 11149 C C . LEU C 1 237 ? 3.850 99.918 26.633 1.00 24.80 236 LEU C C 1
ATOM 11150 O O . LEU C 1 237 ? 2.646 99.923 26.893 1.00 22.87 236 LEU C O 1
ATOM 11155 N N . GLY C 1 238 ? 4.395 100.688 25.690 1.00 28.52 237 GLY C N 1
ATOM 11156 C CA . GLY C 1 238 ? 3.593 101.548 24.819 1.00 26.47 237 GLY C CA 1
ATOM 11157 C C . GLY C 1 238 ? 3.031 102.779 25.503 1.00 33.68 237 GLY C C 1
ATOM 11158 O O . GLY C 1 238 ? 1.861 103.121 25.308 1.00 36.01 237 GLY C O 1
ATOM 11159 N N . HIS C 1 239 ? 3.865 103.444 26.302 1.00 30.20 238 HIS C N 1
ATOM 11160 C CA . HIS C 1 239 ? 3.467 104.652 27.006 1.00 29.51 238 HIS C CA 1
ATOM 11161 C C . HIS C 1 239 ? 3.283 105.782 26.014 1.00 26.36 238 HIS C C 1
ATOM 11162 O O . HIS C 1 239 ? 4.199 106.104 25.279 1.00 30.48 238 HIS C O 1
ATOM 11169 N N . LYS C 1 240 ? 2.096 106.382 26.009 1.00 28.27 239 LYS C N 1
ATOM 11170 C CA . LYS C 1 240 ? 1.741 107.382 25.009 1.00 25.94 239 LYS C CA 1
ATOM 11171 C C . LYS C 1 240 ? 2.165 108.789 25.399 1.00 29.63 239 LYS C C 1
ATOM 11172 O O . LYS C 1 240 ? 2.091 109.177 26.569 1.00 27.57 239 LYS C O 1
ATOM 11178 N N . PHE C 1 241 ? 2.604 109.544 24.396 1.00 27.53 240 PHE C N 1
ATOM 11179 C CA . PHE C 1 241 ? 3.068 110.909 24.577 1.00 28.65 240 PHE C CA 1
ATOM 11180 C C . PHE C 1 241 ? 2.575 111.743 23.407 1.00 32.64 240 PHE C C 1
ATOM 11181 O O . PHE C 1 241 ? 2.265 111.197 22.348 1.00 26.34 240 PHE C O 1
ATOM 11189 N N . ASP C 1 242 ? 2.493 113.058 23.598 1.00 33.82 241 ASP C N 1
ATOM 11190 C CA . ASP C 1 242 ? 1.907 113.939 22.582 1.00 37.13 241 ASP C CA 1
ATOM 11191 C C . ASP C 1 242 ? 2.902 114.566 21.592 1.00 35.10 241 ASP C C 1
ATOM 11192 O O . ASP C 1 242 ? 2.625 115.617 21.012 1.00 40.30 241 ASP C O 1
ATOM 11197 N N . ASP C 1 243 ? 4.052 113.925 21.404 1.00 31.78 242 ASP C N 1
ATOM 11198 C CA . ASP C 1 243 ? 4.998 114.343 20.369 1.00 33.71 242 ASP C CA 1
ATOM 11199 C C . ASP C 1 243 ? 4.737 113.587 19.051 1.00 30.68 242 ASP C C 1
ATOM 11200 O O . ASP C 1 243 ? 5.601 112.873 18.538 1.00 27.46 242 ASP C O 1
ATOM 11205 N N . TYR C 1 244 ? 3.530 113.766 18.515 1.00 28.98 243 TYR C N 1
ATOM 11206 C CA . TYR C 1 244 ? 3.059 113.013 17.349 1.00 24.08 243 TYR C CA 1
ATOM 11207 C C . TYR C 1 244 ? 3.531 113.574 16.026 1.00 25.52 243 TYR C C 1
ATOM 11208 O O . TYR C 1 244 ? 3.243 113.003 14.984 1.00 31.51 243 TYR C O 1
ATOM 11217 N N . GLN C 1 245 ? 4.230 114.703 16.071 1.00 24.72 244 GLN C N 1
ATOM 11218 C CA . GLN C 1 245 ? 4.672 115.386 14.870 1.00 25.25 244 GLN C CA 1
ATOM 11219 C C . GLN C 1 245 ? 5.804 114.596 14.228 1.00 28.32 244 GLN C C 1
ATOM 11220 O O . GLN C 1 245 ? 6.846 114.378 14.853 1.00 27.79 244 GLN C O 1
ATOM 11226 N N . ALA C 1 246 ? 5.591 114.153 12.990 1.00 23.44 245 ALA C N 1
ATOM 11227 C CA . ALA C 1 246 ? 6.578 113.316 12.316 1.00 25.73 245 ALA C CA 1
ATOM 11228 C C . ALA C 1 246 ? 7.730 114.143 11.738 1.00 27.75 245 ALA C C 1
ATOM 11229 O O . ALA C 1 246 ? 7.561 114.841 10.733 1.00 27.68 245 ALA C O 1
ATOM 11231 N N . GLY C 1 247 ? 8.894 114.059 12.391 1.00 23.02 246 GLY C N 1
ATOM 11232 C CA . GLY C 1 247 ? 10.137 114.597 11.859 1.00 19.56 246 GLY C CA 1
ATOM 11233 C C . GLY C 1 247 ? 10.545 113.848 10.602 1.00 25.37 246 GLY C C 1
ATOM 11234 O O . GLY C 1 247 ? 9.961 112.808 10.280 1.00 26.62 246 GLY C O 1
ATOM 11235 N N . PHE C 1 248 ? 11.541 114.374 9.888 1.00 28.49 247 PHE C N 1
ATOM 11236 C CA . PHE C 1 248 ? 11.994 113.801 8.608 1.00 24.41 247 PHE C CA 1
ATOM 11237 C C . PHE C 1 248 ? 12.291 112.305 8.686 1.00 25.98 247 PHE C C 1
ATOM 11238 O O . PHE C 1 248 ? 11.951 111.560 7.775 1.00 24.35 247 PHE C O 1
ATOM 11246 N N . ARG C 1 249 ? 12.909 111.874 9.787 1.00 21.58 248 ARG C N 1
ATOM 11247 C CA . ARG C 1 249 ? 13.265 110.464 9.987 1.00 21.72 248 ARG C CA 1
ATOM 11248 C C . ARG C 1 249 ? 12.099 109.644 10.547 1.00 30.30 248 ARG C C 1
ATOM 11249 O O . ARG C 1 249 ? 12.101 108.407 10.479 1.00 30.59 248 ARG C O 1
ATOM 11257 N N . GLN C 1 250 ? 11.102 110.348 11.083 1.00 26.98 249 GLN C N 1
ATOM 11258 C CA . GLN C 1 250 ? 9.986 109.727 11.765 1.00 23.07 249 GLN C CA 1
ATOM 11259 C C . GLN C 1 250 ? 8.805 109.507 10.819 1.00 24.92 249 GLN C C 1
ATOM 11260 O O . GLN C 1 250 ? 7.644 109.558 11.242 1.00 22.94 249 GLN C O 1
ATOM 11266 N N . GLY C 1 251 ? 9.090 109.241 9.546 1.00 20.60 250 GLY C N 1
ATOM 11267 C CA . GLY C 1 251 ? 8.023 108.991 8.583 1.00 20.57 250 GLY C CA 1
ATOM 11268 C C . GLY C 1 251 ? 7.678 110.191 7.712 1.00 26.28 250 GLY C C 1
ATOM 11269 O O . GLY C 1 251 ? 7.112 110.032 6.614 1.00 23.96 250 GLY C O 1
ATOM 11270 N N . GLY C 1 252 ? 8.056 111.379 8.185 1.00 24.48 251 GLY C N 1
ATOM 11271 C CA . GLY C 1 252 ? 7.711 112.640 7.544 1.00 20.48 251 GLY C CA 1
ATOM 11272 C C . GLY C 1 252 ? 8.292 112.759 6.149 1.00 26.33 251 GLY C C 1
ATOM 11273 O O . GLY C 1 252 ? 7.577 113.092 5.205 1.00 28.22 251 GLY C O 1
ATOM 11274 N N . GLY C 1 253 ? 9.584 112.460 6.025 1.00 23.10 252 GLY C N 1
ATOM 11275 C CA . GLY C 1 253 ? 10.310 112.600 4.778 1.00 20.05 252 GLY C CA 1
ATOM 11276 C C . GLY C 1 253 ? 9.788 111.705 3.670 1.00 26.67 252 GLY C C 1
ATOM 11277 O O . GLY C 1 253 ? 9.648 112.142 2.522 1.00 25.30 252 GLY C O 1
ATOM 11278 N N . VAL C 1 254 ? 9.485 110.454 4.018 1.00 25.79 253 VAL C N 1
ATOM 11279 C CA . VAL C 1 254 ? 8.988 109.498 3.034 1.00 23.92 253 VAL C CA 1
ATOM 11280 C C . VAL C 1 254 ? 7.509 109.752 2.712 1.00 24.02 253 VAL C C 1
ATOM 11281 O O . VAL C 1 254 ? 7.066 109.492 1.584 1.00 25.60 253 VAL C O 1
ATOM 11285 N N . ALA C 1 255 ? 6.760 110.292 3.676 1.00 19.15 254 ALA C N 1
ATOM 11286 C CA . ALA C 1 255 ? 5.390 110.743 3.398 1.00 20.49 254 ALA C CA 1
ATOM 11287 C C . ALA C 1 255 ? 5.361 111.804 2.299 1.00 20.25 254 ALA C C 1
ATOM 11288 O O . ALA C 1 255 ? 4.495 111.776 1.428 1.00 23.97 254 ALA C O 1
ATOM 11290 N N . ILE C 1 256 ? 6.321 112.725 2.346 1.00 18.10 255 ILE C N 1
ATOM 11291 C CA . ILE C 1 256 ? 6.412 113.783 1.368 1.00 18.39 255 ILE C CA 1
ATOM 11292 C C . ILE C 1 256 ? 6.853 113.162 0.045 1.00 24.57 255 ILE C C 1
ATOM 11293 O O . ILE C 1 256 ? 6.289 113.480 -1.001 1.00 19.24 255 ILE C O 1
ATOM 11298 N N . ALA C 1 257 ? 7.843 112.267 0.121 1.00 23.03 256 ALA C N 1
ATOM 11299 C CA . ALA C 1 257 ? 8.386 111.575 -1.040 1.00 24.96 256 ALA C CA 1
ATOM 11300 C C . ALA C 1 257 ? 7.295 110.799 -1.782 1.00 29.74 256 ALA C C 1
ATOM 11301 O O . ALA C 1 257 ? 7.154 110.936 -3.004 1.00 27.63 256 ALA C O 1
ATOM 11303 N N . ALA C 1 258 ? 6.512 110.020 -1.028 1.00 27.37 257 ALA C N 1
ATOM 11304 C CA . ALA C 1 258 ? 5.384 109.245 -1.568 1.00 23.05 257 ALA C CA 1
ATOM 11305 C C . ALA C 1 258 ? 4.301 110.130 -2.197 1.00 26.47 257 ALA C C 1
ATOM 11306 O O . ALA C 1 258 ? 3.821 109.845 -3.310 1.00 21.91 257 ALA C O 1
ATOM 11308 N N . LEU C 1 259 ? 3.922 111.193 -1.479 1.00 20.77 258 LEU C N 1
ATOM 11309 C CA . LEU C 1 259 ? 2.909 112.117 -1.967 1.00 22.86 258 LEU C CA 1
ATOM 11310 C C . LEU C 1 259 ? 3.341 112.800 -3.254 1.00 21.69 258 LEU C C 1
ATOM 11311 O O . LEU C 1 259 ? 2.558 112.888 -4.200 1.00 28.78 258 LEU C O 1
ATOM 11316 N N . ALA C 1 260 ? 4.596 113.238 -3.291 1.00 20.56 259 ALA C N 1
ATOM 11317 C CA . ALA C 1 260 ? 5.180 113.872 -4.470 1.00 24.11 259 ALA C CA 1
ATOM 11318 C C . ALA C 1 260 ? 5.226 112.919 -5.693 1.00 18.90 259 ALA C C 1
ATOM 11319 O O . ALA C 1 260 ? 4.931 113.315 -6.808 1.00 29.77 259 ALA C O 1
ATOM 11321 N N . ALA C 1 261 ? 5.562 111.661 -5.449 1.00 24.96 260 ALA C N 1
ATOM 11322 C CA . ALA C 1 261 ? 5.570 110.607 -6.466 1.00 25.12 260 ALA C CA 1
ATOM 11323 C C . ALA C 1 261 ? 4.167 110.245 -6.966 1.00 24.00 260 ALA C C 1
ATOM 11324 O O . ALA C 1 261 ? 3.984 109.983 -8.154 1.00 23.01 260 ALA C O 1
ATOM 11326 N N . ALA C 1 262 ? 3.190 110.243 -6.057 1.00 21.69 261 ALA C N 1
ATOM 11327 C CA . ALA C 1 262 ? 1.793 109.962 -6.401 1.00 21.38 261 ALA C CA 1
ATOM 11328 C C . ALA C 1 262 ? 1.176 111.049 -7.294 1.00 26.94 261 ALA C C 1
ATOM 11329 O O . ALA C 1 262 ? 0.314 110.761 -8.134 1.00 28.78 261 ALA C O 1
ATOM 11331 N N . SER C 1 263 ? 1.632 112.287 -7.113 1.00 26.29 262 SER C N 1
ATOM 11332 C CA . SER C 1 263 ? 1.115 113.425 -7.863 1.00 30.68 262 SER C CA 1
ATOM 11333 C C . SER C 1 263 ? 1.580 113.429 -9.320 1.00 28.93 262 SER C C 1
ATOM 11334 O O . SER C 1 263 ? 1.066 114.198 -10.131 1.00 28.07 262 SER C O 1
ATOM 11337 N N . ARG C 1 264 ? 2.535 112.563 -9.650 1.00 30.42 263 ARG C N 1
ATOM 11338 C CA . ARG C 1 264 ? 3.045 112.487 -11.013 1.00 29.48 263 ARG C CA 1
ATOM 11339 C C . ARG C 1 264 ? 2.242 111.544 -11.895 1.00 30.60 263 ARG C C 1
ATOM 11340 O O . ARG C 1 264 ? 2.463 111.492 -13.105 1.00 31.57 263 ARG C O 1
ATOM 11348 N N . LEU C 1 265 ? 1.315 110.808 -11.284 1.00 30.12 264 LEU C N 1
ATOM 11349 C CA . LEU C 1 265 ? 0.537 109.788 -11.981 1.00 27.56 264 LEU C CA 1
ATOM 11350 C C . LEU C 1 265 ? -0.599 110.375 -12.825 1.00 32.16 264 LEU C C 1
ATOM 11351 O O . LEU C 1 265 ? -1.029 111.511 -12.604 1.00 32.94 264 LEU C O 1
ATOM 11356 N N . GLY C 1 266 ? -1.089 109.582 -13.777 1.00 33.38 265 GLY C N 1
ATOM 11357 C CA . GLY C 1 266 ? -2.151 110.012 -14.686 1.00 37.20 265 GLY C CA 1
ATOM 11358 C C . GLY C 1 266 ? -3.544 110.002 -14.081 1.00 39.54 265 GLY C C 1
ATOM 11359 O O . GLY C 1 266 ? -4.442 110.695 -14.574 1.00 45.38 265 GLY C O 1
ATOM 11360 N N . VAL C 1 267 ? -3.728 109.197 -13.032 1.00 37.46 266 VAL C N 1
ATOM 11361 C CA . VAL C 1 267 ? -4.995 109.106 -12.296 1.00 30.98 266 VAL C CA 1
ATOM 11362 C C . VAL C 1 267 ? -4.770 109.408 -10.810 1.00 30.43 266 VAL C C 1
ATOM 11363 O O . VAL C 1 267 ? -3.635 109.516 -10.358 1.00 28.69 266 VAL C O 1
ATOM 11367 N N . HIS C 1 268 ? -5.847 109.542 -10.048 1.00 25.54 267 HIS C N 1
ATOM 11368 C CA . HIS C 1 268 ? -5.718 109.904 -8.644 1.00 30.08 267 HIS C CA 1
ATOM 11369 C C . HIS C 1 268 ? -6.741 109.188 -7.789 1.00 23.67 267 HIS C C 1
ATOM 11370 O O . HIS C 1 268 ? -7.592 108.483 -8.317 1.00 27.20 267 HIS C O 1
ATOM 11377 N N . GLY C 1 269 ? -6.639 109.352 -6.474 1.00 25.60 268 GLY C N 1
ATOM 11378 C CA . GLY C 1 269 ? -7.554 108.699 -5.534 1.00 25.32 268 GLY C CA 1
ATOM 11379 C C . GLY C 1 269 ? -8.650 109.656 -5.126 1.00 25.22 268 GLY C C 1
ATOM 11380 O O . GLY C 1 269 ? -9.121 110.426 -5.950 1.00 25.63 268 GLY C O 1
ATOM 11381 N N . GLU C 1 270 ? -9.050 109.611 -3.854 1.00 25.43 269 GLU C N 1
ATOM 11382 C CA . GLU C 1 270 ? -10.088 110.497 -3.321 1.00 27.50 269 GLU C CA 1
ATOM 11383 C C . GLU C 1 270 ? -9.645 111.951 -3.411 1.00 24.27 269 GLU C C 1
ATOM 11384 O O . GLU C 1 270 ? -10.469 112.850 -3.548 1.00 29.49 269 GLU C O 1
ATOM 11390 N N . TYR C 1 271 ? -8.337 112.174 -3.362 1.00 27.97 270 TYR C N 1
ATOM 11391 C CA . TYR C 1 271 ? -7.759 113.504 -3.587 1.00 27.04 270 TYR C CA 1
ATOM 11392 C C . TYR C 1 271 ? -7.026 113.525 -4.924 1.00 27.37 270 TYR C C 1
ATOM 11393 O O . TYR C 1 271 ? -6.584 112.470 -5.403 1.00 29.18 270 TYR C O 1
ATOM 11402 N N . ASP C 1 272 ? -6.919 114.706 -5.536 1.00 28.71 271 ASP C N 1
ATOM 11403 C CA . ASP C 1 272 ? -6.269 114.818 -6.852 1.00 27.54 271 ASP C CA 1
ATOM 11404 C C . ASP C 1 272 ? -4.768 115.051 -6.745 1.00 30.67 271 ASP C C 1
ATOM 11405 O O . ASP C 1 272 ? -4.234 115.210 -5.632 1.00 32.01 271 ASP C O 1
ATOM 11410 N N . GLN C 1 273 ? -4.101 115.079 -7.899 1.00 29.31 272 GLN C N 1
ATOM 11411 C CA . GLN C 1 273 ? -2.650 115.236 -7.963 1.00 28.94 272 GLN C CA 1
ATOM 11412 C C . GLN C 1 273 ? -2.161 116.540 -7.354 1.00 30.89 272 GLN C C 1
ATOM 11413 O O . GLN C 1 273 ? -1.087 116.576 -6.755 1.00 36.27 272 GLN C O 1
ATOM 11419 N N . GLN C 1 274 ? -2.947 117.601 -7.510 1.00 35.69 273 GLN C N 1
ATOM 11420 C CA . GLN C 1 274 ? -2.599 118.899 -6.950 1.00 35.10 273 GLN C CA 1
ATOM 11421 C C . GLN C 1 274 ? -2.647 118.870 -5.424 1.00 31.98 273 GLN C C 1
ATOM 11422 O O . GLN C 1 274 ? -1.789 119.463 -4.776 1.00 31.45 273 GLN C O 1
ATOM 11428 N N . LYS C 1 275 ? -3.630 118.167 -4.860 1.00 31.60 274 LYS C N 1
ATOM 11429 C CA . LYS C 1 275 ? -3.705 117.974 -3.407 1.00 35.18 274 LYS C CA 1
ATOM 11430 C C . LYS C 1 275 ? -2.517 117.152 -2.884 1.00 38.16 274 LYS C C 1
ATOM 11431 O O . LYS C 1 275 ? -1.975 117.467 -1.815 1.00 38.40 274 LYS C O 1
ATOM 11437 N N . TYR C 1 276 ? -2.109 116.126 -3.641 1.00 34.57 275 TYR C N 1
ATOM 11438 C CA . TYR C 1 276 ? -0.937 115.329 -3.277 1.00 31.93 275 TYR C CA 1
ATOM 11439 C C . TYR C 1 276 ? 0.325 116.201 -3.331 1.00 35.04 275 TYR C C 1
ATOM 11440 O O . TYR C 1 276 ? 1.143 116.172 -2.389 1.00 22.03 275 TYR C O 1
ATOM 11449 N N . ARG C 1 277 ? 0.466 116.980 -4.415 1.00 29.47 276 ARG C N 1
ATOM 11450 C CA . ARG C 1 277 ? 1.632 117.843 -4.589 1.00 32.58 276 ARG C CA 1
ATOM 11451 C C . ARG C 1 277 ? 1.734 118.902 -3.502 1.00 30.23 276 ARG C C 1
ATOM 11452 O O . ARG C 1 277 ? 2.807 119.105 -2.930 1.00 31.10 276 ARG C O 1
ATOM 11460 N N . ASN C 1 278 ? 0.620 119.568 -3.218 1.00 30.65 277 ASN C N 1
ATOM 11461 C CA . ASN C 1 278 ? 0.617 120.647 -2.236 1.00 32.02 277 ASN C CA 1
ATOM 11462 C C . ASN C 1 278 ? 0.863 120.159 -0.823 1.00 31.31 277 ASN C C 1
ATOM 11463 O O . ASN C 1 278 ? 1.522 120.833 -0.049 1.00 40.22 277 ASN C O 1
ATOM 11468 N N . ALA C 1 279 ? 0.342 118.981 -0.501 1.00 27.53 278 ALA C N 1
ATOM 11469 C CA . ALA C 1 279 ? 0.548 118.376 0.805 1.00 31.97 278 ALA C CA 1
ATOM 11470 C C . ALA C 1 279 ? 2.028 118.085 1.020 1.00 32.64 278 ALA C C 1
ATOM 11471 O O . ALA C 1 279 ? 2.552 118.285 2.129 1.00 23.26 278 ALA C O 1
ATOM 11473 N N . ALA C 1 280 ? 2.679 117.625 -0.057 1.00 25.06 279 ALA C N 1
ATOM 11474 C CA . ALA C 1 280 ? 4.083 117.275 -0.048 1.00 24.50 279 ALA C CA 1
ATOM 11475 C C . ALA C 1 280 ? 4.909 118.547 0.112 1.00 34.07 279 ALA C C 1
ATOM 11476 O O . ALA C 1 280 ? 5.739 118.652 1.024 1.00 31.80 279 ALA C O 1
ATOM 11478 N N . GLU C 1 281 ? 4.647 119.521 -0.760 1.00 37.27 280 GLU C N 1
ATOM 11479 C CA . GLU C 1 281 ? 5.289 120.831 -0.687 1.00 33.20 280 GLU C CA 1
ATOM 11480 C C . GLU C 1 281 ? 5.130 121.498 0.675 1.00 24.75 280 GLU C C 1
ATOM 11481 O O . GLU C 1 281 ? 6.109 122.009 1.218 1.00 26.93 280 GLU C O 1
ATOM 11487 N N . ASN C 1 282 ? 3.916 121.498 1.220 1.00 22.31 281 ASN C N 1
ATOM 11488 C CA . ASN C 1 282 ? 3.683 122.136 2.521 1.00 31.82 281 ASN C CA 1
ATOM 11489 C C . ASN C 1 282 ? 4.417 121.410 3.633 1.00 31.14 281 ASN C C 1
ATOM 11490 O O . ASN C 1 282 ? 5.017 122.047 4.501 1.00 36.44 281 ASN C O 1
ATOM 11495 N N . GLY C 1 283 ? 4.380 120.078 3.562 1.00 31.67 282 GLY C N 1
ATOM 11496 C CA . GLY C 1 283 ? 5.065 119.196 4.497 1.00 30.09 282 GLY C CA 1
ATOM 11497 C C . GLY C 1 283 ? 6.567 119.391 4.540 1.00 28.16 282 GLY C C 1
ATOM 11498 O O . GLY C 1 283 ? 7.150 119.440 5.627 1.00 23.17 282 GLY C O 1
ATOM 11499 N N . TYR C 1 284 ? 7.181 119.514 3.360 1.00 24.43 283 TYR C N 1
ATOM 11500 C CA . TYR C 1 284 ? 8.627 119.732 3.228 1.00 26.15 283 TYR C CA 1
ATOM 11501 C C . TYR C 1 284 ? 9.126 121.009 3.893 1.00 33.90 283 TYR C C 1
ATOM 11502 O O . TYR C 1 284 ? 10.007 120.966 4.768 1.00 31.26 283 TYR C O 1
ATOM 11511 N N . TRP C 1 285 ? 8.575 122.142 3.461 1.00 32.55 284 TRP C N 1
ATOM 11512 C CA . TRP C 1 285 ? 9.005 123.432 3.984 1.00 28.67 284 TRP C CA 1
ATOM 11513 C C . TRP C 1 285 ? 8.650 123.623 5.452 1.00 27.95 284 TRP C C 1
ATOM 11514 O O . TRP C 1 285 ? 9.349 124.336 6.166 1.00 31.35 284 TRP C O 1
ATOM 11525 N N . HIS C 1 286 ? 7.599 122.947 5.908 1.00 26.97 285 HIS C N 1
ATOM 11526 C CA . HIS C 1 286 ? 7.287 122.930 7.322 1.00 25.10 285 HIS C CA 1
ATOM 11527 C C . HIS C 1 286 ? 8.431 122.276 8.107 1.00 28.25 285 HIS C C 1
ATOM 11528 O O . HIS C 1 286 ? 8.859 122.786 9.145 1.00 27.44 285 HIS C O 1
ATOM 11535 N N . LEU C 1 287 ? 8.931 121.155 7.593 1.00 31.27 286 LEU C N 1
ATOM 11536 C CA . LEU C 1 287 ? 9.970 120.389 8.277 1.00 30.45 286 LEU C CA 1
ATOM 11537 C C . LEU C 1 287 ? 11.355 121.029 8.196 1.00 33.81 286 LEU C C 1
ATOM 11538 O O . LEU C 1 287 ? 12.169 120.889 9.120 1.00 26.04 286 LEU C O 1
ATOM 11543 N N . LYS C 1 288 ? 11.609 121.730 7.091 1.00 30.97 287 LYS C N 1
ATOM 11544 C CA . LYS C 1 288 ? 12.811 122.548 6.938 1.00 36.38 287 LYS C CA 1
ATOM 11545 C C . LYS C 1 288 ? 12.918 123.579 8.050 1.00 38.21 287 LYS C C 1
ATOM 11546 O O . LYS C 1 288 ? 14.013 123.866 8.530 1.00 44.13 287 LYS C O 1
ATOM 11552 N N . GLU C 1 289 ? 11.767 124.111 8.455 1.00 40.20 288 GLU C N 1
ATOM 11553 C CA . GLU C 1 289 ? 11.656 125.016 9.589 1.00 42.66 288 GLU C CA 1
ATOM 11554 C C . GLU C 1 289 ? 11.744 124.310 10.933 1.00 42.25 288 GLU C C 1
ATOM 11555 O O . GLU C 1 289 ? 12.534 124.710 11.787 1.00 48.08 288 GLU C O 1
ATOM 11561 N N . HIS C 1 290 ? 10.938 123.262 11.114 1.00 40.53 289 HIS C N 1
ATOM 11562 C CA . HIS C 1 290 ? 10.611 122.761 12.458 1.00 31.36 289 HIS C CA 1
ATOM 11563 C C . HIS C 1 290 ? 11.233 121.419 12.864 1.00 31.90 289 HIS C C 1
ATOM 11564 O O . HIS C 1 290 ? 11.081 121.006 14.026 1.00 31.53 289 HIS C O 1
ATOM 11571 N N . ASN C 1 291 ? 11.917 120.739 11.937 1.00 26.21 290 ASN C N 1
ATOM 11572 C CA . ASN C 1 291 ? 12.366 119.349 12.165 1.00 26.83 290 ASN C CA 1
ATOM 11573 C C . ASN C 1 291 ? 12.929 119.036 13.552 1.00 27.46 290 ASN C C 1
ATOM 11574 O O . ASN C 1 291 ? 12.426 118.146 14.222 1.00 25.17 290 ASN C O 1
ATOM 11579 N N . THR C 1 292 ? 13.953 119.779 13.973 1.00 26.74 291 THR C N 1
ATOM 11580 C CA . THR C 1 292 ? 14.673 119.485 15.223 1.00 30.46 291 THR C CA 1
ATOM 11581 C C . THR C 1 292 ? 13.793 119.615 16.477 1.00 27.32 291 THR C C 1
ATOM 11582 O O . THR C 1 292 ? 14.086 119.009 17.506 1.00 33.11 291 THR C O 1
ATOM 11586 N N . GLN C 1 293 ? 12.699 120.372 16.378 1.00 28.46 292 GLN C N 1
ATOM 11587 C CA . GLN C 1 293 ? 11.734 120.462 17.473 1.00 33.50 292 GLN C CA 1
ATOM 11588 C C . GLN C 1 293 ? 11.021 119.136 17.673 1.00 33.06 292 GLN C C 1
ATOM 11589 O O . GLN C 1 293 ? 10.543 118.832 18.770 1.00 35.42 292 GLN C O 1
ATOM 11595 N N . TYR C 1 294 ? 10.975 118.346 16.607 1.00 29.49 293 TYR C N 1
ATOM 11596 C CA . TYR C 1 294 ? 10.224 117.103 16.592 1.00 26.38 293 TYR C CA 1
ATOM 11597 C C . TYR C 1 294 ? 11.090 115.880 16.900 1.00 27.60 293 TYR C C 1
ATOM 11598 O O . TYR C 1 294 ? 10.573 114.834 17.297 1.00 29.28 293 TYR C O 1
ATOM 11607 N N . LEU C 1 295 ? 12.403 116.019 16.700 1.00 27.95 294 LEU C N 1
ATOM 11608 C CA . LEU C 1 295 ? 13.370 114.946 16.948 1.00 23.02 294 LEU C CA 1
ATOM 11609 C C . LEU C 1 295 ? 13.689 114.861 18.442 1.00 27.08 294 LEU C C 1
ATOM 11610 O O . LEU C 1 295 ? 13.944 115.879 19.082 1.00 27.43 294 LEU C O 1
ATOM 11615 N N . ASN C 1 296 ? 13.677 113.645 18.982 1.00 29.67 295 ASN C N 1
ATOM 11616 C CA . ASN C 1 296 ? 13.704 113.437 20.430 1.00 33.82 295 ASN C CA 1
ATOM 11617 C C . ASN C 1 296 ? 14.965 113.929 21.121 1.00 34.92 295 ASN C C 1
ATOM 11618 O O . ASN C 1 296 ? 14.891 114.445 22.232 1.00 40.97 295 ASN C O 1
ATOM 11623 N N . ASP C 1 297 ? 16.106 113.790 20.450 1.00 34.51 296 ASP C N 1
ATOM 11624 C CA . ASP C 1 297 ? 17.376 114.286 20.967 1.00 29.94 296 ASP C CA 1
ATOM 11625 C C . ASP C 1 297 ? 17.760 115.613 20.309 1.00 29.95 296 ASP C C 1
ATOM 11626 O O . ASP C 1 297 ? 18.898 116.064 20.411 1.00 30.22 296 ASP C O 1
ATOM 11631 N N . GLY C 1 298 ? 16.812 116.196 19.584 1.00 29.48 297 GLY C N 1
ATOM 11632 C CA . GLY C 1 298 ? 17.018 117.450 18.862 1.00 30.70 297 GLY C CA 1
ATOM 11633 C C . GLY C 1 298 ? 18.077 117.462 17.772 1.00 30.78 297 GLY C C 1
ATOM 11634 O O . GLY C 1 298 ? 18.431 118.523 17.264 1.00 34.06 297 GLY C O 1
ATOM 11635 N N . GLU C 1 299 ? 18.582 116.293 17.402 1.00 32.38 298 GLU C N 1
ATOM 11636 C CA . GLU C 1 299 ? 19.677 116.219 16.449 1.00 35.89 298 GLU C CA 1
ATOM 11637 C C . GLU C 1 299 ? 19.351 115.324 15.256 1.00 33.26 298 GLU C C 1
ATOM 11638 O O . GLU C 1 299 ? 19.020 114.138 15.425 1.00 30.80 298 GLU C O 1
ATOM 11644 N N . GLU C 1 300 ? 19.446 115.915 14.061 1.00 27.23 299 GLU C N 1
ATOM 11645 C CA . GLU C 1 300 ? 19.254 115.208 12.792 1.00 27.95 299 GLU C CA 1
ATOM 11646 C C . GLU C 1 300 ? 20.344 114.203 12.554 1.00 23.04 299 GLU C C 1
ATOM 11647 O O . GLU C 1 300 ? 21.521 114.491 12.767 1.00 31.81 299 GLU C O 1
ATOM 11653 N N . ASN C 1 301 ? 19.955 113.012 12.116 1.00 23.04 300 ASN C N 1
ATOM 11654 C CA . ASN C 1 301 ? 20.936 111.978 11.819 1.00 19.43 300 ASN C CA 1
ATOM 11655 C C . ASN C 1 301 ? 20.823 111.486 10.373 1.00 23.32 300 ASN C C 1
ATOM 11656 O O . ASN C 1 301 ? 20.175 112.138 9.547 1.00 23.70 300 ASN C O 1
ATOM 11661 N N . ILE C 1 302 ? 21.467 110.356 10.082 1.00 22.40 301 ILE C N 1
ATOM 11662 C CA . ILE C 1 302 ? 21.505 109.779 8.742 1.00 21.21 301 ILE C CA 1
ATOM 11663 C C . ILE C 1 302 ? 20.095 109.507 8.221 1.00 24.27 301 ILE C C 1
ATOM 11664 O O . ILE C 1 302 ? 19.816 109.745 7.041 1.00 20.65 301 ILE C O 1
ATOM 11669 N N . ILE C 1 303 ? 19.205 109.072 9.122 1.00 22.75 302 ILE C N 1
ATOM 11670 C CA . ILE C 1 303 ? 17.837 108.710 8.757 1.00 21.04 302 ILE C CA 1
ATOM 11671 C C . ILE C 1 303 ? 17.063 109.952 8.292 1.00 24.82 302 ILE C C 1
ATOM 11672 O O . ILE C 1 303 ? 16.342 109.886 7.295 1.00 26.56 302 ILE C O 1
ATOM 11677 N N . ASP C 1 304 ? 17.241 111.092 8.963 1.00 21.39 303 ASP C N 1
ATOM 11678 C CA . ASP C 1 304 ? 16.644 112.334 8.451 1.00 20.62 303 ASP C CA 1
ATOM 11679 C C . ASP C 1 304 ? 17.150 112.633 7.054 1.00 25.13 303 ASP C C 1
ATOM 11680 O O . ASP C 1 304 ? 16.378 113.064 6.194 1.00 22.55 303 ASP C O 1
ATOM 11685 N N . GLU C 1 305 ? 18.440 112.369 6.842 1.00 23.46 304 GLU C N 1
ATOM 11686 C CA . GLU C 1 305 ? 19.135 112.815 5.652 1.00 25.38 304 GLU C CA 1
ATOM 11687 C C . GLU C 1 305 ? 18.741 112.034 4.401 1.00 23.21 304 GLU C C 1
ATOM 11688 O O . GLU C 1 305 ? 18.421 112.649 3.391 1.00 23.80 304 GLU C O 1
ATOM 11694 N N . TYR C 1 306 ? 18.697 110.699 4.481 1.00 24.76 305 TYR C N 1
ATOM 11695 C CA . TYR C 1 306 ? 18.167 109.910 3.362 1.00 28.04 305 TYR C CA 1
ATOM 11696 C C . TYR C 1 306 ? 16.650 110.070 3.127 1.00 26.21 305 TYR C C 1
ATOM 11697 O O . TYR C 1 306 ? 16.199 110.038 1.974 1.00 26.69 305 TYR C O 1
ATOM 11706 N N . CYS C 1 307 ? 15.873 110.257 4.196 1.00 23.19 306 CYS C N 1
ATOM 11707 C CA . CYS C 1 307 ? 14.428 110.493 4.036 1.00 22.04 306 CYS C CA 1
ATOM 11708 C C . CYS C 1 307 ? 14.129 111.827 3.373 1.00 23.92 306 CYS C C 1
ATOM 11709 O O . CYS C 1 307 ? 13.299 111.895 2.465 1.00 23.27 306 CYS C O 1
ATOM 11712 N N . ALA C 1 308 ? 14.821 112.879 3.809 1.00 21.72 307 ALA C N 1
ATOM 11713 C CA . ALA C 1 308 ? 14.645 114.197 3.211 1.00 20.92 307 ALA C CA 1
ATOM 11714 C C . ALA C 1 308 ? 15.203 114.282 1.787 1.00 25.01 307 ALA C C 1
ATOM 11715 O O . ALA C 1 308 ? 14.742 115.103 0.988 1.00 26.27 307 ALA C O 1
ATOM 11717 N N . LEU C 1 309 ? 16.184 113.437 1.476 1.00 24.01 308 LEU C N 1
ATOM 11718 C CA . LEU C 1 309 ? 16.732 113.389 0.130 1.00 27.75 308 LEU C CA 1
ATOM 11719 C C . LEU C 1 309 ? 15.689 112.810 -0.835 1.00 31.83 308 LEU C C 1
ATOM 11720 O O . LEU C 1 309 ? 15.511 113.325 -1.948 1.00 28.50 308 LEU C O 1
ATOM 11725 N N . LEU C 1 310 ? 15.003 111.754 -0.391 1.00 28.12 309 LEU C N 1
ATOM 11726 C CA . LEU C 1 310 ? 13.872 111.200 -1.117 1.00 23.16 309 LEU C CA 1
ATOM 11727 C C . LEU C 1 310 ? 12.792 112.249 -1.322 1.00 26.46 309 LEU C C 1
ATOM 11728 O O . LEU C 1 310 ? 12.324 112.447 -2.461 1.00 19.62 309 LEU C O 1
ATOM 11733 N N . ALA C 1 311 ? 12.408 112.913 -0.221 1.00 19.99 310 ALA C N 1
ATOM 11734 C CA . ALA C 1 311 ? 11.437 114.006 -0.265 1.00 22.61 310 ALA C CA 1
ATOM 11735 C C . ALA C 1 311 ? 11.796 115.012 -1.361 1.00 27.12 310 ALA C C 1
ATOM 11736 O O . ALA C 1 311 ? 11.005 115.227 -2.284 1.00 31.54 310 ALA C O 1
ATOM 11738 N N . SER C 1 312 ? 13.000 115.586 -1.267 1.00 23.00 311 SER C N 1
ATOM 11739 C CA . SER C 1 312 ? 13.442 116.637 -2.181 1.00 26.31 311 SER C CA 1
ATOM 11740 C C . SER C 1 312 ? 13.601 116.173 -3.630 1.00 24.14 311 SER C C 1
ATOM 11741 O O . SER C 1 312 ? 13.253 116.911 -4.552 1.00 26.57 311 SER C O 1
ATOM 11744 N N . VAL C 1 313 ? 14.100 114.955 -3.826 1.00 22.75 312 VAL C N 1
ATOM 11745 C CA . VAL C 1 313 ? 14.234 114.402 -5.170 1.00 25.36 312 VAL C CA 1
ATOM 11746 C C . VAL C 1 313 ? 12.861 114.246 -5.828 1.00 28.60 312 VAL C C 1
ATOM 11747 O O . VAL C 1 313 ? 12.687 114.591 -7.007 1.00 28.84 312 VAL C O 1
ATOM 11751 N N . GLU C 1 314 ? 11.883 113.771 -5.057 1.00 22.89 313 GLU C N 1
ATOM 11752 C CA . GLU C 1 314 ? 10.560 113.524 -5.618 1.00 26.91 313 GLU C CA 1
ATOM 11753 C C . GLU C 1 314 ? 9.834 114.842 -5.861 1.00 28.09 313 GLU C C 1
ATOM 11754 O O . GLU C 1 314 ? 9.074 114.974 -6.828 1.00 25.92 313 GLU C O 1
ATOM 11760 N N . LEU C 1 315 ? 10.100 115.814 -4.988 1.00 28.19 314 LEU C N 1
ATOM 11761 C CA . LEU C 1 315 ? 9.613 117.179 -5.173 1.00 27.40 314 LEU C CA 1
ATOM 11762 C C . LEU C 1 315 ? 10.208 117.842 -6.404 1.00 29.50 314 LEU C C 1
ATOM 11763 O O . LEU C 1 315 ? 9.506 118.556 -7.110 1.00 37.52 314 LEU C O 1
ATOM 11768 N N . PHE C 1 316 ? 11.484 117.584 -6.680 1.00 26.99 315 PHE C N 1
ATOM 11769 C CA . PHE C 1 316 ? 12.088 118.084 -7.906 1.00 33.44 315 PHE C CA 1
ATOM 11770 C C . PHE C 1 316 ? 11.437 117.508 -9.155 1.00 33.91 315 PHE C C 1
ATOM 11771 O O . PHE C 1 316 ? 11.130 118.244 -10.087 1.00 37.06 315 PHE C O 1
ATOM 11779 N N . LYS C 1 317 ? 11.223 116.196 -9.167 1.00 36.08 316 LYS C N 1
ATOM 11780 C CA . LYS C 1 317 ? 10.616 115.532 -10.322 1.00 38.95 316 LYS C CA 1
ATOM 11781 C C . LYS C 1 317 ? 9.177 115.986 -10.566 1.00 39.18 316 LYS C C 1
ATOM 11782 O O . LYS C 1 317 ? 8.742 116.082 -11.713 1.00 34.79 316 LYS C O 1
ATOM 11788 N N . ALA C 1 318 ? 8.458 116.270 -9.479 1.00 37.07 317 ALA C N 1
ATOM 11789 C CA . ALA C 1 318 ? 7.064 116.691 -9.554 1.00 37.03 317 ALA C CA 1
ATOM 11790 C C . ALA C 1 318 ? 6.901 118.160 -9.934 1.00 38.18 317 ALA C C 1
ATOM 11791 O O . ALA C 1 318 ? 6.009 118.499 -10.707 1.00 40.39 317 ALA C O 1
ATOM 11793 N N . THR C 1 319 ? 7.746 119.030 -9.383 1.00 34.35 318 THR C N 1
ATOM 11794 C CA . THR C 1 319 ? 7.568 120.466 -9.575 1.00 33.82 318 THR C CA 1
ATOM 11795 C C . THR C 1 319 ? 8.442 121.035 -10.684 1.00 37.89 318 THR C C 1
ATOM 11796 O O . THR C 1 319 ? 8.039 121.991 -11.354 1.00 42.29 318 THR C O 1
ATOM 11800 N N . LYS C 1 320 ? 9.640 120.468 -10.843 1.00 36.55 319 LYS C N 1
ATOM 11801 C CA . LYS C 1 320 ? 10.690 120.999 -11.737 1.00 38.62 319 LYS C CA 1
ATOM 11802 C C . LYS C 1 320 ? 11.276 122.331 -11.235 1.00 37.98 319 LYS C C 1
ATOM 11803 O O . LYS C 1 320 ? 12.023 123.006 -11.943 1.00 36.65 319 LYS C O 1
ATOM 11809 N N . GLU C 1 321 ? 10.945 122.679 -9.993 1.00 37.37 320 GLU C N 1
ATOM 11810 C CA . GLU C 1 321 ? 11.447 123.879 -9.350 1.00 38.48 320 GLU C CA 1
ATOM 11811 C C . GLU C 1 321 ? 12.875 123.638 -8.902 1.00 42.77 320 GLU C C 1
ATOM 11812 O O . GLU C 1 321 ? 13.152 122.736 -8.101 1.00 40.43 320 GLU C O 1
ATOM 11818 N N . THR C 1 322 ? 13.772 124.467 -9.428 1.00 45.29 321 THR C N 1
ATOM 11819 C CA . THR C 1 322 ? 15.211 124.341 -9.218 1.00 39.72 321 THR C CA 1
ATOM 11820 C C . THR C 1 322 ? 15.596 124.345 -7.739 1.00 35.16 321 THR C C 1
ATOM 11821 O O . THR C 1 322 ? 16.536 123.659 -7.345 1.00 36.16 321 THR C O 1
ATOM 11825 N N . ARG C 1 323 ? 14.825 125.048 -6.912 1.00 34.26 322 ARG C N 1
ATOM 11826 C CA . ARG C 1 323 ? 15.062 125.056 -5.462 1.00 37.02 322 ARG C CA 1
ATOM 11827 C C . ARG C 1 323 ? 15.069 123.670 -4.794 1.00 40.40 322 ARG C C 1
ATOM 11828 O O . ARG C 1 323 ? 15.727 123.490 -3.765 1.00 40.33 322 ARG C O 1
ATOM 11836 N N . TYR C 1 324 ? 14.357 122.703 -5.389 1.00 38.61 323 TYR C N 1
ATOM 11837 C CA . TYR C 1 324 ? 14.337 121.321 -4.893 1.00 35.81 323 TYR C CA 1
ATOM 11838 C C . TYR C 1 324 ? 15.606 120.552 -5.250 1.00 37.10 323 TYR C C 1
ATOM 11839 O O . TYR C 1 324 ? 16.094 119.759 -4.440 1.00 40.63 323 TYR C O 1
ATOM 11848 N N . LEU C 1 325 ? 16.144 120.803 -6.445 1.00 30.51 324 LEU C N 1
ATOM 11849 C CA . LEU C 1 325 ? 17.474 120.307 -6.819 1.00 32.16 324 LEU C CA 1
ATOM 11850 C C . LEU C 1 325 ? 18.571 120.797 -5.861 1.00 31.14 324 LEU C C 1
ATOM 11851 O O . LEU C 1 325 ? 19.479 120.033 -5.512 1.00 24.55 324 LEU C O 1
ATOM 11856 N N . GLU C 1 326 ? 18.475 122.057 -5.441 1.00 26.71 325 GLU C N 1
ATOM 11857 C CA . GLU C 1 326 ? 19.416 122.620 -4.481 1.00 32.72 325 GLU C CA 1
ATOM 11858 C C . GLU C 1 326 ? 19.228 121.996 -3.105 1.00 33.49 325 GLU C C 1
ATOM 11859 O O . GLU C 1 326 ? 20.212 121.720 -2.409 1.00 36.26 325 GLU C O 1
ATOM 11865 N N . GLU C 1 327 ? 17.970 121.744 -2.739 1.00 30.55 326 GLU C N 1
ATOM 11866 C CA . GLU C 1 327 ? 17.651 120.982 -1.526 1.00 32.13 326 GLU C CA 1
ATOM 11867 C C . GLU C 1 327 ? 18.208 119.557 -1.586 1.00 33.37 326 GLU C C 1
ATOM 11868 O O . GLU C 1 327 ? 18.679 119.024 -0.576 1.00 26.53 326 GLU C O 1
ATOM 11874 N N . SER C 1 328 ? 18.173 118.961 -2.780 1.00 29.71 327 SER C N 1
ATOM 11875 C CA . SER C 1 328 ? 18.646 117.600 -2.968 1.00 32.85 327 SER C CA 1
ATOM 11876 C C . SER C 1 328 ? 20.153 117.513 -2.815 1.00 34.26 327 SER C C 1
ATOM 11877 O O . SER C 1 328 ? 20.65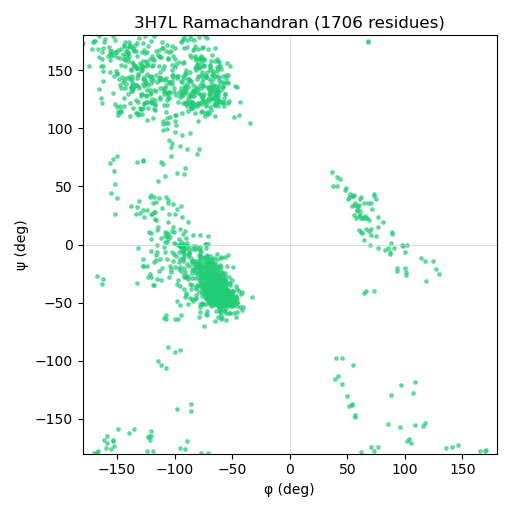6 116.593 -2.165 1.00 43.69 327 SER C O 1
ATOM 11880 N N . ARG C 1 329 ? 20.860 118.501 -3.364 1.00 30.81 328 ARG C N 1
ATOM 11881 C CA . ARG C 1 329 ? 22.314 118.589 -3.228 1.00 27.85 328 ARG C CA 1
ATOM 11882 C C . ARG C 1 329 ? 22.722 118.721 -1.754 1.00 25.60 328 ARG C C 1
ATOM 11883 O O . ARG C 1 329 ? 23.679 118.086 -1.336 1.00 27.27 328 ARG C O 1
ATOM 11891 N N . LEU C 1 330 ? 21.967 119.513 -0.987 1.00 24.12 329 LEU C N 1
ATOM 11892 C CA . LEU C 1 330 ? 22.168 119.698 0.457 1.00 23.55 329 LEU C CA 1
ATOM 11893 C C . LEU C 1 330 ? 22.124 118.365 1.205 1.00 28.27 329 LEU C C 1
ATOM 11894 O O . LEU C 1 330 ? 23.078 117.980 1.892 1.00 24.65 329 LEU C O 1
ATOM 11899 N N . TRP C 1 331 ? 21.003 117.668 1.041 1.00 29.90 330 TRP C N 1
ATOM 11900 C CA . TRP C 1 331 ? 20.784 116.397 1.686 1.00 21.33 330 TRP C CA 1
ATOM 11901 C C . TRP C 1 331 ? 21.747 115.325 1.217 1.00 28.75 330 TRP C C 1
ATOM 11902 O O . TRP C 1 331 ? 22.215 114.542 2.048 1.00 31.44 330 TRP C O 1
ATOM 11913 N N . ALA C 1 332 ? 22.059 115.305 -0.087 1.00 27.28 331 ALA C N 1
ATOM 11914 C CA . ALA C 1 332 ? 23.020 114.342 -0.631 1.00 25.57 331 ALA C CA 1
ATOM 11915 C C . ALA C 1 332 ? 24.393 114.478 0.014 1.00 28.99 331 ALA C C 1
ATOM 11916 O O . ALA C 1 332 ? 24.987 113.479 0.428 1.00 30.06 331 ALA C O 1
ATOM 11918 N N . GLN C 1 333 ? 24.872 115.717 0.128 1.00 30.29 332 GLN C N 1
ATOM 11919 C CA . GLN C 1 333 ? 26.205 115.993 0.676 1.00 27.60 332 GLN C CA 1
ATOM 11920 C C . GLN C 1 333 ? 26.283 115.777 2.172 1.00 29.72 332 GLN C C 1
ATOM 11921 O O . GLN C 1 333 ? 27.332 115.386 2.693 1.00 34.61 332 GLN C O 1
ATOM 11927 N N . ARG C 1 334 ? 25.174 116.025 2.861 1.00 26.76 333 ARG C N 1
ATOM 11928 C CA . ARG C 1 334 ? 25.079 115.694 4.277 1.00 29.52 333 ARG C CA 1
ATOM 11929 C C . ARG C 1 334 ? 25.079 114.186 4.472 1.00 31.09 333 ARG C C 1
ATOM 11930 O O . ARG C 1 334 ? 25.694 113.680 5.403 1.00 27.80 333 ARG C O 1
ATOM 11938 N N . LEU C 1 335 ? 24.409 113.478 3.563 1.00 31.19 334 LEU C N 1
ATOM 11939 C CA . LEU C 1 335 ? 24.365 112.024 3.591 1.00 31.51 334 LEU C CA 1
ATOM 11940 C C . LEU C 1 335 ? 25.731 111.424 3.253 1.00 30.94 334 LEU C C 1
ATOM 11941 O O . LEU C 1 335 ? 26.148 110.444 3.861 1.00 37.27 334 LEU C O 1
ATOM 11946 N N . VAL C 1 336 ? 26.423 112.038 2.299 1.00 30.65 335 VAL C N 1
ATOM 11947 C CA . VAL C 1 336 ? 27.740 111.589 1.853 1.00 29.59 335 VAL C CA 1
ATOM 11948 C C . VAL C 1 336 ? 28.745 111.576 3.002 1.00 25.66 335 VAL C C 1
ATOM 11949 O O . VAL C 1 336 ? 29.574 110.671 3.106 1.00 30.58 335 VAL C O 1
ATOM 11953 N N . ALA C 1 337 ? 28.618 112.549 3.895 1.00 25.14 336 ALA C N 1
ATOM 11954 C CA . ALA C 1 337 ? 29.521 112.683 5.022 1.00 24.67 336 ALA C CA 1
ATOM 11955 C C . ALA C 1 337 ? 29.327 111.619 6.100 1.00 26.01 336 ALA C C 1
ATOM 11956 O O . ALA C 1 337 ? 30.134 111.529 7.026 1.00 29.62 336 ALA C O 1
ATOM 11958 N N . ARG C 1 338 ? 28.259 110.825 5.996 1.00 28.50 337 ARG C N 1
ATOM 11959 C CA . ARG C 1 338 ? 27.992 109.762 6.979 1.00 28.99 337 ARG C CA 1
ATOM 11960 C C . ARG C 1 338 ? 28.871 108.543 6.747 1.00 29.17 337 ARG C C 1
ATOM 11961 O O . ARG C 1 338 ? 29.039 107.725 7.656 1.00 25.07 337 ARG C O 1
ATOM 11969 N N . GLN C 1 339 ? 29.407 108.414 5.529 1.00 19.07 338 GLN C N 1
ATOM 11970 C CA . GLN C 1 339 ? 30.349 107.355 5.228 1.00 23.78 338 GLN C CA 1
ATOM 11971 C C . GLN C 1 339 ? 31.715 107.651 5.846 1.00 26.38 338 GLN C C 1
ATOM 11972 O O . GLN C 1 339 ? 32.317 108.684 5.582 1.00 26.49 338 GLN C O 1
ATOM 11978 N N . MET C 1 340 ? 32.192 106.735 6.680 1.00 30.43 339 MET C N 1
ATOM 11979 C CA . MET C 1 340 ? 33.385 106.956 7.481 1.00 30.31 339 MET C CA 1
ATOM 11980 C C . MET C 1 340 ? 34.211 105.677 7.545 1.00 33.69 339 MET C C 1
ATOM 11981 O O . MET C 1 340 ? 33.756 104.618 7.127 1.00 35.56 339 MET C O 1
ATOM 11986 N N . SER C 1 341 ? 35.433 105.785 8.058 1.00 36.45 340 SER C N 1
ATOM 11987 C CA . SER C 1 341 ? 36.285 104.623 8.289 1.00 30.44 340 SER C CA 1
ATOM 11988 C C . SER C 1 341 ? 36.795 104.616 9.725 1.00 26.30 340 SER C C 1
ATOM 11989 O O . SER C 1 341 ? 36.863 105.653 10.369 1.00 28.30 340 SER C O 1
ATOM 11992 N N . ASP C 1 342 ? 37.108 103.440 10.249 1.00 29.36 341 ASP C N 1
ATOM 11993 C CA . ASP C 1 342 ? 37.736 103.364 11.562 1.00 33.92 341 ASP C CA 1
ATOM 11994 C C . ASP C 1 342 ? 38.808 102.286 11.544 1.00 35.95 341 ASP C C 1
ATOM 11995 O O . ASP C 1 342 ? 39.248 101.885 10.457 1.00 30.70 341 ASP C O 1
ATOM 12000 N N . GLU C 1 343 ? 39.213 101.830 12.734 1.00 35.74 342 GLU C N 1
ATOM 12001 C CA . GLU C 1 343 ? 40.205 100.766 12.886 1.00 41.97 342 GLU C CA 1
ATOM 12002 C C . GLU C 1 343 ? 39.741 99.443 12.295 1.00 42.60 342 GLU C C 1
ATOM 12003 O O . GLU C 1 343 ? 40.536 98.717 11.706 1.00 44.78 342 GLU C O 1
ATOM 12009 N N . GLN C 1 344 ? 38.450 99.150 12.446 1.00 42.38 343 GLN C N 1
ATOM 12010 C CA . GLN C 1 344 ? 37.877 97.882 12.014 1.00 39.20 343 GLN C CA 1
ATOM 12011 C C . GLN C 1 344 ? 37.383 97.875 10.561 1.00 35.66 343 GLN C C 1
ATOM 12012 O O . GLN C 1 344 ? 37.725 96.974 9.801 1.00 34.34 343 GLN C O 1
ATOM 12018 N N . ILE C 1 345 ? 36.567 98.862 10.191 1.00 31.84 344 ILE C N 1
ATOM 12019 C CA . ILE C 1 345 ? 35.822 98.833 8.926 1.00 29.74 344 ILE C CA 1
ATOM 12020 C C . ILE C 1 345 ? 36.110 100.048 8.046 1.00 26.26 344 ILE C C 1
ATOM 12021 O O . ILE C 1 345 ? 36.169 101.178 8.528 1.00 28.59 344 ILE C O 1
ATOM 12026 N N . GLN C 1 346 ? 36.287 99.794 6.753 1.00 28.22 345 GLN C N 1
ATOM 12027 C CA . GLN C 1 346 ? 36.402 100.837 5.746 1.00 27.46 345 GLN C CA 1
ATOM 12028 C C . GLN C 1 346 ? 35.030 101.136 5.193 1.00 27.85 345 GLN C C 1
ATOM 12029 O O . GLN C 1 346 ? 34.287 100.221 4.822 1.00 31.94 345 GLN C O 1
ATOM 12035 N N . HIS C 1 347 ? 34.708 102.423 5.150 1.00 32.23 346 HIS C N 1
ATOM 12036 C CA . HIS C 1 347 ? 33.525 102.961 4.455 1.00 33.12 346 HIS C CA 1
ATOM 12037 C C . HIS C 1 347 ? 32.147 102.531 4.989 1.00 31.95 346 HIS C C 1
ATOM 12038 O O . HIS C 1 347 ? 31.196 102.388 4.218 1.00 30.37 346 HIS C O 1
ATOM 12045 N N . PHE C 1 348 ? 32.037 102.370 6.310 1.00 24.73 347 PHE C N 1
ATOM 12046 C CA . PHE C 1 348 ? 30.742 102.121 6.928 1.00 19.76 347 PHE C CA 1
ATOM 12047 C C . PHE C 1 348 ? 29.889 103.391 6.974 1.00 22.76 347 PHE C C 1
ATOM 12048 O O . PHE C 1 348 ? 30.411 104.496 6.850 1.00 19.37 347 PHE C O 1
ATOM 12056 N N . TRP C 1 349 ? 28.575 103.226 7.124 1.00 21.28 348 TRP C N 1
ATOM 12057 C CA . TRP C 1 349 ? 27.675 104.348 7.368 1.00 16.78 348 TRP C CA 1
ATOM 12058 C C . TRP C 1 349 ? 27.610 104.637 8.851 1.00 18.80 348 TRP C C 1
ATOM 12059 O O . TRP C 1 349 ? 27.380 103.730 9.641 1.00 21.81 348 TRP C O 1
ATOM 12070 N N . SER C 1 350 ? 27.822 105.890 9.234 1.00 22.96 349 SER C N 1
ATOM 12071 C CA A SER C 1 350 ? 27.624 106.317 10.623 0.50 19.84 349 SER C CA 1
ATOM 12072 C CA B SER C 1 350 ? 27.622 106.299 10.615 0.50 20.70 349 SER C CA 1
ATOM 12073 C C . SER C 1 350 ? 26.229 106.899 10.813 1.00 23.93 349 SER C C 1
ATOM 12074 O O . SER C 1 350 ? 25.732 107.653 9.961 1.00 27.91 349 SER C O 1
ATOM 12079 N N . ALA C 1 351 ? 25.604 106.551 11.935 1.00 22.20 350 ALA C N 1
ATOM 12080 C CA . ALA C 1 351 ? 24.302 107.092 12.288 1.00 25.09 350 ALA C CA 1
ATOM 12081 C C . ALA C 1 351 ? 24.413 108.477 12.932 1.00 29.18 350 ALA C C 1
ATOM 12082 O O . ALA C 1 351 ? 23.630 109.366 12.593 1.00 28.42 350 ALA C O 1
ATOM 12084 N N . ASN C 1 352 ? 25.380 108.652 13.848 1.00 30.81 351 ASN C N 1
ATOM 12085 C CA . ASN C 1 352 ? 25.745 109.979 14.380 1.00 31.27 351 ASN C CA 1
ATOM 12086 C C . ASN C 1 352 ? 26.930 110.645 13.652 1.00 37.59 351 ASN C C 1
ATOM 12087 O O . ASN C 1 352 ? 27.438 110.107 12.667 1.00 39.54 351 ASN C O 1
ATOM 12092 N N . GLN C 1 353 ? 27.372 111.800 14.156 1.00 40.22 352 GLN C N 1
ATOM 12093 C CA . GLN C 1 353 ? 28.394 112.626 13.497 1.00 42.23 352 GLN C CA 1
ATOM 12094 C C . GLN C 1 353 ? 29.790 111.989 13.412 1.00 38.80 352 GLN C C 1
ATOM 12095 O O . GLN C 1 353 ? 30.401 111.996 12.346 1.00 32.83 352 GLN C O 1
ATOM 12101 N N . ASP C 1 354 ? 30.270 111.434 14.525 1.00 35.75 353 ASP C N 1
ATOM 12102 C CA . ASP C 1 354 ? 31.686 111.082 14.676 1.00 38.64 353 ASP C CA 1
ATOM 12103 C C . ASP C 1 354 ? 32.018 109.604 14.484 1.00 41.55 353 ASP C C 1
ATOM 12104 O O . ASP C 1 354 ? 33.102 109.158 14.860 1.00 45.25 353 ASP C O 1
ATOM 12109 N N . GLY C 1 355 ? 31.091 108.841 13.915 1.00 40.13 354 GLY C N 1
ATOM 12110 C CA . GLY C 1 355 ? 31.338 107.432 13.669 1.00 31.75 354 GLY C CA 1
ATOM 12111 C C . GLY C 1 355 ? 31.244 106.505 14.853 1.00 29.88 354 GLY C C 1
ATOM 12112 O O . GLY C 1 355 ? 31.376 105.298 14.687 1.00 30.92 354 GLY C O 1
ATOM 12113 N N . SER C 1 356 ? 31.011 107.050 16.046 1.00 31.00 355 SER C N 1
ATOM 12114 C CA . SER C 1 356 ? 30.967 106.235 17.264 1.00 32.66 355 SER C CA 1
ATOM 12115 C C . SER C 1 356 ? 29.732 105.329 17.356 1.00 34.46 355 SER C C 1
ATOM 12116 O O . SER C 1 356 ? 29.745 104.340 18.084 1.00 40.39 355 SER C O 1
ATOM 12119 N N . ARG C 1 357 ? 28.675 105.679 16.622 1.00 35.24 356 ARG C N 1
ATOM 12120 C CA . ARG C 1 357 ? 27.471 104.853 16.488 1.00 30.27 356 ARG C CA 1
ATOM 12121 C C . ARG C 1 357 ? 27.212 104.576 14.999 1.00 29.04 356 ARG C C 1
ATOM 12122 O O . ARG C 1 357 ? 26.785 105.467 14.252 1.00 25.71 356 ARG C O 1
ATOM 12130 N N . PRO C 1 358 ? 27.461 103.333 14.565 1.00 29.13 357 PRO C N 1
ATOM 12131 C CA . PRO C 1 358 ? 27.311 103.024 13.146 1.00 25.37 357 PRO C CA 1
ATOM 12132 C C . PRO C 1 358 ? 25.847 102.843 12.775 1.00 25.25 357 PRO C C 1
ATOM 12133 O O . PRO C 1 358 ? 25.019 102.494 13.635 1.00 25.20 357 PRO C O 1
ATOM 12137 N N . TYR C 1 359 ? 25.532 103.108 11.513 1.00 22.07 358 TYR C N 1
ATOM 12138 C CA . TYR C 1 359 ? 24.204 102.848 10.982 1.00 22.55 358 TYR C CA 1
ATOM 12139 C C . TYR C 1 359 ? 24.013 101.358 10.748 1.00 20.00 358 TYR C C 1
ATOM 12140 O O . TYR C 1 359 ? 24.808 100.717 10.075 1.00 19.35 358 TYR C O 1
ATOM 12149 N N . PHE C 1 360 ? 22.967 100.816 11.353 1.00 23.55 359 PHE C N 1
ATOM 12150 C CA . PHE C 1 360 ? 22.480 99.471 11.073 1.00 22.44 359 PHE C CA 1
ATOM 12151 C C . PHE C 1 360 ? 20.977 99.543 11.262 1.00 26.89 359 PHE C C 1
ATOM 12152 O O . PHE C 1 360 ? 20.499 100.179 12.207 1.00 29.05 359 PHE C O 1
ATOM 12160 N N . HIS C 1 361 ? 20.220 98.931 10.364 1.00 25.57 360 HIS C N 1
ATOM 12161 C CA . HIS C 1 361 ? 18.775 99.125 10.406 1.00 25.62 360 HIS C CA 1
ATOM 12162 C C . HIS C 1 361 ? 18.040 97.881 9.932 1.00 24.44 360 HIS C C 1
ATOM 12163 O O . HIS C 1 361 ? 18.195 97.487 8.764 1.00 28.53 360 HIS C O 1
ATOM 12170 N N . ALA C 1 362 ? 17.212 97.295 10.808 1.00 17.94 361 ALA C N 1
ATOM 12171 C CA . ALA C 1 362 ? 16.448 96.061 10.483 1.00 16.56 361 ALA C CA 1
ATOM 12172 C C . ALA C 1 362 ? 15.368 96.173 9.378 1.00 19.51 361 ALA C C 1
ATOM 12173 O O . ALA C 1 362 ? 14.837 95.157 8.920 1.00 13.93 361 ALA C O 1
ATOM 12175 N N . ALA C 1 363 ? 15.028 97.392 8.969 1.00 18.60 362 ALA C N 1
ATOM 12176 C CA . ALA C 1 363 ? 13.958 97.586 8.008 1.00 16.70 362 ALA C CA 1
ATOM 12177 C C . ALA C 1 363 ? 14.425 98.168 6.685 1.00 20.96 362 ALA C C 1
ATOM 12178 O O . ALA C 1 363 ? 13.813 97.890 5.660 1.00 23.29 362 ALA C O 1
ATOM 12180 N N . GLU C 1 364 ? 15.492 98.969 6.689 1.00 20.17 363 GLU C N 1
ATOM 12181 C CA . GLU C 1 364 ? 15.790 99.786 5.492 1.00 23.97 363 GLU C CA 1
ATOM 12182 C C . GLU C 1 364 ? 17.266 100.116 5.230 1.00 17.30 363 GLU C C 1
ATOM 12183 O O . GLU C 1 364 ? 17.579 101.229 4.805 1.00 9.89 363 GLU C O 1
ATOM 12189 N N . ALA C 1 365 ? 18.165 99.160 5.449 1.00 14.50 364 ALA C N 1
ATOM 12190 C CA . ALA C 1 365 ? 19.604 99.433 5.389 1.00 15.42 364 ALA C CA 1
ATOM 12191 C C . ALA C 1 365 ? 20.104 99.775 3.982 1.00 20.26 364 ALA C C 1
ATOM 12192 O O . ALA C 1 365 ? 21.203 100.321 3.824 1.00 22.31 364 ALA C O 1
ATOM 12194 N N . GLY C 1 366 ? 19.298 99.464 2.968 1.00 12.99 365 GLY C N 1
ATOM 12195 C CA . GLY C 1 366 ? 19.630 99.832 1.603 1.00 22.53 365 GLY C CA 1
ATOM 12196 C C . GLY C 1 366 ? 19.225 101.244 1.238 1.00 24.63 365 GLY C C 1
ATOM 12197 O O . GLY C 1 366 ? 19.518 101.706 0.139 1.00 27.39 365 GLY C O 1
ATOM 12198 N N . LEU C 1 367 ? 18.559 101.939 2.153 1.00 23.17 366 LEU C N 1
ATOM 12199 C CA . LEU C 1 367 ? 18.006 103.260 1.846 1.00 26.82 366 LEU C CA 1
ATOM 12200 C C . LEU C 1 367 ? 19.032 104.393 1.579 1.00 28.43 366 LEU C C 1
ATOM 12201 O O . LEU C 1 367 ? 18.797 105.200 0.662 1.00 30.25 366 LEU C O 1
ATOM 12206 N N . PRO C 1 368 ? 20.154 104.464 2.350 1.00 25.82 367 PRO C N 1
ATOM 12207 C CA . PRO C 1 368 ? 21.191 105.456 2.009 1.00 27.35 367 PRO C CA 1
ATOM 12208 C C . PRO C 1 368 ? 21.676 105.437 0.544 1.00 27.63 367 PRO C C 1
ATOM 12209 O O . PRO C 1 368 ? 21.699 106.488 -0.106 1.00 24.65 367 PRO C O 1
ATOM 12213 N N . THR C 1 369 ? 22.047 104.264 0.037 1.00 22.68 368 THR C N 1
ATOM 12214 C CA . THR C 1 369 ? 22.429 104.147 -1.363 1.00 26.54 368 THR C CA 1
ATOM 12215 C C . THR C 1 369 ? 21.268 104.411 -2.340 1.00 26.61 368 THR C C 1
ATOM 12216 O O . THR C 1 369 ? 21.456 105.124 -3.332 1.00 30.52 368 THR C O 1
ATOM 12220 N N . ILE C 1 370 ? 20.086 103.851 -2.051 1.00 26.62 369 ILE C N 1
ATOM 12221 C CA . ILE C 1 370 ? 18.904 104.049 -2.897 1.00 24.25 369 ILE C CA 1
ATOM 12222 C C . ILE C 1 370 ? 18.613 105.536 -3.036 1.00 25.17 369 ILE C C 1
ATOM 12223 O O . ILE C 1 370 ? 18.459 106.029 -4.155 1.00 27.19 369 ILE C O 1
ATOM 12228 N N . ALA C 1 371 ? 18.585 106.255 -1.913 1.00 20.52 370 ALA C N 1
ATOM 12229 C CA . ALA C 1 371 ? 18.329 107.699 -1.945 1.00 19.82 370 ALA C CA 1
ATOM 12230 C C . ALA C 1 371 ? 19.393 108.457 -2.739 1.00 25.61 370 ALA C C 1
ATOM 12231 O O . ALA C 1 371 ? 19.075 109.415 -3.448 1.00 31.26 370 ALA C O 1
ATOM 12233 N N . LEU C 1 372 ? 20.644 108.009 -2.638 1.00 25.01 371 LEU C N 1
ATOM 12234 C CA . LEU C 1 372 ? 21.732 108.634 -3.375 1.00 24.94 371 LEU C CA 1
ATOM 12235 C C . LEU C 1 372 ? 21.597 108.407 -4.876 1.00 25.41 371 LEU C C 1
ATOM 12236 O O . LEU C 1 372 ? 21.857 109.309 -5.660 1.00 27.22 371 LEU C O 1
ATOM 12241 N N . CYS C 1 373 ? 21.164 107.218 -5.273 1.00 27.62 372 CYS C N 1
ATOM 12242 C CA . CYS C 1 373 ? 20.946 106.940 -6.691 1.00 28.59 372 CYS C CA 1
ATOM 12243 C C . CYS C 1 373 ? 19.735 107.677 -7.260 1.00 28.58 372 CYS C C 1
ATOM 12244 O O . CYS C 1 373 ? 19.721 108.011 -8.446 1.00 33.61 372 CYS C O 1
ATOM 12247 N N . GLU C 1 374 ? 18.731 107.926 -6.417 1.00 27.46 373 GLU C N 1
ATOM 12248 C CA . GLU C 1 374 ? 17.584 108.741 -6.801 1.00 28.94 373 GLU C CA 1
ATOM 12249 C C . GLU C 1 374 ? 18.082 110.137 -7.158 1.00 32.51 373 GLU C C 1
ATOM 12250 O O . GLU C 1 374 ? 17.750 110.665 -8.232 1.00 25.99 373 GLU C O 1
ATOM 12256 N N . TYR C 1 375 ? 18.891 110.702 -6.254 1.00 32.26 374 TYR C N 1
ATOM 12257 C CA . TYR C 1 375 ? 19.603 111.961 -6.483 1.00 32.28 374 TYR C CA 1
ATOM 12258 C C . TYR C 1 375 ? 20.454 111.973 -7.761 1.00 30.74 374 TYR C C 1
ATOM 12259 O O . TYR C 1 375 ? 20.452 112.955 -8.503 1.00 30.86 374 TYR C O 1
ATOM 12268 N N . LEU C 1 376 ? 21.181 110.888 -8.006 1.00 33.15 375 LEU C N 1
ATOM 12269 C CA . LEU C 1 376 ? 22.027 110.788 -9.195 1.00 34.30 375 LEU C CA 1
ATOM 12270 C C . LEU C 1 376 ? 21.236 110.867 -10.487 1.00 34.83 375 LEU C C 1
ATOM 12271 O O . LEU C 1 376 ? 21.701 111.453 -11.458 1.00 41.75 375 LEU C O 1
ATOM 12276 N N . ALA C 1 377 ? 20.031 110.310 -10.480 1.00 36.46 376 ALA C N 1
ATOM 12277 C CA . ALA C 1 377 ? 19.161 110.325 -11.645 1.00 36.09 376 ALA C CA 1
ATOM 12278 C C . ALA C 1 377 ? 18.668 111.722 -12.051 1.00 38.71 376 ALA C C 1
ATOM 12279 O O . ALA C 1 377 ? 18.483 111.985 -13.247 1.00 42.70 376 ALA C O 1
ATOM 12281 N N . ILE C 1 378 ? 18.476 112.613 -11.076 1.00 32.97 377 ILE C N 1
ATOM 12282 C CA . ILE C 1 378 ? 17.990 113.975 -11.364 1.00 36.27 377 ILE C CA 1
ATOM 12283 C C . ILE C 1 378 ? 19.099 115.016 -11.576 1.00 40.36 377 ILE C C 1
ATOM 12284 O O . ILE C 1 378 ? 18.817 116.180 -11.876 1.00 42.76 377 ILE C O 1
ATOM 12289 N N . GLU C 1 379 ? 20.348 114.601 -11.402 1.00 42.65 378 GLU C N 1
ATOM 12290 C CA . GLU C 1 379 ? 21.466 115.522 -11.451 1.00 44.73 378 GLU C CA 1
ATOM 12291 C C . GLU C 1 379 ? 21.987 115.634 -12.877 1.00 49.79 378 GLU C C 1
ATOM 12292 O O . GLU C 1 379 ? 22.182 114.631 -13.564 1.00 39.05 378 GLU C O 1
ATOM 12298 N N . ASP C 1 380 ? 22.189 116.875 -13.310 1.00 60.74 379 ASP C N 1
ATOM 12299 C CA . ASP C 1 380 ? 22.539 117.187 -14.698 1.00 70.45 379 ASP C CA 1
ATOM 12300 C C . ASP C 1 380 ? 24.048 117.240 -14.973 1.00 72.16 379 ASP C C 1
ATOM 12301 O O . ASP C 1 380 ? 24.505 116.692 -15.981 1.00 74.08 379 ASP C O 1
ATOM 12306 N N . ASP C 1 381 ? 24.812 117.895 -14.091 1.00 73.14 380 ASP C N 1
ATOM 12307 C CA . ASP C 1 381 ? 26.254 118.092 -14.326 1.00 75.95 380 ASP C CA 1
ATOM 12308 C C . ASP C 1 381 ? 27.149 117.075 -13.612 1.00 74.19 380 ASP C C 1
ATOM 12309 O O . ASP C 1 381 ? 26.876 116.673 -12.483 1.00 72.52 380 ASP C O 1
ATOM 12314 N N . SER C 1 382 ? 28.228 116.699 -14.294 1.00 73.07 381 SER C N 1
ATOM 12315 C CA . SER C 1 382 ? 29.081 115.572 -13.923 1.00 71.53 381 SER C CA 1
ATOM 12316 C C . SER C 1 382 ? 29.964 115.793 -12.689 1.00 69.70 381 SER C C 1
ATOM 12317 O O . SER C 1 382 ? 30.287 114.843 -11.969 1.00 67.99 381 SER C O 1
ATOM 12320 N N . VAL C 1 383 ? 30.352 117.042 -12.450 1.00 69.44 382 VAL C N 1
ATOM 12321 C CA . VAL C 1 383 ? 31.311 117.359 -11.389 1.00 67.20 382 VAL C CA 1
ATOM 12322 C C . VAL C 1 383 ? 30.638 117.424 -10.011 1.00 66.19 382 VAL C C 1
ATOM 12323 O O . VAL C 1 383 ? 31.289 117.239 -8.982 1.00 66.79 382 VAL C O 1
ATOM 12327 N N . GLN C 1 384 ? 29.334 117.682 -9.990 1.00 64.50 383 GLN C N 1
ATOM 12328 C CA . GLN C 1 384 ? 28.588 117.678 -8.731 1.00 61.75 383 GLN C CA 1
ATOM 12329 C C . GLN C 1 384 ? 28.294 116.249 -8.271 1.00 61.77 383 GLN C C 1
ATOM 12330 O O . GLN C 1 384 ? 28.293 115.981 -7.063 1.00 61.87 383 GLN C O 1
ATOM 12336 N N . THR C 1 385 ? 28.072 115.342 -9.235 1.00 59.13 384 THR C N 1
ATOM 12337 C CA . THR C 1 385 ? 27.844 113.916 -8.954 1.00 58.17 384 THR C CA 1
ATOM 12338 C C . THR C 1 385 ? 29.101 113.219 -8.434 1.00 61.15 384 THR C C 1
ATOM 12339 O O . THR C 1 385 ? 29.020 112.103 -7.915 1.00 62.88 384 THR C O 1
ATOM 12343 N N . GLU C 1 386 ? 30.249 113.881 -8.591 1.00 62.93 385 GLU C N 1
ATOM 12344 C CA . GLU C 1 386 ? 31.574 113.284 -8.399 1.00 60.14 385 GLU C CA 1
ATOM 12345 C C . GLU C 1 386 ? 31.791 112.632 -7.044 1.00 51.81 385 GLU C C 1
ATOM 12346 O O . GLU C 1 386 ? 32.072 111.433 -6.985 1.00 47.24 385 GLU C O 1
ATOM 12352 N N . SER C 1 387 ? 31.654 113.408 -5.968 1.00 48.73 386 SER C N 1
ATOM 12353 C CA . SER C 1 387 ? 31.805 112.847 -4.621 1.00 52.09 386 SER C CA 1
ATOM 12354 C C . SER C 1 387 ? 30.739 111.791 -4.332 1.00 53.21 386 SER C C 1
ATOM 12355 O O . SER C 1 387 ? 31.038 110.769 -3.728 1.00 55.92 386 SER C O 1
ATOM 12358 N N . VAL C 1 388 ? 29.520 112.025 -4.819 1.00 51.10 387 VAL C N 1
ATOM 12359 C CA . VAL C 1 388 ? 28.381 111.141 -4.561 1.00 45.39 387 VAL C CA 1
ATOM 12360 C C . VAL C 1 388 ? 28.591 109.772 -5.204 1.00 42.02 387 VAL C C 1
ATOM 12361 O O . VAL C 1 388 ? 28.469 108.748 -4.531 1.00 39.20 387 VAL C O 1
ATOM 12365 N N . LYS C 1 389 ? 28.967 109.770 -6.481 1.00 38.75 388 LYS C N 1
ATOM 12366 C CA . LYS C 1 389 ? 29.128 108.541 -7.255 1.00 36.81 388 LYS C CA 1
ATOM 12367 C C . LYS C 1 389 ? 30.164 107.594 -6.640 1.00 40.92 388 LYS C C 1
ATOM 12368 O O . LYS C 1 389 ? 29.946 106.382 -6.581 1.00 43.12 388 LYS C O 1
ATOM 12374 N N . CYS C 1 390 ? 31.268 108.144 -6.147 1.00 42.76 389 CYS C N 1
ATOM 12375 C CA . CYS C 1 390 ? 32.288 107.311 -5.518 1.00 45.04 389 CYS C CA 1
ATOM 12376 C C . CYS C 1 390 ? 31.935 106.890 -4.078 1.00 38.43 389 CYS C C 1
ATOM 12377 O O . CYS C 1 390 ? 32.465 105.893 -3.573 1.00 34.76 389 CYS C O 1
ATOM 12380 N N . ILE C 1 391 ? 31.037 107.635 -3.435 1.00 33.60 390 ILE C N 1
ATOM 12381 C CA . ILE C 1 391 ? 30.507 107.259 -2.119 1.00 31.12 390 ILE C CA 1
ATOM 12382 C C . ILE C 1 391 ? 29.580 106.040 -2.260 1.00 33.21 390 ILE C C 1
ATOM 12383 O O . ILE C 1 391 ? 29.643 105.102 -1.445 1.00 32.76 390 ILE C O 1
ATOM 12388 N N . VAL C 1 392 ? 28.758 106.060 -3.313 1.00 29.61 391 VAL C N 1
ATOM 12389 C CA . VAL C 1 392 ? 27.901 104.943 -3.720 1.00 27.49 391 VAL C CA 1
ATOM 12390 C C . VAL C 1 392 ? 28.719 103.676 -3.979 1.00 33.79 391 VAL C C 1
ATOM 12391 O O . VAL C 1 392 ? 28.371 102.603 -3.464 1.00 36.18 391 VAL C O 1
ATOM 12395 N N . ASN C 1 393 ? 29.798 103.801 -4.759 1.00 32.28 392 ASN C N 1
ATOM 12396 C CA . ASN C 1 393 ? 30.692 102.672 -5.035 1.00 32.94 392 ASN C CA 1
ATOM 12397 C C . ASN C 1 393 ? 31.286 102.074 -3.754 1.00 32.82 392 ASN C C 1
ATOM 12398 O O . ASN C 1 393 ? 31.302 100.855 -3.577 1.00 39.62 392 ASN C O 1
ATOM 12403 N N . ARG C 1 394 ? 31.750 102.943 -2.862 1.00 28.29 393 ARG C N 1
ATOM 12404 C CA . ARG C 1 394 ? 32.304 102.538 -1.569 1.00 25.34 393 ARG C CA 1
ATOM 12405 C C . ARG C 1 394 ? 31.261 101.867 -0.688 1.00 24.74 393 ARG C C 1
ATOM 12406 O O . ARG C 1 394 ? 31.558 100.889 0.007 1.00 30.55 393 ARG C O 1
ATOM 12414 N N . ALA C 1 395 ? 30.040 102.395 -0.733 1.00 23.36 394 ALA C N 1
ATOM 12415 C CA . ALA C 1 395 ? 28.924 101.850 0.026 1.00 20.04 394 ALA C CA 1
ATOM 12416 C C . ALA C 1 395 ? 28.600 100.438 -0.420 1.00 22.72 394 ALA C C 1
ATOM 12417 O O . ALA C 1 395 ? 28.382 99.558 0.410 1.00 28.21 394 ALA C O 1
ATOM 12419 N N . CYS C 1 396 ? 28.605 100.217 -1.731 1.00 23.89 395 CYS C N 1
ATOM 12420 C CA . CYS C 1 396 ? 28.262 98.913 -2.276 1.00 27.18 395 CYS C CA 1
ATOM 12421 C C . CYS C 1 396 ? 29.343 97.899 -1.974 1.00 27.24 395 CYS C C 1
ATOM 12422 O O . CYS C 1 396 ? 29.051 96.753 -1.657 1.00 32.48 395 CYS C O 1
ATOM 12425 N N . GLU C 1 397 ? 30.592 98.339 -2.051 1.00 29.40 396 GLU C N 1
ATOM 12426 C CA . GLU C 1 397 ? 31.721 97.493 -1.695 1.00 29.30 396 GLU C CA 1
ATOM 12427 C C . GLU C 1 397 ? 31.748 97.218 -0.196 1.00 25.35 396 GLU C C 1
ATOM 12428 O O . GLU C 1 397 ? 32.148 96.139 0.213 1.00 23.02 396 GLU C O 1
ATOM 12434 N N . PHE C 1 398 ? 31.319 98.190 0.611 1.00 24.15 397 PHE C N 1
ATOM 12435 C CA . PHE C 1 398 ? 31.198 97.986 2.059 1.00 26.40 397 PHE C CA 1
ATOM 12436 C C . PHE C 1 398 ? 30.242 96.830 2.357 1.00 27.41 397 PHE C C 1
ATOM 12437 O O . PHE C 1 398 ? 30.573 95.939 3.139 1.00 30.92 397 PHE C O 1
ATOM 12445 N N . GLU C 1 399 ? 29.076 96.847 1.711 1.00 28.58 398 GLU C N 1
ATOM 12446 C CA . GLU C 1 399 ? 28.071 95.800 1.884 1.00 23.42 398 GLU C CA 1
ATOM 12447 C C . GLU C 1 399 ? 28.637 94.434 1.513 1.00 24.80 398 GLU C C 1
ATOM 12448 O O . GLU C 1 399 ? 28.547 93.483 2.302 1.00 23.56 398 GLU C O 1
ATOM 12454 N N . ILE C 1 400 ? 29.258 94.362 0.336 1.00 22.10 399 ILE C N 1
ATOM 12455 C CA . ILE C 1 400 ? 29.883 93.136 -0.154 1.00 22.52 399 ILE C CA 1
ATOM 12456 C C . ILE C 1 400 ? 30.990 92.613 0.767 1.00 25.68 399 ILE C C 1
ATOM 12457 O O . ILE C 1 400 ? 30.969 91.440 1.154 1.00 29.05 399 ILE C O 1
ATOM 12462 N N . LYS C 1 401 ? 31.932 93.482 1.133 1.00 29.97 400 LYS C N 1
ATOM 12463 C CA . LYS C 1 401 ? 33.109 93.068 1.916 1.00 30.68 400 LYS C CA 1
ATOM 12464 C C . LYS C 1 401 ? 32.806 92.686 3.357 1.00 28.27 400 LYS C C 1
ATOM 12465 O O . LYS C 1 401 ? 33.425 91.769 3.895 1.00 32.46 400 LYS C O 1
ATOM 12471 N N . ILE C 1 402 ? 31.847 93.366 3.979 1.00 26.67 401 ILE C N 1
ATOM 12472 C CA . ILE C 1 402 ? 31.477 93.030 5.354 1.00 24.13 401 ILE C CA 1
ATOM 12473 C C . ILE C 1 402 ? 30.732 91.694 5.424 1.00 27.62 401 ILE C C 1
ATOM 12474 O O . ILE C 1 402 ? 30.758 90.999 6.444 1.00 27.86 401 ILE C O 1
ATOM 12479 N N . SER C 1 403 ? 30.111 91.320 4.312 1.00 22.91 402 SER C N 1
ATOM 12480 C CA . SER C 1 403 ? 29.434 90.047 4.202 1.00 20.81 402 SER C CA 1
ATOM 12481 C C . SER C 1 403 ? 30.416 88.916 3.888 1.00 25.72 402 SER C C 1
ATOM 12482 O O . SER C 1 403 ? 30.138 87.758 4.189 1.00 30.49 402 SER C O 1
ATOM 12485 N N . ASN C 1 404 ? 31.557 89.248 3.283 1.00 31.75 403 ASN C N 1
ATOM 12486 C CA . ASN C 1 404 ? 32.612 88.265 2.991 1.00 34.85 403 ASN C CA 1
ATOM 12487 C C . ASN C 1 404 ? 33.669 88.171 4.083 1.00 34.69 403 ASN C C 1
ATOM 12488 O O . ASN C 1 404 ? 34.613 87.396 3.970 1.00 37.47 403 ASN C O 1
ATOM 12493 N N . LYS C 1 405 ? 33.498 88.956 5.140 1.00 30.89 404 LYS C N 1
ATOM 12494 C CA . LYS C 1 405 ? 34.508 89.113 6.183 1.00 31.44 404 LYS C CA 1
ATOM 12495 C C . LYS C 1 405 ? 34.717 87.813 6.952 1.00 28.79 404 LYS C C 1
ATOM 12496 O O . LYS C 1 405 ? 35.802 87.547 7.456 1.00 27.04 404 LYS C O 1
ATOM 12502 N N . VAL C 1 406 ? 33.655 87.020 7.044 1.00 27.42 405 VAL C N 1
ATOM 12503 C CA . VAL C 1 406 ? 33.672 85.735 7.726 1.00 28.02 405 VAL C CA 1
ATOM 12504 C C . VAL C 1 406 ? 33.015 84.714 6.813 1.00 29.76 405 VAL C C 1
ATOM 12505 O O . VAL C 1 406 ? 32.490 85.069 5.755 1.00 34.82 405 VAL C O 1
ATOM 12509 N N . THR C 1 407 ? 33.066 83.451 7.223 1.00 32.78 406 THR C N 1
ATOM 12510 C CA . THR C 1 407 ? 32.351 82.364 6.565 1.00 29.86 406 THR C CA 1
ATOM 12511 C C . THR C 1 407 ? 30.858 82.690 6.553 1.00 28.21 406 THR C C 1
ATOM 12512 O O . THR C 1 407 ? 30.252 82.916 7.609 1.00 20.82 406 THR C O 1
ATOM 12516 N N . ASN C 1 408 ? 30.300 82.735 5.345 1.00 20.45 407 ASN C N 1
ATOM 12517 C CA . ASN C 1 408 ? 28.929 83.142 5.119 1.00 21.87 407 ASN C CA 1
ATOM 12518 C C . ASN C 1 408 ? 28.399 82.497 3.826 1.00 25.53 407 ASN C C 1
ATOM 12519 O O . ASN C 1 408 ? 28.230 83.186 2.810 1.00 26.10 407 ASN C O 1
ATOM 12524 N N . PRO C 1 409 ? 28.121 81.174 3.862 1.00 27.89 408 PRO C N 1
ATOM 12525 C CA . PRO C 1 409 ? 27.682 80.422 2.674 1.00 26.89 408 PRO C CA 1
ATOM 12526 C C . PRO C 1 409 ? 26.337 80.898 2.117 1.00 29.34 408 PRO C C 1
ATOM 12527 O O . PRO C 1 409 ? 26.122 80.845 0.905 1.00 27.14 408 PRO C O 1
ATOM 12531 N N . PHE C 1 410 ? 25.450 81.360 2.999 1.00 23.15 409 PHE C N 1
ATOM 12532 C CA . PHE C 1 410 ? 24.159 81.894 2.575 1.00 21.42 409 PHE C CA 1
ATOM 12533 C C . PHE C 1 410 ? 24.268 83.237 1.879 1.00 22.73 409 PHE C C 1
ATOM 12534 O O . PHE C 1 410 ? 23.447 83.570 1.024 1.00 21.90 409 PHE C O 1
ATOM 12542 N N . GLY C 1 411 ? 25.290 83.999 2.250 1.00 26.35 410 GLY C N 1
ATOM 12543 C CA . GLY C 1 411 ? 25.442 85.357 1.777 1.00 23.31 410 GLY C CA 1
ATOM 12544 C C . GLY C 1 411 ? 24.399 86.259 2.399 1.00 20.63 410 GLY C C 1
ATOM 12545 O O . GLY C 1 411 ? 23.883 87.162 1.734 1.00 23.85 410 GLY C O 1
ATOM 12546 N N . TYR C 1 412 ? 24.070 85.993 3.666 1.00 23.97 411 TYR C N 1
ATOM 12547 C CA . TYR C 1 412 ? 23.222 86.879 4.456 1.00 15.33 411 TYR C CA 1
ATOM 12548 C C . TYR C 1 412 ? 23.957 88.210 4.531 1.00 19.09 411 TYR C C 1
ATOM 12549 O O . TYR C 1 412 ? 25.120 88.241 4.915 1.00 21.87 411 TYR C O 1
ATOM 12558 N N . PRO C 1 413 ? 23.311 89.308 4.098 1.00 26.32 412 PRO C N 1
ATOM 12559 C CA . PRO C 1 413 ? 24.012 90.590 4.184 1.00 24.45 412 PRO C CA 1
ATOM 12560 C C . PRO C 1 413 ? 24.307 90.985 5.627 1.00 25.92 412 PRO C C 1
ATOM 12561 O O . PRO C 1 413 ? 23.398 91.088 6.448 1.00 31.29 412 PRO C O 1
ATOM 12565 N N . ARG C 1 414 ? 25.590 91.168 5.918 1.00 28.07 413 ARG C N 1
ATOM 12566 C CA . ARG C 1 414 ? 26.048 91.424 7.278 1.00 27.57 413 ARG C CA 1
ATOM 12567 C C . ARG C 1 414 ? 26.123 92.921 7.498 1.00 27.19 413 ARG C C 1
ATOM 12568 O O . ARG C 1 414 ? 25.861 93.701 6.581 1.00 26.72 413 ARG C O 1
ATOM 12576 N N . GLN C 1 415 ? 26.463 93.322 8.717 1.00 23.52 414 GLN C N 1
ATOM 12577 C CA . GLN C 1 415 ? 26.337 94.706 9.094 1.00 18.17 414 GLN C CA 1
ATOM 12578 C C . GLN C 1 415 ? 27.265 95.083 10.235 1.00 26.11 414 GLN C C 1
ATOM 12579 O O . GLN C 1 415 ? 27.739 94.231 10.987 1.00 25.95 414 GLN C O 1
ATOM 12585 N N . TYR C 1 416 ? 27.520 96.382 10.339 1.00 25.03 415 TYR C N 1
ATOM 12586 C CA . TYR C 1 416 ? 28.363 96.932 11.369 1.00 23.49 415 TYR C CA 1
ATOM 12587 C C . TYR C 1 416 ? 27.442 97.483 12.455 1.00 22.53 415 TYR C C 1
ATOM 12588 O O . TYR C 1 416 ? 26.780 98.502 12.262 1.00 23.28 415 TYR C O 1
ATOM 12597 N N . VAL C 1 417 ? 27.372 96.770 13.576 1.00 20.32 416 VAL C N 1
ATOM 12598 C CA . VAL C 1 417 ? 26.402 97.068 14.642 1.00 20.31 416 VAL C CA 1
ATOM 12599 C C . VAL C 1 417 ? 27.104 97.603 15.899 1.00 22.73 416 VAL C C 1
ATOM 12600 O O . VAL C 1 417 ? 28.326 97.645 15.945 1.00 26.26 416 VAL C O 1
ATOM 12604 N N . LYS C 1 418 ? 26.330 98.016 16.904 1.00 24.99 417 LYS C N 1
ATOM 12605 C CA . LYS C 1 418 ? 26.875 98.440 18.199 1.00 26.32 417 LYS C CA 1
ATOM 12606 C C . LYS C 1 418 ? 25.780 98.441 19.238 1.00 25.27 417 LYS C C 1
ATOM 12607 O O . LYS C 1 418 ? 24.780 99.143 19.090 1.00 26.08 417 LYS C O 1
ATOM 12613 N N . GLY C 1 419 ? 25.977 97.669 20.297 1.00 28.00 418 GLY C N 1
ATOM 12614 C CA . GLY C 1 419 ? 25.108 97.752 21.465 1.00 28.01 418 GLY C CA 1
ATOM 12615 C C . GLY C 1 419 ? 25.440 98.932 22.362 1.00 27.98 418 GLY C C 1
ATOM 12616 O O . GLY C 1 419 ? 26.580 99.398 22.396 1.00 30.78 418 GLY C O 1
ATOM 12617 N N . VAL C 1 420 ? 24.432 99.420 23.075 1.00 35.51 419 VAL C N 1
ATOM 12618 C CA . VAL C 1 420 ? 24.603 100.404 24.154 1.00 41.45 419 VAL C CA 1
ATOM 12619 C C . VAL C 1 420 ? 25.633 99.909 25.183 1.00 42.36 419 VAL C C 1
ATOM 12620 O O . VAL C 1 420 ? 25.482 98.815 25.742 1.00 46.60 419 VAL C O 1
ATOM 12624 N N . ASN C 1 421 ? 26.688 100.710 25.381 1.00 42.25 420 ASN C N 1
ATOM 12625 C CA . ASN C 1 421 ? 27.839 100.371 26.250 1.00 48.38 420 ASN C CA 1
ATOM 12626 C C . ASN C 1 421 ? 28.629 99.118 25.852 1.00 45.46 420 ASN C C 1
ATOM 12627 O O . ASN C 1 421 ? 29.261 98.473 26.686 1.00 46.11 420 ASN C O 1
ATOM 12632 N N . GLU C 1 422 ? 28.577 98.781 24.572 1.00 45.22 421 GLU C N 1
ATOM 12633 C CA . GLU C 1 422 ? 29.398 97.726 24.012 1.00 46.43 421 GLU C CA 1
ATOM 12634 C C . GLU C 1 422 ? 30.169 98.362 22.880 1.00 43.57 421 GLU C C 1
ATOM 12635 O O . GLU C 1 422 ? 29.831 99.466 22.452 1.00 43.44 421 GLU C O 1
ATOM 12641 N N . SER C 1 423 ? 31.198 97.677 22.391 1.00 42.19 422 SER C N 1
ATOM 12642 C CA A SER C 1 423 ? 32.004 98.212 21.295 0.50 39.10 422 SER C CA 1
ATOM 12643 C CA B SER C 1 423 ? 32.026 98.190 21.301 0.50 39.67 422 SER C CA 1
ATOM 12644 C C . SER C 1 423 ? 31.470 97.781 19.928 1.00 37.54 422 SER C C 1
ATOM 12645 O O . SER C 1 423 ? 30.762 96.771 19.807 1.00 36.80 422 SER C O 1
ATOM 12650 N N . LYS C 1 424 ? 31.793 98.569 18.908 1.00 29.74 423 LYS C N 1
ATOM 12651 C CA . LYS C 1 424 ? 31.363 98.297 17.540 1.00 31.07 423 LYS C CA 1
ATOM 12652 C C . LYS C 1 424 ? 31.885 96.950 17.051 1.00 29.71 423 LYS C C 1
ATOM 12653 O O . LYS C 1 424 ? 33.020 96.565 17.335 1.00 36.81 423 LYS C O 1
ATOM 12659 N N . ARG C 1 425 ? 31.037 96.229 16.338 1.00 23.71 424 ARG C N 1
ATOM 12660 C CA . ARG C 1 425 ? 31.394 94.936 15.803 1.00 24.43 424 ARG C CA 1
ATOM 12661 C C . ARG C 1 425 ? 30.631 94.692 14.514 1.00 25.22 424 ARG C C 1
ATOM 12662 O O . ARG C 1 425 ? 29.508 95.164 14.349 1.00 27.47 424 ARG C O 1
ATOM 12670 N N . ASP C 1 426 ? 31.271 93.979 13.593 1.00 26.66 425 ASP C N 1
ATOM 12671 C CA . ASP C 1 426 ? 30.578 93.401 12.451 1.00 29.40 425 ASP C CA 1
ATOM 12672 C C . ASP C 1 426 ? 29.803 92.188 12.957 1.00 25.43 425 ASP C C 1
ATOM 12673 O O . ASP C 1 426 ? 30.272 91.472 13.849 1.00 24.68 425 ASP C O 1
ATOM 12678 N N . ALA C 1 427 ? 28.607 91.990 12.415 1.00 23.69 426 ALA C N 1
ATOM 12679 C CA . ALA C 1 427 ? 27.720 90.907 12.832 1.00 21.33 426 ALA C CA 1
ATOM 12680 C C . ALA C 1 427 ? 26.773 90.580 11.699 1.00 21.57 426 ALA C C 1
ATOM 12681 O O . ALA C 1 427 ? 26.668 91.349 10.740 1.00 22.26 426 ALA C O 1
ATOM 12683 N N . PHE C 1 428 ? 26.087 89.444 11.803 1.00 23.16 427 PHE C N 1
ATOM 12684 C CA . PHE C 1 428 ? 25.053 89.078 10.823 1.00 25.31 427 PHE C CA 1
ATOM 12685 C C . PHE C 1 428 ? 23.788 89.902 11.048 1.00 26.24 427 PHE C C 1
ATOM 12686 O O . PHE C 1 428 ? 23.262 90.535 10.122 1.00 29.63 427 PHE C O 1
ATOM 12694 N N . PHE C 1 429 ? 23.338 89.896 12.301 1.00 23.99 428 PHE C N 1
ATOM 12695 C CA . PHE C 1 429 ? 22.058 90.448 12.704 1.00 22.95 428 PHE C CA 1
ATOM 12696 C C . PHE C 1 429 ? 22.215 91.679 13.580 1.00 23.42 428 PHE C C 1
ATOM 12697 O O . PHE C 1 429 ? 23.288 91.895 14.159 1.00 21.21 428 PHE C O 1
ATOM 12705 N N . VAL C 1 430 ? 21.145 92.473 13.674 1.00 18.57 429 VAL C N 1
ATOM 12706 C CA . VAL C 1 430 ? 21.141 93.717 14.454 1.00 19.19 429 VAL C CA 1
ATOM 12707 C C . VAL C 1 430 ? 21.365 93.496 15.955 1.00 18.93 429 VAL C C 1
ATOM 12708 O O . VAL C 1 430 ? 21.046 92.429 16.486 1.00 18.08 429 VAL C O 1
ATOM 12712 N N . ALA C 1 431 ? 21.928 94.510 16.616 1.00 23.41 430 ALA C N 1
ATOM 12713 C CA . ALA C 1 431 ? 22.260 94.447 18.048 1.00 21.65 430 ALA C CA 1
ATOM 12714 C C . ALA C 1 431 ? 21.008 94.441 18.911 1.00 21.46 430 ALA C C 1
ATOM 12715 O O . ALA C 1 431 ? 20.155 95.318 18.793 1.00 25.45 430 ALA C O 1
ATOM 12717 N N . HIS C 1 432 ? 20.912 93.447 19.780 1.00 23.89 431 HIS C N 1
ATOM 12718 C CA . HIS C 1 432 ? 19.772 93.291 20.684 1.00 24.08 431 HIS C CA 1
ATOM 12719 C C . HIS C 1 432 ? 19.679 94.342 21.766 1.00 25.19 431 HIS C C 1
ATOM 12720 O O . HIS C 1 432 ? 18.579 94.721 22.174 1.00 31.68 431 HIS C O 1
ATOM 12727 N N . ASN C 1 433 ? 20.825 94.813 22.234 1.00 27.39 432 ASN C N 1
ATOM 12728 C CA . ASN C 1 433 ? 20.831 95.790 23.314 1.00 31.23 432 ASN C CA 1
ATOM 12729 C C . ASN C 1 433 ? 21.097 97.202 22.795 1.00 30.93 432 ASN C C 1
ATOM 12730 O O . ASN C 1 433 ? 22.229 97.661 22.755 1.00 35.09 432 ASN C O 1
ATOM 12735 N N . ASN C 1 434 ? 20.031 97.883 22.400 1.00 29.13 433 ASN C N 1
ATOM 12736 C CA . ASN C 1 434 ? 20.151 99.191 21.771 1.00 30.80 433 ASN C CA 1
ATOM 12737 C C . ASN C 1 434 ? 19.396 100.270 22.555 1.00 29.35 433 ASN C C 1
ATOM 12738 O O . ASN C 1 434 ? 18.962 100.046 23.690 1.00 35.21 433 ASN C O 1
ATOM 12743 N N . GLU C 1 435 ? 19.240 101.432 21.940 1.00 21.95 434 GLU C N 1
ATOM 12744 C CA . GLU C 1 435 ? 18.701 102.609 22.602 1.00 20.83 434 GLU C CA 1
ATOM 12745 C C . GLU C 1 435 ? 17.202 102.504 22.925 1.00 26.82 434 GLU C C 1
ATOM 12746 O O . GLU C 1 435 ? 16.706 103.265 23.752 1.00 20.00 434 GLU C O 1
ATOM 12752 N N . SER C 1 436 ? 16.494 101.566 22.284 1.00 27.52 435 SER C N 1
ATOM 12753 C CA . SER C 1 436 ? 15.068 101.325 22.566 1.00 25.35 435 SER C CA 1
ATOM 12754 C C . SER C 1 436 ? 14.873 100.555 23.855 1.00 24.09 435 SER C C 1
ATOM 12755 O O . SER C 1 436 ? 13.813 100.622 24.472 1.00 30.11 435 SER C O 1
ATOM 12758 N N . GLY C 1 437 ? 15.881 99.787 24.238 1.00 22.71 436 GLY C N 1
ATOM 12759 C CA . GLY C 1 437 ? 15.826 99.030 25.473 1.00 26.64 436 GLY C CA 1
ATOM 12760 C C . GLY C 1 437 ? 14.974 97.778 25.423 1.00 27.54 436 GLY C C 1
ATOM 12761 O O . GLY C 1 437 ? 14.654 97.231 26.477 1.00 27.10 436 GLY C O 1
ATOM 12762 N N . TYR C 1 438 ? 14.615 97.331 24.211 1.00 27.62 437 TYR C N 1
ATOM 12763 C CA . TYR C 1 438 ? 13.857 96.083 23.994 1.00 24.10 437 TYR C CA 1
ATOM 12764 C C . TYR C 1 438 ? 13.809 95.606 22.523 1.00 25.23 437 TYR C C 1
ATOM 12765 O O . TYR C 1 438 ? 13.636 94.410 22.263 1.00 19.54 437 TYR C O 1
ATOM 12774 N N . TRP C 1 439 ? 13.913 96.531 21.569 1.00 23.70 438 TRP C N 1
ATOM 12775 C CA . TRP C 1 439 ? 13.489 96.220 20.204 1.00 20.86 438 TRP C CA 1
ATOM 12776 C C . TRP C 1 439 ? 14.556 95.560 19.327 1.00 22.63 438 TRP C C 1
ATOM 12777 O O . TRP C 1 439 ? 15.651 96.092 19.142 1.00 27.06 438 TRP C O 1
ATOM 12788 N N . TRP C 1 440 ? 14.202 94.392 18.794 1.00 23.28 439 TRP C N 1
ATOM 12789 C CA . TRP C 1 440 ? 14.930 93.723 17.714 1.00 20.20 439 TRP C CA 1
ATOM 12790 C C . TRP C 1 440 ? 14.010 92.645 17.131 1.00 23.44 439 TRP C C 1
ATOM 12791 O O . TRP C 1 440 ? 13.123 92.146 17.831 1.00 15.32 439 TRP C O 1
ATOM 12802 N N . GLN C 1 441 ? 14.215 92.297 15.855 1.00 18.36 440 GLN C N 1
ATOM 12803 C CA . GLN C 1 441 ? 13.337 91.351 15.163 1.00 20.09 440 GLN C CA 1
ATOM 12804 C C . GLN C 1 441 ? 13.921 90.903 13.813 1.00 20.27 440 GLN C C 1
ATOM 12805 O O . GLN C 1 441 ? 14.971 91.386 13.377 1.00 19.10 440 GLN C O 1
ATOM 12811 N N . GLY C 1 442 ? 13.242 89.972 13.156 1.00 15.68 441 GLY C N 1
ATOM 12812 C CA . GLY C 1 442 ? 13.654 89.548 11.822 1.00 14.37 441 GLY C CA 1
ATOM 12813 C C . GLY C 1 442 ? 13.817 90.702 10.839 1.00 15.76 441 GLY C C 1
ATOM 12814 O O . GLY C 1 442 ? 13.092 91.700 10.903 1.00 16.51 441 GLY C O 1
ATOM 12815 N N . GLU C 1 443 ? 14.784 90.574 9.934 1.00 13.00 442 GLU C N 1
ATOM 12816 C CA . GLU C 1 443 ? 15.204 91.709 9.135 1.00 18.73 442 GLU C CA 1
ATOM 12817 C C . GLU C 1 443 ? 14.866 91.501 7.676 1.00 14.83 442 GLU C C 1
ATOM 12818 O O . GLU C 1 443 ? 15.660 91.843 6.800 1.00 24.74 442 GLU C O 1
ATOM 12824 N N . ASN C 1 444 ? 13.690 90.944 7.412 1.00 15.58 443 ASN C N 1
ATOM 12825 C CA . ASN C 1 444 ? 13.325 90.587 6.029 1.00 17.63 443 ASN C CA 1
ATOM 12826 C C . ASN C 1 444 ? 13.177 91.818 5.143 1.00 14.49 443 ASN C C 1
ATOM 12827 O O . ASN C 1 444 ? 13.627 91.822 3.994 1.00 29.93 443 ASN C O 1
ATOM 12832 N N . ALA C 1 445 ? 12.549 92.854 5.707 1.00 20.98 444 ALA C N 1
ATOM 12833 C CA . ALA C 1 445 ? 12.491 94.205 5.146 1.00 17.57 444 ALA C CA 1
ATOM 12834 C C . ALA C 1 445 ? 13.876 94.749 4.810 1.00 22.90 444 ALA C C 1
ATOM 12835 O O . ALA C 1 445 ? 14.092 95.206 3.681 1.00 18.20 444 ALA C O 1
ATOM 12837 N N . ARG C 1 446 ? 14.805 94.704 5.779 1.00 15.24 445 ARG C N 1
ATOM 12838 C CA . ARG C 1 446 ? 16.202 95.070 5.516 1.00 17.73 445 ARG C CA 1
ATOM 12839 C C . ARG C 1 446 ? 16.776 94.360 4.281 1.00 12.02 445 ARG C C 1
ATOM 12840 O O . ARG C 1 446 ? 17.434 94.977 3.454 1.00 17.43 445 ARG C O 1
ATOM 12848 N N . LEU C 1 447 ? 16.530 93.060 4.195 1.00 12.60 446 LEU C N 1
ATOM 12849 C CA . LEU C 1 447 ? 17.043 92.228 3.124 1.00 18.32 446 LEU C CA 1
ATOM 12850 C C . LEU C 1 447 ? 16.430 92.616 1.792 1.00 19.12 446 LEU C C 1
ATOM 12851 O O . LEU C 1 447 ? 17.120 92.599 0.787 1.00 20.20 446 LEU C O 1
ATOM 12856 N N . GLY C 1 448 ? 15.146 92.979 1.804 1.00 19.70 447 GLY C N 1
ATOM 12857 C CA . GLY C 1 448 ? 14.462 93.443 0.601 1.00 22.63 447 GLY C CA 1
ATOM 12858 C C . GLY C 1 448 ? 15.026 94.779 0.175 1.00 27.28 447 GLY C C 1
ATOM 12859 O O . GLY C 1 448 ? 15.223 95.034 -1.029 1.00 21.69 447 GLY C O 1
ATOM 12860 N N . SER C 1 449 ? 15.315 95.616 1.177 1.00 18.97 448 SER C N 1
ATOM 12861 C CA . SER C 1 449 ? 15.854 96.947 0.947 1.00 17.31 448 SER C CA 1
ATOM 12862 C C . SER C 1 449 ? 17.263 96.889 0.389 1.00 20.16 448 SER C C 1
ATOM 12863 O O . SER C 1 449 ? 17.608 97.699 -0.462 1.00 20.55 448 SER C O 1
ATOM 12866 N N . LEU C 1 450 ? 18.060 95.929 0.865 1.00 15.18 449 LEU C N 1
ATOM 12867 C CA . LEU C 1 450 ? 19.425 95.741 0.372 1.00 17.38 449 LEU C CA 1
ATOM 12868 C C . LEU C 1 450 ? 19.463 95.073 -1.011 1.00 19.61 449 LEU C C 1
ATOM 12869 O O . LEU C 1 450 ? 20.340 95.382 -1.833 1.00 15.75 449 LEU C O 1
ATOM 12874 N N . ALA C 1 451 ? 18.533 94.152 -1.254 1.00 17.61 450 ALA C N 1
ATOM 12875 C CA . ALA C 1 451 ? 18.411 93.529 -2.566 1.00 17.35 450 ALA C CA 1
ATOM 12876 C C . ALA C 1 451 ? 18.020 94.592 -3.591 1.00 20.70 450 ALA C C 1
ATOM 12877 O O . ALA C 1 451 ? 18.631 94.666 -4.648 1.00 29.72 450 ALA C O 1
ATOM 12879 N N . THR C 1 452 ? 17.031 95.425 -3.256 1.00 21.53 451 THR C N 1
ATOM 12880 C CA . THR C 1 452 ? 16.637 96.565 -4.093 1.00 26.70 451 THR C CA 1
ATOM 12881 C C . THR C 1 452 ? 17.816 97.501 -4.363 1.00 28.13 451 THR C C 1
ATOM 12882 O O . THR C 1 452 ? 18.083 97.840 -5.525 1.00 25.97 451 THR C O 1
ATOM 12886 N N . MET C 1 453 ? 18.502 97.905 -3.286 1.00 25.21 452 MET C N 1
ATOM 12887 C CA . MET C 1 453 ? 19.729 98.692 -3.375 1.00 23.63 452 MET C CA 1
ATOM 12888 C C . MET C 1 453 ? 20.702 98.088 -4.385 1.00 23.69 452 MET C C 1
ATOM 12889 O O . MET C 1 453 ? 21.215 98.800 -5.243 1.00 31.22 452 MET C O 1
ATOM 12894 N N . ALA C 1 454 ? 20.917 96.775 -4.310 1.00 20.67 453 ALA C N 1
ATOM 12895 C CA . ALA C 1 454 ? 21.891 96.118 -5.179 1.00 18.46 453 ALA C CA 1
ATOM 12896 C C . ALA C 1 454 ? 21.494 96.066 -6.657 1.00 21.62 453 ALA C C 1
ATOM 12897 O O . ALA C 1 454 ? 22.347 95.863 -7.499 1.00 29.91 453 ALA C O 1
ATOM 12899 N N . TYR C 1 455 ? 20.217 96.229 -6.979 1.00 21.05 454 TYR C N 1
ATOM 12900 C CA . TYR C 1 455 ? 19.821 96.292 -8.387 1.00 30.64 454 TYR C CA 1
ATOM 12901 C C . TYR C 1 455 ? 19.865 97.728 -8.863 1.00 32.70 454 TYR C C 1
ATOM 12902 O O . TYR C 1 455 ? 20.378 98.005 -9.940 1.00 29.01 454 TYR C O 1
ATOM 12911 N N . LEU C 1 456 ? 19.352 98.635 -8.030 1.00 34.92 455 LEU C N 1
ATOM 12912 C CA . LEU C 1 456 ? 19.210 100.043 -8.398 1.00 31.66 455 LEU C CA 1
ATOM 12913 C C . LEU C 1 456 ? 20.535 100.802 -8.448 1.00 33.13 455 LEU C C 1
ATOM 12914 O O . LEU C 1 456 ? 20.666 101.765 -9.201 1.00 39.13 455 LEU C O 1
ATOM 12919 N N . ALA C 1 457 ? 21.507 100.371 -7.649 1.00 31.09 456 ALA C N 1
ATOM 12920 C CA . ALA C 1 457 ? 22.823 101.002 -7.633 1.00 32.14 456 ALA C CA 1
ATOM 12921 C C . ALA C 1 457 ? 23.651 100.662 -8.862 1.00 32.47 456 ALA C C 1
ATOM 12922 O O . ALA C 1 457 ? 24.559 101.405 -9.213 1.00 36.06 456 ALA C O 1
ATOM 12924 N N . GLN C 1 458 ? 23.330 99.543 -9.505 1.00 35.27 457 GLN C N 1
ATOM 12925 C CA . GLN C 1 458 ? 24.136 98.995 -10.600 1.00 35.38 457 GLN C CA 1
ATOM 12926 C C . GLN C 1 458 ? 24.402 99.884 -11.813 1.00 38.45 457 GLN C C 1
ATOM 12927 O O . GLN C 1 458 ? 25.526 99.869 -12.312 1.00 34.75 457 GLN C O 1
ATOM 12933 N N . PRO C 1 459 ? 23.389 100.638 -12.306 1.00 43.67 458 PRO C N 1
ATOM 12934 C CA . PRO C 1 459 ? 23.709 101.626 -13.343 1.00 45.90 458 PRO C CA 1
ATOM 12935 C C . PRO C 1 459 ? 24.889 102.553 -12.995 1.00 49.59 458 PRO C C 1
ATOM 12936 O O . PRO C 1 459 ? 25.617 102.981 -13.890 1.00 54.00 458 PRO C O 1
ATOM 12940 N N . HIS C 1 460 ? 25.083 102.832 -11.709 1.00 44.92 459 HIS C N 1
ATOM 12941 C CA . HIS C 1 460 ? 26.080 103.798 -11.271 1.00 42.78 459 HIS C CA 1
ATOM 12942 C C . HIS C 1 460 ? 27.412 103.180 -10.873 1.00 42.87 459 HIS C C 1
ATOM 12943 O O . HIS C 1 460 ? 28.300 103.887 -10.388 1.00 47.47 459 HIS C O 1
ATOM 12950 N N . ILE C 1 461 ? 27.556 101.870 -11.055 1.00 40.39 460 ILE C N 1
ATOM 12951 C CA . ILE C 1 461 ? 28.783 101.189 -10.644 1.00 40.21 460 ILE C CA 1
ATOM 12952 C C . ILE C 1 461 ? 29.700 101.054 -11.849 1.00 46.65 460 ILE C C 1
ATOM 12953 O O . ILE C 1 461 ? 29.311 100.496 -12.881 1.00 48.58 460 ILE C O 1
ATOM 12958 N N . ALA C 1 462 ? 30.907 101.601 -11.711 1.00 54.11 461 ALA C N 1
ATOM 12959 C CA . ALA C 1 462 ? 31.891 101.620 -12.784 1.00 57.82 461 ALA C CA 1
ATOM 12960 C C . ALA C 1 462 ? 32.306 100.199 -13.133 1.00 59.25 461 ALA C C 1
ATOM 12961 O O . ALA C 1 462 ? 32.142 99.759 -14.276 1.00 60.38 461 ALA C O 1
ATOM 12963 N N . SER C 1 463 ? 32.805 99.488 -12.123 1.00 58.45 462 SER C N 1
ATOM 12964 C CA . SER C 1 463 ? 33.286 98.121 -12.267 1.00 56.41 462 SER C CA 1
ATOM 12965 C C . SER C 1 463 ? 32.173 97.127 -12.623 1.00 58.57 462 SER C C 1
ATOM 12966 O O . SER C 1 463 ? 31.204 96.967 -11.877 1.00 59.10 462 SER C O 1
ATOM 12969 N N . GLN C 1 464 ? 32.322 96.463 -13.767 1.00 58.70 463 GLN C N 1
ATOM 12970 C CA . GLN C 1 464 ? 31.416 95.384 -14.167 1.00 58.31 463 GLN C CA 1
ATOM 12971 C C . GLN C 1 464 ? 31.595 94.142 -13.274 1.00 56.27 463 GLN C C 1
ATOM 12972 O O . GLN C 1 464 ? 30.737 93.258 -13.223 1.00 54.77 463 GLN C O 1
ATOM 12978 N N . GLU C 1 465 ? 32.725 94.094 -12.578 1.00 55.75 464 GLU C N 1
ATOM 12979 C CA . GLU C 1 465 ? 33.022 93.053 -11.611 1.00 56.75 464 GLU C CA 1
ATOM 12980 C C . GLU C 1 465 ? 32.120 93.192 -10.392 1.00 50.40 464 GLU C C 1
ATOM 12981 O O . GLU C 1 465 ? 31.517 92.215 -9.957 1.00 51.83 464 GLU C O 1
ATOM 12987 N N . ILE C 1 466 ? 32.033 94.406 -9.853 1.00 47.37 465 ILE C N 1
ATOM 12988 C CA . ILE C 1 466 ? 31.201 94.691 -8.678 1.00 46.64 465 ILE C CA 1
ATOM 12989 C C . ILE C 1 466 ? 29.711 94.567 -9.013 1.00 45.10 465 ILE C C 1
ATOM 12990 O O . ILE C 1 466 ? 28.927 94.089 -8.189 1.00 46.03 465 ILE C O 1
ATOM 12995 N N . GLN C 1 467 ? 29.344 94.944 -10.236 1.00 40.48 466 GLN C N 1
ATOM 12996 C CA . GLN C 1 467 ? 27.983 94.744 -10.740 1.00 41.15 466 GLN C CA 1
ATOM 12997 C C . GLN C 1 467 ? 27.504 93.296 -10.612 1.00 41.87 466 GLN C C 1
ATOM 12998 O O . GLN C 1 467 ? 26.384 93.052 -10.158 1.00 42.05 466 GLN C O 1
ATOM 13004 N N . GLN C 1 468 ? 28.355 92.346 -10.988 1.00 39.95 467 GLN C N 1
ATOM 13005 C CA . GLN C 1 468 ? 27.996 90.938 -10.899 1.00 43.82 467 GLN C CA 1
ATOM 13006 C C . GLN C 1 468 ? 27.957 90.437 -9.458 1.00 41.46 467 GLN C C 1
ATOM 13007 O O . GLN C 1 468 ? 27.133 89.583 -9.140 1.00 45.83 467 GLN C O 1
ATOM 13013 N N . GLN C 1 469 ? 28.825 90.975 -8.597 1.00 38.09 468 GLN C N 1
ATOM 13014 C CA . GLN C 1 469 ? 28.806 90.663 -7.157 1.00 39.85 468 GLN C CA 1
ATOM 13015 C C . GLN C 1 469 ? 27.507 91.162 -6.534 1.00 35.87 468 GLN C C 1
ATOM 13016 O O . GLN C 1 469 ? 26.933 90.511 -5.651 1.00 33.70 468 GLN C O 1
ATOM 13022 N N . LEU C 1 470 ? 27.048 92.316 -7.010 1.00 32.89 469 LEU C N 1
ATOM 13023 C CA . LEU C 1 470 ? 25.826 92.931 -6.506 1.00 32.32 469 LEU C CA 1
ATOM 13024 C C . LEU C 1 470 ? 24.585 92.127 -6.872 1.00 33.46 469 LEU C C 1
ATOM 13025 O O . LEU C 1 470 ? 23.652 92.032 -6.073 1.00 34.05 469 LEU C O 1
ATOM 13030 N N . SER C 1 471 ? 24.602 91.541 -8.071 1.00 26.06 470 SER C N 1
ATOM 13031 C CA . SER C 1 471 ? 23.580 90.604 -8.513 1.00 25.81 470 SER C CA 1
ATOM 13032 C C . SER C 1 471 ? 23.514 89.365 -7.628 1.00 24.38 470 SER C C 1
ATOM 13033 O O . SER C 1 471 ? 22.425 88.883 -7.334 1.00 28.01 470 SER C O 1
ATOM 13036 N N . VAL C 1 472 ? 24.676 88.851 -7.222 1.00 24.22 471 VAL C N 1
ATOM 13037 C CA . VAL C 1 472 ? 24.744 87.712 -6.306 1.00 24.66 471 VAL C CA 1
ATOM 13038 C C . VAL C 1 472 ? 24.222 88.124 -4.933 1.00 23.80 471 VAL C C 1
ATOM 13039 O O . VAL C 1 472 ? 23.400 87.426 -4.352 1.00 26.93 471 VAL C O 1
ATOM 13043 N N . PHE C 1 473 ? 24.702 89.269 -4.447 1.00 23.26 472 PHE C N 1
ATOM 13044 C CA . PHE C 1 473 ? 24.315 89.845 -3.158 1.00 23.36 472 PHE C CA 1
ATOM 13045 C C . PHE C 1 473 ? 22.794 89.930 -3.053 1.00 25.59 472 PHE C C 1
ATOM 13046 O O . PHE C 1 473 ? 22.203 89.505 -2.058 1.00 21.87 472 PHE C O 1
ATOM 13054 N N . ALA C 1 474 ? 22.177 90.430 -4.124 1.00 25.71 473 ALA C N 1
ATOM 13055 C CA . ALA C 1 474 ? 20.754 90.697 -4.159 1.00 26.24 473 ALA C CA 1
ATOM 13056 C C . ALA C 1 474 ? 19.980 89.395 -4.141 1.00 27.57 473 ALA C C 1
ATOM 13057 O O . ALA C 1 474 ? 19.085 89.202 -3.304 1.00 25.05 473 ALA C O 1
ATOM 13059 N N . GLN C 1 475 ? 20.366 88.496 -5.043 1.00 23.98 474 GLN C N 1
ATOM 13060 C CA . GLN C 1 475 ? 19.802 87.155 -5.109 1.00 22.09 474 GLN C CA 1
ATOM 13061 C C . GLN C 1 475 ? 19.894 86.395 -3.772 1.00 19.95 474 GLN C C 1
ATOM 13062 O O . GLN C 1 475 ? 18.957 85.710 -3.383 1.00 24.20 474 GLN C O 1
ATOM 13068 N N . ASP C 1 476 ? 21.028 86.524 -3.091 1.00 21.88 475 ASP C N 1
ATOM 13069 C CA . ASP C 1 476 ? 21.239 85.889 -1.789 1.00 25.56 475 ASP C CA 1
ATOM 13070 C C . ASP C 1 476 ? 20.210 86.348 -0.767 1.00 17.61 475 ASP C C 1
ATOM 13071 O O . ASP C 1 476 ? 19.612 85.527 -0.061 1.00 27.34 475 ASP C O 1
ATOM 13076 N N . ALA C 1 477 ? 19.991 87.661 -0.730 1.00 17.48 476 ALA C N 1
ATOM 13077 C CA . ALA C 1 477 ? 19.036 88.276 0.168 1.00 15.03 476 ALA C CA 1
ATOM 13078 C C . ALA C 1 477 ? 17.626 87.752 -0.103 1.00 25.31 476 ALA C C 1
ATOM 13079 O O . ALA C 1 477 ? 16.918 87.331 0.839 1.00 19.57 476 ALA C O 1
ATOM 13081 N N . LEU C 1 478 ? 17.251 87.748 -1.391 1.00 15.34 477 LEU C N 1
ATOM 13082 C CA . LEU C 1 478 ? 15.974 87.208 -1.857 1.00 17.88 477 LEU C CA 1
ATOM 13083 C C . LEU C 1 478 ? 15.776 85.722 -1.542 1.00 22.75 477 LEU C C 1
ATOM 13084 O O . LEU C 1 478 ? 14.746 85.363 -0.955 1.00 33.37 477 LEU C O 1
ATOM 13089 N N . ASN C 1 479 ? 16.751 84.876 -1.900 1.00 16.81 478 ASN C N 1
ATOM 13090 C CA . ASN C 1 479 ? 16.745 83.441 -1.537 1.00 15.20 478 ASN C CA 1
ATOM 13091 C C . ASN C 1 479 ? 16.409 83.191 -0.046 1.00 17.59 478 ASN C C 1
ATOM 13092 O O . ASN C 1 479 ? 15.602 82.318 0.281 1.00 15.08 478 ASN C O 1
ATOM 13097 N N . TRP C 1 480 ? 17.028 83.971 0.840 1.00 15.64 479 TRP C N 1
ATOM 13098 C CA . TRP C 1 480 ? 16.848 83.809 2.289 1.00 18.53 479 TRP C CA 1
ATOM 13099 C C . TRP C 1 480 ? 15.374 83.939 2.682 1.00 14.60 479 TRP C C 1
ATOM 13100 O O . TRP C 1 480 ? 14.810 83.028 3.275 1.00 9.39 479 TRP C O 1
ATOM 13111 N N . ILE C 1 481 ? 14.757 85.058 2.302 1.00 23.60 480 ILE C N 1
ATOM 13112 C CA . ILE C 1 481 ? 13.317 85.306 2.481 1.00 17.30 480 ILE C CA 1
ATOM 13113 C C . ILE C 1 481 ? 12.428 84.159 1.979 1.00 19.19 480 ILE C C 1
ATOM 13114 O O . ILE C 1 481 ? 11.443 83.801 2.633 1.00 22.84 480 ILE C O 1
ATOM 13119 N N . VAL C 1 482 ? 12.766 83.582 0.825 1.00 17.65 481 VAL C N 1
ATOM 13120 C CA . VAL C 1 482 ? 11.914 82.542 0.264 1.00 14.61 481 VAL C CA 1
ATOM 13121 C C . VAL C 1 482 ? 12.470 81.113 0.385 1.00 21.39 481 VAL C C 1
ATOM 13122 O O . VAL C 1 482 ? 12.305 80.285 -0.516 1.00 22.21 481 VAL C O 1
ATOM 13126 N N . GLY C 1 483 ? 13.113 80.841 1.526 1.00 21.17 482 GLY C N 1
ATOM 13127 C CA . GLY C 1 483 ? 13.360 79.475 1.977 1.00 12.85 482 GLY C CA 1
ATOM 13128 C C . GLY C 1 483 ? 14.773 78.962 2.059 1.00 11.22 482 GLY C C 1
ATOM 13129 O O . GLY C 1 483 ? 15.016 77.880 2.611 1.00 14.21 482 GLY C O 1
ATOM 13130 N N . LEU C 1 484 ? 15.717 79.698 1.487 1.00 13.91 483 LEU C N 1
ATOM 13131 C CA . LEU C 1 484 ? 17.100 79.268 1.553 1.00 12.60 483 LEU C CA 1
ATOM 13132 C C . LEU C 1 484 ? 17.707 79.854 2.807 1.00 12.57 483 LEU C C 1
ATOM 13133 O O . LEU C 1 484 ? 18.397 80.887 2.766 1.00 12.42 483 LEU C O 1
ATOM 13138 N N . ASN C 1 485 ? 17.453 79.182 3.917 1.00 16.07 484 ASN C N 1
ATOM 13139 C CA . ASN C 1 485 ? 17.943 79.642 5.218 1.00 15.63 484 ASN C CA 1
ATOM 13140 C C . ASN C 1 485 ? 18.055 78.420 6.124 1.00 12.34 484 ASN C C 1
ATOM 13141 O O . ASN C 1 485 ? 17.547 77.366 5.753 1.00 15.47 484 ASN C O 1
ATOM 13146 N N . PRO C 1 486 ? 18.734 78.525 7.286 1.00 16.57 485 PRO C N 1
ATOM 13147 C CA . PRO C 1 486 ? 18.842 77.326 8.129 1.00 12.73 485 PRO C CA 1
ATOM 13148 C C . PRO C 1 486 ? 17.532 76.699 8.616 1.00 11.59 485 PRO C C 1
ATOM 13149 O O . PRO C 1 486 ? 17.542 75.569 9.094 1.00 14.59 485 PRO C O 1
ATOM 13153 N N . TYR C 1 487 ? 16.411 77.392 8.449 1.00 16.28 486 TYR C N 1
ATOM 13154 C CA . TYR C 1 487 ? 15.136 76.868 8.925 1.00 18.43 486 TYR C CA 1
ATOM 13155 C C . TYR C 1 487 ? 14.282 76.232 7.824 1.00 16.47 486 TYR C C 1
ATOM 13156 O O . TYR C 1 487 ? 13.180 75.715 8.103 1.00 13.85 486 TYR C O 1
ATOM 13165 N N . ASP C 1 488 ? 14.818 76.220 6.596 1.00 16.76 487 ASP C N 1
ATOM 13166 C CA . ASP C 1 488 ? 14.128 75.651 5.421 1.00 15.89 487 ASP C CA 1
ATOM 13167 C C . ASP C 1 488 ? 12.701 76.185 5.387 1.00 14.90 487 ASP C C 1
ATOM 13168 O O . ASP C 1 488 ? 11.722 75.430 5.245 1.00 15.83 487 ASP C O 1
ATOM 13173 N N . MET C 1 489 ? 12.596 77.499 5.578 1.00 16.47 488 MET C N 1
ATOM 13174 C CA . MET C 1 489 ? 11.326 78.165 5.782 1.00 14.23 488 MET C CA 1
ATOM 13175 C C . MET C 1 489 ? 11.157 79.317 4.806 1.00 17.68 488 MET C C 1
ATOM 13176 O O . MET C 1 489 ? 11.940 80.279 4.783 1.00 12.25 488 MET C O 1
ATOM 13181 N N . CYS C 1 490 ? 10.100 79.228 4.021 1.00 12.64 489 CYS C N 1
ATOM 13182 C CA . CYS C 1 490 ? 9.745 80.338 3.189 1.00 14.24 489 CYS C CA 1
ATOM 13183 C C . CYS C 1 490 ? 8.905 81.313 4.000 1.00 9.83 489 CYS C C 1
ATOM 13184 O O . CYS C 1 490 ? 7.833 80.965 4.485 1.00 12.98 489 CYS C O 1
ATOM 13187 N N . MET C 1 491 ? 9.369 82.552 4.077 1.00 11.72 490 MET C N 1
ATOM 13188 C CA . MET C 1 491 ? 8.755 83.550 4.929 1.00 14.42 490 MET C CA 1
ATOM 13189 C C . MET C 1 491 ? 7.687 84.414 4.234 1.00 19.96 490 MET C C 1
ATOM 13190 O O . MET C 1 491 ? 6.977 85.195 4.896 1.00 23.19 490 MET C O 1
ATOM 13195 N N . LEU C 1 492 ? 7.554 84.225 2.916 1.00 17.47 491 LEU C N 1
ATOM 13196 C CA . LEU C 1 492 ? 6.417 84.722 2.134 1.00 10.95 491 LEU C CA 1
ATOM 13197 C C . LEU C 1 492 ? 5.247 83.743 2.263 1.00 12.00 491 LEU C C 1
ATOM 13198 O O . LEU C 1 492 ? 5.367 82.574 1.906 1.00 18.47 491 LEU C O 1
ATOM 13203 N N . ASP C 1 493 ? 4.121 84.208 2.797 1.00 19.21 492 ASP C N 1
ATOM 13204 C CA . ASP C 1 493 ? 3.028 83.305 3.189 1.00 18.01 492 ASP C CA 1
ATOM 13205 C C . ASP C 1 493 ? 2.193 82.895 1.976 1.00 18.32 492 ASP C C 1
ATOM 13206 O O . ASP C 1 493 ? 1.777 83.747 1.193 1.00 16.69 492 ASP C O 1
ATOM 13211 N N . GLY C 1 494 ? 1.962 81.590 1.833 1.00 17.57 493 GLY C N 1
ATOM 13212 C CA . GLY C 1 494 ? 1.256 81.029 0.678 1.00 22.29 493 GLY C CA 1
ATOM 13213 C C . GLY C 1 494 ? 2.163 80.427 -0.370 1.00 22.23 493 GLY C C 1
ATOM 13214 O O . GLY C 1 494 ? 1.694 79.805 -1.320 1.00 20.23 493 GLY C O 1
ATOM 13215 N N . HIS C 1 495 ? 3.467 80.605 -0.187 1.00 23.67 494 HIS C N 1
ATOM 13216 C CA . HIS C 1 495 ? 4.464 80.064 -1.100 1.00 22.13 494 HIS C CA 1
ATOM 13217 C C . HIS C 1 495 ? 5.453 79.223 -0.329 1.00 22.12 494 HIS C C 1
ATOM 13218 O O . HIS C 1 495 ? 5.642 79.454 0.872 1.00 23.67 494 HIS C O 1
ATOM 13225 N N . GLY C 1 496 ? 6.064 78.251 -1.012 1.00 18.00 495 GLY C N 1
ATOM 13226 C CA . GLY C 1 496 ? 7.031 77.326 -0.404 1.00 17.23 495 GLY C CA 1
ATOM 13227 C C . GLY C 1 496 ? 6.500 76.549 0.800 1.00 17.70 495 GLY C C 1
ATOM 13228 O O . GLY C 1 496 ? 5.326 76.212 0.843 1.00 26.36 495 GLY C O 1
ATOM 13229 N N . ARG C 1 497 ? 7.361 76.253 1.779 1.00 11.48 496 ARG C N 1
ATOM 13230 C CA . ARG C 1 497 ? 6.956 75.419 2.915 1.00 16.55 496 ARG C CA 1
ATOM 13231 C C . ARG C 1 497 ? 7.384 75.985 4.272 1.00 16.48 496 ARG C C 1
ATOM 13232 O O . ARG C 1 497 ? 8.202 76.915 4.348 1.00 14.26 496 ARG C O 1
ATOM 13240 N N . ASN C 1 498 ? 6.799 75.416 5.328 1.00 18.89 497 ASN C N 1
ATOM 13241 C CA . ASN C 1 498 ? 7.033 75.841 6.714 1.00 12.09 497 ASN C CA 1
ATOM 13242 C C . ASN C 1 498 ? 6.747 77.309 6.916 1.00 10.44 497 ASN C C 1
ATOM 13243 O O . ASN C 1 498 ? 7.549 77.988 7.528 1.00 16.53 497 ASN C O 1
ATOM 13248 N N . ASN C 1 499 ? 5.661 77.817 6.340 1.00 16.01 498 ASN C N 1
ATOM 13249 C CA . ASN C 1 499 ? 5.245 79.189 6.588 1.00 16.06 498 ASN C CA 1
ATOM 13250 C C . ASN C 1 499 ? 4.923 79.328 8.091 1.00 20.23 498 ASN C C 1
ATOM 13251 O O . ASN C 1 499 ? 4.177 78.514 8.646 1.00 17.52 498 ASN C O 1
ATOM 13256 N N . PRO C 1 500 ? 5.489 80.341 8.764 1.00 22.30 499 PRO C N 1
ATOM 13257 C CA . PRO C 1 500 ? 5.168 80.489 10.202 1.00 17.60 499 PRO C CA 1
ATOM 13258 C C . PRO C 1 500 ? 3.827 81.175 10.437 1.00 16.94 499 PRO C C 1
ATOM 13259 O O . PRO C 1 500 ? 3.457 82.074 9.681 1.00 20.87 499 PRO C O 1
ATOM 13263 N N . ASP C 1 501 ? 3.076 80.748 11.445 1.00 13.88 500 ASP C N 1
ATOM 13264 C CA . ASP C 1 501 ? 1.926 81.560 11.845 1.00 17.49 500 ASP C CA 1
ATOM 13265 C C . ASP C 1 501 ? 2.351 82.475 12.997 1.00 19.62 500 ASP C C 1
ATOM 13266 O O . ASP C 1 501 ? 3.482 82.379 13.461 1.00 18.28 500 ASP C O 1
ATOM 13271 N N . TYR C 1 502 ? 1.481 83.383 13.429 1.00 16.63 501 TYR C N 1
ATOM 13272 C CA . TYR C 1 502 ? 1.830 84.267 14.520 1.00 18.13 501 TYR C CA 1
ATOM 13273 C C . TYR C 1 502 ? 1.114 83.861 15.818 1.00 22.44 501 TYR C C 1
ATOM 13274 O O . TYR C 1 502 ? 1.663 83.084 16.598 1.00 18.49 501 TYR C O 1
ATOM 13283 N N . LEU C 1 503 ? -0.097 84.381 16.038 1.00 17.20 502 LEU C N 1
ATOM 13284 C CA . LEU C 1 503 ? -0.923 83.970 17.164 1.00 20.54 502 LEU C CA 1
ATOM 13285 C C . LEU C 1 503 ? -2.317 83.549 16.717 1.00 20.02 502 LEU C C 1
ATOM 13286 O O . LEU C 1 503 ? -3.289 84.267 16.974 1.00 21.55 502 LEU C O 1
ATOM 13291 N N . PRO C 1 504 ? -2.424 82.376 16.059 1.00 24.27 503 PRO C N 1
ATOM 13292 C CA . PRO C 1 504 ? -3.709 81.865 15.581 1.00 24.17 503 PRO C CA 1
ATOM 13293 C C . PRO C 1 504 ? -4.763 81.633 16.662 1.00 24.99 503 PRO C C 1
ATOM 13294 O O . PRO C 1 504 ? -5.953 81.782 16.395 1.00 26.93 503 PRO C O 1
ATOM 13298 N N . GLN C 1 505 ? -4.330 81.290 17.872 1.00 25.45 504 GLN C N 1
ATOM 13299 C CA . GLN C 1 505 ? -5.245 80.986 18.972 1.00 29.30 504 GLN C CA 1
ATOM 13300 C C . GLN C 1 505 ? -5.989 82.215 19.516 1.00 27.85 504 GLN C C 1
ATOM 13301 O O . GLN C 1 505 ? -6.967 82.076 20.237 1.00 29.65 504 GLN C O 1
ATOM 13307 N N . TYR C 1 506 ? -5.519 83.406 19.151 1.00 31.46 505 TYR C N 1
ATOM 13308 C CA . TYR C 1 506 ? -6.179 84.676 19.463 1.00 27.87 505 TYR C CA 1
ATOM 13309 C C . TYR C 1 506 ? -6.729 85.353 18.212 1.00 27.87 505 TYR C C 1
ATOM 13310 O O . TYR C 1 506 ? -7.225 86.478 18.270 1.00 31.26 505 TYR C O 1
ATOM 13319 N N . GLY C 1 507 ? -6.641 84.671 17.077 1.00 25.58 506 GLY C N 1
ATOM 13320 C CA . GLY C 1 507 ? -7.184 85.200 15.840 1.00 21.70 506 GLY C CA 1
ATOM 13321 C C . GLY C 1 507 ? -6.283 86.199 15.160 1.00 23.27 506 GLY C C 1
ATOM 13322 O O . GLY C 1 507 ? -6.745 86.972 14.336 1.00 29.00 506 GLY C O 1
ATOM 13323 N N . PHE C 1 508 ? -4.998 86.195 15.506 1.00 26.91 507 PHE C N 1
ATOM 13324 C CA . PHE C 1 508 ? -4.022 87.063 14.835 1.00 22.20 507 PHE C CA 1
ATOM 13325 C C . PHE C 1 508 ? -3.226 86.214 13.871 1.00 21.08 507 PHE C C 1
ATOM 13326 O O . PHE C 1 508 ? -2.097 85.809 14.130 1.00 23.36 507 PHE C O 1
ATOM 13334 N N . PHE C 1 509 ? -3.874 85.910 12.757 1.00 21.10 508 PHE C N 1
ATOM 13335 C CA . PHE C 1 509 ? -3.309 85.018 11.785 1.00 19.76 508 PHE C CA 1
ATOM 13336 C C . PHE C 1 509 ? -2.436 85.787 10.830 1.00 22.21 508 PHE C C 1
ATOM 13337 O O . PHE C 1 509 ? -2.694 86.944 10.522 1.00 21.82 508 PHE C O 1
ATOM 13345 N N . ASN C 1 510 ? -1.409 85.124 10.338 1.00 22.76 509 ASN C N 1
ATOM 13346 C CA . ASN C 1 510 ? -0.659 85.665 9.234 1.00 22.84 509 ASN C CA 1
ATOM 13347 C C . ASN C 1 510 ? -1.487 85.645 7.948 1.00 23.09 509 ASN C C 1
ATOM 13348 O O . ASN C 1 510 ? -2.365 84.797 7.773 1.00 23.72 509 ASN C O 1
ATOM 13353 N N . ALA C 1 511 ? -1.219 86.604 7.072 1.00 18.33 510 ALA C N 1
ATOM 13354 C CA . ALA C 1 511 ? -1.959 86.738 5.830 1.00 18.77 510 ALA C CA 1
ATOM 13355 C C . ALA C 1 511 ? -1.160 86.200 4.640 1.00 13.23 510 ALA C C 1
ATOM 13356 O O . ALA C 1 511 ? 0.051 86.403 4.537 1.00 12.09 510 ALA C O 1
ATOM 13358 N N . LYS C 1 512 ? -1.850 85.489 3.758 1.00 16.10 511 LYS C N 1
ATOM 13359 C CA . LYS C 1 512 ? -1.279 85.076 2.478 1.00 14.58 511 LYS C CA 1
ATOM 13360 C C . LYS C 1 512 ? -0.723 86.271 1.736 1.00 8.07 511 LYS C C 1
ATOM 13361 O O . LYS C 1 512 ? -1.308 87.349 1.781 1.00 14.61 511 LYS C O 1
ATOM 13367 N N . GLY C 1 513 ? 0.439 86.082 1.114 1.00 13.85 512 GLY C N 1
ATOM 13368 C CA . GLY C 1 513 ? 1.116 87.130 0.347 1.00 15.46 512 GLY C CA 1
ATOM 13369 C C . GLY C 1 513 ? 1.945 88.067 1.215 1.00 18.93 512 GLY C C 1
ATOM 13370 O O . GLY C 1 513 ? 2.618 88.950 0.703 1.00 18.83 512 GLY C O 1
ATOM 13371 N N . GLY C 1 514 ? 1.882 87.889 2.533 1.00 19.23 513 GLY C N 1
ATOM 13372 C CA . GLY C 1 514 ? 2.636 88.718 3.449 1.00 9.33 513 GLY C CA 1
ATOM 13373 C C . GLY C 1 514 ? 3.939 88.079 3.859 1.00 15.20 513 GLY C C 1
ATOM 13374 O O . GLY C 1 514 ? 4.097 86.862 3.773 1.00 16.10 513 GLY C O 1
ATOM 13375 N N . VAL C 1 515 ? 4.881 88.912 4.294 1.00 12.62 514 VAL C N 1
ATOM 13376 C CA . VAL C 1 515 ? 6.198 88.444 4.706 1.00 13.09 514 VAL C CA 1
ATOM 13377 C C . VAL C 1 515 ? 6.351 88.751 6.195 1.00 15.42 514 VAL C C 1
ATOM 13378 O O . VAL C 1 515 ? 6.034 89.860 6.630 1.00 19.11 514 VAL C O 1
ATOM 13382 N N . CYS C 1 516 ? 6.802 87.773 6.971 1.00 16.92 515 CYS C N 1
ATOM 13383 C CA . CYS C 1 516 ? 6.928 87.939 8.431 1.00 20.18 515 CYS C CA 1
ATOM 13384 C C . CYS C 1 516 ? 8.266 88.579 8.754 1.00 21.94 515 CYS C C 1
ATOM 13385 O O . CYS C 1 516 ? 9.072 88.811 7.841 1.00 21.46 515 CYS C O 1
ATOM 13388 N N . ASN C 1 517 ? 8.506 88.863 10.039 1.00 19.39 516 ASN C N 1
ATOM 13389 C CA . ASN C 1 517 ? 9.774 89.459 10.472 1.00 19.61 516 ASN C CA 1
ATOM 13390 C C . ASN C 1 517 ? 10.986 88.634 10.041 1.00 21.64 516 ASN C C 1
ATOM 13391 O O . ASN C 1 517 ? 11.810 89.098 9.252 1.00 15.86 516 ASN C O 1
ATOM 13396 N N . GLY C 1 518 ? 11.093 87.423 10.584 1.00 21.60 517 GLY C N 1
ATOM 13397 C CA . GLY C 1 518 ? 12.138 86.495 10.196 1.00 18.09 517 GLY C CA 1
ATOM 13398 C C . GLY C 1 518 ? 13.144 86.108 11.262 1.00 26.67 517 GLY C C 1
ATOM 13399 O O . GLY C 1 518 ? 12.887 86.180 12.485 1.00 23.27 517 GLY C O 1
ATOM 13400 N N . ILE C 1 519 ? 14.309 85.704 10.777 1.00 19.65 518 ILE C N 1
ATOM 13401 C CA . ILE C 1 519 ? 15.338 85.105 11.603 1.00 19.91 518 ILE C CA 1
ATOM 13402 C C . ILE C 1 519 ? 16.205 86.202 12.241 1.00 23.06 518 ILE C C 1
ATOM 13403 O O . ILE C 1 519 ? 16.500 87.229 11.606 1.00 18.55 518 ILE C O 1
ATOM 13408 N N . THR C 1 520 ? 16.580 85.994 13.506 1.00 10.51 519 THR C N 1
ATOM 13409 C CA . THR C 1 520 ? 17.411 86.937 14.237 1.00 15.83 519 THR C CA 1
ATOM 13410 C C . THR C 1 520 ? 18.663 86.263 14.811 1.00 18.51 519 THR C C 1
ATOM 13411 O O . THR C 1 520 ? 18.849 85.057 14.675 1.00 17.59 519 THR C O 1
ATOM 13415 N N . GLY C 1 521 ? 19.503 87.046 15.491 1.00 20.11 520 GLY C N 1
ATOM 13416 C CA . GLY C 1 521 ? 20.547 86.482 16.339 1.00 18.84 520 GLY C CA 1
ATOM 13417 C C . GLY C 1 521 ? 19.892 85.781 17.524 1.00 21.14 520 GLY C C 1
ATOM 13418 O O . GLY C 1 521 ? 18.711 86.009 17.806 1.00 21.39 520 GLY C O 1
ATOM 13419 N N . GLY C 1 522 ? 20.640 84.921 18.208 1.00 17.94 521 GLY C N 1
ATOM 13420 C CA . GLY C 1 522 ? 20.098 84.150 19.316 1.00 18.78 521 GLY C CA 1
ATOM 13421 C C . GLY C 1 522 ? 19.659 85.062 20.440 1.00 19.37 521 GLY C C 1
ATOM 13422 O O . GLY C 1 522 ? 20.206 86.160 20.609 1.00 21.17 521 GLY C O 1
ATOM 13423 N N . PHE C 1 523 ? 18.640 84.630 21.177 1.00 22.53 522 PHE C N 1
ATOM 13424 C CA . PHE C 1 523 ? 18.137 85.391 22.315 1.00 22.42 522 PHE C CA 1
ATOM 13425 C C . PHE C 1 523 ? 19.249 85.612 23.339 1.00 24.40 522 PHE C C 1
ATOM 13426 O O . PHE C 1 523 ? 19.507 86.747 23.722 1.00 22.67 522 PHE C O 1
ATOM 13434 N N . GLU C 1 524 ? 19.943 84.537 23.712 1.00 26.49 523 GLU C N 1
ATOM 13435 C CA . GLU C 1 524 ? 20.999 84.593 24.716 1.00 30.17 523 GLU C CA 1
ATOM 13436 C C . GLU C 1 524 ? 22.383 84.880 24.119 1.00 31.88 523 GLU C C 1
ATOM 13437 O O . GLU C 1 524 ? 23.250 85.457 24.783 1.00 29.93 523 GLU C O 1
ATOM 13443 N N . ASP C 1 525 ? 22.585 84.487 22.864 1.00 30.96 524 ASP C N 1
ATOM 13444 C CA . ASP C 1 525 ? 23.877 84.639 22.201 1.00 25.02 524 ASP C CA 1
ATOM 13445 C C . ASP C 1 525 ? 23.650 85.105 20.772 1.00 27.95 524 ASP C C 1
ATOM 13446 O O . ASP C 1 525 ? 23.176 84.343 19.932 1.00 31.85 524 ASP C O 1
ATOM 13451 N N . GLU C 1 526 ? 24.025 86.350 20.495 1.00 24.58 525 GLU C N 1
ATOM 13452 C CA . GLU C 1 526 ? 23.744 86.978 19.210 1.00 25.88 525 GLU C CA 1
ATOM 13453 C C . GLU C 1 526 ? 24.565 86.416 18.059 1.00 26.11 525 GLU C C 1
ATOM 13454 O O . GLU C 1 526 ? 24.285 86.715 16.905 1.00 25.43 525 GLU C O 1
ATOM 13460 N N . GLU C 1 527 ? 25.578 85.620 18.390 1.00 26.34 526 GLU C N 1
ATOM 13461 C CA . GLU C 1 527 ? 26.413 84.954 17.407 1.00 24.16 526 GLU C CA 1
ATOM 13462 C C . GLU C 1 527 ? 25.766 83.645 16.956 1.00 27.97 526 GLU C C 1
ATOM 13463 O O . GLU C 1 527 ? 26.070 83.134 15.865 1.00 25.67 526 GLU C O 1
ATOM 13469 N N . ASP C 1 528 ? 24.867 83.117 17.791 1.00 20.90 527 ASP C N 1
ATOM 13470 C CA . ASP C 1 528 ? 23.951 82.051 17.385 1.00 19.33 527 ASP C CA 1
ATOM 13471 C C . ASP C 1 528 ? 22.801 82.652 16.543 1.00 20.00 527 ASP C C 1
ATOM 13472 O O . ASP C 1 528 ? 22.750 83.865 16.311 1.00 16.22 527 ASP C O 1
ATOM 13477 N N . ILE C 1 529 ? 21.880 81.799 16.103 1.00 19.30 528 ILE C N 1
ATOM 13478 C CA . ILE C 1 529 ? 20.787 82.175 15.210 1.00 18.79 528 ILE C CA 1
ATOM 13479 C C . ILE C 1 529 ? 19.464 81.674 15.816 1.00 18.64 528 ILE C C 1
ATOM 13480 O O . ILE C 1 529 ? 19.445 80.675 16.553 1.00 20.45 528 ILE C O 1
ATOM 13485 N N . ALA C 1 530 ? 18.371 82.395 15.557 1.00 18.64 529 ALA C N 1
ATOM 13486 C CA . ALA C 1 530 ? 17.074 82.034 16.144 1.00 19.18 529 ALA C CA 1
ATOM 13487 C C . ALA C 1 530 ? 15.878 82.296 15.240 1.00 15.56 529 ALA C C 1
ATOM 13488 O O . ALA C 1 530 ? 15.801 83.305 14.552 1.00 16.74 529 ALA C O 1
ATOM 13490 N N . PHE C 1 531 ? 14.950 81.352 15.274 1.00 17.36 530 PHE C N 1
ATOM 13491 C CA . PHE C 1 531 ? 13.589 81.566 14.848 1.00 17.14 530 PHE C CA 1
ATOM 13492 C C . PHE C 1 531 ? 12.721 80.732 15.784 1.00 14.84 530 PHE C C 1
ATOM 13493 O O . PHE C 1 531 ? 12.841 79.509 15.813 1.00 17.68 530 PHE C O 1
ATOM 13501 N N . ASN C 1 532 ? 11.837 81.398 16.520 1.00 13.63 531 ASN C N 1
ATOM 13502 C CA . ASN C 1 532 ? 11.073 80.779 17.615 1.00 18.23 531 ASN C CA 1
ATOM 13503 C C . ASN C 1 532 ? 11.875 79.812 18.499 1.00 15.19 531 ASN C C 1
ATOM 13504 O O . ASN C 1 532 ? 11.510 78.640 18.614 1.00 19.34 531 ASN C O 1
ATOM 13509 N N . PRO C 1 533 ? 12.963 80.286 19.127 1.00 14.92 532 PRO C N 1
ATOM 13510 C CA . PRO C 1 533 ? 13.683 79.391 20.037 1.00 18.66 532 PRO C CA 1
ATOM 13511 C C . PRO C 1 533 ? 12.744 78.897 21.148 1.00 18.48 532 PRO C C 1
ATOM 13512 O O . PRO C 1 533 ? 11.896 79.667 21.612 1.00 18.69 532 PRO C O 1
ATOM 13516 N N . PRO C 1 534 ? 12.851 77.610 21.532 1.00 20.51 533 PRO C N 1
ATOM 13517 C CA . PRO C 1 534 ? 11.881 77.013 22.448 1.00 19.09 533 PRO C CA 1
ATOM 13518 C C . PRO C 1 534 ? 11.645 77.787 23.759 1.00 22.18 533 PRO C C 1
ATOM 13519 O O . PRO C 1 534 ? 10.553 77.716 24.301 1.00 23.87 533 PRO C O 1
ATOM 13523 N N . ALA C 1 535 ? 12.642 78.539 24.229 1.00 22.24 534 ALA C N 1
ATOM 13524 C CA . ALA C 1 535 ? 12.528 79.255 25.501 1.00 25.76 534 ALA C CA 1
ATOM 13525 C C . ALA C 1 535 ? 11.625 80.470 25.383 1.00 28.27 534 ALA C C 1
ATOM 13526 O O . ALA C 1 535 ? 11.047 80.898 26.385 1.00 24.35 534 ALA C O 1
ATOM 13528 N N . GLN C 1 536 ? 11.473 80.991 24.159 1.00 25.01 535 GLN C N 1
ATOM 13529 C CA . GLN C 1 536 ? 10.672 82.194 23.919 1.00 22.34 535 GLN C CA 1
ATOM 13530 C C . GLN C 1 536 ? 9.468 81.974 22.999 1.00 30.07 535 GLN C C 1
ATOM 13531 O O . GLN C 1 536 ? 8.570 82.813 22.934 1.00 33.16 535 GLN C O 1
ATOM 13537 N N . LYS C 1 537 ? 9.464 80.841 22.302 1.00 32.11 536 LYS C N 1
ATOM 13538 C CA . LYS C 1 537 ? 8.409 80.418 21.368 1.00 36.20 536 LYS C CA 1
ATOM 13539 C C . LYS C 1 537 ? 6.968 80.692 21.840 1.00 35.91 536 LYS C C 1
ATOM 13540 O O . LYS C 1 537 ? 6.115 81.120 21.057 1.00 36.76 536 LYS C O 1
ATOM 13546 N N . ASP C 1 538 ? 6.709 80.453 23.122 1.00 31.77 537 ASP C N 1
ATOM 13547 C CA . ASP C 1 538 ? 5.352 80.492 23.657 1.00 32.86 537 ASP C CA 1
ATOM 13548 C C . ASP C 1 538 ? 5.110 81.737 24.502 1.00 31.51 537 ASP C C 1
ATOM 13549 O O . ASP C 1 538 ? 4.068 81.880 25.134 1.00 34.64 537 ASP C O 1
ATOM 13554 N N . ASP C 1 539 ? 6.080 82.640 24.503 1.00 30.16 538 ASP C N 1
ATOM 13555 C CA . ASP C 1 539 ? 6.011 83.830 25.326 1.00 29.08 538 ASP C CA 1
ATOM 13556 C C . ASP C 1 539 ? 5.542 85.000 24.476 1.00 29.30 538 ASP C C 1
ATOM 13557 O O . ASP C 1 539 ? 6.265 85.464 23.599 1.00 31.76 538 ASP C O 1
ATOM 13562 N N . MET C 1 540 ? 4.330 85.476 24.765 1.00 29.12 539 MET C N 1
ATOM 13563 C CA . MET C 1 540 ? 3.671 86.530 23.981 1.00 28.24 539 MET C CA 1
ATOM 13564 C C . MET C 1 540 ? 4.397 87.875 23.968 1.00 26.49 539 MET C C 1
ATOM 13565 O O . MET C 1 540 ? 4.163 88.690 23.080 1.00 24.93 539 MET C O 1
ATOM 13570 N N . LEU C 1 541 ? 5.288 88.088 24.938 1.00 26.04 540 LEU C N 1
ATOM 13571 C CA . LEU C 1 541 ? 6.072 89.314 25.027 1.00 20.56 540 LEU C CA 1
ATOM 13572 C C . LEU C 1 541 ? 7.320 89.228 24.187 1.00 19.13 540 LEU C C 1
ATOM 13573 O O . LEU C 1 541 ? 8.015 90.225 24.010 1.00 20.27 540 LEU C O 1
ATOM 13578 N N . GLN C 1 542 ? 7.634 88.027 23.711 1.00 17.41 541 GLN C N 1
ATOM 13579 C CA . GLN C 1 542 ? 8.811 87.827 22.884 1.00 15.04 541 GLN C CA 1
ATOM 13580 C C . GLN C 1 542 ? 8.491 87.297 21.474 1.00 17.43 541 GLN C C 1
ATOM 13581 O O . GLN C 1 542 ? 9.146 87.697 20.530 1.00 18.09 541 GLN C O 1
ATOM 13587 N N . ASN C 1 543 ? 7.475 86.443 21.328 1.00 13.96 542 ASN C N 1
ATOM 13588 C CA . ASN C 1 543 ? 7.266 85.707 20.064 1.00 23.63 542 ASN C CA 1
ATOM 13589 C C . ASN C 1 543 ? 6.778 86.519 18.862 1.00 25.28 542 ASN C C 1
ATOM 13590 O O . ASN C 1 543 ? 6.461 85.964 17.815 1.00 36.90 542 ASN C O 1
ATOM 13595 N N . TRP C 1 544 ? 6.732 87.832 19.018 1.00 25.08 543 TRP C N 1
ATOM 13596 C CA . TRP C 1 544 ? 6.437 88.734 17.910 1.00 24.14 543 TRP C CA 1
ATOM 13597 C C . TRP C 1 544 ? 7.661 88.952 17.021 1.00 18.15 543 TRP C C 1
ATOM 13598 O O . TRP C 1 544 ? 7.533 89.355 15.884 1.00 25.64 543 TRP C O 1
ATOM 13609 N N . ARG C 1 545 ? 8.844 88.672 17.557 1.00 19.50 544 ARG C N 1
ATOM 13610 C CA . ARG C 1 545 ? 10.108 89.045 16.933 1.00 18.15 544 ARG C CA 1
ATOM 13611 C C . ARG C 1 545 ? 10.404 88.235 15.680 1.00 19.94 544 ARG C C 1
ATOM 13612 O O . ARG C 1 545 ? 11.155 88.683 14.810 1.00 21.69 544 ARG C O 1
ATOM 13620 N N . TRP C 1 546 ? 9.825 87.037 15.615 1.00 17.06 545 TRP C N 1
ATOM 13621 C CA . TRP C 1 546 ? 10.074 86.094 14.536 1.00 18.85 545 TRP C CA 1
ATOM 13622 C C . TRP C 1 546 ? 8.892 85.966 13.563 1.00 18.46 545 TRP C C 1
ATOM 13623 O O . TRP C 1 546 ? 9.025 86.286 12.376 1.00 22.97 545 TRP C O 1
ATOM 13634 N N . GLY C 1 547 ? 7.742 85.535 14.086 1.00 16.62 546 GLY C N 1
ATOM 13635 C CA . GLY C 1 547 ? 6.610 85.091 13.277 1.00 17.06 546 GLY C CA 1
ATOM 13636 C C . GLY C 1 547 ? 5.571 86.112 12.840 1.00 23.49 546 GLY C C 1
ATOM 13637 O O . GLY C 1 547 ? 4.779 85.836 11.928 1.00 15.88 546 GLY C O 1
ATOM 13638 N N . GLU C 1 548 ? 5.550 87.280 13.484 1.00 19.83 547 GLU C N 1
ATOM 13639 C CA . GLU C 1 548 ? 4.593 88.317 13.106 1.00 18.56 547 GLU C CA 1
ATOM 13640 C C . GLU C 1 548 ? 4.913 88.951 11.748 1.00 16.74 547 GLU C C 1
ATOM 13641 O O . GLU C 1 548 ? 6.077 89.163 11.414 1.00 14.33 547 GLU C O 1
ATOM 13647 N N . GLN C 1 549 ? 3.879 89.266 10.975 1.00 15.14 548 GLN C N 1
ATOM 13648 C CA . GLN C 1 549 ? 4.077 89.983 9.730 1.00 19.87 548 GLN C CA 1
ATOM 13649 C C . GLN C 1 549 ? 3.993 91.442 10.048 1.00 20.32 548 GLN C C 1
ATOM 13650 O O . GLN C 1 549 ? 3.285 91.830 10.948 1.00 20.40 548 GLN C O 1
ATOM 13656 N N . TRP C 1 550 ? 4.706 92.247 9.280 1.00 23.37 549 TRP C N 1
ATOM 13657 C CA . TRP C 1 550 ? 4.765 93.679 9.485 1.00 17.73 549 TRP C CA 1
ATOM 13658 C C . TRP C 1 550 ? 4.813 94.249 8.087 1.00 14.40 549 TRP C C 1
ATOM 13659 O O . TRP C 1 550 ? 5.572 93.745 7.264 1.00 20.15 549 TRP C O 1
ATOM 13670 N N . ILE C 1 551 ? 4.024 95.280 7.799 1.00 18.64 550 ILE C N 1
ATOM 13671 C CA . ILE C 1 551 ? 3.930 95.791 6.402 1.00 20.66 550 ILE C CA 1
ATOM 13672 C C . ILE C 1 551 ? 5.217 96.146 5.632 1.00 18.51 550 ILE C C 1
ATOM 13673 O O . ILE C 1 551 ? 5.221 95.967 4.411 1.00 29.26 550 ILE C O 1
ATOM 13678 N N . PRO C 1 552 ? 6.278 96.689 6.305 1.00 16.02 551 PRO C N 1
ATOM 13679 C CA . PRO C 1 552 ? 7.485 97.004 5.531 1.00 18.37 551 PRO C CA 1
ATOM 13680 C C . PRO C 1 552 ? 8.150 95.827 4.828 1.00 18.35 551 PRO C C 1
ATOM 13681 O O . PRO C 1 552 ? 8.679 95.998 3.710 1.00 17.64 551 PRO C O 1
ATOM 13685 N N . HIS C 1 553 ? 8.104 94.656 5.461 1.00 13.23 552 HIS C N 1
ATOM 13686 C CA . HIS C 1 553 ? 8.633 93.412 4.868 1.00 17.85 552 HIS C CA 1
ATOM 13687 C C . HIS C 1 553 ? 8.077 93.140 3.471 1.00 17.56 552 HIS C C 1
ATOM 13688 O O . HIS C 1 553 ? 8.841 92.892 2.549 1.00 17.14 552 HIS C O 1
ATOM 13695 N N . GLY C 1 554 ? 6.750 93.207 3.351 1.00 15.27 553 GLY C N 1
ATOM 13696 C CA . GLY C 1 554 ? 6.032 93.007 2.116 1.00 12.73 553 GLY C CA 1
ATOM 13697 C C . GLY C 1 554 ? 6.308 94.107 1.105 1.00 20.37 553 GLY C C 1
ATOM 13698 O O . GLY C 1 554 ? 6.434 93.837 -0.092 1.00 14.47 553 GLY C O 1
ATOM 13699 N N . ALA C 1 555 ? 6.409 95.342 1.591 1.00 19.92 554 ALA C N 1
ATOM 13700 C CA . ALA C 1 555 ? 6.697 96.494 0.742 1.00 15.62 554 ALA C CA 1
ATOM 13701 C C . ALA C 1 555 ? 8.087 96.379 0.109 1.00 21.74 554 ALA C C 1
ATOM 13702 O O . ALA C 1 555 ? 8.274 96.593 -1.108 1.00 23.35 554 ALA C O 1
ATOM 13704 N N . TRP C 1 556 ? 9.052 95.987 0.932 1.00 13.13 555 TRP C N 1
ATOM 13705 C CA . TRP C 1 556 ? 10.408 95.861 0.475 1.00 17.19 555 TRP C CA 1
ATOM 13706 C C . TRP C 1 556 ? 10.626 94.663 -0.407 1.00 18.22 555 TRP C C 1
ATOM 13707 O O . TRP C 1 556 ? 11.420 94.736 -1.346 1.00 22.35 555 TRP C O 1
ATOM 13718 N N . TYR C 1 557 ? 9.930 93.570 -0.100 1.00 17.40 556 TYR C N 1
ATOM 13719 C CA . TYR C 1 557 ? 9.981 92.385 -0.926 1.00 19.13 556 TYR C CA 1
ATOM 13720 C C . TYR C 1 557 ? 9.438 92.738 -2.307 1.00 22.18 556 TYR C C 1
ATOM 13721 O O . TYR C 1 557 ? 10.098 92.476 -3.324 1.00 28.76 556 TYR C O 1
ATOM 13730 N N . LEU C 1 558 ? 8.243 93.337 -2.323 1.00 20.82 557 LEU C N 1
ATOM 13731 C CA . LEU C 1 558 ? 7.592 93.785 -3.551 1.00 21.48 557 LEU C CA 1
ATOM 13732 C C . LEU C 1 558 ? 8.535 94.632 -4.406 1.00 21.97 557 LEU C C 1
ATOM 13733 O O . LEU C 1 558 ? 8.616 94.436 -5.627 1.00 29.26 557 LEU C O 1
ATOM 13738 N N . LEU C 1 559 ? 9.227 95.582 -3.770 1.00 18.48 558 LEU C N 1
ATOM 13739 C CA . LEU C 1 559 ? 10.143 96.435 -4.496 1.00 18.17 558 LEU C CA 1
ATOM 13740 C C . LEU C 1 559 ? 11.356 95.646 -4.968 1.00 25.91 558 LEU C C 1
ATOM 13741 O O . LEU C 1 559 ? 11.761 95.784 -6.130 1.00 24.09 558 LEU C O 1
ATOM 13746 N N . ALA C 1 560 ? 11.891 94.798 -4.087 1.00 25.15 559 ALA C N 1
ATOM 13747 C CA . ALA C 1 560 ? 13.003 93.912 -4.440 1.00 21.47 559 ALA C CA 1
ATOM 13748 C C . ALA C 1 560 ? 12.756 93.085 -5.706 1.00 21.34 559 ALA C C 1
ATOM 13749 O O . ALA C 1 560 ? 13.638 92.996 -6.561 1.00 25.51 559 ALA C O 1
ATOM 13751 N N . ILE C 1 561 ? 11.566 92.507 -5.846 1.00 17.97 560 ILE C N 1
ATOM 13752 C CA . ILE C 1 561 ? 11.304 91.642 -7.010 1.00 18.88 560 ILE C CA 1
ATOM 13753 C C . ILE C 1 561 ? 11.016 92.412 -8.307 1.00 19.29 560 ILE C C 1
ATOM 13754 O O . ILE C 1 561 ? 11.331 91.918 -9.384 1.00 18.51 560 ILE C O 1
ATOM 13759 N N . MET C 1 562 ? 10.420 93.600 -8.194 1.00 19.24 561 MET C N 1
ATOM 13760 C CA . MET C 1 562 ? 10.175 94.468 -9.341 1.00 16.68 561 MET C CA 1
ATOM 13761 C C . MET C 1 562 ? 11.517 95.062 -9.828 1.00 28.97 561 MET C C 1
ATOM 13762 O O . MET C 1 562 ? 11.760 95.158 -11.057 1.00 24.07 561 MET C O 1
ATOM 13767 N N . SER C 1 563 ? 12.389 95.424 -8.872 1.00 20.86 562 SER C N 1
ATOM 13768 C CA A SER C 1 563 ? 13.752 95.880 -9.178 0.50 20.70 562 SER C CA 1
ATOM 13769 C CA B SER C 1 563 ? 13.731 95.892 -9.218 0.50 22.02 562 SER C CA 1
ATOM 13770 C C . SER C 1 563 ? 14.582 94.776 -9.843 1.00 22.38 562 SER C C 1
ATOM 13771 O O . SER C 1 563 ? 15.397 95.041 -10.717 1.00 23.37 562 SER C O 1
ATOM 13776 N N . GLN C 1 564 ? 14.373 93.534 -9.406 1.00 22.30 563 GLN C N 1
ATOM 13777 C CA . GLN C 1 564 ? 15.001 92.374 -10.017 1.00 18.22 563 GLN C CA 1
ATOM 13778 C C . GLN C 1 564 ? 14.555 92.224 -11.465 1.00 25.39 563 GLN C C 1
ATOM 13779 O O . GLN C 1 564 ? 15.376 92.070 -12.362 1.00 23.52 563 GLN C O 1
ATOM 13785 N N . ALA C 1 565 ? 13.245 92.283 -11.670 1.00 24.93 564 ALA C N 1
ATOM 13786 C CA . ALA C 1 565 ? 12.650 92.077 -12.973 1.00 28.55 564 ALA C CA 1
ATOM 13787 C C . ALA C 1 565 ? 13.209 93.070 -13.983 1.00 28.55 564 ALA C C 1
ATOM 13788 O O . ALA C 1 565 ? 13.563 92.686 -15.099 1.00 27.49 564 ALA C O 1
ATOM 13790 N N . GLN C 1 566 ? 13.316 94.329 -13.561 1.00 28.96 565 GLN C N 1
ATOM 13791 C CA . GLN C 1 566 ? 13.849 95.405 -14.387 1.00 32.24 565 GLN C CA 1
ATOM 13792 C C . GLN C 1 566 ? 15.319 95.172 -14.727 1.00 33.74 565 GLN C C 1
ATOM 13793 O O . GLN C 1 566 ? 15.734 95.344 -15.876 1.00 31.91 565 GLN C O 1
ATOM 13799 N N . HIS C 1 567 ? 16.087 94.773 -13.719 1.00 28.57 566 HIS C N 1
ATOM 13800 C CA . HIS C 1 567 ? 17.479 94.420 -13.900 1.00 29.63 566 HIS C CA 1
ATOM 13801 C C . HIS C 1 567 ? 17.641 93.274 -14.910 1.00 27.66 566 HIS C C 1
ATOM 13802 O O . HIS C 1 567 ? 18.445 93.365 -15.837 1.00 28.39 566 HIS C O 1
ATOM 13809 N N . ILE C 1 568 ? 16.861 92.214 -14.724 1.00 26.07 567 ILE C N 1
ATOM 13810 C CA . ILE C 1 568 ? 16.887 91.042 -15.587 1.00 24.75 567 ILE C CA 1
ATOM 13811 C C . ILE C 1 568 ? 16.486 91.404 -17.021 1.00 30.94 567 ILE C C 1
ATOM 13812 O O . ILE C 1 568 ? 17.095 90.924 -17.971 1.00 33.96 567 ILE C O 1
ATOM 13817 N N . SER C 1 569 ? 15.483 92.269 -17.160 1.00 36.30 568 SER C N 1
ATOM 13818 C CA . SER C 1 569 ? 14.992 92.708 -18.464 1.00 39.44 568 SER C CA 1
ATOM 13819 C C . SER C 1 569 ? 16.009 93.543 -19.215 1.00 41.13 568 SER C C 1
ATOM 13820 O O . SER C 1 569 ? 16.172 93.357 -20.410 1.00 37.84 568 SER C O 1
ATOM 13823 N N . GLN C 1 570 ? 16.682 94.445 -18.493 1.00 43.64 569 GLN C N 1
ATOM 13824 C CA . GLN C 1 570 ? 17.734 95.324 -19.020 1.00 43.81 569 GLN C CA 1
ATOM 13825 C C . GLN C 1 570 ? 18.945 94.554 -19.542 1.00 45.98 569 GLN C C 1
ATOM 13826 O O . GLN C 1 570 ? 19.602 94.998 -20.484 1.00 47.55 569 GLN C O 1
ATOM 13832 N N . LEU C 1 571 ? 19.250 93.418 -18.914 1.00 45.48 570 LEU C N 1
ATOM 13833 C CA . LEU C 1 571 ? 20.350 92.572 -19.354 1.00 49.64 570 LEU C CA 1
ATOM 13834 C C . LEU C 1 571 ? 20.023 91.904 -20.683 1.00 54.40 570 LEU C C 1
ATOM 13835 O O . LEU C 1 571 ? 20.831 91.949 -21.610 1.00 55.99 570 LEU C O 1
ATOM 13840 N N . ALA C 1 572 ? 18.832 91.316 -20.778 1.00 59.92 571 ALA C N 1
ATOM 13841 C CA . ALA C 1 572 ? 18.342 90.728 -22.029 1.00 65.91 571 ALA C CA 1
ATOM 13842 C C . ALA C 1 572 ? 18.140 91.765 -23.148 1.00 69.14 571 ALA C C 1
ATOM 13843 O O . ALA C 1 572 ? 18.359 91.455 -24.319 1.00 69.86 571 ALA C O 1
ATOM 13845 N N . THR C 1 573 ? 17.738 92.983 -22.772 1.00 74.75 572 THR C N 1
ATOM 13846 C CA . THR C 1 573 ? 17.553 94.108 -23.704 1.00 80.01 572 THR C CA 1
ATOM 13847 C C . THR C 1 573 ? 18.869 94.536 -24.359 1.00 84.34 572 THR C C 1
ATOM 13848 O O . THR C 1 573 ? 18.946 94.618 -25.588 1.00 87.82 572 THR C O 1
ATOM 13852 N N . SER C 1 574 ? 19.903 94.777 -23.551 1.00 87.23 573 SER C N 1
ATOM 13853 C CA . SER C 1 574 ? 21.196 95.244 -24.077 1.00 90.90 573 SER C CA 1
ATOM 13854 C C . SER C 1 574 ? 22.021 94.163 -24.809 1.00 92.76 573 SER C C 1
ATOM 13855 O O . SER C 1 574 ? 23.119 94.446 -25.301 1.00 95.91 573 SER C O 1
ATOM 13858 N N . LYS C 1 575 ? 21.485 92.942 -24.889 1.00 92.05 574 LYS C N 1
ATOM 13859 C CA . LYS C 1 575 ? 22.055 91.884 -25.732 1.00 93.64 574 LYS C CA 1
ATOM 13860 C C . LYS C 1 575 ? 21.524 91.941 -27.175 1.00 96.04 574 LYS C C 1
ATOM 13861 O O . LYS C 1 575 ? 22.299 91.843 -28.132 1.00 97.04 574 LYS C O 1
ATOM 13867 N N . ASN C 1 576 ? 20.208 92.099 -27.320 1.00 97.47 575 ASN C N 1
ATOM 13868 C CA . ASN C 1 576 ? 19.560 92.171 -28.634 1.00 99.23 575 ASN C CA 1
ATOM 13869 C C . ASN C 1 576 ? 19.487 93.592 -29.191 1.00 97.25 575 ASN C C 1
ATOM 13870 O O . ASN C 1 576 ? 20.498 94.291 -29.274 1.00 94.53 575 ASN C O 1
#

Secondary structure (DSSP, 8-state):
-EEE--SSEEETTS--EEEEEES-SS-S--EEEEEETTT--EEEEEEEEEEE--TT-TT-EEEEEE-TT----EEEEEEETTEEPPPEEEETTHHHHHHHHHHHHHHHHTB--HHHHHHTTSEEETTTTEEE----SB-SBTTB--EES---GGGSS-----HHHHHHHHHHHHHHSTTSSSS-HHHHHHHHHHHHHHHHHHHHTB-TTSPBB-EEE-TT---GGG-EEEEEETTTTEEES--BPPGGGTHHHHHHHHHHHTTSSS-SSS-HHHHHHHHHHHHHHHHHHHHHHSTTS---HHHHHHHHHHHHHHHHHH--HHHHHHHHHHHHHHHTTEE--SS-SSEEBSSSSSSSB---TTTTTHHHHHHHHHHHH--STTTTHHHHHHHHHHHHHHHHHHHSS--SS-PPPEEE--TTS--EEESS--SSSTTSS-----HHHHHHHHHHHHHSGGG---HHHHHHHHHHHHHHHHHHBT-STT--B-BTTSSS-PPPSBGGGTBPPPTT-BB---EE-SS-TTSEESS-TTTTT-TTTTHHHH-BBHHHHHHHHHHHHHHHHHHHHHHHHHH-/-EEE--SSEEETTS--EEEEEES-SS-S--EEEEEETTT--EEEEEE-EEEE--TT-TT-EEEEEE-TT----EEEEEEETTEEPPPEEEETTHHHHHHHHHHHHHHHHTB--HHHHHHGGGEEETTTTEEE----SB-SBTTB--EES---GGGSS-----HHHHHHHHHHHHHHHTTSSSS-HHHHHHHHHHHHHHHHHHHHHB-TTSPBB-EEE-TT---GGG-EE-EEETTTTEEES--B--IIIIIHHHHHHHHHHTTSSS-SSS-HHHHHHHHHHHHHHHHHHHHHHSTTS---HHHHHHHHHHHHHHHHHH--HHHHHHHHHHHHHHHTTEE--SS-SSEEBSSSSSSSB---TTTTTHHHHHHHHHHTT---HHHHHHHHHHHHHHHHHHHHHHHSS--TT----EEE--TTS--EEESS--SSSTTSS-----HHHHHHHHHHHHHHGGG-S-HHHHHHHHHHHHHHHHHHBT-STT--B-BTTSSS----SBGGGTBPPPTT-BB---EE-SS-TTSEESS-TTTTT-TTTTHHHH-BBHHHHHHHHHHHHHHHHHHHHHHHHT-/-EEE--SSEEETTS--EEEEEES-SS-S--EEEEEETTT--EEEEEEEEEEE--TT-TT-EEEEEE-TT----EEEEEE-SS-BPPPEEEETTHHHHHHHHHHHHHHHHTB--HHHHHHGGGEEETTTTEEE----SB-SBTTB--EES---GGGSS-----HHHHHHHHHHHHHHHTTSSSS-HHHHHHHHHHHHHHHHHHHHHB-TTSPBB-EEE-TT---GGG-EE-EEETTTTEEES--B--IIIIIHHHHHHHHHHTTSSS-SSS-HHHHHHHHHHHHHHHHHHHHHHSTTS---HHHHHHHHHHHHHHHHHH--HHHHHHHHHHHHHHHTTEE--SS-SSEEBSSTTSSSB---TTTTTHHHHHHHHHHHH---TTTHHHHHHHHHHHHHHHHHHHSSS--TT----EEE--TTS--EEESS--SS-TTSS-----HHHHHHHHHHHHHTGGG-S-HHHHHHHHHHHHHHHHHHBT-STT--B-BTTSSS-----BGGGTBPPPTT-BB---EE-SS-TTSEESS-TTTTT-TTTTHHHH-BBHHHHHHHHHHHHHHHHHHHHHHHTT-

InterPro domains:
  IPR001701 Glycoside hydrolase family 9 [PF00759] (98-500)
  IPR004197 Cellulase, Ig-like domain [PF02927] (6-84)
  IPR004197 Cellulase, Ig-like domain [cd02850] (3-90)
  IPR008928 Six-hairpin glycosidase superfamily [SSF48208] (84-565)
  IPR012341 Six-hairpin glycosidase-like superfamily [G3DSA:1.50.10.10] (94-579)
  IPR013783 Immunoglobulin-like fold [G3DSA:2.60.40.10] (1-93)
  IPR014756 Immunoglobulin E-set [SSF81296] (2-90)